Protein 8ZB3 (pdb70)

Nearest PDB structures (foldseek):
  8zb3-assembly3_D  TM=1.004E+00  e=3.438E-65  Mycobacteroides abscessus
  8zb3-assembly1_B  TM=9.832E-01  e=1.118E-58  Mycobacteroides abscessus
  8zb3-assembly1_A  TM=9.813E-01  e=1.342E-58  Mycobacteroides abscessus
  8zb3-assembly2_F  TM=9.831E-01  e=5.129E-58  Mycobacteroides abscessus
  8zb5-assembly1_B  TM=9.844E-01  e=5.271E-56  Mycobacteroides abscessus

Structure (mmCIF, N/CA/C/O backbone):
data_8ZB3
#
_entry.id   8ZB3
#
_cell.length_a   54.009
_cell.length_b   133.549
_cell.length_c   118.730
_cell.angle_alpha   90.00
_cell.angle_beta   95.22
_cell.angle_gamma   90.00
#
_symmetry.space_group_name_H-M   'P 1 21 1'
#
loop_
_entity.id
_entity.type
_entity.pdbx_description
1 polymer 'NAD(+) diphosphatase'
2 non-polymer 'CALCIUM ION'
3 non-polymer IMIDAZOLE
4 water water
#
loop_
_atom_site.group_PDB
_atom_site.id
_atom_site.type_symbol
_atom_site.label_atom_id
_atom_site.label_alt_id
_atom_site.label_comp_id
_atom_site.label_asym_id
_atom_site.label_entity_id
_atom_site.label_seq_id
_atom_site.pdbx_PDB_ins_code
_atom_site.Cartn_x
_atom_site.Cartn_y
_atom_site.Cartn_z
_atom_site.occupancy
_atom_site.B_iso_or_equiv
_atom_site.auth_seq_id
_atom_site.auth_comp_id
_atom_site.auth_asym_id
_atom_site.auth_atom_id
_atom_site.pdbx_PDB_model_num
ATOM 1 N N . THR A 1 2 ? -35.929 1.116 25.780 1.00 70.75 2 THR A N 1
ATOM 2 C CA . THR A 1 2 ? -34.650 0.408 26.054 1.00 71.34 2 THR A CA 1
ATOM 3 C C . THR A 1 2 ? -34.499 -0.752 25.074 1.00 65.60 2 THR A C 1
ATOM 4 O O . THR A 1 2 ? -35.361 -0.996 24.230 1.00 66.38 2 THR A O 1
ATOM 8 N N . PHE A 1 3 ? -33.369 -1.443 25.235 1.00 54.76 3 PHE A N 1
ATOM 9 C CA . PHE A 1 3 ? -32.777 -2.381 24.285 1.00 48.77 3 PHE A CA 1
ATOM 10 C C . PHE A 1 3 ? -31.492 -2.930 24.902 1.00 42.53 3 PHE A C 1
ATOM 11 O O . PHE A 1 3 ? -30.973 -2.335 25.838 1.00 41.42 3 PHE A O 1
ATOM 19 N N . ARG A 1 4 ? -31.024 -4.085 24.412 1.00 40.99 4 ARG A N 1
ATOM 20 C CA . ARG A 1 4 ? -29.763 -4.663 24.838 1.00 39.77 4 ARG A CA 1
ATOM 21 C C . ARG A 1 4 ? -28.860 -4.704 23.611 1.00 37.11 4 ARG A C 1
ATOM 22 O O . ARG A 1 4 ? -29.345 -4.518 22.501 1.00 35.43 4 ARG A O 1
ATOM 30 N N . LEU A 1 5 ? -27.555 -4.914 23.806 1.00 30.15 5 LEU A N 1
ATOM 31 C CA . LEU A 1 5 ? -26.672 -5.106 22.666 1.00 32.37 5 LEU A CA 1
ATOM 32 C C . LEU A 1 5 ? -27.016 -6.431 21.997 1.00 31.34 5 LEU A C 1
ATOM 33 O O . LEU A 1 5 ? -27.246 -7.413 22.674 1.00 30.41 5 LEU A O 1
ATOM 38 N N . ARG A 1 6 ? -26.984 -6.458 20.663 1.00 32.56 6 ARG A N 1
ATOM 39 C CA . ARG A 1 6 ? -27.212 -7.683 19.915 1.00 34.15 6 ARG A CA 1
ATOM 40 C C . ARG A 1 6 ? -25.963 -8.572 20.024 1.00 35.47 6 ARG A C 1
ATOM 41 O O . ARG A 1 6 ? -26.058 -9.783 20.236 1.00 31.67 6 ARG A O 1
ATOM 49 N N . ASN A 1 7 ? -24.786 -7.955 19.881 1.00 31.57 7 ASN A N 1
ATOM 50 C CA . ASN A 1 7 ? -23.533 -8.685 19.871 1.00 30.98 7 ASN A CA 1
ATOM 51 C C . ASN A 1 7 ? -22.664 -8.273 21.038 1.00 28.02 7 ASN A C 1
ATOM 52 O O . ASN A 1 7 ? -22.689 -7.141 21.474 1.00 29.60 7 ASN A O 1
ATOM 57 N N . ILE A 1 8 ? -21.885 -9.231 21.510 1.00 30.98 8 ILE A N 1
ATOM 58 C CA . ILE A 1 8 ? -20.776 -8.947 22.397 1.00 30.75 8 ILE A CA 1
ATOM 59 C C . ILE A 1 8 ? -19.789 -8.091 21.615 1.00 26.86 8 ILE A C 1
ATOM 60 O O . ILE A 1 8 ? -19.448 -8.423 20.484 1.00 32.59 8 ILE A O 1
ATOM 65 N N . PRO A 1 9 ? -19.310 -6.957 22.159 1.00 29.42 9 PRO A N 1
ATOM 66 C CA . PRO A 1 9 ? -18.386 -6.110 21.399 1.00 29.69 9 PRO A CA 1
ATOM 67 C C . PRO A 1 9 ? -17.115 -6.861 21.011 1.00 28.80 9 PRO A C 1
ATOM 68 O O . PRO A 1 9 ? -16.699 -7.815 21.669 1.00 31.28 9 PRO A O 1
ATOM 72 N N . LEU A 1 10 ? -16.528 -6.467 19.889 1.00 28.86 10 LEU A N 1
ATOM 73 C CA . LEU A 1 10 ? -15.220 -6.992 19.530 1.00 37.72 10 LEU A CA 1
ATOM 74 C C . LEU A 1 10 ? -14.234 -6.621 20.640 1.00 35.36 10 LEU A C 1
ATOM 75 O O . LEU A 1 10 ? -14.341 -5.571 21.274 1.00 35.34 10 LEU A O 1
ATOM 80 N N . LEU A 1 11 ? -13.329 -7.553 20.919 1.00 31.69 11 LEU A N 1
ATOM 81 C CA . LEU A 1 11 ? -12.317 -7.462 21.972 1.00 33.04 11 LEU A CA 1
ATOM 82 C C . LEU A 1 11 ? -12.898 -7.879 23.324 1.00 31.87 11 LEU A C 1
ATOM 83 O O . LEU A 1 11 ? -12.145 -7.977 24.275 1.00 36.29 11 LEU A O 1
ATOM 88 N N . SER A 1 12 ? -14.210 -8.131 23.408 1.00 30.91 12 SER A N 1
ATOM 89 C CA . SER A 1 12 ? -14.849 -8.565 24.633 1.00 32.76 12 SER A CA 1
ATOM 90 C C . SER A 1 12 ? -15.233 -10.048 24.537 1.00 34.06 12 SER A C 1
ATOM 91 O O . SER A 1 12 ? -15.805 -10.605 25.470 1.00 39.07 12 SER A O 1
ATOM 94 N N . ARG A 1 13 ? -14.988 -10.690 23.392 1.00 39.68 13 ARG A N 1
ATOM 95 C CA . ARG A 1 13 ? -15.642 -11.958 23.091 1.00 40.72 13 ARG A CA 1
ATOM 96 C C . ARG A 1 13 ? -15.105 -13.107 23.935 1.00 41.98 13 ARG A C 1
ATOM 97 O O . ARG A 1 13 ? -15.917 -13.892 24.399 1.00 51.85 13 ARG A O 1
ATOM 105 N N . VAL A 1 14 ? -13.795 -13.271 24.023 1.00 47.73 14 VAL A N 1
ATOM 106 C CA . VAL A 1 14 ? -13.184 -14.372 24.768 1.00 51.30 14 VAL A CA 1
ATOM 107 C C . VAL A 1 14 ? -12.403 -13.750 25.920 1.00 50.92 14 VAL A C 1
ATOM 108 O O . VAL A 1 14 ? -11.909 -12.632 25.784 1.00 50.80 14 VAL A O 1
ATOM 112 N N . GLY A 1 15 ? -12.338 -14.488 27.042 1.00 50.56 15 GLY A N 1
ATOM 113 C CA . GLY A 1 15 ? -11.444 -14.206 28.149 1.00 48.05 15 GLY A CA 1
ATOM 114 C C . GLY A 1 15 ? -10.262 -15.184 28.198 1.00 48.20 15 GLY A C 1
ATOM 115 O O . GLY A 1 15 ? -10.441 -16.374 28.418 1.00 58.76 15 GLY A O 1
ATOM 116 N N . LEU A 1 16 ? -9.070 -14.656 27.928 1.00 43.00 16 LEU A N 1
ATOM 117 C CA . LEU A 1 16 ? -7.799 -15.364 27.999 1.00 41.46 16 LEU A CA 1
ATOM 118 C C . LEU A 1 16 ? -7.661 -16.224 29.255 1.00 40.18 16 LEU A C 1
ATOM 119 O O . LEU A 1 16 ? -8.081 -15.825 30.339 1.00 43.16 16 LEU A O 1
ATOM 124 N N . ASP A 1 17 ? -6.918 -17.328 29.150 1.00 39.02 17 ASP A N 1
ATOM 125 C CA . ASP A 1 17 ? -6.368 -17.984 30.324 1.00 38.96 17 ASP A CA 1
ATOM 126 C C . ASP A 1 17 ? -5.096 -17.247 30.754 1.00 36.75 17 ASP A C 1
ATOM 127 O O . ASP A 1 17 ? -3.991 -17.494 30.236 1.00 32.65 17 ASP A O 1
ATOM 132 N N . ARG A 1 18 ? -5.241 -16.342 31.735 1.00 33.16 18 ARG A N 1
ATOM 133 C CA . ARG A 1 18 ? -4.126 -15.467 32.060 1.00 33.70 18 ARG A CA 1
ATOM 134 C C . ARG A 1 18 ? -3.143 -16.164 32.993 1.00 32.73 18 ARG A C 1
ATOM 135 O O . ARG A 1 18 ? -2.034 -15.669 33.164 1.00 32.56 18 ARG A O 1
ATOM 143 N N . ALA A 1 19 ? -3.565 -17.267 33.617 1.00 35.66 19 ALA A N 1
ATOM 144 C CA . ALA A 1 19 ? -2.703 -18.035 34.512 1.00 31.40 19 ALA A CA 1
ATOM 145 C C . ALA A 1 19 ? -2.047 -17.124 35.555 1.00 35.17 19 ALA A C 1
ATOM 146 O O . ALA A 1 19 ? -0.820 -17.111 35.682 1.00 33.14 19 ALA A O 1
ATOM 148 N N . ASP A 1 20 ? -2.891 -16.399 36.293 1.00 32.57 20 ASP A N 1
ATOM 149 C CA . ASP A 1 20 ? -2.438 -15.333 37.176 1.00 38.42 20 ASP A CA 1
ATOM 150 C C . ASP A 1 20 ? -1.427 -15.881 38.178 1.00 40.55 20 ASP A C 1
ATOM 151 O O . ASP A 1 20 ? -0.425 -15.222 38.459 1.00 34.02 20 ASP A O 1
ATOM 156 N N . GLU A 1 21 ? -1.653 -17.092 38.694 1.00 41.65 21 GLU A N 1
ATOM 157 C CA . GLU A 1 21 ? -0.804 -17.618 39.764 1.00 35.48 21 GLU A CA 1
ATOM 158 C C . GLU A 1 21 ? 0.640 -17.794 39.284 1.00 34.65 21 GLU A C 1
ATOM 159 O O . GLU A 1 21 ? 1.548 -17.712 40.121 1.00 36.48 21 GLU A O 1
ATOM 165 N N . LEU A 1 22 ? 0.863 -17.958 37.966 1.00 32.68 22 LEU A N 1
ATOM 166 C CA . LEU A 1 22 ? 2.225 -18.115 37.477 1.00 31.84 22 LEU A CA 1
ATOM 167 C C . LEU A 1 22 ? 3.002 -16.804 37.436 1.00 36.72 22 LEU A C 1
ATOM 168 O O . LEU A 1 22 ? 4.248 -16.838 37.441 1.00 33.00 22 LEU A O 1
ATOM 173 N N . ARG A 1 23 ? 2.297 -15.661 37.454 1.00 34.49 23 ARG A N 1
ATOM 174 C CA . ARG A 1 23 ? 2.960 -14.371 37.420 1.00 34.41 23 ARG A CA 1
ATOM 175 C C . ARG A 1 23 ? 3.879 -14.190 38.625 1.00 37.23 23 ARG A C 1
ATOM 176 O O . ARG A 1 23 ? 4.950 -13.579 38.493 1.00 32.29 23 ARG A O 1
ATOM 184 N N . SER A 1 24 ? 3.438 -14.691 39.793 1.00 42.96 24 SER A N 1
ATOM 185 C CA . SER A 1 24 ? 4.179 -14.587 41.034 1.00 49.61 24 SER A CA 1
ATOM 186 C C . SER A 1 24 ? 5.049 -15.818 41.288 1.00 49.77 24 SER A C 1
ATOM 187 O O . SER A 1 24 ? 5.526 -15.988 42.398 1.00 54.09 24 SER A O 1
ATOM 190 N N . ASN A 1 25 ? 5.263 -16.656 40.265 1.00 49.06 25 ASN A N 1
ATOM 191 C CA . ASN A 1 25 ? 6.082 -17.847 40.412 1.00 47.06 25 ASN A CA 1
ATOM 192 C C . ASN A 1 25 ? 7.263 -17.776 39.451 1.00 46.57 25 ASN A C 1
ATOM 193 O O . ASN A 1 25 ? 7.224 -18.375 38.377 1.00 54.08 25 ASN A O 1
ATOM 198 N N . PRO A 1 26 ? 8.335 -17.027 39.798 1.00 46.60 26 PRO A N 1
ATOM 199 C CA . PRO A 1 26 ? 9.417 -16.763 38.845 1.00 45.61 26 PRO A CA 1
ATOM 200 C C . PRO A 1 26 ? 10.089 -18.032 38.331 1.00 51.47 26 PRO A C 1
ATOM 201 O O . PRO A 1 26 ? 10.611 -18.060 37.208 1.00 57.03 26 PRO A O 1
ATOM 205 N N . GLU A 1 27 ? 10.054 -19.086 39.162 1.00 58.95 27 GLU A N 1
ATOM 206 C CA . GLU A 1 27 ? 10.687 -20.355 38.846 1.00 59.94 27 GLU A CA 1
ATOM 207 C C . GLU A 1 27 ? 9.946 -21.014 37.687 1.00 50.79 27 GLU A C 1
ATOM 208 O O . GLU A 1 27 ? 10.580 -21.431 36.716 1.00 46.67 27 GLU A O 1
ATOM 214 N N . GLU A 1 28 ? 8.610 -21.118 37.801 1.00 45.29 28 GLU A N 1
ATOM 215 C CA . GLU A 1 28 ? 7.799 -21.735 36.762 1.00 47.21 28 GLU A CA 1
ATOM 216 C C . GLU A 1 28 ? 7.867 -20.923 35.471 1.00 46.96 28 GLU A C 1
ATOM 217 O O . GLU A 1 28 ? 7.863 -21.504 34.401 1.00 49.37 28 GLU A O 1
ATOM 223 N N . LEU A 1 29 ? 7.938 -19.590 35.564 1.00 47.97 29 LEU A N 1
ATOM 224 C CA . LEU A 1 29 ? 8.059 -18.761 34.373 1.00 49.51 29 LEU A CA 1
ATOM 225 C C . LEU A 1 29 ? 9.381 -19.052 33.671 1.00 47.49 29 LEU A C 1
ATOM 226 O O . LEU A 1 29 ? 9.413 -19.153 32.436 1.00 44.00 29 LEU A O 1
ATOM 231 N N . ALA A 1 30 ? 10.466 -19.174 34.454 1.00 51.18 30 ALA A N 1
ATOM 232 C CA . ALA A 1 30 ? 11.789 -19.407 33.879 1.00 53.01 30 ALA A CA 1
ATOM 233 C C . ALA A 1 30 ? 11.872 -20.807 33.262 1.00 47.30 30 ALA A C 1
ATOM 234 O O . ALA A 1 30 ? 12.480 -20.982 32.206 1.00 47.91 30 ALA A O 1
ATOM 236 N N . LYS A 1 31 ? 11.204 -21.782 33.892 1.00 53.38 31 LYS A N 1
ATOM 237 C CA . LYS A 1 31 ? 11.189 -23.146 33.379 1.00 57.68 31 LYS A CA 1
ATOM 238 C C . LYS A 1 31 ? 10.419 -23.234 32.060 1.00 57.41 31 LYS A C 1
ATOM 239 O O . LYS A 1 31 ? 10.864 -23.895 31.133 1.00 61.60 31 LYS A O 1
ATOM 245 N N . GLY A 1 32 ? 9.265 -22.554 31.975 1.00 53.88 32 GLY A N 1
ATOM 246 C CA . GLY A 1 32 ? 8.356 -22.637 30.839 1.00 47.19 32 GLY A CA 1
ATOM 247 C C . GLY A 1 32 ? 8.920 -21.957 29.594 1.00 41.50 32 GLY A C 1
ATOM 248 O O . GLY A 1 32 ? 8.404 -22.153 28.495 1.00 51.25 32 GLY A O 1
ATOM 249 N N . TRP A 1 33 ? 9.980 -21.157 29.783 1.00 40.65 33 TRP A N 1
ATOM 250 C CA . TRP A 1 33 ? 10.456 -20.262 28.744 1.00 42.38 33 TRP A CA 1
ATOM 251 C C . TRP A 1 33 ? 10.966 -21.004 27.504 1.00 50.28 33 TRP A C 1
ATOM 252 O O . TRP A 1 33 ? 10.747 -20.553 26.377 1.00 46.09 33 TRP A O 1
ATOM 263 N N . ALA A 1 34 ? 11.680 -22.115 27.717 1.00 52.41 34 ALA A N 1
ATOM 264 C CA . ALA A 1 34 ? 12.335 -22.816 26.618 1.00 54.28 34 ALA A CA 1
ATOM 265 C C . ALA A 1 34 ? 11.307 -23.290 25.584 1.00 53.22 34 ALA A C 1
ATOM 266 O O . ALA A 1 34 ? 11.572 -23.194 24.387 1.00 58.13 34 ALA A O 1
ATOM 268 N N . GLU A 1 35 ? 10.120 -23.724 26.030 1.00 56.22 35 GLU A N 1
ATOM 269 C CA . GLU A 1 35 ? 9.077 -24.153 25.102 1.00 56.89 35 GLU A CA 1
ATOM 270 C C . GLU A 1 35 ? 7.971 -23.099 24.959 1.00 51.59 35 GLU A C 1
ATOM 271 O O . GLU A 1 35 ? 6.893 -23.383 24.415 1.00 47.76 35 GLU A O 1
ATOM 277 N N . ALA A 1 36 ? 8.243 -21.856 25.373 1.00 48.41 36 ALA A N 1
ATOM 278 C CA . ALA A 1 36 ? 7.211 -20.825 25.426 1.00 45.50 36 ALA A CA 1
ATOM 279 C C . ALA A 1 36 ? 7.023 -20.181 24.052 1.00 40.79 36 ALA A C 1
ATOM 280 O O . ALA A 1 36 ? 7.949 -20.107 23.244 1.00 39.21 36 ALA A O 1
ATOM 282 N N . GLY A 1 37 ? 5.802 -19.684 23.815 1.00 36.56 37 GLY A N 1
ATOM 283 C CA . GLY A 1 37 ? 5.511 -18.880 22.635 1.00 35.63 37 GLY A CA 1
ATOM 284 C C . GLY A 1 37 ? 5.738 -17.387 22.888 1.00 32.48 37 GLY A C 1
ATOM 285 O O . GLY A 1 37 ? 5.654 -16.908 24.019 1.00 32.98 37 GLY A O 1
ATOM 286 N N . LEU A 1 38 ? 5.992 -16.655 21.799 1.00 35.90 38 LEU A N 1
ATOM 287 C CA . LEU A 1 38 ? 6.292 -15.241 21.858 1.00 32.75 38 LEU A CA 1
ATOM 288 C C . LEU A 1 38 ? 5.533 -14.507 20.764 1.00 30.25 38 LEU A C 1
ATOM 289 O O . LEU A 1 38 ? 5.633 -14.865 19.600 1.00 31.29 38 LEU A O 1
ATOM 294 N N . ILE A 1 39 ? 4.808 -13.458 21.165 1.00 27.49 39 ILE A N 1
ATOM 295 C CA . ILE A 1 39 ? 4.172 -12.523 20.262 1.00 29.10 39 ILE A CA 1
ATOM 296 C C . ILE A 1 39 ? 4.998 -11.244 20.292 1.00 28.71 39 ILE A C 1
ATOM 297 O O . ILE A 1 39 ? 5.350 -10.767 21.369 1.00 30.93 39 ILE A O 1
ATOM 302 N N . THR A 1 40 ? 5.196 -10.640 19.116 1.00 30.12 40 THR A N 1
ATOM 303 C CA . THR A 1 40 ? 5.986 -9.432 18.985 1.00 35.28 40 THR A CA 1
ATOM 304 C C . THR A 1 40 ? 5.126 -8.311 18.397 1.00 36.20 40 THR A C 1
ATOM 305 O O . THR A 1 40 ? 4.555 -8.473 17.324 1.00 34.01 40 THR A O 1
ATOM 309 N N . LEU A 1 41 ? 5.099 -7.179 19.108 1.00 36.72 41 LEU A N 1
ATOM 310 C CA . LEU A 1 41 ? 4.386 -5.984 18.684 1.00 36.27 41 LEU A CA 1
ATOM 311 C C . LEU A 1 41 ? 5.418 -4.903 18.381 1.00 33.41 41 LEU A C 1
ATOM 312 O O . LEU A 1 41 ? 6.415 -4.800 19.091 1.00 37.17 41 LEU A O 1
ATOM 317 N N . ASP A 1 42 ? 5.174 -4.098 17.349 1.00 34.42 42 ASP A N 1
ATOM 318 C CA . ASP A 1 42 ? 5.970 -2.901 17.130 1.00 38.38 42 ASP A CA 1
ATOM 319 C C . ASP A 1 42 ? 5.385 -1.756 17.949 1.00 43.32 42 ASP A C 1
ATOM 320 O O . ASP A 1 42 ? 4.390 -1.926 18.655 1.00 40.52 42 ASP A O 1
ATOM 325 N N . VAL A 1 43 ? 6.001 -0.569 17.813 1.00 49.90 43 VAL A N 1
ATOM 326 C CA . VAL A 1 43 ? 5.721 0.569 18.675 1.00 50.58 43 VAL A CA 1
ATOM 327 C C . VAL A 1 43 ? 4.286 1.054 18.462 1.00 49.50 43 VAL A C 1
ATOM 328 O O . VAL A 1 43 ? 3.687 1.646 19.359 1.00 44.49 43 VAL A O 1
ATOM 332 N N . ARG A 1 44 ? 3.710 0.786 17.285 1.00 46.64 44 ARG A N 1
ATOM 333 C CA . ARG A 1 44 ? 2.349 1.213 17.008 1.00 46.38 44 ARG A CA 1
ATOM 334 C C . ARG A 1 44 ? 1.354 0.111 17.355 1.00 43.77 44 ARG A C 1
ATOM 335 O O . ARG A 1 44 ? 0.163 0.240 17.056 1.00 47.42 44 ARG A O 1
ATOM 343 N N . GLY A 1 45 ? 1.838 -0.989 17.944 1.00 41.33 45 GLY A N 1
ATOM 344 C CA . GLY A 1 45 ? 0.966 -2.072 18.369 1.00 42.84 45 GLY A CA 1
ATOM 345 C C . GLY A 1 45 ? 0.553 -2.995 17.230 1.00 41.12 45 GLY A C 1
ATOM 346 O O . GLY A 1 45 ? -0.449 -3.703 17.345 1.00 42.02 45 GLY A O 1
ATOM 347 N N . ARG A 1 46 ? 1.341 -3.017 16.149 1.00 37.77 46 ARG A N 1
ATOM 348 C CA . ARG A 1 46 ? 1.031 -3.873 15.015 1.00 41.08 46 ARG A CA 1
ATOM 349 C C . ARG A 1 46 ? 1.744 -5.204 15.183 1.00 36.16 46 ARG A C 1
ATOM 350 O O . ARG A 1 46 ? 2.776 -5.264 15.842 1.00 33.77 46 ARG A O 1
ATOM 358 N N . VAL A 1 47 ? 1.179 -6.240 14.550 1.00 36.56 47 VAL A N 1
ATOM 359 C CA . VAL A 1 47 ? 1.659 -7.613 14.614 1.00 36.73 47 VAL A CA 1
ATOM 360 C C . VAL A 1 47 ? 1.559 -8.267 13.237 1.00 32.62 47 VAL A C 1
ATOM 361 O O . VAL A 1 47 ? 0.849 -7.782 12.354 1.00 39.34 47 VAL A O 1
ATOM 365 N N . ASN A 1 48 ? 2.187 -9.434 13.103 1.00 37.13 48 ASN A N 1
ATOM 366 C CA . ASN A 1 48 ? 1.962 -10.325 11.969 1.00 38.70 48 ASN A CA 1
ATOM 367 C C . ASN A 1 48 ? 0.853 -11.324 12.303 1.00 32.95 48 ASN A C 1
ATOM 368 O O . ASN A 1 48 ? 0.768 -11.813 13.419 1.00 32.67 48 ASN A O 1
ATOM 373 N N . ILE A 1 49 ? -0.077 -11.502 11.358 1.00 32.65 49 ILE A N 1
ATOM 374 C CA . ILE A 1 49 ? -1.113 -12.518 11.515 1.00 38.57 49 ILE A CA 1
ATOM 375 C C . ILE A 1 49 ? -1.113 -13.436 10.299 1.00 34.08 49 ILE A C 1
ATOM 376 O O . ILE A 1 49 ? -0.773 -13.025 9.202 1.00 30.85 49 ILE A O 1
ATOM 381 N N . VAL A 1 50 ? -1.520 -14.690 10.513 1.00 33.66 50 VAL A N 1
ATOM 382 C CA . VAL A 1 50 ? -1.712 -15.640 9.433 1.00 33.30 50 VAL A CA 1
ATOM 383 C C . VAL A 1 50 ? -3.032 -16.343 9.683 1.00 31.61 50 VAL A C 1
ATOM 384 O O . VAL A 1 50 ? -3.294 -16.772 10.796 1.00 32.02 50 VAL A O 1
ATOM 388 N N . ASP A 1 51 ? -3.913 -16.290 8.691 1.00 32.29 51 ASP A N 1
ATOM 389 C CA . ASP A 1 51 ? -5.240 -16.880 8.778 1.00 35.30 51 ASP A CA 1
ATOM 390 C C . ASP A 1 51 ? -5.981 -16.363 10.005 1.00 36.04 51 ASP A C 1
ATOM 391 O O . ASP A 1 51 ? -6.590 -17.145 10.735 1.00 39.55 51 ASP A O 1
ATOM 396 N N . GLY A 1 52 ? -5.899 -15.052 10.245 1.00 32.30 52 GLY A N 1
ATOM 397 C CA . GLY A 1 52 ? -6.643 -14.447 11.331 1.00 34.04 52 GLY A CA 1
ATOM 398 C C . GLY A 1 52 ? -5.989 -14.612 12.691 1.00 36.46 52 GLY A C 1
ATOM 399 O O . GLY A 1 52 ? -6.454 -14.071 13.662 1.00 37.70 52 GLY A O 1
ATOM 400 N N . GLN A 1 53 ? -4.832 -15.256 12.773 1.00 36.09 53 GLN A N 1
ATOM 401 C CA . GLN A 1 53 ? -4.279 -15.690 14.037 1.00 35.59 53 GLN A CA 1
ATOM 402 C C . GLN A 1 53 ? -2.862 -15.150 14.212 1.00 37.40 53 GLN A C 1
ATOM 403 O O . GLN A 1 53 ? -2.071 -15.200 13.280 1.00 36.79 53 GLN A O 1
ATOM 409 N N . VAL A 1 54 ? -2.623 -14.553 15.385 1.00 40.46 54 VAL A N 1
ATOM 410 C CA . VAL A 1 54 ? -1.376 -13.870 15.661 1.00 34.97 54 VAL A CA 1
ATOM 411 C C . VAL A 1 54 ? -0.244 -14.891 15.604 1.00 33.48 54 VAL A C 1
ATOM 412 O O . VAL A 1 54 ? -0.388 -16.029 16.056 1.00 35.03 54 VAL A O 1
ATOM 416 N N . VAL A 1 55 ? 0.879 -14.484 15.014 1.00 36.33 55 VAL A N 1
ATOM 417 C CA . VAL A 1 55 ? 2.020 -15.378 14.880 1.00 38.14 55 VAL A CA 1
ATOM 418 C C . VAL A 1 55 ? 2.649 -15.562 16.261 1.00 37.20 55 VAL A C 1
ATOM 419 O O . VAL A 1 55 ? 2.942 -14.583 16.963 1.00 35.67 55 VAL A O 1
ATOM 423 N N . ILE A 1 56 ? 2.804 -16.829 16.649 1.00 32.99 56 ILE A N 1
ATOM 424 C CA . ILE A 1 56 ? 3.481 -17.191 17.880 1.00 37.99 56 ILE A CA 1
ATOM 425 C C . ILE A 1 56 ? 4.827 -17.816 17.531 1.00 38.88 56 ILE A C 1
ATOM 426 O O . ILE A 1 56 ? 4.863 -18.876 16.940 1.00 42.42 56 ILE A O 1
ATOM 431 N N . GLU A 1 57 ? 5.920 -17.111 17.862 1.00 38.70 57 GLU A N 1
ATOM 432 C CA . GLU A 1 57 ? 7.269 -17.569 17.601 1.00 46.98 57 GLU A CA 1
ATOM 433 C C . GLU A 1 57 ? 7.800 -18.265 18.850 1.00 44.71 57 GLU A C 1
ATOM 434 O O . GLU A 1 57 ? 7.164 -18.248 19.902 1.00 45.34 57 GLU A O 1
ATOM 440 N N . ASP A 1 58 ? 8.998 -18.837 18.723 1.00 47.58 58 ASP A N 1
ATOM 441 C CA . ASP A 1 58 ? 9.641 -19.534 19.821 1.00 50.81 58 ASP A CA 1
ATOM 442 C C . ASP A 1 58 ? 10.298 -18.486 20.708 1.00 48.44 58 ASP A C 1
ATOM 443 O O . ASP A 1 58 ? 11.184 -17.760 20.259 1.00 56.17 58 ASP A O 1
ATOM 448 N N . ALA A 1 59 ? 9.872 -18.416 21.973 1.00 46.01 59 ALA A N 1
ATOM 449 C CA . ALA A 1 59 ? 10.445 -17.462 22.907 1.00 51.93 59 ALA A CA 1
ATOM 450 C C . ALA A 1 59 ? 11.966 -17.640 22.992 1.00 53.91 59 ALA A C 1
ATOM 451 O O . ALA A 1 59 ? 12.709 -16.665 23.076 1.00 49.37 59 ALA A O 1
ATOM 453 N N . ALA A 1 60 ? 12.411 -18.906 22.975 1.00 53.47 60 ALA A N 1
ATOM 454 C CA . ALA A 1 60 ? 13.807 -19.257 23.209 1.00 59.61 60 ALA A CA 1
ATOM 455 C C . ALA A 1 60 ? 14.730 -18.583 22.195 1.00 64.88 60 ALA A C 1
ATOM 456 O O . ALA A 1 60 ? 15.899 -18.359 22.502 1.00 71.98 60 ALA A O 1
ATOM 458 N N . ARG A 1 61 ? 14.209 -18.225 21.012 1.00 67.45 61 ARG A N 1
ATOM 459 C CA . ARG A 1 61 ? 15.011 -17.585 19.984 1.00 69.27 61 ARG A CA 1
ATOM 460 C C . ARG A 1 61 ? 15.595 -16.246 20.435 1.00 70.54 61 ARG A C 1
ATOM 461 O O . ARG A 1 61 ? 16.621 -15.848 19.904 1.00 79.59 61 ARG A O 1
ATOM 469 N N . ILE A 1 62 ? 14.955 -15.518 21.361 1.00 72.33 62 ILE A N 1
ATOM 470 C CA . ILE A 1 62 ? 15.431 -14.179 21.695 1.00 63.97 62 ILE A CA 1
ATOM 471 C C . ILE A 1 62 ? 16.334 -14.218 22.928 1.00 63.58 62 ILE A C 1
ATOM 472 O O . ILE A 1 62 ? 16.883 -13.187 23.294 1.00 71.81 62 ILE A O 1
ATOM 477 N N . GLY A 1 63 ? 16.475 -15.385 23.575 1.00 67.70 63 GLY A N 1
ATOM 478 C CA . GLY A 1 63 ? 17.222 -15.476 24.821 1.00 66.62 63 GLY A CA 1
ATOM 479 C C . GLY A 1 63 ? 16.857 -16.733 25.606 1.00 65.00 63 GLY A C 1
ATOM 480 O O . GLY A 1 63 ? 15.881 -17.408 25.277 1.00 67.92 63 GLY A O 1
ATOM 481 N N . ASP A 1 64 ? 17.640 -17.020 26.657 1.00 66.62 64 ASP A N 1
ATOM 482 C CA . ASP A 1 64 ? 17.460 -18.228 27.444 1.00 69.21 64 ASP A CA 1
ATOM 483 C C . ASP A 1 64 ? 16.552 -17.981 28.646 1.00 58.95 64 ASP A C 1
ATOM 484 O O . ASP A 1 64 ? 16.140 -18.948 29.292 1.00 59.49 64 ASP A O 1
ATOM 489 N N . GLN A 1 65 ? 16.263 -16.707 28.955 1.00 64.82 65 GLN A N 1
ATOM 490 C CA . GLN A 1 65 ? 15.361 -16.355 30.046 1.00 67.09 65 GLN A CA 1
ATOM 491 C C . GLN A 1 65 ? 14.370 -15.296 29.579 1.00 58.21 65 GLN A C 1
ATOM 492 O O . GLN A 1 65 ? 14.666 -14.556 28.634 1.00 47.58 65 GLN A O 1
ATOM 498 N N . PRO A 1 66 ? 13.187 -15.170 30.228 1.00 52.78 66 PRO A N 1
ATOM 499 C CA . PRO A 1 66 ? 12.256 -14.082 29.923 1.00 55.15 66 PRO A CA 1
ATOM 500 C C . PRO A 1 66 ? 12.937 -12.730 30.118 1.00 49.91 66 PRO A C 1
ATOM 501 O O . PRO A 1 66 ? 13.408 -12.430 31.211 1.00 55.69 66 PRO A O 1
ATOM 505 N N . PRO A 1 67 ? 13.042 -11.877 29.079 1.00 47.74 67 PRO A N 1
ATOM 506 C CA . PRO A 1 67 ? 13.624 -10.558 29.277 1.00 48.24 67 PRO A CA 1
ATOM 507 C C . PRO A 1 67 ? 12.742 -9.690 30.172 1.00 48.29 67 PRO A C 1
ATOM 508 O O . PRO A 1 67 ? 11.554 -9.940 30.317 1.00 53.64 67 PRO A O 1
ATOM 512 N N . GLU A 1 68 ? 13.356 -8.664 30.762 1.00 48.70 68 GLU A N 1
ATOM 513 C CA . GLU A 1 68 ? 12.745 -7.801 31.760 1.00 50.46 68 GLU A CA 1
ATOM 514 C C . GLU A 1 68 ? 11.491 -7.116 31.215 1.00 45.91 68 GLU A C 1
ATOM 515 O O . GLU A 1 68 ? 10.521 -6.896 31.944 1.00 44.71 68 GLU A O 1
ATOM 521 N N . HIS A 1 69 ? 11.520 -6.805 29.913 1.00 46.46 69 HIS A N 1
ATOM 522 C CA . HIS A 1 69 ? 10.517 -5.985 29.254 1.00 42.19 69 HIS A CA 1
ATOM 523 C C . HIS A 1 69 ? 9.397 -6.858 28.674 1.00 36.81 69 HIS A C 1
ATOM 524 O O . HIS A 1 69 ? 8.515 -6.359 27.983 1.00 32.11 69 HIS A O 1
ATOM 531 N N . ALA A 1 70 ? 9.435 -8.164 28.934 1.00 31.31 70 ALA A N 1
ATOM 532 C CA . ALA A 1 70 ? 8.423 -9.057 28.392 1.00 32.39 70 ALA A CA 1
ATOM 533 C C . ALA A 1 70 ? 7.223 -9.119 29.333 1.00 31.82 70 ALA A C 1
ATOM 534 O O . ALA A 1 70 ? 7.376 -8.952 30.543 1.00 33.96 70 ALA A O 1
ATOM 536 N N . VAL A 1 71 ? 6.042 -9.366 28.761 1.00 31.68 71 VAL A N 1
ATOM 537 C CA . VAL A 1 71 ? 4.829 -9.519 29.545 1.00 32.22 71 VAL A CA 1
ATOM 538 C C . VAL A 1 71 ? 4.256 -10.914 29.326 1.00 31.38 71 VAL A C 1
ATOM 539 O O . VAL A 1 71 ? 3.997 -11.344 28.196 1.00 34.04 71 VAL A O 1
ATOM 543 N N . PHE A 1 72 ? 4.021 -11.599 30.436 1.00 27.57 72 PHE A N 1
ATOM 544 C CA . PHE A 1 72 ? 3.487 -12.950 30.425 1.00 31.34 72 PHE A CA 1
ATOM 545 C C . PHE A 1 72 ? 1.963 -12.895 30.245 1.00 29.31 72 PHE A C 1
ATOM 546 O O . PHE A 1 72 ? 1.240 -12.383 31.099 1.00 29.15 72 PHE A O 1
ATOM 554 N N . LEU A 1 73 ? 1.475 -13.428 29.121 1.00 28.04 73 LEU A N 1
ATOM 555 C CA . LEU A 1 73 ? 0.072 -13.295 28.755 1.00 31.18 73 LEU A CA 1
ATOM 556 C C . LEU A 1 73 ? -0.759 -14.457 29.283 1.00 31.96 73 LEU A C 1
ATOM 557 O O . LEU A 1 73 ? -1.965 -14.349 29.341 1.00 37.32 73 LEU A O 1
ATOM 562 N N . GLY A 1 74 ? -0.126 -15.578 29.621 1.00 34.78 74 GLY A N 1
ATOM 563 C CA . GLY A 1 74 ? -0.842 -16.752 30.115 1.00 31.79 74 GLY A CA 1
ATOM 564 C C . GLY A 1 74 ? -0.497 -18.017 29.325 1.00 33.07 74 GLY A C 1
ATOM 565 O O . GLY A 1 74 ? 0.666 -18.172 28.903 1.00 33.46 74 GLY A O 1
ATOM 566 N N . ARG A 1 75 ? -1.489 -18.903 29.075 1.00 35.89 75 ARG A N 1
ATOM 567 C CA . ARG A 1 75 ? -1.211 -20.195 28.452 1.00 38.84 75 ARG A CA 1
ATOM 568 C C . ARG A 1 75 ? -1.957 -20.370 27.136 1.00 38.47 75 ARG A C 1
ATOM 569 O O . ARG A 1 75 ? -3.062 -19.915 27.028 1.00 39.98 75 ARG A O 1
ATOM 577 N N . ILE A 1 76 ? -1.267 -20.905 26.145 1.00 34.84 76 ILE A N 1
ATOM 578 C CA . ILE A 1 76 ? -1.831 -21.336 24.882 1.00 40.67 76 ILE A CA 1
ATOM 579 C C . ILE A 1 76 ? -1.926 -22.870 24.942 1.00 42.97 76 ILE A C 1
ATOM 580 O O . ILE A 1 76 ? -1.350 -23.512 25.837 1.00 33.64 76 ILE A O 1
ATOM 585 N N . PRO A 1 77 ? -2.664 -23.508 23.994 1.00 47.55 77 PRO A N 1
ATOM 586 C CA . PRO A 1 77 ? -2.730 -24.958 23.861 1.00 46.27 77 PRO A CA 1
ATOM 587 C C . PRO A 1 77 ? -1.374 -25.632 24.027 1.00 46.33 77 PRO A C 1
ATOM 588 O O . PRO A 1 77 ? -0.398 -25.232 23.404 1.00 42.81 77 PRO A O 1
ATOM 592 N N . GLY A 1 78 ? -1.373 -26.739 24.767 1.00 41.56 78 GLY A N 1
ATOM 593 C CA . GLY A 1 78 ? -0.219 -27.628 24.852 1.00 38.39 78 GLY A CA 1
ATOM 594 C C . GLY A 1 78 ? 0.526 -27.484 26.177 1.00 38.41 78 GLY A C 1
ATOM 595 O O . GLY A 1 78 ? 1.645 -27.978 26.337 1.00 35.29 78 GLY A O 1
ATOM 596 N N . GLY A 1 79 ? -0.047 -26.668 27.081 1.00 40.35 79 GLY A N 1
ATOM 597 C CA . GLY A 1 79 ? 0.600 -26.288 28.338 1.00 40.99 79 GLY A CA 1
ATOM 598 C C . GLY A 1 79 ? 1.600 -25.122 28.206 1.00 41.83 79 GLY A C 1
ATOM 599 O O . GLY A 1 79 ? 2.365 -24.827 29.122 1.00 52.51 79 GLY A O 1
ATOM 600 N N . ARG A 1 80 ? 1.679 -24.508 27.023 1.00 43.91 80 ARG A N 1
ATOM 601 C CA . ARG A 1 80 ? 2.778 -23.618 26.723 1.00 43.84 80 ARG A CA 1
ATOM 602 C C . ARG A 1 80 ? 2.433 -22.258 27.328 1.00 43.56 80 ARG A C 1
ATOM 603 O O . ARG A 1 80 ? 1.308 -21.747 27.339 1.00 34.28 80 ARG A O 1
ATOM 611 N N . HIS A 1 81 ? 3.477 -21.604 27.818 1.00 40.43 81 HIS A N 1
ATOM 612 C CA . HIS A 1 81 ? 3.385 -20.196 28.211 1.00 39.66 81 HIS A CA 1
ATOM 613 C C . HIS A 1 81 ? 3.421 -19.349 26.947 1.00 39.40 81 HIS A C 1
ATOM 614 O O . HIS A 1 81 ? 4.026 -19.714 25.945 1.00 42.56 81 HIS A O 1
ATOM 621 N N . VAL A 1 82 ? 2.781 -18.185 26.984 1.00 34.35 82 VAL A N 1
ATOM 622 C CA . VAL A 1 82 ? 2.920 -17.213 25.902 1.00 35.26 82 VAL A CA 1
ATOM 623 C C . VAL A 1 82 ? 3.248 -15.841 26.486 1.00 32.44 82 VAL A C 1
ATOM 624 O O . VAL A 1 82 ? 2.627 -15.407 27.452 1.00 30.85 82 VAL A O 1
ATOM 628 N N . TRP A 1 83 ? 4.217 -15.167 25.858 1.00 29.65 83 TRP A N 1
ATOM 629 C CA . TRP A 1 83 ? 4.670 -13.860 26.290 1.00 29.88 83 TRP A CA 1
ATOM 630 C C . TRP A 1 83 ? 4.551 -12.882 25.141 1.00 29.61 83 TRP A C 1
ATOM 631 O O . TRP A 1 83 ? 4.494 -13.303 23.989 1.00 31.38 83 TRP A O 1
ATOM 642 N N . ALA A 1 84 ? 4.575 -11.576 25.476 1.00 31.20 84 ALA A N 1
ATOM 643 C CA . ALA A 1 84 ? 4.668 -10.538 24.467 1.00 29.57 84 ALA A CA 1
ATOM 644 C C . ALA A 1 84 ? 5.866 -9.640 24.746 1.00 28.65 84 ALA A C 1
ATOM 645 O O . ALA A 1 84 ? 6.198 -9.349 25.889 1.00 29.87 84 ALA A O 1
ATOM 647 N N . VAL A 1 85 ? 6.481 -9.173 23.656 1.00 30.82 85 VAL A N 1
ATOM 648 C CA . VAL A 1 85 ? 7.529 -8.170 23.725 1.00 36.98 85 VAL A CA 1
ATOM 649 C C . VAL A 1 85 ? 7.279 -7.145 22.632 1.00 35.83 85 VAL A C 1
ATOM 650 O O . VAL A 1 85 ? 6.595 -7.421 21.655 1.00 34.52 85 VAL A O 1
ATOM 654 N N . ARG A 1 86 ? 7.869 -5.969 22.858 1.00 33.90 86 ARG A N 1
ATOM 655 C CA . ARG A 1 86 ? 8.024 -4.933 21.858 1.00 37.55 86 ARG A CA 1
ATOM 656 C C . ARG A 1 86 ? 9.253 -5.256 21.019 1.00 39.01 86 ARG A C 1
ATOM 657 O O . ARG A 1 86 ? 10.274 -5.642 21.560 1.00 46.13 86 ARG A O 1
ATOM 665 N N . ALA A 1 87 ? 9.173 -5.034 19.712 1.00 41.01 87 ALA A N 1
ATOM 666 C CA . ALA A 1 87 ? 10.344 -5.122 18.860 1.00 43.17 87 ALA A CA 1
ATOM 667 C C . ALA A 1 87 ? 10.080 -4.363 17.577 1.00 48.85 87 ALA A C 1
ATOM 668 O O . ALA A 1 87 ? 8.931 -4.120 17.234 1.00 55.84 87 ALA A O 1
ATOM 670 N N . ASP A 1 88 ? 11.161 -3.992 16.886 1.00 54.43 88 ASP A N 1
ATOM 671 C CA . ASP A 1 88 ? 11.075 -3.502 15.522 1.00 61.58 88 ASP A CA 1
ATOM 672 C C . ASP A 1 88 ? 10.723 -4.685 14.625 1.00 63.83 88 ASP A C 1
ATOM 673 O O . ASP A 1 88 ? 11.412 -5.703 14.650 1.00 69.16 88 ASP A O 1
ATOM 678 N N . LEU A 1 89 ? 9.640 -4.551 13.855 1.00 62.19 89 LEU A N 1
ATOM 679 C CA . LEU A 1 89 ? 9.239 -5.594 12.939 1.00 58.13 89 LEU A CA 1
ATOM 680 C C . LEU A 1 89 ? 9.537 -5.132 11.522 1.00 56.17 89 LEU A C 1
ATOM 681 O O . LEU A 1 89 ? 9.431 -3.941 11.214 1.00 44.06 89 LEU A O 1
ATOM 686 N N . ASP A 1 90 ? 9.917 -6.120 10.705 1.00 58.43 90 ASP A N 1
ATOM 687 C CA . ASP A 1 90 ? 10.347 -5.907 9.336 1.00 60.38 90 ASP A CA 1
ATOM 688 C C . ASP A 1 90 ? 9.119 -5.565 8.488 1.00 58.26 90 ASP A C 1
ATOM 689 O O . ASP A 1 90 ? 8.402 -6.448 8.028 1.00 58.41 90 ASP A O 1
ATOM 694 N N . GLU A 1 91 ? 8.861 -4.262 8.338 1.00 58.71 91 GLU A N 1
ATOM 695 C CA . GLU A 1 91 ? 7.624 -3.749 7.758 1.00 66.44 91 GLU A CA 1
ATOM 696 C C . GLU A 1 91 ? 7.448 -4.224 6.312 1.00 69.03 91 GLU A C 1
ATOM 697 O O . GLU A 1 91 ? 6.342 -4.172 5.774 1.00 63.62 91 GLU A O 1
ATOM 703 N N . ASP A 1 92 ? 8.548 -4.611 5.665 1.00 66.92 92 ASP A N 1
ATOM 704 C CA . ASP A 1 92 ? 8.546 -4.909 4.247 1.00 69.34 92 ASP A CA 1
ATOM 705 C C . ASP A 1 92 ? 8.403 -6.408 4.009 1.00 56.64 92 ASP A C 1
ATOM 706 O O . ASP A 1 92 ? 8.146 -6.810 2.879 1.00 55.23 92 ASP A O 1
ATOM 711 N N . SER A 1 93 ? 8.571 -7.255 5.024 1.00 49.32 93 SER A N 1
ATOM 712 C CA . SER A 1 93 ? 8.580 -8.686 4.741 1.00 54.15 93 SER A CA 1
ATOM 713 C C . SER A 1 93 ? 7.257 -9.375 5.109 1.00 50.04 93 SER A C 1
ATOM 714 O O . SER A 1 93 ? 7.123 -10.581 4.888 1.00 47.08 93 SER A O 1
ATOM 717 N N . ALA A 1 94 ? 6.307 -8.634 5.702 1.00 51.34 94 ALA A N 1
ATOM 718 C CA . ALA A 1 94 ? 4.966 -9.140 5.979 1.00 47.06 94 ALA A CA 1
ATOM 719 C C . ALA A 1 94 ? 4.031 -7.981 6.303 1.00 46.72 94 ALA A C 1
ATOM 720 O O . ALA A 1 94 ? 4.458 -6.954 6.840 1.00 47.89 94 ALA A O 1
ATOM 722 N N . PRO A 1 95 ? 2.706 -8.118 6.062 1.00 45.46 95 PRO A N 1
ATOM 723 C CA . PRO A 1 95 ? 1.766 -7.064 6.429 1.00 41.72 95 PRO A CA 1
ATOM 724 C C . PRO A 1 95 ? 1.708 -6.967 7.946 1.00 39.88 95 PRO A C 1
ATOM 725 O O . PRO A 1 95 ? 1.675 -7.987 8.627 1.00 47.74 95 PRO A O 1
ATOM 729 N N . LEU A 1 96 ? 1.752 -5.738 8.472 1.00 38.78 96 LEU A N 1
ATOM 730 C CA . LEU A 1 96 ? 1.601 -5.530 9.901 1.00 47.77 96 LEU A CA 1
ATOM 731 C C . LEU A 1 96 ? 0.200 -4.985 10.158 1.00 43.63 96 LEU A C 1
ATOM 732 O O . LEU A 1 96 ? -0.120 -3.929 9.653 1.00 49.25 96 LEU A O 1
ATOM 737 N N . LEU A 1 97 ? -0.616 -5.722 10.924 1.00 44.97 97 LEU A N 1
ATOM 738 C CA . LEU A 1 97 ? -1.999 -5.340 11.159 1.00 44.48 97 LEU A CA 1
ATOM 739 C C . LEU A 1 97 ? -2.132 -4.745 12.553 1.00 42.64 97 LEU A C 1
ATOM 740 O O . LEU A 1 97 ? -1.490 -5.219 13.480 1.00 45.98 97 LEU A O 1
ATOM 745 N N . ASP A 1 98 ? -2.964 -3.707 12.676 1.00 41.62 98 ASP A N 1
ATOM 746 C CA . ASP A 1 98 ? -3.255 -3.096 13.960 1.00 49.20 98 ASP A CA 1
ATOM 747 C C . ASP A 1 98 ? -4.714 -3.408 14.256 1.00 45.57 98 ASP A C 1
ATOM 748 O O . ASP A 1 98 ? -5.568 -3.415 13.380 1.00 40.93 98 ASP A O 1
ATOM 753 N N . LEU A 1 99 ? -4.997 -3.547 15.538 1.00 46.24 99 LEU A N 1
ATOM 754 C CA . LEU A 1 99 ? -6.316 -3.904 16.037 1.00 45.82 99 LEU A CA 1
ATOM 755 C C . LEU A 1 99 ? -7.362 -2.882 15.592 1.00 45.66 99 LEU A C 1
ATOM 756 O O . LEU A 1 99 ? -8.464 -3.260 15.196 1.00 39.89 99 LEU A O 1
ATOM 761 N N . ARG A 1 100 ? -6.991 -1.595 15.581 1.00 57.64 100 ARG A N 1
ATOM 762 C CA . ARG A 1 100 ? -7.984 -0.550 15.359 1.00 64.76 100 ARG A CA 1
ATOM 763 C C . ARG A 1 100 ? -8.515 -0.565 13.929 1.00 56.14 100 ARG A C 1
ATOM 764 O O . ARG A 1 100 ? -9.699 -0.282 13.733 1.00 52.00 100 ARG A O 1
ATOM 772 N N . ARG A 1 101 ? -7.655 -0.898 12.948 1.00 52.21 101 ARG A N 1
ATOM 773 C CA . ARG A 1 101 ? -8.061 -0.897 11.546 1.00 53.45 101 ARG A CA 1
ATOM 774 C C . ARG A 1 101 ? -8.487 -2.288 11.074 1.00 49.10 101 ARG A C 1
ATOM 775 O O . ARG A 1 101 ? -9.335 -2.396 10.204 1.00 48.82 101 ARG A O 1
ATOM 783 N N . SER A 1 102 ? -7.884 -3.348 11.613 1.00 41.27 102 SER A N 1
ATOM 784 C CA . SER A 1 102 ? -8.041 -4.689 11.069 1.00 40.32 102 SER A CA 1
ATOM 785 C C . SER A 1 102 ? -8.502 -5.664 12.152 1.00 36.06 102 SER A C 1
ATOM 786 O O . SER A 1 102 ? -8.425 -6.871 11.972 1.00 35.62 102 SER A O 1
ATOM 789 N N . GLY A 1 103 ? -9.017 -5.165 13.279 1.00 34.53 103 GLY A N 1
ATOM 790 C CA . GLY A 1 103 ? -9.443 -6.020 14.372 1.00 36.58 103 GLY A CA 1
ATOM 791 C C . GLY A 1 103 ? -10.459 -7.090 13.960 1.00 36.73 103 GLY A C 1
ATOM 792 O O . GLY A 1 103 ? -10.487 -8.163 14.555 1.00 38.48 103 GLY A O 1
ATOM 793 N N . GLN A 1 104 ? -11.271 -6.804 12.940 1.00 46.40 104 GLN A N 1
ATOM 794 C CA . GLN A 1 104 ? -12.306 -7.734 12.493 1.00 50.57 104 GLN A CA 1
ATOM 795 C C . GLN A 1 104 ? -11.684 -9.001 11.909 1.00 43.62 104 GLN A C 1
ATOM 796 O O . GLN A 1 104 ? -12.326 -10.041 11.845 1.00 53.33 104 GLN A O 1
ATOM 802 N N . LEU A 1 105 ? -10.457 -8.904 11.413 1.00 37.45 105 LEU A N 1
ATOM 803 C CA . LEU A 1 105 ? -9.787 -10.010 10.754 1.00 39.35 105 LEU A CA 1
ATOM 804 C C . LEU A 1 105 ? -9.199 -10.982 11.770 1.00 39.59 105 LEU A C 1
ATOM 805 O O . LEU A 1 105 ? -8.722 -12.049 11.367 1.00 34.72 105 LEU A O 1
ATOM 810 N N . PHE A 1 106 ? -9.137 -10.616 13.060 1.00 37.01 106 PHE A N 1
ATOM 811 C CA . PHE A 1 106 ? -8.465 -11.464 14.038 1.00 33.67 106 PHE A CA 1
ATOM 812 C C . PHE A 1 106 ? -9.461 -12.472 14.594 1.00 28.93 106 PHE A C 1
ATOM 813 O O . PHE A 1 106 ? -10.626 -12.156 14.772 1.00 31.32 106 PHE A O 1
ATOM 821 N N . ASP A 1 107 ? -8.988 -13.683 14.902 1.00 27.08 107 ASP A N 1
ATOM 822 C CA . ASP A 1 107 ? -9.698 -14.620 15.751 1.00 29.00 107 ASP A CA 1
ATOM 823 C C . ASP A 1 107 ? -9.887 -14.007 17.135 1.00 31.84 107 ASP A C 1
ATOM 824 O O . ASP A 1 107 ? -9.023 -13.239 17.532 1.00 29.74 107 ASP A O 1
ATOM 829 N N . ASP A 1 108 ? -10.919 -14.431 17.880 1.00 30.44 108 ASP A N 1
ATOM 830 C CA . ASP A 1 108 ? -11.273 -13.862 19.172 1.00 33.94 108 ASP A CA 1
ATOM 831 C C . ASP A 1 108 ? -10.074 -13.880 20.132 1.00 30.82 108 ASP A C 1
ATOM 832 O O . ASP A 1 108 ? -9.749 -12.885 20.757 1.00 30.20 108 ASP A O 1
ATOM 837 N N . THR A 1 109 ? -9.417 -15.028 20.220 1.00 24.88 109 THR A N 1
ATOM 838 C CA . THR A 1 109 ? -8.309 -15.248 21.125 1.00 28.86 109 THR A CA 1
ATOM 839 C C . THR A 1 109 ? -7.129 -14.350 20.754 1.00 25.81 109 THR A C 1
ATOM 840 O O . THR A 1 109 ? -6.515 -13.770 21.622 1.00 27.00 109 THR A O 1
ATOM 844 N N . SER A 1 110 ? -6.833 -14.241 19.464 1.00 26.87 110 SER A N 1
ATOM 845 C CA . SER A 1 110 ? -5.768 -13.383 18.979 1.00 27.57 110 SER A CA 1
ATOM 846 C C . SER A 1 110 ? -6.079 -11.930 19.311 1.00 29.35 110 SER A C 1
ATOM 847 O O . SER A 1 110 ? -5.176 -11.180 19.672 1.00 31.54 110 SER A O 1
ATOM 850 N N . ALA A 1 111 ? -7.340 -11.526 19.144 1.00 28.01 111 ALA A N 1
ATOM 851 C CA . ALA A 1 111 ? -7.728 -10.142 19.381 1.00 28.36 111 ALA A CA 1
ATOM 852 C C . ALA A 1 111 ? -7.501 -9.791 20.847 1.00 26.95 111 ALA A C 1
ATOM 853 O O . ALA A 1 111 ? -6.977 -8.733 21.148 1.00 28.37 111 ALA A O 1
ATOM 855 N N . ALA A 1 112 ? -7.870 -10.713 21.749 1.00 26.99 112 ALA A N 1
ATOM 856 C CA . ALA A 1 112 ? -7.707 -10.504 23.175 1.00 27.32 112 ALA A CA 1
ATOM 857 C C . ALA A 1 112 ? -6.228 -10.524 23.577 1.00 29.00 112 ALA A C 1
ATOM 858 O O . ALA A 1 112 ? -5.822 -9.722 24.401 1.00 29.39 112 ALA A O 1
ATOM 860 N N . LEU A 1 113 ? -5.435 -11.443 23.011 1.00 27.53 113 LEU A N 1
ATOM 861 C CA . LEU A 1 113 ? -3.996 -11.483 23.265 1.00 28.79 113 LEU A CA 1
ATOM 862 C C . LEU A 1 113 ? -3.381 -10.149 22.883 1.00 28.80 113 LEU A C 1
ATOM 863 O O . LEU A 1 113 ? -2.573 -9.617 23.649 1.00 28.74 113 LEU A O 1
ATOM 868 N N . LEU A 1 114 ? -3.781 -9.621 21.709 1.00 28.48 114 LEU A N 1
ATOM 869 C CA . LEU A 1 114 ? -3.206 -8.390 21.205 1.00 27.67 114 LEU A CA 1
ATOM 870 C C . LEU A 1 114 ? -3.656 -7.196 22.045 1.00 25.93 114 LEU A C 1
ATOM 871 O O . LEU A 1 114 ? -2.861 -6.322 22.324 1.00 23.78 114 LEU A O 1
ATOM 876 N N . ALA A 1 115 ? -4.942 -7.135 22.390 1.00 24.23 115 ALA A N 1
ATOM 877 C CA . ALA A 1 115 ? -5.461 -6.044 23.196 1.00 25.48 115 ALA A CA 1
ATOM 878 C C . ALA A 1 115 ? -4.698 -5.974 24.516 1.00 24.58 115 ALA A C 1
ATOM 879 O O . ALA A 1 115 ? -4.261 -4.906 24.935 1.00 28.74 115 ALA A O 1
ATOM 881 N N . THR A 1 116 ? -4.509 -7.136 25.151 1.00 24.64 116 THR A N 1
ATOM 882 C CA . THR A 1 116 ? -3.805 -7.225 26.421 1.00 28.13 116 THR A CA 1
ATOM 883 C C . THR A 1 116 ? -2.341 -6.799 26.245 1.00 27.52 116 THR A C 1
ATOM 884 O O . THR A 1 116 ? -1.832 -5.965 27.004 1.00 28.34 116 THR A O 1
ATOM 888 N N . ALA A 1 117 ? -1.675 -7.367 25.244 1.00 25.30 117 ALA A N 1
ATOM 889 C CA . ALA A 1 117 ? -0.255 -7.106 25.038 1.00 28.88 117 ALA A CA 1
ATOM 890 C C . ALA A 1 117 ? -0.031 -5.622 24.745 1.00 30.36 117 ALA A C 1
ATOM 891 O O . ALA A 1 117 ? 0.885 -5.001 25.248 1.00 31.42 117 ALA A O 1
ATOM 893 N N . MET A 1 118 ? -0.900 -5.062 23.918 1.00 32.12 118 MET A N 1
ATOM 894 C CA . MET A 1 118 ? -0.807 -3.669 23.497 1.00 35.34 118 MET A CA 1
ATOM 895 C C . MET A 1 118 ? -0.917 -2.757 24.720 1.00 30.33 118 MET A C 1
ATOM 896 O O . MET A 1 118 ? -0.061 -1.899 24.936 1.00 29.94 118 MET A O 1
ATOM 901 N N . ALA A 1 119 ? -1.956 -2.973 25.527 1.00 26.31 119 ALA A N 1
ATOM 902 C CA . ALA A 1 119 ? -2.202 -2.170 26.712 1.00 25.86 119 ALA A CA 1
ATOM 903 C C . ALA A 1 119 ? -1.035 -2.290 27.692 1.00 24.89 119 ALA A C 1
ATOM 904 O O . ALA A 1 119 ? -0.563 -1.296 28.234 1.00 23.45 119 ALA A O 1
ATOM 906 N N . MET A 1 120 ? -0.559 -3.521 27.901 1.00 23.07 120 MET A N 1
ATOM 907 C CA . MET A 1 120 ? 0.435 -3.781 28.923 1.00 24.97 120 MET A CA 1
ATOM 908 C C . MET A 1 120 ? 1.801 -3.217 28.517 1.00 25.47 120 MET A C 1
ATOM 909 O O . MET A 1 120 ? 2.478 -2.601 29.345 1.00 28.04 120 MET A O 1
ATOM 914 N N . LEU A 1 121 ? 2.205 -3.393 27.258 1.00 26.30 121 LEU A N 1
ATOM 915 C CA . LEU A 1 121 ? 3.491 -2.877 26.810 1.00 27.63 121 LEU A CA 1
ATOM 916 C C . LEU A 1 121 ? 3.462 -1.350 26.758 1.00 29.62 121 LEU A C 1
ATOM 917 O O . LEU A 1 121 ? 4.453 -0.700 27.089 1.00 34.44 121 LEU A O 1
ATOM 922 N N . ALA A 1 122 ? 2.331 -0.759 26.358 1.00 28.24 122 ALA A N 1
ATOM 923 C CA . ALA A 1 122 ? 2.204 0.693 26.379 1.00 29.24 122 ALA A CA 1
ATOM 924 C C . ALA A 1 122 ? 2.285 1.197 27.821 1.00 27.13 122 ALA A C 1
ATOM 925 O O . ALA A 1 122 ? 2.869 2.233 28.092 1.00 24.89 122 ALA A O 1
ATOM 927 N N . TRP A 1 123 ? 1.669 0.489 28.762 1.00 25.50 123 TRP A N 1
ATOM 928 C CA . TRP A 1 123 ? 1.769 0.870 30.153 1.00 26.35 123 TRP A CA 1
ATOM 929 C C . TRP A 1 123 ? 3.228 0.907 30.595 1.00 28.25 123 TRP A C 1
ATOM 930 O O . TRP A 1 123 ? 3.659 1.889 31.192 1.00 28.46 123 TRP A O 1
ATOM 941 N N . HIS A 1 124 ? 3.979 -0.162 30.322 1.00 28.24 124 HIS A N 1
ATOM 942 C CA . HIS A 1 124 ? 5.384 -0.233 30.696 1.00 30.68 124 HIS A CA 1
ATOM 943 C C . HIS A 1 124 ? 6.152 0.972 30.162 1.00 32.18 124 HIS A C 1
ATOM 944 O O . HIS A 1 124 ? 6.894 1.596 30.901 1.00 30.78 124 HIS A O 1
ATOM 951 N N . ASP A 1 125 ? 5.929 1.307 28.894 1.00 33.64 125 ASP A N 1
ATOM 952 C CA . ASP A 1 125 ? 6.566 2.451 28.261 1.00 36.36 125 ASP A CA 1
ATOM 953 C C . ASP A 1 125 ? 6.290 3.745 29.029 1.00 38.68 125 ASP A C 1
ATOM 954 O O . ASP A 1 125 ? 7.114 4.638 29.006 1.00 41.38 125 ASP A O 1
ATOM 959 N N . ASN A 1 126 ? 5.148 3.836 29.712 1.00 34.37 126 ASN A N 1
ATOM 960 C CA . ASN A 1 126 ? 4.697 5.061 30.358 1.00 34.01 126 ASN A CA 1
ATOM 961 C C . ASN A 1 126 ? 4.695 4.952 31.887 1.00 34.73 126 ASN A C 1
ATOM 962 O O . ASN A 1 126 ? 4.062 5.769 32.561 1.00 36.65 126 ASN A O 1
ATOM 967 N N . ALA A 1 127 ? 5.364 3.932 32.442 1.00 30.03 127 ALA A N 1
ATOM 968 C CA . ALA A 1 127 ? 5.321 3.692 33.872 1.00 34.65 127 ALA A CA 1
ATOM 969 C C . ALA A 1 127 ? 6.727 3.418 34.412 1.00 35.92 127 ALA A C 1
ATOM 970 O O . ALA A 1 127 ? 6.868 2.817 35.473 1.00 35.81 127 ALA A O 1
ATOM 972 N N . GLY A 1 128 ? 7.755 3.892 33.702 1.00 34.20 128 GLY A N 1
ATOM 973 C CA . GLY A 1 128 ? 9.134 3.692 34.105 1.00 34.78 128 GLY A CA 1
ATOM 974 C C . GLY A 1 128 ? 9.495 4.355 35.438 1.00 33.10 128 GLY A C 1
ATOM 975 O O . GLY A 1 128 ? 10.502 4.000 36.030 1.00 38.13 128 GLY A O 1
ATOM 976 N N . TYR A 1 129 ? 8.686 5.311 35.905 1.00 30.42 129 TYR A N 1
ATOM 977 C CA . TYR A 1 129 ? 8.967 6.011 37.145 1.00 32.14 129 TYR A CA 1
ATOM 978 C C . TYR A 1 129 ? 7.713 6.073 38.022 1.00 33.73 129 TYR A C 1
ATOM 979 O O . TYR A 1 129 ? 6.594 6.111 37.515 1.00 36.50 129 TYR A O 1
ATOM 988 N N . SER A 1 130 ? 7.928 6.148 39.338 1.00 35.20 130 SER A N 1
ATOM 989 C CA . SER A 1 130 ? 6.858 6.319 40.293 1.00 36.38 130 SER A CA 1
ATOM 990 C C . SER A 1 130 ? 6.238 7.698 40.123 1.00 35.87 130 SER A C 1
ATOM 991 O O . SER A 1 130 ? 6.953 8.693 40.125 1.00 36.99 130 SER A O 1
ATOM 994 N N . PRO A 1 131 ? 4.891 7.785 39.983 1.00 29.27 131 PRO A N 1
ATOM 995 C CA . PRO A 1 131 ? 4.217 9.072 40.016 1.00 31.97 131 PRO A CA 1
ATOM 996 C C . PRO A 1 131 ? 4.255 9.692 41.413 1.00 36.16 131 PRO A C 1
ATOM 997 O O . PRO A 1 131 ? 4.032 10.898 41.565 1.00 35.80 131 PRO A O 1
ATOM 1001 N N . VAL A 1 132 ? 4.528 8.863 42.431 1.00 36.81 132 VAL A N 1
ATOM 1002 C CA . VAL A 1 132 ? 4.458 9.296 43.815 1.00 39.45 132 VAL A CA 1
ATOM 1003 C C . VAL A 1 132 ? 5.715 10.088 44.159 1.00 40.60 132 VAL A C 1
ATOM 1004 O O . VAL A 1 132 ? 5.612 11.178 44.701 1.00 41.37 132 VAL A O 1
ATOM 1008 N N . ASP A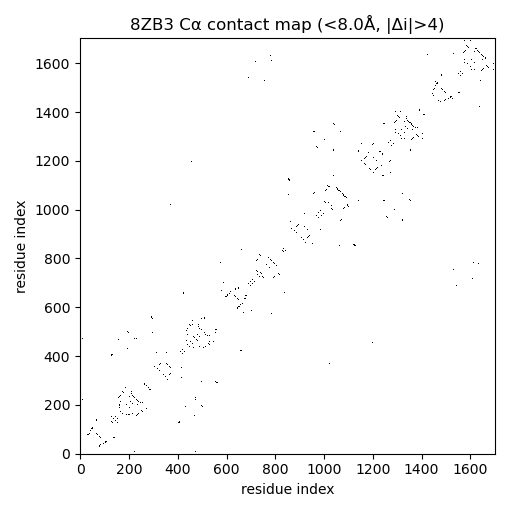 1 133 ? 6.896 9.548 43.831 1.00 43.44 133 ASP A N 1
ATOM 1009 C CA . ASP A 1 133 ? 8.135 10.128 44.309 1.00 43.25 133 ASP A CA 1
ATOM 1010 C C . ASP A 1 133 ? 9.194 10.231 43.213 1.00 45.17 133 ASP A C 1
ATOM 1011 O O . ASP A 1 133 ? 10.305 10.666 43.493 1.00 42.68 133 ASP A O 1
ATOM 1016 N N . GLY A 1 134 ? 8.890 9.795 41.986 1.00 47.59 134 GLY A N 1
ATOM 1017 C CA . GLY A 1 134 ? 9.804 9.980 40.871 1.00 37.83 134 GLY A CA 1
ATOM 1018 C C . GLY A 1 134 ? 10.877 8.900 40.740 1.00 34.56 134 GLY A C 1
ATOM 1019 O O . GLY A 1 134 ? 11.629 8.931 39.776 1.00 31.27 134 GLY A O 1
ATOM 1020 N N . SER A 1 135 ? 10.940 7.926 41.658 1.00 39.57 135 SER A N 1
ATOM 1021 C CA . SER A 1 135 ? 11.946 6.871 41.572 1.00 45.74 135 SER A CA 1
ATOM 1022 C C . SER A 1 135 ? 11.729 6.006 40.331 1.00 46.18 135 SER A C 1
ATOM 1023 O O . SER A 1 135 ? 10.596 5.729 39.969 1.00 41.84 135 SER A O 1
ATOM 1026 N N . PRO A 1 136 ? 12.799 5.501 39.678 1.00 47.47 136 PRO A N 1
ATOM 1027 C CA . PRO A 1 136 ? 12.643 4.472 38.649 1.00 49.09 136 PRO A CA 1
ATOM 1028 C C . PRO A 1 136 ? 11.897 3.258 39.201 1.00 42.65 136 PRO A C 1
ATOM 1029 O O . PRO A 1 136 ? 12.003 2.941 40.379 1.00 44.04 136 PRO A O 1
ATOM 1033 N N . THR A 1 137 ? 11.136 2.587 38.335 1.00 40.96 137 THR A N 1
ATOM 1034 C CA . THR A 1 137 ? 10.438 1.367 38.707 1.00 38.76 137 THR A CA 1
ATOM 1035 C C . THR A 1 137 ? 11.004 0.231 37.870 1.00 38.96 137 THR A C 1
ATOM 1036 O O . THR A 1 137 ? 11.476 0.465 36.767 1.00 34.43 137 THR A O 1
ATOM 1040 N N . ILE A 1 138 ? 10.928 -0.995 38.399 1.00 45.07 138 ILE A N 1
ATOM 1041 C CA . ILE A 1 138 ? 11.497 -2.168 37.756 1.00 42.24 138 ILE A CA 1
ATOM 1042 C C . ILE A 1 138 ? 10.354 -3.154 37.566 1.00 34.24 138 ILE A C 1
ATOM 1043 O O . ILE A 1 138 ? 9.620 -3.430 38.500 1.00 32.26 138 ILE A O 1
ATOM 1048 N N . PRO A 1 139 ? 10.165 -3.734 36.373 1.00 34.72 139 PRO A N 1
ATOM 1049 C CA . PRO A 1 139 ? 9.088 -4.693 36.167 1.00 37.56 139 PRO A CA 1
ATOM 1050 C C . PRO A 1 139 ? 9.303 -5.916 37.049 1.00 37.46 139 PRO A C 1
ATOM 1051 O O . PRO A 1 139 ? 10.437 -6.270 37.353 1.00 39.42 139 PRO A O 1
ATOM 1055 N N . ALA A 1 140 ? 8.199 -6.534 37.458 1.00 34.43 140 ALA A N 1
ATOM 1056 C CA . ALA A 1 140 ? 8.233 -7.789 38.176 1.00 40.62 140 ALA A CA 1
ATOM 1057 C C . ALA A 1 140 ? 6.938 -8.543 37.890 1.00 38.05 140 ALA A C 1
ATOM 1058 O O . ALA A 1 140 ? 6.074 -8.041 37.184 1.00 38.44 140 ALA A O 1
ATOM 1060 N N . LYS A 1 141 ? 6.842 -9.749 38.445 1.00 38.47 141 LYS A N 1
ATOM 1061 C CA . LYS A 1 141 ? 5.677 -10.605 38.338 1.00 36.45 141 LYS A CA 1
ATOM 1062 C C . LYS A 1 141 ? 5.249 -10.755 36.888 1.00 35.28 141 LYS A C 1
ATOM 1063 O O . LYS A 1 141 ? 4.093 -10.539 36.577 1.00 41.11 141 LYS A O 1
ATOM 1069 N N . GLY A 1 142 ? 6.181 -11.158 36.028 1.00 34.21 142 GLY A N 1
ATOM 1070 C CA . GLY A 1 142 ? 5.891 -11.456 34.640 1.00 33.91 142 GLY A CA 1
ATOM 1071 C C . GLY A 1 142 ? 5.426 -10.220 33.868 1.00 35.65 142 GLY A C 1
ATOM 1072 O O . GLY A 1 142 ? 4.758 -10.334 32.842 1.00 30.92 142 GLY A O 1
ATOM 1073 N N . GLY A 1 143 ? 5.796 -9.046 34.374 1.00 34.73 143 GLY A N 1
ATOM 1074 C CA . GLY A 1 143 ? 5.422 -7.785 33.762 1.00 31.36 143 GLY A CA 1
ATOM 1075 C C . GLY A 1 143 ? 4.090 -7.215 34.256 1.00 28.05 143 GLY A C 1
ATOM 1076 O O . GLY A 1 143 ? 3.615 -6.266 33.657 1.00 27.85 143 GLY A O 1
ATOM 1077 N N . TRP A 1 144 ? 3.520 -7.739 35.351 1.00 25.32 144 TRP A N 1
ATOM 1078 C CA . TRP A 1 144 ? 2.202 -7.328 35.804 1.00 27.23 144 TRP A CA 1
ATOM 1079 C C . TRP A 1 144 ? 2.264 -6.318 36.940 1.00 30.22 144 TRP A C 1
ATOM 1080 O O . TRP A 1 144 ? 1.222 -5.792 37.328 1.00 30.75 144 TRP A O 1
ATOM 1091 N N . VAL A 1 145 ? 3.464 -6.010 37.438 1.00 30.63 145 VAL A N 1
ATOM 1092 C CA . VAL A 1 145 ? 3.650 -4.850 38.294 1.00 32.60 145 VAL A CA 1
ATOM 1093 C C . VAL A 1 145 ? 4.980 -4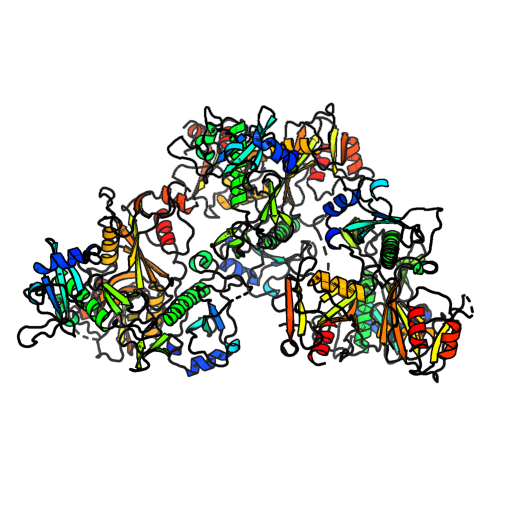.224 37.902 1.00 32.73 145 VAL A C 1
ATOM 1094 O O . VAL A 1 145 ? 5.764 -4.830 37.174 1.00 28.29 145 VAL A O 1
ATOM 1098 N N . ARG A 1 146 ? 5.212 -3.013 38.406 1.00 31.08 146 ARG A N 1
ATOM 1099 C CA . ARG A 1 146 ? 6.537 -2.415 38.445 1.00 34.56 146 ARG A CA 1
ATOM 1100 C C . ARG A 1 146 ? 6.796 -1.979 39.884 1.00 36.88 146 ARG A C 1
ATOM 1101 O O . ARG A 1 146 ? 5.894 -1.453 40.528 1.00 39.68 146 ARG A O 1
ATOM 1109 N N . VAL A 1 147 ? 8.020 -2.212 40.365 1.00 37.78 147 VAL A N 1
ATOM 1110 C CA . VAL A 1 147 ? 8.377 -1.990 41.758 1.00 37.82 147 VAL A CA 1
ATOM 1111 C C . VAL A 1 147 ? 9.221 -0.723 41.858 1.00 33.43 147 VAL A C 1
ATOM 1112 O O . VAL A 1 147 ? 10.200 -0.550 41.124 1.00 33.89 147 VAL A O 1
ATOM 1116 N N . ASN A 1 148 ? 8.813 0.164 42.765 1.00 39.55 148 ASN A N 1
ATOM 1117 C CA . ASN A 1 148 ? 9.580 1.356 43.106 1.00 43.81 148 ASN A CA 1
ATOM 1118 C C . ASN A 1 148 ? 10.956 0.918 43.624 1.00 39.62 148 ASN A C 1
ATOM 1119 O O . ASN A 1 148 ? 11.049 0.220 44.627 1.00 43.18 148 ASN A O 1
ATOM 1124 N N . SER A 1 149 ? 12.015 1.320 42.929 1.00 44.94 149 SER A N 1
ATOM 1125 C CA . SER A 1 149 ? 13.371 0.894 43.261 1.00 52.25 149 SER A CA 1
ATOM 1126 C C . SER A 1 149 ? 13.784 1.391 44.649 1.00 54.97 149 SER A C 1
ATOM 1127 O O . SER A 1 149 ? 14.527 0.713 45.343 1.00 59.80 149 SER A O 1
ATOM 1130 N N . ALA A 1 150 ? 13.257 2.551 45.070 1.00 58.72 150 ALA A N 1
ATOM 1131 C CA . ALA A 1 150 ? 13.601 3.139 46.352 1.00 54.32 150 ALA A CA 1
ATOM 1132 C C . ALA A 1 150 ? 12.756 2.551 47.479 1.00 53.15 150 ALA A C 1
ATOM 1133 O O . ALA A 1 150 ? 13.302 2.246 48.538 1.00 59.26 150 ALA A O 1
ATOM 1135 N N . THR A 1 151 ? 11.440 2.393 47.284 1.00 50.41 151 THR A N 1
ATOM 1136 C CA . THR A 1 151 ? 10.563 2.086 48.405 1.00 41.36 151 THR A CA 1
ATOM 1137 C C . THR A 1 151 ? 10.021 0.660 48.355 1.00 45.70 151 THR A C 1
ATOM 1138 O O . THR A 1 151 ? 9.444 0.200 49.333 1.00 41.61 151 THR A O 1
ATOM 1142 N N . GLY A 1 152 ? 10.132 -0.024 47.214 1.00 45.39 152 GLY A N 1
ATOM 1143 C CA . GLY A 1 152 ? 9.511 -1.336 47.079 1.00 46.85 152 GLY A CA 1
ATOM 1144 C C . GLY A 1 152 ? 8.001 -1.293 46.804 1.00 42.86 152 GLY A C 1
ATOM 1145 O O . GLY A 1 152 ? 7.383 -2.335 46.635 1.00 42.90 152 GLY A O 1
ATOM 1146 N N . GLN A 1 153 ? 7.408 -0.095 46.721 1.00 43.09 153 GLN A N 1
ATOM 1147 C CA . GLN A 1 153 ? 5.984 0.042 46.441 1.00 44.64 153 GLN A CA 1
ATOM 1148 C C . GLN A 1 153 ? 5.684 -0.430 45.015 1.00 38.23 153 GLN A C 1
ATOM 1149 O O . GLN A 1 153 ? 6.398 -0.087 44.070 1.00 35.12 153 GLN A O 1
ATOM 1155 N N . GLU A 1 154 ? 4.625 -1.238 44.873 1.00 36.51 154 GLU A N 1
ATOM 1156 C CA . GLU A 1 154 ? 4.180 -1.745 43.591 1.00 35.18 154 GLU A CA 1
ATOM 1157 C C . GLU A 1 154 ? 3.293 -0.716 42.895 1.00 34.37 154 GLU A C 1
ATOM 1158 O O . GLU A 1 154 ? 2.420 -0.135 43.522 1.00 32.17 154 GLU A O 1
ATOM 1164 N N . GLU A 1 155 ? 3.554 -0.509 41.594 1.00 35.23 155 GLU A N 1
ATOM 1165 C CA . GLU A 1 155 ? 2.689 0.224 40.684 1.00 32.61 155 GLU A CA 1
ATOM 1166 C C . GLU A 1 155 ? 1.988 -0.775 39.757 1.00 30.70 155 GLU A C 1
ATOM 1167 O O . GLU A 1 155 ? 2.591 -1.761 39.316 1.00 26.33 155 GLU A O 1
ATOM 1173 N N . PHE A 1 156 ? 0.706 -0.506 39.464 1.00 30.13 156 PHE A N 1
ATOM 1174 C CA . PHE A 1 156 ? -0.161 -1.437 38.746 1.00 30.80 156 PHE A CA 1
ATOM 1175 C C . PHE A 1 156 ? -0.599 -0.857 37.398 1.00 29.77 156 PHE A C 1
ATOM 1176 O O . PHE A 1 156 ? -0.695 0.356 37.227 1.00 30.28 156 PHE A O 1
ATOM 1184 N N . PRO A 1 157 ? -0.878 -1.706 36.389 1.00 27.63 157 PRO A N 1
ATOM 1185 C CA . PRO A 1 157 ? -1.322 -1.229 35.078 1.00 28.62 157 PRO A CA 1
ATOM 1186 C C . PRO A 1 157 ? -2.550 -0.341 35.170 1.00 27.68 157 PRO A C 1
ATOM 1187 O O . PRO A 1 157 ? -3.458 -0.602 35.944 1.00 24.57 157 PRO A O 1
ATOM 1191 N N . ARG A 1 158 ? -2.555 0.718 34.359 1.00 30.21 158 ARG A N 1
ATOM 1192 C CA . ARG A 1 158 ? -3.637 1.680 34.406 1.00 28.20 158 ARG A CA 1
ATOM 1193 C C . ARG A 1 158 ? -4.603 1.479 33.241 1.00 25.21 158 ARG A C 1
ATOM 1194 O O . ARG A 1 158 ? -4.185 1.411 32.087 1.00 24.92 158 ARG A O 1
ATOM 1202 N N . THR A 1 159 ? -5.893 1.445 33.568 1.00 24.19 159 THR A N 1
ATOM 1203 C CA . THR A 1 159 ? -6.965 1.413 32.592 1.00 26.40 159 THR A CA 1
ATOM 1204 C C . THR A 1 159 ? -7.962 2.505 32.970 1.00 26.61 159 THR A C 1
ATOM 1205 O O . THR A 1 159 ? -8.564 2.439 34.033 1.00 27.08 159 THR A O 1
ATOM 1209 N N . ASP A 1 160 ? -8.112 3.510 32.105 1.00 26.51 160 ASP A N 1
ATOM 1210 C CA . ASP A 1 160 ? -8.977 4.640 32.352 1.00 24.92 160 ASP A CA 1
ATOM 1211 C C . ASP A 1 160 ? -10.385 4.308 31.856 1.00 29.30 160 ASP A C 1
ATOM 1212 O O . ASP A 1 160 ? -10.595 4.039 30.673 1.00 28.58 160 ASP A O 1
ATOM 1217 N N . PRO A 1 161 ? -11.412 4.314 32.726 1.00 26.48 161 PRO A N 1
ATOM 1218 C CA . PRO A 1 161 ? -12.778 4.118 32.266 1.00 28.67 161 PRO A CA 1
ATOM 1219 C C . PRO A 1 161 ? -13.296 5.335 31.506 1.00 27.49 161 PRO A C 1
ATOM 1220 O O . PRO A 1 161 ? -13.080 6.467 31.912 1.00 29.44 161 PRO A O 1
ATOM 1224 N N . ALA A 1 162 ? -13.940 5.068 30.370 1.00 28.20 162 ALA A N 1
ATOM 1225 C CA . ALA A 1 162 ? -14.609 6.084 29.581 1.00 26.47 162 ALA A CA 1
ATOM 1226 C C . ALA A 1 162 ? -16.016 5.606 29.279 1.00 28.28 162 ALA A C 1
ATOM 1227 O O . ALA A 1 162 ? -16.235 4.403 29.095 1.00 29.01 162 ALA A O 1
ATOM 1229 N N . ILE A 1 163 ? -16.960 6.551 29.256 1.00 29.64 163 ILE A N 1
ATOM 1230 C CA . ILE A 1 163 ? -18.334 6.230 28.914 1.00 28.17 163 ILE A CA 1
ATOM 1231 C C . ILE A 1 163 ? -18.554 6.634 27.468 1.00 29.54 163 ILE A C 1
ATOM 1232 O O . ILE A 1 163 ? -17.865 7.498 26.945 1.00 27.20 163 ILE A O 1
ATOM 1237 N N . ILE A 1 164 ? -19.508 5.955 26.831 1.00 29.16 164 ILE A N 1
ATOM 1238 C CA . ILE A 1 164 ? -19.983 6.330 25.516 1.00 28.74 164 ILE A CA 1
ATOM 1239 C C . ILE A 1 164 ? -21.498 6.117 25.507 1.00 34.01 164 ILE A C 1
ATOM 1240 O O . ILE A 1 164 ? -21.985 5.050 25.929 1.00 32.62 164 ILE A O 1
ATOM 1245 N N . CYS A 1 165 ? -22.240 7.173 25.126 1.00 30.73 165 CYS A N 1
ATOM 1246 C CA . CYS A 1 165 ? -23.673 7.201 25.395 1.00 29.31 165 CYS A CA 1
ATOM 1247 C C . CYS A 1 165 ? -24.489 7.496 24.143 1.00 28.38 165 CYS A C 1
ATOM 1248 O O . CYS A 1 165 ? -24.184 8.424 23.377 1.00 31.32 165 CYS A O 1
ATOM 1251 N N . LEU A 1 166 ? -25.533 6.684 23.959 1.00 29.05 166 LEU A N 1
ATOM 1252 C CA . LEU A 1 166 ? -26.606 6.978 23.022 1.00 33.45 166 LEU A CA 1
ATOM 1253 C C . LEU A 1 166 ? -27.773 7.602 23.785 1.00 30.40 166 LEU A C 1
ATOM 1254 O O . LEU A 1 166 ? -28.475 6.922 24.533 1.00 25.78 166 LEU A O 1
ATOM 1259 N N . VAL A 1 167 ? -27.932 8.909 23.597 1.00 29.37 167 VAL A N 1
ATOM 1260 C CA . VAL A 1 167 ? -29.088 9.632 24.108 1.00 30.99 167 VAL A CA 1
ATOM 1261 C C . VAL A 1 167 ? -30.231 9.450 23.111 1.00 32.41 167 VAL A C 1
ATOM 1262 O O . VAL A 1 167 ? -30.059 9.734 21.927 1.00 31.32 167 VAL A O 1
ATOM 1266 N N . HIS A 1 168 ? -31.387 9.001 23.601 1.00 33.59 168 HIS A N 1
ATOM 1267 C CA . HIS A 1 168 ? -32.570 8.854 22.766 1.00 36.25 168 HIS A CA 1
ATOM 1268 C C . HIS A 1 168 ? -33.786 9.436 23.487 1.00 36.74 168 HIS A C 1
ATOM 1269 O O . HIS A 1 168 ? -33.694 9.832 24.650 1.00 32.76 168 HIS A O 1
ATOM 1276 N N . ASP A 1 169 ? -34.921 9.498 22.774 1.00 40.18 169 ASP A N 1
ATOM 1277 C CA . ASP A 1 169 ? -36.121 10.174 23.255 1.00 43.95 169 ASP A CA 1
ATOM 1278 C C . ASP A 1 169 ? -37.104 9.175 23.867 1.00 46.47 169 ASP A C 1
ATOM 1279 O O . ASP A 1 169 ? -38.218 9.548 24.226 1.00 43.17 169 ASP A O 1
ATOM 1284 N N . GLY A 1 170 ? -36.697 7.907 23.971 1.00 50.03 170 GLY A N 1
ATOM 1285 C CA . GLY A 1 170 ? -37.557 6.846 24.473 1.00 46.71 170 GLY A CA 1
ATOM 1286 C C . GLY A 1 170 ? -38.292 6.151 23.332 1.00 44.94 170 GLY A C 1
ATOM 1287 O O . GLY A 1 170 ? -38.917 5.118 23.550 1.00 44.71 170 GLY A O 1
ATOM 1288 N N . GLY A 1 171 ? -38.201 6.720 22.125 1.00 48.98 171 GLY A N 1
ATOM 1289 C CA . GLY A 1 171 ? -38.922 6.223 20.966 1.00 48.12 171 GLY A CA 1
ATOM 1290 C C . GLY A 1 171 ? -37.988 5.970 19.785 1.00 49.52 171 GLY A C 1
ATOM 1291 O O . GLY A 1 171 ? -37.238 5.001 19.784 1.00 61.11 171 GLY A O 1
ATOM 1292 N N . ASP A 1 172 ? -38.029 6.847 18.781 1.00 44.38 172 ASP A N 1
ATOM 1293 C CA . ASP A 1 172 ? -37.480 6.527 17.478 1.00 44.03 172 ASP A CA 1
ATOM 1294 C C . ASP A 1 172 ? -36.401 7.531 17.068 1.00 38.75 172 ASP A C 1
ATOM 1295 O O . ASP A 1 172 ? -35.975 7.533 15.911 1.00 39.27 172 ASP A O 1
ATOM 1300 N N . ARG A 1 173 ? -35.943 8.365 18.019 1.00 40.95 173 ARG A N 1
ATOM 1301 C CA . ARG A 1 173 ? -34.937 9.362 17.696 1.00 47.15 173 ARG A CA 1
ATOM 1302 C C . ARG A 1 173 ? -33.782 9.336 18.695 1.00 39.52 173 ARG A C 1
ATOM 1303 O O . ARG A 1 173 ? -33.982 9.160 19.892 1.00 39.59 173 ARG A O 1
ATOM 1311 N N . ALA A 1 174 ? -32.575 9.582 18.179 1.00 36.26 174 ALA A N 1
ATOM 1312 C CA . ALA A 1 174 ? -31.361 9.490 18.965 1.00 34.40 174 ALA A CA 1
ATOM 1313 C C . ALA A 1 174 ? -30.398 10.585 18.549 1.00 33.34 174 ALA A C 1
ATOM 1314 O O . ALA A 1 174 ? -30.305 10.906 17.376 1.00 34.23 174 ALA A O 1
ATOM 1316 N N . VAL A 1 175 ? -29.647 11.097 19.520 1.00 34.79 175 VAL A N 1
ATOM 1317 C CA . VAL A 1 175 ? -28.653 12.127 19.293 1.00 34.80 175 VAL A CA 1
ATOM 1318 C C . VAL A 1 175 ? -27.366 11.489 18.785 1.00 37.80 175 VAL A C 1
ATOM 1319 O O . VAL A 1 175 ? -26.877 10.526 19.374 1.00 36.24 175 VAL A O 1
ATOM 1323 N N . LEU A 1 176 ? -26.828 12.051 17.701 1.00 40.60 176 LEU A N 1
ATOM 1324 C CA . LEU A 1 176 ? -25.461 11.803 17.282 1.00 37.78 176 LEU A CA 1
ATOM 1325 C C . LEU A 1 176 ? -24.776 13.150 17.112 1.00 40.60 176 LEU A C 1
ATOM 1326 O O . LEU A 1 176 ? -25.424 14.158 16.826 1.00 42.63 176 LEU A O 1
ATOM 1331 N N . GLY A 1 177 ? -23.460 13.149 17.332 1.00 40.77 177 GLY A N 1
ATOM 1332 C CA . GLY A 1 177 ? -22.699 14.381 17.389 1.00 41.93 177 GLY A CA 1
ATOM 1333 C C . GLY A 1 177 ? -21.409 14.245 16.598 1.00 44.45 177 GLY A C 1
ATOM 1334 O O . GLY A 1 177 ? -20.891 13.139 16.441 1.00 43.64 177 GLY A O 1
ATOM 1335 N N . ARG A 1 178 ? -20.935 15.383 16.075 1.00 49.82 178 ARG A N 1
ATOM 1336 C CA . ARG A 1 178 ? -19.755 15.427 15.227 1.00 50.20 178 ARG A CA 1
ATOM 1337 C C . ARG A 1 178 ? -18.747 16.342 15.906 1.00 49.24 178 ARG A C 1
ATOM 1338 O O . ARG A 1 178 ? -19.082 17.481 16.206 1.00 45.88 178 ARG A O 1
ATOM 1346 N N . GLN A 1 179 ? -17.537 15.837 16.144 1.00 53.18 179 GLN A N 1
ATOM 1347 C CA . GLN A 1 179 ? -16.500 16.647 16.758 1.00 57.58 179 GLN A CA 1
ATOM 1348 C C . GLN A 1 179 ? -15.996 17.669 15.754 1.00 62.43 179 GLN A C 1
ATOM 1349 O O . GLN A 1 179 ? -16.055 17.428 14.554 1.00 66.41 179 GLN A O 1
ATOM 1355 N N . LYS A 1 180 ? -15.489 18.790 16.273 1.00 64.75 180 LYS A N 1
ATOM 1356 C CA . LYS A 1 180 ? -14.927 19.847 15.449 1.00 74.80 180 LYS A CA 1
ATOM 1357 C C . LYS A 1 180 ? -13.859 19.325 14.486 1.00 71.95 180 LYS A C 1
ATOM 1358 O O . LYS A 1 180 ? -13.856 19.762 13.338 1.00 54.79 180 LYS A O 1
ATOM 1364 N N . PHE A 1 181 ? -12.990 18.397 14.919 1.00 74.48 181 PHE A N 1
ATOM 1365 C CA . PHE A 1 181 ? -11.864 17.973 14.100 1.00 78.17 181 PHE A CA 1
ATOM 1366 C C . PHE A 1 181 ? -12.272 16.924 13.068 1.00 81.30 181 PHE A C 1
ATOM 1367 O O . PHE A 1 181 ? -11.401 16.371 12.394 1.00 77.29 181 PHE A O 1
ATOM 1375 N N . TRP A 1 182 ? -13.576 16.630 12.944 1.00 78.91 182 TRP A N 1
ATOM 1376 C CA . TRP A 1 182 ? -14.029 15.471 12.194 1.00 80.31 182 TRP A CA 1
ATOM 1377 C C . TRP A 1 182 ? -14.501 15.890 10.803 1.00 79.63 182 TRP A C 1
ATOM 1378 O O . TRP A 1 182 ? -15.120 16.940 10.632 1.00 66.23 182 TRP A O 1
ATOM 1389 N N . PRO A 1 183 ? -14.260 15.040 9.773 1.00 77.63 183 PRO A N 1
ATOM 1390 C CA . PRO A 1 183 ? -14.884 15.215 8.460 1.00 70.80 183 PRO A CA 1
ATOM 1391 C C . PRO A 1 183 ? -16.393 15.389 8.542 1.00 64.90 183 PRO A C 1
ATOM 1392 O O . PRO A 1 183 ? -17.067 14.741 9.331 1.00 70.31 183 PRO A O 1
ATOM 1396 N N . GLU A 1 184 ? -16.911 16.253 7.667 1.00 72.31 184 GLU A N 1
ATOM 1397 C CA . GLU A 1 184 ? -18.338 16.396 7.437 1.00 78.28 184 GLU A CA 1
ATOM 1398 C C . GLU A 1 184 ? -18.966 15.007 7.352 1.00 68.58 184 GLU A C 1
ATOM 1399 O O . GLU A 1 184 ? -18.387 14.077 6.785 1.00 65.32 184 GLU A O 1
ATOM 1405 N N . ARG A 1 185 ? -20.138 14.890 7.970 1.00 61.52 185 ARG A N 1
ATOM 1406 C CA . ARG A 1 185 ? -20.995 13.717 7.886 1.00 65.63 185 ARG A CA 1
ATOM 1407 C C . ARG A 1 185 ? -20.521 12.596 8.814 1.00 58.16 185 ARG A C 1
ATOM 1408 O O . ARG A 1 185 ? -21.256 11.622 8.946 1.00 55.09 185 ARG A O 1
ATOM 1416 N N . MET A 1 186 ? -19.356 12.728 9.474 1.00 50.16 186 MET A N 1
ATOM 1417 C CA . MET A 1 186 ? -18.931 11.735 10.443 1.00 57.52 186 MET A CA 1
ATOM 1418 C C . MET A 1 186 ? -19.540 12.079 11.810 1.00 55.86 186 MET A C 1
ATOM 1419 O O . MET A 1 186 ? -19.093 13.005 12.457 1.00 60.46 186 MET A O 1
ATOM 1424 N N . PHE A 1 187 ? -20.586 11.355 12.216 1.00 51.83 187 PHE A N 1
ATOM 1425 C CA . PHE A 1 187 ? -21.244 11.528 13.502 1.00 46.61 187 PHE A CA 1
ATOM 1426 C C . PHE A 1 187 ? -21.115 10.248 14.318 1.00 44.34 187 PHE A C 1
ATOM 1427 O O . PHE A 1 187 ? -20.948 9.162 13.762 1.00 44.88 187 PHE A O 1
ATOM 1435 N N . SER A 1 188 ? -21.195 10.388 15.652 1.00 45.57 188 SER A N 1
ATOM 1436 C CA . SER A 1 188 ? -21.126 9.238 16.542 1.00 40.20 188 SER A CA 1
ATOM 1437 C C . SER A 1 188 ? -21.795 9.552 17.872 1.00 33.33 188 SER A C 1
ATOM 1438 O O . SER A 1 188 ? -22.439 10.588 18.035 1.00 37.89 188 SER A O 1
ATOM 1441 N N . LEU A 1 189 ? -21.599 8.649 18.834 1.00 32.05 189 LEU A N 1
ATOM 1442 C CA . LEU A 1 189 ? -22.134 8.791 20.174 1.00 30.15 189 LEU A CA 1
ATOM 1443 C C . LEU A 1 189 ? -21.302 9.808 20.939 1.00 30.94 189 LEU A C 1
ATOM 1444 O O . LEU A 1 189 ? -20.261 10.227 20.469 1.00 32.99 189 LEU A O 1
ATOM 1449 N N . LEU A 1 190 ? -21.785 10.194 22.123 1.00 31.30 190 LEU A N 1
ATOM 1450 C CA . LEU A 1 190 ? -21.082 11.122 22.988 1.00 32.82 190 LEU A CA 1
ATOM 1451 C C . LEU A 1 190 ? -20.257 10.334 24.012 1.00 30.67 190 LEU A C 1
ATOM 1452 O O . LEU A 1 190 ? -20.747 9.371 24.605 1.00 30.34 190 LEU A O 1
ATOM 1457 N N . ALA A 1 191 ? -19.003 10.748 24.198 1.00 32.51 191 ALA A N 1
ATOM 1458 C CA . ALA A 1 191 ? -18.014 9.958 24.919 1.00 35.91 191 ALA A CA 1
ATOM 1459 C C . ALA A 1 191 ? -17.228 10.861 25.852 1.00 31.23 191 ALA A C 1
ATOM 1460 O O . ALA A 1 191 ? -16.984 12.018 25.538 1.00 33.46 191 ALA A O 1
ATOM 1462 N N . GLY A 1 192 ? -16.833 10.331 27.010 1.00 31.08 192 GLY A N 1
ATOM 1463 C CA . GLY A 1 192 ? -15.853 11.021 27.825 1.00 31.45 192 GLY A CA 1
ATOM 1464 C C . GLY A 1 192 ? -15.274 10.144 28.919 1.00 32.59 192 GLY A C 1
ATOM 1465 O O . GLY A 1 192 ? -15.799 9.091 29.228 1.00 39.83 192 GLY A O 1
ATOM 1466 N N . PHE A 1 193 ? -14.191 10.613 29.519 1.00 33.62 193 PHE A N 1
ATOM 1467 C CA . PHE A 1 193 ? -13.522 9.919 30.601 1.00 33.18 193 PHE A CA 1
ATOM 1468 C C . PHE A 1 193 ? -14.295 10.131 31.901 1.00 34.63 193 PHE A C 1
ATOM 1469 O O . PHE A 1 193 ? -14.837 11.200 32.171 1.00 35.89 193 PHE A O 1
ATOM 1477 N N . VAL A 1 194 ? -14.352 9.072 32.715 1.00 35.14 194 VAL A N 1
ATOM 1478 C CA . VAL A 1 194 ? -14.887 9.169 34.058 1.00 33.16 194 VAL A CA 1
ATOM 1479 C C . VAL A 1 194 ? -13.916 9.978 34.895 1.00 31.08 194 VAL A C 1
ATOM 1480 O O . VAL A 1 194 ? -12.729 9.664 34.931 1.00 30.18 194 VAL A O 1
ATOM 1484 N N . GLU A 1 195 ? -14.442 10.974 35.624 1.00 33.58 195 GLU A N 1
ATOM 1485 C CA . GLU A 1 195 ? -13.607 11.786 36.505 1.00 33.18 195 GLU A CA 1
ATOM 1486 C C . GLU A 1 195 ? -13.677 11.231 37.924 1.00 30.04 195 GLU A C 1
ATOM 1487 O O . GLU A 1 195 ? -14.580 10.460 38.277 1.00 30.47 195 GLU A O 1
ATOM 1493 N N . ALA A 1 196 ? -12.687 11.623 38.724 1.00 30.12 196 ALA A N 1
ATOM 1494 C CA . ALA A 1 196 ? -12.645 11.327 40.143 1.00 31.89 196 ALA A CA 1
ATOM 1495 C C . ALA A 1 196 ? -13.920 11.814 40.820 1.00 34.61 196 ALA A C 1
ATOM 1496 O O . ALA A 1 196 ? -14.374 12.938 40.570 1.00 34.76 196 ALA A O 1
ATOM 1498 N N . GLY A 1 197 ? -14.481 10.972 41.691 1.00 33.52 197 GLY A N 1
ATOM 1499 C CA . GLY A 1 197 ? -15.534 11.424 42.582 1.00 34.14 197 GLY A CA 1
ATOM 1500 C C . GLY A 1 197 ? -16.933 11.321 41.975 1.00 38.57 197 GLY A C 1
ATOM 1501 O O . GLY A 1 197 ? -17.898 11.783 42.587 1.00 41.74 197 GLY A O 1
ATOM 1502 N N . GLU A 1 198 ? -17.068 10.713 40.784 1.00 34.36 198 GLU A N 1
ATOM 1503 C CA . GLU A 1 198 ? -18.397 10.568 40.210 1.00 34.55 198 GLU A CA 1
ATOM 1504 C C . GLU A 1 198 ? -18.691 9.105 39.877 1.00 32.49 198 GLU A C 1
ATOM 1505 O O . GLU A 1 198 ? -17.789 8.307 39.600 1.00 28.55 198 GLU A O 1
ATOM 1511 N N . SER A 1 199 ? -19.988 8.778 39.897 1.00 28.63 199 SER A N 1
ATOM 1512 C CA . SER A 1 199 ? -20.498 7.501 39.429 1.00 28.61 199 SER A CA 1
ATOM 1513 C C . SER A 1 199 ? -20.475 7.472 37.906 1.00 28.92 199 SER A C 1
ATOM 1514 O O . SER A 1 199 ? -20.363 8.515 37.271 1.00 30.22 199 SER A O 1
ATOM 1517 N N . LEU A 1 200 ? -20.653 6.289 37.314 1.00 27.08 200 LEU A N 1
ATOM 1518 C CA . LEU A 1 200 ? -20.771 6.211 35.860 1.00 26.71 200 LEU A CA 1
ATOM 1519 C C . LEU A 1 200 ? -22.010 6.978 35.389 1.00 26.11 200 LEU A C 1
ATOM 1520 O O . LEU A 1 200 ? -21.983 7.639 34.354 1.00 25.20 200 LEU A O 1
ATOM 1525 N N . GLU A 1 201 ? -23.110 6.856 36.139 1.00 26.94 201 GLU A N 1
ATOM 1526 C CA . GLU A 1 201 ? -24.365 7.492 35.754 1.00 28.93 201 GLU A CA 1
ATOM 1527 C C . GLU A 1 201 ? -24.202 9.012 35.794 1.00 28.54 201 GLU A C 1
ATOM 1528 O O . GLU A 1 201 ? -24.607 9.706 34.866 1.00 30.34 201 GLU A O 1
ATOM 1534 N N . ALA A 1 202 ? -23.531 9.524 36.833 1.00 26.71 202 ALA A N 1
ATOM 1535 C CA . ALA A 1 202 ? -23.273 10.953 36.929 1.00 32.44 202 ALA A CA 1
ATOM 1536 C C . ALA A 1 202 ? -22.327 11.405 35.819 1.00 31.84 202 ALA A C 1
ATOM 1537 O O . ALA A 1 202 ? -22.484 12.490 35.263 1.00 36.13 202 ALA A O 1
ATOM 1539 N N . CYS A 1 203 ? -21.353 10.564 35.485 1.00 35.10 203 CYS A N 1
ATOM 1540 C CA . CYS A 1 203 ? -20.412 10.875 34.428 1.00 34.11 203 CYS A CA 1
ATOM 1541 C C . CYS A 1 203 ? -21.135 11.008 33.097 1.00 31.82 203 CYS A C 1
ATOM 1542 O O . CYS A 1 203 ? -20.858 11.931 32.331 1.00 33.20 203 CYS A O 1
ATOM 1545 N N . VAL A 1 204 ? -22.055 10.080 32.809 1.00 33.78 204 VAL A N 1
ATOM 1546 C CA . VAL A 1 204 ? -22.788 10.126 31.558 1.00 31.56 204 VAL A CA 1
ATOM 1547 C C . VAL A 1 204 ? -23.576 11.438 31.475 1.00 34.83 204 VAL A C 1
ATOM 1548 O O . VAL A 1 204 ? -23.522 12.135 30.468 1.00 29.66 204 VAL A O 1
ATOM 1552 N N . ALA A 1 205 ? -24.347 11.756 32.517 1.00 36.61 205 ALA A N 1
ATOM 1553 C CA . ALA A 1 205 ? -25.151 12.970 32.525 1.00 37.90 205 ALA A CA 1
ATOM 1554 C C . ALA A 1 205 ? -24.261 14.201 32.359 1.00 34.09 205 ALA A C 1
ATOM 1555 O O . ALA A 1 205 ? -24.574 15.086 31.576 1.00 38.73 205 ALA A O 1
ATOM 1557 N N . ARG A 1 206 ? -23.155 14.243 33.093 1.00 30.73 206 ARG A N 1
ATOM 1558 C CA . ARG A 1 206 ? -22.262 15.386 33.030 1.00 31.49 206 ARG A CA 1
ATOM 1559 C C . ARG A 1 206 ? -21.708 15.555 31.612 1.00 32.47 206 ARG A C 1
ATOM 1560 O O . ARG A 1 206 ? -21.737 16.651 31.070 1.00 32.68 206 ARG A O 1
ATOM 1568 N N . GLU A 1 207 ? -21.213 14.475 31.006 1.00 34.15 207 GLU A N 1
ATOM 1569 C CA . GLU A 1 207 ? -20.571 14.545 29.695 1.00 34.47 207 GLU A CA 1
ATOM 1570 C C . GLU A 1 207 ? -21.575 14.939 28.613 1.00 30.91 207 GLU A C 1
ATOM 1571 O O . GLU A 1 207 ? -21.257 15.722 27.733 1.00 32.68 207 GLU A O 1
ATOM 1577 N N . VAL A 1 208 ? -22.777 14.387 28.651 1.00 30.04 208 VAL A N 1
ATOM 1578 C CA . VAL A 1 208 ? -23.790 14.767 27.684 1.00 33.90 208 VAL A CA 1
ATOM 1579 C C . VAL A 1 208 ? -24.090 16.268 27.809 1.00 37.77 208 VAL A C 1
ATOM 1580 O O . VAL A 1 208 ? -24.132 16.965 26.798 1.00 35.24 208 VAL A O 1
ATOM 1584 N N . ALA A 1 209 ? -24.245 16.765 29.048 1.00 33.52 209 ALA A N 1
ATOM 1585 C CA . ALA A 1 209 ? -24.497 18.178 29.297 1.00 37.60 209 ALA A CA 1
ATOM 1586 C C . ALA A 1 209 ? -23.363 19.039 28.749 1.00 40.13 209 ALA A C 1
ATOM 1587 O O . ALA A 1 209 ? -23.622 20.012 28.050 1.00 45.11 209 ALA A O 1
ATOM 1589 N N . GLU A 1 210 ? -22.112 18.656 29.041 1.00 43.26 210 GLU A N 1
ATOM 1590 C CA . GLU A 1 210 ? -20.949 19.400 28.584 1.00 46.61 210 GLU A CA 1
ATOM 1591 C C . GLU A 1 210 ? -20.881 19.460 27.064 1.00 43.15 210 GLU A C 1
ATOM 1592 O O . GLU A 1 210 ? -20.475 20.474 26.513 1.00 44.36 210 GLU A O 1
ATOM 1598 N N . GLU A 1 211 ? -21.243 18.374 26.379 1.00 43.07 211 GLU A N 1
ATOM 1599 C CA . GLU A 1 211 ? -20.970 18.282 24.950 1.00 42.40 211 GLU A CA 1
ATOM 1600 C C . GLU A 1 211 ? -22.106 18.887 24.131 1.00 39.58 211 GLU A C 1
ATOM 1601 O O . GLU A 1 211 ? -21.856 19.566 23.143 1.00 41.64 211 GLU A O 1
ATOM 1607 N N . VAL A 1 212 ? -23.352 18.588 24.493 1.00 39.28 212 VAL A N 1
ATOM 1608 C CA . VAL A 1 212 ? -24.474 19.006 23.672 1.00 41.75 212 VAL A CA 1
ATOM 1609 C C . VAL A 1 212 ? -25.571 19.670 24.507 1.00 38.55 212 VAL A C 1
ATOM 1610 O O . VAL A 1 212 ? -26.640 19.948 23.963 1.00 38.14 212 VAL A O 1
ATOM 1614 N N . GLY A 1 213 ? -25.309 19.920 25.801 1.00 43.92 213 GLY A N 1
ATOM 1615 C CA . GLY A 1 213 ? -26.167 20.780 26.604 1.00 47.46 213 GLY A CA 1
ATOM 1616 C C . GLY A 1 213 ? -27.477 20.131 27.037 1.00 50.90 213 GLY A C 1
ATOM 1617 O O . GLY A 1 213 ? -28.287 20.795 27.659 1.00 53.53 213 GLY A O 1
ATOM 1618 N N . LEU A 1 214 ? -27.670 18.835 26.767 1.00 57.87 214 LEU A N 1
ATOM 1619 C CA . LEU A 1 214 ? -28.896 18.163 27.174 1.00 44.87 214 LEU A CA 1
ATOM 1620 C C . LEU A 1 214 ? -28.788 17.623 28.602 1.00 46.50 214 LEU A C 1
ATOM 1621 O O . LEU A 1 214 ? -27.732 17.182 29.054 1.00 40.79 214 LEU A O 1
ATOM 1626 N N . THR A 1 215 ? -29.929 17.672 29.294 1.00 45.75 215 THR A N 1
ATOM 1627 C CA . THR A 1 215 ? -30.149 17.015 30.573 1.00 43.81 215 THR A CA 1
ATOM 1628 C C . THR A 1 215 ? -30.747 15.643 30.319 1.00 41.77 215 THR A C 1
ATOM 1629 O O . THR A 1 215 ? -31.786 15.570 29.674 1.00 37.22 215 THR A O 1
ATOM 1633 N N . VAL A 1 216 ? -30.090 14.574 30.795 1.00 38.32 216 VAL A N 1
ATOM 1634 C CA . VAL A 1 216 ? -30.564 13.238 30.468 1.00 40.87 216 VAL A CA 1
ATOM 1635 C C . VAL A 1 216 ? -30.845 12.475 31.751 1.00 39.75 216 VAL A C 1
ATOM 1636 O O . VAL A 1 216 ? -30.240 12.745 32.774 1.00 42.90 216 VAL A O 1
ATOM 1640 N N . THR A 1 217 ? -31.749 11.498 31.658 1.00 42.11 217 THR A N 1
ATOM 1641 C CA . THR A 1 217 ? -32.155 10.670 32.788 1.00 41.68 217 THR A CA 1
ATOM 1642 C C . THR A 1 217 ? -32.107 9.205 32.365 1.00 36.83 217 THR A C 1
ATOM 1643 O O . THR A 1 217 ? -31.868 8.929 31.197 1.00 37.29 217 THR A O 1
ATOM 1647 N N . ASP A 1 218 ? -32.390 8.297 33.302 1.00 37.93 218 ASP A N 1
ATOM 1648 C CA . ASP A 1 218 ? -32.494 6.868 33.037 1.00 36.51 218 ASP A CA 1
ATOM 1649 C C . ASP A 1 218 ? -31.238 6.362 32.329 1.00 33.86 218 ASP A C 1
ATOM 1650 O O . ASP A 1 218 ? -31.327 5.664 31.319 1.00 31.61 218 ASP A O 1
ATOM 1655 N N . VAL A 1 219 ? -30.072 6.730 32.866 1.00 30.38 219 VAL A N 1
ATOM 1656 C CA . VAL A 1 219 ? -28.804 6.258 32.342 1.00 29.56 219 VAL A CA 1
ATOM 1657 C C . VAL A 1 219 ? -28.704 4.756 32.568 1.00 29.12 219 VAL A C 1
ATOM 1658 O O . VAL A 1 219 ? -28.757 4.306 33.699 1.00 37.70 219 VAL A O 1
ATOM 1662 N N . GLN A 1 220 ? -28.558 3.987 31.486 1.00 34.47 220 GLN A N 1
ATOM 1663 C CA . GLN A 1 220 ? -28.623 2.529 31.543 1.00 35.80 220 GLN A CA 1
ATOM 1664 C C . GLN A 1 220 ? -27.419 1.937 30.815 1.00 30.30 220 GLN A C 1
ATOM 1665 O O . GLN A 1 220 ? -27.130 2.307 29.677 1.00 30.49 220 GLN A O 1
ATOM 1671 N N . TYR A 1 221 ? -26.776 0.969 31.468 1.00 31.11 221 TYR A N 1
ATOM 1672 C CA . TYR A 1 221 ? -25.581 0.310 30.964 1.00 28.70 221 TYR A CA 1
ATOM 1673 C C . TYR A 1 221 ? -25.929 -0.714 29.899 1.00 27.00 221 TYR A C 1
ATOM 1674 O O . TYR A 1 221 ? -26.882 -1.457 30.049 1.00 28.31 221 TYR A O 1
ATOM 1683 N N . LEU A 1 222 ? -25.113 -0.771 28.844 1.00 28.15 222 LEU A N 1
ATOM 1684 C CA . LEU A 1 222 ? -25.319 -1.707 27.746 1.00 26.57 222 LEU A CA 1
ATOM 1685 C C . LEU A 1 222 ? -24.205 -2.749 27.672 1.00 24.48 222 LEU A C 1
ATOM 1686 O O . LEU A 1 222 ? -24.454 -3.895 27.310 1.00 28.31 222 LEU A O 1
ATOM 1691 N N . GLY A 1 223 ? -22.961 -2.361 27.956 1.00 23.57 223 GLY A N 1
ATOM 1692 C CA . GLY A 1 223 ? -21.834 -3.260 27.730 1.00 23.85 223 GLY A CA 1
ATOM 1693 C C . GLY A 1 223 ? -20.494 -2.550 27.842 1.00 23.35 223 GLY A C 1
ATOM 1694 O O . GLY A 1 223 ? -20.431 -1.372 28.194 1.00 23.29 223 GLY A O 1
ATOM 1695 N N . SER A 1 224 ? -19.420 -3.289 27.574 1.00 28.18 224 SER A N 1
ATOM 1696 C CA . SER A 1 224 ? -18.083 -2.757 27.761 1.00 26.15 224 SER A CA 1
ATOM 1697 C C . SER A 1 224 ? -17.138 -3.387 26.749 1.00 25.28 224 SER A C 1
ATOM 1698 O O . SER A 1 224 ? -17.368 -4.481 26.255 1.00 22.49 224 SER A O 1
ATOM 1701 N N . GLN A 1 225 ? -16.034 -2.686 26.509 1.00 26.80 225 GLN A N 1
ATOM 1702 C CA . GLN A 1 225 ? -15.021 -3.142 25.583 1.00 25.74 225 GLN A CA 1
ATOM 1703 C C . GLN A 1 225 ? -13.665 -2.561 25.979 1.00 26.98 225 GLN A C 1
ATOM 1704 O O . GLN A 1 225 ? -13.518 -1.355 26.164 1.00 25.24 225 GLN A O 1
ATOM 1710 N N . PRO A 1 226 ? -12.621 -3.395 26.091 1.00 26.85 226 PRO A N 1
ATOM 1711 C CA . PRO A 1 226 ? -11.255 -2.886 26.231 1.00 25.70 226 PRO A CA 1
ATOM 1712 C C . PRO A 1 226 ? -10.920 -2.019 25.029 1.00 26.03 226 PRO A C 1
ATOM 1713 O O . PRO A 1 226 ? -11.350 -2.303 23.923 1.00 24.39 226 PRO A O 1
ATOM 1717 N N . TRP A 1 227 ? -10.168 -0.947 25.267 1.00 30.46 227 TRP A N 1
ATOM 1718 C CA . TRP A 1 227 ? -9.920 0.042 24.232 1.00 27.33 227 TRP A CA 1
ATOM 1719 C C . TRP A 1 227 ? -8.502 0.575 24.403 1.00 25.49 227 TRP A C 1
ATOM 1720 O O . TRP A 1 227 ? -8.285 1.709 24.821 1.00 25.61 227 TRP A O 1
ATOM 1731 N N . PRO A 1 228 ? -7.494 -0.261 24.096 1.00 23.97 228 PRO A N 1
ATOM 1732 C CA . PRO A 1 228 ? -6.102 0.046 24.430 1.00 26.65 228 PRO A CA 1
ATOM 1733 C C . PRO A 1 228 ? -5.457 1.047 23.477 1.00 26.01 228 PRO A C 1
ATOM 1734 O O . PRO A 1 228 ? -4.473 0.741 22.822 1.00 25.50 228 PRO A O 1
ATOM 1738 N N . PHE A 1 229 ? -6.045 2.237 23.395 1.00 26.82 229 PHE A N 1
ATOM 1739 C CA . PHE A 1 229 ? -5.561 3.227 22.454 1.00 28.32 229 PHE A CA 1
ATOM 1740 C C . PHE A 1 229 ? -5.349 4.557 23.162 1.00 28.96 229 PHE A C 1
ATOM 1741 O O . PHE A 1 229 ? -5.935 5.546 22.763 1.00 31.35 229 PHE A O 1
ATOM 1749 N N . PRO A 1 230 ? -4.451 4.670 24.161 1.00 27.10 230 PRO A N 1
ATOM 1750 C CA . PRO A 1 230 ? -3.629 3.553 24.617 1.00 28.20 230 PRO A CA 1
ATOM 1751 C C . PRO A 1 230 ? -4.092 2.765 25.844 1.00 26.25 230 PRO A C 1
ATOM 1752 O O . PRO A 1 230 ? -3.570 1.682 26.088 1.00 28.24 230 PRO A O 1
ATOM 1756 N N . ARG A 1 231 ? -5.078 3.246 26.602 1.00 27.10 231 ARG A N 1
ATOM 1757 C CA . ARG A 1 231 ? -5.323 2.633 27.902 1.00 25.30 231 ARG A CA 1
ATOM 1758 C C . ARG A 1 231 ? -6.743 2.818 28.431 1.00 24.87 231 ARG A C 1
ATOM 1759 O O . ARG A 1 231 ? -6.926 2.941 29.628 1.00 27.78 231 ARG A O 1
ATOM 1767 N N . SER A 1 232 ? -7.764 2.725 27.586 1.00 25.71 232 SER A N 1
ATOM 1768 C CA . SER A 1 232 ? -9.128 2.901 28.050 1.00 26.33 232 SER A CA 1
ATOM 1769 C C . SER A 1 232 ? -9.841 1.566 28.205 1.00 27.70 232 SER A C 1
ATOM 1770 O O . SER A 1 232 ? -9.431 0.551 27.644 1.00 23.58 232 SER A O 1
ATOM 1773 N N . ILE A 1 233 ? -10.963 1.616 28.929 1.00 26.20 233 ILE A N 1
ATOM 1774 C CA . ILE A 1 233 ? -12.041 0.659 28.762 1.00 26.52 233 ILE A CA 1
ATOM 1775 C C . ILE A 1 233 ? -13.297 1.481 28.478 1.00 27.97 233 ILE A C 1
ATOM 1776 O O . ILE A 1 233 ? -13.612 2.411 29.207 1.00 25.45 233 ILE A O 1
ATOM 1781 N N . MET A 1 234 ? -14.007 1.140 27.405 1.00 28.32 234 MET A N 1
ATOM 1782 C CA . MET A 1 234 ? -15.183 1.888 27.012 1.00 27.85 234 MET A CA 1
ATOM 1783 C C . MET A 1 234 ? -16.407 1.215 27.622 1.00 26.35 234 MET A C 1
ATOM 1784 O O . MET A 1 234 ? -16.614 0.008 27.453 1.00 25.91 234 MET A O 1
ATOM 1789 N N . LEU A 1 235 ? -17.220 2.025 28.296 1.00 26.33 235 LEU A N 1
ATOM 1790 C CA . LEU A 1 235 ? -18.422 1.557 28.963 1.00 28.96 235 LEU A CA 1
ATOM 1791 C C . LEU A 1 235 ? -19.631 2.184 28.263 1.00 31.23 235 LEU A C 1
ATOM 1792 O O . LEU A 1 235 ? -19.800 3.404 28.240 1.00 30.34 235 LEU A O 1
ATOM 1797 N N . GLY A 1 236 ? -20.426 1.322 27.634 1.00 31.24 236 GLY A N 1
ATOM 1798 C CA . GLY A 1 236 ? -21.521 1.781 26.794 1.00 34.24 236 GLY A CA 1
ATOM 1799 C C . GLY A 1 236 ? -22.817 1.979 27.577 1.00 31.02 236 GLY A C 1
ATOM 1800 O O . GLY A 1 236 ? -23.153 1.170 28.440 1.00 33.82 236 GLY A O 1
ATOM 1801 N N . PHE A 1 237 ? -23.508 3.071 27.282 1.00 29.87 237 PHE A N 1
ATOM 1802 C CA . PHE A 1 237 ? -24.747 3.426 27.955 1.00 29.60 237 PHE A CA 1
ATOM 1803 C C . PHE A 1 237 ? -25.765 4.006 26.977 1.00 29.37 237 PHE A C 1
ATOM 1804 O O . PHE A 1 237 ? -25.397 4.471 25.908 1.00 30.10 237 PHE A O 1
ATOM 1812 N N . HIS A 1 238 ? -27.038 4.002 27.378 1.00 31.17 238 HIS A N 1
ATOM 1813 C CA . HIS A 1 238 ? -28.051 4.833 26.751 1.00 31.99 238 HIS A CA 1
ATOM 1814 C C . HIS A 1 238 ? -28.758 5.660 27.819 1.00 31.42 238 HIS A C 1
ATOM 1815 O O . HIS A 1 238 ? -28.702 5.341 28.999 1.00 34.87 238 HIS A O 1
ATOM 1822 N N . ALA A 1 239 ? -29.356 6.775 27.401 1.00 34.01 239 ALA A N 1
ATOM 1823 C CA . ALA A 1 239 ? -30.001 7.701 28.322 1.00 31.49 239 ALA A CA 1
ATOM 1824 C C . ALA A 1 239 ? -31.160 8.392 27.609 1.00 34.95 239 ALA A C 1
ATOM 1825 O O . ALA A 1 239 ? -31.178 8.450 26.376 1.00 34.65 239 ALA A O 1
ATOM 1827 N N . ILE A 1 240 ? -32.116 8.909 28.392 1.00 35.91 240 ILE A N 1
ATOM 1828 C CA . ILE A 1 240 ? -33.287 9.576 27.837 1.00 37.94 240 ILE A CA 1
ATOM 1829 C C . ILE A 1 240 ? -33.037 11.078 27.854 1.00 33.52 240 ILE A C 1
ATOM 1830 O O . ILE A 1 240 ? -32.753 11.654 28.905 1.00 30.20 240 ILE A O 1
ATOM 1835 N N . GLY A 1 241 ? -33.104 11.693 26.673 1.00 31.45 241 GLY A N 1
ATOM 1836 C CA . GLY A 1 241 ? -33.061 13.138 26.552 1.00 36.13 241 GLY A CA 1
ATOM 1837 C C . GLY A 1 241 ? -34.388 13.699 26.047 1.00 40.10 241 GLY A C 1
ATOM 1838 O O . GLY A 1 241 ? -35.260 12.935 25.615 1.00 37.75 241 GLY A O 1
ATOM 1839 N N . ASP A 1 242 ? -34.489 15.034 26.073 1.00 43.99 242 ASP A N 1
ATOM 1840 C CA . ASP A 1 242 ? -35.711 15.730 25.694 1.00 49.28 242 ASP A CA 1
ATOM 1841 C C . ASP A 1 242 ? -35.445 16.548 24.433 1.00 44.62 242 ASP A C 1
ATOM 1842 O O . ASP A 1 242 ? -34.726 17.556 24.485 1.00 40.50 242 ASP A O 1
ATOM 1847 N N . PRO A 1 243 ? -36.008 16.160 23.259 1.00 44.18 243 PRO A N 1
ATOM 1848 C CA . PRO A 1 243 ? -35.729 16.882 22.020 1.00 45.88 243 PRO A CA 1
ATOM 1849 C C . PRO A 1 243 ? -36.262 18.322 21.994 1.00 50.72 243 PRO A C 1
ATOM 1850 O O . PRO A 1 243 ? -35.837 19.118 21.159 1.00 43.07 243 PRO A O 1
ATOM 1854 N N . SER A 1 244 ? -37.167 18.678 22.924 1.00 55.11 244 SER A N 1
ATOM 1855 C CA . SER A 1 244 ? -37.676 20.040 22.990 1.00 53.06 244 SER A CA 1
ATOM 1856 C C . SER A 1 244 ? -36.657 20.965 23.654 1.00 56.35 244 SER A C 1
ATOM 1857 O O . SER A 1 244 ? -36.740 22.183 23.510 1.00 65.09 244 SER A O 1
ATOM 1860 N N . GLN A 1 245 ? -35.688 20.393 24.379 1.00 52.42 245 GLN A N 1
ATOM 1861 C CA . GLN A 1 245 ? -34.579 21.172 24.908 1.00 48.29 245 GLN A CA 1
ATOM 1862 C C . GLN A 1 245 ? -33.580 21.407 23.781 1.00 46.74 245 GLN A C 1
ATOM 1863 O O . GLN A 1 245 ? -33.266 20.492 23.032 1.00 56.26 245 GLN A O 1
ATOM 1869 N N . PRO A 1 246 ? -33.068 22.642 23.595 1.00 48.00 246 PRO A N 1
ATOM 1870 C CA . PRO A 1 246 ? -32.147 22.932 22.496 1.00 47.75 246 PRO A CA 1
ATOM 1871 C C . PRO A 1 246 ? -30.719 22.503 22.815 1.00 47.10 246 PRO A C 1
ATOM 1872 O O . PRO A 1 246 ? -30.317 22.498 23.986 1.00 48.47 246 PRO A O 1
ATOM 1876 N N . PHE A 1 247 ? -29.954 22.177 21.764 1.00 41.64 247 PHE A N 1
ATOM 1877 C CA . PHE A 1 247 ? -28.550 21.856 21.918 1.00 40.08 247 PHE A CA 1
ATOM 1878 C C . PHE A 1 247 ? -27.816 23.100 22.397 1.00 46.16 247 PHE A C 1
ATOM 1879 O O . PHE A 1 247 ? -28.341 24.205 22.308 1.00 62.76 247 PHE A O 1
ATOM 1887 N N . ALA A 1 248 ? -26.619 22.892 22.948 1.00 46.78 248 ALA A N 1
ATOM 1888 C CA . ALA A 1 248 ? -25.708 23.956 23.310 1.00 45.14 248 ALA A CA 1
ATOM 1889 C C . ALA A 1 248 ? -24.310 23.360 23.372 1.00 46.13 248 ALA A C 1
ATOM 1890 O O . ALA A 1 248 ? -24.062 22.457 24.175 1.00 49.29 248 ALA A O 1
ATOM 1892 N N . PHE A 1 249 ? -23.399 23.876 22.542 1.00 49.06 249 PHE A N 1
ATOM 1893 C CA . PHE A 1 249 ? -22.120 23.225 22.313 1.00 53.07 249 PHE A CA 1
ATOM 1894 C C . PHE A 1 249 ? -21.060 23.817 23.242 1.00 56.36 249 PHE A C 1
ATOM 1895 O O . PHE A 1 249 ? -20.072 24.389 22.810 1.00 56.81 249 PHE A O 1
ATOM 1903 N N . ASN A 1 250 ? -21.255 23.516 24.538 1.00 72.25 250 ASN A N 1
ATOM 1904 C CA . ASN A 1 250 ? -20.657 24.254 25.648 1.00 74.64 250 ASN A CA 1
ATOM 1905 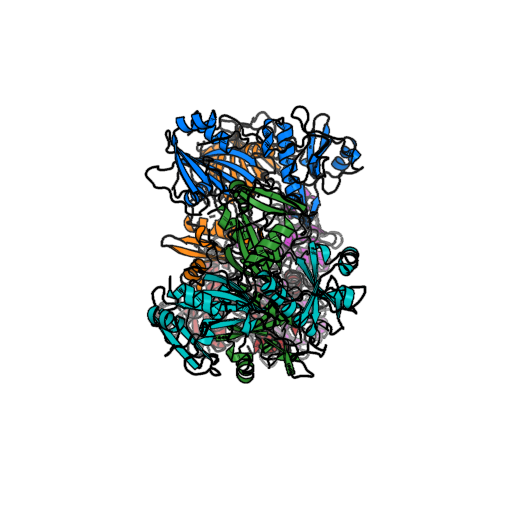C C . ASN A 1 250 ? -19.140 24.117 25.658 1.00 71.65 250 ASN A C 1
ATOM 1906 O O . ASN A 1 250 ? -18.424 25.102 25.472 1.00 78.46 250 ASN A O 1
ATOM 1911 N N . ASP A 1 251 ? -18.662 22.893 25.919 1.00 69.66 251 ASP A N 1
ATOM 1912 C CA . ASP A 1 251 ? -17.238 22.643 26.119 1.00 74.15 251 ASP A CA 1
ATOM 1913 C C . ASP A 1 251 ? -16.437 22.779 24.818 1.00 80.02 251 ASP A C 1
ATOM 1914 O O . ASP A 1 251 ? -15.213 22.714 24.864 1.00 84.96 251 ASP A O 1
ATOM 1919 N N . GLY A 1 252 ? -17.113 22.976 23.667 1.00 77.09 252 GLY A N 1
ATOM 1920 C CA . GLY A 1 252 ? -16.454 23.358 22.420 1.00 74.46 252 GLY A CA 1
ATOM 1921 C C . GLY A 1 252 ? -15.967 22.184 21.566 1.00 74.63 252 GLY A C 1
ATOM 1922 O O . GLY A 1 252 ? -15.293 22.377 20.558 1.00 71.68 252 GLY A O 1
ATOM 1923 N N . GLU A 1 253 ? -16.294 20.960 21.982 1.00 70.83 253 GLU A N 1
ATOM 1924 C CA . GLU A 1 253 ? -15.731 19.754 21.402 1.00 68.01 253 GLU A CA 1
ATOM 1925 C C . GLU A 1 253 ? -16.637 19.279 20.257 1.00 58.91 253 GLU A C 1
ATOM 1926 O O . GLU A 1 253 ? -16.159 18.719 19.277 1.00 54.42 253 GLU A O 1
ATOM 1932 N N . ILE A 1 254 ? -17.944 19.555 20.367 1.00 56.30 254 ILE A N 1
ATOM 1933 C CA . ILE A 1 254 ? -18.914 19.194 19.349 1.00 53.32 254 ILE A CA 1
ATOM 1934 C C . ILE A 1 254 ? -19.176 20.409 18.459 1.00 57.33 254 ILE A C 1
ATOM 1935 O O . ILE A 1 254 ? -19.475 21.498 18.949 1.00 54.28 254 ILE A O 1
ATOM 1940 N N . ALA A 1 255 ? -19.085 20.191 17.139 1.00 53.45 255 ALA A N 1
ATOM 1941 C CA . ALA A 1 255 ? -19.361 21.207 16.139 1.00 57.46 255 ALA A CA 1
ATOM 1942 C C . ALA A 1 255 ? -20.847 21.224 15.803 1.00 53.52 255 ALA A C 1
ATOM 1943 O O . ALA A 1 255 ? -21.446 22.292 15.657 1.00 61.82 255 ALA A O 1
ATOM 1945 N N . GLU A 1 256 ? -21.447 20.041 15.663 1.00 49.81 256 GLU A N 1
ATOM 1946 C CA . GLU A 1 256 ? -22.883 19.965 15.434 1.00 53.75 256 GLU A CA 1
ATOM 1947 C C . GLU A 1 256 ? -23.413 18.623 15.931 1.00 50.85 256 GLU A C 1
ATOM 1948 O O . GLU A 1 256 ? -22.658 17.656 16.092 1.00 50.32 256 GLU A O 1
ATOM 1954 N N . ALA A 1 257 ? -24.725 18.594 16.164 1.00 42.86 257 ALA A N 1
ATOM 1955 C CA . ALA A 1 257 ? -25.411 17.386 16.579 1.00 45.77 257 ALA A CA 1
ATOM 1956 C C . ALA A 1 257 ? -26.863 17.516 16.156 1.00 45.23 257 ALA A C 1
ATOM 1957 O O . ALA A 1 257 ? -27.345 18.618 15.950 1.00 43.60 257 ALA A O 1
ATOM 1959 N N . ASP A 1 258 ? -27.569 16.400 16.082 1.00 44.61 258 ASP A N 1
ATOM 1960 C CA . ASP A 1 258 ? -28.973 16.439 15.730 1.00 42.26 258 ASP A CA 1
ATOM 1961 C C . ASP A 1 258 ? -29.616 15.157 16.245 1.00 42.23 258 ASP A C 1
ATOM 1962 O O . ASP A 1 258 ? -28.921 14.241 16.671 1.00 43.90 258 ASP A O 1
ATOM 1967 N N . TRP A 1 259 ? -30.946 15.135 16.248 1.00 42.43 259 TRP A N 1
ATOM 1968 C CA . TRP A 1 259 ? -31.740 13.945 16.460 1.00 42.90 259 TRP A CA 1
ATOM 1969 C C . TRP A 1 259 ? -31.933 13.244 15.124 1.00 47.25 259 TRP A C 1
ATOM 1970 O O . TRP A 1 259 ? -32.238 13.893 14.130 1.00 58.17 259 TRP A O 1
ATOM 1981 N N . PHE A 1 260 ? -31.690 11.929 15.100 1.00 45.28 260 PHE A N 1
ATOM 1982 C CA . PHE A 1 260 ? -31.838 11.111 13.909 1.00 39.91 260 PHE A CA 1
ATOM 1983 C C . PHE A 1 260 ? -32.845 10.009 14.213 1.00 40.75 260 PHE A C 1
ATOM 1984 O O . PHE A 1 260 ? -32.904 9.535 15.344 1.00 41.50 260 PHE A O 1
ATOM 1992 N N . THR A 1 261 ? -33.627 9.612 13.204 1.00 38.43 261 THR A N 1
ATOM 1993 C CA . THR A 1 261 ? -34.602 8.542 13.341 1.00 43.08 261 THR A CA 1
ATOM 1994 C C . THR A 1 261 ? -33.894 7.196 13.204 1.00 40.82 261 THR A C 1
ATOM 1995 O O . THR A 1 261 ? -32.771 7.133 12.694 1.00 33.27 261 THR A O 1
ATOM 1999 N N . ARG A 1 262 ? -34.583 6.123 13.622 1.00 39.49 262 ARG A N 1
ATOM 2000 C CA . ARG A 1 262 ? -34.046 4.783 13.435 1.00 44.58 262 ARG A CA 1
ATOM 2001 C C . ARG A 1 262 ? -33.795 4.509 11.952 1.00 48.50 262 ARG A C 1
ATOM 2002 O O . ARG A 1 262 ? -32.837 3.825 11.594 1.00 47.23 262 ARG A O 1
ATOM 2010 N N . ALA A 1 263 ? -34.690 5.031 11.102 1.00 52.04 263 ALA A N 1
ATOM 2011 C CA . ALA A 1 263 ? -34.630 4.789 9.669 1.00 54.76 263 ALA A CA 1
ATOM 2012 C C . ALA A 1 263 ? -33.357 5.397 9.083 1.00 45.00 263 ALA A C 1
ATOM 2013 O O . ALA A 1 263 ? -32.626 4.723 8.361 1.00 45.65 263 ALA A O 1
ATOM 2015 N N . GLU A 1 264 ? -33.096 6.666 9.399 1.00 49.34 264 GLU A N 1
ATOM 2016 C CA . GLU A 1 264 ? -31.867 7.326 8.979 1.00 51.73 264 GLU A CA 1
ATOM 2017 C C . GLU A 1 264 ? -30.644 6.517 9.404 1.00 50.96 264 GLU A C 1
ATOM 2018 O O . GLU A 1 264 ? -29.710 6.328 8.625 1.00 53.01 264 GLU A O 1
ATOM 2024 N N . VAL A 1 265 ? -30.642 6.075 10.664 1.00 52.72 265 VAL A N 1
ATOM 2025 C CA . VAL A 1 265 ? -29.481 5.408 11.224 1.00 47.32 265 VAL A CA 1
ATOM 2026 C C . VAL A 1 265 ? -29.285 4.070 10.507 1.00 39.17 265 VAL A C 1
ATOM 2027 O O . VAL A 1 265 ? -28.182 3.773 10.056 1.00 39.81 265 VAL A O 1
ATOM 2031 N N . ARG A 1 266 ? -30.359 3.280 10.377 1.00 39.27 266 ARG A N 1
ATOM 2032 C CA . ARG A 1 266 ? -30.265 2.013 9.675 1.00 41.88 266 ARG A CA 1
ATOM 2033 C C . ARG A 1 266 ? -29.687 2.229 8.285 1.00 45.44 266 ARG A C 1
ATOM 2034 O O . ARG A 1 266 ? -28.809 1.495 7.848 1.00 46.73 266 ARG A O 1
ATOM 2042 N N . SER A 1 267 ? -30.221 3.241 7.592 1.00 49.93 267 SER A N 1
ATOM 2043 C CA . SER A 1 267 ? -29.776 3.587 6.256 1.00 52.66 267 SER A CA 1
ATOM 2044 C C . SER A 1 267 ? -28.274 3.872 6.250 1.00 51.62 267 SER A C 1
ATOM 2045 O O . SER A 1 267 ? -27.539 3.299 5.445 1.00 48.37 267 SER A O 1
ATOM 2048 N N . ALA A 1 268 ? -27.817 4.734 7.168 1.00 53.91 268 ALA A N 1
ATOM 2049 C CA . ALA A 1 268 ? -26.406 5.103 7.226 1.00 46.81 268 ALA A CA 1
ATOM 2050 C C . ALA A 1 268 ? -25.543 3.883 7.557 1.00 48.04 268 ALA A C 1
ATOM 2051 O O . ALA A 1 268 ? -24.416 3.795 7.072 1.00 49.26 268 ALA A O 1
ATOM 2053 N N . LEU A 1 269 ? -26.077 2.950 8.369 1.00 43.49 269 LEU A N 1
ATOM 2054 C CA . LEU A 1 269 ? -25.339 1.754 8.752 1.00 45.96 269 LEU A CA 1
ATOM 2055 C C . LEU A 1 269 ? -25.139 0.847 7.542 1.00 44.48 269 LEU A C 1
ATOM 2056 O O . LEU A 1 269 ? -24.036 0.343 7.360 1.00 49.63 269 LEU A O 1
ATOM 2061 N N . GLU A 1 270 ? -26.200 0.655 6.745 1.00 51.78 270 GLU A N 1
ATOM 2062 C CA . GLU A 1 270 ? -26.164 -0.211 5.574 1.00 53.17 270 GLU A CA 1
ATOM 2063 C C . GLU A 1 270 ? -25.157 0.304 4.547 1.00 57.37 270 GLU A C 1
ATOM 2064 O O . GLU A 1 270 ? -24.558 -0.499 3.845 1.00 60.90 270 GLU A O 1
ATOM 2070 N N . ALA A 1 271 ? -24.933 1.622 4.477 1.00 67.02 271 ALA A N 1
ATOM 2071 C CA . ALA A 1 271 ? -23.749 2.144 3.807 1.00 68.39 271 ALA A CA 1
ATOM 2072 C C . ALA A 1 271 ? -22.525 1.901 4.703 1.00 69.03 271 ALA A C 1
ATOM 2073 O O . ALA A 1 271 ? -21.432 2.350 4.307 1.00 76.54 271 ALA A O 1
ATOM 2075 N N . LEU A 1 282 ? -25.374 11.783 7.046 1.00 65.94 282 LEU A N 1
ATOM 2076 C CA . LEU A 1 282 ? -24.863 10.929 8.151 1.00 66.21 282 LEU A CA 1
ATOM 2077 C C . LEU A 1 282 ? -24.101 9.737 7.576 1.00 62.64 282 LEU A C 1
ATOM 2078 O O . LEU A 1 282 ? -24.672 8.886 6.882 1.00 52.02 282 LEU A O 1
ATOM 2083 N N . MET A 1 283 ? -22.812 9.671 7.934 1.00 62.26 283 MET A N 1
ATOM 2084 C CA . MET A 1 283 ? -21.970 8.548 7.562 1.00 73.39 283 MET A CA 1
ATOM 2085 C C . MET A 1 283 ? -21.612 7.768 8.827 1.00 70.07 283 MET A C 1
ATOM 2086 O O . MET A 1 283 ? -21.021 8.311 9.750 1.00 61.26 283 MET A O 1
ATOM 2091 N N . LEU A 1 284 ? -21.940 6.475 8.837 1.00 78.42 284 LEU A N 1
ATOM 2092 C CA . LEU A 1 284 ? -21.442 5.534 9.827 1.00 74.94 284 LEU A CA 1
ATOM 2093 C C . LEU A 1 284 ? -20.566 4.493 9.125 1.00 79.33 284 LEU A C 1
ATOM 2094 O O . LEU A 1 284 ? -21.076 3.487 8.607 1.00 65.89 284 LEU A O 1
ATOM 2099 N N . PRO A 1 285 ? -19.212 4.627 9.149 1.00 73.24 285 PRO A N 1
ATOM 2100 C CA . PRO A 1 285 ? -18.329 3.612 8.557 1.00 70.53 285 PRO A CA 1
ATOM 2101 C C . PRO A 1 285 ? -18.353 2.309 9.359 1.00 62.09 285 PRO A C 1
ATOM 2102 O O . PRO A 1 285 ? -18.868 2.268 10.478 1.00 68.25 285 PRO A O 1
ATOM 2106 N N . GLY A 1 286 ? -17.781 1.240 8.802 1.00 62.06 286 GLY A N 1
ATOM 2107 C CA . GLY A 1 286 ? -17.526 0.006 9.537 1.00 60.06 286 GLY A CA 1
ATOM 2108 C C . GLY A 1 286 ? -16.538 0.231 10.687 1.00 59.63 286 GLY A C 1
ATOM 2109 O O . GLY A 1 286 ? -15.666 1.097 10.583 1.00 67.47 286 GLY A O 1
ATOM 2110 N N . SER A 1 287 ? -16.682 -0.525 11.783 1.00 50.38 287 SER A N 1
ATOM 2111 C CA . SER A 1 287 ? -15.992 -0.166 13.006 1.00 50.26 287 SER A CA 1
ATOM 2112 C C . SER A 1 287 ? -16.035 -1.306 14.014 1.00 49.57 287 SER A C 1
ATOM 2113 O O . SER A 1 287 ? -17.050 -1.973 14.129 1.00 49.13 287 SER A O 1
ATOM 2116 N N . ILE A 1 288 ? -14.910 -1.508 14.724 1.00 45.29 288 ILE A N 1
ATOM 2117 C CA . ILE A 1 288 ? -14.838 -2.438 15.832 1.00 41.08 288 ILE A CA 1
ATOM 2118 C C . ILE A 1 288 ? -15.333 -1.786 17.123 1.00 34.50 288 ILE A C 1
ATOM 2119 O O . ILE A 1 288 ? -15.363 -2.464 18.132 1.00 37.07 288 ILE A O 1
ATOM 2124 N N . SER A 1 289 ? -15.703 -0.497 17.111 1.00 33.07 289 SER A N 1
ATOM 2125 C CA . SER A 1 289 ? -16.037 0.212 18.338 1.00 31.45 289 SER A CA 1
ATOM 2126 C C . SER A 1 289 ? -17.374 -0.268 18.890 1.00 27.77 289 SER A C 1
ATOM 2127 O O . SER A 1 289 ? -18.309 -0.561 18.145 1.00 28.24 289 SER A O 1
ATOM 2130 N N . ILE A 1 290 ? -17.488 -0.274 20.216 1.00 27.43 290 ILE A N 1
ATOM 2131 C CA . ILE A 1 290 ? -18.757 -0.537 20.865 1.00 25.41 290 ILE A CA 1
ATOM 2132 C C . ILE A 1 290 ? -19.795 0.514 20.432 1.00 26.76 290 ILE A C 1
ATOM 2133 O O . ILE A 1 290 ? -20.984 0.231 20.412 1.00 23.51 290 ILE A O 1
ATOM 2138 N N . ALA A 1 291 ? -19.347 1.718 20.071 1.00 26.17 291 ALA A N 1
ATOM 2139 C CA . ALA A 1 291 ? -20.228 2.770 19.576 1.00 27.67 291 ALA A CA 1
ATOM 2140 C C . ALA A 1 291 ? -21.117 2.277 18.430 1.00 31.44 291 ALA A C 1
ATOM 2141 O O . ALA A 1 291 ? -22.335 2.530 18.405 1.00 29.84 291 ALA A O 1
ATOM 2143 N N . ARG A 1 292 ? -20.509 1.553 17.485 1.00 28.79 292 ARG A N 1
ATOM 2144 C CA . ARG A 1 292 ? -21.249 1.073 16.337 1.00 33.14 292 ARG A CA 1
ATOM 2145 C C . ARG A 1 292 ? -22.264 0.016 16.786 1.00 33.24 292 ARG A C 1
ATOM 2146 O O . ARG A 1 292 ? -23.408 0.005 16.330 1.00 29.51 292 ARG A O 1
ATOM 2154 N N . GLU A 1 293 ? -21.830 -0.855 17.698 1.00 28.81 293 GLU A N 1
ATOM 2155 C CA . GLU A 1 293 ? -22.682 -1.896 18.235 1.00 34.01 293 GLU A CA 1
ATOM 2156 C C . GLU A 1 293 ? -23.881 -1.307 18.976 1.00 29.77 293 GLU A C 1
ATOM 2157 O O . GLU A 1 293 ? -24.981 -1.851 18.905 1.00 28.84 293 GLU A O 1
ATOM 2163 N N . ILE A 1 294 ? -23.672 -0.208 19.706 1.00 26.97 294 ILE A N 1
ATOM 2164 C CA . ILE A 1 294 ? -24.761 0.428 20.424 1.00 27.54 294 ILE A CA 1
ATOM 2165 C C . ILE A 1 294 ? -25.770 0.990 19.428 1.00 30.70 294 ILE A C 1
ATOM 2166 O O . ILE A 1 294 ? -26.963 0.740 19.561 1.00 31.62 294 ILE A O 1
ATOM 2171 N N . VAL A 1 295 ? -25.279 1.735 18.437 1.00 35.58 295 VAL A N 1
ATOM 2172 C CA . VAL A 1 295 ? -26.139 2.375 17.455 1.00 41.08 295 VAL A CA 1
ATOM 2173 C C . VAL A 1 295 ? -26.919 1.305 16.680 1.00 42.34 295 VAL A C 1
ATOM 2174 O O . VAL A 1 295 ? -28.127 1.412 16.529 1.00 39.47 295 VAL A O 1
ATOM 2178 N N . GLU A 1 296 ? -26.215 0.277 16.193 1.00 35.50 296 GLU A N 1
ATOM 2179 C CA . GLU A 1 296 ? -26.836 -0.827 15.484 1.00 35.54 296 GLU A CA 1
ATOM 2180 C C . GLU A 1 296 ? -27.923 -1.461 16.347 1.00 35.95 296 GLU A C 1
ATOM 2181 O O . GLU A 1 296 ? -29.032 -1.704 15.888 1.00 40.71 296 GLU A O 1
ATOM 2187 N N . SER A 1 297 ? -27.596 -1.760 17.605 1.00 31.16 297 SER A N 1
ATOM 2188 C CA . SER A 1 297 ? -28.537 -2.451 18.474 1.00 33.50 297 SER A CA 1
ATOM 2189 C C . SER A 1 297 ? -29.779 -1.584 18.695 1.00 37.38 297 SER A C 1
ATOM 2190 O O . SER A 1 297 ? -30.892 -2.088 18.794 1.00 37.00 297 SER A O 1
ATOM 2193 N N . TRP A 1 298 ? -29.582 -0.267 18.776 1.00 37.87 298 TRP A N 1
ATOM 2194 C CA . TRP A 1 298 ? -30.702 0.639 18.948 1.00 38.56 298 TRP A CA 1
ATOM 2195 C C . TRP A 1 298 ? -31.543 0.695 17.681 1.00 42.02 298 TRP A C 1
ATOM 2196 O O . TRP A 1 298 ? -32.756 0.523 17.745 1.00 38.43 298 TRP A O 1
ATOM 2207 N N . ALA A 1 299 ? -30.873 0.890 16.543 1.00 41.76 299 ALA A N 1
ATOM 2208 C CA . ALA A 1 299 ? -31.524 1.120 15.263 1.00 42.44 299 ALA A CA 1
ATOM 2209 C C . ALA A 1 299 ? -32.427 -0.050 14.863 1.00 43.81 299 ALA A C 1
ATOM 2210 O O . ALA A 1 299 ? -33.454 0.181 14.247 1.00 42.94 299 ALA A O 1
ATOM 2212 N N . TYR A 1 300 ? -32.057 -1.289 15.221 1.00 42.46 300 TYR A N 1
ATOM 2213 C CA . TYR A 1 300 ? -32.806 -2.468 14.819 1.00 41.56 300 TYR A CA 1
ATOM 2214 C C . TYR A 1 300 ? -33.539 -3.092 16.013 1.00 43.95 300 TYR A C 1
ATOM 2215 O O . TYR A 1 300 ? -34.003 -4.228 15.920 1.00 64.60 300 TYR A O 1
ATOM 2224 N N . ALA A 1 301 ? -33.661 -2.388 17.139 1.00 63.90 301 ALA A N 1
ATOM 2225 C CA . ALA A 1 301 ? -34.415 -2.913 18.269 1.00 75.84 301 ALA A CA 1
ATOM 2226 C C . ALA A 1 301 ? -35.907 -2.979 17.918 1.00 74.33 301 ALA A C 1
ATOM 2227 O O . ALA A 1 301 ? -36.385 -4.129 17.852 1.00 68.33 301 ALA A O 1
ATOM 2229 N N . PHE B 1 3 ? -33.063 -8.538 39.438 1.00 57.54 3 PHE B N 1
ATOM 2230 C CA . PHE B 1 3 ? -33.392 -7.441 40.385 1.00 55.20 3 PHE B CA 1
ATOM 2231 C C . PHE B 1 3 ? -32.610 -6.192 39.979 1.00 55.59 3 PHE B C 1
ATOM 2232 O O . PHE B 1 3 ? -31.612 -6.275 39.274 1.00 56.08 3 PHE B O 1
ATOM 2240 N N . ARG B 1 4 ? -33.091 -5.036 40.428 1.00 52.66 4 ARG B N 1
ATOM 2241 C CA . ARG B 1 4 ? -32.402 -3.772 40.257 1.00 50.39 4 ARG B CA 1
ATOM 2242 C C . ARG B 1 4 ? -32.069 -3.261 41.652 1.00 45.52 4 ARG B C 1
ATOM 2243 O O . ARG B 1 4 ? -32.587 -3.785 42.625 1.00 46.59 4 ARG B O 1
ATOM 2251 N N . LEU B 1 5 ? -31.186 -2.270 41.758 1.00 47.07 5 LEU B N 1
ATOM 2252 C CA . LEU B 1 5 ? -30.930 -1.646 43.052 1.00 47.60 5 LEU B CA 1
ATOM 2253 C C . LEU B 1 5 ? -32.176 -0.877 43.454 1.00 45.96 5 LEU B C 1
ATOM 2254 O O . LEU B 1 5 ? -32.768 -0.195 42.631 1.00 49.37 5 LEU B O 1
ATOM 2259 N N . ARG B 1 6 ? -32.512 -0.914 44.739 1.00 49.72 6 ARG B N 1
ATOM 2260 C CA . ARG B 1 6 ? -33.640 -0.160 45.260 1.00 53.84 6 ARG B CA 1
ATOM 2261 C C . ARG B 1 6 ? -33.261 1.318 45.341 1.00 47.60 6 ARG B C 1
ATOM 2262 O O . ARG B 1 6 ? -34.060 2.174 44.979 1.00 50.63 6 ARG B O 1
ATOM 2270 N N . ASN B 1 7 ? -32.049 1.608 45.827 1.00 50.31 7 ASN B N 1
ATOM 2271 C CA . ASN B 1 7 ? -31.604 2.975 46.075 1.00 45.42 7 ASN B CA 1
ATOM 2272 C C . ASN B 1 7 ? -30.372 3.297 45.245 1.00 47.90 7 ASN B C 1
ATOM 2273 O O . ASN B 1 7 ? -29.575 2.420 44.920 1.00 46.83 7 ASN B O 1
ATOM 2278 N N . ILE B 1 8 ? -30.215 4.580 44.936 1.00 45.57 8 ILE B N 1
ATOM 2279 C CA . ILE B 1 8 ? -28.978 5.085 44.388 1.00 49.70 8 ILE B CA 1
ATOM 2280 C C . ILE B 1 8 ? -27.919 4.933 45.477 1.00 49.97 8 ILE B C 1
ATOM 2281 O O . ILE B 1 8 ? -28.155 5.282 46.623 1.00 45.61 8 ILE B O 1
ATOM 2286 N N . PRO B 1 9 ? -26.719 4.390 45.183 1.00 47.77 9 PRO B N 1
ATOM 2287 C CA . PRO B 1 9 ? -25.655 4.344 46.193 1.00 43.59 9 PRO B CA 1
ATOM 2288 C C . PRO B 1 9 ? -25.326 5.734 46.734 1.00 49.17 9 PRO B C 1
ATOM 2289 O O . PRO B 1 9 ? -25.455 6.736 46.034 1.00 46.49 9 PRO B O 1
ATOM 2293 N N . LEU B 1 10 ? -24.860 5.795 47.973 1.00 54.93 10 LEU B N 1
ATOM 2294 C CA . LEU B 1 10 ? -24.723 7.053 48.690 1.00 60.27 10 LEU B CA 1
ATOM 2295 C C . LEU B 1 10 ? -23.845 8.109 48.008 1.00 65.10 10 LEU B C 1
ATOM 2296 O O . LEU B 1 10 ? -24.304 9.245 47.997 1.00 82.10 10 LEU B O 1
ATOM 2301 N N . LEU B 1 11 ? -22.639 7.791 47.506 1.00 61.46 11 LEU B N 1
ATOM 2302 C CA . LEU B 1 11 ? -21.771 8.786 46.897 1.00 59.32 11 LEU B CA 1
ATOM 2303 C C . LEU B 1 11 ? -22.089 9.045 45.425 1.00 50.71 11 LEU B C 1
ATOM 2304 O O . LEU B 1 11 ? -21.346 9.716 44.732 1.00 45.50 11 LEU B O 1
ATOM 2309 N N . SER B 1 12 ? -23.186 8.472 44.940 1.00 49.29 12 SER B N 1
ATOM 2310 C CA . SER B 1 12 ? -23.579 8.520 43.541 1.00 48.07 12 SER B CA 1
ATOM 2311 C C . SER B 1 12 ? -24.746 9.490 43.320 1.00 56.99 12 SER B C 1
ATOM 2312 O O . SER B 1 12 ? -25.216 9.602 42.193 1.00 49.79 12 SER B O 1
ATOM 2315 N N . ARG B 1 13 ? -25.238 10.129 44.395 1.00 68.83 13 ARG B N 1
ATOM 2316 C CA . ARG B 1 13 ? -26.616 10.602 44.456 1.00 79.31 13 ARG B CA 1
ATOM 2317 C C . ARG B 1 13 ? -26.872 11.762 43.511 1.00 87.00 13 ARG B C 1
ATOM 2318 O O . ARG B 1 13 ? -27.857 11.746 42.771 1.00 78.99 13 ARG B O 1
ATOM 2326 N N . VAL B 1 14 ? -26.029 12.800 43.628 1.00 95.32 14 VAL B N 1
ATOM 2327 C CA . VAL B 1 14 ? -26.158 14.002 42.828 1.00 100.61 14 VAL B CA 1
ATOM 2328 C C . VAL B 1 14 ? -24.997 14.040 41.839 1.00 99.17 14 VAL B C 1
ATOM 2329 O O . VAL B 1 14 ? -23.989 13.355 42.013 1.00 104.19 14 VAL B O 1
ATOM 2333 N N . GLY B 1 15 ? -25.183 14.805 40.760 1.00 99.01 15 GLY B N 1
ATOM 2334 C CA . GLY B 1 15 ? -24.077 15.350 39.988 1.00 100.65 15 GLY B CA 1
ATOM 2335 C C . GLY B 1 15 ? -23.936 16.845 40.269 1.00 105.83 15 GLY B C 1
ATOM 2336 O O . GLY B 1 15 ? -24.718 17.637 39.753 1.00 113.06 15 GLY B O 1
ATOM 2337 N N . LEU B 1 16 ? -22.957 17.222 41.106 1.00 99.80 16 LEU B N 1
ATOM 2338 C CA . LEU B 1 16 ? -22.594 18.619 41.318 1.00 89.68 16 LEU B CA 1
ATOM 2339 C C . LEU B 1 16 ? -22.322 19.313 39.988 1.00 75.17 16 LEU B C 1
ATOM 2340 O O . LEU B 1 16 ? -21.873 18.685 39.051 1.00 70.31 16 LEU B O 1
ATOM 2345 N N . ASP B 1 17 ? -22.492 20.635 39.958 1.00 65.19 17 ASP B N 1
ATOM 2346 C CA . ASP B 1 17 ? -22.128 21.417 38.788 1.00 56.05 17 ASP B CA 1
ATOM 2347 C C . ASP B 1 17 ? -20.620 21.686 38.803 1.00 53.64 17 ASP B C 1
ATOM 2348 O O . ASP B 1 17 ? -20.151 22.588 39.490 1.00 55.18 17 ASP B O 1
ATOM 2353 N N . ARG B 1 18 ? -19.863 20.910 38.022 1.00 44.93 18 ARG B N 1
ATOM 2354 C CA . ARG B 1 18 ? -18.413 20.954 38.105 1.00 38.52 18 ARG B CA 1
ATOM 2355 C C . ARG B 1 18 ? -17.842 22.156 37.365 1.00 40.47 18 ARG B C 1
ATOM 2356 O O . ARG B 1 18 ? -16.669 22.479 37.559 1.00 43.45 18 ARG B O 1
ATOM 2364 N N . ALA B 1 19 ? -18.653 22.794 36.507 1.00 42.19 19 ALA B N 1
ATOM 2365 C CA . ALA B 1 19 ? -18.238 23.983 35.776 1.00 37.51 19 ALA B CA 1
ATOM 2366 C C . ALA B 1 19 ? -16.899 23.743 35.081 1.00 37.32 19 ALA B C 1
ATOM 2367 O O . ALA B 1 19 ? -15.922 24.475 35.275 1.00 41.87 19 ALA B O 1
ATOM 2369 N N . ASP B 1 20 ? -16.877 22.702 34.249 1.00 41.81 20 ASP B N 1
ATOM 2370 C CA . ASP B 1 20 ? -15.687 22.259 33.542 1.00 44.68 20 ASP B CA 1
ATOM 2371 C C . ASP B 1 20 ? -15.087 23.419 32.751 1.00 43.82 20 ASP B C 1
ATOM 2372 O O . ASP B 1 20 ? -13.868 23.606 32.735 1.00 46.85 20 ASP B O 1
ATOM 2377 N N . GLU B 1 21 ? -15.953 24.237 32.144 1.00 50.50 21 GLU B N 1
ATOM 2378 C CA . GLU B 1 21 ? -15.524 25.318 31.269 1.00 53.76 21 GLU B CA 1
ATOM 2379 C C . GLU B 1 21 ? -14.659 26.328 32.021 1.00 46.50 21 GLU B C 1
ATOM 2380 O O . GLU B 1 21 ? -13.845 27.010 31.414 1.00 50.98 21 GLU B O 1
ATOM 2386 N N . LEU B 1 22 ? -14.806 26.429 33.345 1.00 45.48 22 LEU B N 1
ATOM 2387 C CA . LEU B 1 22 ? -14.029 27.406 34.099 1.00 46.02 22 LEU B CA 1
ATOM 2388 C C . LEU B 1 22 ? -12.602 26.925 34.366 1.00 45.69 22 LEU B C 1
ATOM 2389 O O . LEU B 1 22 ? -11.750 27.735 34.732 1.00 44.96 22 LEU B O 1
ATOM 2394 N N . ARG B 1 23 ? -12.340 25.618 34.208 1.00 40.33 23 ARG B N 1
ATOM 2395 C CA . ARG B 1 23 ? -11.062 25.059 34.630 1.00 38.27 23 ARG B CA 1
ATOM 2396 C C . ARG B 1 23 ? -9.893 25.650 33.838 1.00 49.55 23 ARG B C 1
ATOM 2397 O O . ARG B 1 23 ? -8.812 25.847 34.389 1.00 42.76 23 ARG B O 1
ATOM 2405 N N . SER B 1 24 ? -10.137 25.895 32.536 1.00 57.23 24 SER B N 1
ATOM 2406 C CA . SER B 1 24 ? -9.141 26.448 31.634 1.00 53.50 24 SER B CA 1
ATOM 2407 C C . SER B 1 24 ? -9.272 27.966 31.515 1.00 52.94 24 SER B C 1
ATOM 2408 O O . SER B 1 24 ? -8.707 28.555 30.595 1.00 45.97 24 SER B O 1
ATOM 2411 N N . ASN B 1 25 ? -10.023 28.603 32.425 1.00 51.18 25 ASN B N 1
ATOM 2412 C CA . ASN B 1 25 ? -10.235 30.041 32.368 1.00 49.21 25 ASN B CA 1
ATOM 2413 C C . ASN B 1 25 ? -9.699 30.677 33.650 1.00 41.98 25 ASN B C 1
ATOM 2414 O O . ASN B 1 25 ? -10.458 30.951 34.586 1.00 37.87 25 ASN B O 1
ATOM 2419 N N . PRO B 1 26 ? -8.371 30.895 33.751 1.00 41.40 26 PRO B N 1
ATOM 2420 C CA . PRO B 1 26 ? -7.759 31.324 35.006 1.00 48.40 26 PRO B CA 1
ATOM 2421 C C . PRO B 1 26 ? -8.314 32.650 35.513 1.00 56.92 26 PRO B C 1
ATOM 2422 O O . PRO B 1 26 ? -8.317 32.893 36.715 1.00 57.11 26 PRO B O 1
ATOM 2426 N N . GLU B 1 27 ? -8.801 33.479 34.589 1.00 66.18 27 GLU B N 1
ATOM 2427 C CA . GLU B 1 27 ? -9.352 34.787 34.915 1.00 68.77 27 GLU B CA 1
ATOM 2428 C C . GLU B 1 27 ? -10.639 34.621 35.715 1.00 67.19 27 GLU B C 1
ATOM 2429 O O . GLU B 1 27 ? -10.768 35.244 36.764 1.00 63.34 27 GLU B O 1
ATOM 2435 N N . GLU B 1 28 ? -11.581 33.802 35.214 1.00 65.31 28 GLU B N 1
ATOM 2436 C CA . GLU B 1 28 ? -12.848 33.566 35.901 1.00 69.94 28 GLU B CA 1
ATOM 2437 C C . GLU B 1 28 ? -12.618 32.897 37.261 1.00 64.75 28 GLU B C 1
ATOM 2438 O O . GLU B 1 28 ? -13.327 33.191 38.231 1.00 55.65 28 GLU B O 1
ATOM 2444 N N . LEU B 1 29 ? -11.629 31.996 37.337 1.00 63.12 29 LEU B N 1
ATOM 2445 C CA . LEU B 1 29 ? -11.326 31.329 38.595 1.00 62.50 29 LEU B CA 1
ATOM 2446 C C . LEU B 1 29 ? -10.820 32.359 39.604 1.00 62.89 29 LEU B C 1
ATOM 2447 O O . LEU B 1 29 ? -11.220 32.324 40.765 1.00 63.53 29 LEU B O 1
ATOM 2452 N N . ALA B 1 30 ? -9.942 33.269 39.150 1.00 66.00 30 ALA B N 1
ATOM 2453 C CA . ALA B 1 30 ? -9.351 34.274 40.027 1.00 58.60 30 ALA B CA 1
ATOM 2454 C C . ALA B 1 30 ? -10.400 35.296 40.451 1.00 51.31 30 ALA B C 1
ATOM 2455 O O . ALA B 1 30 ? -10.371 35.763 41.574 1.00 58.51 30 ALA B O 1
ATOM 2457 N N . LYS B 1 31 ? -11.359 35.601 39.581 1.00 58.09 31 LYS B N 1
ATOM 2458 C CA . LYS B 1 31 ? -12.433 36.534 39.904 1.00 63.43 31 LYS B CA 1
ATOM 2459 C C . LYS B 1 31 ? -13.354 35.951 40.968 1.00 55.92 31 LYS B C 1
ATOM 2460 O O . LYS B 1 31 ? -13.726 36.663 41.897 1.00 65.38 31 LYS B O 1
ATOM 2466 N N . GLY B 1 32 ? -13.711 34.667 40.837 1.00 60.01 32 GLY B N 1
ATOM 2467 C CA . GLY B 1 32 ? -14.674 34.037 41.734 1.00 49.30 32 GLY B CA 1
ATOM 2468 C C . GLY B 1 32 ? -14.110 33.806 43.141 1.00 47.42 32 GLY B C 1
ATOM 2469 O O . GLY B 1 32 ? -14.859 33.532 44.081 1.00 52.43 32 GLY B O 1
ATOM 2470 N N . TRP B 1 33 ? -12.786 33.927 43.269 1.00 44.11 33 TRP B N 1
ATOM 2471 C CA . TRP B 1 33 ? -12.064 33.500 44.458 1.00 50.62 33 TRP B CA 1
ATOM 2472 C C . TRP B 1 33 ? -12.451 34.301 45.695 1.00 54.47 33 TRP B C 1
ATOM 2473 O O . TRP B 1 33 ? -12.555 33.730 46.778 1.00 48.41 33 TRP B O 1
ATOM 2484 N N . ALA B 1 34 ? -12.638 35.619 45.532 1.00 56.30 34 ALA B N 1
ATOM 2485 C CA . ALA B 1 34 ? -12.880 36.504 46.659 1.00 56.22 34 ALA B CA 1
ATOM 2486 C C . ALA B 1 34 ? -14.140 36.079 47.418 1.00 57.36 34 ALA B C 1
ATOM 2487 O O . ALA B 1 34 ? -14.144 36.099 48.644 1.00 64.63 34 ALA B O 1
ATOM 2489 N N . GLU B 1 35 ? -15.185 35.643 46.699 1.00 63.35 35 GLU B N 1
ATOM 2490 C CA . GLU B 1 35 ? -16.415 35.201 47.339 1.00 68.73 35 GLU B CA 1
ATOM 2491 C C . GLU B 1 35 ? -16.530 33.674 47.364 1.00 71.77 35 GLU B C 1
ATOM 2492 O O . GLU B 1 35 ? -17.599 33.142 47.656 1.00 64.24 35 GLU B O 1
ATOM 2498 N N . ALA B 1 36 ? -15.424 32.950 47.118 1.00 77.98 36 ALA B N 1
ATOM 2499 C CA . ALA B 1 36 ? -15.493 31.504 46.920 1.00 72.22 36 ALA B CA 1
ATOM 2500 C C . ALA B 1 36 ? -15.514 30.765 48.259 1.00 64.62 36 ALA B C 1
ATOM 2501 O O . ALA B 1 36 ? -14.987 31.241 49.254 1.00 55.49 36 ALA B O 1
ATOM 2503 N N . GLY B 1 37 ? -16.111 29.567 48.251 1.00 61.09 37 GLY B N 1
ATOM 2504 C CA . GLY B 1 37 ? -16.057 28.642 49.380 1.00 58.87 37 GLY B CA 1
ATOM 2505 C C . GLY B 1 37 ? -14.840 27.716 49.313 1.00 58.20 37 GLY B C 1
ATOM 2506 O O . GLY B 1 37 ? -14.328 27.438 48.233 1.00 52.46 37 GLY B O 1
ATOM 2507 N N . LEU B 1 38 ? -14.399 27.222 50.475 1.00 54.25 38 LEU B N 1
ATOM 2508 C CA . LEU B 1 38 ? -13.229 26.379 50.591 1.00 47.29 38 LEU B CA 1
ATOM 2509 C C . LEU B 1 38 ? -13.526 25.232 51.548 1.00 52.43 38 LEU B C 1
ATOM 2510 O O . LEU B 1 38 ? -13.928 25.458 52.680 1.00 54.93 38 LEU B O 1
ATOM 2515 N N . ILE B 1 39 ? -13.303 24.004 51.071 1.00 50.47 39 ILE B N 1
ATOM 2516 C CA . ILE B 1 39 ? -13.361 22.795 51.879 1.00 46.14 39 ILE B CA 1
ATOM 2517 C C . ILE B 1 39 ? -11.931 22.341 52.139 1.00 49.15 39 ILE B C 1
ATOM 2518 O O . ILE B 1 39 ? -11.110 22.342 51.226 1.00 52.90 39 ILE B O 1
ATOM 2523 N N . THR B 1 40 ? -11.667 21.915 53.377 1.00 50.54 40 THR B N 1
ATOM 2524 C CA . THR B 1 40 ? -10.327 21.559 53.810 1.00 49.97 40 THR B CA 1
ATOM 2525 C C . THR B 1 40 ? -10.307 20.114 54.298 1.00 48.31 40 THR B C 1
ATOM 2526 O O . THR B 1 40 ? -11.068 19.747 55.189 1.00 46.87 40 THR B O 1
ATOM 2530 N N . LEU B 1 41 ? -9.413 19.310 53.694 1.00 46.85 41 LEU B N 1
ATOM 2531 C CA . LEU B 1 41 ? -9.227 17.907 54.029 1.00 43.42 41 LEU B CA 1
ATOM 2532 C C . LEU B 1 41 ? -7.856 17.736 54.670 1.00 46.00 41 LEU B C 1
ATOM 2533 O O . LEU B 1 41 ? -6.919 18.398 54.269 1.00 46.47 41 LEU B O 1
ATOM 2538 N N . ASP B 1 42 ? -7.740 16.840 55.650 1.00 52.84 42 ASP B N 1
ATOM 2539 C CA . ASP B 1 42 ? -6.446 16.428 56.172 1.00 57.17 42 ASP B CA 1
ATOM 2540 C C . ASP B 1 42 ? -5.910 15.293 55.297 1.00 56.13 42 ASP B C 1
ATOM 2541 O O . ASP B 1 42 ? -6.563 14.878 54.348 1.00 53.57 42 ASP B O 1
ATOM 2546 N N . VAL B 1 43 ? -4.734 14.772 55.654 1.00 62.30 43 VAL B N 1
ATOM 2547 C CA . VAL B 1 43 ? -3.971 13.834 54.850 1.00 63.24 43 VAL B CA 1
ATOM 2548 C C . VAL B 1 43 ? -4.739 12.523 54.653 1.00 62.48 43 VAL B C 1
ATOM 2549 O O . VAL B 1 43 ? -4.533 11.834 53.659 1.00 64.40 43 VAL B O 1
ATOM 2553 N N . ARG B 1 44 ? -5.648 12.190 55.570 1.00 64.10 44 ARG B N 1
ATOM 2554 C CA . ARG B 1 44 ? -6.408 10.963 55.435 1.00 63.46 44 ARG B CA 1
ATOM 2555 C C . ARG B 1 44 ? -7.727 11.222 54.720 1.00 55.86 44 ARG B C 1
ATOM 2556 O O . ARG B 1 44 ? -8.527 10.301 54.573 1.00 58.19 44 ARG B O 1
ATOM 2564 N N . GLY B 1 45 ? -7.956 12.462 54.276 1.00 45.93 45 GLY B N 1
ATOM 2565 C CA . GLY B 1 45 ? -9.188 12.789 53.576 1.00 49.67 45 GLY B CA 1
ATOM 2566 C C . GLY B 1 45 ? -10.377 12.995 54.520 1.00 54.32 45 GLY B C 1
ATOM 2567 O O . GLY B 1 45 ? -11.527 12.902 54.094 1.00 57.65 45 GLY B O 1
ATOM 2568 N N . ARG B 1 46 ? -10.095 13.337 55.780 1.00 58.18 46 ARG B N 1
ATOM 2569 C CA . ARG B 1 46 ? -11.150 13.634 56.732 1.00 66.52 46 ARG B CA 1
ATOM 2570 C C . ARG B 1 46 ? -11.451 15.130 56.694 1.00 62.02 46 ARG B C 1
ATOM 2571 O O . ARG B 1 46 ? -10.588 15.930 56.348 1.00 49.99 46 ARG B O 1
ATOM 2579 N N . VAL B 1 47 ? -12.676 15.486 57.104 1.00 62.01 47 VAL B N 1
ATOM 2580 C CA . VAL B 1 47 ? -13.163 16.856 57.041 1.00 61.92 47 VAL B CA 1
ATOM 2581 C C . VAL B 1 47 ? -13.879 17.243 58.337 1.00 67.34 47 VAL B C 1
ATOM 2582 O O . VAL B 1 47 ? -14.217 16.373 59.142 1.00 73.75 47 VAL B O 1
ATOM 2586 N N . ASN B 1 48 ? -14.127 18.552 58.494 1.00 61.88 48 ASN B N 1
ATOM 2587 C CA . ASN B 1 48 ? -15.016 19.054 59.524 1.00 62.20 48 ASN B CA 1
ATOM 2588 C C . ASN B 1 48 ? -16.464 19.078 59.029 1.00 71.11 48 ASN B C 1
ATOM 2589 O O . ASN B 1 48 ? -16.729 19.396 57.865 1.00 66.31 48 ASN B O 1
ATOM 2594 N N . ILE B 1 49 ? -17.378 18.700 59.929 1.00 72.58 49 ILE B N 1
ATOM 2595 C CA . ILE B 1 49 ? -18.801 18.647 59.619 1.00 82.68 49 ILE B CA 1
ATOM 2596 C C . ILE B 1 49 ? -19.592 19.548 60.580 1.00 75.64 49 ILE B C 1
ATOM 2597 O O . ILE B 1 49 ? -19.193 19.649 61.755 1.00 66.80 49 ILE B O 1
ATOM 2602 N N . GLN B 1 53 ? -23.166 18.251 57.279 1.00 80.16 53 GLN B N 1
ATOM 2603 C CA . GLN B 1 53 ? -22.839 19.098 56.102 1.00 76.48 53 GLN B CA 1
ATOM 2604 C C . GLN B 1 53 ? -21.382 19.541 56.212 1.00 71.17 53 GLN B C 1
ATOM 2605 O O . GLN B 1 53 ? -20.914 19.886 57.290 1.00 72.73 53 GLN B O 1
ATOM 2611 N N . VAL B 1 54 ? -20.659 19.472 55.093 1.00 69.58 54 VAL B N 1
ATOM 2612 C CA . VAL B 1 54 ? -19.244 19.792 55.100 1.00 65.83 54 VAL B CA 1
ATOM 2613 C C . VAL B 1 54 ? -19.093 21.279 55.419 1.00 65.29 54 VAL B C 1
ATOM 2614 O O . VAL B 1 54 ? -19.879 22.091 54.955 1.00 69.05 54 VAL B O 1
ATOM 2618 N N . VAL B 1 55 ? -18.097 21.639 56.225 1.00 55.08 55 VAL B N 1
ATOM 2619 C CA . VAL B 1 55 ? -17.842 23.041 56.514 1.00 59.18 55 VAL B CA 1
ATOM 2620 C C . VAL B 1 55 ? -17.251 23.696 55.267 1.00 62.44 55 VAL B C 1
ATOM 2621 O O . VAL B 1 55 ? -16.257 23.219 54.718 1.00 69.73 55 VAL B O 1
ATOM 2625 N N . ILE B 1 56 ? -17.893 24.773 54.808 1.00 60.11 56 ILE B N 1
ATOM 2626 C CA . ILE B 1 56 ? -17.393 25.574 53.705 1.00 60.19 56 ILE B CA 1
ATOM 2627 C C . ILE B 1 56 ? -16.922 26.916 54.264 1.00 57.31 56 ILE B C 1
ATOM 2628 O O . ILE B 1 56 ? -17.730 27.685 54.750 1.00 56.49 56 ILE B O 1
ATOM 2633 N N . GLU B 1 57 ? -15.604 27.152 54.245 1.00 59.47 57 GLU B N 1
ATOM 2634 C CA . GLU B 1 57 ? -15.002 28.371 54.750 1.00 63.93 57 GLU B CA 1
ATOM 2635 C C . GLU B 1 57 ? -14.804 29.347 53.595 1.00 63.79 57 GLU B C 1
ATOM 2636 O O . GLU B 1 57 ? -15.035 29.012 52.438 1.00 59.79 57 GLU B O 1
ATOM 2642 N N . ASP B 1 58 ? -14.393 30.574 53.930 1.00 63.49 58 ASP B N 1
ATOM 2643 C CA . ASP B 1 58 ? -14.165 31.604 52.934 1.00 66.70 58 ASP B CA 1
ATOM 2644 C C . ASP B 1 58 ? -12.784 31.379 52.324 1.00 68.92 58 ASP B C 1
ATOM 2645 O O . ASP B 1 58 ? -11.786 31.421 53.022 1.00 68.35 58 ASP B O 1
ATOM 2650 N N . ALA B 1 59 ? -12.746 31.138 51.014 1.00 66.88 59 ALA B N 1
ATOM 2651 C CA . ALA B 1 59 ? -11.499 30.897 50.305 1.00 64.87 59 ALA B CA 1
ATOM 2652 C C . ALA B 1 59 ? -10.511 32.040 50.536 1.00 62.85 59 ALA B C 1
ATOM 2653 O O . ALA B 1 59 ? -9.313 31.810 50.705 1.00 64.00 59 ALA B O 1
ATOM 2655 N N . ALA B 1 60 ? -11.031 33.275 50.558 1.00 70.54 60 ALA B N 1
ATOM 2656 C CA . ALA B 1 60 ? -10.210 34.481 50.610 1.00 73.56 60 ALA B CA 1
ATOM 2657 C C . ALA B 1 60 ? -9.316 34.493 51.849 1.00 75.08 60 ALA B C 1
ATOM 2658 O O . ALA B 1 60 ? -8.268 35.127 51.836 1.00 79.09 60 ALA B O 1
ATOM 2660 N N . ARG B 1 61 ? -9.707 33.768 52.907 1.00 75.90 61 ARG B N 1
ATOM 2661 C CA . ARG B 1 61 ? -8.933 33.741 54.137 1.00 77.62 61 ARG B CA 1
ATOM 2662 C C . ARG B 1 61 ? -7.536 33.155 53.938 1.00 77.21 61 ARG B C 1
ATOM 2663 O O . ARG B 1 61 ? -6.649 33.500 54.709 1.00 83.62 61 ARG B O 1
ATOM 2671 N N . ILE B 1 62 ? -7.316 32.271 52.953 1.00 67.91 62 ILE B N 1
ATOM 2672 C CA . ILE B 1 62 ? -6.014 31.620 52.839 1.00 65.94 62 ILE B CA 1
ATOM 2673 C C . ILE B 1 62 ? -5.123 32.351 51.832 1.00 64.02 62 ILE B C 1
ATOM 2674 O O . ILE B 1 62 ? -3.966 31.974 51.675 1.00 58.27 62 ILE B O 1
ATOM 2679 N N . GLY B 1 63 ? -5.651 33.373 51.143 1.00 65.61 63 GLY B N 1
ATOM 2680 C CA . GLY B 1 63 ? -4.886 34.080 50.126 1.00 63.38 63 GLY B CA 1
ATOM 2681 C C . GLY B 1 63 ? -5.795 34.880 49.197 1.00 63.29 63 GLY B C 1
ATOM 2682 O O . GLY B 1 63 ? -7.018 34.711 49.247 1.00 61.72 63 GLY B O 1
ATOM 2683 N N . ASP B 1 64 ? -5.194 35.736 48.351 1.00 67.62 64 ASP B N 1
ATOM 2684 C CA . ASP B 1 64 ? -5.968 36.620 47.487 1.00 75.01 64 ASP B CA 1
ATOM 2685 C C . ASP B 1 64 ? -6.211 35.984 46.116 1.00 72.15 64 ASP B C 1
ATOM 2686 O O . ASP B 1 64 ? -7.031 36.491 45.360 1.00 81.83 64 ASP B O 1
ATOM 2691 N N . GLN B 1 65 ? -5.496 34.892 45.809 1.00 68.74 65 GLN B N 1
ATOM 2692 C CA . GLN B 1 65 ? -5.675 34.135 44.575 1.00 67.02 65 GLN B CA 1
ATOM 2693 C C . GLN B 1 65 ? -5.729 32.641 44.900 1.00 70.13 65 GLN B C 1
ATOM 2694 O O . GLN B 1 65 ? -5.213 32.211 45.932 1.00 60.95 65 GLN B O 1
ATOM 2700 N N . PRO B 1 66 ? -6.329 31.801 44.020 1.00 73.26 66 PRO B N 1
ATOM 2701 C CA . PRO B 1 66 ? -6.313 30.346 44.202 1.00 56.46 66 PRO B CA 1
ATOM 2702 C C . PRO B 1 66 ? -4.884 29.830 44.277 1.00 46.50 66 PRO B C 1
ATOM 2703 O O . PRO B 1 66 ? -4.105 30.027 43.353 1.00 54.26 66 PRO B O 1
ATOM 2707 N N . PRO B 1 67 ? -4.460 29.175 45.371 1.00 43.42 67 PRO B N 1
ATOM 2708 C CA . PRO B 1 67 ? -3.137 28.556 45.386 1.00 40.56 67 PRO B CA 1
ATOM 2709 C C . PRO B 1 67 ? -3.083 27.388 44.391 1.00 44.75 67 PRO B C 1
ATOM 2710 O O . PRO B 1 67 ? -4.105 26.806 44.018 1.00 41.87 67 PRO B O 1
ATOM 2714 N N . GLU B 1 68 ? -1.853 27.046 43.995 1.00 40.78 68 GLU B N 1
ATOM 2715 C CA . GLU B 1 68 ? -1.506 26.021 43.025 1.00 41.92 68 GLU B CA 1
ATOM 2716 C C . GLU B 1 68 ? -2.162 24.682 43.375 1.00 40.38 68 GLU B C 1
ATOM 2717 O O . GLU B 1 68 ? -2.565 23.920 42.508 1.00 37.04 68 GLU B O 1
ATOM 2723 N N . HIS B 1 69 ? -2.168 24.378 44.670 1.00 40.61 69 HIS B N 1
ATOM 2724 C CA . HIS B 1 69 ? -2.470 23.057 45.196 1.00 41.60 69 HIS B CA 1
ATOM 2725 C C . HIS B 1 69 ? -3.958 22.975 45.541 1.00 37.28 69 HIS B C 1
ATOM 2726 O O . HIS B 1 69 ? -4.420 21.961 46.060 1.00 41.48 69 HIS B O 1
ATOM 2733 N N . ALA B 1 70 ? -4.732 24.012 45.215 1.00 37.03 70 ALA B N 1
ATOM 2734 C CA . ALA B 1 70 ? -6.171 23.952 45.406 1.00 37.11 70 ALA B CA 1
ATOM 2735 C C . ALA B 1 70 ? -6.832 23.291 44.200 1.00 38.89 70 ALA B C 1
ATOM 2736 O O . ALA B 1 70 ? -6.325 23.391 43.111 1.00 42.62 70 ALA B O 1
ATOM 2738 N N . VAL B 1 71 ? -7.973 22.639 44.421 1.00 33.49 71 VAL B N 1
ATOM 2739 C CA . VAL B 1 71 ? -8.732 22.011 43.358 1.00 32.54 71 VAL B CA 1
ATOM 2740 C C . VAL B 1 71 ? -10.109 22.648 43.292 1.00 30.43 71 VAL B C 1
ATOM 2741 O O . VAL B 1 71 ? -10.851 22.685 44.265 1.00 31.11 71 VAL B O 1
ATOM 2745 N N . PHE B 1 72 ? -10.458 23.103 42.098 1.00 32.13 72 PHE B N 1
ATOM 2746 C CA . PHE B 1 72 ? -11.734 23.743 41.853 1.00 34.14 72 PHE B CA 1
ATOM 2747 C C . PHE B 1 72 ? -12.818 22.682 41.671 1.00 38.37 72 PHE B C 1
ATOM 2748 O O . PHE B 1 72 ? -12.791 21.921 40.702 1.00 39.45 72 PHE B O 1
ATOM 2756 N N . LEU B 1 73 ? -13.783 22.637 42.594 1.00 37.55 73 LEU B N 1
ATOM 2757 C CA . LEU B 1 73 ? -14.782 21.580 42.604 1.00 37.40 73 LEU B CA 1
ATOM 2758 C C . LEU B 1 73 ? -15.984 21.948 41.740 1.00 38.26 73 LEU B C 1
ATOM 2759 O O . LEU B 1 73 ? -16.741 21.072 41.341 1.00 48.16 73 LEU B O 1
ATOM 2764 N N . GLY B 1 74 ? -16.202 23.241 41.501 1.00 47.19 74 GLY B N 1
ATOM 2765 C CA . GLY B 1 74 ? -17.343 23.693 40.722 1.00 52.12 74 GLY B CA 1
ATOM 2766 C C . GLY B 1 74 ? -18.148 24.766 41.452 1.00 53.78 74 GLY B C 1
ATOM 2767 O O . GLY B 1 74 ? -17.592 25.564 42.197 1.00 49.64 74 GLY B O 1
ATOM 2768 N N . ARG B 1 75 ? -19.461 24.760 41.207 1.00 51.19 75 ARG B N 1
ATOM 2769 C CA . ARG B 1 75 ? -20.373 25.748 41.742 1.00 62.10 75 ARG B CA 1
ATOM 2770 C C . ARG B 1 75 ? -21.456 25.045 42.535 1.00 63.43 75 ARG B C 1
ATOM 2771 O O . ARG B 1 75 ? -21.983 24.040 42.073 1.00 52.72 75 ARG B O 1
ATOM 2779 N N . ILE B 1 76 ? -21.864 25.655 43.649 1.00 67.17 76 ILE B N 1
ATOM 2780 C CA . ILE B 1 76 ? -23.027 25.183 44.380 1.00 77.04 76 ILE B CA 1
ATOM 2781 C C . ILE B 1 76 ? -24.241 25.988 43.929 1.00 76.41 76 ILE B C 1
ATOM 2782 O O . ILE B 1 76 ? -24.085 27.027 43.287 1.00 59.42 76 ILE B O 1
ATOM 2787 N N . PRO B 1 77 ? -25.480 25.515 44.208 1.00 79.73 77 PRO B N 1
ATOM 2788 C CA . PRO B 1 77 ? -26.690 26.261 43.838 1.00 76.51 77 PRO B CA 1
ATOM 2789 C C . PRO B 1 77 ? -26.584 27.738 44.217 1.00 68.35 77 PRO B C 1
ATOM 2790 O O . PRO B 1 77 ? -26.246 28.065 45.353 1.00 63.76 77 PRO B O 1
ATOM 2794 N N . GLY B 1 78 ? -26.786 28.617 43.230 1.00 67.56 78 GLY B N 1
ATOM 2795 C CA . GLY B 1 78 ? -26.598 30.045 43.426 1.00 64.09 78 GLY B CA 1
ATOM 2796 C C . GLY B 1 78 ? -25.324 30.558 42.765 1.00 64.35 78 GLY B C 1
ATOM 2797 O O . GLY B 1 78 ? -25.123 31.768 42.683 1.00 66.34 78 GLY B O 1
ATOM 2798 N N . GLY B 1 79 ? -24.458 29.645 42.302 1.00 62.46 79 GLY B N 1
ATOM 2799 C CA . GLY B 1 79 ? -23.333 30.018 41.457 1.00 60.38 79 GLY B CA 1
ATOM 2800 C C . GLY B 1 79 ? -22.052 30.357 42.222 1.00 59.33 79 GLY B C 1
ATOM 2801 O O . GLY B 1 79 ? -21.079 30.794 41.613 1.00 60.99 79 GLY B O 1
ATOM 2802 N N . ARG B 1 80 ? -22.008 30.109 43.535 1.00 61.01 80 ARG B N 1
ATOM 2803 C CA . ARG B 1 80 ? -20.773 30.296 44.293 1.00 61.39 80 ARG B CA 1
ATOM 2804 C C . ARG B 1 80 ? -19.752 29.206 43.945 1.00 55.94 80 ARG B C 1
ATOM 2805 O O . ARG B 1 80 ? -20.096 28.027 43.908 1.00 52.52 80 ARG B O 1
ATOM 2813 N N . HIS B 1 81 ? -18.501 29.615 43.709 1.00 50.45 81 HIS B N 1
ATOM 2814 C CA . HIS B 1 81 ? -17.413 28.700 43.440 1.00 48.36 81 HIS B CA 1
ATOM 2815 C C . HIS B 1 81 ? -17.007 28.000 44.735 1.00 52.70 81 HIS B C 1
ATOM 2816 O O . HIS B 1 81 ? -17.001 28.617 45.799 1.00 48.62 81 HIS B O 1
ATOM 2823 N N . VAL B 1 82 ? -16.622 26.718 44.635 1.00 50.31 82 VAL B N 1
ATOM 2824 C CA . VAL B 1 82 ? -16.080 26.009 45.786 1.00 46.50 82 VAL B CA 1
ATOM 2825 C C . VAL B 1 82 ? -14.783 25.311 45.385 1.00 43.50 82 VAL B C 1
ATOM 2826 O O . VAL B 1 82 ? -14.715 24.671 44.341 1.00 41.86 82 VAL B O 1
ATOM 2830 N N . TRP B 1 83 ? -13.775 25.400 46.253 1.00 42.28 83 TRP B N 1
ATOM 2831 C CA . TRP B 1 83 ? -12.486 24.763 46.058 1.00 40.65 83 TRP B CA 1
ATOM 2832 C C . TRP B 1 83 ? -12.198 23.819 47.216 1.00 42.73 83 TRP B C 1
ATOM 2833 O O . TRP B 1 83 ? -12.815 23.940 48.273 1.00 42.67 83 TRP B O 1
ATOM 2844 N N . ALA B 1 84 ? -11.205 22.936 47.028 1.00 39.91 84 ALA B N 1
ATOM 2845 C CA . ALA B 1 84 ? -10.713 22.077 48.094 1.00 39.12 84 ALA B CA 1
ATOM 2846 C C . ALA B 1 84 ? -9.196 22.211 48.218 1.00 39.04 84 ALA B C 1
ATOM 2847 O O . ALA B 1 84 ? -8.499 22.386 47.229 1.00 39.20 84 ALA B O 1
ATOM 2849 N N . VAL B 1 85 ? -8.689 22.120 49.446 1.00 38.08 85 VAL B N 1
ATOM 2850 C CA . VAL B 1 85 ? -7.260 22.072 49.719 1.00 37.22 85 VAL B CA 1
ATOM 2851 C C . VAL B 1 85 ? -7.009 21.031 50.800 1.00 37.72 85 VAL B C 1
ATOM 2852 O O . VAL B 1 85 ? -7.908 20.709 51.575 1.00 43.16 85 VAL B O 1
ATOM 2856 N N . ARG B 1 86 ? -5.780 20.534 50.816 1.00 37.92 86 ARG B N 1
ATOM 2857 C CA . ARG B 1 86 ? -5.212 19.786 51.929 1.00 45.84 86 ARG B CA 1
ATOM 2858 C C . ARG B 1 86 ? -4.732 20.755 53.005 1.00 48.62 86 ARG B C 1
ATOM 2859 O O . ARG B 1 86 ? -4.129 21.768 52.685 1.00 46.03 86 ARG B O 1
ATOM 2867 N N . ALA B 1 87 ? -4.972 20.433 54.275 1.00 49.80 87 ALA B N 1
ATOM 2868 C CA . ALA B 1 87 ? -4.392 21.196 55.363 1.00 46.42 87 ALA B CA 1
ATOM 2869 C C . ALA B 1 87 ? -4.335 20.333 56.615 1.00 46.88 87 ALA B C 1
ATOM 2870 O O . ALA B 1 87 ? -5.034 19.313 56.729 1.00 54.12 87 ALA B O 1
ATOM 2872 N N . ASP B 1 88 ? -3.461 20.764 57.536 1.00 47.83 88 ASP B N 1
ATOM 2873 C CA . ASP B 1 88 ? -3.441 20.285 58.902 1.00 50.46 88 ASP B CA 1
ATOM 2874 C C . ASP B 1 88 ? -4.690 20.814 59.599 1.00 49.14 88 ASP B C 1
ATOM 2875 O O . ASP B 1 88 ? -4.912 22.017 59.630 1.00 49.12 88 ASP B O 1
ATOM 2880 N N . LEU B 1 89 ? -5.513 19.919 60.142 1.00 50.33 89 LEU B N 1
ATOM 2881 C CA . LEU B 1 89 ? -6.728 20.308 60.844 1.00 55.88 89 LEU B CA 1
ATOM 2882 C C . LEU B 1 89 ? -6.552 20.075 62.346 1.00 65.60 89 LEU B C 1
ATOM 2883 O O . LEU B 1 89 ? -5.774 19.211 62.746 1.00 68.86 89 LEU B O 1
ATOM 2888 N N . ASP B 1 90 ? -7.344 20.775 63.178 1.00 78.76 90 ASP B N 1
ATOM 2889 C CA . ASP B 1 90 ? -7.428 20.479 64.607 1.00 69.51 90 ASP B CA 1
ATOM 2890 C C . ASP B 1 90 ? -8.547 19.453 64.834 1.00 65.93 90 ASP B C 1
ATOM 2891 O O . ASP B 1 90 ? -9.687 19.756 64.407 1.00 60.93 90 ASP B O 1
ATOM 2896 N N . ASP B 1 98 ? -14.206 10.955 58.266 1.00 81.99 98 ASP B N 1
ATOM 2897 C CA . ASP B 1 98 ? -14.006 9.824 57.312 1.00 86.52 98 ASP B CA 1
ATOM 2898 C C . ASP B 1 98 ? -15.334 9.367 56.742 1.00 85.17 98 ASP B C 1
ATOM 2899 O O . ASP B 1 98 ? -16.122 8.783 57.474 1.00 84.02 98 ASP B O 1
ATOM 2904 N N . LEU B 1 99 ? -15.523 9.509 55.425 1.00 85.49 99 LEU B N 1
ATOM 2905 C CA . LEU B 1 99 ? -16.717 9.013 54.754 1.00 81.74 99 LEU B CA 1
ATOM 2906 C C . LEU B 1 99 ? -16.867 7.510 54.967 1.00 75.71 99 LEU B C 1
ATOM 2907 O O . LEU B 1 99 ? -17.964 6.996 55.210 1.00 75.69 99 LEU B O 1
ATOM 2912 N N . ARG B 1 100 ? -15.727 6.824 54.858 1.00 74.00 100 ARG B N 1
ATOM 2913 C CA . ARG B 1 100 ? -15.622 5.439 55.281 1.00 76.95 100 ARG B CA 1
ATOM 2914 C C . ARG B 1 100 ? -16.714 5.132 56.308 1.00 70.72 100 ARG B C 1
ATOM 2915 O O . ARG B 1 100 ? -17.188 3.980 56.317 1.00 79.52 100 ARG B O 1
ATOM 2923 N N . LEU B 1 105 ? -23.336 10.392 58.322 1.00 86.78 105 LEU B N 1
ATOM 2924 C CA . LEU B 1 105 ? -23.926 10.570 56.966 1.00 90.82 105 LEU B CA 1
ATOM 2925 C C . LEU B 1 105 ? -24.027 12.068 56.662 1.00 95.27 105 LEU B C 1
ATOM 2926 O O . LEU B 1 105 ? -23.956 12.896 57.560 1.00 96.14 105 LEU B O 1
ATOM 2931 N N . PHE B 1 106 ? -24.040 12.416 55.369 1.00 97.19 106 PHE B N 1
ATOM 2932 C CA . PHE B 1 106 ? -23.915 13.773 54.857 1.00 93.42 106 PHE B CA 1
ATOM 2933 C C . PHE B 1 106 ? -25.134 14.069 53.981 1.00 83.90 106 PHE B C 1
ATOM 2934 O O . PHE B 1 106 ? -25.739 13.122 53.482 1.00 80.90 106 PHE B O 1
ATOM 2942 N N . ASP B 1 107 ? -25.462 15.347 53.730 1.00 86.47 107 ASP B N 1
ATOM 2943 C CA . ASP B 1 107 ? -26.389 15.650 52.648 1.00 102.51 107 ASP B CA 1
ATOM 2944 C C . ASP B 1 107 ? -25.716 15.342 51.304 1.00 108.46 107 ASP B C 1
ATOM 2945 O O . ASP B 1 107 ? -24.488 15.270 51.203 1.00 122.37 107 ASP B O 1
ATOM 2950 N N . ASP B 1 108 ? -26.561 15.169 50.274 1.00 106.86 108 ASP B N 1
ATOM 2951 C CA . ASP B 1 108 ? -26.147 14.707 48.958 1.00 108.79 108 ASP B CA 1
ATOM 2952 C C . ASP B 1 108 ? -25.032 15.587 48.388 1.00 104.94 108 ASP B C 1
ATOM 2953 O O . ASP B 1 108 ? -24.036 15.071 47.888 1.00 104.60 108 ASP B O 1
ATOM 2958 N N . THR B 1 109 ? -25.207 16.912 48.464 1.00 98.57 109 THR B N 1
ATOM 2959 C CA . THR B 1 109 ? -24.248 17.846 47.898 1.00 83.05 109 THR B CA 1
ATOM 2960 C C . THR B 1 109 ? -22.909 17.749 48.623 1.00 81.67 109 THR B C 1
ATOM 2961 O O . THR B 1 109 ? -21.868 17.760 47.965 1.00 79.35 109 THR B O 1
ATOM 2965 N N . SER B 1 110 ? -22.946 17.645 49.961 1.00 82.94 110 SER B N 1
ATOM 2966 C CA . SER B 1 110 ? -21.729 17.473 50.740 1.00 81.44 110 SER B CA 1
ATOM 2967 C C . SER B 1 110 ? -21.023 16.186 50.342 1.00 80.72 110 SER B C 1
ATOM 2968 O O . SER B 1 110 ? -19.806 16.170 50.273 1.00 85.96 110 SER B O 1
ATOM 2971 N N . ALA B 1 111 ? -21.788 15.107 50.144 1.00 90.01 111 ALA B N 1
ATOM 2972 C CA . ALA B 1 111 ? -21.208 13.810 49.833 1.00 91.06 111 ALA B CA 1
ATOM 2973 C C . ALA B 1 111 ? -20.453 13.888 48.508 1.00 79.32 111 ALA B C 1
ATOM 2974 O O . ALA B 1 111 ? -19.349 13.374 48.404 1.00 74.77 111 ALA B O 1
ATOM 2976 N N . ALA B 1 112 ? -21.041 14.568 47.518 1.00 66.93 112 ALA B N 1
ATOM 2977 C CA . ALA B 1 112 ? -20.439 14.714 46.206 1.00 66.15 112 ALA B CA 1
ATOM 2978 C C . ALA B 1 112 ? -19.194 15.609 46.260 1.00 65.87 112 ALA B C 1
ATOM 2979 O O . ALA B 1 112 ? -18.168 15.295 45.646 1.00 53.04 112 ALA B O 1
ATOM 2981 N N . LEU B 1 113 ? -19.293 16.727 46.999 1.00 69.61 113 LEU B N 1
ATOM 2982 C CA . LEU B 1 113 ? -18.155 17.620 47.173 1.00 60.92 113 LEU B CA 1
ATOM 2983 C C . LEU B 1 113 ? -16.997 16.848 47.796 1.00 52.46 113 LEU B C 1
ATOM 2984 O O . LEU B 1 113 ? -15.858 16.988 47.361 1.00 52.69 113 LEU B O 1
ATOM 2989 N N . LEU B 1 114 ? -17.301 16.035 48.815 1.00 45.70 114 LEU B N 1
ATOM 2990 C CA . LEU B 1 114 ? -16.281 15.309 49.553 1.00 48.87 114 LEU B CA 1
ATOM 2991 C C . LEU B 1 114 ? -15.674 14.212 48.692 1.00 46.70 114 LEU B C 1
ATOM 2992 O O . LEU B 1 114 ? -14.463 14.025 48.736 1.00 46.76 114 LEU B O 1
ATOM 2997 N N . ALA B 1 115 ? -16.515 13.460 47.969 1.00 48.24 115 ALA B N 1
ATOM 2998 C CA . ALA B 1 115 ? -16.021 12.383 47.128 1.00 48.18 115 ALA B CA 1
ATOM 2999 C C . ALA B 1 115 ? -15.034 12.955 46.110 1.00 43.25 115 ALA B C 1
ATOM 3000 O O . ALA B 1 115 ? -13.943 12.410 45.946 1.00 39.80 115 ALA B O 1
ATOM 3002 N N . THR B 1 116 ? -15.416 14.078 45.486 1.00 42.82 116 THR B N 1
ATOM 3003 C CA . THR B 1 116 ? -14.582 14.731 44.494 1.00 45.92 116 THR B CA 1
ATOM 3004 C C . THR B 1 116 ? -13.276 15.210 45.127 1.00 42.31 116 THR B C 1
ATOM 3005 O O . THR B 1 116 ? -12.180 14.928 44.614 1.00 35.74 116 THR B O 1
ATOM 3009 N N . ALA B 1 117 ? -13.396 15.933 46.247 1.00 44.35 117 ALA B N 1
ATOM 3010 C CA . ALA B 1 117 ? -12.231 16.541 46.876 1.00 40.94 117 ALA B CA 1
ATOM 3011 C C . ALA B 1 117 ? -11.254 15.457 47.309 1.00 38.23 117 ALA B C 1
ATOM 3012 O O . ALA B 1 117 ? -10.043 15.569 47.097 1.00 40.39 117 ALA B O 1
ATOM 3014 N N . MET B 1 118 ? -11.805 14.398 47.909 1.00 42.28 118 MET B N 1
ATOM 3015 C CA . MET B 1 118 ? -11.002 13.306 48.433 1.00 45.14 118 MET B CA 1
ATOM 3016 C C . MET B 1 118 ? -10.212 12.655 47.299 1.00 38.58 118 MET B C 1
ATOM 3017 O O . MET B 1 118 ? -9.002 12.516 47.376 1.00 39.33 118 MET B O 1
ATOM 3022 N N . ALA B 1 119 ? -10.908 12.291 46.232 1.00 38.02 119 ALA B N 1
ATOM 3023 C CA . ALA B 1 119 ? -10.295 11.619 45.089 1.00 40.12 119 ALA B CA 1
ATOM 3024 C C . ALA B 1 119 ? -9.230 12.505 44.445 1.00 35.69 119 ALA B C 1
ATOM 3025 O O . ALA B 1 119 ? -8.120 12.050 44.153 1.00 34.80 119 ALA B O 1
ATOM 3027 N N . MET B 1 120 ? -9.563 13.790 44.269 1.00 31.65 120 MET B N 1
ATOM 3028 C CA . MET B 1 120 ? -8.693 14.676 43.514 1.00 31.72 120 MET B CA 1
ATOM 3029 C C . MET B 1 120 ? -7.441 15.015 44.320 1.00 32.95 120 MET B C 1
ATOM 3030 O O . MET B 1 120 ? -6.333 15.007 43.775 1.00 35.45 120 MET B O 1
ATOM 3035 N N . LEU B 1 121 ? -7.590 15.296 45.618 1.00 33.92 121 LEU B N 1
ATOM 3036 C CA . LEU B 1 121 ? -6.425 15.613 46.424 1.00 34.08 121 LEU B CA 1
ATOM 3037 C C . LEU B 1 121 ? -5.563 14.389 46.648 1.00 33.89 121 LEU B C 1
ATOM 3038 O O . LEU B 1 121 ? -4.359 14.515 46.691 1.00 32.38 121 LEU B O 1
ATOM 3043 N N . ALA B 1 122 ? -6.159 13.201 46.780 1.00 40.84 122 ALA B N 1
ATOM 3044 C CA . ALA B 1 122 ? -5.375 11.969 46.873 1.00 37.35 122 ALA B CA 1
ATOM 3045 C C . ALA B 1 122 ? -4.587 11.750 45.584 1.00 38.07 122 ALA B C 1
ATOM 3046 O O . ALA B 1 122 ? -3.424 11.341 45.618 1.00 36.77 122 ALA B O 1
ATOM 3048 N N . TRP B 1 123 ? -5.222 12.017 44.443 1.00 32.34 123 TRP B N 1
ATOM 3049 C CA . TRP B 1 123 ? -4.494 11.931 43.188 1.00 33.06 123 TRP B CA 1
ATOM 3050 C C . TRP B 1 123 ? -3.261 12.846 43.191 1.00 35.12 123 TRP B C 1
ATOM 3051 O O . TRP B 1 123 ? -2.154 12.410 42.860 1.00 35.54 123 TRP B O 1
ATOM 3062 N N . HIS B 1 124 ? -3.453 14.118 43.555 1.00 32.74 124 HIS B N 1
ATOM 3063 C CA . HIS B 1 124 ? -2.351 15.083 43.578 1.00 31.30 124 HIS B CA 1
ATOM 3064 C C . HIS B 1 124 ? -1.206 14.573 44.444 1.00 31.18 124 HIS B C 1
ATOM 3065 O O . HIS B 1 124 ? -0.053 14.631 44.034 1.00 29.45 124 HIS B O 1
ATOM 3072 N N . ASP B 1 125 ? -1.531 14.043 45.627 1.00 34.48 125 ASP B N 1
ATOM 3073 C CA . ASP B 1 125 ? -0.540 13.502 46.541 1.00 36.28 125 ASP B CA 1
ATOM 3074 C C . ASP B 1 125 ? 0.281 12.396 45.884 1.00 39.90 125 ASP B C 1
ATOM 3075 O O . ASP B 1 125 ? 1.446 12.219 46.232 1.00 35.98 125 ASP B O 1
ATOM 3080 N N . ASN B 1 126 ? -0.312 11.678 44.918 1.00 39.37 126 ASN B N 1
ATOM 3081 C CA . ASN B 1 126 ? 0.316 10.513 44.309 1.00 41.79 126 ASN B CA 1
ATOM 3082 C C . ASN B 1 126 ? 0.691 10.734 42.844 1.00 38.69 126 ASN B C 1
ATOM 3083 O O . ASN B 1 126 ? 0.969 9.770 42.137 1.00 35.19 126 ASN B O 1
ATOM 3088 N N . ALA B 1 127 ? 0.711 11.993 42.392 1.00 37.36 127 ALA B N 1
ATOM 3089 C CA . ALA B 1 127 ? 0.962 12.290 40.991 1.00 36.65 127 ALA B CA 1
ATOM 3090 C C . ALA B 1 127 ? 1.973 13.432 40.857 1.00 36.03 127 ALA B C 1
ATOM 3091 O O . ALA B 1 127 ? 2.008 14.100 39.834 1.00 36.27 127 ALA B O 1
ATOM 3093 N N . GLY B 1 128 ? 2.832 13.604 41.869 1.00 37.02 128 GLY B N 1
ATOM 3094 C CA . GLY B 1 128 ? 3.795 14.695 41.882 1.00 33.73 128 GLY B CA 1
ATOM 3095 C C . GLY B 1 128 ? 4.856 14.572 40.792 1.00 34.54 128 GLY B C 1
ATOM 3096 O O . GLY B 1 128 ? 5.527 15.552 40.473 1.00 34.79 128 GLY B O 1
ATOM 3097 N N . TYR B 1 129 ? 5.012 13.373 40.216 1.00 33.53 129 TYR B N 1
ATOM 3098 C CA . TYR B 1 129 ? 6.016 13.145 39.189 1.00 38.26 129 TYR B CA 1
ATOM 3099 C C . TYR B 1 129 ? 5.421 12.400 37.994 1.00 36.56 129 TYR B C 1
ATOM 3100 O O . TYR B 1 129 ? 4.468 11.641 38.136 1.00 33.22 129 TYR B O 1
ATOM 3109 N N . SER B 1 130 ? 6.019 12.609 36.818 1.00 33.02 130 SER B N 1
ATOM 3110 C CA . SER B 1 130 ? 5.643 11.904 35.609 1.00 37.89 130 SER B CA 1
ATOM 3111 C C . SER B 1 130 ? 6.000 10.433 35.749 1.00 35.34 130 SER B C 1
ATOM 3112 O O . SER B 1 130 ? 7.135 10.100 36.089 1.00 36.92 130 SER B O 1
ATOM 3115 N N . PRO B 1 131 ? 5.042 9.509 35.501 1.00 31.73 131 PRO B N 1
ATOM 3116 C CA . PRO B 1 131 ? 5.377 8.088 35.413 1.00 31.33 131 PRO B CA 1
ATOM 3117 C C . PRO B 1 131 ? 6.204 7.779 34.169 1.00 28.67 131 PRO B C 1
ATOM 3118 O O . PRO B 1 131 ? 6.839 6.736 34.088 1.00 32.71 131 PRO B O 1
ATOM 3122 N N . VAL B 1 132 ? 6.180 8.689 33.193 1.00 32.74 132 VAL B N 1
ATOM 3123 C CA . VAL B 1 132 ? 6.825 8.464 31.906 1.00 34.32 132 VAL B CA 1
ATOM 3124 C C . VAL B 1 132 ? 8.336 8.679 32.041 1.00 34.96 132 VAL B C 1
ATOM 3125 O O . VAL B 1 132 ? 9.127 7.818 31.645 1.00 29.31 132 VAL B O 1
ATOM 3129 N N . ASP B 1 133 ? 8.742 9.804 32.634 1.00 37.81 133 ASP B N 1
ATOM 3130 C CA . ASP B 1 133 ? 10.154 10.166 32.630 1.00 38.22 133 ASP B CA 1
ATOM 3131 C C . ASP B 1 133 ? 10.643 10.638 34.000 1.00 37.61 133 ASP B C 1
ATOM 3132 O O . ASP B 1 133 ? 11.807 10.994 34.122 1.00 45.24 133 ASP B O 1
ATOM 3137 N N . GLY B 1 134 ? 9.771 10.674 35.013 1.00 33.61 134 GLY B N 1
ATOM 3138 C CA . GLY B 1 134 ? 10.193 10.989 36.363 1.00 34.73 134 GLY B CA 1
ATOM 3139 C C . GLY B 1 134 ? 10.276 12.495 36.666 1.00 39.29 134 GLY B C 1
ATOM 3140 O O . GLY B 1 134 ? 10.554 12.846 37.807 1.00 35.60 134 GLY B O 1
ATOM 3141 N N . SER B 1 135 ? 10.004 13.380 35.697 1.00 38.91 135 SER B N 1
ATOM 3142 C CA . SER B 1 135 ? 10.027 14.815 35.952 1.00 39.44 135 SER B CA 1
ATOM 3143 C C . SER B 1 135 ? 8.947 15.219 36.951 1.00 45.08 135 SER B C 1
ATOM 3144 O O . SER B 1 135 ? 7.852 14.682 36.938 1.00 47.11 135 SER B O 1
ATOM 3147 N N . PRO B 1 136 ? 9.197 16.219 37.828 1.00 45.13 136 PRO B N 1
ATOM 3148 C CA . PRO B 1 136 ? 8.133 16.797 38.641 1.00 38.56 136 PRO B CA 1
ATOM 3149 C C . PRO B 1 136 ? 6.997 17.315 37.762 1.00 36.50 136 PRO B C 1
ATOM 3150 O O . PRO B 1 136 ? 7.225 17.753 36.633 1.00 33.30 136 PRO B O 1
ATOM 3154 N N . THR B 1 137 ? 5.769 17.251 38.288 1.00 29.46 137 THR B N 1
ATOM 3155 C CA . THR B 1 137 ? 4.617 17.778 37.579 1.00 31.79 137 THR B CA 1
ATOM 3156 C C . THR B 1 137 ? 4.053 18.946 38.383 1.00 30.52 137 THR B C 1
ATOM 3157 O O . THR B 1 137 ? 4.219 18.990 39.596 1.00 30.76 137 THR B O 1
ATOM 3161 N N . ILE B 1 138 ? 3.419 19.880 37.678 1.00 29.82 138 ILE B N 1
ATOM 3162 C CA . ILE B 1 138 ? 2.921 21.109 38.267 1.00 35.47 138 ILE B CA 1
ATOM 3163 C C . ILE B 1 138 ? 1.417 21.128 38.054 1.00 34.49 138 ILE B C 1
ATOM 3164 O O . ILE B 1 138 ? 0.950 20.947 36.938 1.00 29.18 138 ILE B O 1
ATOM 3169 N N . PRO B 1 139 ? 0.612 21.354 39.110 1.00 34.15 139 PRO B N 1
ATOM 3170 C CA . PRO B 1 139 ? -0.831 21.375 38.925 1.00 34.62 139 PRO B CA 1
ATOM 3171 C C . PRO B 1 139 ? -1.221 22.551 38.049 1.00 35.10 139 PRO B C 1
ATOM 3172 O O . PRO B 1 139 ? -0.533 23.554 38.044 1.00 38.76 139 PRO B O 1
ATOM 3176 N N . ALA B 1 140 ? -2.315 22.390 37.301 1.00 37.00 140 ALA B N 1
ATOM 3177 C CA . ALA B 1 140 ? -2.797 23.424 36.394 1.00 34.84 140 ALA B CA 1
ATOM 3178 C C . ALA B 1 140 ? -4.282 23.201 36.176 1.00 34.69 140 ALA B C 1
ATOM 3179 O O . ALA B 1 140 ? -4.827 22.210 36.652 1.00 29.42 140 ALA B O 1
ATOM 3181 N N . LYS B 1 141 ? -4.913 24.157 35.481 1.00 37.50 141 LYS B N 1
ATOM 3182 C CA . LYS B 1 141 ? -6.328 24.127 35.123 1.00 38.46 141 LYS B CA 1
ATOM 3183 C C . LYS B 1 141 ? -7.185 23.784 36.335 1.00 36.10 141 LYS B C 1
ATOM 3184 O O . LYS B 1 141 ? -7.982 22.839 36.326 1.00 37.44 141 LYS B O 1
ATOM 3190 N N . GLY B 1 142 ? -7.015 24.610 37.370 1.00 34.65 142 GLY B N 1
ATOM 3191 C CA . GLY B 1 142 ? -7.839 24.540 38.561 1.00 37.76 142 GLY B CA 1
ATOM 3192 C C . GLY B 1 142 ? -7.625 23.244 39.326 1.00 33.81 142 GLY B C 1
ATOM 3193 O O . GLY B 1 142 ? -8.478 22.867 40.100 1.00 38.89 142 GLY B O 1
ATOM 3194 N N . GLY B 1 143 ? -6.470 22.604 39.118 1.00 36.32 143 GLY B N 1
ATOM 3195 C CA . GLY B 1 143 ? -6.119 21.349 39.764 1.00 35.93 143 GLY B CA 1
ATOM 3196 C C . GLY B 1 143 ? -6.617 20.104 39.034 1.00 36.94 143 GLY B C 1
ATOM 3197 O O . GLY B 1 143 ? -6.554 19.013 39.603 1.00 36.76 143 GLY B O 1
ATOM 3198 N N . TRP B 1 144 ? -7.040 20.238 37.762 1.00 35.59 144 TRP B N 1
ATOM 3199 C CA . TRP B 1 144 ? -7.602 19.113 37.029 1.00 35.64 144 TRP B CA 1
ATOM 3200 C C . TRP B 1 144 ? -6.587 18.431 36.125 1.00 32.67 144 TRP B C 1
ATOM 3201 O O . TRP B 1 144 ? -6.891 17.383 35.579 1.00 35.15 144 TRP B O 1
ATOM 3212 N N . VAL B 1 145 ? -5.386 18.995 36.010 1.00 33.91 145 VAL B N 1
ATOM 3213 C CA . VAL B 1 145 ? -4.283 18.293 35.376 1.00 34.43 145 VAL B CA 1
ATOM 3214 C C . VAL B 1 145 ? -3.034 18.614 36.173 1.00 32.41 145 VAL B C 1
ATOM 3215 O O . VAL B 1 145 ? -3.055 19.512 37.008 1.00 35.60 145 VAL B O 1
ATOM 3219 N N . ARG B 1 146 ? -1.979 17.853 35.903 1.00 33.66 146 ARG B N 1
ATOM 3220 C CA . ARG B 1 146 ? -0.629 18.201 36.298 1.00 32.23 146 ARG B CA 1
ATOM 3221 C C . ARG B 1 146 ? 0.244 18.124 35.056 1.00 34.89 146 ARG B C 1
ATOM 3222 O O . ARG B 1 146 ? 0.104 17.208 34.258 1.00 35.86 146 ARG B O 1
ATOM 3230 N N . VAL B 1 147 ? 1.116 19.119 34.883 1.00 35.86 147 VAL B N 1
ATOM 3231 C CA . VAL B 1 147 ? 1.903 19.287 33.676 1.00 33.27 147 VAL B CA 1
ATOM 3232 C C . VAL B 1 147 ? 3.341 18.871 33.961 1.00 34.61 147 VAL B C 1
ATOM 3233 O O . VAL B 1 147 ? 3.937 19.297 34.944 1.00 35.79 147 VAL B O 1
ATOM 3237 N N . ASN B 1 148 ? 3.879 18.018 33.086 1.00 31.89 148 ASN B N 1
ATOM 3238 C CA . ASN B 1 148 ? 5.279 17.629 33.124 1.00 36.55 148 ASN B CA 1
ATOM 3239 C C . ASN B 1 148 ? 6.142 18.890 32.967 1.00 36.18 148 ASN B C 1
ATOM 3240 O O . ASN B 1 148 ? 6.051 19.580 31.957 1.00 36.44 148 ASN B O 1
ATOM 3245 N N . SER B 1 149 ? 6.956 19.192 33.981 1.00 42.03 149 SER B N 1
ATOM 3246 C CA . SER B 1 149 ? 7.751 20.415 33.994 1.00 44.60 149 SER B CA 1
ATOM 3247 C C . SER B 1 149 ? 8.772 20.427 32.853 1.00 46.05 149 SER B C 1
ATOM 3248 O O . SER B 1 149 ? 9.070 21.488 32.317 1.00 55.06 149 SER B O 1
ATOM 3251 N N . ALA B 1 150 ? 9.253 19.250 32.441 1.00 42.76 150 ALA B N 1
ATOM 3252 C CA . ALA B 1 150 ? 10.226 19.141 31.365 1.00 42.76 150 ALA B CA 1
ATOM 3253 C C . ALA B 1 150 ? 9.560 19.161 29.987 1.00 46.61 150 ALA B C 1
ATOM 3254 O O . ALA B 1 150 ? 10.055 19.834 29.090 1.00 43.41 150 ALA B O 1
ATOM 3256 N N . THR B 1 151 ? 8.460 18.415 29.792 1.00 43.04 151 THR B N 1
ATOM 3257 C CA . THR B 1 151 ? 7.969 18.177 28.442 1.00 39.10 151 THR B CA 1
ATOM 3258 C C . THR B 1 151 ? 6.654 18.895 28.164 1.00 36.78 151 THR B C 1
ATOM 3259 O O . THR B 1 151 ? 6.229 18.945 27.008 1.00 33.75 151 THR B O 1
ATOM 3263 N N . GLY B 1 152 ? 5.972 19.394 29.201 1.00 32.94 152 GLY B N 1
ATOM 3264 C CA . GLY B 1 152 ? 4.663 19.991 28.990 1.00 33.54 152 GLY B CA 1
ATOM 3265 C C . GLY B 1 152 ? 3.529 18.970 28.840 1.00 36.41 152 GLY B C 1
ATOM 3266 O O . GLY B 1 152 ? 2.377 19.361 28.679 1.00 35.56 152 GLY B O 1
ATOM 3267 N N . GLN B 1 153 ? 3.833 17.669 28.917 1.00 40.50 153 GLN B N 1
ATOM 3268 C CA . GLN B 1 153 ? 2.815 16.633 28.797 1.00 40.03 153 GLN B CA 1
ATOM 3269 C C . GLN B 1 153 ? 1.884 16.682 30.013 1.00 36.91 153 GLN B C 1
ATOM 3270 O O . GLN B 1 153 ? 2.335 16.794 31.152 1.00 34.90 153 GLN B O 1
ATOM 3276 N N . GLU B 1 154 ? 0.568 16.614 29.755 1.00 34.97 154 GLU B N 1
ATOM 3277 C CA . GLU B 1 154 ? -0.434 16.606 30.802 1.00 33.94 154 GLU B CA 1
ATOM 3278 C C . GLU B 1 154 ? -0.632 15.198 31.358 1.00 32.36 154 GLU B C 1
ATOM 3279 O O . GLU B 1 154 ? -0.720 14.258 30.593 1.00 34.01 154 GLU B O 1
ATOM 3285 N N . GLU B 1 155 ? -0.695 15.099 32.691 1.00 29.99 155 GLU B N 1
ATOM 3286 C CA . GLU B 1 155 ? -1.148 13.920 33.418 1.00 30.58 155 GLU B CA 1
ATOM 3287 C C . GLU B 1 155 ? -2.552 14.199 33.975 1.00 33.39 155 GLU B C 1
ATOM 3288 O O . GLU B 1 155 ? -2.858 15.320 34.427 1.00 31.23 155 GLU B O 1
ATOM 3294 N N . PHE B 1 156 ? -3.403 13.160 33.949 1.00 31.31 156 PHE B N 1
ATOM 3295 C CA . PHE B 1 156 ? -4.820 13.273 34.272 1.00 31.60 156 PHE B CA 1
ATOM 3296 C C . PHE B 1 156 ? -5.173 12.437 35.497 1.00 31.12 156 PHE B C 1
ATOM 3297 O O . PHE B 1 156 ? -4.538 11.424 35.776 1.00 30.90 156 PHE B O 1
ATOM 3305 N N . PRO B 1 157 ? -6.207 12.829 36.276 1.00 32.42 157 PRO B N 1
ATOM 3306 C CA . PRO B 1 157 ? -6.617 12.074 37.449 1.00 32.82 157 PRO B CA 1
ATOM 3307 C C . PRO B 1 157 ? -6.912 10.608 37.154 1.00 32.05 157 PRO B C 1
ATOM 3308 O O . PRO B 1 157 ? -7.510 10.286 36.155 1.00 28.38 157 PRO B O 1
ATOM 3312 N N . ARG B 1 158 ? -6.503 9.742 38.064 1.00 30.96 158 ARG B N 1
ATOM 3313 C CA . ARG B 1 158 ? -6.621 8.311 37.876 1.00 34.09 158 ARG B CA 1
ATOM 3314 C C . ARG B 1 158 ? -7.749 7.752 38.730 1.00 29.84 158 ARG B C 1
ATOM 3315 O O . ARG B 1 158 ? -7.775 7.974 39.941 1.00 32.50 158 ARG B O 1
ATOM 3323 N N . THR B 1 159 ? -8.636 6.989 38.086 1.00 30.27 159 THR B N 1
ATOM 3324 C CA . THR B 1 159 ? -9.687 6.256 38.771 1.00 29.91 159 THR B CA 1
ATOM 3325 C C . THR B 1 159 ? -9.663 4.814 38.277 1.00 30.41 159 THR B C 1
ATOM 3326 O O . THR B 1 159 ? -9.877 4.559 37.102 1.00 28.62 159 THR B O 1
ATOM 3330 N N . ASP B 1 160 ? -9.361 3.875 39.178 1.00 30.79 160 ASP B N 1
ATOM 3331 C CA . ASP B 1 160 ? -9.222 2.471 38.841 1.00 29.60 160 ASP B CA 1
ATOM 3332 C C . ASP B 1 160 ? -10.586 1.794 38.938 1.00 29.96 160 ASP B C 1
ATOM 3333 O O . ASP B 1 160 ? -11.226 1.821 39.979 1.00 32.99 160 ASP B O 1
ATOM 3338 N N . PRO B 1 161 ? -11.110 1.203 37.852 1.00 27.26 161 PRO B N 1
ATOM 3339 C CA . PRO B 1 161 ? -12.387 0.497 37.926 1.00 28.81 161 PRO B CA 1
ATOM 3340 C C . PRO B 1 161 ? -12.221 -0.840 38.650 1.00 29.07 161 PRO B C 1
ATOM 3341 O O . PRO B 1 161 ? -11.277 -1.575 38.395 1.00 30.72 161 PRO B O 1
ATOM 3345 N N . ALA B 1 162 ? -13.136 -1.084 39.596 1.00 29.68 162 ALA B N 1
ATOM 3346 C CA . ALA B 1 162 ? -13.188 -2.343 40.316 1.00 32.49 162 ALA B CA 1
ATOM 3347 C C . ALA B 1 162 ? -14.612 -2.858 40.258 1.00 32.27 162 ALA B C 1
ATOM 3348 O O . ALA B 1 162 ? -15.560 -2.069 40.271 1.00 34.16 162 ALA B O 1
ATOM 3350 N N . ILE B 1 163 ? -14.745 -4.185 40.146 1.00 36.73 163 ILE B N 1
ATOM 3351 C CA . ILE B 1 163 ? -16.046 -4.810 40.114 1.00 34.32 163 ILE B CA 1
ATOM 3352 C C . ILE B 1 163 ? -16.310 -5.370 41.500 1.00 33.95 163 ILE B C 1
ATOM 3353 O O . ILE B 1 163 ? -15.380 -5.659 42.255 1.00 29.45 163 ILE B O 1
ATOM 3358 N N . ILE B 1 164 ? -17.601 -5.469 41.828 1.00 35.30 164 ILE B N 1
ATOM 3359 C CA . ILE B 1 164 ? -18.059 -6.134 43.032 1.00 32.89 164 ILE B CA 1
ATOM 3360 C C . ILE B 1 164 ? -19.326 -6.906 42.660 1.00 34.20 164 ILE B C 1
ATOM 3361 O O . ILE B 1 164 ? -20.236 -6.363 42.029 1.00 31.28 164 ILE B O 1
ATOM 3366 N N . CYS B 1 165 ? -19.350 -8.207 42.983 1.00 32.05 165 CYS B N 1
ATOM 3367 C CA . CYS B 1 165 ? -20.325 -9.111 42.396 1.00 34.89 165 CYS B CA 1
ATOM 3368 C C . CYS B 1 165 ? -21.064 -9.922 43.463 1.00 34.99 165 CYS B C 1
ATOM 3369 O O . CYS B 1 165 ? -20.465 -10.475 44.371 1.00 29.97 165 CYS B O 1
ATOM 3372 N N . LEU B 1 166 ? -22.393 -9.961 43.324 1.00 34.59 166 LEU B N 1
ATOM 3373 C CA . LEU B 1 166 ? -23.251 -10.901 44.023 1.00 32.67 166 LEU B CA 1
ATOM 3374 C C . LEU B 1 166 ? -23.543 -12.062 43.075 1.00 32.85 166 LEU B C 1
ATOM 3375 O O . LEU B 1 166 ? -24.300 -11.931 42.111 1.00 31.97 166 LEU B O 1
ATOM 3380 N N . VAL B 1 167 ? -22.903 -13.199 43.358 1.00 32.73 167 VAL B N 1
ATOM 3381 C CA . VAL B 1 167 ? -23.195 -14.446 42.678 1.00 36.76 167 VAL B CA 1
ATOM 3382 C C . VAL B 1 167 ? -24.403 -15.079 43.366 1.00 37.76 167 VAL B C 1
ATOM 3383 O O . VAL B 1 167 ? -24.392 -15.258 44.577 1.00 41.73 167 VAL B O 1
ATOM 3387 N N . HIS B 1 168 ? -25.432 -15.415 42.586 1.00 38.92 168 HIS B N 1
ATOM 3388 C CA . HIS B 1 168 ? -26.599 -16.103 43.108 1.00 41.76 168 HIS B CA 1
ATOM 3389 C C . HIS B 1 168 ? -26.965 -17.272 42.190 1.00 44.60 168 HIS B C 1
ATOM 3390 O O . HIS B 1 168 ? -26.370 -17.440 41.117 1.00 41.46 168 HIS B O 1
ATOM 3397 N N . ASP B 1 169 ? -27.947 -18.077 42.630 1.00 45.20 169 ASP B N 1
ATOM 3398 C CA . ASP B 1 169 ? -28.293 -19.318 41.945 1.00 50.51 169 ASP B CA 1
ATOM 3399 C C . ASP B 1 169 ? -29.495 -19.132 41.017 1.00 53.45 169 ASP B C 1
ATOM 3400 O O . ASP B 1 169 ? -29.974 -20.103 40.430 1.00 44.89 169 ASP B O 1
ATOM 3405 N N . GLY B 1 170 ? -29.975 -17.889 40.893 1.00 52.29 170 GLY B N 1
ATOM 3406 C CA . GLY B 1 170 ? -31.161 -17.586 40.109 1.00 47.95 170 GLY B CA 1
ATOM 3407 C C . GLY B 1 170 ? -32.434 -17.670 40.953 1.00 46.51 170 GLY B C 1
ATOM 3408 O O . GLY B 1 170 ? -33.511 -17.329 40.490 1.00 46.35 170 GLY B O 1
ATOM 3409 N N . GLY B 1 171 ? -32.291 -18.116 42.199 1.00 52.46 171 GLY B N 1
ATOM 3410 C CA . GLY B 1 171 ? -33.410 -18.262 43.115 1.00 53.26 171 GLY B CA 1
ATOM 3411 C C . GLY B 1 171 ? -33.152 -17.553 44.441 1.00 50.54 171 GLY B C 1
ATOM 3412 O O . GLY B 1 171 ? -33.197 -16.335 44.514 1.00 55.16 171 GLY B O 1
ATOM 3413 N N . ASP B 1 172 ? -32.868 -18.327 45.486 1.00 52.13 172 ASP B N 1
ATOM 3414 C CA . ASP B 1 172 ? -32.972 -17.831 46.843 1.00 55.73 172 ASP B CA 1
ATOM 3415 C C . ASP B 1 172 ? -31.642 -17.957 47.579 1.00 51.22 172 ASP B C 1
ATOM 3416 O O . ASP B 1 172 ? -31.604 -17.780 48.787 1.00 57.64 172 ASP B O 1
ATOM 3421 N N . ARG B 1 173 ? -30.547 -18.232 46.861 1.00 54.63 173 ARG B N 1
ATOM 3422 C CA . ARG B 1 173 ? -29.254 -18.397 47.509 1.00 48.69 173 ARG B CA 1
ATOM 3423 C C . ARG B 1 173 ? -28.179 -17.559 46.814 1.00 42.83 173 ARG B C 1
ATOM 3424 O O . ARG B 1 173 ? -28.149 -17.457 45.593 1.00 36.60 173 ARG B O 1
ATOM 3432 N N . ALA B 1 174 ? -27.259 -17.015 47.620 1.00 40.71 174 ALA B N 1
ATOM 3433 C CA . ALA B 1 174 ? -26.241 -16.106 47.131 1.00 41.30 174 ALA B CA 1
ATOM 3434 C C . ALA B 1 174 ? -24.940 -16.356 47.873 1.00 39.82 174 ALA B C 1
ATOM 3435 O O . ALA B 1 174 ? -24.956 -16.653 49.066 1.00 45.64 174 ALA B O 1
ATOM 3437 N N . VAL B 1 175 ? -23.820 -16.193 47.154 1.00 34.27 175 VAL B N 1
ATOM 3438 C CA . VAL B 1 175 ? -22.500 -16.378 47.719 1.00 33.07 175 VAL B CA 1
ATOM 3439 C C . VAL B 1 175 ? -22.084 -15.109 48.452 1.00 37.76 175 VAL B C 1
ATOM 3440 O O . VAL B 1 175 ? -22.190 -14.016 47.899 1.00 44.38 175 VAL B O 1
ATOM 3444 N N . LEU B 1 176 ? -21.605 -15.264 49.687 1.00 38.31 176 LEU B N 1
ATOM 3445 C CA . LEU B 1 176 ? -20.863 -14.222 50.378 1.00 40.46 176 LEU B CA 1
ATOM 3446 C C . LEU B 1 176 ? -19.542 -14.816 50.845 1.00 36.79 176 LEU B C 1
ATOM 3447 O O . LEU B 1 176 ? -19.453 -16.010 51.097 1.00 42.05 176 LEU B O 1
ATOM 3452 N N . GLY B 1 177 ? -18.522 -13.972 50.907 1.00 38.58 177 GLY B N 1
ATOM 3453 C CA . GLY B 1 177 ? -17.164 -14.424 51.114 1.00 37.13 177 GLY B CA 1
ATOM 3454 C C . GLY B 1 177 ? -16.452 -13.541 52.123 1.00 40.95 177 GLY B C 1
ATOM 3455 O O . GLY B 1 177 ? -16.788 -12.366 52.262 1.00 43.13 177 GLY B O 1
ATOM 3456 N N . ARG B 1 178 ? -15.488 -14.139 52.831 1.00 37.36 178 ARG B N 1
ATOM 3457 C CA . ARG B 1 178 ? -14.749 -13.446 53.864 1.00 39.06 178 ARG B CA 1
ATOM 3458 C C . ARG B 1 178 ? -13.280 -13.513 53.487 1.00 37.61 178 ARG B C 1
ATOM 3459 O O . ARG B 1 178 ? -12.757 -14.600 53.269 1.00 40.49 178 ARG B O 1
ATOM 3467 N N . GLN B 1 179 ? -12.640 -12.349 53.375 1.00 38.21 179 GLN B N 1
ATOM 3468 C CA . GLN B 1 179 ? -11.240 -12.311 53.001 1.00 49.16 179 GLN B CA 1
ATOM 3469 C C . GLN B 1 179 ? -10.402 -12.766 54.183 1.00 51.65 179 GLN B C 1
ATOM 3470 O O . GLN B 1 179 ? -10.818 -12.629 55.330 1.00 54.43 179 GLN B O 1
ATOM 3476 N N . LYS B 1 180 ? -9.224 -13.313 53.863 1.00 54.94 180 LYS B N 1
ATOM 3477 C CA . LYS B 1 180 ? -8.248 -13.686 54.863 1.00 59.20 180 LYS B CA 1
ATOM 3478 C C . LYS B 1 180 ? -7.925 -12.409 55.634 1.00 60.99 180 LYS B C 1
ATOM 3479 O O . LYS B 1 180 ? -7.743 -11.332 55.048 1.00 67.99 180 LYS B O 1
ATOM 3485 N N . PHE B 1 181 ? -7.973 -12.518 56.959 1.00 64.56 181 PHE B N 1
ATOM 3486 C CA . PHE B 1 181 ? -7.549 -11.425 57.833 1.00 72.32 181 PHE B CA 1
ATOM 3487 C C . PHE B 1 181 ? -8.623 -10.333 57.917 1.00 72.52 181 PHE B C 1
ATOM 3488 O O . PHE B 1 181 ? -8.375 -9.275 58.482 1.00 85.85 181 PHE B O 1
ATOM 3496 N N . TRP B 1 182 ? -9.815 -10.587 57.363 1.00 63.32 182 TRP B N 1
ATOM 3497 C CA . TRP B 1 182 ? -11.013 -9.922 57.849 1.00 65.37 182 TRP B CA 1
ATOM 3498 C C . TRP B 1 182 ? -11.430 -10.555 59.173 1.00 65.72 182 TRP B C 1
ATOM 3499 O O . TRP B 1 182 ? -11.250 -11.755 59.365 1.00 65.64 182 TRP B O 1
ATOM 3510 N N . PRO B 1 183 ? -11.999 -9.771 60.117 1.00 71.58 183 PRO B N 1
ATOM 3511 C CA . PRO B 1 183 ? -12.616 -10.325 61.324 1.00 67.03 183 PRO B CA 1
ATOM 3512 C C . PRO B 1 183 ? -13.591 -11.456 61.014 1.00 63.88 183 PRO B C 1
ATOM 3513 O O . PRO B 1 183 ? -14.326 -11.389 60.031 1.00 57.08 183 PRO B O 1
ATOM 3517 N N . GLU B 1 184 ? -13.617 -12.429 61.915 1.00 59.03 184 GLU B N 1
ATOM 3518 C CA . GLU B 1 184 ? -14.354 -13.671 61.777 1.00 65.40 184 GLU B CA 1
ATOM 3519 C C . GLU B 1 184 ? -15.689 -13.538 61.037 1.00 64.53 184 GLU B C 1
ATOM 3520 O O . GLU B 1 184 ? -15.874 -14.261 60.072 1.00 83.36 184 GLU B O 1
ATOM 3526 N N . ARG B 1 185 ? -16.648 -12.740 61.503 1.00 58.55 185 ARG B N 1
ATOM 3527 C CA . ARG B 1 185 ? -18.016 -12.822 61.013 1.00 58.31 185 ARG B CA 1
ATOM 3528 C C . ARG B 1 185 ? -18.269 -11.940 59.780 1.00 48.59 185 ARG B C 1
ATOM 3529 O O . ARG B 1 185 ? -19.420 -11.713 59.420 1.00 43.19 185 ARG B O 1
ATOM 3537 N N . MET B 1 186 ? -17.230 -11.258 59.302 1.00 39.94 186 MET B N 1
ATOM 3538 C CA . MET B 1 186 ? -17.369 -10.198 58.309 1.00 48.49 186 MET B CA 1
ATOM 3539 C C . MET B 1 186 ? -17.338 -10.828 56.912 1.00 46.11 186 MET B C 1
ATOM 3540 O O . MET B 1 186 ? -16.289 -11.217 56.432 1.00 44.61 186 MET B O 1
ATOM 3545 N N . PHE B 1 187 ? -18.509 -10.948 56.281 1.00 40.62 187 PHE B N 1
ATOM 3546 C CA . PHE B 1 187 ? -18.643 -11.450 54.924 1.00 45.40 187 PHE B CA 1
ATOM 3547 C C . PHE B 1 187 ? -19.190 -10.354 54.008 1.00 48.44 187 PHE B C 1
ATOM 3548 O O . PHE B 1 187 ? -19.829 -9.409 54.482 1.00 44.11 187 PHE B O 1
ATOM 3556 N N . SER B 1 188 ? -18.894 -10.471 52.702 1.00 39.88 188 SER B N 1
ATOM 3557 C CA . SER B 1 188 ? -19.351 -9.489 51.734 1.00 37.74 188 SER B CA 1
ATOM 3558 C C . SER B 1 188 ? -19.362 -10.103 50.332 1.00 39.35 188 SER B C 1
ATOM 3559 O O . SER B 1 188 ? -19.203 -11.309 50.149 1.00 36.34 188 SER B O 1
ATOM 3562 N N . LEU B 1 189 ? -19.514 -9.232 49.327 1.00 35.69 189 LEU B N 1
ATOM 3563 C CA . LEU B 1 189 ? -19.504 -9.629 47.937 1.00 32.91 189 LEU B CA 1
ATOM 3564 C C . LEU B 1 189 ? -18.064 -9.858 47.500 1.00 32.26 189 LEU B C 1
ATOM 3565 O O . LEU B 1 189 ? -17.153 -9.570 48.224 1.00 29.79 189 LEU B O 1
ATOM 3570 N N . LEU B 1 190 ? -17.885 -10.398 46.301 1.00 35.35 190 LEU B N 1
ATOM 3571 C CA . LEU B 1 190 ? -16.571 -10.679 45.742 1.00 34.44 190 LEU B CA 1
ATOM 3572 C C . LEU B 1 190 ? -16.172 -9.516 44.825 1.00 32.89 190 LEU B C 1
ATOM 3573 O O . LEU B 1 190 ? -16.978 -9.022 44.034 1.00 30.62 190 LEU B O 1
ATOM 3578 N N . ALA B 1 191 ? -14.909 -9.098 44.937 1.00 33.35 191 ALA B N 1
ATOM 3579 C CA . ALA B 1 191 ? -14.424 -7.873 44.328 1.00 37.44 191 ALA B CA 1
ATOM 3580 C C . ALA B 1 191 ? -13.122 -8.101 43.561 1.00 36.96 191 ALA B C 1
ATOM 3581 O O . ALA B 1 191 ? -12.389 -9.014 43.891 1.00 40.55 191 ALA B O 1
ATOM 3583 N N . GLY B 1 192 ? -12.837 -7.252 42.576 1.00 39.63 192 GLY B N 1
ATOM 3584 C CA . GLY B 1 192 ? -11.503 -7.161 42.024 1.00 38.43 192 GLY B CA 1
ATOM 3585 C C . GLY B 1 192 ? -11.335 -6.022 41.019 1.00 37.61 192 GLY B C 1
ATOM 3586 O O . GLY B 1 192 ? -12.293 -5.461 40.542 1.00 45.35 192 GLY B O 1
ATOM 3587 N N . PHE B 1 193 ? -10.079 -5.682 40.744 1.00 43.34 193 PHE B N 1
ATOM 3588 C CA . PHE B 1 193 ? -9.726 -4.631 39.812 1.00 42.09 193 PHE B CA 1
ATOM 3589 C C . PHE B 1 193 ? -9.819 -5.146 38.382 1.00 34.06 193 PHE B C 1
ATOM 3590 O O . PHE B 1 193 ? -9.491 -6.286 38.096 1.00 32.74 193 PHE B O 1
ATOM 3598 N N . VAL B 1 194 ? -10.293 -4.284 37.481 1.00 32.10 194 VAL B N 1
ATOM 3599 C CA . VAL B 1 194 ? -10.274 -4.581 36.056 1.00 27.77 194 VAL B CA 1
ATOM 3600 C C . VAL B 1 194 ? -8.834 -4.589 35.537 1.00 29.04 194 VAL B C 1
ATOM 3601 O O . VAL B 1 194 ? -8.089 -3.662 35.773 1.00 25.39 194 VAL B O 1
ATOM 3605 N N . GLU B 1 195 ? -8.466 -5.612 34.767 1.00 28.84 195 GLU B N 1
ATOM 3606 C CA . GLU B 1 195 ? -7.153 -5.676 34.141 1.00 30.54 195 GLU B CA 1
ATOM 3607 C C . GLU B 1 195 ? -7.228 -5.166 32.701 1.00 32.79 195 GLU B C 1
ATOM 3608 O O . GLU B 1 195 ? -8.293 -5.093 32.097 1.00 25.59 195 GLU B O 1
ATOM 3614 N N . ALA B 1 196 ? -6.052 -4.827 32.169 1.00 29.17 196 ALA B N 1
ATOM 3615 C CA . ALA B 1 196 ? -5.888 -4.446 30.787 1.00 28.19 196 ALA B CA 1
ATOM 3616 C C . ALA B 1 196 ? -6.353 -5.583 29.884 1.00 29.61 196 ALA B C 1
ATOM 3617 O O . ALA B 1 196 ? -6.047 -6.745 30.109 1.00 31.50 196 ALA B O 1
ATOM 3619 N N . GLY B 1 197 ? -7.081 -5.240 28.834 1.00 27.20 197 GLY B N 1
ATOM 3620 C CA . GLY B 1 197 ? -7.421 -6.187 27.795 1.00 25.44 197 GLY B CA 1
ATOM 3621 C C . GLY B 1 197 ? -8.701 -6.959 28.068 1.00 27.44 197 GLY B C 1
ATOM 3622 O O . GLY B 1 197 ? -9.021 -7.864 27.291 1.00 26.21 197 GLY B O 1
ATOM 3623 N N . GLU B 1 198 ? -9.438 -6.629 29.136 1.00 27.84 198 GLU B N 1
ATOM 3624 C CA . GLU B 1 198 ? -10.649 -7.402 29.421 1.00 30.82 198 GLU B CA 1
ATOM 3625 C C . GLU B 1 198 ? -11.868 -6.486 29.549 1.00 26.56 198 GLU B C 1
ATOM 3626 O O . GLU B 1 198 ? -11.741 -5.320 29.940 1.00 26.20 198 GLU B O 1
ATOM 3632 N N . SER B 1 199 ? -13.036 -7.040 29.199 1.00 23.66 199 SER B N 1
ATOM 3633 C CA . SER B 1 199 ? -14.315 -6.382 29.446 1.00 25.36 199 SER B CA 1
ATOM 3634 C C . SER B 1 199 ? -14.667 -6.452 30.926 1.00 25.90 199 SER B C 1
ATOM 3635 O O . SER B 1 199 ? -14.081 -7.235 31.666 1.00 27.23 199 SER B O 1
ATOM 3638 N N . LEU B 1 200 ? -15.655 -5.664 31.365 1.00 28.37 200 LEU B N 1
ATOM 3639 C CA . LEU B 1 200 ? -16.148 -5.774 32.729 1.00 24.02 200 LEU B CA 1
ATOM 3640 C C . LEU B 1 200 ? -16.712 -7.171 32.973 1.00 26.70 200 LEU B C 1
ATOM 3641 O O . LEU B 1 200 ? -16.512 -7.733 34.046 1.00 28.84 200 LEU B O 1
ATOM 3646 N N . GLU B 1 201 ? -17.445 -7.708 31.989 1.00 27.25 201 GLU B N 1
ATOM 3647 C CA . GLU B 1 201 ? -18.093 -9.002 32.146 1.00 27.24 201 GLU B CA 1
ATOM 3648 C C . GLU B 1 201 ? -17.023 -10.083 32.296 1.00 30.42 201 GLU B C 1
ATOM 3649 O O . GLU B 1 201 ? -17.117 -10.942 33.157 1.00 27.87 201 GLU B O 1
ATOM 3655 N N . ALA B 1 202 ? -15.965 -10.017 31.475 1.00 29.54 202 ALA B N 1
ATOM 3656 C CA . ALA B 1 202 ? -14.879 -10.975 31.577 1.00 30.43 202 ALA B CA 1
ATOM 3657 C C . ALA B 1 202 ? -14.138 -10.819 32.916 1.00 29.76 202 ALA B C 1
ATOM 3658 O O . ALA B 1 202 ? -13.720 -11.802 33.539 1.00 29.70 202 ALA B O 1
ATOM 3660 N N . CYS B 1 203 ? -13.993 -9.574 33.369 1.00 29.98 203 CYS B N 1
ATOM 3661 C CA . CYS B 1 203 ? -13.345 -9.312 34.642 1.00 30.10 203 CYS B CA 1
ATOM 3662 C C . CYS B 1 203 ? -14.137 -9.941 35.788 1.00 30.79 203 CYS B C 1
ATOM 3663 O O . CYS B 1 203 ? -13.546 -10.549 36.683 1.00 28.76 203 CYS B O 1
ATOM 3666 N N . VAL B 1 204 ? -15.468 -9.801 35.763 1.00 25.94 204 VAL B N 1
ATOM 3667 C CA . VAL B 1 204 ? -16.295 -10.364 36.811 1.00 25.99 204 VAL B CA 1
ATOM 3668 C C . VAL B 1 204 ? -16.118 -11.882 36.849 1.00 27.81 204 VAL B C 1
ATOM 3669 O O . VAL B 1 204 ? -15.913 -12.449 37.918 1.00 26.63 204 VAL B O 1
ATOM 3673 N N . ALA B 1 205 ? -16.248 -12.549 35.694 1.00 27.30 205 ALA B N 1
ATOM 3674 C CA . ALA B 1 205 ? -16.122 -13.995 35.644 1.00 27.48 205 ALA B CA 1
ATOM 3675 C C . ALA B 1 205 ? -14.741 -14.422 36.148 1.00 29.13 205 ALA B C 1
ATOM 3676 O O . ALA B 1 205 ? -14.631 -15.374 36.941 1.00 27.49 205 ALA B O 1
ATOM 3678 N N . ARG B 1 206 ? -13.689 -13.713 35.691 1.00 26.90 206 ARG B N 1
ATOM 3679 C CA . ARG B 1 206 ? -12.333 -14.079 36.071 1.00 29.01 206 ARG B CA 1
ATOM 3680 C C . ARG B 1 206 ? -12.178 -13.975 37.596 1.00 31.37 206 ARG B C 1
ATOM 3681 O O . ARG B 1 206 ? -11.666 -14.890 38.233 1.00 27.44 206 ARG B O 1
ATOM 3689 N N . GLU B 1 207 ? -12.624 -12.854 38.173 1.00 29.84 207 GLU B N 1
ATOM 3690 C CA . GLU B 1 207 ? -12.425 -12.585 39.583 1.00 30.14 207 GLU B CA 1
ATOM 3691 C C . GLU B 1 207 ? -13.218 -13.549 40.458 1.00 27.75 207 GLU B C 1
ATOM 3692 O O . GLU B 1 207 ? -12.748 -13.990 41.481 1.00 31.41 207 GLU B O 1
ATOM 3698 N N . VAL B 1 208 ? -14.446 -13.861 40.089 1.00 28.98 208 VAL B N 1
ATOM 3699 C CA . VAL B 1 208 ? -15.218 -14.836 40.845 1.00 31.38 208 VAL B CA 1
ATOM 3700 C C . VAL B 1 208 ? -14.501 -16.192 40.834 1.00 29.75 208 VAL B C 1
ATOM 3701 O O . VAL B 1 208 ? -14.372 -16.830 41.878 1.00 35.42 208 VAL B O 1
ATOM 3705 N N . ALA B 1 209 ? -14.004 -16.613 39.664 1.00 33.38 209 ALA B N 1
ATOM 3706 C CA . ALA B 1 209 ? -13.257 -17.865 39.544 1.00 35.29 209 ALA B CA 1
ATOM 3707 C C . ALA B 1 209 ? -12.014 -17.840 40.437 1.00 36.75 209 ALA B C 1
ATOM 3708 O O . ALA B 1 209 ? -11.779 -18.804 41.165 1.00 33.37 209 ALA B O 1
ATOM 3710 N N . GLU B 1 210 ? -11.251 -16.743 40.401 1.00 33.97 210 GLU B N 1
ATOM 3711 C CA . GLU B 1 210 ? -10.042 -16.601 41.205 1.00 40.10 210 GLU B CA 1
ATOM 3712 C C . GLU B 1 210 ? -10.352 -16.702 42.702 1.00 38.26 210 GLU B C 1
ATOM 3713 O O . GLU B 1 210 ? -9.573 -17.260 43.449 1.00 33.00 210 GLU B O 1
ATOM 3719 N N . GLU B 1 211 ? -11.473 -16.133 43.146 1.00 38.55 211 GLU B N 1
ATOM 3720 C CA . GLU B 1 211 ? -11.705 -15.964 44.565 1.00 40.96 211 GLU B CA 1
ATOM 3721 C C . GLU B 1 211 ? -12.369 -17.194 45.173 1.00 41.13 211 GLU B C 1
ATOM 3722 O O . GLU B 1 211 ? -12.015 -17.617 46.269 1.00 40.20 211 GLU B O 1
ATOM 3728 N N . VAL B 1 212 ? -13.374 -17.738 44.488 1.00 36.67 212 VAL B N 1
ATOM 3729 C CA . VAL B 1 212 ? -14.148 -18.817 45.068 1.00 36.40 212 VAL B CA 1
ATOM 3730 C C . VAL B 1 212 ? -14.311 -19.976 44.092 1.00 38.58 212 VAL B C 1
ATOM 3731 O O . VAL B 1 212 ? -15.067 -20.892 44.403 1.00 38.81 212 VAL B O 1
ATOM 3735 N N . GLY B 1 213 ? -13.632 -19.932 42.931 1.00 36.31 213 GLY B N 1
ATOM 3736 C CA . GLY B 1 213 ? -13.530 -21.101 42.067 1.00 36.03 213 GLY B CA 1
ATOM 3737 C C . GLY B 1 213 ? -14.810 -21.418 41.286 1.00 39.08 213 GLY B C 1
ATOM 3738 O O . GLY B 1 213 ? -14.840 -22.400 40.563 1.00 39.40 213 GLY B O 1
ATOM 3739 N N . LEU B 1 214 ? -15.835 -20.552 41.351 1.00 39.73 214 LEU B N 1
ATOM 3740 C CA . LEU B 1 214 ? -17.050 -20.782 40.596 1.00 34.82 214 LEU B CA 1
ATOM 3741 C C . LEU B 1 214 ? -16.934 -20.213 39.178 1.00 38.75 214 LEU B C 1
ATOM 3742 O O . LEU B 1 214 ? -16.338 -19.146 38.962 1.00 38.55 214 LEU B O 1
ATOM 3747 N N . THR B 1 215 ? -17.577 -20.916 38.241 1.00 32.17 215 THR B N 1
ATOM 3748 C CA . THR B 1 215 ? -17.842 -20.432 36.900 1.00 36.52 215 THR B CA 1
ATOM 3749 C C . THR B 1 215 ? -19.207 -19.762 36.883 1.00 39.37 215 THR B C 1
ATOM 3750 O O . THR B 1 215 ? -20.188 -20.393 37.246 1.00 47.65 215 THR B O 1
ATOM 3754 N N . VAL B 1 216 ? -19.275 -18.492 36.465 1.00 39.04 216 VAL B N 1
ATOM 3755 C CA . VAL B 1 216 ? -20.540 -17.776 36.510 1.00 37.53 216 VAL B CA 1
ATOM 3756 C C . VAL B 1 216 ? -20.911 -17.311 35.112 1.00 36.84 216 VAL B C 1
ATOM 3757 O O . VAL B 1 216 ? -20.045 -17.142 34.266 1.00 40.60 216 VAL B O 1
ATOM 3761 N N . THR B 1 217 ? -22.217 -17.110 34.908 1.00 37.77 217 THR B N 1
ATOM 3762 C CA . THR B 1 217 ? -22.762 -16.649 33.647 1.00 38.37 217 THR B CA 1
ATOM 3763 C C . THR B 1 217 ? -23.715 -15.499 33.935 1.00 32.63 217 THR B C 1
ATOM 3764 O O . THR B 1 217 ? -23.972 -15.208 35.098 1.00 37.58 217 THR B O 1
ATOM 3768 N N . ASP B 1 218 ? -24.257 -14.897 32.866 1.00 34.13 218 ASP B N 1
ATOM 3769 C CA . ASP B 1 218 ? -25.270 -13.852 32.974 1.00 36.09 218 ASP B CA 1
ATOM 3770 C C . ASP B 1 218 ? -24.791 -12.727 33.891 1.00 30.07 218 ASP B C 1
ATOM 3771 O O . ASP B 1 218 ? -25.524 -12.290 34.760 1.00 30.34 218 ASP B O 1
ATOM 3776 N N . VAL B 1 219 ? -23.557 -12.265 33.678 1.00 32.09 219 VAL B N 1
ATOM 3777 C CA . VAL B 1 219 ? -23.019 -11.129 34.417 1.00 33.14 219 VAL B CA 1
ATOM 3778 C C . VAL B 1 219 ? -23.821 -9.875 34.051 1.00 30.89 219 VAL B C 1
ATOM 3779 O O . VAL B 1 219 ? -23.873 -9.490 32.890 1.00 31.53 219 VAL B O 1
ATOM 3783 N N . GLN B 1 220 ? -24.443 -9.253 35.050 1.00 33.35 220 GLN B N 1
ATOM 3784 C CA . GLN B 1 220 ? -25.372 -8.153 34.829 1.00 36.89 220 GLN B CA 1
ATOM 3785 C C . GLN B 1 220 ? -25.026 -6.990 35.743 1.00 31.87 220 GLN B C 1
ATOM 3786 O O . GLN B 1 220 ? -24.883 -7.175 36.949 1.00 31.87 220 GLN B O 1
ATOM 3792 N N . TYR B 1 221 ? -24.969 -5.797 35.157 1.00 31.34 221 TYR B N 1
ATOM 3793 C CA . TYR B 1 221 ? -24.601 -4.574 35.858 1.00 31.37 221 TYR B CA 1
ATOM 3794 C C . TYR B 1 221 ? -25.755 -4.048 36.693 1.00 29.91 221 TYR B C 1
ATOM 3795 O O . TYR B 1 221 ? -26.889 -4.033 36.238 1.00 32.63 221 TYR B O 1
ATOM 3804 N N . LEU B 1 222 ? -25.442 -3.570 37.903 1.00 30.49 222 LEU B N 1
ATOM 3805 C CA . LEU B 1 222 ? -26.449 -3.051 38.813 1.00 30.47 222 LEU B CA 1
ATOM 3806 C C . LEU B 1 222 ? -26.279 -1.548 39.029 1.00 28.17 222 LEU B C 1
ATOM 3807 O O . LEU B 1 222 ? -27.258 -0.853 39.212 1.00 28.02 222 LEU B O 1
ATOM 3812 N N . GLY B 1 223 ? -25.033 -1.060 39.099 1.00 27.02 223 GLY B N 1
ATOM 3813 C CA . GLY B 1 223 ? -24.813 0.323 39.489 1.00 26.64 223 GLY B CA 1
ATOM 3814 C C . GLY B 1 223 ? -23.346 0.604 39.783 1.00 31.17 223 GLY B C 1
ATOM 3815 O O . GLY B 1 223 ? -22.487 -0.269 39.602 1.00 29.44 223 GLY B O 1
ATOM 3816 N N . SER B 1 224 ? -23.068 1.842 40.210 1.00 29.87 224 SER B N 1
ATOM 3817 C CA . SER B 1 224 ? -21.696 2.263 40.406 1.00 29.40 224 SER B CA 1
ATOM 3818 C C . SER B 1 224 ? -21.618 3.271 41.532 1.00 26.98 224 SER B C 1
ATOM 3819 O O . SER B 1 224 ? -22.603 3.896 41.888 1.00 25.11 224 SER B O 1
ATOM 3822 N N . GLN B 1 225 ? -20.400 3.434 42.059 1.00 27.30 225 GLN B N 1
ATOM 3823 C CA . GLN B 1 225 ? -20.172 4.336 43.165 1.00 27.69 225 GLN B CA 1
ATOM 3824 C C . GLN B 1 225 ? -18.711 4.756 43.162 1.00 27.89 225 GLN B C 1
ATOM 3825 O O . GLN B 1 225 ? -17.820 3.920 43.126 1.00 27.61 225 GLN B O 1
ATOM 3831 N N . PRO B 1 226 ? -18.411 6.064 43.255 1.00 26.90 226 PRO B N 1
ATOM 3832 C CA . PRO B 1 226 ? -17.052 6.512 43.488 1.00 30.68 226 PRO B CA 1
ATOM 3833 C C . PRO B 1 226 ? -16.574 5.934 44.810 1.00 32.42 226 PRO B C 1
ATOM 3834 O O . PRO B 1 226 ? -17.341 5.821 45.755 1.00 31.36 226 PRO B O 1
ATOM 3838 N N . TRP B 1 227 ? -15.296 5.569 44.863 1.00 31.79 227 TRP B N 1
ATOM 3839 C CA . TRP B 1 227 ? -14.763 4.880 46.017 1.00 30.90 227 TRP B CA 1
ATOM 3840 C C . TRP B 1 227 ? -13.337 5.352 46.243 1.00 29.24 227 TRP B C 1
ATOM 3841 O O . TRP B 1 227 ? -12.378 4.626 46.000 1.00 30.31 227 TRP B O 1
ATOM 3852 N N . PRO B 1 228 ? -13.174 6.602 46.701 1.00 32.61 228 PRO B N 1
ATOM 3853 C CA . PRO B 1 228 ? -11.860 7.262 46.737 1.00 33.30 228 PRO B CA 1
ATOM 3854 C C . PRO B 1 228 ? -11.001 6.803 47.898 1.00 34.42 228 PRO B C 1
ATOM 3855 O O . PRO B 1 228 ? -10.613 7.608 48.739 1.00 34.44 228 PRO B O 1
ATOM 3859 N N . PHE B 1 229 ? -10.729 5.495 47.945 1.00 33.21 229 PHE B N 1
ATOM 3860 C CA . PHE B 1 229 ? -10.011 4.948 49.076 1.00 38.71 229 PHE B CA 1
ATOM 3861 C C . PHE B 1 229 ? -8.840 4.100 48.596 1.00 37.55 229 PHE B C 1
ATOM 3862 O O . PHE B 1 229 ? -8.774 2.924 48.924 1.00 43.05 229 PHE B O 1
ATOM 3870 N N . PRO B 1 230 ? -7.841 4.645 47.877 1.00 34.43 230 PRO B N 1
ATOM 3871 C CA . PRO B 1 230 ? -7.802 6.050 47.495 1.00 32.18 230 PRO B CA 1
ATOM 3872 C C . PRO B 1 230 ? -8.334 6.463 46.120 1.00 33.83 230 PRO B C 1
ATOM 3873 O O . PRO B 1 230 ? -8.543 7.655 45.911 1.00 31.19 230 PRO B O 1
ATOM 3877 N N . ARG B 1 231 ? -8.593 5.516 45.194 1.00 32.62 231 ARG B N 1
ATOM 3878 C CA . ARG B 1 231 ? -8.838 5.955 43.831 1.00 30.89 231 ARG B CA 1
ATOM 3879 C C . ARG B 1 231 ? -9.653 4.968 42.992 1.00 29.79 231 ARG B C 1
ATOM 3880 O O . ARG B 1 231 ? -9.419 4.848 41.798 1.00 26.54 231 ARG B O 1
ATOM 3888 N N . SER B 1 232 ? -10.683 4.347 43.556 1.00 28.41 232 SER B N 1
ATOM 3889 C CA . SER B 1 232 ? -11.481 3.400 42.794 1.00 28.57 232 SER B CA 1
ATOM 3890 C C . SER B 1 232 ? -12.801 4.018 42.344 1.00 28.37 232 SER B C 1
ATOM 3891 O O . SER B 1 232 ? -13.264 5.014 42.891 1.00 28.44 232 SER B O 1
ATOM 3894 N N . ILE B 1 233 ? -13.416 3.365 41.362 1.00 31.36 233 ILE B N 1
ATOM 3895 C CA . ILE B 1 233 ? -14.855 3.428 41.161 1.00 29.29 233 ILE B CA 1
ATOM 3896 C C . ILE B 1 233 ? -15.357 1.991 41.212 1.00 28.43 233 ILE B C 1
ATOM 3897 O O . ILE B 1 233 ? -14.814 1.119 40.544 1.00 30.67 233 ILE B O 1
ATOM 3902 N N . MET B 1 234 ? -16.368 1.751 42.050 1.00 31.57 234 MET B N 1
ATOM 3903 C CA . MET B 1 234 ? -16.881 0.414 42.254 1.00 32.40 234 MET B CA 1
ATOM 3904 C C . MET B 1 234 ? -18.044 0.200 41.297 1.00 28.82 234 MET B C 1
ATOM 3905 O O . MET B 1 234 ? -18.975 0.997 41.291 1.00 30.79 234 MET B O 1
ATOM 3910 N N . LEU B 1 235 ? -17.972 -0.897 40.539 1.00 27.97 235 LEU B N 1
ATOM 3911 C CA . LEU B 1 235 ? -18.986 -1.243 39.562 1.00 32.06 235 LEU B CA 1
ATOM 3912 C C . LEU B 1 235 ? -19.677 -2.531 40.022 1.00 33.90 235 LEU B C 1
ATOM 3913 O O . LEU B 1 235 ? -19.063 -3.589 40.130 1.00 34.27 235 LEU B O 1
ATOM 3918 N N . GLY B 1 236 ? -20.956 -2.403 40.362 1.00 31.54 236 GLY B N 1
ATOM 3919 C CA . GLY B 1 236 ? -21.711 -3.490 40.971 1.00 31.29 236 GLY B CA 1
ATOM 3920 C C . GLY B 1 236 ? -22.349 -4.400 39.930 1.00 27.33 236 GLY B C 1
ATOM 3921 O O . GLY B 1 236 ? -22.888 -3.922 38.947 1.00 29.96 236 GLY B O 1
ATOM 3922 N N . PHE B 1 237 ? -22.262 -5.709 40.164 1.00 27.42 237 PHE B N 1
ATOM 3923 C CA . PHE B 1 237 ? -22.809 -6.708 39.264 1.00 30.23 237 PHE B CA 1
ATOM 3924 C C . PHE B 1 237 ? -23.475 -7.835 40.051 1.00 34.41 237 PHE B C 1
ATOM 3925 O O . PHE B 1 237 ? -23.181 -8.026 41.230 1.00 33.64 237 PHE B O 1
ATOM 3933 N N . HIS B 1 238 ? -24.337 -8.603 39.367 1.00 32.77 238 HIS B N 1
ATOM 3934 C CA . HIS B 1 238 ? -24.742 -9.912 39.838 1.00 31.97 238 HIS B CA 1
ATOM 3935 C C . HIS B 1 238 ? -24.485 -10.924 38.732 1.00 34.17 238 HIS B C 1
ATOM 3936 O O . HIS B 1 238 ? -24.364 -10.566 37.568 1.00 37.52 238 HIS B O 1
ATOM 3943 N N . ALA B 1 239 ? -24.337 -12.195 39.121 1.00 38.49 239 ALA B N 1
ATOM 3944 C CA . ALA B 1 239 ? -24.035 -13.262 38.180 1.00 36.40 239 ALA B CA 1
ATOM 3945 C C . ALA B 1 239 ? -24.648 -14.569 38.681 1.00 39.48 239 ALA B C 1
ATOM 3946 O O . ALA B 1 239 ? -24.945 -14.696 39.873 1.00 39.83 239 ALA B O 1
ATOM 3948 N N . ILE B 1 240 ? -24.839 -15.524 37.760 1.00 36.01 240 ILE B N 1
ATOM 3949 C CA . ILE B 1 240 ? -25.453 -16.800 38.089 1.00 35.52 240 ILE B CA 1
ATOM 3950 C C . ILE B 1 240 ? -24.338 -17.814 38.282 1.00 33.20 240 ILE B C 1
ATOM 3951 O O . ILE B 1 240 ? -23.549 -18.037 37.372 1.00 32.00 240 ILE B O 1
ATOM 3956 N N . GLY B 1 241 ? -24.293 -18.409 39.474 1.00 34.75 241 GLY B N 1
ATOM 3957 C CA . GLY B 1 241 ? -23.409 -19.526 39.755 1.00 41.55 241 GLY B CA 1
ATOM 3958 C C . GLY B 1 241 ? -24.190 -20.811 40.027 1.00 39.94 241 GLY B C 1
ATOM 3959 O O . GLY B 1 241 ? -25.406 -20.768 40.173 1.00 44.95 241 GLY B O 1
ATOM 3960 N N . ASP B 1 242 ? -23.468 -21.936 40.110 1.00 43.48 242 ASP B N 1
ATOM 3961 C CA . ASP B 1 242 ? -24.065 -23.254 40.286 1.00 41.93 242 ASP B CA 1
ATOM 3962 C C . ASP B 1 242 ? -23.663 -23.804 41.654 1.00 40.55 242 ASP B C 1
ATOM 3963 O O . ASP B 1 242 ? -22.514 -24.167 41.856 1.00 41.77 242 ASP B O 1
ATOM 3968 N N . PRO B 1 243 ? -24.589 -23.904 42.634 1.00 42.00 243 PRO B N 1
ATOM 3969 C CA . PRO B 1 243 ? -24.233 -24.370 43.970 1.00 43.15 243 PRO B CA 1
ATOM 3970 C C . PRO B 1 243 ? -23.806 -25.843 44.029 1.00 41.83 243 PRO B C 1
ATOM 3971 O O . PRO B 1 243 ? -23.233 -26.262 45.020 1.00 46.88 243 PRO B O 1
ATOM 3975 N N . SER B 1 244 ? -24.047 -26.625 42.973 1.00 45.22 244 SER B N 1
ATOM 3976 C CA . SER B 1 244 ? -23.581 -28.008 42.941 1.00 48.89 244 SER B CA 1
ATOM 3977 C C . SER B 1 244 ? -22.082 -28.070 42.630 1.00 53.70 244 SER B C 1
ATOM 3978 O O . SER B 1 244 ? -21.428 -29.076 42.896 1.00 62.34 244 SER B O 1
ATOM 3981 N N . GLN B 1 245 ? -21.529 -26.987 42.074 1.00 56.85 245 GLN B N 1
ATOM 3982 C CA . GLN B 1 245 ? -20.091 -26.868 41.905 1.00 50.72 245 GLN B CA 1
ATOM 3983 C C . GLN B 1 245 ? -19.487 -26.478 43.252 1.00 49.18 245 GLN B C 1
ATOM 3984 O O . GLN B 1 245 ? -20.000 -25.591 43.929 1.00 52.10 245 GLN B O 1
ATOM 3990 N N . PRO B 1 246 ? -18.370 -27.100 43.677 1.00 44.64 246 PRO B N 1
ATOM 3991 C CA . PRO B 1 246 ? -17.738 -26.752 44.948 1.00 40.49 246 PRO B CA 1
ATOM 3992 C C . PRO B 1 246 ? -16.895 -25.480 44.864 1.00 42.85 246 PRO B C 1
ATOM 3993 O O . PRO B 1 246 ? -16.354 -25.151 43.814 1.00 46.30 246 PRO B O 1
ATOM 3997 N N . PHE B 1 247 ? -16.757 -24.795 45.998 1.00 42.55 247 PHE B N 1
ATOM 3998 C CA . PHE B 1 247 ? -15.835 -23.683 46.117 1.00 42.03 247 PHE B CA 1
ATOM 3999 C C . PHE B 1 247 ? -14.403 -24.186 45.926 1.00 43.27 247 PHE B C 1
ATOM 4000 O O . PHE B 1 247 ? -14.145 -25.369 46.023 1.00 48.17 247 PHE B O 1
ATOM 4008 N N . ALA B 1 248 ? -13.491 -23.258 45.660 1.00 39.39 248 ALA B N 1
ATOM 4009 C CA . ALA B 1 248 ? -12.060 -23.465 45.755 1.00 36.60 248 ALA B CA 1
ATOM 4010 C C . ALA B 1 248 ? -11.385 -22.102 45.954 1.00 38.08 248 ALA B C 1
ATOM 4011 O O . ALA B 1 248 ? -11.562 -21.194 45.138 1.00 42.69 248 ALA B O 1
ATOM 4013 N N . PHE B 1 249 ? -10.624 -21.977 47.033 1.00 38.19 249 PHE B N 1
ATOM 4014 C CA . PHE B 1 249 ? -10.160 -20.691 47.497 1.00 38.53 249 PHE B CA 1
ATOM 4015 C C . PHE B 1 249 ? -8.692 -20.461 47.241 1.00 37.20 249 PHE B C 1
ATOM 4016 O O . PHE B 1 249 ? -8.229 -19.399 47.638 1.00 44.43 249 PHE B O 1
ATOM 4024 N N . ASN B 1 250 ? -7.973 -21.418 46.650 1.00 37.37 250 ASN B N 1
ATOM 4025 C CA . ASN B 1 250 ? -6.514 -21.342 46.642 1.00 46.88 250 ASN B CA 1
ATOM 4026 C C . ASN B 1 250 ? -6.023 -20.142 45.820 1.00 48.68 250 ASN B C 1
ATOM 4027 O O . ASN B 1 250 ? -5.237 -19.391 46.368 1.00 67.13 250 ASN B O 1
ATOM 4032 N N . ASP B 1 251 ? -6.575 -19.897 44.621 1.00 48.81 251 ASP B N 1
ATOM 4033 C CA . ASP B 1 251 ? -6.066 -18.879 43.725 1.00 47.31 251 ASP B CA 1
ATOM 4034 C C . ASP B 1 251 ? -6.382 -17.455 44.216 1.00 42.22 251 ASP B C 1
ATOM 4035 O O . ASP B 1 251 ? -5.924 -16.512 43.610 1.00 33.84 251 ASP B O 1
ATOM 4040 N N . GLY B 1 252 ? -7.144 -17.280 45.297 1.00 48.44 252 GLY B N 1
ATOM 4041 C CA . GLY B 1 252 ? -7.681 -15.975 45.666 1.00 46.73 252 GLY B CA 1
ATOM 4042 C C . GLY B 1 252 ? -7.296 -15.534 47.073 1.00 46.55 252 GLY B C 1
ATOM 4043 O O . GLY B 1 252 ? -6.414 -16.116 47.685 1.00 46.74 252 GLY B O 1
ATOM 4044 N N . GLU B 1 253 ? -8.025 -14.537 47.591 1.00 46.90 253 GLU B N 1
ATOM 4045 C CA . GLU B 1 253 ? -7.783 -13.984 48.908 1.00 53.32 253 GLU B CA 1
ATOM 4046 C C . GLU B 1 253 ? -8.954 -14.305 49.833 1.00 49.92 253 GLU B C 1
ATOM 4047 O O . GLU B 1 253 ? -9.133 -13.594 50.809 1.00 54.54 253 GLU B O 1
ATOM 4053 N N . ILE B 1 254 ? -9.768 -15.317 49.522 1.00 44.82 254 ILE B N 1
ATOM 4054 C CA . ILE B 1 254 ? -10.918 -15.665 50.347 1.00 45.72 254 ILE B CA 1
ATOM 4055 C C . ILE B 1 254 ? -10.536 -16.809 51.291 1.00 51.17 254 ILE B C 1
ATOM 4056 O O . ILE B 1 254 ? -9.974 -17.813 50.866 1.00 50.57 254 ILE B O 1
ATOM 4061 N N . ALA B 1 255 ? -10.857 -16.639 52.579 1.00 58.00 255 ALA B N 1
ATOM 4062 C CA . ALA B 1 255 ? -10.614 -17.645 53.607 1.00 57.12 255 ALA B CA 1
ATOM 4063 C C . ALA B 1 255 ? -11.793 -18.617 53.676 1.00 52.09 255 ALA B C 1
ATOM 4064 O O . ALA B 1 255 ? -11.610 -19.821 53.804 1.00 64.88 255 ALA B O 1
ATOM 4066 N N . GLU B 1 256 ? -13.017 -18.094 53.589 1.00 49.59 256 GLU B N 1
ATOM 4067 C CA . GLU B 1 256 ? -14.196 -18.947 53.538 1.00 50.49 256 GLU B CA 1
ATOM 4068 C C . GLU B 1 256 ? -15.331 -18.221 52.820 1.00 43.54 256 GLU B C 1
ATOM 4069 O O . GLU B 1 256 ? -15.342 -16.990 52.715 1.00 45.35 256 GLU B O 1
ATOM 4075 N N . ALA B 1 257 ? -16.290 -19.005 52.350 1.00 44.30 257 ALA B N 1
ATOM 4076 C CA . ALA B 1 257 ? -17.451 -18.501 51.645 1.00 44.71 257 ALA B CA 1
ATOM 4077 C C . ALA B 1 257 ? -18.530 -19.563 51.722 1.00 43.14 257 ALA B C 1
ATOM 4078 O O . ALA B 1 257 ? -18.229 -20.731 51.923 1.00 48.30 257 ALA B O 1
ATOM 4080 N N . ASP B 1 258 ? -19.782 -19.162 51.523 1.00 42.08 258 ASP B N 1
ATOM 4081 C CA . ASP B 1 258 ? -20.866 -20.119 51.559 1.00 40.79 258 ASP B CA 1
ATOM 4082 C C . ASP B 1 258 ? -22.031 -19.532 50.777 1.00 39.40 258 ASP B C 1
ATOM 4083 O O . ASP B 1 258 ? -21.997 -18.353 50.429 1.00 42.13 258 ASP B O 1
ATOM 4088 N N . TRP B 1 259 ? -22.998 -20.395 50.452 1.00 40.72 259 TRP B N 1
ATOM 4089 C CA . TRP B 1 259 ? -24.284 -19.962 49.941 1.00 46.43 259 TRP B CA 1
ATOM 4090 C C . TRP B 1 259 ? -25.194 -19.647 51.125 1.00 51.10 259 TRP B C 1
ATOM 4091 O O . TRP B 1 259 ? -25.251 -20.414 52.083 1.00 60.74 259 TRP B O 1
ATOM 4102 N N . PHE B 1 260 ? -25.869 -18.495 51.055 1.00 47.06 260 PHE B N 1
ATOM 4103 C CA . PHE B 1 260 ? -26.796 -18.071 52.082 1.00 47.16 260 PHE B CA 1
ATOM 4104 C C . PHE B 1 260 ? -28.150 -17.869 51.420 1.00 52.24 260 PHE B C 1
ATOM 4105 O O . PHE B 1 260 ? -28.209 -17.440 50.272 1.00 56.50 260 PHE B O 1
ATOM 4113 N N . THR B 1 261 ? -29.228 -18.166 52.154 1.00 55.85 261 THR B N 1
ATOM 4114 C CA . THR B 1 261 ? -30.586 -17.940 51.682 1.00 53.63 261 THR B CA 1
ATOM 4115 C C . THR B 1 261 ? -30.949 -16.468 51.850 1.00 47.15 261 THR B C 1
ATOM 4116 O O . THR B 1 261 ? -30.282 -15.748 52.587 1.00 46.08 261 THR B O 1
ATOM 4120 N N . ARG B 1 262 ? -32.026 -16.027 51.186 1.00 53.39 262 ARG B N 1
ATOM 4121 C CA . ARG B 1 262 ? -32.532 -14.674 51.375 1.00 54.75 262 ARG B CA 1
ATOM 4122 C C . ARG B 1 262 ? -32.873 -14.439 52.842 1.00 60.23 262 ARG B C 1
ATOM 4123 O O . ARG B 1 262 ? -32.649 -13.343 53.345 1.00 64.39 262 ARG B O 1
ATOM 4131 N N . ALA B 1 263 ? -33.397 -15.476 53.513 1.00 62.71 263 ALA B N 1
ATOM 4132 C CA . ALA B 1 263 ? -33.821 -15.370 54.900 1.00 64.56 263 ALA B CA 1
ATOM 4133 C C . ALA B 1 263 ? -32.625 -15.079 55.801 1.00 59.65 263 ALA B C 1
ATOM 4134 O O . ALA B 1 263 ? -32.665 -14.155 56.599 1.00 61.86 263 ALA B O 1
ATOM 4136 N N . GLU B 1 264 ? -31.558 -15.868 55.664 1.00 61.13 264 GLU B N 1
ATOM 4137 C CA . GLU B 1 264 ? -30.324 -15.637 56.407 1.00 58.76 264 GLU B CA 1
ATOM 4138 C C . GLU B 1 264 ? -29.823 -14.213 56.185 1.00 54.58 264 GLU B C 1
ATOM 4139 O O . GLU B 1 264 ? -29.427 -13.537 57.128 1.00 49.91 264 GLU B O 1
ATOM 4145 N N . VAL B 1 265 ? -29.816 -13.772 54.922 1.00 53.57 265 VAL B N 1
ATOM 4146 C CA . VAL B 1 265 ? -29.239 -12.476 54.591 1.00 56.63 265 VAL B CA 1
ATOM 4147 C C . VAL B 1 265 ? -30.105 -11.378 55.201 1.00 53.72 265 VAL B C 1
ATOM 4148 O O . VAL B 1 265 ? -29.571 -10.479 55.852 1.00 49.56 265 VAL B O 1
ATOM 4152 N N . ARG B 1 266 ? -31.431 -11.462 55.009 1.00 54.51 266 ARG B N 1
ATOM 4153 C CA . ARG B 1 266 ? -32.329 -10.478 55.600 1.00 60.51 266 ARG B CA 1
ATOM 4154 C C . ARG B 1 266 ? -32.085 -10.392 57.098 1.00 64.28 266 ARG B C 1
ATOM 4155 O O . ARG B 1 266 ? -32.000 -9.305 57.650 1.00 67.71 266 ARG B O 1
ATOM 4163 N N . SER B 1 267 ? -31.991 -11.555 57.743 1.00 65.37 267 SER B N 1
ATOM 4164 C CA . SER B 1 267 ? -31.748 -11.638 59.171 1.00 65.65 267 SER B CA 1
ATOM 4165 C C . SER B 1 267 ? -30.450 -10.915 59.532 1.00 64.59 267 SER B C 1
ATOM 4166 O O . SER B 1 267 ? -30.445 -10.075 60.431 1.00 73.98 267 SER B O 1
ATOM 4169 N N . ALA B 1 268 ? -29.360 -11.213 58.814 1.00 54.46 268 ALA B N 1
ATOM 4170 C CA . ALA B 1 268 ? -28.076 -10.593 59.102 1.00 58.29 268 ALA B CA 1
ATOM 4171 C C . ALA B 1 268 ? -28.132 -9.081 58.862 1.00 54.54 268 ALA B C 1
ATOM 4172 O O . ALA B 1 268 ? -27.460 -8.326 59.554 1.00 53.83 268 ALA B O 1
ATOM 4174 N N . LEU B 1 269 ? -28.937 -8.647 57.884 1.00 55.72 269 LEU B N 1
ATOM 4175 C CA . LEU B 1 269 ? -29.079 -7.230 57.571 1.00 56.86 269 LEU B CA 1
ATOM 4176 C C . LEU B 1 269 ? -29.779 -6.496 58.707 1.00 63.36 269 LEU B C 1
ATOM 4177 O O . LEU B 1 269 ? -29.337 -5.419 59.092 1.00 62.88 269 LEU B O 1
ATOM 4182 N N . GLU B 1 270 ? -30.858 -7.099 59.237 1.00 62.89 270 GLU B N 1
ATOM 4183 C CA . GLU B 1 270 ? -31.646 -6.511 60.309 1.00 62.30 270 GLU B CA 1
ATOM 4184 C C . GLU B 1 270 ? -30.799 -6.340 61.572 1.00 66.54 270 GLU B C 1
ATOM 4185 O O . GLU B 1 270 ? -31.027 -5.407 62.326 1.00 74.70 270 GLU B O 1
ATOM 4191 N N . ALA B 1 271 ? -29.801 -7.200 61.794 1.00 71.45 271 ALA B N 1
ATOM 4192 C CA . ALA B 1 271 ? -28.735 -6.894 62.742 1.00 71.52 271 ALA B CA 1
ATOM 4193 C C . ALA B 1 271 ? -27.801 -5.849 62.108 1.00 70.28 271 ALA B C 1
ATOM 4194 O O . ALA B 1 271 ? -26.680 -5.650 62.621 1.00 70.22 271 ALA B O 1
ATOM 4196 N N . ARG B 1 281 ? -22.465 -13.339 65.042 1.00 89.01 281 ARG B N 1
ATOM 4197 C CA . ARG B 1 281 ? -23.519 -13.245 63.992 1.00 85.42 281 ARG B CA 1
ATOM 4198 C C . ARG B 1 281 ? -22.899 -12.693 62.713 1.00 84.34 281 ARG B C 1
ATOM 4199 O O . ARG B 1 281 ? -22.001 -11.863 62.784 1.00 81.84 281 ARG B O 1
ATOM 4207 N N . LEU B 1 282 ? -23.377 -13.194 61.563 1.00 78.75 282 LEU B N 1
ATOM 4208 C CA . LEU B 1 282 ? -22.893 -12.855 60.227 1.00 70.44 282 LEU B CA 1
ATOM 4209 C C . LEU B 1 282 ? -23.033 -11.353 59.965 1.00 68.83 282 LEU B C 1
ATOM 4210 O O . LEU B 1 282 ? -24.138 -10.811 60.026 1.00 65.97 282 LEU B O 1
ATOM 4215 N N . MET B 1 283 ? -21.911 -10.703 59.634 1.00 64.29 283 MET B N 1
ATOM 4216 C CA . MET B 1 283 ? -21.839 -9.245 59.593 1.00 76.56 283 MET B CA 1
ATOM 4217 C C . MET B 1 283 ? -21.640 -8.776 58.148 1.00 75.49 283 MET B C 1
ATOM 4218 O O . MET B 1 283 ? -20.781 -9.271 57.421 1.00 76.82 283 MET B O 1
ATOM 4223 N N . LEU B 1 284 ? -22.491 -7.837 57.709 1.00 66.98 284 LEU B N 1
ATOM 4224 C CA . LEU B 1 284 ? -22.495 -7.346 56.338 1.00 60.31 284 LEU B CA 1
ATOM 4225 C C . LEU B 1 284 ? -22.084 -5.869 56.317 1.00 66.31 284 LEU B C 1
ATOM 4226 O O . LEU B 1 284 ? -22.212 -5.190 57.332 1.00 61.93 284 LEU B O 1
ATOM 4231 N N . PRO B 1 285 ? -21.457 -5.377 55.220 1.00 70.55 285 PRO B N 1
ATOM 4232 C CA . PRO B 1 285 ? -20.812 -4.058 55.219 1.00 65.83 285 PRO B CA 1
ATOM 4233 C C . PRO B 1 285 ? -21.817 -2.909 55.327 1.00 56.26 285 PRO B C 1
ATOM 4234 O O . PRO B 1 285 ? -23.004 -3.112 55.101 1.00 55.03 285 PRO B O 1
ATOM 4238 N N . GLY B 1 286 ? -21.312 -1.737 55.723 1.00 59.06 286 GLY B N 1
ATOM 4239 C CA . GLY B 1 286 ? -22.164 -0.610 56.046 1.00 56.13 286 GLY B CA 1
ATOM 4240 C C . GLY B 1 286 ? -22.796 -0.037 54.789 1.00 55.25 286 GLY B C 1
ATOM 4241 O O . GLY B 1 286 ? -22.251 -0.136 53.703 1.00 54.74 286 GLY B O 1
ATOM 4242 N N . SER B 1 287 ? -23.948 0.601 54.965 1.00 56.47 287 SER B N 1
ATOM 4243 C CA . SER B 1 287 ? -24.743 1.165 53.882 1.00 61.60 287 SER B CA 1
ATOM 4244 C C . SER B 1 287 ? -23.937 2.074 52.945 1.00 62.40 287 SER B C 1
ATOM 4245 O O . SER B 1 287 ? -24.342 2.316 51.800 1.00 58.45 287 SER B O 1
ATOM 4248 N N . ILE B 1 288 ? -22.829 2.619 53.443 1.00 57.96 288 ILE B N 1
ATOM 4249 C CA . ILE B 1 288 ? -21.888 3.358 52.611 1.00 55.10 288 ILE B CA 1
ATOM 4250 C C . ILE B 1 288 ? -21.523 2.579 51.337 1.00 52.57 288 ILE B C 1
ATOM 4251 O O . ILE B 1 288 ? -21.459 3.139 50.250 1.00 54.31 288 ILE B O 1
ATOM 4256 N N . SER B 1 289 ? -21.199 1.294 51.465 1.00 49.67 289 SER B N 1
ATOM 4257 C CA . SER B 1 289 ? -20.734 0.537 50.306 1.00 48.09 289 SER B CA 1
ATOM 4258 C C . SER B 1 289 ? -21.907 0.187 49.392 1.00 43.49 289 SER B C 1
ATOM 4259 O O . SER B 1 289 ? -22.977 -0.177 49.856 1.00 41.74 289 SER B O 1
ATOM 4262 N N . ILE B 1 290 ? -21.662 0.211 48.084 1.00 36.13 290 ILE B N 1
ATOM 4263 C CA . ILE B 1 290 ? -22.627 -0.315 47.136 1.00 36.18 290 ILE B CA 1
ATOM 4264 C C . ILE B 1 290 ? -22.898 -1.805 47.413 1.00 37.34 290 ILE B C 1
ATOM 4265 O O . ILE B 1 290 ? -23.984 -2.313 47.129 1.00 34.53 290 ILE B O 1
ATOM 4270 N N . ALA B 1 291 ? -21.913 -2.507 47.983 1.00 32.24 291 ALA B N 1
ATOM 4271 C CA . ALA B 1 291 ? -22.077 -3.893 48.395 1.00 34.14 291 ALA B CA 1
ATOM 4272 C C . ALA B 1 291 ? -23.329 -4.105 49.240 1.00 34.27 291 ALA B C 1
ATOM 4273 O O . ALA B 1 291 ? -24.074 -5.057 49.011 1.00 32.75 291 ALA B O 1
ATOM 4275 N N . ARG B 1 292 ? -23.561 -3.220 50.213 1.00 39.01 292 ARG B N 1
ATOM 4276 C CA . ARG B 1 292 ? -24.705 -3.360 51.100 1.00 40.61 292 ARG B CA 1
ATOM 4277 C C . ARG B 1 292 ? -25.993 -3.146 50.310 1.00 41.18 292 ARG B C 1
ATOM 4278 O O . ARG B 1 292 ? -26.968 -3.888 50.490 1.00 42.34 292 ARG B O 1
ATOM 4286 N N . GLU B 1 293 ? -25.976 -2.150 49.419 1.00 34.90 293 GLU B N 1
ATOM 4287 C CA . GLU B 1 293 ? -27.134 -1.851 48.600 1.00 35.81 293 GLU B CA 1
ATOM 4288 C C . GLU B 1 293 ? -27.469 -3.028 47.675 1.00 36.73 293 GLU B C 1
ATOM 4289 O O . GLU B 1 293 ? -28.647 -3.315 47.423 1.00 38.48 293 GLU B O 1
ATOM 4295 N N . ILE B 1 294 ? -26.443 -3.697 47.136 1.00 35.31 294 ILE B N 1
ATOM 4296 C CA . ILE B 1 294 ? -26.682 -4.833 46.261 1.00 34.46 294 ILE B CA 1
ATOM 4297 C C . ILE B 1 294 ? -27.322 -5.966 47.064 1.00 38.51 294 ILE B C 1
ATOM 4298 O O . ILE B 1 294 ? -28.325 -6.527 46.639 1.00 40.56 294 ILE B O 1
ATOM 4303 N N . VAL B 1 295 ? -26.733 -6.295 48.221 1.00 43.69 295 VAL B N 1
ATOM 4304 C CA . VAL B 1 295 ? -27.200 -7.400 49.048 1.00 45.65 295 VAL B CA 1
ATOM 4305 C C . VAL B 1 295 ? -28.631 -7.128 49.508 1.00 49.05 295 VAL B C 1
ATOM 4306 O O . VAL B 1 295 ? -29.491 -8.000 49.366 1.00 48.66 295 VAL B O 1
ATOM 4310 N N . GLU B 1 296 ? -28.876 -5.915 50.030 1.00 46.98 296 GLU B N 1
ATOM 4311 C CA . GLU B 1 296 ? -30.208 -5.500 50.447 1.00 48.87 296 GLU B CA 1
ATOM 4312 C C . GLU B 1 296 ? -31.196 -5.668 49.297 1.00 46.46 296 GLU B C 1
ATOM 4313 O O . GLU B 1 296 ? -32.261 -6.255 49.478 1.00 51.72 296 GLU B O 1
ATOM 4319 N N . SER B 1 297 ? -30.850 -5.136 48.126 1.00 44.18 297 SER B N 1
ATOM 4320 C CA . SER B 1 297 ? -31.780 -5.149 47.008 1.00 40.98 297 SER B CA 1
ATOM 4321 C C . SER B 1 297 ? -32.077 -6.593 46.590 1.00 45.54 297 SER B C 1
ATOM 4322 O O . SER B 1 297 ? -33.190 -6.913 46.190 1.00 49.31 297 SER B O 1
ATOM 4325 N N . TRP B 1 298 ? -31.076 -7.472 46.683 1.00 47.73 298 TRP B N 1
ATOM 4326 C CA . TRP B 1 298 ? -31.287 -8.867 46.342 1.00 49.09 298 TRP B CA 1
ATOM 4327 C C . TRP B 1 298 ? -32.177 -9.538 47.389 1.00 59.22 298 TRP B C 1
ATOM 4328 O O . TRP B 1 298 ? -33.162 -10.181 47.036 1.00 52.47 298 TRP B O 1
ATOM 4339 N N . ALA B 1 299 ? -31.829 -9.351 48.667 1.00 60.66 299 ALA B N 1
ATOM 4340 C CA . ALA B 1 299 ? -32.472 -10.051 49.769 1.00 61.83 299 ALA B CA 1
ATOM 4341 C C . ALA B 1 299 ? -33.973 -9.754 49.842 1.00 67.53 299 ALA B C 1
ATOM 4342 O O . ALA B 1 299 ? -34.741 -10.628 50.234 1.00 68.32 299 ALA B O 1
ATOM 4344 N N . TYR B 1 300 ? -34.391 -8.537 49.461 1.00 64.76 300 TYR B N 1
ATOM 4345 C CA . TYR B 1 300 ? -35.788 -8.131 49.560 1.00 59.27 300 TYR B CA 1
ATOM 4346 C C . TYR B 1 300 ? -36.447 -8.058 48.182 1.00 59.78 300 TYR B C 1
ATOM 4347 O O . TYR B 1 300 ? -37.586 -7.642 48.088 1.00 67.14 300 TYR B O 1
ATOM 4356 N N . ALA B 1 301 ? -35.791 -8.535 47.121 1.00 65.74 301 ALA B N 1
ATOM 4357 C CA . ALA B 1 301 ? -36.453 -8.707 45.837 1.00 68.04 301 ALA B CA 1
ATOM 4358 C C . ALA B 1 301 ? -37.382 -9.919 45.982 1.00 70.61 301 ALA B C 1
ATOM 4359 O O . ALA B 1 301 ? -38.610 -9.731 45.923 1.00 79.45 301 ALA B O 1
ATOM 4361 N N . PHE C 1 3 ? -6.943 33.903 6.012 1.00 52.46 3 PHE C N 1
ATOM 4362 C CA . PHE C 1 3 ? -7.245 33.639 7.443 1.00 47.70 3 PHE C CA 1
ATOM 4363 C C . PHE C 1 3 ? -6.368 34.522 8.319 1.00 50.41 3 PHE C C 1
ATOM 4364 O O . PHE C 1 3 ? -5.352 35.025 7.879 1.00 62.18 3 PHE C O 1
ATOM 4372 N N . ARG C 1 4 ? -6.801 34.732 9.560 1.00 54.21 4 ARG C N 1
ATOM 4373 C CA . ARG C 1 4 ? -6.029 35.420 10.575 1.00 48.05 4 ARG C CA 1
ATOM 4374 C C . ARG C 1 4 ? -5.719 34.402 11.667 1.00 44.55 4 ARG C C 1
ATOM 4375 O O . ARG C 1 4 ? -6.324 33.343 11.704 1.00 45.85 4 ARG C O 1
ATOM 4383 N N . LEU C 1 5 ? -4.757 34.704 12.537 1.00 42.09 5 LEU C N 1
ATOM 4384 C CA . LEU C 1 5 ? -4.518 33.877 13.703 1.00 38.87 5 LEU C CA 1
ATOM 4385 C C . LEU C 1 5 ? -5.729 33.979 14.620 1.00 46.00 5 LEU C C 1
ATOM 4386 O O . LEU C 1 5 ? -6.243 35.070 14.849 1.00 40.85 5 LEU C O 1
ATOM 4391 N N . ARG C 1 6 ? -6.118 32.846 15.211 1.00 49.67 6 ARG C N 1
ATOM 4392 C CA . ARG C 1 6 ? -7.231 32.821 16.144 1.00 50.70 6 ARG C CA 1
ATOM 4393 C C . ARG C 1 6 ? -6.777 33.403 17.479 1.00 47.05 6 ARG C C 1
ATOM 4394 O O . ARG C 1 6 ? -7.495 34.188 18.091 1.00 46.30 6 ARG C O 1
ATOM 4402 N N . ASN C 1 7 ? -5.568 33.033 17.912 1.00 40.98 7 ASN C N 1
ATOM 4403 C CA . ASN C 1 7 ? -5.034 33.470 19.195 1.00 45.86 7 ASN C CA 1
ATOM 4404 C C . ASN C 1 7 ? -3.774 34.293 18.985 1.00 40.83 7 ASN C C 1
ATOM 4405 O O . ASN C 1 7 ? -3.024 34.056 18.052 1.00 41.58 7 ASN C O 1
ATOM 4410 N N . ILE C 1 8 ? -3.541 35.229 19.895 1.00 37.59 8 ILE C N 1
ATOM 4411 C CA . ILE C 1 8 ? -2.255 35.870 20.004 1.00 39.59 8 ILE C CA 1
ATOM 4412 C C . ILE C 1 8 ? -1.261 34.795 20.435 1.00 39.19 8 ILE C C 1
ATOM 4413 O O . ILE C 1 8 ? -1.535 34.039 21.358 1.00 34.85 8 ILE C O 1
ATOM 4418 N N . PRO C 1 9 ? -0.089 34.667 19.780 1.00 40.61 9 PRO C N 1
ATOM 4419 C CA . PRO C 1 9 ? 0.891 33.671 20.206 1.00 36.99 9 PRO C CA 1
ATOM 4420 C C . PRO C 1 9 ? 1.304 33.872 21.665 1.00 34.68 9 PRO C C 1
ATOM 4421 O O . PRO C 1 9 ? 1.314 34.991 22.191 1.00 34.02 9 PRO C O 1
ATOM 4425 N N . LEU C 1 10 ? 1.665 32.774 22.327 1.00 39.26 10 LEU C N 1
ATOM 4426 C CA . LEU C 1 10 ? 2.286 32.880 23.632 1.00 38.18 10 LEU C CA 1
ATOM 4427 C C . LEU C 1 10 ? 3.587 33.667 23.492 1.00 32.12 10 LEU C C 1
ATOM 4428 O O . LEU C 1 10 ? 4.292 33.590 22.490 1.00 33.03 10 LEU C O 1
ATOM 4433 N N . LEU C 1 11 ? 3.844 34.478 24.509 1.00 32.73 11 LEU C N 1
ATOM 4434 C CA . LEU C 1 11 ? 4.972 35.383 24.634 1.00 34.89 11 LEU C CA 1
ATOM 4435 C C . LEU C 1 11 ? 4.701 36.697 23.894 1.00 36.78 11 LEU C C 1
ATOM 4436 O O . LEU C 1 11 ? 5.548 37.600 24.006 1.00 39.92 11 LEU C O 1
ATOM 4441 N N . SER C 1 12 ? 3.564 36.817 23.170 1.00 34.22 12 SER C N 1
ATOM 4442 C CA . SER C 1 12 ? 3.354 37.971 22.314 1.00 40.29 12 SER C CA 1
ATOM 4443 C C . SER C 1 12 ? 2.348 38.982 22.831 1.00 46.44 12 SER C C 1
ATOM 4444 O O . SER C 1 12 ? 1.969 39.857 22.052 1.00 55.88 12 SER C O 1
ATOM 4447 N N . ARG C 1 13 ? 2.015 38.939 24.118 1.00 55.83 13 ARG C N 1
ATOM 4448 C CA . ARG C 1 13 ? 1.083 39.910 24.680 1.00 66.56 13 ARG C CA 1
ATOM 4449 C C . ARG C 1 13 ? 1.672 41.323 24.686 1.00 67.89 13 ARG C C 1
ATOM 4450 O O . ARG C 1 13 ? 2.872 41.538 24.881 1.00 58.49 13 ARG C O 1
ATOM 4458 N N . VAL C 1 14 ? 0.772 42.292 24.510 1.00 66.47 14 VAL C N 1
ATOM 4459 C CA . VAL C 1 14 ? 1.113 43.703 24.394 1.00 64.35 14 VAL C CA 1
ATOM 4460 C C . VAL C 1 14 ? 0.904 44.391 25.744 1.00 62.90 14 VAL C C 1
ATOM 4461 O O . VAL C 1 14 ? -0.004 44.002 26.476 1.00 49.22 14 VAL C O 1
ATOM 4465 N N . GLY C 1 15 ? 1.823 45.309 26.096 1.00 71.26 15 GLY C N 1
ATOM 4466 C CA . GLY C 1 15 ? 1.593 46.255 27.176 1.00 70.59 15 GLY C CA 1
ATOM 4467 C C . GLY C 1 15 ? 2.544 46.189 28.374 1.00 70.48 15 GLY C C 1
ATOM 4468 O O . GLY C 1 15 ? 2.417 47.066 29.231 1.00 75.96 15 GLY C O 1
ATOM 4469 N N . LEU C 1 16 ? 3.429 45.177 28.468 1.00 58.34 16 LEU C N 1
ATOM 4470 C CA . LEU C 1 16 ? 4.351 45.058 29.604 1.00 59.88 16 LEU C CA 1
ATOM 4471 C C . LEU C 1 16 ? 5.130 46.363 29.839 1.00 48.86 16 LEU C C 1
ATOM 4472 O O . LEU C 1 16 ? 5.547 46.960 28.854 1.00 46.79 16 LEU C O 1
ATOM 4477 N N . ASP C 1 17 ? 5.203 46.851 31.088 1.00 45.05 17 ASP C N 1
ATOM 4478 C CA . ASP C 1 17 ? 5.689 48.200 31.286 1.00 42.08 17 ASP C CA 1
ATOM 4479 C C . ASP C 1 17 ? 7.203 48.152 31.457 1.00 38.02 17 ASP C C 1
ATOM 4480 O O . ASP C 1 17 ? 7.689 47.917 32.561 1.00 32.65 17 ASP C O 1
ATOM 4485 N N . ARG C 1 18 ? 7.950 48.421 30.377 1.00 33.80 18 ARG C N 1
ATOM 4486 C CA . ARG C 1 18 ? 9.395 48.246 30.431 1.00 36.30 18 ARG C CA 1
ATOM 4487 C C . ARG C 1 18 ? 10.080 49.425 31.120 1.00 34.39 18 ARG C C 1
ATOM 4488 O O . ARG C 1 18 ? 11.257 49.324 31.472 1.00 35.82 18 ARG C O 1
ATOM 4496 N N . ALA C 1 19 ? 9.366 50.538 31.279 1.00 32.38 19 ALA C N 1
ATOM 4497 C CA . ALA C 1 19 ? 9.898 51.732 31.925 1.00 35.68 19 ALA C CA 1
ATOM 4498 C C . ALA C 1 19 ? 11.251 52.114 31.339 1.00 34.05 19 ALA C C 1
ATOM 4499 O O . ALA C 1 19 ? 12.241 52.232 32.061 1.00 32.89 19 ALA C O 1
ATOM 4501 N N . ASP C 1 20 ? 11.275 52.311 30.022 1.00 38.63 20 ASP C N 1
ATOM 4502 C CA . ASP C 1 20 ? 12.474 52.635 29.263 1.00 45.03 20 ASP C CA 1
ATOM 4503 C C . ASP C 1 20 ? 13.183 53.836 29.900 1.00 40.81 20 ASP C C 1
ATOM 4504 O O . ASP C 1 20 ? 14.401 53.843 30.030 1.00 41.84 20 ASP C O 1
ATOM 4509 N N . GLU C 1 21 ? 12.404 54.830 30.332 1.00 37.15 21 GLU C N 1
ATOM 4510 C CA . GLU C 1 21 ? 12.929 56.080 30.845 1.00 43.84 21 GLU C CA 1
ATOM 4511 C C . GLU C 1 21 ? 13.795 55.852 32.080 1.00 43.48 21 GLU C C 1
ATOM 4512 O O . GLU C 1 21 ? 14.692 56.640 32.348 1.00 51.13 21 GLU C O 1
ATOM 4518 N N . LEU C 1 22 ? 13.577 54.761 32.822 1.00 42.41 22 LEU C N 1
ATOM 4519 C CA . LEU C 1 22 ? 14.362 54.516 34.022 1.00 36.48 22 LEU C CA 1
ATOM 4520 C C . LEU C 1 22 ? 15.734 53.924 33.701 1.00 36.11 22 LEU C C 1
ATOM 4521 O O . LEU C 1 22 ? 16.608 53.912 34.571 1.00 35.39 22 LEU C O 1
ATOM 4526 N N . ARG C 1 23 ? 15.926 53.411 32.473 1.00 32.56 23 ARG C N 1
ATOM 4527 C CA . ARG C 1 23 ? 17.141 52.656 32.169 1.00 32.34 23 ARG C CA 1
ATOM 4528 C C . ARG C 1 23 ? 18.386 53.530 32.288 1.00 34.28 23 ARG C C 1
ATOM 4529 O O . ARG C 1 23 ? 19.439 53.058 32.697 1.00 33.62 23 ARG C O 1
ATOM 4537 N N . SER C 1 24 ? 18.262 54.787 31.852 1.00 38.12 24 SER C N 1
ATOM 4538 C CA . SER C 1 24 ? 19.351 55.746 31.864 1.00 42.92 24 SER C CA 1
ATOM 4539 C C . SER C 1 24 ? 19.268 56.635 33.102 1.00 46.16 24 SER C C 1
ATOM 4540 O O . SER C 1 24 ? 19.893 57.690 33.135 1.00 54.48 24 SER C O 1
ATOM 4543 N N . ASN C 1 25 ? 18.520 56.214 34.132 1.00 50.48 25 ASN C N 1
ATOM 4544 C CA . ASN C 1 25 ? 18.394 56.984 35.362 1.00 39.81 25 ASN C CA 1
ATOM 4545 C C . ASN C 1 25 ? 18.897 56.133 36.521 1.00 39.74 25 ASN C C 1
ATOM 4546 O O . ASN C 1 25 ? 18.106 55.526 37.246 1.00 39.88 25 ASN C O 1
ATOM 4551 N N . PRO C 1 26 ? 20.237 56.049 36.721 1.00 35.95 26 PRO C N 1
ATOM 4552 C CA . PRO C 1 26 ? 20.800 55.139 37.700 1.00 35.80 26 PRO C CA 1
ATOM 4553 C C . PRO C 1 26 ? 20.309 55.408 39.119 1.00 43.19 26 PRO C C 1
ATOM 4554 O O . PRO C 1 26 ? 20.276 54.483 39.929 1.00 46.92 26 PRO C O 1
ATOM 4558 N N . GLU C 1 27 ? 19.925 56.660 39.400 1.00 41.93 27 GLU C N 1
ATOM 4559 C CA . GLU C 1 27 ? 19.438 57.044 40.713 1.00 46.30 27 GLU C CA 1
ATOM 4560 C C . GLU C 1 27 ? 18.106 56.358 41.002 1.00 37.31 27 GLU C C 1
ATOM 4561 O O . GLU C 1 27 ? 17.972 55.761 42.064 1.00 33.19 27 GLU C O 1
ATOM 4567 N N . GLU C 1 28 ? 17.141 56.464 40.073 1.00 38.07 28 GLU C N 1
ATOM 4568 C CA . GLU C 1 28 ? 15.834 55.841 40.246 1.00 47.14 28 GLU C CA 1
ATOM 4569 C C . GLU C 1 28 ? 15.955 54.314 40.318 1.00 51.81 28 GLU C C 1
ATOM 4570 O O . GLU C 1 28 ? 15.221 53.667 41.069 1.00 47.85 28 GLU C O 1
ATOM 4576 N N . LEU C 1 29 ? 16.882 53.735 39.539 1.00 48.35 29 LEU C N 1
ATOM 4577 C CA . LEU C 1 29 ? 17.091 52.296 39.581 1.00 48.27 29 LEU C CA 1
ATOM 4578 C C . LEU C 1 29 ? 17.607 51.890 40.959 1.00 48.18 29 LEU C C 1
ATOM 4579 O O . LEU C 1 29 ? 17.155 50.888 41.510 1.00 49.17 29 LEU C O 1
ATOM 4584 N N . ALA C 1 30 ? 18.551 52.668 41.506 1.00 47.22 30 ALA C N 1
ATOM 4585 C CA . ALA C 1 30 ? 19.157 52.357 42.801 1.00 45.99 30 ALA C CA 1
ATOM 4586 C C . ALA C 1 30 ? 18.147 52.548 43.927 1.00 40.54 30 ALA C C 1
ATOM 4587 O O . ALA C 1 30 ? 18.138 51.773 44.872 1.00 43.37 30 ALA C O 1
ATOM 4589 N N . LYS C 1 31 ? 17.257 53.528 43.790 1.00 46.30 31 LYS C N 1
ATOM 4590 C CA . LYS C 1 31 ? 16.224 53.782 44.788 1.00 50.13 31 LYS C CA 1
ATOM 4591 C C . LYS C 1 31 ? 15.213 52.634 44.821 1.00 48.66 31 LYS C C 1
ATOM 4592 O O . LYS C 1 31 ? 14.829 52.194 45.905 1.00 49.66 31 LYS C O 1
ATOM 4598 N N . GLY C 1 32 ? 14.789 52.152 43.644 1.00 43.04 32 GLY C N 1
ATOM 4599 C CA . GLY C 1 32 ? 13.740 51.144 43.553 1.00 37.69 32 GLY C CA 1
ATOM 4600 C C . GLY C 1 32 ? 14.218 49.761 44.001 1.00 36.71 32 GLY C C 1
ATOM 4601 O O . GLY C 1 32 ? 13.405 48.870 44.221 1.00 36.73 32 GLY C O 1
ATOM 4602 N N . TRP C 1 33 ? 15.536 49.603 44.155 1.00 32.04 33 TRP C N 1
ATOM 4603 C CA . TRP C 1 33 ? 16.150 48.296 44.344 1.00 37.48 33 TRP C CA 1
ATOM 4604 C C . TRP C 1 33 ? 15.727 47.634 45.647 1.00 40.11 33 TRP C C 1
ATOM 4605 O O . TRP C 1 33 ? 15.520 46.423 45.686 1.00 39.79 33 TRP C O 1
ATOM 4616 N N . ALA C 1 34 ? 15.637 48.428 46.722 1.00 46.12 34 ALA C N 1
ATOM 4617 C CA . ALA C 1 34 ? 15.379 47.899 48.052 1.00 40.76 34 ALA C CA 1
ATOM 4618 C C . ALA C 1 34 ? 14.040 47.159 48.083 1.00 39.03 34 ALA C C 1
ATOM 4619 O O . ALA C 1 34 ? 13.942 46.102 48.692 1.00 44.63 34 ALA C O 1
ATOM 4621 N N . GLU C 1 35 ? 13.033 47.669 47.367 1.00 37.68 35 GLU C N 1
ATOM 4622 C CA . GLU C 1 35 ? 11.717 47.063 47.296 1.00 40.99 35 GLU C CA 1
ATOM 4623 C C . GLU C 1 35 ? 11.527 46.247 46.009 1.00 42.55 35 GLU C C 1
ATOM 4624 O O . GLU C 1 35 ? 10.417 45.810 45.739 1.00 33.77 35 GLU C O 1
ATOM 4630 N N . ALA C 1 36 ? 12.601 46.005 45.230 1.00 45.28 36 ALA C N 1
ATOM 4631 C CA . ALA C 1 36 ? 12.455 45.486 43.877 1.00 46.57 36 ALA C CA 1
ATOM 4632 C C . ALA C 1 36 ? 12.311 43.962 43.901 1.00 41.44 36 ALA C C 1
ATOM 4633 O O . ALA C 1 36 ? 12.822 43.289 44.796 1.00 38.28 36 ALA C O 1
ATOM 4635 N N . GLY C 1 37 ? 11.644 43.431 42.872 1.00 37.23 37 GLY C N 1
ATOM 4636 C CA . GLY C 1 37 ? 11.595 41.999 42.636 1.00 36.72 37 GLY C CA 1
ATOM 4637 C C . GLY C 1 37 ? 12.746 41.498 41.763 1.00 33.01 37 GLY C C 1
ATOM 4638 O O . GLY C 1 37 ? 13.286 42.238 40.959 1.00 34.34 37 GLY C O 1
ATOM 4639 N N . LEU C 1 38 ? 13.063 40.208 41.907 1.00 31.20 38 LEU C N 1
ATOM 4640 C CA . LEU C 1 38 ? 14.153 39.575 41.192 1.00 32.56 38 LEU C CA 1
ATOM 4641 C C . LEU C 1 38 ? 13.701 38.220 40.666 1.00 34.24 38 LEU C C 1
ATOM 4642 O O . LEU C 1 38 ? 13.221 37.389 41.421 1.00 40.16 38 LEU C O 1
ATOM 4647 N N . ILE C 1 39 ? 13.868 38.026 39.359 1.00 32.92 39 ILE C N 1
ATOM 4648 C CA . ILE C 1 39 ? 13.651 36.746 38.690 1.00 31.88 39 ILE C CA 1
ATOM 4649 C C . ILE C 1 39 ? 15.013 36.150 38.395 1.00 30.48 39 ILE C C 1
ATOM 4650 O O . ILE C 1 39 ? 15.906 36.863 37.931 1.00 32.92 39 ILE C O 1
ATOM 4655 N N . THR C 1 40 ? 15.133 34.839 38.610 1.00 30.48 40 THR C N 1
ATOM 4656 C CA . THR C 1 40 ? 16.393 34.133 38.452 1.00 37.11 40 THR C CA 1
ATOM 4657 C C . THR C 1 40 ? 16.243 33.019 37.413 1.00 37.09 40 THR C C 1
ATOM 4658 O O . THR C 1 40 ? 15.359 32.158 37.521 1.00 40.12 40 THR C O 1
ATOM 4662 N N . LEU C 1 41 ? 17.133 33.049 36.417 1.00 32.78 41 LEU C N 1
ATOM 4663 C CA . LEU C 1 41 ? 17.190 32.055 35.353 1.00 32.79 41 LEU C CA 1
ATOM 4664 C C . LEU C 1 41 ? 18.487 31.282 35.502 1.00 32.66 41 LEU C C 1
ATOM 4665 O O . LEU C 1 41 ? 19.507 31.875 35.837 1.00 34.05 41 LEU C O 1
ATOM 4670 N N . ASP C 1 42 ? 18.450 29.972 35.233 1.00 32.47 42 ASP C N 1
ATOM 4671 C CA . ASP C 1 42 ? 19.676 29.187 35.206 1.00 33.70 42 ASP C CA 1
ATOM 4672 C C . ASP C 1 42 ? 20.287 29.289 33.809 1.00 33.77 42 ASP C C 1
ATOM 4673 O O . ASP C 1 42 ? 19.720 29.924 32.929 1.00 30.50 42 ASP C O 1
ATOM 4678 N N . VAL C 1 43 ? 21.420 28.613 33.628 1.00 40.70 43 VAL C N 1
ATOM 4679 C CA . VAL C 1 43 ? 22.232 28.718 32.424 1.00 45.60 43 VAL C CA 1
ATOM 4680 C C . VAL C 1 43 ? 21.479 28.180 31.208 1.00 41.64 43 VAL C C 1
ATOM 4681 O O . VAL C 1 43 ? 21.750 28.592 30.086 1.00 48.57 43 VAL C O 1
ATOM 4685 N N . ARG C 1 44 ? 20.507 27.303 31.414 1.00 43.92 44 ARG C N 1
ATOM 4686 C CA . ARG C 1 44 ? 19.715 26.795 30.301 1.00 47.11 44 ARG C CA 1
ATOM 4687 C C . ARG C 1 44 ? 18.454 27.622 30.086 1.00 48.91 44 ARG C C 1
ATOM 4688 O O . ARG C 1 44 ? 17.620 27.258 29.264 1.00 54.93 44 ARG C O 1
ATOM 4696 N N . GLY C 1 45 ? 18.305 28.718 30.836 1.00 47.77 45 GLY C N 1
ATOM 4697 C CA . GLY C 1 45 ? 17.162 29.602 30.677 1.00 46.99 45 GLY C CA 1
ATOM 4698 C C . GLY C 1 45 ? 15.897 29.092 31.362 1.00 43.74 45 GLY C C 1
ATOM 4699 O O . GLY C 1 45 ? 14.811 29.545 31.033 1.00 49.51 45 GLY C O 1
ATOM 4700 N N . ARG C 1 46 ? 16.040 28.204 32.345 1.00 42.44 46 ARG C N 1
ATOM 4701 C CA . ARG C 1 46 ? 14.904 27.668 33.069 1.00 41.43 46 ARG C CA 1
ATOM 4702 C C . ARG C 1 46 ? 14.619 28.514 34.302 1.00 40.26 46 ARG C C 1
ATOM 4703 O O . ARG C 1 46 ? 15.529 29.187 34.804 1.00 33.68 46 ARG C O 1
ATOM 4711 N N . VAL C 1 47 ? 13.360 28.456 34.777 1.00 38.50 47 VAL C N 1
ATOM 4712 C CA . VAL C 1 47 ? 12.911 29.296 35.888 1.00 41.52 47 VAL C CA 1
ATOM 4713 C C . VAL C 1 47 ? 11.956 28.525 36.799 1.00 38.81 47 VAL C C 1
ATOM 4714 O O . VAL C 1 47 ? 11.456 27.462 36.447 1.00 37.54 47 VAL C O 1
ATOM 4718 N N . ASN C 1 48 ? 11.712 29.086 37.987 1.00 40.64 48 ASN C N 1
ATOM 4719 C CA . ASN C 1 48 ? 10.755 28.573 38.936 1.00 40.02 48 ASN C CA 1
ATOM 4720 C C . ASN C 1 48 ? 9.389 29.214 38.701 1.00 39.88 48 ASN C C 1
ATOM 4721 O O . ASN C 1 48 ? 9.288 30.414 38.432 1.00 44.97 48 ASN C O 1
ATOM 4726 N N . ILE C 1 49 ? 8.342 28.388 38.855 1.00 39.18 49 ILE C N 1
ATOM 4727 C CA . ILE C 1 49 ? 6.961 28.859 38.805 1.00 35.93 49 ILE C CA 1
ATOM 4728 C C . ILE C 1 49 ? 6.234 28.572 40.126 1.00 36.38 49 ILE C C 1
ATOM 4729 O O . ILE C 1 49 ? 6.503 27.564 40.748 1.00 32.66 49 ILE C O 1
ATOM 4734 N N . VAL C 1 50 ? 5.310 29.453 40.521 1.00 37.32 50 VAL C N 1
ATOM 4735 C CA . VAL C 1 50 ? 4.433 29.253 41.664 1.00 39.09 50 VAL C CA 1
ATOM 4736 C C . VAL C 1 50 ? 3.072 29.825 41.286 1.00 36.51 50 VAL C C 1
ATOM 4737 O O . VAL C 1 50 ? 3.018 30.940 40.806 1.00 35.61 50 VAL C O 1
ATOM 4741 N N . ASP C 1 51 ? 1.985 29.061 41.450 1.00 38.66 51 ASP C N 1
ATOM 4742 C CA . ASP C 1 51 ? 0.638 29.559 41.206 1.00 38.81 51 ASP C CA 1
ATOM 4743 C C . ASP C 1 51 ? 0.503 30.189 39.826 1.00 36.98 51 ASP C C 1
ATOM 4744 O O . ASP C 1 51 ? -0.115 31.240 39.714 1.00 33.94 51 ASP C O 1
ATOM 4749 N N . GLY C 1 52 ? 1.072 29.557 38.783 1.00 39.43 52 GLY C N 1
ATOM 4750 C CA . GLY C 1 52 ? 0.901 30.042 37.413 1.00 40.27 52 GLY C CA 1
ATOM 4751 C C . GLY C 1 52 ? 1.701 31.316 37.093 1.00 36.68 52 GLY C C 1
ATOM 4752 O O . GLY C 1 52 ? 1.460 31.967 36.077 1.00 37.58 52 GLY C O 1
ATOM 4753 N N . GLN C 1 53 ? 2.652 31.661 37.975 1.00 36.75 53 GLN C N 1
ATOM 4754 C CA . GLN C 1 53 ? 3.394 32.903 37.861 1.00 33.32 53 GLN C CA 1
ATOM 4755 C C . GLN C 1 53 ? 4.873 32.653 38.096 1.00 30.96 53 GLN C C 1
ATOM 4756 O O . GLN C 1 53 ? 5.262 31.769 38.852 1.00 27.83 53 GLN C O 1
ATOM 4762 N N . VAL C 1 54 ? 5.709 33.501 37.499 1.00 30.76 54 VAL C N 1
ATOM 4763 C CA . VAL C 1 54 ? 7.147 33.422 37.710 1.00 34.08 54 VAL C CA 1
ATOM 4764 C C . VAL C 1 54 ? 7.417 33.769 39.170 1.00 32.54 54 VAL C C 1
ATOM 4765 O O . VAL C 1 54 ? 6.770 34.627 39.734 1.00 32.48 54 VAL C O 1
ATOM 4769 N N . VAL C 1 55 ? 8.365 33.084 39.794 1.00 37.37 55 VAL C N 1
ATOM 4770 C CA . VAL C 1 55 ? 8.779 33.422 41.146 1.00 40.06 55 VAL C CA 1
ATOM 4771 C C . VAL C 1 55 ? 9.516 34.757 41.132 1.00 37.15 55 VAL C C 1
ATOM 4772 O O . VAL C 1 55 ? 10.481 34.919 40.409 1.00 40.20 55 VAL C O 1
ATOM 4776 N N . ILE C 1 56 ? 9.026 35.704 41.927 1.00 43.28 56 ILE C N 1
ATOM 4777 C CA . ILE C 1 56 ? 9.673 36.996 42.109 1.00 44.86 56 ILE C CA 1
ATOM 4778 C C . ILE C 1 56 ? 10.210 37.051 43.536 1.00 42.10 56 ILE C C 1
ATOM 4779 O O . ILE C 1 56 ? 9.436 37.057 44.474 1.00 37.89 56 ILE C O 1
ATOM 4784 N N . GLU C 1 57 ? 11.535 37.031 43.691 1.00 42.66 57 GLU C N 1
ATOM 4785 C CA . GLU C 1 57 ? 12.184 37.098 44.995 1.00 44.25 57 GLU C CA 1
ATOM 4786 C C . GLU C 1 57 ? 12.543 38.550 45.293 1.00 43.70 57 GLU C C 1
ATOM 4787 O O . GLU C 1 57 ? 12.400 39.420 44.418 1.00 36.61 57 GLU C O 1
ATOM 4793 N N . ASP C 1 58 ? 12.991 38.823 46.528 1.00 41.80 58 ASP C N 1
ATOM 4794 C CA . ASP C 1 58 ? 13.355 40.189 46.897 1.00 41.51 58 ASP C CA 1
ATOM 4795 C C . ASP C 1 58 ? 14.764 40.464 46.377 1.00 36.78 58 ASP C C 1
ATOM 4796 O O . ASP C 1 58 ? 15.703 39.780 46.738 1.00 34.94 58 ASP C O 1
ATOM 4801 N N . ALA C 1 59 ? 14.884 41.470 45.506 1.00 37.45 59 ALA C N 1
ATOM 4802 C CA . ALA C 1 59 ? 16.165 41.842 44.917 1.00 38.81 59 ALA C CA 1
ATOM 4803 C C . ALA C 1 59 ? 17.210 42.099 45.998 1.00 38.81 59 ALA C C 1
ATOM 4804 O O . ALA C 1 59 ? 18.367 41.741 45.840 1.00 35.72 59 ALA C O 1
ATOM 4806 N N . ALA C 1 60 ? 16.780 42.745 47.093 1.00 41.23 60 ALA C N 1
ATOM 4807 C CA . ALA C 1 60 ? 17.672 43.193 48.152 1.00 48.06 60 ALA C CA 1
ATOM 4808 C C . ALA C 1 60 ? 18.467 42.026 48.750 1.00 50.05 60 ALA C C 1
ATOM 4809 O O . ALA C 1 60 ? 19.551 42.242 49.270 1.00 50.74 60 ALA C O 1
ATOM 4811 N N . ARG C 1 61 ? 17.955 40.796 48.642 1.00 49.59 61 ARG C N 1
ATOM 4812 C CA . ARG C 1 61 ? 18.656 39.629 49.169 1.00 51.89 61 ARG C CA 1
ATOM 4813 C C . ARG C 1 61 ? 20.015 39.397 48.504 1.00 49.67 61 ARG C C 1
ATOM 4814 O O . ARG C 1 61 ? 20.856 38.789 49.134 1.00 56.63 61 ARG C O 1
ATOM 4822 N N . ILE C 1 62 ? 20.241 39.820 47.256 1.00 51.18 62 ILE C N 1
ATOM 4823 C CA . ILE C 1 62 ? 21.511 39.506 46.599 1.00 48.94 62 ILE C CA 1
ATOM 4824 C C . ILE C 1 62 ? 22.503 40.666 46.746 1.00 49.70 62 ILE C C 1
ATOM 4825 O O . ILE C 1 62 ? 23.636 40.560 46.293 1.00 50.46 62 ILE C O 1
ATOM 4830 N N . GLY C 1 63 ? 22.081 41.789 47.336 1.00 49.16 63 GLY C N 1
ATOM 4831 C CA . GLY C 1 63 ? 22.947 42.955 47.453 1.00 46.97 63 GLY C CA 1
ATOM 4832 C C . GLY C 1 63 ? 22.148 44.230 47.694 1.00 43.47 63 GLY C C 1
ATOM 4833 O O . GLY C 1 63 ? 20.919 44.217 47.587 1.00 40.18 63 GLY C O 1
ATOM 4834 N N . ASP C 1 64 ? 22.858 45.329 47.991 1.00 42.85 64 ASP C N 1
ATOM 4835 C CA . ASP C 1 64 ? 22.204 46.583 48.353 1.00 48.50 64 ASP C CA 1
ATOM 4836 C C . ASP C 1 64 ? 22.026 47.483 47.132 1.00 50.30 64 ASP C C 1
ATOM 4837 O O . ASP C 1 64 ? 21.319 48.486 47.222 1.00 50.06 64 ASP C O 1
ATOM 4842 N N . GLN C 1 65 ? 22.673 47.127 46.007 1.00 45.89 65 GLN C N 1
ATOM 4843 C CA . GLN C 1 65 ? 22.549 47.863 44.751 1.00 46.29 65 GLN C CA 1
ATOM 4844 C C . GLN C 1 65 ? 22.350 46.875 43.606 1.00 44.64 65 GLN C C 1
ATOM 4845 O O . GLN C 1 65 ? 22.756 45.720 43.710 1.00 45.75 65 GLN C O 1
ATOM 4851 N N . PRO C 1 66 ? 21.746 47.296 42.472 1.00 47.68 66 PRO C N 1
ATOM 4852 C CA . PRO C 1 66 ? 21.642 46.439 41.285 1.00 47.33 66 PRO C CA 1
ATOM 4853 C C . PRO C 1 66 ? 23.014 45.991 40.794 1.00 39.88 66 PRO C C 1
ATOM 4854 O O . PRO C 1 66 ? 23.851 46.818 40.475 1.00 41.68 66 PRO C O 1
ATOM 4858 N N . PRO C 1 67 ? 23.327 44.686 40.763 1.00 35.99 67 PRO C N 1
ATOM 4859 C CA . PRO C 1 67 ? 24.599 44.249 40.202 1.00 36.80 67 PRO C CA 1
ATOM 4860 C C . PRO C 1 67 ? 24.653 44.498 38.690 1.00 45.16 67 PRO C C 1
ATOM 4861 O O . PRO C 1 67 ? 23.645 44.622 38.019 1.00 37.08 67 PRO C O 1
ATOM 4865 N N . GLU C 1 68 ? 25.879 44.561 38.178 1.00 52.88 68 GLU C N 1
ATOM 4866 C CA . GLU C 1 68 ? 26.228 44.904 36.804 1.00 51.04 68 GLU C CA 1
ATOM 4867 C C . GLU C 1 68 ? 25.548 43.958 35.813 1.00 47.81 68 GLU C C 1
ATOM 4868 O O . GLU C 1 68 ? 25.173 44.365 34.714 1.00 36.06 68 GLU C O 1
ATOM 4874 N N . HIS C 1 69 ? 25.417 42.685 36.217 1.00 40.20 69 HIS C N 1
ATOM 4875 C CA . HIS C 1 69 ? 24.982 41.619 35.329 1.00 36.56 69 HIS C CA 1
ATOM 4876 C C . HIS C 1 69 ? 23.462 41.451 35.397 1.00 34.53 69 HIS C C 1
ATOM 4877 O O . HIS C 1 69 ? 22.907 40.569 34.755 1.00 35.74 69 HIS C O 1
ATOM 4884 N N . ALA C 1 70 ? 22.778 42.319 36.143 1.00 33.56 70 ALA C N 1
ATOM 4885 C CA . ALA C 1 70 ? 21.331 42.229 36.254 1.00 31.59 70 ALA C CA 1
ATOM 4886 C C . ALA C 1 70 ? 20.708 43.030 35.122 1.00 30.11 70 ALA C C 1
ATOM 4887 O O . ALA C 1 70 ? 21.291 43.992 34.644 1.00 33.93 70 ALA C O 1
ATOM 4889 N N . VAL C 1 71 ? 19.511 42.617 34.699 1.00 31.25 71 VAL C N 1
ATOM 4890 C CA . VAL C 1 71 ? 18.785 43.313 33.659 1.00 30.47 71 VAL C CA 1
ATOM 4891 C C . VAL C 1 71 ? 17.467 43.814 34.223 1.00 29.67 71 VAL C C 1
ATOM 4892 O O . VAL C 1 71 ? 16.675 43.046 34.759 1.00 28.68 71 VAL C O 1
ATOM 4896 N N . PHE C 1 72 ? 17.241 45.118 34.045 1.00 32.49 72 PHE C N 1
ATOM 4897 C CA . PHE C 1 72 ? 16.029 45.757 34.518 1.00 32.25 72 PHE C CA 1
ATOM 4898 C C . PHE C 1 72 ? 14.891 45.502 33.535 1.00 29.60 72 PHE C C 1
ATOM 4899 O O . PHE C 1 72 ? 14.934 45.980 32.407 1.00 32.23 72 PHE C O 1
ATOM 4907 N N . LEU C 1 73 ? 13.868 44.767 33.965 1.00 27.76 73 LEU C N 1
ATOM 4908 C CA . LEU C 1 73 ? 12.803 44.340 33.061 1.00 27.96 73 LEU C CA 1
ATOM 4909 C C . LEU C 1 73 ? 11.676 45.355 33.011 1.00 25.58 73 LEU C C 1
ATOM 4910 O O . LEU C 1 73 ? 10.904 45.359 32.077 1.00 30.96 73 LEU C O 1
ATOM 4915 N N . GLY C 1 74 ? 11.564 46.206 34.026 1.00 29.93 74 GLY C N 1
ATOM 4916 C CA . GLY C 1 74 ? 10.501 47.201 34.070 1.00 32.07 74 GLY C CA 1
ATOM 4917 C C . GLY C 1 74 ? 9.740 47.161 35.390 1.00 32.70 74 GLY C C 1
ATOM 4918 O O . GLY C 1 74 ? 10.302 46.862 36.435 1.00 34.56 74 GLY C O 1
ATOM 4919 N N . ARG C 1 75 ? 8.443 47.457 35.298 1.00 40.76 75 ARG C N 1
ATOM 4920 C CA . ARG C 1 75 ? 7.568 47.541 36.451 1.00 39.12 75 ARG C CA 1
ATOM 4921 C C . ARG C 1 75 ? 6.422 46.571 36.251 1.00 38.55 75 ARG C C 1
ATOM 4922 O O . ARG C 1 75 ? 5.869 46.511 35.154 1.00 40.72 75 ARG C O 1
ATOM 4930 N N . ILE C 1 76 ? 6.003 45.926 37.337 1.00 40.95 76 ILE C N 1
ATOM 4931 C CA . ILE C 1 76 ? 4.768 45.162 37.309 1.00 45.71 76 ILE C CA 1
ATOM 4932 C C . ILE C 1 76 ? 3.632 46.048 37.808 1.00 45.35 76 ILE C C 1
ATOM 4933 O O . ILE C 1 76 ? 3.880 47.096 38.410 1.00 38.96 76 ILE C O 1
ATOM 4938 N N . PRO C 1 77 ? 2.358 45.677 37.543 1.00 52.08 77 PRO C N 1
ATOM 4939 C CA . PRO C 1 77 ? 1.215 46.448 38.042 1.00 47.58 77 PRO C CA 1
ATOM 4940 C C . PRO C 1 77 ? 1.373 46.798 39.517 1.00 54.10 77 PRO C C 1
ATOM 4941 O O . PRO C 1 77 ? 1.664 45.920 40.341 1.00 54.22 77 PRO C O 1
ATOM 4945 N N . GLY C 1 78 ? 1.271 48.103 39.823 1.00 50.92 78 GLY C N 1
ATOM 4946 C CA . GLY C 1 78 ? 1.511 48.590 41.169 1.00 45.61 78 GLY C CA 1
ATOM 4947 C C . GLY C 1 78 ? 2.851 49.306 41.294 1.00 48.24 78 GLY C C 1
ATOM 4948 O O . GLY C 1 78 ? 3.117 49.923 42.318 1.00 57.40 78 GLY C O 1
ATOM 4949 N N . GLY C 1 79 ? 3.699 49.215 40.269 1.00 45.53 79 GLY C N 1
ATOM 4950 C CA . GLY C 1 79 ? 4.882 50.061 40.191 1.00 45.86 79 GLY C CA 1
ATOM 4951 C C . GLY C 1 79 ? 6.141 49.455 40.812 1.00 40.68 79 GLY C C 1
ATOM 4952 O O . GLY C 1 79 ? 7.165 50.121 40.868 1.00 47.28 79 GLY C O 1
ATOM 4953 N N . ARG C 1 80 ? 6.108 48.181 41.211 1.00 42.37 80 ARG C N 1
ATOM 4954 C CA . ARG C 1 80 ? 7.318 47.517 41.695 1.00 39.08 80 ARG C CA 1
ATOM 4955 C C . ARG C 1 80 ? 8.285 47.232 40.539 1.00 33.70 80 ARG C C 1
ATOM 4956 O O . ARG C 1 80 ? 7.872 46.735 39.497 1.00 39.44 80 ARG C O 1
ATOM 4964 N N . HIS C 1 81 ? 9.569 47.557 40.741 1.00 34.11 81 HIS C N 1
ATOM 4965 C CA . HIS C 1 81 ? 10.607 47.278 39.772 1.00 34.01 81 HIS C CA 1
ATOM 4966 C C . HIS C 1 81 ? 10.916 45.779 39.774 1.00 34.96 81 HIS C C 1
ATOM 4967 O O . HIS C 1 81 ? 10.907 45.155 40.829 1.00 32.99 81 HIS C O 1
ATOM 4974 N N . VAL C 1 82 ? 11.205 45.209 38.599 1.00 32.50 82 VAL C N 1
ATOM 4975 C CA . VAL C 1 82 ? 11.620 43.814 38.535 1.00 32.41 82 VAL C CA 1
ATOM 4976 C C . VAL C 1 82 ? 12.887 43.697 37.693 1.00 28.98 82 VAL C C 1
ATOM 4977 O O . VAL C 1 82 ? 12.965 44.272 36.607 1.00 27.41 82 VAL C O 1
ATOM 4981 N N . TRP C 1 83 ? 13.839 42.904 38.194 1.00 28.96 83 TRP C N 1
ATOM 4982 C CA . TRP C 1 83 ? 15.097 42.647 37.515 1.00 28.94 83 TRP C CA 1
ATOM 4983 C C . TRP C 1 83 ? 15.258 41.155 37.271 1.00 31.23 83 TRP C C 1
ATOM 4984 O O . TRP C 1 83 ? 14.593 40.366 37.928 1.00 31.17 83 TRP C O 1
ATOM 4995 N N . ALA C 1 84 ? 16.164 40.787 36.347 1.00 32.13 84 ALA C N 1
ATOM 4996 C CA . ALA C 1 84 ? 16.533 39.405 36.133 1.00 30.76 84 ALA C CA 1
ATOM 4997 C C . ALA C 1 84 ? 18.038 39.201 36.263 1.00 29.94 84 ALA C C 1
ATOM 4998 O O . ALA C 1 84 ? 18.816 40.070 35.873 1.00 29.54 84 ALA C O 1
ATOM 5000 N N . VAL C 1 85 ? 18.424 38.034 36.802 1.00 28.72 85 VAL C N 1
ATOM 5001 C CA . VAL C 1 85 ? 19.814 37.612 36.843 1.00 33.03 85 VAL C CA 1
ATOM 5002 C C . VAL C 1 85 ? 19.905 36.140 36.465 1.00 32.10 85 VAL C C 1
ATOM 5003 O O . VAL C 1 85 ? 18.922 35.408 36.576 1.00 33.25 85 VAL C O 1
ATOM 5007 N N . ARG C 1 86 ? 21.113 35.752 36.042 1.00 34.33 86 ARG C N 1
ATOM 5008 C CA . ARG C 1 86 ? 21.525 34.362 35.924 1.00 37.80 86 ARG C CA 1
ATOM 5009 C C . ARG C 1 86 ? 21.942 33.834 37.289 1.00 36.74 86 ARG C C 1
ATOM 5010 O O . ARG C 1 86 ? 22.652 34.533 37.987 1.00 41.03 86 ARG C O 1
ATOM 5018 N N . ALA C 1 87 ? 21.570 32.606 37.630 1.00 39.03 87 ALA C N 1
ATOM 5019 C CA . ALA C 1 87 ? 22.082 31.969 38.835 1.00 48.16 87 ALA C CA 1
ATOM 5020 C C . ALA C 1 87 ? 21.845 30.467 38.757 1.00 51.66 87 ALA C C 1
ATOM 5021 O O . ALA C 1 87 ? 21.013 30.020 37.993 1.00 55.93 87 ALA C O 1
ATOM 5023 N N . ASP C 1 88 ? 22.575 29.713 39.580 1.00 69.66 88 ASP C N 1
ATOM 5024 C CA . ASP C 1 88 ? 22.287 28.314 39.846 1.00 67.33 88 ASP C CA 1
ATOM 5025 C C . ASP C 1 88 ? 20.993 28.230 40.649 1.00 72.20 88 ASP C C 1
ATOM 5026 O O . ASP C 1 88 ? 20.859 28.879 41.687 1.00 77.18 88 ASP C O 1
ATOM 5031 N N . LEU C 1 89 ? 20.047 27.424 40.163 1.00 73.85 89 LEU C N 1
ATOM 5032 C CA . LEU C 1 89 ? 18.801 27.216 40.886 1.00 79.76 89 LEU C CA 1
ATOM 5033 C C . LEU C 1 89 ? 18.758 25.855 41.596 1.00 75.24 89 LEU C C 1
ATOM 5034 O O . LEU C 1 89 ? 19.375 24.918 41.077 1.00 76.62 89 LEU C O 1
ATOM 5039 N N . SER C 1 93 ? 16.066 22.700 44.208 1.00 103.44 93 SER C N 1
ATOM 5040 C CA . SER C 1 93 ? 15.087 21.846 44.930 1.00 98.56 93 SER C CA 1
ATOM 5041 C C . SER C 1 93 ? 13.637 22.202 44.599 1.00 93.97 93 SER C C 1
ATOM 5042 O O . SER C 1 93 ? 12.735 21.584 45.151 1.00 97.62 93 SER C O 1
ATOM 5045 N N . ALA C 1 94 ? 13.412 23.191 43.720 1.00 92.71 94 ALA C N 1
ATOM 5046 C CA . ALA C 1 94 ? 12.093 23.499 43.171 1.00 84.51 94 ALA C CA 1
ATOM 5047 C C . ALA C 1 94 ? 12.020 23.084 41.699 1.00 77.71 94 ALA C C 1
ATOM 5048 O O . ALA C 1 94 ? 13.046 22.980 41.033 1.00 86.41 94 ALA C O 1
ATOM 5050 N N . PRO C 1 95 ? 10.820 22.823 41.137 1.00 72.18 95 PRO C N 1
ATOM 5051 C CA . PRO C 1 95 ? 10.728 22.363 39.752 1.00 64.26 95 PRO C CA 1
ATOM 5052 C C . PRO C 1 95 ? 11.157 23.491 38.818 1.00 59.47 95 PRO C C 1
ATOM 5053 O O . PRO C 1 95 ? 10.787 24.637 39.016 1.00 58.62 95 PRO C O 1
ATOM 5057 N N . LEU C 1 96 ? 11.956 23.172 37.808 1.00 58.44 96 LEU C N 1
ATOM 5058 C CA . LEU C 1 96 ? 12.365 24.158 36.821 1.00 61.37 96 LEU C CA 1
ATOM 5059 C C . LEU C 1 96 ? 11.565 23.942 35.539 1.00 61.99 96 LEU C C 1
ATOM 5060 O O . LEU C 1 96 ? 11.538 22.827 35.027 1.00 73.37 96 LEU C O 1
ATOM 5065 N N . LEU C 1 97 ? 10.999 25.025 34.994 1.00 60.05 97 LEU C N 1
ATOM 5066 C CA . LEU C 1 97 ? 10.332 24.960 33.700 1.00 60.01 97 LEU C CA 1
ATOM 5067 C C . LEU C 1 97 ? 11.251 25.459 32.586 1.00 62.38 97 LEU C C 1
ATOM 5068 O O . LEU C 1 97 ? 11.987 26.418 32.789 1.00 61.62 97 LEU C O 1
ATOM 5073 N N . ASP C 1 98 ? 11.158 24.808 31.419 1.00 72.13 98 ASP C N 1
ATOM 5074 C CA . ASP C 1 98 ? 11.657 25.335 30.152 1.00 70.13 98 ASP C CA 1
ATOM 5075 C C . ASP C 1 98 ? 10.478 25.961 29.397 1.00 57.71 98 ASP C C 1
ATOM 5076 O O . ASP C 1 98 ? 9.439 25.328 29.216 1.00 56.37 98 ASP C O 1
ATOM 5081 N N . LEU C 1 99 ? 10.661 27.214 28.974 1.00 49.24 99 LEU C N 1
ATOM 5082 C CA . LEU C 1 99 ? 9.572 28.032 28.489 1.00 43.07 99 LEU C CA 1
ATOM 5083 C C . LEU C 1 99 ? 8.955 27.405 27.237 1.00 37.42 99 LEU C C 1
ATOM 5084 O O . LEU C 1 99 ? 7.752 27.414 27.043 1.00 36.93 99 LEU C O 1
ATOM 5089 N N . ARG C 1 100 ? 9.788 26.819 26.392 1.00 42.12 100 ARG C N 1
ATOM 5090 C CA . ARG C 1 100 ? 9.394 26.272 25.103 1.00 42.84 100 ARG C CA 1
ATOM 5091 C C . ARG C 1 100 ? 8.388 25.134 25.250 1.00 44.66 100 ARG C C 1
ATOM 5092 O O . ARG C 1 100 ? 7.504 25.016 24.419 1.00 45.05 100 ARG C O 1
ATOM 5100 N N . ARG C 1 101 ? 8.555 24.276 26.268 1.00 48.68 101 ARG C N 1
ATOM 5101 C CA . ARG C 1 101 ? 7.713 23.099 26.446 1.00 55.37 101 ARG C CA 1
ATOM 5102 C C . ARG C 1 101 ? 6.587 23.381 27.445 1.00 53.03 101 ARG C C 1
ATOM 5103 O O . ARG C 1 101 ? 5.513 22.806 27.309 1.00 47.53 101 ARG C O 1
ATOM 5111 N N . SER C 1 102 ? 6.816 24.228 28.466 1.00 46.47 102 SER C N 1
ATOM 5112 C CA . SER C 1 102 ? 5.873 24.378 29.564 1.00 40.92 102 SER C CA 1
ATOM 5113 C C . SER C 1 102 ? 5.396 25.827 29.734 1.00 37.06 102 SER C C 1
ATOM 5114 O O . SER C 1 102 ? 4.673 26.145 30.668 1.00 35.66 102 SER C O 1
ATOM 5117 N N . GLY C 1 103 ? 5.761 26.708 28.811 1.00 37.24 103 GLY C N 1
ATOM 5118 C CA . GLY C 1 103 ? 5.437 28.119 28.916 1.00 32.89 103 GLY C CA 1
ATOM 5119 C C . GLY C 1 103 ? 3.944 28.411 29.045 1.00 34.67 103 GLY C C 1
ATOM 5120 O O . GLY C 1 103 ? 3.568 29.432 29.582 1.00 37.34 103 GLY C O 1
ATOM 5121 N N . GLN C 1 104 ? 3.090 27.521 28.561 1.00 39.58 104 GLN C N 1
ATOM 5122 C CA . GLN C 1 104 ? 1.640 27.637 28.651 1.00 39.83 104 GLN C CA 1
ATOM 5123 C C . GLN C 1 104 ? 1.169 27.750 30.103 1.00 35.19 104 GLN C C 1
ATOM 5124 O O . GLN C 1 104 ? 0.035 28.157 30.313 1.00 36.33 104 GLN C O 1
ATOM 5130 N N . LEU C 1 105 ? 1.980 27.315 31.082 1.00 36.02 105 LEU C N 1
ATOM 5131 C CA . LEU C 1 105 ? 1.574 27.338 32.481 1.00 34.19 10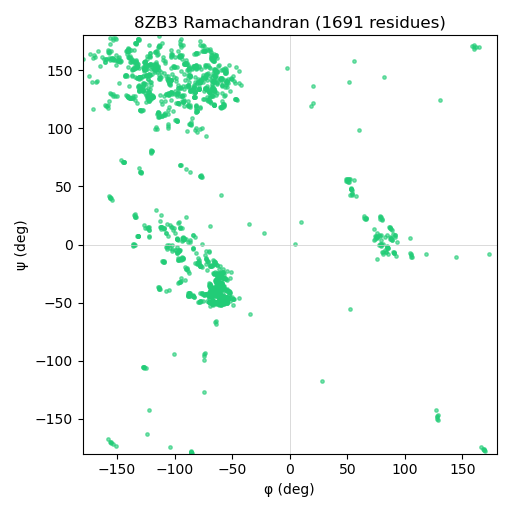5 LEU C CA 1
ATOM 5132 C C . LEU C 1 105 ? 1.534 28.764 33.061 1.00 34.72 105 LEU C C 1
ATOM 5133 O O . LEU C 1 105 ? 0.861 28.999 34.053 1.00 36.46 105 LEU C O 1
ATOM 5138 N N . PHE C 1 106 ? 2.270 29.687 32.438 1.00 35.48 106 PHE C N 1
ATOM 5139 C CA . PHE C 1 106 ? 2.471 31.009 32.988 1.00 36.19 106 PHE C CA 1
ATOM 5140 C C . PHE C 1 106 ? 1.343 31.921 32.532 1.00 34.69 106 PHE C C 1
ATOM 5141 O O . PHE C 1 106 ? 0.877 31.811 31.400 1.00 37.07 106 PHE C O 1
ATOM 5149 N N . ASP C 1 107 ? 1.009 32.893 33.390 1.00 38.54 107 ASP C N 1
ATOM 5150 C CA . ASP C 1 107 ? 0.217 34.029 32.951 1.00 41.43 107 ASP C CA 1
ATOM 5151 C C . ASP C 1 107 ? 1.042 34.871 31.965 1.00 38.98 107 ASP C C 1
ATOM 5152 O O . ASP C 1 107 ? 2.270 34.812 31.914 1.00 34.37 107 ASP C O 1
ATOM 5157 N N . ASP C 1 108 ? 0.315 35.683 31.198 1.00 40.15 108 ASP C N 1
ATOM 5158 C CA . ASP C 1 108 ? 0.846 36.503 30.119 1.00 41.36 108 ASP C CA 1
ATOM 5159 C C . ASP C 1 108 ? 2.020 37.357 30.575 1.00 33.82 108 ASP C C 1
ATOM 5160 O O . ASP C 1 108 ? 3.040 37.367 29.912 1.00 37.86 108 ASP C O 1
ATOM 5165 N N . THR C 1 109 ? 1.871 38.048 31.695 1.00 32.60 109 THR C N 1
ATOM 5166 C CA . THR C 1 109 ? 2.896 38.947 32.206 1.00 36.26 109 THR C CA 1
ATOM 5167 C C . THR C 1 109 ? 4.159 38.171 32.564 1.00 37.34 109 THR C C 1
ATOM 5168 O O . THR C 1 109 ? 5.262 38.620 32.256 1.00 35.43 109 THR C O 1
ATOM 5172 N N . SER C 1 110 ? 3.984 37.008 33.217 1.00 36.48 110 SER C N 1
ATOM 5173 C CA . SER C 1 110 ? 5.109 36.172 33.575 1.00 34.29 110 SER C CA 1
ATOM 5174 C C . SER C 1 110 ? 5.848 35.711 32.324 1.00 30.25 110 SER C C 1
ATOM 5175 O O . SER C 1 110 ? 7.087 35.664 32.309 1.00 29.24 110 SER C O 1
ATOM 5178 N N . ALA C 1 111 ? 5.068 35.324 31.299 1.00 31.09 111 ALA C N 1
ATOM 5179 C CA . ALA C 1 111 ? 5.650 34.792 30.081 1.00 32.79 111 ALA C CA 1
ATOM 5180 C C . ALA C 1 111 ? 6.517 35.860 29.409 1.00 32.95 111 ALA C C 1
ATOM 5181 O O . ALA C 1 111 ? 7.606 35.572 28.938 1.00 33.23 111 ALA C O 1
ATOM 5183 N N . ALA C 1 112 ? 6.028 37.099 29.390 1.00 32.49 112 ALA C N 1
ATOM 5184 C CA . ALA C 1 112 ? 6.731 38.215 28.776 1.00 32.63 112 ALA C CA 1
ATOM 5185 C C . ALA C 1 112 ? 7.982 38.587 29.573 1.00 34.32 112 ALA C C 1
ATOM 5186 O O . ALA C 1 112 ? 9.029 38.863 28.988 1.00 36.34 112 ALA C O 1
ATOM 5188 N N . LEU C 1 113 ? 7.880 38.596 30.904 1.00 33.20 113 LEU C N 1
ATOM 5189 C CA . LEU C 1 113 ? 9.037 38.859 31.748 1.00 33.75 113 LEU C CA 1
ATOM 5190 C C . LEU C 1 113 ? 10.120 37.825 31.451 1.00 33.57 113 LEU C C 1
ATOM 5191 O O . LEU C 1 113 ? 11.297 38.146 31.344 1.00 28.29 113 LEU C O 1
ATOM 5196 N N . LEU C 1 114 ? 9.717 36.560 31.350 1.00 35.77 114 LEU C N 1
ATOM 5197 C CA . LEU C 1 114 ? 10.672 35.478 31.138 1.00 36.79 114 LEU C CA 1
ATOM 5198 C C . LEU C 1 114 ? 11.294 35.538 29.741 1.00 31.15 114 LEU C C 1
ATOM 5199 O O . LEU C 1 114 ? 12.481 35.301 29.578 1.00 29.44 114 LEU C O 1
ATOM 5204 N N . ALA C 1 115 ? 10.471 35.791 28.726 1.00 30.35 115 ALA C N 1
ATOM 5205 C CA . ALA C 1 115 ? 10.969 35.907 27.366 1.00 31.94 115 ALA C CA 1
ATOM 5206 C C . ALA C 1 115 ? 12.034 37.010 27.293 1.00 27.50 115 ALA C C 1
ATOM 5207 O O . ALA C 1 115 ? 13.092 36.811 26.722 1.00 29.57 115 ALA C O 1
ATOM 5209 N N . THR C 1 116 ? 11.744 38.160 27.895 1.00 26.96 116 THR C N 1
ATOM 5210 C CA . THR C 1 116 ? 12.667 39.285 27.937 1.00 28.66 116 THR C CA 1
ATOM 5211 C C . THR C 1 116 ? 13.949 38.898 28.680 1.00 31.06 116 THR C C 1
ATOM 5212 O O . THR C 1 116 ? 15.060 39.118 28.190 1.00 27.85 116 THR C O 1
ATOM 5216 N N . ALA C 1 117 ? 13.804 38.322 29.875 1.00 28.42 117 ALA C N 1
ATOM 5217 C CA . ALA C 1 117 ? 14.953 37.995 30.702 1.00 26.39 117 ALA C CA 1
ATOM 5218 C C . ALA C 1 117 ? 15.853 36.998 29.971 1.00 29.23 117 ALA C C 1
ATOM 5219 O O . ALA C 1 117 ? 17.075 37.138 29.949 1.00 27.37 117 ALA C O 1
ATOM 5221 N N . MET C 1 118 ? 15.221 35.989 29.363 1.00 28.32 118 MET C N 1
ATOM 5222 C CA . MET C 1 118 ? 15.947 34.947 28.661 1.00 32.53 118 MET C CA 1
ATOM 5223 C C . MET C 1 118 ? 16.777 35.551 27.519 1.00 25.07 118 MET C C 1
ATOM 5224 O O . MET C 1 118 ? 17.969 35.327 27.404 1.00 25.85 118 MET C O 1
ATOM 5229 N N . ALA C 1 119 ? 16.124 36.353 26.688 1.00 24.30 119 ALA C N 1
ATOM 5230 C CA . ALA C 1 119 ? 16.754 36.970 25.525 1.00 25.01 119 ALA C CA 1
ATOM 5231 C C . ALA C 1 119 ? 17.900 37.879 25.961 1.00 24.51 119 ALA C C 1
ATOM 5232 O O . ALA C 1 119 ? 18.985 37.856 25.395 1.00 26.26 119 ALA C O 1
ATOM 5234 N N . MET C 1 120 ? 17.649 38.679 27.002 1.00 25.08 120 MET C N 1
ATOM 5235 C CA . MET C 1 120 ? 18.598 39.707 27.394 1.00 24.76 120 MET C CA 1
ATOM 5236 C C . MET C 1 120 ? 19.813 39.080 28.069 1.00 24.24 120 MET C C 1
ATOM 5237 O O . MET C 1 120 ? 20.946 39.485 27.792 1.00 25.34 120 MET C O 1
ATOM 5242 N N . LEU C 1 121 ? 19.605 38.086 28.950 1.00 25.10 121 LEU C N 1
ATOM 5243 C CA . LEU C 1 121 ? 20.743 37.455 29.606 1.00 26.96 121 LEU C CA 1
ATOM 5244 C C . LEU C 1 121 ? 21.565 36.635 28.603 1.00 26.08 121 LEU C C 1
ATOM 5245 O O . LEU C 1 121 ? 22.790 36.614 28.690 1.00 29.05 121 LEU C O 1
ATOM 5250 N N . ALA C 1 122 ? 20.895 35.989 27.638 1.00 24.17 122 ALA C N 1
ATOM 5251 C CA . ALA C 1 122 ? 21.611 35.282 26.586 1.00 26.78 122 ALA C CA 1
ATOM 5252 C C . ALA C 1 122 ? 22.442 36.269 25.756 1.00 27.85 122 ALA C C 1
ATOM 5253 O O . ALA C 1 122 ? 23.564 35.977 25.360 1.00 28.22 122 ALA C O 1
ATOM 5255 N N . TRP C 1 123 ? 21.870 37.430 25.449 1.00 26.15 123 TRP C N 1
ATOM 5256 C CA . TRP C 1 123 ? 22.620 38.440 24.731 1.00 27.29 123 TRP C CA 1
ATOM 5257 C C . TRP C 1 123 ? 23.908 38.815 25.480 1.00 28.85 123 TRP C C 1
ATOM 5258 O O . TRP C 1 123 ? 24.995 38.832 24.886 1.00 27.21 123 TRP C O 1
ATOM 5269 N N . HIS C 1 124 ? 23.778 39.128 26.776 1.00 26.48 124 HIS C N 1
ATOM 5270 C CA . HIS C 1 124 ? 24.933 39.506 27.580 1.00 28.73 124 HIS C CA 1
ATOM 5271 C C . HIS C 1 124 ? 26.024 38.437 27.505 1.00 29.16 124 HIS C C 1
ATOM 5272 O O . HIS C 1 124 ? 27.187 38.761 27.296 1.00 32.22 124 HIS C O 1
ATOM 5279 N N . ASP C 1 125 ? 25.633 37.171 27.643 1.00 31.86 125 ASP C N 1
ATOM 5280 C CA . ASP C 1 125 ? 26.551 36.049 27.557 1.00 33.29 125 ASP C CA 1
ATOM 5281 C C . ASP C 1 125 ? 27.307 36.035 26.232 1.00 32.75 125 ASP C C 1
ATOM 5282 O O . ASP C 1 125 ? 28.422 35.540 26.191 1.00 33.56 125 ASP C O 1
ATOM 5287 N N . ASN C 1 126 ? 26.715 36.572 25.163 1.00 34.66 126 ASN C N 1
ATOM 5288 C CA . ASN C 1 126 ? 27.287 36.505 23.821 1.00 36.47 126 ASN C CA 1
ATOM 5289 C C . ASN C 1 126 ? 27.751 37.870 23.303 1.00 34.19 126 ASN C C 1
ATOM 5290 O O . ASN C 1 126 ? 27.987 38.010 22.106 1.00 38.06 126 ASN C O 1
ATOM 5295 N N . ALA C 1 127 ? 27.846 38.876 24.175 1.00 28.73 127 ALA C N 1
ATOM 5296 C CA . ALA C 1 127 ? 28.155 40.227 23.741 1.00 26.76 127 ALA C CA 1
ATOM 5297 C C . ALA C 1 127 ? 29.236 40.860 24.614 1.00 28.07 127 ALA C C 1
ATOM 5298 O O . ALA C 1 127 ? 29.336 42.074 24.686 1.00 28.87 127 ALA C O 1
ATOM 5300 N N . GLY C 1 128 ? 30.053 40.031 25.269 1.00 31.82 128 GLY C N 1
ATOM 5301 C CA . GLY C 1 128 ? 31.131 40.495 26.121 1.00 31.74 128 GLY C CA 1
ATOM 5302 C C . GLY C 1 128 ? 32.192 41.331 25.398 1.00 29.41 128 GLY C C 1
ATOM 5303 O O . GLY C 1 128 ? 32.937 42.050 26.058 1.00 37.27 128 GLY C O 1
ATOM 5304 N N . TYR C 1 129 ? 32.269 41.247 24.065 1.00 30.27 129 TYR C N 1
ATOM 5305 C CA . TYR C 1 129 ? 33.282 41.988 23.315 1.00 31.02 129 TYR C CA 1
ATOM 5306 C C . TYR C 1 129 ? 32.665 42.711 22.118 1.00 33.06 129 TYR C C 1
ATOM 5307 O O . TYR C 1 129 ? 31.660 42.264 21.567 1.00 29.75 129 TYR C O 1
ATOM 5316 N N . SER C 1 130 ? 33.316 43.804 21.700 1.00 29.85 130 SER C N 1
ATOM 5317 C CA . SER C 1 130 ? 32.907 44.539 20.524 1.00 30.94 130 SER C CA 1
ATOM 5318 C C . SER C 1 130 ? 33.177 43.695 19.287 1.00 31.14 130 SER C C 1
ATOM 5319 O O . SER C 1 130 ? 34.281 43.186 19.119 1.00 31.09 130 SER C O 1
ATOM 5322 N N . PRO C 1 131 ? 32.181 43.499 18.395 1.00 27.92 131 PRO C N 1
ATOM 5323 C CA . PRO C 1 131 ? 32.443 42.879 17.096 1.00 28.24 131 PRO C CA 1
ATOM 5324 C C . PRO C 1 131 ? 33.269 43.794 16.189 1.00 26.38 131 PRO C C 1
ATOM 5325 O O . PRO C 1 131 ? 33.872 43.308 15.233 1.00 27.69 131 PRO C O 1
ATOM 5329 N N . VAL C 1 132 ? 33.310 45.092 16.519 1.00 27.73 132 VAL C N 1
ATOM 5330 C CA . VAL C 1 132 ? 33.955 46.087 15.683 1.00 30.68 132 VAL C CA 1
ATOM 5331 C C . VAL C 1 132 ? 35.466 46.021 15.868 1.00 32.25 132 VAL C C 1
ATOM 5332 O O . VAL C 1 132 ? 36.191 45.974 14.884 1.00 30.69 132 VAL C O 1
ATOM 5336 N N . ASP C 1 133 ? 35.938 45.993 17.117 1.00 35.61 133 ASP C N 1
ATOM 5337 C CA . ASP C 1 133 ? 37.373 46.096 17.368 1.00 35.78 133 ASP C CA 1
ATOM 5338 C C . ASP C 1 133 ? 37.843 45.088 18.410 1.00 32.57 133 ASP C C 1
ATOM 5339 O O . ASP C 1 133 ? 39.009 45.076 18.733 1.00 35.63 133 ASP C O 1
ATOM 5344 N N . GLY C 1 134 ? 36.958 44.271 18.975 1.00 30.69 134 GLY C N 1
ATOM 5345 C CA . GLY C 1 134 ? 37.377 43.231 19.906 1.00 29.19 134 GLY C CA 1
ATOM 5346 C C . GLY C 1 134 ? 37.527 43.695 21.358 1.00 29.51 134 GLY C C 1
ATOM 5347 O O . GLY C 1 134 ? 37.839 42.886 22.208 1.00 29.25 134 GLY C O 1
ATOM 5348 N N . SER C 1 135 ? 37.327 44.976 21.663 1.00 34.15 135 SER C N 1
ATOM 5349 C CA . SER C 1 135 ? 37.450 45.459 23.044 1.00 37.57 135 SER C CA 1
ATOM 5350 C C . SER C 1 135 ? 36.381 44.826 23.939 1.00 38.80 135 SER C C 1
ATOM 5351 O O . SER C 1 135 ? 35.248 44.627 23.512 1.00 38.96 135 SER C O 1
ATOM 5354 N N . PRO C 1 136 ? 36.685 44.526 25.222 1.00 37.97 136 PRO C N 1
ATOM 5355 C CA . PRO C 1 136 ? 35.651 44.137 26.176 1.00 33.61 136 PRO C CA 1
ATOM 5356 C C . PRO C 1 136 ? 34.564 45.200 26.261 1.00 32.71 136 PRO C C 1
ATOM 5357 O O . PRO C 1 136 ? 34.832 46.383 26.080 1.00 31.71 136 PRO C O 1
ATOM 5361 N N . THR C 1 137 ? 33.322 44.760 26.510 1.00 32.38 137 THR C N 1
ATOM 5362 C CA . THR C 1 137 ? 32.215 45.675 26.693 1.00 30.08 137 THR C CA 1
ATOM 5363 C C . THR C 1 137 ? 31.727 45.538 28.132 1.00 30.01 137 THR C C 1
ATOM 5364 O O . THR C 1 137 ? 31.880 44.481 28.739 1.00 33.21 137 THR C O 1
ATOM 5368 N N . ILE C 1 138 ? 31.143 46.613 28.650 1.00 31.89 138 ILE C N 1
ATOM 5369 C CA . ILE C 1 138 ? 30.702 46.687 30.030 1.00 34.77 138 ILE C CA 1
ATOM 5370 C C . ILE C 1 138 ? 29.211 46.980 29.999 1.00 30.95 138 ILE C C 1
ATOM 5371 O O . ILE C 1 138 ? 28.787 47.913 29.325 1.00 29.27 138 ILE C O 1
ATOM 5376 N N . PRO C 1 139 ? 28.370 46.225 30.728 1.00 28.02 139 PRO C N 1
ATOM 5377 C CA . PRO C 1 139 ? 26.936 46.504 30.714 1.00 28.46 139 PRO C CA 1
ATOM 5378 C C . PRO C 1 139 ? 26.661 47.865 31.329 1.00 27.92 139 PRO C C 1
ATOM 5379 O O . PRO C 1 139 ? 27.428 48.316 32.161 1.00 31.43 139 PRO C O 1
ATOM 5383 N N . ALA C 1 140 ? 25.593 48.518 30.867 1.00 26.38 140 ALA C N 1
ATOM 5384 C CA . ALA C 1 140 ? 25.166 49.804 31.391 1.00 25.81 140 ALA C CA 1
ATOM 5385 C C . ALA C 1 140 ? 23.674 49.961 31.103 1.00 29.68 140 ALA C C 1
ATOM 5386 O O . ALA C 1 140 ? 23.077 49.094 30.487 1.00 29.27 140 ALA C O 1
ATOM 5388 N N . LYS C 1 141 ? 23.099 51.064 31.563 1.00 28.42 141 LYS C N 1
ATOM 5389 C CA . LYS C 1 141 ? 21.701 51.409 31.395 1.00 32.11 141 LYS C CA 1
ATOM 5390 C C . LYS C 1 141 ? 20.803 50.244 31.787 1.00 31.79 141 LYS C C 1
ATOM 5391 O O . LYS C 1 141 ? 19.955 49.847 31.012 1.00 33.54 141 LYS C O 1
ATOM 5397 N N . GLY C 1 142 ? 20.985 49.737 33.004 1.00 27.03 142 GLY C N 1
ATOM 5398 C CA . GLY C 1 142 ? 20.134 48.706 33.555 1.00 29.70 142 GLY C CA 1
ATOM 5399 C C . GLY C 1 142 ? 20.237 47.396 32.767 1.00 28.40 142 GLY C C 1
ATOM 5400 O O . GLY C 1 142 ? 19.322 46.574 32.816 1.00 30.31 142 GLY C O 1
ATOM 5401 N N . GLY C 1 143 ? 21.369 47.211 32.081 1.00 26.87 143 GLY C N 1
ATOM 5402 C CA . GLY C 1 143 ? 21.612 46.034 31.273 1.00 28.42 143 GLY C CA 1
ATOM 5403 C C . GLY C 1 143 ? 21.106 46.132 29.834 1.00 30.77 143 GLY C C 1
ATOM 5404 O O . GLY C 1 143 ? 21.103 45.121 29.148 1.00 33.86 143 GLY C O 1
ATOM 5405 N N . TRP C 1 144 ? 20.739 47.328 29.349 1.00 30.44 144 TRP C N 1
ATOM 5406 C CA . TRP C 1 144 ? 20.152 47.470 28.025 1.00 29.37 144 TRP C CA 1
ATOM 5407 C C . TRP C 1 144 ? 21.160 47.880 26.959 1.00 28.74 144 TRP C C 1
ATOM 5408 O O . TRP C 1 144 ? 20.838 47.858 25.780 1.00 30.59 144 TRP C O 1
ATOM 5419 N N . VAL C 1 145 ? 22.383 48.205 27.365 1.00 28.07 145 VAL C N 1
ATOM 5420 C CA . VAL C 1 145 ? 23.469 48.353 26.415 1.00 27.99 145 VAL C CA 1
ATOM 5421 C C . VAL C 1 145 ? 24.696 47.730 27.046 1.00 25.85 145 VAL C C 1
ATOM 5422 O O . VAL C 1 145 ? 24.690 47.424 28.232 1.00 30.15 145 VAL C O 1
ATOM 5426 N N . ARG C 1 146 ? 25.710 47.531 26.214 1.00 27.08 146 ARG C N 1
ATOM 5427 C CA . ARG C 1 146 ? 27.060 47.272 26.662 1.00 28.54 146 ARG C CA 1
ATOM 5428 C C . ARG C 1 146 ? 27.973 48.287 25.970 1.00 32.00 146 ARG C C 1
ATOM 5429 O O . ARG C 1 146 ? 27.790 48.598 24.795 1.00 32.09 146 ARG C O 1
ATOM 5437 N N . VAL C 1 147 ? 28.932 48.824 26.726 1.00 31.06 147 VAL C N 1
ATOM 5438 C CA . VAL C 1 147 ? 29.743 49.948 26.283 1.00 32.38 147 VAL C CA 1
ATOM 5439 C C . VAL C 1 147 ? 31.139 49.425 25.973 1.00 32.88 147 VAL C C 1
ATOM 5440 O O . VAL C 1 147 ? 31.741 48.737 26.808 1.00 25.27 147 VAL C O 1
ATOM 5444 N N . ASN C 1 148 ? 31.627 49.776 24.772 1.00 33.39 148 ASN C N 1
ATOM 5445 C CA . ASN C 1 148 ? 32.998 49.493 24.378 1.00 34.40 148 ASN C CA 1
ATOM 5446 C C . ASN C 1 148 ? 33.939 50.192 25.366 1.00 32.42 148 ASN C C 1
ATOM 5447 O O . ASN C 1 148 ? 33.920 51.413 25.491 1.00 35.29 148 ASN C O 1
ATOM 5452 N N . SER C 1 149 ? 34.748 49.406 26.078 1.00 31.80 149 SER C N 1
ATOM 5453 C CA . SER C 1 149 ? 35.608 49.937 27.128 1.00 37.03 149 SER C CA 1
ATOM 5454 C C . SER C 1 149 ? 36.650 50.898 26.552 1.00 41.99 149 SER C C 1
ATOM 5455 O O . SER C 1 149 ? 37.025 51.854 27.217 1.00 47.85 149 SER C O 1
ATOM 5458 N N . ALA C 1 150 ? 37.066 50.679 25.301 1.00 43.41 150 ALA C N 1
ATOM 5459 C CA . ALA C 1 150 ? 38.073 51.511 24.661 1.00 40.73 150 ALA C CA 1
ATOM 5460 C C . ALA C 1 150 ? 37.460 52.768 24.045 1.00 46.47 150 ALA C C 1
ATOM 5461 O O . ALA C 1 150 ? 38.024 53.844 24.196 1.00 46.42 150 ALA C O 1
ATOM 5463 N N . THR C 1 151 ? 36.323 52.653 23.343 1.00 44.01 151 THR C N 1
ATOM 5464 C CA . THR C 1 151 ? 35.844 53.766 22.539 1.00 40.63 151 THR C CA 1
ATOM 5465 C C . THR C 1 151 ? 34.599 54.426 23.117 1.00 39.72 151 THR C C 1
ATOM 5466 O O . THR C 1 151 ? 34.219 55.495 22.664 1.00 38.72 151 THR C O 1
ATOM 5470 N N . GLY C 1 152 ? 33.912 53.775 24.057 1.00 42.63 152 GLY C N 1
ATOM 5471 C CA . GLY C 1 152 ? 32.638 54.300 24.537 1.00 36.33 152 GLY C CA 1
ATOM 5472 C C . GLY C 1 152 ? 31.460 54.025 23.606 1.00 33.93 152 GLY C C 1
ATOM 5473 O O . GLY C 1 152 ? 30.342 54.399 23.919 1.00 38.68 152 GLY C O 1
ATOM 5474 N N . GLN C 1 153 ? 31.681 53.339 22.477 1.00 40.61 153 GLN C N 1
ATOM 5475 C CA . GLN C 1 153 ? 30.599 52.979 21.556 1.00 39.59 153 GLN C CA 1
ATOM 5476 C C . GLN C 1 153 ? 29.643 51.988 22.239 1.00 35.36 153 GLN C C 1
ATOM 5477 O O . GLN C 1 153 ? 30.074 51.029 22.875 1.00 32.89 153 GLN C O 1
ATOM 5483 N N . GLU C 1 154 ? 28.335 52.241 22.115 1.00 35.21 154 GLU C N 1
ATOM 5484 C CA . GLU C 1 154 ? 27.306 51.363 22.636 1.00 36.23 154 GLU C CA 1
ATOM 5485 C C . GLU C 1 154 ? 27.026 50.211 21.666 1.00 31.79 154 GLU C C 1
ATOM 5486 O O . GLU C 1 154 ? 26.897 50.428 20.467 1.00 34.93 154 GLU C O 1
ATOM 5492 N N . GLU C 1 155 ? 26.941 48.995 22.218 1.00 30.03 155 GLU C N 1
ATOM 5493 C CA . GLU C 1 155 ? 26.389 47.818 21.563 1.00 29.30 155 GLU C CA 1
ATOM 5494 C C . GLU C 1 155 ? 24.984 47.533 22.109 1.00 28.25 155 GLU C C 1
ATOM 5495 O O . GLU C 1 155 ? 24.749 47.660 23.311 1.00 29.44 155 GLU C O 1
ATOM 5501 N N . PHE C 1 156 ? 24.075 47.109 21.225 1.00 28.36 156 PHE C N 1
ATOM 5502 C CA . PHE C 1 156 ? 22.662 46.940 21.531 1.00 24.96 156 PHE C CA 1
ATOM 5503 C C . PHE C 1 156 ? 22.225 45.479 21.402 1.00 27.38 156 PHE C C 1
ATOM 5504 O O . PHE C 1 156 ? 22.790 44.718 20.630 1.00 24.47 156 PHE C O 1
ATOM 5512 N N . PRO C 1 157 ? 21.197 45.029 22.163 1.00 28.67 157 PRO C N 1
ATOM 5513 C CA . PRO C 1 157 ? 20.721 43.649 22.091 1.00 27.96 157 PRO C CA 1
ATOM 5514 C C . PRO C 1 157 ? 20.343 43.223 20.675 1.00 26.19 157 PRO C C 1
ATOM 5515 O O . PRO C 1 157 ? 19.768 43.983 19.916 1.00 22.93 157 PRO C O 1
ATOM 5519 N N . ARG C 1 158 ? 20.683 41.994 20.346 1.00 25.63 158 ARG C N 1
ATOM 5520 C CA . ARG C 1 158 ? 20.484 41.467 19.016 1.00 25.74 158 ARG C CA 1
ATOM 5521 C C . ARG C 1 158 ? 19.292 40.510 19.002 1.00 25.95 158 ARG C C 1
ATOM 5522 O O . ARG C 1 158 ? 19.209 39.560 19.800 1.00 24.49 158 ARG C O 1
ATOM 5530 N N . THR C 1 159 ? 18.405 40.752 18.031 1.00 26.17 159 THR C N 1
ATOM 5531 C CA . THR C 1 159 ? 17.280 39.880 17.755 1.00 27.81 159 THR C CA 1
ATOM 5532 C C . THR C 1 159 ? 17.275 39.596 16.264 1.00 23.94 159 THR C C 1
ATOM 5533 O O . THR C 1 159 ? 17.091 40.513 15.482 1.00 27.12 159 THR C O 1
ATOM 5537 N N . ASP C 1 160 ? 17.483 38.332 15.879 1.00 23.14 160 ASP C N 1
ATOM 5538 C CA . ASP C 1 160 ? 17.528 37.936 14.483 1.00 22.79 160 ASP C CA 1
ATOM 5539 C C . ASP C 1 160 ? 16.119 37.637 13.979 1.00 22.79 160 ASP C C 1
ATOM 5540 O O . ASP C 1 160 ? 15.452 36.758 14.504 1.00 20.54 160 ASP C O 1
ATOM 5545 N N . PRO C 1 161 ? 15.608 38.369 12.970 1.00 22.93 161 PRO C N 1
ATOM 5546 C CA . PRO C 1 161 ? 14.293 38.079 12.429 1.00 26.55 161 PRO C CA 1
ATOM 5547 C C . PRO C 1 161 ? 14.332 36.803 11.581 1.00 27.92 161 PRO C C 1
ATOM 5548 O O . PRO C 1 161 ? 15.258 36.602 10.795 1.00 26.11 161 PRO C O 1
ATOM 5552 N N . ALA C 1 162 ? 13.336 35.939 11.799 1.00 22.79 162 ALA C N 1
ATOM 5553 C CA . ALA C 1 162 ? 13.176 34.737 11.016 1.00 25.76 162 ALA C CA 1
ATOM 5554 C C . ALA C 1 162 ? 11.719 34.649 10.592 1.00 27.77 162 ALA C C 1
ATOM 5555 O O . ALA C 1 162 ? 10.832 35.046 11.342 1.00 26.80 162 ALA C O 1
ATOM 5557 N N . ILE C 1 163 ? 11.504 34.151 9.368 1.00 29.37 163 ILE C N 1
ATOM 5558 C CA . ILE C 1 163 ? 10.173 33.931 8.865 1.00 28.59 163 ILE C CA 1
ATOM 5559 C C . ILE C 1 163 ? 9.828 32.462 9.060 1.00 30.17 163 ILE C C 1
ATOM 5560 O O . ILE C 1 163 ? 10.710 31.613 9.121 1.00 28.09 163 ILE C O 1
ATOM 5565 N N . ILE C 1 164 ? 8.526 32.207 9.185 1.00 29.48 164 ILE C N 1
ATOM 5566 C CA . ILE C 1 164 ? 7.999 30.863 9.213 1.00 30.66 164 ILE C CA 1
ATOM 5567 C C . ILE C 1 164 ? 6.679 30.901 8.419 1.00 31.94 164 ILE C C 1
ATOM 5568 O O . ILE C 1 164 ? 5.830 31.774 8.646 1.00 29.41 164 ILE C O 1
ATOM 5573 N N . CYS C 1 165 ? 6.546 29.990 7.435 1.00 25.97 165 CYS C N 1
ATOM 5574 C CA . CYS C 1 165 ? 5.522 30.120 6.428 1.00 27.64 165 CYS C CA 1
ATOM 5575 C C . CYS C 1 165 ? 4.697 28.841 6.265 1.00 28.01 165 CYS C C 1
ATOM 5576 O O . CYS C 1 165 ? 5.240 27.744 6.173 1.00 27.27 165 CYS C O 1
ATOM 5579 N N . LEU C 1 166 ? 3.370 29.028 6.230 1.00 28.04 166 LEU C N 1
ATOM 5580 C CA . LEU C 1 166 ? 2.439 28.019 5.756 1.00 29.92 166 LEU C CA 1
ATOM 5581 C C . LEU C 1 166 ? 2.075 28.321 4.303 1.00 28.96 166 LEU C C 1
ATOM 5582 O O . LEU C 1 166 ? 1.351 29.271 4.016 1.00 35.19 166 LEU C O 1
ATOM 5587 N N . VAL C 1 167 ? 2.613 27.515 3.390 1.00 26.75 167 VAL C N 1
ATOM 5588 C CA . VAL C 1 167 ? 2.222 27.537 1.995 1.00 26.64 167 VAL C CA 1
ATOM 5589 C C . VAL C 1 167 ? 0.943 26.707 1.829 1.00 30.54 167 VAL C C 1
ATOM 5590 O O . VAL C 1 167 ? 0.900 25.561 2.238 1.00 32.32 167 VAL C O 1
ATOM 5594 N N . HIS C 1 168 ? -0.090 27.294 1.230 1.00 32.34 168 HIS C N 1
ATOM 5595 C CA . HIS C 1 168 ? -1.330 26.583 0.945 1.00 34.04 168 HIS C CA 1
ATOM 5596 C C . HIS C 1 168 ? -1.784 26.860 -0.486 1.00 37.57 168 HIS C C 1
ATOM 5597 O O . HIS C 1 168 ? -1.188 27.691 -1.174 1.00 37.23 168 HIS C O 1
ATOM 5604 N N . ASP C 1 169 ? -2.839 26.141 -0.916 1.00 41.13 169 ASP C N 1
ATOM 5605 C CA . ASP C 1 169 ? -3.286 26.182 -2.301 1.00 44.73 169 ASP C CA 1
ATOM 5606 C C . ASP C 1 169 ? -4.442 27.153 -2.489 1.00 42.17 169 ASP C C 1
ATOM 5607 O O . ASP C 1 169 ? -4.959 27.259 -3.587 1.00 47.50 169 ASP C O 1
ATOM 5612 N N . GLY C 1 170 ? -4.821 27.863 -1.426 1.00 45.65 170 GLY C N 1
ATOM 5613 C CA . GLY C 1 170 ? -5.951 28.776 -1.461 1.00 43.52 170 GLY C CA 1
ATOM 5614 C C . GLY C 1 170 ? -7.249 28.072 -1.070 1.00 44.54 170 GLY C C 1
ATOM 5615 O O . GLY C 1 170 ? -8.270 28.723 -0.894 1.00 44.52 170 GLY C O 1
ATOM 5616 N N . GLY C 1 171 ? -7.183 26.742 -0.902 1.00 40.99 171 GLY C N 1
ATOM 5617 C CA . GLY C 1 171 ? -8.324 25.936 -0.529 1.00 43.22 171 GLY C CA 1
ATOM 5618 C C . GLY C 1 171 ? -8.035 25.082 0.699 1.00 45.78 171 GLY C C 1
ATOM 5619 O O . GLY C 1 171 ? -7.977 25.612 1.796 1.00 49.29 171 GLY C O 1
ATOM 5620 N N . ASP C 1 172 ? -7.852 23.768 0.519 1.00 54.66 172 ASP C N 1
ATOM 5621 C CA . ASP C 1 172 ? -7.919 22.854 1.650 1.00 57.72 172 ASP C CA 1
ATOM 5622 C C . ASP C 1 172 ? -6.616 22.066 1.785 1.00 52.29 172 ASP C C 1
ATOM 5623 O O . ASP C 1 172 ? -6.575 21.086 2.520 1.00 48.10 172 ASP C O 1
ATOM 5628 N N . ARG C 1 173 ? -5.544 22.501 1.118 1.00 48.27 173 ARG C N 1
ATOM 5629 C CA . ARG C 1 173 ? -4.278 21.791 1.212 1.00 50.05 173 ARG C CA 1
ATOM 5630 C C . ARG C 1 173 ? -3.127 22.741 1.537 1.00 48.04 173 ARG C C 1
ATOM 5631 O O . ARG C 1 173 ? -3.068 23.862 1.048 1.00 48.07 173 ARG C O 1
ATOM 5639 N N . ALA C 1 174 ? -2.185 22.239 2.344 1.00 47.39 174 ALA C N 1
ATOM 5640 C CA . ALA C 1 174 ? -1.069 23.031 2.830 1.00 42.29 174 ALA C CA 1
ATOM 5641 C C . ALA C 1 174 ? 0.192 22.185 2.843 1.00 40.06 174 ALA C C 1
ATOM 5642 O O . ALA C 1 174 ? 0.131 21.005 3.125 1.00 40.15 174 ALA C O 1
ATOM 5644 N N . VAL C 1 175 ? 1.325 22.818 2.551 1.00 41.77 175 VAL C N 1
ATOM 5645 C CA . VAL C 1 175 ? 2.624 22.164 2.534 1.00 37.83 175 VAL C CA 1
ATOM 5646 C C . VAL C 1 175 ? 3.155 22.094 3.958 1.00 39.82 175 VAL C C 1
ATOM 5647 O O . VAL C 1 175 ? 3.167 23.098 4.674 1.00 37.55 175 VAL C O 1
ATOM 5651 N N . LEU C 1 176 ? 3.619 20.902 4.347 1.00 46.93 176 LEU C N 1
ATOM 5652 C CA . LEU C 1 176 ? 4.484 20.742 5.509 1.00 47.07 176 LEU C CA 1
ATOM 5653 C C . LEU C 1 176 ? 5.721 19.985 5.054 1.00 48.41 176 LEU C C 1
ATOM 5654 O O . LEU C 1 176 ? 5.679 19.216 4.097 1.00 46.62 176 LEU C O 1
ATOM 5659 N N . GLY C 1 177 ? 6.835 20.224 5.751 1.00 49.46 177 GLY C N 1
ATOM 5660 C CA . GLY C 1 177 ? 8.133 19.697 5.365 1.00 55.94 177 GLY C CA 1
ATOM 5661 C C . GLY C 1 177 ? 8.835 19.074 6.576 1.00 53.90 177 GLY C C 1
ATOM 5662 O O . GLY C 1 177 ? 8.553 19.432 7.720 1.00 48.28 177 GLY C O 1
ATOM 5663 N N . ARG C 1 178 ? 9.703 18.101 6.296 1.00 67.68 178 ARG C N 1
ATOM 5664 C CA . ARG C 1 178 ? 10.392 17.328 7.317 1.00 74.22 178 ARG C CA 1
ATOM 5665 C C . ARG C 1 178 ? 11.897 17.497 7.089 1.00 59.46 178 ARG C C 1
ATOM 5666 O O . ARG C 1 178 ? 12.344 17.246 5.955 1.00 59.28 178 ARG C O 1
ATOM 5674 N N . PHE C 1 181 ? 15.767 12.386 8.108 1.00 82.29 181 PHE C N 1
ATOM 5675 C CA . PHE C 1 181 ? 16.309 11.934 9.415 1.00 94.12 181 PHE C CA 1
ATOM 5676 C C . PHE C 1 181 ? 15.664 12.679 10.587 1.00 101.20 181 PHE C C 1
ATOM 5677 O O . PHE C 1 181 ? 16.170 12.681 11.707 1.00 114.52 181 PHE C O 1
ATOM 5685 N N . TRP C 1 182 ? 14.506 13.280 10.334 1.00 98.52 182 TRP C N 1
ATOM 5686 C CA . TRP C 1 182 ? 13.585 13.657 11.394 1.00 97.43 182 TRP C CA 1
ATOM 5687 C C . TRP C 1 182 ? 12.786 12.419 11.782 1.00 84.94 182 TRP C C 1
ATOM 5688 O O . TRP C 1 182 ? 12.606 11.531 10.951 1.00 76.04 182 TRP C O 1
ATOM 5699 N N . PRO C 1 183 ? 12.261 12.329 13.026 1.00 77.73 183 PRO C N 1
ATOM 5700 C CA . PRO C 1 183 ? 11.289 11.298 13.399 1.00 77.53 183 PRO C CA 1
ATOM 5701 C C . PRO C 1 183 ? 10.149 11.135 12.397 1.00 76.20 183 PRO C C 1
ATOM 5702 O O . PRO C 1 183 ? 9.654 12.127 11.870 1.00 83.13 183 PRO C O 1
ATOM 5706 N N . GLU C 1 184 ? 9.772 9.884 12.122 1.00 75.93 184 GLU C N 1
ATOM 5707 C CA . GLU C 1 184 ? 8.818 9.610 11.056 1.00 86.76 184 GLU C CA 1
ATOM 5708 C C . GLU C 1 184 ? 7.568 10.426 11.339 1.00 79.87 184 GLU C C 1
ATOM 5709 O O . GLU C 1 184 ? 7.182 10.562 12.498 1.00 85.06 184 GLU C O 1
ATOM 5715 N N . ARG C 1 185 ? 6.983 11.013 10.282 1.00 76.06 185 ARG C N 1
ATOM 5716 C CA . ARG C 1 185 ? 5.690 11.681 10.339 1.00 74.90 185 ARG C CA 1
ATOM 5717 C C . ARG C 1 185 ? 5.762 13.046 11.042 1.00 66.64 185 ARG C C 1
ATOM 5718 O O . ARG C 1 185 ? 4.722 13.687 11.240 1.00 64.98 185 ARG C O 1
ATOM 5726 N N . MET C 1 186 ? 6.974 13.493 11.415 1.00 61.16 186 MET C N 1
ATOM 5727 C CA . MET C 1 186 ? 7.147 14.817 11.990 1.00 70.04 186 MET C CA 1
ATOM 5728 C C . MET C 1 186 ? 7.341 15.812 10.845 1.00 69.80 186 MET C C 1
ATOM 5729 O O . MET C 1 186 ? 8.417 15.864 10.228 1.00 65.27 186 MET C O 1
ATOM 5734 N N . PHE C 1 187 ? 6.279 16.583 10.545 1.00 66.18 187 PHE C N 1
ATOM 5735 C CA . PHE C 1 187 ? 6.343 17.657 9.561 1.00 57.89 187 PHE C CA 1
ATOM 5736 C C . PHE C 1 187 ? 6.066 18.989 10.251 1.00 52.47 187 PHE C C 1
ATOM 5737 O O . PHE C 1 187 ? 5.376 19.030 11.264 1.00 48.01 187 PHE C O 1
ATOM 5745 N N . SER C 1 188 ? 6.579 20.089 9.675 1.00 56.06 188 SER C N 1
ATOM 5746 C CA . SER C 1 188 ? 6.235 21.425 10.146 1.00 59.83 188 SER C CA 1
ATOM 5747 C C . SER C 1 188 ? 6.311 22.460 9.026 1.00 48.25 188 SER C C 1
ATOM 5748 O O . SER C 1 188 ? 6.462 22.103 7.858 1.00 39.25 188 SER C O 1
ATOM 5751 N N . LEU C 1 189 ? 6.139 23.741 9.411 1.00 42.18 189 LEU C N 1
ATOM 5752 C CA . LEU C 1 189 ? 6.177 24.859 8.482 1.00 34.83 189 LEU C CA 1
ATOM 5753 C C . LEU C 1 189 ? 7.613 25.077 8.006 1.00 34.69 189 LEU C C 1
ATOM 5754 O O . LEU C 1 189 ? 8.538 24.503 8.563 1.00 32.04 189 LEU C O 1
ATOM 5759 N N . LEU C 1 190 ? 7.775 25.890 6.962 1.00 32.58 190 LEU C N 1
ATOM 5760 C CA . LEU C 1 190 ? 9.075 26.217 6.417 1.00 31.82 190 LEU C CA 1
ATOM 5761 C C . LEU C 1 190 ? 9.563 27.532 7.034 1.00 34.34 190 LEU C C 1
ATOM 5762 O O . LEU C 1 190 ? 8.809 28.503 7.128 1.00 36.00 190 LEU C O 1
ATOM 5767 N N . ALA C 1 191 ? 10.846 27.553 7.424 1.00 34.24 191 ALA C N 1
ATOM 5768 C CA . ALA C 1 191 ? 11.395 28.625 8.242 1.00 34.29 191 ALA C CA 1
ATOM 5769 C C . ALA C 1 191 ? 12.760 29.037 7.712 1.00 34.08 191 ALA C C 1
ATOM 5770 O O . ALA C 1 191 ? 13.469 28.238 7.131 1.00 44.94 191 ALA C O 1
ATOM 5772 N N . GLY C 1 192 ? 13.125 30.305 7.897 1.00 36.40 192 GLY C N 1
ATOM 5773 C CA . GLY C 1 192 ? 14.486 30.734 7.634 1.00 33.98 192 GLY C CA 1
ATOM 5774 C C . GLY C 1 192 ? 14.751 32.148 8.140 1.00 34.03 192 GLY C C 1
ATOM 5775 O O . GLY C 1 192 ? 13.834 32.923 8.382 1.00 34.95 192 GLY C O 1
ATOM 5776 N N . PHE C 1 193 ? 16.038 32.475 8.265 1.00 32.39 193 PHE C N 1
ATOM 5777 C CA . PHE C 1 193 ? 16.472 33.780 8.723 1.00 30.48 193 PHE C CA 1
ATOM 5778 C C . PHE C 1 193 ? 16.354 34.784 7.576 1.00 31.53 193 PHE C C 1
ATOM 5779 O O . PHE C 1 193 ? 16.640 34.475 6.423 1.00 32.83 193 PHE C O 1
ATOM 5787 N N . VAL C 1 194 ? 15.924 36.005 7.912 1.00 32.12 194 VAL C N 1
ATOM 5788 C CA . VAL C 1 194 ? 15.930 37.113 6.979 1.00 26.63 194 VAL C CA 1
ATOM 5789 C C . VAL C 1 194 ? 17.383 37.511 6.735 1.00 26.19 194 VAL C C 1
ATOM 5790 O O . VAL C 1 194 ? 18.147 37.725 7.678 1.00 24.89 194 VAL C O 1
ATOM 5794 N N . GLU C 1 195 ? 17.743 37.656 5.455 1.00 29.10 195 GLU C N 1
ATOM 5795 C CA . GLU C 1 195 ? 19.084 38.077 5.093 1.00 28.03 195 GLU C CA 1
ATOM 5796 C C . GLU C 1 195 ? 19.113 39.585 4.849 1.00 28.87 195 GLU C C 1
ATOM 5797 O O . GLU C 1 195 ? 18.083 40.222 4.633 1.00 26.75 195 GLU C O 1
ATOM 5803 N N . ALA C 1 196 ? 20.327 40.135 4.877 1.00 27.12 196 ALA C N 1
ATOM 5804 C CA . ALA C 1 196 ? 20.592 41.502 4.494 1.00 26.44 196 ALA C CA 1
ATOM 5805 C C . ALA C 1 196 ? 20.088 41.757 3.081 1.00 31.80 196 ALA C C 1
ATOM 5806 O O . ALA C 1 196 ? 20.292 40.955 2.170 1.00 33.97 196 ALA C O 1
ATOM 5808 N N . GLY C 1 197 ? 19.455 42.908 2.890 1.00 31.19 197 GLY C N 1
ATOM 5809 C CA . GLY C 1 197 ? 19.127 43.383 1.557 1.00 28.39 197 GLY C CA 1
ATOM 5810 C C . GLY C 1 197 ? 17.790 42.870 1.033 1.00 28.77 197 GLY C C 1
ATOM 5811 O O . GLY C 1 197 ? 17.490 43.108 -0.134 1.00 34.59 197 GLY C O 1
ATOM 5812 N N . GLU C 1 198 ? 17.013 42.137 1.839 1.00 26.90 198 GLU C N 1
ATOM 5813 C CA . GLU C 1 198 ? 15.749 41.608 1.342 1.00 25.62 198 GLU C CA 1
ATOM 5814 C C . GLU C 1 198 ? 14.600 42.005 2.266 1.00 25.61 198 GLU C C 1
ATOM 5815 O O . GLU C 1 198 ? 14.771 42.188 3.483 1.00 30.92 198 GLU C O 1
ATOM 5821 N N . SER C 1 199 ? 13.416 42.128 1.664 1.00 25.68 199 SER C N 1
ATOM 5822 C CA . SER C 1 199 ? 12.167 42.321 2.392 1.00 26.92 199 SER C CA 1
ATOM 5823 C C . SER C 1 199 ? 11.738 41.006 3.034 1.00 24.90 199 SER C C 1
ATOM 5824 O O . SER C 1 199 ? 12.235 39.942 2.676 1.00 26.29 199 SER C O 1
ATOM 5827 N N . LEU C 1 200 ? 10.773 41.071 3.947 1.00 25.51 200 LEU C N 1
ATOM 5828 C CA . LEU C 1 200 ? 10.230 39.846 4.527 1.00 28.69 200 LEU C CA 1
ATOM 5829 C C . LEU C 1 200 ? 9.555 39.016 3.435 1.00 29.84 200 LEU C C 1
ATOM 5830 O O . LEU C 1 200 ? 9.652 37.791 3.437 1.00 27.91 200 LEU C O 1
ATOM 5835 N N . GLU C 1 201 ? 8.836 39.684 2.524 1.00 28.21 201 GLU C N 1
ATOM 5836 C CA . GLU C 1 201 ? 8.109 39.002 1.464 1.00 29.46 201 GLU C CA 1
ATOM 5837 C C . GLU C 1 201 ? 9.092 38.265 0.557 1.00 28.74 201 GLU C C 1
ATOM 5838 O O . GLU C 1 201 ? 8.884 37.098 0.237 1.00 23.52 201 GLU C O 1
ATOM 5844 N N . ALA C 1 202 ? 10.200 38.930 0.199 1.00 31.08 202 ALA C N 1
ATOM 5845 C CA . ALA C 1 202 ? 11.223 38.303 -0.632 1.00 31.48 202 ALA C CA 1
ATOM 5846 C C . ALA C 1 202 ? 11.881 37.150 0.126 1.00 30.62 202 ALA C C 1
ATOM 5847 O O . ALA C 1 202 ? 12.192 36.112 -0.449 1.00 31.42 202 ALA C O 1
ATOM 5849 N N . CYS C 1 203 ? 12.090 37.330 1.430 1.00 29.02 203 CYS C N 1
ATOM 5850 C CA . CYS C 1 203 ? 12.690 36.283 2.244 1.00 29.01 203 CYS C CA 1
ATOM 5851 C C . CYS C 1 203 ? 11.792 35.039 2.262 1.00 26.44 203 CYS C C 1
ATOM 5852 O O . CYS C 1 203 ? 12.269 33.921 2.127 1.00 24.49 203 CYS C O 1
ATOM 5855 N N . VAL C 1 204 ? 10.484 35.225 2.426 1.00 26.85 204 VAL C N 1
ATOM 5856 C CA . VAL C 1 204 ? 9.558 34.096 2.449 1.00 27.55 204 VAL C CA 1
ATOM 5857 C C . VAL C 1 204 ? 9.625 33.341 1.117 1.00 30.39 204 VAL C C 1
ATOM 5858 O O . VAL C 1 204 ? 9.750 32.123 1.094 1.00 30.46 204 VAL C O 1
ATOM 5862 N N . ALA C 1 205 ? 9.504 34.058 0.000 1.00 32.12 205 ALA C N 1
ATOM 5863 C CA . ALA C 1 205 ? 9.529 33.429 -1.315 1.00 30.81 205 ALA C CA 1
ATOM 5864 C C . ALA C 1 205 ? 10.854 32.704 -1.522 1.00 30.96 205 ALA C C 1
ATOM 5865 O O . ALA C 1 205 ? 10.856 31.572 -2.000 1.00 33.57 205 ALA C O 1
ATOM 5867 N N . ARG C 1 206 ? 11.969 33.350 -1.157 1.00 29.99 206 ARG C N 1
ATOM 5868 C CA . ARG C 1 206 ? 13.292 32.768 -1.350 1.00 30.96 206 ARG C CA 1
ATOM 5869 C C . ARG C 1 206 ? 13.377 31.470 -0.562 1.00 33.23 206 ARG C C 1
ATOM 5870 O O . ARG C 1 206 ? 13.790 30.464 -1.116 1.00 36.58 206 ARG C O 1
ATOM 5878 N N . GLU C 1 207 ? 12.982 31.491 0.724 1.00 35.93 207 GLU C N 1
ATOM 5879 C CA . GLU C 1 207 ? 13.161 30.355 1.607 1.00 37.20 207 GLU C CA 1
ATOM 5880 C C . GLU C 1 207 ? 12.282 29.190 1.170 1.00 33.45 207 GLU C C 1
ATOM 5881 O O . GLU C 1 207 ? 12.713 28.053 1.204 1.00 36.43 207 GLU C O 1
ATOM 5887 N N . VAL C 1 208 ? 11.045 29.449 0.780 1.00 33.71 208 VAL C N 1
ATOM 5888 C CA . VAL C 1 208 ? 10.178 28.382 0.304 1.00 34.75 208 VAL C CA 1
ATOM 5889 C C . VAL C 1 208 ? 10.801 27.735 -0.938 1.00 40.69 208 VAL C C 1
ATOM 5890 O O . VAL C 1 208 ? 10.868 26.507 -1.015 1.00 39.87 208 VAL C O 1
ATOM 5894 N N . ALA C 1 209 ? 11.293 28.557 -1.883 1.00 37.13 209 ALA C N 1
ATOM 5895 C CA . ALA C 1 209 ? 11.931 28.060 -3.091 1.00 39.26 209 ALA C CA 1
ATOM 5896 C C . ALA C 1 209 ? 13.151 27.208 -2.743 1.00 42.23 209 ALA C C 1
ATOM 5897 O O . ALA C 1 209 ? 13.284 26.115 -3.284 1.00 39.73 209 ALA C O 1
ATOM 5899 N N . GLU C 1 210 ? 14.012 27.701 -1.836 1.00 39.50 210 GLU C N 1
ATOM 5900 C CA . GLU C 1 210 ? 15.230 27.004 -1.443 1.00 47.00 210 GLU C CA 1
ATOM 5901 C C . GLU C 1 210 ? 14.895 25.650 -0.833 1.00 46.10 210 GLU C C 1
ATOM 5902 O O . GLU C 1 210 ? 15.620 24.694 -1.051 1.00 47.39 210 GLU C O 1
ATOM 5908 N N . GLU C 1 211 ? 13.825 25.567 -0.036 1.00 49.35 211 GLU C N 1
ATOM 5909 C CA . GLU C 1 211 ? 13.602 24.383 0.774 1.00 49.12 211 GLU C CA 1
ATOM 5910 C C . GLU C 1 211 ? 12.813 23.331 -0.001 1.00 48.59 211 GLU C C 1
ATOM 5911 O O . GLU C 1 211 ? 13.116 22.152 0.086 1.00 56.50 211 GLU C O 1
ATOM 5917 N N . VAL C 1 212 ? 11.757 23.743 -0.701 1.00 46.13 212 VAL C N 1
ATOM 5918 C CA . VAL C 1 212 ? 10.871 22.777 -1.330 1.00 43.29 212 VAL C CA 1
ATOM 5919 C C . VAL C 1 212 ? 10.586 23.141 -2.784 1.00 42.94 212 VAL C C 1
ATOM 5920 O O . VAL C 1 212 ? 9.740 22.507 -3.390 1.00 42.64 212 VAL C O 1
ATOM 5924 N N . GLY C 1 213 ? 11.268 24.155 -3.336 1.00 42.76 213 GLY C N 1
ATOM 5925 C CA . GLY C 1 213 ? 11.284 24.398 -4.770 1.00 38.55 213 GLY C CA 1
ATOM 5926 C C . GLY C 1 213 ? 10.005 25.008 -5.317 1.00 44.70 213 GLY C C 1
ATOM 5927 O O . GLY C 1 213 ? 9.890 25.176 -6.527 1.00 45.38 213 GLY C O 1
ATOM 5928 N N . LEU C 1 214 ? 9.060 25.402 -4.441 1.00 45.27 214 LEU C N 1
ATOM 5929 C CA . LEU C 1 214 ? 7.837 26.029 -4.917 1.00 37.98 214 LEU C CA 1
ATOM 5930 C C . LEU C 1 214 ? 8.025 27.535 -5.083 1.00 42.64 214 LEU C C 1
ATOM 5931 O O . LEU C 1 214 ? 8.757 28.203 -4.324 1.00 42.73 214 LEU C O 1
ATOM 5936 N N . THR C 1 215 ? 7.339 28.047 -6.112 1.00 43.47 215 THR C N 1
ATOM 5937 C CA . THR C 1 215 ? 7.153 29.465 -6.345 1.00 48.06 215 THR C CA 1
ATOM 5938 C C . THR C 1 215 ? 5.849 29.876 -5.680 1.00 44.40 215 THR C C 1
ATOM 5939 O O . THR C 1 215 ? 4.807 29.318 -5.989 1.00 42.36 215 THR C O 1
ATOM 5943 N N . VAL C 1 216 ? 5.907 30.855 -4.770 1.00 43.85 216 VAL C N 1
ATOM 5944 C CA . VAL C 1 216 ? 4.720 31.224 -4.021 1.00 39.32 216 VAL C CA 1
ATOM 5945 C C . VAL C 1 216 ? 4.438 32.700 -4.252 1.00 40.45 216 VAL C C 1
ATOM 5946 O O . VAL C 1 216 ? 5.335 33.475 -4.571 1.00 40.36 216 VAL C O 1
ATOM 5950 N N . THR C 1 217 ? 3.158 33.048 -4.097 1.00 39.09 217 THR C N 1
ATOM 5951 C CA . THR C 1 217 ? 2.683 34.403 -4.271 1.00 40.51 217 THR C CA 1
ATOM 5952 C C . THR C 1 217 ? 1.813 34.743 -3.072 1.00 37.04 217 THR C C 1
ATOM 5953 O O . THR C 1 217 ? 1.549 33.875 -2.229 1.00 32.52 217 THR C O 1
ATOM 5957 N N . ASP C 1 218 ? 1.336 35.998 -3.037 1.00 37.15 218 ASP C N 1
ATOM 5958 C CA . ASP C 1 218 ? 0.415 36.462 -2.007 1.00 40.41 218 ASP C CA 1
ATOM 5959 C C . ASP C 1 218 ? 0.984 36.173 -0.615 1.00 35.34 218 ASP C C 1
ATOM 5960 O O . ASP C 1 218 ? 0.274 35.633 0.234 1.00 35.57 218 ASP C O 1
ATOM 5965 N N . VAL C 1 219 ? 2.258 36.525 -0.393 1.00 34.17 219 VAL C N 1
ATOM 5966 C CA . VAL C 1 219 ? 2.874 36.378 0.915 1.00 37.39 219 VAL C CA 1
ATOM 5967 C C . VAL C 1 219 ? 2.183 37.330 1.889 1.00 29.07 219 VAL C C 1
ATOM 5968 O O . VAL C 1 219 ? 2.210 38.527 1.687 1.00 30.95 219 VAL C O 1
ATOM 5972 N N . GLN C 1 220 ? 1.590 36.780 2.944 1.00 28.09 220 GLN C N 1
ATOM 5973 C CA . GLN C 1 220 ? 0.754 37.548 3.856 1.00 34.58 220 GLN C CA 1
ATOM 5974 C C . GLN C 1 220 ? 1.170 37.270 5.289 1.00 29.49 220 GLN C C 1
ATOM 5975 O O . GLN C 1 220 ? 1.281 36.111 5.695 1.00 28.78 220 GLN C O 1
ATOM 5981 N N . TYR C 1 221 ? 1.338 38.365 6.046 1.00 25.41 221 TYR C N 1
ATOM 5982 C CA . TYR C 1 221 ? 1.770 38.303 7.433 1.00 27.12 221 TYR C CA 1
ATOM 5983 C C . TYR C 1 221 ? 0.623 37.888 8.348 1.00 28.14 221 TYR C C 1
ATOM 5984 O O . TYR C 1 221 ? -0.496 38.360 8.184 1.00 29.01 221 TYR C O 1
ATOM 5993 N N . LEU C 1 222 ? 0.931 37.055 9.342 1.00 25.26 222 LEU C N 1
ATOM 5994 C CA . LEU C 1 222 ? -0.053 36.574 10.290 1.00 25.05 222 LEU C CA 1
ATOM 5995 C C . LEU C 1 222 ? 0.223 37.083 11.699 1.00 25.30 222 LEU C C 1
ATOM 5996 O O . LEU C 1 222 ? -0.718 37.337 12.454 1.00 24.70 222 LEU C O 1
ATOM 6001 N N . GLY C 1 223 ? 1.507 37.196 12.085 1.00 23.83 223 GLY C N 1
ATOM 6002 C CA . GLY C 1 223 ? 1.829 37.513 13.457 1.00 22.10 223 GLY C CA 1
ATOM 6003 C C . GLY C 1 223 ? 3.306 37.320 13.766 1.00 22.39 223 GLY C C 1
ATOM 6004 O O . GLY C 1 223 ? 4.108 37.042 12.891 1.00 23.64 223 GLY C O 1
ATOM 6005 N N . SER C 1 224 ? 3.654 37.529 15.038 1.00 23.69 224 SER C N 1
ATOM 6006 C CA . SER C 1 224 ? 5.041 37.473 15.453 1.00 25.21 224 SER C CA 1
ATOM 6007 C C . SER C 1 224 ? 5.122 36.957 16.873 1.00 27.28 224 SER C C 1
ATOM 6008 O O . SER C 1 224 ? 4.151 37.012 17.634 1.00 26.93 224 SER C O 1
ATOM 6011 N N . GLN C 1 225 ? 6.295 36.414 17.195 1.00 24.82 225 GLN C N 1
ATOM 6012 C CA . GLN C 1 225 ? 6.520 35.861 18.513 1.00 27.64 225 GLN C CA 1
ATOM 6013 C C . GLN C 1 225 ? 7.999 35.971 18.844 1.00 25.63 225 GLN C C 1
ATOM 6014 O O . GLN C 1 225 ? 8.841 35.533 18.082 1.00 29.25 225 GLN C O 1
ATOM 6020 N N . PRO C 1 226 ? 8.353 36.546 20.014 1.00 30.12 226 PRO C N 1
ATOM 6021 C CA . PRO C 1 226 ? 9.738 36.489 20.477 1.00 29.34 226 PRO C CA 1
ATOM 6022 C C . PRO C 1 226 ? 10.115 35.023 20.653 1.00 30.07 226 PRO C C 1
ATOM 6023 O O . PRO C 1 226 ? 9.285 34.208 21.058 1.00 24.44 226 PRO C O 1
ATOM 6027 N N . TRP C 1 227 ? 11.367 34.697 20.322 1.00 26.70 227 TRP C N 1
ATOM 6028 C CA . TRP C 1 227 ? 11.787 33.317 20.294 1.00 27.30 227 TRP C CA 1
ATOM 6029 C C . TRP C 1 227 ? 13.229 33.246 20.761 1.00 26.77 227 TRP C C 1
ATOM 6030 O O . TRP C 1 227 ? 14.143 32.999 19.977 1.00 26.06 227 TRP C O 1
ATOM 6041 N N . PRO C 1 228 ? 13.454 33.473 22.074 1.00 26.73 228 PRO C N 1
ATOM 6042 C CA . PRO C 1 228 ? 14.799 33.621 22.615 1.00 28.60 228 PRO C CA 1
ATOM 6043 C C . PRO C 1 228 ? 15.544 32.300 22.770 1.00 28.30 228 PRO C C 1
ATOM 6044 O O . PRO C 1 228 ? 15.948 31.933 23.872 1.00 25.10 228 PRO C O 1
ATOM 6048 N N . PHE C 1 229 ? 15.693 31.577 21.669 1.00 26.19 229 PHE C N 1
ATOM 6049 C CA . PHE C 1 229 ? 16.318 30.272 21.721 1.00 31.98 229 PHE C CA 1
ATOM 6050 C C . PHE C 1 229 ? 17.416 30.182 20.663 1.00 32.79 229 PHE C C 1
ATOM 6051 O O . PHE C 1 229 ? 17.347 29.353 19.784 1.00 30.88 229 PHE C O 1
ATOM 6059 N N . PRO C 1 230 ? 18.490 30.996 20.716 1.00 32.56 230 PRO C N 1
ATOM 6060 C CA . PRO C 1 230 ? 18.669 32.001 21.761 1.00 32.30 230 PRO C CA 1
ATOM 6061 C C . PRO C 1 230 ? 18.252 33.441 21.461 1.00 31.33 230 PRO C C 1
ATOM 6062 O O . PRO C 1 230 ? 18.140 34.245 22.395 1.00 30.20 230 PRO C O 1
ATOM 6066 N N . ARG C 1 231 ? 18.004 33.794 20.194 1.00 29.18 231 ARG C N 1
ATOM 6067 C CA . ARG C 1 231 ? 17.889 35.216 19.894 1.00 30.79 231 ARG C CA 1
ATOM 6068 C C . ARG C 1 231 ? 17.059 35.523 18.649 1.00 27.30 231 ARG C C 1
ATOM 6069 O O . ARG C 1 231 ? 17.336 36.509 17.993 1.00 30.54 231 ARG C O 1
ATOM 6077 N N . SER C 1 232 ? 15.951 34.819 18.432 1.00 24.83 232 SER C N 1
ATOM 6078 C CA . SER C 1 232 ? 15.135 35.077 17.259 1.00 27.92 232 SER C CA 1
ATOM 6079 C C . SER C 1 232 ? 13.885 35.880 17.616 1.00 27.31 232 SER C C 1
ATOM 6080 O O . SER C 1 232 ? 13.468 35.940 18.771 1.00 23.49 232 SER C O 1
ATOM 6083 N N . ILE C 1 233 ? 13.289 36.478 16.580 1.00 27.98 233 ILE C N 1
ATOM 6084 C CA . ILE C 1 233 ? 11.878 36.803 16.586 1.00 27.08 233 ILE C CA 1
ATOM 6085 C C . ILE C 1 233 ? 11.280 36.109 15.367 1.00 26.71 233 ILE C C 1
ATOM 6086 O O . ILE C 1 233 ? 11.776 36.258 14.259 1.00 24.26 233 ILE C O 1
ATOM 6091 N N . MET C 1 234 ? 10.208 35.336 15.598 1.00 26.85 234 MET C N 1
ATOM 6092 C CA . MET C 1 234 ? 9.601 34.561 14.539 1.00 26.46 234 MET C CA 1
ATOM 6093 C C . MET C 1 234 ? 8.477 35.381 13.938 1.00 24.86 234 MET C C 1
ATOM 6094 O O . MET C 1 234 ? 7.612 35.846 14.666 1.00 26.35 234 MET C O 1
ATOM 6099 N N . LEU C 1 235 ? 8.503 35.533 12.606 1.00 26.71 235 LEU C N 1
ATOM 6100 C CA . LEU C 1 235 ? 7.510 36.309 11.878 1.00 25.09 235 LEU C CA 1
ATOM 6101 C C . LEU C 1 235 ? 6.715 35.340 10.993 1.00 26.76 235 LEU C C 1
ATOM 6102 O O . LEU C 1 235 ? 7.259 34.699 10.087 1.00 21.17 235 LEU C O 1
ATOM 6107 N N . GLY C 1 236 ? 5.429 35.181 11.337 1.00 26.29 236 GLY C N 1
ATOM 6108 C CA . GLY C 1 236 ? 4.585 34.166 10.741 1.00 27.23 236 GLY C CA 1
ATOM 6109 C C . GLY C 1 236 ? 3.907 34.680 9.470 1.00 27.30 236 GLY C C 1
ATOM 6110 O O . GLY C 1 236 ? 3.430 35.813 9.433 1.00 24.60 236 GLY C O 1
ATOM 6111 N N . PHE C 1 237 ? 3.905 33.838 8.425 1.00 28.99 237 PHE C N 1
ATOM 6112 C CA . PHE C 1 237 ? 3.305 34.177 7.150 1.00 25.79 237 PHE C CA 1
ATOM 6113 C C . PHE C 1 237 ? 2.539 32.984 6.587 1.00 27.31 237 PHE C C 1
ATOM 6114 O O . PHE C 1 237 ? 2.791 31.836 6.962 1.00 25.45 237 PHE C O 1
ATOM 6122 N N . HIS C 1 238 ? 1.646 33.279 5.627 1.00 26.42 238 HIS C N 1
ATOM 6123 C CA . HIS C 1 238 ? 1.153 32.262 4.718 1.00 28.96 238 HIS C CA 1
ATOM 6124 C C . HIS C 1 238 ? 1.379 32.741 3.286 1.00 27.31 238 HIS C C 1
ATOM 6125 O O . HIS C 1 238 ? 1.565 33.935 3.030 1.00 25.24 238 HIS C O 1
ATOM 6132 N N . ALA C 1 239 ? 1.420 31.770 2.359 1.00 26.05 239 ALA C N 1
ATOM 6133 C CA . ALA C 1 239 ? 1.629 32.075 0.955 1.00 28.67 239 ALA C CA 1
ATOM 6134 C C . ALA C 1 239 ? 0.857 31.072 0.100 1.00 32.26 239 ALA C C 1
ATOM 6135 O O . ALA C 1 239 ? 0.515 29.993 0.583 1.00 30.01 239 ALA C O 1
ATOM 6137 N N . ILE C 1 240 ? 0.571 31.456 -1.151 1.00 35.81 240 ILE C N 1
ATOM 6138 C CA . ILE C 1 240 ? -0.148 30.596 -2.080 1.00 39.20 240 ILE C CA 1
ATOM 6139 C C . ILE C 1 240 ? 0.880 29.886 -2.957 1.00 40.07 240 ILE C C 1
ATOM 6140 O O . ILE C 1 240 ? 1.687 30.532 -3.622 1.00 34.88 240 ILE C O 1
ATOM 6145 N N . GLY C 1 241 ? 0.845 28.551 -2.921 1.00 38.54 241 GLY C N 1
ATOM 6146 C CA . GLY C 1 241 ? 1.623 27.727 -3.832 1.00 38.21 241 GLY C CA 1
ATOM 6147 C C . GLY C 1 241 ? 0.705 26.947 -4.779 1.00 43.09 241 GLY C C 1
ATOM 6148 O O . GLY C 1 241 ? -0.505 26.908 -4.585 1.00 44.63 241 GLY C O 1
ATOM 6149 N N . ASP C 1 242 ? 1.296 26.316 -5.795 1.00 45.16 242 ASP C N 1
ATOM 6150 C CA . ASP C 1 242 ? 0.573 25.576 -6.820 1.00 45.83 242 ASP C CA 1
ATOM 6151 C C . ASP C 1 242 ? 0.902 24.091 -6.677 1.00 46.36 242 ASP C C 1
ATOM 6152 O O . ASP C 1 242 ? 2.020 23.688 -6.957 1.00 45.66 242 ASP C O 1
ATOM 6157 N N . PRO C 1 243 ? -0.039 23.227 -6.245 1.00 42.08 243 PRO C N 1
ATOM 6158 C CA . PRO C 1 243 ? 0.262 21.804 -6.055 1.00 47.43 243 PRO C CA 1
ATOM 6159 C C . PRO C 1 243 ? 0.587 21.048 -7.351 1.00 53.61 243 PRO C C 1
ATOM 6160 O O . PRO C 1 243 ? 1.135 19.957 -7.291 1.00 59.76 243 PRO C O 1
ATOM 6164 N N . SER C 1 244 ? 0.302 21.634 -8.520 1.00 58.32 244 SER C N 1
ATOM 6165 C CA . SER C 1 244 ? 0.673 21.004 -9.782 1.00 62.37 244 SER C CA 1
ATOM 6166 C C . SER C 1 244 ? 2.162 21.198 -10.070 1.00 64.48 244 SER C C 1
ATOM 6167 O O . SER C 1 244 ? 2.736 20.480 -10.882 1.00 73.67 244 SER C O 1
ATOM 6170 N N . GLN C 1 245 ? 2.794 22.170 -9.404 1.00 62.40 245 GLN C N 1
ATOM 6171 C CA . GLN C 1 245 ? 4.242 22.326 -9.467 1.00 55.34 245 GLN C CA 1
ATOM 6172 C C . GLN C 1 245 ? 4.867 21.288 -8.539 1.00 53.51 245 GLN C C 1
ATOM 6173 O O . GLN C 1 245 ? 4.416 21.114 -7.413 1.00 49.81 245 GLN C O 1
ATOM 6179 N N . PRO C 1 246 ? 5.908 20.548 -8.974 1.00 57.23 246 PRO C N 1
ATOM 6180 C CA . PRO C 1 246 ? 6.513 19.521 -8.131 1.00 53.57 246 PRO C CA 1
ATOM 6181 C C . PRO C 1 246 ? 7.498 20.121 -7.133 1.00 52.58 246 PRO C C 1
ATOM 6182 O O . PRO C 1 246 ? 8.113 21.152 -7.393 1.00 50.10 246 PRO C O 1
ATOM 6186 N N . PHE C 1 247 ? 7.682 19.421 -6.019 1.00 45.17 247 PHE C N 1
ATOM 6187 C CA . PHE C 1 247 ? 8.695 19.769 -5.049 1.00 52.32 247 PHE C CA 1
ATOM 6188 C C . PHE C 1 247 ? 10.076 19.627 -5.680 1.00 54.83 247 PHE C C 1
ATOM 6189 O O . PHE C 1 247 ? 10.227 19.014 -6.721 1.00 66.12 247 PHE C O 1
ATOM 6197 N N . ALA C 1 248 ? 11.071 20.238 -5.043 1.00 61.96 248 ALA C N 1
ATOM 6198 C CA . ALA C 1 248 ? 12.475 20.114 -5.400 1.00 63.79 248 ALA C CA 1
ATOM 6199 C C . ALA C 1 248 ? 13.308 20.476 -4.174 1.00 71.83 248 ALA C C 1
ATOM 6200 O O . ALA C 1 248 ? 13.239 21.608 -3.678 1.00 66.48 248 ALA C O 1
ATOM 6202 N N . PHE C 1 249 ? 14.082 19.509 -3.675 1.00 71.12 249 PHE C N 1
ATOM 6203 C CA . PHE C 1 249 ? 14.759 19.652 -2.392 1.00 70.07 249 PHE C CA 1
ATOM 6204 C C . PHE C 1 249 ? 16.220 19.973 -2.717 1.00 68.89 249 PHE C C 1
ATOM 6205 O O . PHE C 1 249 ? 16.694 19.578 -3.773 1.00 51.86 249 PHE C O 1
ATOM 6213 N N . ASN C 1 250 ? 16.874 20.787 -1.868 1.00 84.59 250 ASN C N 1
ATOM 6214 C CA . ASN C 1 250 ? 18.303 21.029 -1.858 1.00 85.43 250 ASN C CA 1
ATOM 6215 C C . ASN C 1 250 ? 18.633 22.153 -0.865 1.00 79.41 250 ASN C C 1
ATOM 6216 O O . ASN C 1 250 ? 19.512 21.921 -0.008 1.00 76.75 250 ASN C O 1
ATOM 6221 N N . GLY C 1 252 ? 18.339 24.482 1.147 1.00 104.11 252 GLY C N 1
ATOM 6222 C CA . GLY C 1 252 ? 17.286 23.982 2.058 1.00 106.00 252 GLY C CA 1
ATOM 6223 C C . GLY C 1 252 ? 17.646 22.631 2.679 1.00 105.29 252 GLY C C 1
ATOM 6224 O O . GLY C 1 252 ? 18.516 21.927 2.168 1.00 112.67 252 GLY C O 1
ATOM 6225 N N . GLU C 1 253 ? 17.020 22.316 3.822 1.00 108.20 253 GLU C N 1
ATOM 6226 C CA . GLU C 1 253 ? 17.414 21.179 4.643 1.00 102.01 253 GLU C CA 1
ATOM 6227 C C . GLU C 1 253 ? 16.282 20.156 4.690 1.00 95.38 253 GLU C C 1
ATOM 6228 O O . GLU C 1 253 ? 16.099 19.517 5.728 1.00 87.67 253 GLU C O 1
ATOM 6234 N N . ILE C 1 254 ? 15.464 20.072 3.631 1.00 100.24 254 ILE C N 1
ATOM 6235 C CA . ILE C 1 254 ? 14.235 19.287 3.671 1.00 96.93 254 ILE C CA 1
ATOM 6236 C C . ILE C 1 254 ? 14.473 17.935 3.001 1.00 99.39 254 ILE C C 1
ATOM 6237 O O . ILE C 1 254 ? 14.964 17.870 1.874 1.00 89.05 254 ILE C O 1
ATOM 6242 N N . ALA C 1 255 ? 14.087 16.864 3.712 1.00 109.91 255 ALA C N 1
ATOM 6243 C CA . ALA C 1 255 ? 14.202 15.501 3.220 1.00 109.61 255 ALA C CA 1
ATOM 6244 C C . ALA C 1 255 ? 12.947 15.126 2.434 1.00 102.73 255 ALA C C 1
ATOM 6245 O O . ALA C 1 255 ? 13.035 14.480 1.396 1.00 110.66 255 ALA C O 1
ATOM 6247 N N . GLU C 1 256 ? 11.775 15.518 2.940 1.00 91.51 256 GLU C N 1
ATOM 6248 C CA . GLU C 1 256 ? 10.542 15.304 2.203 1.00 87.33 256 GLU C CA 1
ATOM 6249 C C . GLU C 1 256 ? 9.513 16.357 2.608 1.00 77.25 256 GLU C C 1
ATOM 6250 O O . GLU C 1 256 ? 9.614 16.984 3.657 1.00 76.76 256 GLU C O 1
ATOM 6256 N N . ALA C 1 257 ? 8.517 16.533 1.740 1.00 68.23 257 ALA C N 1
ATOM 6257 C CA . ALA C 1 257 ? 7.419 17.447 1.976 1.00 65.36 257 ALA C CA 1
ATOM 6258 C C . ALA C 1 257 ? 6.204 16.918 1.233 1.00 62.79 257 ALA C C 1
ATOM 6259 O O . ALA C 1 257 ? 6.357 16.142 0.300 1.00 67.84 257 ALA C O 1
ATOM 6261 N N . ASP C 1 258 ? 5.010 17.332 1.651 1.00 59.24 258 ASP C N 1
ATOM 6262 C CA . ASP C 1 258 ? 3.822 16.913 0.947 1.00 54.83 258 ASP C CA 1
ATOM 6263 C C . ASP C 1 258 ? 2.733 17.945 1.205 1.00 54.48 258 ASP C C 1
ATOM 6264 O O . ASP C 1 258 ? 2.887 18.823 2.051 1.00 52.51 258 ASP C O 1
ATOM 6269 N N . TRP C 1 259 ? 1.665 17.861 0.406 1.00 52.87 259 TRP C N 1
ATOM 6270 C CA . TRP C 1 259 ? 0.436 18.588 0.636 1.00 46.87 259 TRP C CA 1
ATOM 6271 C C . TRP C 1 259 ? -0.445 17.770 1.573 1.00 51.35 259 TRP C C 1
ATOM 6272 O O . TRP C 1 259 ? -0.568 16.562 1.399 1.00 55.03 259 TRP C O 1
ATOM 6283 N N . PHE C 1 260 ? -0.993 18.435 2.597 1.00 53.13 260 PHE C N 1
ATOM 6284 C CA . PHE C 1 260 ? -1.880 17.817 3.564 1.00 48.39 260 PHE C CA 1
ATOM 6285 C C . PHE C 1 260 ? -3.207 18.565 3.540 1.00 56.77 260 PHE C C 1
ATOM 6286 O O . PHE C 1 260 ? -3.216 19.776 3.335 1.00 58.34 260 PHE C O 1
ATOM 6294 N N . THR C 1 261 ? -4.313 17.837 3.754 1.00 48.73 261 THR C N 1
ATOM 6295 C CA . THR C 1 261 ? -5.642 18.429 3.758 1.00 54.21 261 THR C CA 1
ATOM 6296 C C . THR C 1 261 ? -5.918 19.032 5.131 1.00 52.73 261 THR C C 1
ATOM 6297 O O . THR C 1 261 ? -5.236 18.697 6.086 1.00 49.58 261 THR C O 1
ATOM 6301 N N . ARG C 1 262 ? -6.941 19.894 5.228 1.00 54.71 262 ARG C N 1
ATOM 6302 C CA . ARG C 1 262 ? -7.379 20.434 6.506 1.00 56.54 262 ARG C CA 1
ATOM 6303 C C . ARG C 1 262 ? -7.768 19.295 7.432 1.00 54.77 262 ARG C C 1
ATOM 6304 O O . ARG C 1 262 ? -7.532 19.395 8.631 1.00 61.05 262 ARG C O 1
ATOM 6312 N N . ALA C 1 263 ? -8.373 18.235 6.882 1.00 57.45 263 ALA C N 1
ATOM 6313 C CA . ALA C 1 263 ? -8.859 17.116 7.677 1.00 59.76 263 ALA C CA 1
ATOM 6314 C C . ALA C 1 263 ? -7.690 16.411 8.358 1.00 50.68 263 ALA C C 1
ATOM 6315 O O . ALA C 1 263 ? -7.718 16.199 9.574 1.00 49.80 263 ALA C O 1
ATOM 6317 N N . GLU C 1 264 ? -6.664 16.063 7.569 1.00 53.02 264 GLU C N 1
ATOM 6318 C CA . GLU C 1 264 ? -5.451 15.461 8.113 1.00 55.62 264 GLU C CA 1
ATOM 6319 C C . GLU C 1 264 ? -4.871 16.332 9.225 1.00 53.20 264 GLU C C 1
ATOM 6320 O O . GLU C 1 264 ? -4.487 15.834 10.272 1.00 52.71 264 GLU C O 1
ATOM 6326 N N . VAL C 1 265 ? -4.777 17.640 8.963 1.00 55.98 265 VAL C N 1
ATOM 6327 C CA . VAL C 1 265 ? -4.123 18.545 9.893 1.00 51.80 265 VAL C CA 1
ATOM 6328 C C . VAL C 1 265 ? -4.950 18.630 11.174 1.00 48.68 265 VAL C C 1
ATOM 6329 O O . VAL C 1 265 ? -4.399 18.478 12.255 1.00 44.04 265 VAL C O 1
ATOM 6333 N N . ARG C 1 266 ? -6.269 18.841 11.061 1.00 51.12 266 ARG C N 1
ATOM 6334 C CA . ARG C 1 266 ? -7.128 18.887 12.240 1.00 55.05 266 ARG C CA 1
ATOM 6335 C C . ARG C 1 266 ? -6.937 17.622 13.068 1.00 62.57 266 ARG C C 1
ATOM 6336 O O . ARG C 1 266 ? -6.799 17.688 14.290 1.00 73.61 266 ARG C O 1
ATOM 6344 N N . SER C 1 267 ? -6.944 16.476 12.380 1.00 60.82 267 SER C N 1
ATOM 6345 C CA . SER C 1 267 ? -6.756 15.188 13.025 1.00 66.01 267 SER C CA 1
ATOM 6346 C C . SER C 1 267 ? -5.426 15.153 13.784 1.00 52.78 267 SER C C 1
ATOM 6347 O O . SER C 1 267 ? -5.374 14.797 14.949 1.00 54.65 267 SER C O 1
ATOM 6350 N N . ALA C 1 268 ? -4.340 15.543 13.123 1.00 55.30 268 ALA C N 1
ATOM 6351 C CA . ALA C 1 268 ? -3.022 15.523 13.745 1.00 58.87 268 ALA C CA 1
ATOM 6352 C C . ALA C 1 268 ? -2.949 16.508 14.913 1.00 60.42 268 ALA C C 1
ATOM 6353 O O . ALA C 1 268 ? -2.225 16.274 15.872 1.00 61.41 268 ALA C O 1
ATOM 6355 N N . LEU C 1 269 ? -3.705 17.608 14.838 1.00 61.05 269 LEU C N 1
ATOM 6356 C CA . LEU C 1 269 ? -3.731 18.596 15.908 1.00 65.11 269 LEU C CA 1
ATOM 6357 C C . LEU C 1 269 ? -4.410 18.022 17.145 1.00 66.89 269 LEU C C 1
ATOM 6358 O O . LEU C 1 269 ? -3.898 18.210 18.244 1.00 65.20 269 LEU C O 1
ATOM 6363 N N . GLU C 1 270 ? -5.539 17.328 16.947 1.00 66.19 270 GLU C N 1
ATOM 6364 C CA . GLU C 1 270 ? -6.296 16.699 18.019 1.00 70.69 270 GLU C CA 1
ATOM 6365 C C . GLU C 1 270 ? -5.436 15.682 18.776 1.00 67.16 270 GLU C C 1
ATOM 6366 O O . GLU C 1 270 ? -5.601 15.526 19.984 1.00 68.68 270 GLU C O 1
ATOM 6372 N N . ALA C 1 271 ? -4.514 15.001 18.085 1.00 74.27 271 ALA C N 1
ATOM 6373 C CA . ALA C 1 271 ? -3.445 14.287 18.768 1.00 76.50 271 ALA C CA 1
ATOM 6374 C C . ALA C 1 271 ? -2.424 15.301 19.304 1.00 75.76 271 ALA C C 1
ATOM 6375 O O . ALA C 1 271 ? -1.475 14.836 19.957 1.00 79.62 271 ALA C O 1
ATOM 6377 N N . SER C 1 280 ? -2.656 10.358 10.883 1.00 74.21 280 SER C N 1
ATOM 6378 C CA . SER C 1 280 ? -1.861 9.134 11.169 1.00 76.30 280 SER C CA 1
ATOM 6379 C C . SER C 1 280 ? -0.511 9.192 10.453 1.00 73.56 280 SER C C 1
ATOM 6380 O O . SER C 1 280 ? 0.503 8.822 11.044 1.00 72.97 280 SER C O 1
ATOM 6383 N N . ARG C 1 281 ? -0.485 9.681 9.199 1.00 65.06 281 ARG C N 1
ATOM 6384 C CA . ARG C 1 281 ? 0.783 9.902 8.515 1.00 61.39 281 ARG C CA 1
ATOM 6385 C C . ARG C 1 281 ? 1.410 11.239 8.941 1.00 60.48 281 ARG C C 1
ATOM 6386 O O . ARG C 1 281 ? 2.589 11.469 8.647 1.00 62.30 281 ARG C O 1
ATOM 6394 N N . LEU C 1 282 ? 0.672 12.056 9.718 1.00 57.27 282 LEU C N 1
ATOM 6395 C CA . LEU C 1 282 ? 1.150 13.349 10.177 1.00 61.23 282 LEU C CA 1
ATOM 6396 C C . LEU C 1 282 ? 1.079 13.465 11.700 1.00 62.91 282 LEU C C 1
ATOM 6397 O O . LEU C 1 282 ? 0.001 13.362 12.275 1.00 58.58 282 LEU C O 1
ATOM 6402 N N . MET C 1 283 ? 2.231 13.742 12.332 1.00 58.07 283 MET C N 1
ATOM 6403 C CA . MET C 1 283 ? 2.305 14.053 13.746 1.00 64.26 283 MET C CA 1
ATOM 6404 C C . MET C 1 283 ? 2.615 15.547 13.933 1.00 60.86 283 MET C C 1
ATOM 6405 O O . MET C 1 283 ? 3.622 16.048 13.440 1.00 59.62 283 MET C O 1
ATOM 6410 N N . LEU C 1 284 ? 1.749 16.237 14.669 1.00 55.77 284 LEU C N 1
ATOM 6411 C CA . LEU C 1 284 ? 1.992 17.601 15.106 1.00 53.95 284 LEU C CA 1
ATOM 6412 C C . LEU C 1 284 ? 2.082 17.642 16.633 1.00 60.91 284 LEU C C 1
ATOM 6413 O O . LEU C 1 284 ? 1.044 17.683 17.304 1.00 60.42 284 LEU C O 1
ATOM 6418 N N . PRO C 1 285 ? 3.305 17.707 17.216 1.00 67.74 285 PRO C N 1
ATOM 6419 C CA . PRO C 1 285 ? 3.465 17.732 18.671 1.00 74.31 285 PRO C CA 1
ATOM 6420 C C . PRO C 1 285 ? 2.931 19.024 19.294 1.00 74.88 285 PRO C C 1
ATOM 6421 O O . PRO C 1 285 ? 2.730 20.025 18.606 1.00 71.22 285 PRO C O 1
ATOM 6425 N N . GLY C 1 286 ? 2.704 18.993 20.617 1.00 75.31 286 GLY C N 1
ATOM 6426 C CA . GLY C 1 286 ? 2.393 20.192 21.380 1.00 70.29 286 GLY C CA 1
ATOM 6427 C C . GLY C 1 286 ? 3.585 21.148 21.393 1.00 62.58 286 GLY C C 1
ATOM 6428 O O . GLY C 1 286 ? 4.734 20.721 21.305 1.00 55.65 286 GLY C O 1
ATOM 6429 N N . SER C 1 287 ? 3.296 22.450 21.496 1.00 60.91 287 SER C N 1
ATOM 6430 C CA . SER C 1 287 ? 4.304 23.481 21.291 1.00 51.84 287 SER C CA 1
ATOM 6431 C C . SER C 1 287 ? 3.719 24.858 21.610 1.00 41.32 287 SER C C 1
ATOM 6432 O O . SER C 1 287 ? 2.547 25.099 21.319 1.00 41.51 287 SER C O 1
ATOM 6435 N N . ILE C 1 288 ? 4.521 25.776 22.173 1.00 40.43 288 ILE C N 1
ATOM 6436 C CA . ILE C 1 288 ? 4.094 27.166 22.310 1.00 41.90 288 ILE C CA 1
ATOM 6437 C C . ILE C 1 288 ? 4.408 27.976 21.050 1.00 37.78 288 ILE C C 1
ATOM 6438 O O . ILE C 1 288 ? 4.134 29.170 21.024 1.00 36.27 288 ILE C O 1
ATOM 6443 N N . SER C 1 289 ? 4.935 27.339 20.008 1.00 38.38 289 SER C N 1
ATOM 6444 C CA . SER C 1 289 ? 5.400 28.010 18.809 1.00 37.02 289 SER C CA 1
ATOM 6445 C C . SER C 1 289 ? 4.240 28.615 18.030 1.00 32.07 289 SER C C 1
ATOM 6446 O O . SER C 1 289 ? 3.167 28.047 17.938 1.00 32.34 289 SER C O 1
ATOM 6449 N N . ILE C 1 290 ? 4.508 29.767 17.430 1.00 28.75 290 ILE C N 1
ATOM 6450 C CA . ILE C 1 290 ? 3.586 30.386 16.509 1.00 32.50 290 ILE C CA 1
ATOM 6451 C C . ILE C 1 290 ? 3.266 29.424 15.351 1.00 32.46 290 ILE C C 1
ATOM 6452 O O . ILE C 1 290 ? 2.166 29.485 14.804 1.00 33.62 290 ILE C O 1
ATOM 6457 N N . ALA C 1 291 ? 4.199 28.532 14.997 1.00 29.44 291 ALA C N 1
ATOM 6458 C CA . ALA C 1 291 ? 3.966 27.506 13.991 1.00 30.17 291 ALA C CA 1
ATOM 6459 C C . ALA C 1 291 ? 2.656 26.753 14.215 1.00 28.89 291 ALA C C 1
ATOM 6460 O O . ALA C 1 291 ? 1.865 26.534 13.299 1.00 37.83 291 ALA C O 1
ATOM 6462 N N . ARG C 1 292 ? 2.429 26.336 15.453 1.00 34.97 292 ARG C N 1
ATOM 6463 C CA . ARG C 1 292 ? 1.255 25.538 15.775 1.00 36.43 292 ARG C CA 1
ATOM 6464 C C . ARG C 1 292 ? 0.008 26.404 15.652 1.00 39.20 292 ARG C C 1
ATOM 6465 O O . ARG C 1 292 ? -1.011 25.966 15.124 1.00 36.41 292 ARG C O 1
ATOM 6473 N N . GLU C 1 293 ? 0.109 27.659 16.109 1.00 38.09 293 GLU C N 1
ATOM 6474 C CA . GLU C 1 293 ? -0.997 28.593 16.033 1.00 33.61 293 GLU C CA 1
ATOM 6475 C C . GLU C 1 293 ? -1.349 28.897 14.576 1.00 32.31 293 GLU C C 1
ATOM 6476 O O . GLU C 1 293 ? -2.521 29.070 14.255 1.00 34.02 293 GLU C O 1
ATOM 6482 N N . ILE C 1 294 ? -0.350 28.977 13.689 1.00 34.40 294 ILE C N 1
ATOM 6483 C CA . ILE C 1 294 ? -0.605 29.215 12.274 1.00 35.63 294 ILE C CA 1
ATOM 6484 C C . ILE C 1 294 ? -1.376 28.025 11.697 1.00 33.79 294 ILE C C 1
ATOM 6485 O O . ILE C 1 294 ? -2.395 28.209 11.037 1.00 31.32 294 ILE C O 1
ATOM 6490 N N . VAL C 1 295 ? -0.871 26.817 11.946 1.00 33.31 295 VAL C N 1
ATOM 6491 C CA . VAL C 1 295 ? -1.452 25.608 11.383 1.00 37.96 295 VAL C CA 1
ATOM 6492 C C . VAL C 1 295 ? -2.886 25.447 11.898 1.00 39.40 295 VAL C C 1
ATOM 6493 O O . VAL C 1 295 ? -3.813 25.222 11.118 1.00 43.73 295 VAL C O 1
ATOM 6497 N N . GLU C 1 296 ? -3.061 25.583 13.215 1.00 41.21 296 GLU C N 1
ATOM 6498 C CA . GLU C 1 296 ? -4.374 25.513 13.838 1.00 44.28 296 GLU C CA 1
ATOM 6499 C C . GLU C 1 296 ? -5.323 26.527 13.213 1.00 44.04 296 GLU C C 1
ATOM 6500 O O . GLU C 1 296 ? -6.449 26.199 12.865 1.00 44.66 296 GLU C O 1
ATOM 6506 N N . SER C 1 297 ? -4.875 27.775 13.094 1.00 41.33 297 SER C N 1
ATOM 6507 C CA . SER C 1 297 ? -5.738 28.833 12.593 1.00 41.45 297 SER C CA 1
ATOM 6508 C C . SER C 1 297 ? -6.139 28.541 11.149 1.00 39.18 297 SER C C 1
ATOM 6509 O O . SER C 1 297 ? -7.261 28.843 10.740 1.00 35.55 297 SER C O 1
ATOM 6512 N N . TRP C 1 298 ? -5.224 27.949 10.382 1.00 41.65 298 TRP C N 1
ATOM 6513 C CA . TRP C 1 298 ? -5.530 27.595 9.004 1.00 44.06 298 TRP C CA 1
ATOM 6514 C C . TRP C 1 298 ? -6.526 26.443 8.976 1.00 44.76 298 TRP C C 1
ATOM 6515 O O . TRP C 1 298 ? -7.532 26.533 8.294 1.00 46.49 298 TRP C O 1
ATOM 6526 N N . ALA C 1 299 ? -6.244 25.389 9.743 1.00 46.53 299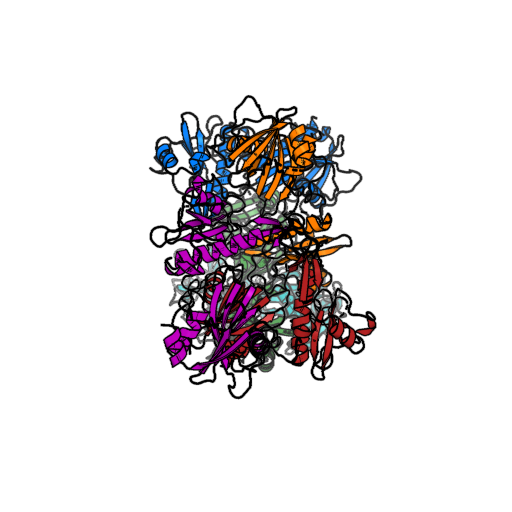 ALA C N 1
ATOM 6527 C CA . ALA C 1 299 ? -7.009 24.158 9.707 1.00 45.15 299 ALA C CA 1
ATOM 6528 C C . ALA C 1 299 ? -8.479 24.380 10.076 1.00 50.32 299 ALA C C 1
ATOM 6529 O O . ALA C 1 299 ? -9.332 23.686 9.536 1.00 56.65 299 ALA C O 1
ATOM 6531 N N . TYR C 1 300 ? -8.781 25.343 10.955 1.00 56.47 300 TYR C N 1
ATOM 6532 C CA . TYR C 1 300 ? -10.138 25.591 11.417 1.00 59.19 300 TYR C CA 1
ATOM 6533 C C . TYR C 1 300 ? -10.714 26.879 10.823 1.00 68.36 300 TYR C C 1
ATOM 6534 O O . TYR C 1 300 ? -11.775 27.321 11.243 1.00 78.29 300 TYR C O 1
ATOM 6543 N N . ALA C 1 301 ? -10.041 27.493 9.845 1.00 74.44 301 ALA C N 1
ATOM 6544 C CA . ALA C 1 301 ? -10.602 28.647 9.158 1.00 71.78 301 ALA C CA 1
ATOM 6545 C C . ALA C 1 301 ? -11.784 28.189 8.298 1.00 80.29 301 ALA C C 1
ATOM 6546 O O . ALA C 1 301 ? -11.537 27.368 7.391 1.00 72.67 301 ALA C O 1
ATOM 6548 N N . PHE D 1 3 ? 21.330 24.167 77.577 1.00 62.81 3 PHE D N 1
ATOM 6549 C CA . PHE D 1 3 ? 20.554 25.398 77.874 1.00 61.40 3 PHE D CA 1
ATOM 6550 C C . PHE D 1 3 ? 19.323 25.051 78.708 1.00 58.09 3 PHE D C 1
ATOM 6551 O O . PHE D 1 3 ? 18.911 23.902 78.743 1.00 55.81 3 PHE D O 1
ATOM 6559 N N . ARG D 1 4 ? 18.783 26.052 79.409 1.00 56.48 4 ARG D N 1
ATOM 6560 C CA . ARG D 1 4 ? 17.524 25.937 80.119 1.00 56.52 4 ARG D CA 1
ATOM 6561 C C . ARG D 1 4 ? 16.542 26.896 79.460 1.00 51.05 4 ARG D C 1
ATOM 6562 O O . ARG D 1 4 ? 16.957 27.735 78.677 1.00 52.99 4 ARG D O 1
ATOM 6570 N N . LEU D 1 5 ? 15.250 26.766 79.757 1.00 47.47 5 LEU D N 1
ATOM 6571 C CA . LEU D 1 5 ? 14.286 27.753 79.301 1.00 50.14 5 LEU D CA 1
ATOM 6572 C C . LEU D 1 5 ? 14.564 29.085 79.993 1.00 52.11 5 LEU D C 1
ATOM 6573 O O . LEU D 1 5 ? 14.812 29.109 81.188 1.00 51.66 5 LEU D O 1
ATOM 6578 N N . ARG D 1 6 ? 14.446 30.181 79.247 1.00 58.34 6 ARG D N 1
ATOM 6579 C CA . ARG D 1 6 ? 14.656 31.509 79.797 1.00 64.76 6 ARG D CA 1
ATOM 6580 C C . ARG D 1 6 ? 13.435 31.911 80.624 1.00 60.25 6 ARG D C 1
ATOM 6581 O O . ARG D 1 6 ? 13.568 32.437 81.727 1.00 58.41 6 ARG D O 1
ATOM 6589 N N . ASN D 1 7 ? 12.236 31.624 80.097 1.00 60.76 7 ASN D N 1
ATOM 6590 C CA . ASN D 1 7 ? 10.991 32.007 80.743 1.00 59.35 7 ASN D CA 1
ATOM 6591 C C . ASN D 1 7 ? 10.173 30.771 81.093 1.00 46.23 7 ASN D C 1
ATOM 6592 O O . ASN D 1 7 ? 10.276 29.735 80.426 1.00 56.80 7 ASN D O 1
ATOM 6597 N N . ILE D 1 8 ? 9.322 30.921 82.105 1.00 38.63 8 ILE D N 1
ATOM 6598 C CA . ILE D 1 8 ? 8.277 29.956 82.358 1.00 41.19 8 ILE D CA 1
ATOM 6599 C C . ILE D 1 8 ? 7.330 30.025 81.174 1.00 35.57 8 ILE D C 1
ATOM 6600 O O . ILE D 1 8 ? 6.938 31.109 80.757 1.00 35.23 8 ILE D O 1
ATOM 6605 N N . PRO D 1 9 ? 6.924 28.891 80.561 1.00 32.15 9 PRO D N 1
ATOM 6606 C CA . PRO D 1 9 ? 5.908 28.948 79.505 1.00 35.76 9 PRO D CA 1
ATOM 6607 C C . PRO D 1 9 ? 4.632 29.634 79.979 1.00 28.92 9 PRO D C 1
ATOM 6608 O O . PRO D 1 9 ? 4.305 29.605 81.156 1.00 31.32 9 PRO D O 1
ATOM 6612 N N . LEU D 1 10 ? 3.914 30.265 79.064 1.00 35.15 10 LEU D N 1
ATOM 6613 C CA . LEU D 1 10 ? 2.895 31.235 79.448 1.00 34.87 10 LEU D CA 1
ATOM 6614 C C . LEU D 1 10 ? 1.730 30.576 80.188 1.00 35.88 10 LEU D C 1
ATOM 6615 O O . LEU D 1 10 ? 1.289 31.185 81.159 1.00 33.94 10 LEU D O 1
ATOM 6620 N N . LEU D 1 11 ? 1.274 29.373 79.781 1.00 31.33 11 LEU D N 1
ATOM 6621 C CA . LEU D 1 11 ? 0.195 28.684 80.453 1.00 31.50 11 LEU D CA 1
ATOM 6622 C C . LEU D 1 11 ? 0.644 27.866 81.655 1.00 32.45 11 LEU D C 1
ATOM 6623 O O . LEU D 1 11 ? -0.167 27.181 82.253 1.00 34.52 11 LEU D O 1
ATOM 6628 N N . SER D 1 12 ? 1.908 28.010 82.046 1.00 30.43 12 SER D N 1
ATOM 6629 C CA . SER D 1 12 ? 2.487 27.262 83.155 1.00 32.27 12 SER D CA 1
ATOM 6630 C C . SER D 1 12 ? 2.636 28.115 84.411 1.00 33.29 12 SER D C 1
ATOM 6631 O O . SER D 1 12 ? 2.940 27.601 85.477 1.00 36.02 12 SER D O 1
ATOM 6634 N N . ARG D 1 13 ? 2.286 29.401 84.306 1.00 33.85 13 ARG D N 1
ATOM 6635 C CA . ARG D 1 13 ? 2.373 30.306 85.429 1.00 37.90 13 ARG D CA 1
ATOM 6636 C C . ARG D 1 13 ? 1.266 29.983 86.416 1.00 38.75 13 ARG D C 1
ATOM 6637 O O . ARG D 1 13 ? 0.180 29.547 86.060 1.00 40.41 13 ARG D O 1
ATOM 6645 N N . VAL D 1 14 ? 1.590 30.189 87.685 1.00 40.91 14 VAL D N 1
ATOM 6646 C CA . VAL D 1 14 ? 0.758 29.818 88.818 1.00 48.99 14 VAL D CA 1
ATOM 6647 C C . VAL D 1 14 ? 0.234 31.079 89.490 1.00 46.42 14 VAL D C 1
ATOM 6648 O O . VAL D 1 14 ? 0.649 32.187 89.188 1.00 51.52 14 VAL D O 1
ATOM 6652 N N . GLY D 1 15 ? -0.646 30.869 90.456 1.00 49.47 15 GLY D N 1
ATOM 6653 C CA . GLY D 1 15 ? -1.391 31.927 91.118 1.00 49.85 15 GLY D CA 1
ATOM 6654 C C . GLY D 1 15 ? -2.804 31.467 91.464 1.00 45.86 15 GLY D C 1
ATOM 6655 O O . GLY D 1 15 ? -3.530 32.160 92.177 1.00 56.25 15 GLY D O 1
ATOM 6656 N N . LEU D 1 16 ? -3.218 30.298 90.942 1.00 42.63 16 LEU D N 1
ATOM 6657 C CA . LEU D 1 16 ? -4.432 29.620 91.360 1.00 41.57 16 LEU D CA 1
ATOM 6658 C C . LEU D 1 16 ? -4.058 28.645 92.473 1.00 43.02 16 LEU D C 1
ATOM 6659 O O . LEU D 1 16 ? -3.263 27.731 92.319 1.00 46.82 16 LEU D O 1
ATOM 6664 N N . ASP D 1 17 ? -4.641 28.859 93.647 1.00 38.09 17 ASP D N 1
ATOM 6665 C CA . ASP D 1 17 ? -4.663 27.871 94.711 1.00 38.12 17 ASP D CA 1
ATOM 6666 C C . ASP D 1 17 ? -5.850 26.973 94.402 1.00 40.25 17 ASP D C 1
ATOM 6667 O O . ASP D 1 17 ? -6.978 27.424 94.566 1.00 33.51 17 ASP D O 1
ATOM 6672 N N . ARG D 1 18 ? -5.639 25.730 93.976 1.00 38.87 18 ARG D N 1
ATOM 6673 C CA . ARG D 1 18 ? -6.730 24.897 93.490 1.00 36.26 18 ARG D CA 1
ATOM 6674 C C . ARG D 1 18 ? -7.656 24.400 94.610 1.00 37.81 18 ARG D C 1
ATOM 6675 O O . ARG D 1 18 ? -8.783 23.961 94.334 1.00 37.82 18 ARG D O 1
ATOM 6683 N N . ALA D 1 19 ? -7.177 24.488 95.864 1.00 39.34 19 ALA D N 1
ATOM 6684 C CA . ALA D 1 19 ? -8.019 24.264 97.034 1.00 45.13 19 ALA D CA 1
ATOM 6685 C C . ALA D 1 19 ? -8.675 22.895 96.926 1.00 43.46 19 ALA D C 1
ATOM 6686 O O . ALA D 1 19 ? -9.900 22.761 96.999 1.00 43.80 19 ALA D O 1
ATOM 6688 N N . ASP D 1 20 ? -7.823 21.880 96.765 1.00 45.60 20 ASP D N 1
ATOM 6689 C CA . ASP D 1 20 ? -8.227 20.497 96.575 1.00 48.39 20 ASP D CA 1
ATOM 6690 C C . ASP D 1 20 ? -9.190 20.084 97.692 1.00 42.70 20 ASP D C 1
ATOM 6691 O O . ASP D 1 20 ? -10.194 19.434 97.443 1.00 44.00 20 ASP D O 1
ATOM 6696 N N . GLU D 1 21 ? -8.879 20.499 98.923 1.00 45.43 21 GLU D N 1
ATOM 6697 C CA . GLU D 1 21 ? -9.619 20.085 100.102 1.00 50.55 21 GLU D CA 1
ATOM 6698 C C . GLU D 1 21 ? -11.084 20.520 100.018 1.00 47.48 21 GLU D C 1
ATOM 6699 O O . GLU D 1 21 ? -11.939 19.886 100.617 1.00 45.17 21 GLU D O 1
ATOM 6705 N N . LEU D 1 22 ? -11.396 21.568 99.255 1.00 40.76 22 LEU D N 1
ATOM 6706 C CA . LEU D 1 22 ? -12.778 22.029 99.166 1.00 39.37 22 LEU D CA 1
ATOM 6707 C C . LEU D 1 22 ? -13.602 21.184 98.194 1.00 40.98 22 LEU D C 1
ATOM 6708 O O . LEU D 1 22 ? -14.826 21.256 98.213 1.00 45.46 22 LEU D O 1
ATOM 6713 N N . ARG D 1 23 ? -12.950 20.388 97.337 1.00 41.41 23 ARG D N 1
ATOM 6714 C CA . ARG D 1 23 ? -13.661 19.693 96.268 1.00 40.96 23 ARG D CA 1
ATOM 6715 C C . ARG D 1 23 ? -14.663 18.682 96.819 1.00 41.43 23 ARG D C 1
ATOM 6716 O O . ARG D 1 23 ? -15.728 18.501 96.240 1.00 40.96 23 ARG D O 1
ATOM 6724 N N . SER D 1 24 ? -14.280 18.021 97.917 1.00 40.63 24 SER D N 1
ATOM 6725 C CA . SER D 1 24 ? -15.102 17.024 98.577 1.00 47.85 24 SER D CA 1
ATOM 6726 C C . SER D 1 24 ? -15.907 17.631 99.723 1.00 52.74 24 SER D C 1
ATOM 6727 O O . SER D 1 24 ? -16.420 16.890 100.553 1.00 55.93 24 SER D O 1
ATOM 6730 N N . ASN D 1 25 ? -15.999 18.967 99.789 1.00 54.22 25 ASN D N 1
ATOM 6731 C CA . ASN D 1 25 ? -16.691 19.633 100.885 1.00 47.60 25 ASN D CA 1
ATOM 6732 C C . ASN D 1 25 ? -17.833 20.465 100.313 1.00 42.97 25 ASN D C 1
ATOM 6733 O O . ASN D 1 25 ? -17.696 21.674 100.130 1.00 42.37 25 ASN D O 1
ATOM 6738 N N . PRO D 1 26 ? -18.983 19.839 99.974 1.00 45.41 26 PRO D N 1
ATOM 6739 C CA . PRO D 1 26 ? -20.056 20.530 99.264 1.00 50.65 26 PRO D CA 1
ATOM 6740 C C . PRO D 1 26 ? -20.578 21.746 100.027 1.00 56.86 26 PRO D C 1
ATOM 6741 O O . PRO D 1 26 ? -21.076 22.687 99.418 1.00 53.35 26 PRO D O 1
ATOM 6745 N N . GLU D 1 27 ? -20.461 21.709 101.369 1.00 59.58 27 GLU D N 1
ATOM 6746 C CA . GLU D 1 27 ? -20.922 22.798 102.213 1.00 63.82 27 GLU D CA 1
ATOM 6747 C C . GLU D 1 27 ? -20.083 24.048 101.976 1.00 61.48 27 GLU D C 1
ATOM 6748 O O . GLU D 1 27 ? -20.653 25.107 101.776 1.00 59.98 27 GLU D O 1
ATOM 6754 N N . GLU D 1 28 ? -18.752 23.919 102.029 1.00 57.69 28 GLU D N 1
ATOM 6755 C CA . GLU D 1 28 ? -17.854 25.049 101.803 1.00 58.70 28 GLU D CA 1
ATOM 6756 C C . GLU D 1 28 ? -18.009 25.605 100.380 1.00 54.00 28 GLU D C 1
ATOM 6757 O O . GLU D 1 28 ? -17.922 26.818 100.164 1.00 55.55 28 GLU D O 1
ATOM 6763 N N . LEU D 1 29 ? -18.236 24.715 99.407 1.00 49.31 29 LEU D N 1
ATOM 6764 C CA . LEU D 1 29 ? -18.427 25.147 98.031 1.00 49.00 29 LEU D CA 1
ATOM 6765 C C . LEU D 1 29 ? -19.712 25.976 97.934 1.00 58.57 29 LEU D C 1
ATOM 6766 O O . LEU D 1 29 ? -19.730 27.016 97.270 1.00 51.00 29 LEU D O 1
ATOM 6771 N N . ALA D 1 30 ? -20.781 25.510 98.598 1.00 55.57 30 ALA D N 1
ATOM 6772 C CA . ALA D 1 30 ? -22.072 26.187 98.555 1.00 57.50 30 ALA D CA 1
ATOM 6773 C C . ALA D 1 30 ? -22.011 27.514 99.308 1.00 49.99 30 ALA D C 1
ATOM 6774 O O . ALA D 1 30 ? -22.637 28.477 98.898 1.00 52.89 30 ALA D O 1
ATOM 6776 N N . LYS D 1 31 ? -21.223 27.586 100.374 1.00 48.97 31 LYS D N 1
ATOM 6777 C CA . LYS D 1 31 ? -21.060 28.818 101.137 1.00 59.13 31 LYS D CA 1
ATOM 6778 C C . LYS D 1 31 ? -20.329 29.878 100.314 1.00 52.73 31 LYS D C 1
ATOM 6779 O O . LYS D 1 31 ? -20.741 31.033 100.331 1.00 49.11 31 LYS D O 1
ATOM 6785 N N . GLY D 1 32 ? -19.270 29.481 99.589 1.00 46.97 32 GLY D N 1
ATOM 6786 C CA . GLY D 1 32 ? -18.456 30.428 98.844 1.00 41.92 32 GLY D CA 1
ATOM 6787 C C . GLY D 1 32 ? -19.173 30.990 97.618 1.00 42.24 32 GLY D C 1
ATOM 6788 O O . GLY D 1 32 ? -18.741 31.987 97.042 1.00 46.07 32 GLY D O 1
ATOM 6789 N N . TRP D 1 33 ? -20.272 30.341 97.226 1.00 43.97 33 TRP D N 1
ATOM 6790 C CA . TRP D 1 33 ? -20.909 30.566 95.937 1.00 45.88 33 TRP D CA 1
ATOM 6791 C C . TRP D 1 33 ? -21.470 31.977 95.809 1.00 48.05 33 TRP D C 1
ATOM 6792 O O . TRP D 1 33 ? -21.374 32.573 94.733 1.00 53.99 33 TRP D O 1
ATOM 6803 N N . ALA D 1 34 ? -22.069 32.488 96.894 1.00 51.30 34 ALA D N 1
ATOM 6804 C CA . ALA D 1 34 ? -22.772 33.766 96.837 1.00 57.13 34 ALA D CA 1
ATOM 6805 C C . ALA D 1 34 ? -21.810 34.887 96.433 1.00 53.12 34 ALA D C 1
ATOM 6806 O O . ALA D 1 34 ? -22.192 35.758 95.657 1.00 59.68 34 ALA D O 1
ATOM 6808 N N . GLU D 1 35 ? -20.555 34.842 96.916 1.00 47.07 35 GLU D N 1
ATOM 6809 C CA . GLU D 1 35 ? -19.568 35.854 96.559 1.00 54.00 35 GLU D CA 1
ATOM 6810 C C . GLU D 1 35 ? -18.574 35.344 95.507 1.00 54.42 35 GLU D C 1
ATOM 6811 O O . GLU D 1 35 ? -17.518 35.956 95.297 1.00 48.77 35 GLU D O 1
ATOM 6817 N N . ALA D 1 36 ? -18.893 34.226 94.831 1.00 48.15 36 ALA D N 1
ATOM 6818 C CA . ALA D 1 36 ? -17.907 33.548 93.994 1.00 42.32 36 ALA D CA 1
ATOM 6819 C C . ALA D 1 36 ? -17.822 34.200 92.617 1.00 42.17 36 ALA D C 1
ATOM 6820 O O . ALA D 1 36 ? -18.797 34.774 92.108 1.00 45.52 36 ALA D O 1
ATOM 6822 N N . GLY D 1 37 ? -16.637 34.061 92.010 1.00 40.99 37 GLY D N 1
ATOM 6823 C CA . GLY D 1 37 ? -16.431 34.454 90.628 1.00 40.68 37 GLY D CA 1
ATOM 6824 C C . GLY D 1 37 ? -16.714 33.313 89.659 1.00 40.08 37 GLY D C 1
ATOM 6825 O O . GLY D 1 37 ? -16.642 32.129 90.007 1.00 38.26 37 GLY D O 1
ATOM 6826 N N . LEU D 1 38 ? -16.981 33.694 88.411 1.00 42.00 38 LEU D N 1
ATOM 6827 C CA . LEU D 1 38 ? -17.340 32.758 87.366 1.00 42.23 38 LEU D CA 1
ATOM 6828 C C . LEU D 1 38 ? -16.626 33.159 86.087 1.00 44.04 38 LEU D C 1
ATOM 6829 O O . LEU D 1 38 ? -16.698 34.306 85.656 1.00 39.58 38 LEU D O 1
ATOM 6834 N N . ILE D 1 39 ? -15.899 32.191 85.514 1.00 42.05 39 ILE D N 1
ATOM 6835 C CA . ILE D 1 39 ? -15.301 32.325 84.202 1.00 43.67 39 ILE D CA 1
ATOM 6836 C C . ILE D 1 39 ? -16.138 31.512 83.232 1.00 38.08 39 ILE D C 1
ATOM 6837 O O . ILE D 1 39 ? -16.472 30.374 83.526 1.00 38.66 39 ILE D O 1
ATOM 6842 N N . THR D 1 40 ? -16.395 32.086 82.056 1.00 40.25 40 THR D N 1
ATOM 6843 C CA . THR D 1 40 ? -17.246 31.474 81.056 1.00 45.18 40 THR D CA 1
ATOM 6844 C C . THR D 1 40 ? -16.463 31.261 79.764 1.00 46.89 40 THR D C 1
ATOM 6845 O O . THR D 1 40 ? -15.863 32.195 79.216 1.00 48.53 40 THR D O 1
ATOM 6849 N N . LEU D 1 41 ? -16.480 29.996 79.303 1.00 42.11 41 LEU D N 1
ATOM 6850 C CA . LEU D 1 41 ? -15.790 29.596 78.074 1.00 51.61 41 LEU D CA 1
ATOM 6851 C C . LEU D 1 41 ? -16.841 29.218 77.048 1.00 47.64 41 LEU D C 1
ATOM 6852 O O . LEU D 1 41 ? -17.856 28.626 77.430 1.00 54.75 41 LEU D O 1
ATOM 6857 N N . ASP D 1 42 ? -16.593 29.528 75.773 1.00 52.36 42 ASP D N 1
ATOM 6858 C CA . ASP D 1 42 ? -17.481 29.050 74.716 1.00 53.97 42 ASP D CA 1
ATOM 6859 C C . ASP D 1 42 ? -17.037 27.648 74.295 1.00 55.55 42 ASP D C 1
ATOM 6860 O O . ASP D 1 42 ? -16.062 27.127 74.836 1.00 53.78 42 ASP D O 1
ATOM 6865 N N . VAL D 1 43 ? -17.732 27.073 73.312 1.00 56.71 43 VAL D N 1
ATOM 6866 C CA . VAL D 1 43 ? -17.579 25.678 72.932 1.00 61.08 43 VAL D CA 1
ATOM 6867 C C . VAL D 1 43 ? -16.174 25.406 72.388 1.00 56.94 43 VAL D C 1
ATOM 6868 O O . VAL D 1 43 ? -15.684 24.279 72.491 1.00 56.42 43 VAL D O 1
ATOM 6872 N N . ARG D 1 44 ? -15.508 26.438 71.850 1.00 61.57 44 ARG D N 1
ATOM 6873 C CA . ARG D 1 44 ? -14.155 26.254 71.355 1.00 63.51 44 ARG D CA 1
ATOM 6874 C C . ARG D 1 44 ? -13.113 26.556 72.424 1.00 57.26 44 ARG D C 1
ATOM 6875 O O . ARG D 1 44 ? -11.931 26.560 72.111 1.00 63.13 44 ARG D O 1
ATOM 6883 N N . GLY D 1 45 ? -13.560 26.829 73.651 1.00 50.41 45 GLY D N 1
ATOM 6884 C CA . GLY D 1 45 ? -12.651 27.107 74.749 1.00 54.85 45 GLY D CA 1
ATOM 6885 C C . GLY D 1 45 ? -12.093 28.533 74.727 1.00 53.02 45 GLY D C 1
ATOM 6886 O O . GLY D 1 45 ? -11.050 28.793 75.311 1.00 51.52 45 GLY D O 1
ATOM 6887 N N . ARG D 1 46 ? -12.791 29.454 74.059 1.00 54.69 46 ARG D N 1
ATOM 6888 C CA . ARG D 1 46 ? -12.352 30.832 73.980 1.00 55.68 46 ARG D CA 1
ATOM 6889 C C . ARG D 1 46 ? -12.977 31.621 75.130 1.00 53.08 46 ARG D C 1
ATOM 6890 O O . ARG D 1 46 ? -14.022 31.249 75.691 1.00 55.78 46 ARG D O 1
ATOM 6898 N N . VAL D 1 47 ? -12.286 32.715 75.481 1.00 62.28 47 VAL D N 1
ATOM 6899 C CA . VAL D 1 47 ? -12.445 33.394 76.759 1.00 62.16 47 VAL D CA 1
ATOM 6900 C C . VAL D 1 47 ? -12.363 34.903 76.577 1.00 48.78 47 VAL D C 1
ATOM 6901 O O . VAL D 1 47 ? -11.977 35.393 75.528 1.00 45.31 47 VAL D O 1
ATOM 6905 N N . ASN D 1 48 ? -12.828 35.617 77.598 1.00 42.60 48 ASN D N 1
ATOM 6906 C CA . ASN D 1 48 ? -12.881 37.066 77.596 1.00 44.28 48 ASN D CA 1
ATOM 6907 C C . ASN D 1 48 ? -11.700 37.527 78.417 1.00 40.73 48 ASN D C 1
ATOM 6908 O O . ASN D 1 48 ? -11.757 37.261 79.576 1.00 34.99 48 ASN D O 1
ATOM 6913 N N . ILE D 1 49 ? -10.701 38.215 77.857 1.00 35.25 49 ILE D N 1
ATOM 6914 C CA . ILE D 1 49 ? -9.613 38.795 78.621 1.00 36.11 49 ILE D CA 1
ATOM 6915 C C . ILE D 1 49 ? -9.620 40.297 78.357 1.00 36.01 49 ILE D C 1
ATOM 6916 O O . ILE D 1 49 ? -9.833 40.732 77.222 1.00 38.30 49 ILE D O 1
ATOM 6921 N N . VAL D 1 50 ? -9.505 41.071 79.434 1.00 40.71 50 VAL D N 1
ATOM 6922 C CA . VAL D 1 50 ? -9.616 42.520 79.359 1.00 38.83 50 VAL D CA 1
ATOM 6923 C C . VAL D 1 50 ? -8.548 43.100 80.269 1.00 34.53 50 VAL D C 1
ATOM 6924 O O . VAL D 1 50 ? -8.427 42.652 81.400 1.00 30.05 50 VAL D O 1
ATOM 6928 N N . ASP D 1 51 ? -7.702 43.989 79.722 1.00 35.10 51 ASP D N 1
ATOM 6929 C CA . ASP D 1 51 ? -6.683 44.663 80.509 1.00 38.29 51 ASP D CA 1
ATOM 6930 C C . ASP D 1 51 ? -5.813 43.646 81.252 1.00 38.37 51 ASP D C 1
ATOM 6931 O O . ASP D 1 51 ? -5.545 43.827 82.434 1.00 31.67 51 ASP D O 1
ATOM 6936 N N . GLY D 1 52 ? -5.418 42.569 80.563 1.00 42.19 52 GLY D N 1
ATOM 6937 C CA . GLY D 1 52 ? -4.454 41.636 81.129 1.00 41.99 52 GLY D CA 1
ATOM 6938 C C . GLY D 1 52 ? -5.052 40.656 82.135 1.00 36.28 52 GLY D C 1
ATOM 6939 O O . GLY D 1 52 ? -4.264 39.923 82.741 1.00 34.16 52 GLY D O 1
ATOM 6940 N N . GLN D 1 53 ? -6.394 40.629 82.270 1.00 41.14 53 GLN D N 1
ATOM 6941 C CA . GLN D 1 53 ? -6.995 39.689 83.202 1.00 41.60 53 GLN D CA 1
ATOM 6942 C C . GLN D 1 53 ? -8.181 38.989 82.557 1.00 39.71 53 GLN D C 1
ATOM 6943 O O . GLN D 1 53 ? -8.947 39.600 81.827 1.00 32.98 53 GLN D O 1
ATOM 6949 N N . VAL D 1 54 ? -8.370 37.705 82.895 1.00 39.97 54 VAL D N 1
ATOM 6950 C CA . VAL D 1 54 ? -9.595 37.012 82.544 1.00 41.19 54 VAL D CA 1
ATOM 6951 C C . VAL D 1 54 ? -10.756 37.700 83.267 1.00 43.34 54 VAL D C 1
ATOM 6952 O O . VAL D 1 54 ? -10.643 38.082 84.413 1.00 39.68 54 VAL D O 1
ATOM 6956 N N . VAL D 1 55 ? -11.877 37.878 82.567 1.00 42.70 55 VAL D N 1
ATOM 6957 C CA . VAL D 1 55 ? -13.030 38.528 83.170 1.00 41.01 55 VAL D CA 1
ATOM 6958 C C . VAL D 1 55 ? -13.686 37.527 84.115 1.00 43.29 55 VAL D C 1
ATOM 6959 O O . VAL D 1 55 ? -13.982 36.396 83.738 1.00 48.21 55 VAL D O 1
ATOM 6963 N N . ILE D 1 56 ? -13.860 37.936 85.371 1.00 39.71 56 ILE D N 1
ATOM 6964 C CA . ILE D 1 56 ? -14.534 37.146 86.385 1.00 40.81 56 ILE D CA 1
ATOM 6965 C C . ILE D 1 56 ? -15.895 37.765 86.690 1.00 40.89 56 ILE D C 1
ATOM 6966 O O . ILE D 1 56 ? -15.960 38.873 87.175 1.00 40.95 56 ILE D O 1
ATOM 6971 N N . GLU D 1 57 ? -16.972 37.058 86.345 1.00 43.55 57 GLU D N 1
ATOM 6972 C CA . GLU D 1 57 ? -18.341 37.510 86.555 1.00 47.02 57 GLU D CA 1
ATOM 6973 C C . GLU D 1 57 ? -18.871 36.948 87.873 1.00 54.77 57 GLU D C 1
ATOM 6974 O O . GLU D 1 57 ? -18.195 36.158 88.528 1.00 50.92 57 GLU D O 1
ATOM 6980 N N . ASP D 1 58 ? -20.103 37.338 88.213 1.00 56.21 58 ASP D N 1
ATOM 6981 C CA . ASP D 1 58 ? -20.769 36.941 89.436 1.00 59.46 58 ASP D CA 1
ATOM 6982 C C . ASP D 1 58 ? -21.295 35.523 89.265 1.00 49.57 58 ASP D C 1
ATOM 6983 O O . ASP D 1 58 ? -22.165 35.302 88.418 1.00 55.70 58 ASP D O 1
ATOM 6988 N N . ALA D 1 59 ? -20.816 34.582 90.080 1.00 53.24 59 ALA D N 1
ATOM 6989 C CA . ALA D 1 59 ? -21.330 33.212 90.014 1.00 46.86 59 ALA D CA 1
ATOM 6990 C C . ALA D 1 59 ? -22.851 33.196 90.223 1.00 53.53 59 ALA D C 1
ATOM 6991 O O . ALA D 1 59 ? -23.566 32.423 89.578 1.00 49.77 59 ALA D O 1
ATOM 6993 N N . ALA D 1 60 ? -23.327 34.070 91.124 1.00 57.74 60 ALA D N 1
ATOM 6994 C CA . ALA D 1 60 ? -24.718 34.089 91.545 1.00 66.97 60 ALA D CA 1
ATOM 6995 C C . ALA D 1 60 ? -25.662 34.296 90.361 1.00 64.94 60 ALA D C 1
ATOM 6996 O O . ALA D 1 60 ? -26.813 33.877 90.442 1.00 63.85 60 ALA D O 1
ATOM 6998 N N . ARG D 1 61 ? -25.179 34.892 89.261 1.00 75.84 61 ARG D N 1
ATOM 6999 C CA . ARG D 1 61 ? -26.009 35.132 88.089 1.00 85.86 61 ARG D CA 1
ATOM 7000 C C . ARG D 1 61 ? -26.585 33.839 87.500 1.00 83.17 61 ARG D C 1
ATOM 7001 O O . ARG D 1 61 ? -27.650 33.875 86.891 1.00 101.77 61 ARG D O 1
ATOM 7009 N N . ILE D 1 62 ? -25.870 32.704 87.604 1.00 76.66 62 ILE D N 1
ATOM 7010 C CA . ILE D 1 62 ? -26.310 31.502 86.904 1.00 69.33 62 ILE D CA 1
ATOM 7011 C C . ILE D 1 62 ? -27.082 30.578 87.844 1.00 66.81 62 ILE D C 1
ATOM 7012 O O . ILE D 1 62 ? -27.540 29.519 87.420 1.00 62.49 62 ILE D O 1
ATOM 7017 N N . GLY D 1 63 ? -27.209 30.940 89.122 1.00 69.05 63 GLY D N 1
ATOM 7018 C CA . GLY D 1 63 ? -27.957 30.132 90.079 1.00 65.46 63 GLY D CA 1
ATOM 7019 C C . GLY D 1 63 ? -27.641 30.529 91.515 1.00 67.86 63 GLY D C 1
ATOM 7020 O O . GLY D 1 63 ? -26.687 31.271 91.749 1.00 77.10 63 GLY D O 1
ATOM 7021 N N . ASP D 1 64 ? -28.414 30.010 92.476 1.00 62.64 64 ASP D N 1
ATOM 7022 C CA . ASP D 1 64 ? -28.209 30.319 93.891 1.00 66.07 64 ASP D CA 1
ATOM 7023 C C . ASP D 1 64 ? -27.289 29.287 94.552 1.00 60.58 64 ASP D C 1
ATOM 7024 O O . ASP D 1 64 ? -26.844 29.486 95.668 1.00 63.06 64 ASP D O 1
ATOM 7029 N N . GLN D 1 65 ? -27.020 28.177 93.858 1.00 61.41 65 GLN D N 1
ATOM 7030 C CA . GLN D 1 65 ? -26.070 27.144 94.257 1.00 64.55 65 GLN D CA 1
ATOM 7031 C C . GLN D 1 65 ? -25.201 26.774 93.051 1.00 57.07 65 GLN D C 1
ATOM 7032 O O . GLN D 1 65 ? -25.598 27.004 91.904 1.00 56.29 65 GLN D O 1
ATOM 7038 N N . PRO D 1 66 ? -24.003 26.180 93.258 1.00 46.91 66 PRO D N 1
ATOM 7039 C CA . PRO D 1 66 ? -23.171 25.709 92.150 1.00 50.25 66 PRO D CA 1
ATOM 7040 C C . PRO D 1 66 ? -23.913 24.702 91.276 1.00 44.25 66 PRO D C 1
ATOM 7041 O O . PRO D 1 66 ? -24.333 23.667 91.760 1.00 50.24 66 PRO D O 1
A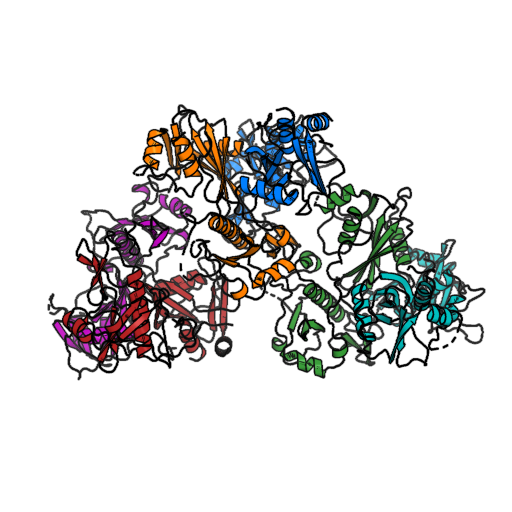TOM 7045 N N . PRO D 1 67 ? -24.128 24.963 89.976 1.00 38.32 67 PRO D N 1
ATOM 7046 C CA . PRO D 1 67 ? -24.765 23.965 89.123 1.00 41.78 67 PRO D CA 1
ATOM 7047 C C . PRO D 1 67 ? -23.826 22.764 88.921 1.00 45.44 67 PRO D C 1
ATOM 7048 O O . PRO D 1 67 ? -22.601 22.875 89.070 1.00 48.40 67 PRO D O 1
ATOM 7052 N N . GLU D 1 68 ? -24.432 21.648 88.516 1.00 43.02 68 GLU D N 1
ATOM 7053 C CA . GLU D 1 68 ? -23.771 20.363 88.350 1.00 54.28 68 GLU D CA 1
ATOM 7054 C C . GLU D 1 68 ? -22.609 20.468 87.360 1.00 48.00 68 GLU D C 1
ATOM 7055 O O . GLU D 1 68 ? -21.592 19.793 87.516 1.00 53.63 68 GLU D O 1
ATOM 7061 N N . HIS D 1 69 ? -22.801 21.301 86.332 1.00 47.91 69 HIS D N 1
ATOM 7062 C CA . HIS D 1 69 ? -21.921 21.362 85.180 1.00 48.21 69 HIS D CA 1
ATOM 7063 C C . HIS D 1 69 ? -20.819 22.407 85.392 1.00 43.43 69 HIS D C 1
ATOM 7064 O O . HIS D 1 69 ? -20.015 22.656 84.498 1.00 42.50 69 HIS D O 1
ATOM 7071 N N . ALA D 1 70 ? -20.760 23.003 86.581 1.00 42.25 70 ALA D N 1
ATOM 7072 C CA . ALA D 1 70 ? -19.710 23.968 86.858 1.00 40.11 70 ALA D CA 1
ATOM 7073 C C . ALA D 1 70 ? -18.482 23.230 87.393 1.00 37.22 70 ALA D C 1
ATOM 7074 O O . ALA D 1 70 ? -18.608 22.190 88.023 1.00 37.45 70 ALA D O 1
ATOM 7076 N N . VAL D 1 71 ? -17.301 23.810 87.170 1.00 32.90 71 VAL D N 1
ATOM 7077 C CA . VAL D 1 71 ? -16.064 23.261 87.701 1.00 28.60 71 VAL D CA 1
ATOM 7078 C C . VAL D 1 71 ? -15.426 24.273 88.639 1.00 26.49 71 VAL D C 1
ATOM 7079 O O . VAL D 1 71 ? -15.171 25.409 88.260 1.00 28.36 71 VAL D O 1
ATOM 7083 N N . PHE D 1 72 ? -15.110 23.811 89.847 1.00 28.63 72 PHE D N 1
ATOM 7084 C CA . PHE D 1 72 ? -14.486 24.650 90.847 1.00 31.23 72 PHE D CA 1
ATOM 7085 C C . PHE D 1 72 ? -12.976 24.755 90.572 1.00 33.42 72 PHE D C 1
ATOM 7086 O O . PHE D 1 72 ? -12.262 23.767 90.677 1.00 34.47 72 PHE D O 1
ATOM 7094 N N . LEU D 1 73 ? -12.492 25.959 90.252 1.00 31.13 73 LEU D N 1
ATOM 7095 C CA . LEU D 1 73 ? -11.110 26.146 89.839 1.00 29.05 73 LEU D CA 1
ATOM 7096 C C . LEU D 1 73 ? -10.186 26.364 91.027 1.00 32.69 73 LEU D C 1
ATOM 7097 O O . LEU D 1 73 ? -8.992 26.135 90.922 1.00 40.43 73 LEU D O 1
ATOM 7102 N N . GLY D 1 74 ? -10.729 26.839 92.142 1.00 34.70 74 GLY D N 1
ATOM 7103 C CA . GLY D 1 74 ? -9.938 27.155 93.318 1.00 36.08 74 GLY D CA 1
ATOM 7104 C C . GLY D 1 74 ? -10.234 28.584 93.808 1.00 34.97 74 GLY D C 1
ATOM 7105 O O . GLY D 1 74 ? -11.340 29.108 93.674 1.00 36.99 74 GLY D O 1
ATOM 7106 N N . ARG D 1 75 ? -9.219 29.182 94.419 1.00 31.59 75 ARG D N 1
ATOM 7107 C CA . ARG D 1 75 ? -9.297 30.489 95.037 1.00 37.38 75 ARG D CA 1
ATOM 7108 C C . ARG D 1 75 ? -8.214 31.350 94.422 1.00 40.70 75 ARG D C 1
ATOM 7109 O O . ARG D 1 75 ? -7.073 30.892 94.268 1.00 39.82 75 ARG D O 1
ATOM 7117 N N . ILE D 1 76 ? -8.561 32.609 94.125 1.00 38.06 76 ILE D N 1
ATOM 7118 C CA . ILE D 1 76 ? -7.601 33.531 93.559 1.00 39.49 76 ILE D CA 1
ATOM 7119 C C . ILE D 1 76 ? -7.028 34.375 94.691 1.00 40.62 76 ILE D C 1
ATOM 7120 O O . ILE D 1 76 ? -7.571 34.347 95.797 1.00 43.83 76 ILE D O 1
ATOM 7125 N N . PRO D 1 77 ? -5.918 35.121 94.479 1.00 46.76 77 PRO D N 1
ATOM 7126 C CA . PRO D 1 77 ? -5.382 36.019 95.510 1.00 48.98 77 PRO D CA 1
ATOM 7127 C C . PRO D 1 77 ? -6.481 36.857 96.168 1.00 48.55 77 PRO D C 1
ATOM 7128 O O . PRO D 1 77 ? -7.283 37.493 95.475 1.00 48.48 77 PRO D O 1
ATOM 7132 N N . GLY D 1 78 ? -6.575 36.768 97.503 1.00 49.37 78 GLY D N 1
ATOM 7133 C CA . GLY D 1 78 ? -7.642 37.422 98.240 1.00 46.67 78 GLY D CA 1
ATOM 7134 C C . GLY D 1 78 ? -8.714 36.448 98.722 1.00 47.37 78 GLY D C 1
ATOM 7135 O O . GLY D 1 78 ? -9.608 36.838 99.464 1.00 47.64 78 GLY D O 1
ATOM 7136 N N . GLY D 1 79 ? -8.648 35.197 98.266 1.00 48.90 79 GLY D N 1
ATOM 7137 C CA . GLY D 1 79 ? -9.448 34.131 98.850 1.00 49.14 79 GLY D CA 1
ATOM 7138 C C . GLY D 1 79 ? -10.789 33.885 98.162 1.00 44.70 79 GLY D C 1
ATOM 7139 O O . GLY D 1 79 ? -11.478 32.952 98.569 1.00 51.74 79 GLY D O 1
ATOM 7140 N N . ARG D 1 80 ? -11.100 34.611 97.080 1.00 46.28 80 ARG D N 1
ATOM 7141 C CA . ARG D 1 80 ? -12.377 34.441 96.399 1.00 40.99 80 ARG D CA 1
ATOM 7142 C C . ARG D 1 80 ? -12.398 33.122 95.615 1.00 45.11 80 ARG D C 1
ATOM 7143 O O . ARG D 1 80 ? -11.434 32.812 94.900 1.00 39.59 80 ARG D O 1
ATOM 7151 N N . HIS D 1 81 ? -13.501 32.365 95.739 1.00 42.51 81 HIS D N 1
ATOM 7152 C CA . HIS D 1 81 ? -13.706 31.154 94.972 1.00 38.81 81 HIS D CA 1
ATOM 7153 C C . HIS D 1 81 ? -14.002 31.508 93.517 1.00 38.74 81 HIS D C 1
ATOM 7154 O O . HIS D 1 81 ? -14.715 32.475 93.253 1.00 40.04 81 HIS D O 1
ATOM 7161 N N . VAL D 1 82 ? -13.467 30.703 92.578 1.00 34.89 82 VAL D N 1
ATOM 7162 C CA . VAL D 1 82 ? -13.780 30.898 91.177 1.00 31.66 82 VAL D CA 1
ATOM 7163 C C . VAL D 1 82 ? -14.187 29.560 90.562 1.00 31.23 82 VAL D C 1
ATOM 7164 O O . VAL D 1 82 ? -13.554 28.535 90.790 1.00 33.13 82 VAL D O 1
ATOM 7168 N N . TRP D 1 83 ? -15.235 29.600 89.739 1.00 34.26 83 TRP D N 1
ATOM 7169 C CA . TRP D 1 83 ? -15.749 28.444 89.020 1.00 32.29 83 TRP D CA 1
ATOM 7170 C C . TRP D 1 83 ? -15.707 28.715 87.526 1.00 32.37 83 TRP D C 1
ATOM 7171 O O . TRP D 1 83 ? -15.593 29.873 87.120 1.00 37.11 83 TRP D O 1
ATOM 7182 N N . ALA D 1 84 ? -15.837 27.651 86.719 1.00 31.65 84 ALA D N 1
ATOM 7183 C CA . ALA D 1 84 ? -15.918 27.780 85.272 1.00 31.73 84 ALA D CA 1
ATOM 7184 C C . ALA D 1 84 ? -17.147 27.048 84.747 1.00 32.69 84 ALA D C 1
ATOM 7185 O O . ALA D 1 84 ? -17.523 25.996 85.288 1.00 35.81 84 ALA D O 1
ATOM 7187 N N . VAL D 1 85 ? -17.767 27.614 83.701 1.00 33.44 85 VAL D N 1
ATOM 7188 C CA . VAL D 1 85 ? -18.835 26.942 82.971 1.00 37.39 85 VAL D CA 1
ATOM 7189 C C . VAL D 1 85 ? -18.629 27.206 81.483 1.00 37.47 85 VAL D C 1
ATOM 7190 O O . VAL D 1 85 ? -17.975 28.172 81.089 1.00 33.25 85 VAL D O 1
ATOM 7194 N N . ARG D 1 86 ? -19.197 26.315 80.675 1.00 44.70 86 ARG D N 1
ATOM 7195 C CA . ARG D 1 86 ? -19.430 26.511 79.257 1.00 55.14 86 ARG D CA 1
ATOM 7196 C C . ARG D 1 86 ? -20.651 27.399 79.032 1.00 57.46 86 ARG D C 1
ATOM 7197 O O . ARG D 1 86 ? -21.661 27.193 79.683 1.00 55.93 86 ARG D O 1
ATOM 7205 N N . ALA D 1 87 ? -20.572 28.318 78.058 1.00 68.51 87 ALA D N 1
ATOM 7206 C CA . ALA D 1 87 ? -21.724 29.093 77.606 1.00 70.23 87 ALA D CA 1
ATOM 7207 C C . ALA D 1 87 ? -22.293 28.511 76.303 1.00 66.16 87 ALA D C 1
ATOM 7208 O O . ALA D 1 87 ? -21.502 27.923 75.514 1.00 71.61 87 ALA D O 1
ATOM 7210 N N . LEU D 1 96 ? -14.856 36.905 72.131 1.00 65.86 96 LEU D N 1
ATOM 7211 C CA . LEU D 1 96 ? -14.026 35.901 72.847 1.00 66.77 96 LEU D CA 1
ATOM 7212 C C . LEU D 1 96 ? -12.879 35.508 71.923 1.00 71.15 96 LEU D C 1
ATOM 7213 O O . LEU D 1 96 ? -13.119 35.106 70.787 1.00 70.20 96 LEU D O 1
ATOM 7218 N N . LEU D 1 97 ? -11.630 35.646 72.387 1.00 73.59 97 LEU D N 1
ATOM 7219 C CA . LEU D 1 97 ? -10.459 35.475 71.541 1.00 73.35 97 LEU D CA 1
ATOM 7220 C C . LEU D 1 97 ? -9.818 34.117 71.802 1.00 63.77 97 LEU D C 1
ATOM 7221 O O . LEU D 1 97 ? -9.881 33.601 72.916 1.00 54.89 97 LEU D O 1
ATOM 7226 N N . ASP D 1 98 ? -9.147 33.570 70.777 1.00 58.75 98 ASP D N 1
ATOM 7227 C CA . ASP D 1 98 ? -8.455 32.294 70.891 1.00 59.75 98 ASP D CA 1
ATOM 7228 C C . ASP D 1 98 ? -7.031 32.522 71.379 1.00 58.02 98 ASP D C 1
ATOM 7229 O O . ASP D 1 98 ? -6.283 33.286 70.793 1.00 56.89 98 ASP D O 1
ATOM 7234 N N . LEU D 1 99 ? -6.700 31.859 72.487 1.00 53.98 99 LEU D N 1
ATOM 7235 C CA . LEU D 1 99 ? -5.491 32.123 73.237 1.00 60.33 99 LEU D CA 1
ATOM 7236 C C . LEU D 1 99 ? -4.257 31.897 72.360 1.00 53.96 99 LEU D C 1
ATOM 7237 O O . LEU D 1 99 ? -3.301 32.648 72.429 1.00 56.92 99 LEU D O 1
ATOM 7242 N N . ARG D 1 100 ? -4.298 30.877 71.501 1.00 54.21 100 ARG D N 1
ATOM 7243 C CA . ARG D 1 100 ? -3.147 30.478 70.715 1.00 55.46 100 ARG D CA 1
ATOM 7244 C C . ARG D 1 100 ? -2.733 31.557 69.717 1.00 58.35 100 ARG D C 1
ATOM 7245 O O . ARG D 1 100 ? -1.545 31.722 69.478 1.00 68.70 100 ARG D O 1
ATOM 7253 N N . ARG D 1 101 ? -3.704 32.255 69.117 1.00 60.26 101 ARG D N 1
ATOM 7254 C CA . ARG D 1 101 ? -3.436 33.241 68.079 1.00 64.20 101 ARG D CA 1
ATOM 7255 C C . ARG D 1 101 ? -3.364 34.657 68.647 1.00 65.94 101 ARG D C 1
ATOM 7256 O O . ARG D 1 101 ? -2.606 35.456 68.087 1.00 65.42 101 ARG D O 1
ATOM 7264 N N . SER D 1 102 ? -4.132 34.975 69.711 1.00 58.93 102 SER D N 1
ATOM 7265 C CA . SER D 1 102 ? -4.227 36.395 70.079 1.00 61.80 102 SER D CA 1
ATOM 7266 C C . SER D 1 102 ? -2.886 36.874 70.661 1.00 63.11 102 SER D C 1
ATOM 7267 O O . SER D 1 102 ? -2.074 36.078 71.131 1.00 69.08 102 SER D O 1
ATOM 7270 N N . GLY D 1 103 ? -2.605 38.170 70.529 1.00 65.55 103 GLY D N 1
ATOM 7271 C CA . GLY D 1 103 ? -1.469 38.750 71.222 1.00 65.20 103 GLY D CA 1
ATOM 7272 C C . GLY D 1 103 ? -1.748 38.974 72.705 1.00 61.38 103 GLY D C 1
ATOM 7273 O O . GLY D 1 103 ? -0.870 39.473 73.398 1.00 57.53 103 GLY D O 1
ATOM 7274 N N . GLN D 1 104 ? -2.949 38.630 73.215 1.00 56.25 104 GLN D N 1
ATOM 7275 C CA . GLN D 1 104 ? -3.431 39.134 74.491 1.00 57.81 104 GLN D CA 1
ATOM 7276 C C . GLN D 1 104 ? -2.465 38.826 75.633 1.00 52.12 104 GLN D C 1
ATOM 7277 O O . GLN D 1 104 ? -2.020 37.696 75.814 1.00 46.13 104 GLN D O 1
ATOM 7283 N N . LEU D 1 105 ? -2.118 39.862 76.392 1.00 44.97 105 LEU D N 1
ATOM 7284 C CA . LEU D 1 105 ? -1.384 39.689 77.635 1.00 46.06 105 LEU D CA 1
ATOM 7285 C C . LEU D 1 105 ? -2.329 39.189 78.720 1.00 46.77 105 LEU D C 1
ATOM 7286 O O . LEU D 1 105 ? -3.491 39.596 78.737 1.00 50.95 105 LEU D O 1
ATOM 7291 N N . PHE D 1 106 ? -1.843 38.293 79.592 1.00 38.48 106 PHE D N 1
ATOM 7292 C CA . PHE D 1 106 ? -2.643 37.856 80.738 1.00 35.33 106 PHE D CA 1
ATOM 7293 C C . PHE D 1 106 ? -1.720 37.526 81.903 1.00 33.09 106 PHE D C 1
ATOM 7294 O O . PHE D 1 106 ? -0.637 37.030 81.681 1.00 35.31 106 PHE D O 1
ATOM 7302 N N . ASP D 1 107 ? -2.112 37.912 83.110 1.00 35.23 107 ASP D N 1
ATOM 7303 C CA . ASP D 1 107 ? -1.296 37.726 84.291 1.00 35.16 107 ASP D CA 1
ATOM 7304 C C . ASP D 1 107 ? -1.256 36.244 84.688 1.00 34.76 107 ASP D C 1
ATOM 7305 O O . ASP D 1 107 ? -2.040 35.437 84.235 1.00 37.06 107 ASP D O 1
ATOM 7310 N N . ASP D 1 108 ? -0.340 35.913 85.604 1.00 35.83 108 ASP D N 1
ATOM 7311 C CA . ASP D 1 108 ? -0.054 34.587 86.117 1.00 41.44 108 ASP D CA 1
ATOM 7312 C C . ASP D 1 108 ? -1.329 33.860 86.557 1.00 40.45 108 ASP D C 1
ATOM 7313 O O . ASP D 1 108 ? -1.582 32.713 86.180 1.00 42.71 108 ASP D O 1
ATOM 7318 N N . THR D 1 109 ? -2.126 34.521 87.389 1.00 39.57 109 THR D N 1
ATOM 7319 C CA . THR D 1 109 ? -3.334 33.941 87.955 1.00 41.51 109 THR D CA 1
ATOM 7320 C C . THR D 1 109 ? -4.347 33.648 86.850 1.00 36.76 109 THR D C 1
ATOM 7321 O O . THR D 1 109 ? -4.963 32.590 86.860 1.00 36.97 109 THR D O 1
ATOM 7325 N N . SER D 1 110 ? -4.496 34.581 85.906 1.00 34.10 110 SER D N 1
ATOM 7326 C CA . SER D 1 110 ? -5.383 34.386 84.765 1.00 35.87 110 SER D CA 1
ATOM 7327 C C . SER D 1 110 ? -4.923 33.190 83.943 1.00 37.91 110 SER D C 1
ATOM 7328 O O . SER D 1 110 ? -5.753 32.457 83.452 1.00 37.48 110 SER D O 1
ATOM 7331 N N . ALA D 1 111 ? -3.610 33.034 83.753 1.00 34.33 111 ALA D N 1
ATOM 7332 C CA . ALA D 1 111 ? -3.078 31.956 82.941 1.00 37.62 111 ALA D CA 1
ATOM 7333 C C . ALA D 1 111 ? -3.477 30.600 83.541 1.00 35.93 111 ALA D C 1
ATOM 7334 O O . ALA D 1 111 ? -3.933 29.700 82.825 1.00 30.77 111 ALA D O 1
ATOM 7336 N N . ALA D 1 112 ? -3.353 30.498 84.872 1.00 32.88 112 ALA D N 1
ATOM 7337 C CA . ALA D 1 112 ? -3.675 29.279 85.581 1.00 33.31 112 ALA D CA 1
ATOM 7338 C C . ALA D 1 112 ? -5.187 29.001 85.554 1.00 34.93 112 ALA D C 1
ATOM 7339 O O . ALA D 1 112 ? -5.598 27.857 85.316 1.00 34.32 112 ALA D O 1
ATOM 7341 N N . LEU D 1 113 ? -5.996 30.057 85.781 1.00 32.27 113 LEU D N 1
ATOM 7342 C CA . LEU D 1 113 ? -7.437 29.937 85.718 1.00 32.68 113 LEU D CA 1
ATOM 7343 C C . LEU D 1 113 ? -7.856 29.397 84.354 1.00 33.31 113 LEU D C 1
ATOM 7344 O O . LEU D 1 113 ? -8.697 28.488 84.273 1.00 34.42 113 LEU D O 1
ATOM 7349 N N . LEU D 1 114 ? -7.263 29.968 83.294 1.00 33.48 114 LEU D N 1
ATOM 7350 C CA . LEU D 1 114 ? -7.662 29.642 81.939 1.00 35.31 114 LEU D CA 1
ATOM 7351 C C . LEU D 1 114 ? -7.242 28.222 81.578 1.00 32.05 114 LEU D C 1
ATOM 7352 O O . LEU D 1 114 ? -8.041 27.480 80.961 1.00 31.66 114 LEU D O 1
ATOM 7357 N N . ALA D 1 115 ? -5.986 27.876 81.934 1.00 28.49 115 ALA D N 1
ATOM 7358 C CA . ALA D 1 115 ? -5.480 26.560 81.593 1.00 30.89 115 ALA D CA 1
ATOM 7359 C C . ALA D 1 115 ? -6.387 25.499 82.219 1.00 28.68 115 ALA D C 1
ATOM 7360 O O . ALA D 1 115 ? -6.802 24.553 81.534 1.00 26.77 115 ALA D O 1
ATOM 7362 N N . THR D 1 116 ? -6.710 25.710 83.509 1.00 31.44 116 THR D N 1
ATOM 7363 C CA . THR D 1 116 ? -7.527 24.770 84.259 1.00 29.98 116 THR D CA 1
ATOM 7364 C C . THR D 1 116 ? -8.923 24.679 83.644 1.00 29.53 116 THR D C 1
ATOM 7365 O O . THR D 1 116 ? -9.421 23.573 83.387 1.00 29.15 116 THR D O 1
ATOM 7369 N N . ALA D 1 117 ? -9.546 25.847 83.406 1.00 32.27 117 ALA D N 1
ATOM 7370 C CA . ALA D 1 117 ? -10.931 25.862 82.954 1.00 30.61 117 ALA D CA 1
ATOM 7371 C C . ALA D 1 117 ? -11.036 25.164 81.614 1.00 28.87 117 ALA D C 1
ATOM 7372 O O . ALA D 1 117 ? -11.951 24.346 81.398 1.00 29.19 117 ALA D O 1
ATOM 7374 N N . MET D 1 118 ? -10.079 25.512 80.729 1.00 30.29 118 MET D N 1
ATOM 7375 C CA . MET D 1 118 ? -10.092 24.988 79.373 1.00 30.83 118 MET D CA 1
ATOM 7376 C C . MET D 1 118 ? -10.007 23.454 79.393 1.00 29.25 118 MET D C 1
ATOM 7377 O O . MET D 1 118 ? -10.844 22.760 78.816 1.00 30.60 118 MET D O 1
ATOM 7382 N N . ALA D 1 119 ? -9.004 22.953 80.116 1.00 31.38 119 ALA D N 1
ATOM 7383 C CA . ALA D 1 119 ? -8.750 21.519 80.190 1.00 32.66 119 ALA D CA 1
ATOM 7384 C C . ALA D 1 119 ? -9.954 20.784 80.782 1.00 27.91 119 ALA D C 1
ATOM 7385 O O . ALA D 1 119 ? -10.407 19.751 80.255 1.00 26.29 119 ALA D O 1
ATOM 7387 N N . MET D 1 120 ? -10.484 21.350 81.877 1.00 29.55 120 MET D N 1
ATOM 7388 C CA . MET D 1 120 ? -11.495 20.647 82.649 1.00 27.25 120 MET D CA 1
ATOM 7389 C C . MET D 1 120 ? -12.828 20.627 81.912 1.00 28.09 120 MET D C 1
ATOM 7390 O O . MET D 1 120 ? -13.483 19.582 81.870 1.00 31.63 120 MET D O 1
ATOM 7395 N N . LEU D 1 121 ? -13.215 21.761 81.310 1.00 27.43 121 LEU D N 1
ATOM 7396 C CA . LEU D 1 121 ? -14.477 21.780 80.587 1.00 31.40 121 LEU D CA 1
ATOM 7397 C C . LEU D 1 121 ? -14.396 20.936 79.321 1.00 28.18 121 LEU D C 1
ATOM 7398 O O . LEU D 1 121 ? -15.385 20.290 78.967 1.00 27.95 121 LEU D O 1
ATOM 7403 N N . ALA D 1 122 ? -13.240 20.923 78.652 1.00 28.69 122 ALA D N 1
ATOM 7404 C CA . ALA D 1 122 ? -13.077 20.050 77.489 1.00 32.36 122 ALA D CA 1
ATOM 7405 C C . ALA D 1 122 ? -13.201 18.575 77.894 1.00 32.60 122 ALA D C 1
ATOM 7406 O O . ALA D 1 122 ? -13.836 17.763 77.194 1.00 38.79 122 ALA D O 1
ATOM 7408 N N . TRP D 1 123 ? -12.605 18.242 79.045 1.00 33.97 123 TRP D N 1
ATOM 7409 C CA . TRP D 1 123 ? -12.754 16.884 79.545 1.00 31.72 123 TRP D CA 1
ATOM 7410 C C . TRP D 1 123 ? -14.238 16.513 79.741 1.00 29.66 123 TRP D C 1
ATOM 7411 O O . TRP D 1 123 ? -14.687 15.460 79.277 1.00 31.24 123 TRP D O 1
ATOM 7422 N N . HIS D 1 124 ? -14.975 17.369 80.445 1.00 28.04 124 HIS D N 1
ATOM 7423 C CA . HIS D 1 124 ? -16.390 17.115 80.728 1.00 35.65 124 HIS D CA 1
ATOM 7424 C C . HIS D 1 124 ? -17.162 16.859 79.439 1.00 34.14 124 HIS D C 1
ATOM 7425 O O . HIS D 1 124 ? -17.921 15.893 79.370 1.00 43.03 124 HIS D O 1
ATOM 7432 N N . ASP D 1 125 ? -16.915 17.683 78.422 1.00 36.27 125 ASP D N 1
ATOM 7433 C CA . ASP D 1 125 ? -17.570 17.540 77.138 1.00 37.18 125 ASP D CA 1
ATOM 7434 C C . ASP D 1 125 ? -17.315 16.161 76.532 1.00 43.17 125 ASP D C 1
ATOM 7435 O O . ASP D 1 125 ? -18.152 15.679 75.783 1.00 45.16 125 ASP D O 1
ATOM 7440 N N . ASN D 1 126 ? -16.170 15.541 76.850 1.00 39.13 126 ASN D N 1
ATOM 7441 C CA . ASN D 1 126 ? -15.753 14.294 76.232 1.00 37.19 126 ASN D CA 1
ATOM 7442 C C . ASN D 1 126 ? -15.786 13.112 77.209 1.00 33.10 126 ASN D C 1
ATOM 7443 O O . ASN D 1 126 ? -15.177 12.082 76.928 1.00 44.96 126 ASN D O 1
ATOM 7448 N N . ALA D 1 127 ? -16.444 13.262 78.357 1.00 31.87 127 ALA D N 1
ATOM 7449 C CA . ALA D 1 127 ? -16.401 12.236 79.390 1.00 37.52 127 ALA D CA 1
ATOM 7450 C C . ALA D 1 127 ? -17.795 11.942 79.951 1.00 33.13 127 ALA D C 1
ATOM 7451 O O . ALA D 1 127 ? -17.913 11.414 81.062 1.00 30.62 127 ALA D O 1
ATOM 7453 N N . GLY D 1 128 ? -18.833 12.234 79.157 1.00 36.37 128 GLY D N 1
ATOM 7454 C CA . GLY D 1 128 ? -20.205 12.023 79.585 1.00 38.42 128 GLY D CA 1
ATOM 7455 C C . GLY D 1 128 ? -20.562 10.562 79.848 1.00 40.25 128 GLY D C 1
ATOM 7456 O O . GLY D 1 128 ? -21.560 10.294 80.513 1.00 46.44 128 GLY D O 1
ATOM 7457 N N . TYR D 1 129 ? -19.757 9.618 79.328 1.00 40.06 129 TYR D N 1
ATOM 7458 C CA . TYR D 1 129 ? -20.038 8.198 79.511 1.00 41.13 129 TYR D CA 1
ATOM 7459 C C . TYR D 1 129 ? -18.784 7.447 79.958 1.00 38.05 129 TYR D C 1
ATOM 7460 O O . TYR D 1 129 ? -17.675 7.833 79.621 1.00 36.61 129 TYR D O 1
ATOM 7469 N N . SER D 1 130 ? -18.987 6.326 80.654 1.00 39.82 130 SER D N 1
ATOM 7470 C CA . SER D 1 130 ? -17.908 5.454 81.054 1.00 36.38 130 SER D CA 1
ATOM 7471 C C . SER D 1 130 ? -17.302 4.791 79.825 1.00 36.69 130 SER D C 1
ATOM 7472 O O . SER D 1 130 ? -18.020 4.204 79.033 1.00 36.52 130 SER D O 1
ATOM 7475 N N . PRO D 1 131 ? -15.957 4.862 79.646 1.00 33.61 131 PRO D N 1
ATOM 7476 C CA . PRO D 1 131 ? -15.272 4.074 78.640 1.00 30.49 131 PRO D CA 1
ATOM 7477 C C . PRO D 1 131 ? -15.304 2.579 78.950 1.00 33.15 131 PRO D C 1
ATOM 7478 O O . PRO D 1 131 ? -15.102 1.765 78.048 1.00 32.53 131 PRO D O 1
ATOM 7482 N N . VAL D 1 132 ? -15.578 2.232 80.215 1.00 33.12 132 VAL D N 1
ATOM 7483 C CA . VAL D 1 132 ? -15.512 0.845 80.654 1.00 36.09 132 VAL D CA 1
ATOM 7484 C C . VAL D 1 132 ? -16.786 0.115 80.221 1.00 36.78 132 VAL D C 1
ATOM 7485 O O . VAL D 1 132 ? -16.699 -0.947 79.612 1.00 33.71 132 VAL D O 1
ATOM 7489 N N . ASP D 1 133 ? -17.956 0.695 80.492 1.00 36.25 133 ASP D N 1
ATOM 7490 C CA . ASP D 1 133 ? -19.204 -0.027 80.294 1.00 42.13 133 ASP D CA 1
ATOM 7491 C C . ASP D 1 133 ? -20.278 0.814 79.598 1.00 44.93 133 ASP D C 1
ATOM 7492 O O . ASP D 1 133 ? -21.396 0.339 79.417 1.00 50.46 133 ASP D O 1
ATOM 7497 N N . GLY D 1 134 ? -19.976 2.069 79.248 1.00 43.32 134 GLY D N 1
ATOM 7498 C CA . GLY D 1 134 ? -20.902 2.878 78.471 1.00 38.15 134 GLY D CA 1
ATOM 7499 C C . GLY D 1 134 ? -21.967 3.605 79.298 1.00 34.10 134 GLY D C 1
ATOM 7500 O O . GLY D 1 134 ? -22.758 4.344 78.737 1.00 36.52 134 GLY D O 1
ATOM 7501 N N . SER D 1 135 ? -22.011 3.415 80.625 1.00 37.07 135 SER D N 1
ATOM 7502 C CA . SER D 1 135 ? -22.999 4.098 81.455 1.00 44.93 135 SER D CA 1
ATOM 7503 C C . SER D 1 135 ? -22.781 5.612 81.445 1.00 44.93 135 SER D C 1
ATOM 7504 O O . SER D 1 135 ? -21.648 6.074 81.434 1.00 42.42 135 SER D O 1
ATOM 7507 N N . PRO D 1 136 ? -23.848 6.435 81.488 1.00 54.29 136 PRO D N 1
ATOM 7508 C CA . PRO D 1 136 ? -23.692 7.873 81.707 1.00 49.47 136 PRO D CA 1
ATOM 7509 C C . PRO D 1 136 ? -22.934 8.147 83.001 1.00 47.37 136 PRO D C 1
ATOM 7510 O O . PRO D 1 136 ? -23.035 7.368 83.958 1.00 40.75 136 PRO D O 1
ATOM 7514 N N . THR D 1 137 ? -22.156 9.244 83.008 1.00 38.75 137 THR D N 1
ATOM 7515 C CA . THR D 1 137 ? -21.437 9.633 84.213 1.00 40.87 137 THR D CA 1
ATOM 7516 C C . THR D 1 137 ? -21.976 10.984 84.662 1.00 38.30 137 THR D C 1
ATOM 7517 O O . THR D 1 137 ? -22.452 11.750 83.829 1.00 43.87 137 THR D O 1
ATOM 7521 N N . ILE D 1 138 ? -21.918 11.245 85.972 1.00 42.86 138 ILE D N 1
ATOM 7522 C CA . ILE D 1 138 ? -22.489 12.465 86.533 1.00 47.92 138 ILE D CA 1
ATOM 7523 C C . ILE D 1 138 ? -21.359 13.177 87.259 1.00 41.71 138 ILE D C 1
ATOM 7524 O O . ILE D 1 138 ? -20.608 12.561 88.003 1.00 37.28 138 ILE D O 1
ATOM 7529 N N . PRO D 1 139 ? -21.157 14.490 87.041 1.00 43.60 139 PRO D N 1
ATOM 7530 C CA . PRO D 1 139 ? -20.073 15.201 87.706 1.00 42.81 139 PRO D CA 1
ATOM 7531 C C . PRO D 1 139 ? -20.289 15.184 89.212 1.00 36.59 139 PRO D C 1
ATOM 7532 O O . PRO D 1 139 ? -21.418 15.150 89.663 1.00 42.95 139 PRO D O 1
ATOM 7536 N N . ALA D 1 140 ? -19.186 15.180 89.961 1.00 32.91 140 ALA D N 1
ATOM 7537 C CA . ALA D 1 140 ? -19.194 15.313 91.400 1.00 34.76 140 ALA D CA 1
ATOM 7538 C C . ALA D 1 140 ? -17.884 15.969 91.838 1.00 35.87 140 ALA D C 1
ATOM 7539 O O . ALA D 1 140 ? -17.025 16.253 91.007 1.00 37.88 140 ALA D O 1
ATOM 7541 N N . LYS D 1 141 ? -17.765 16.216 93.147 1.00 37.40 141 LYS D N 1
ATOM 7542 C CA . LYS D 1 141 ? -16.607 16.818 93.786 1.00 39.84 141 LYS D CA 1
ATOM 7543 C C . LYS D 1 141 ? -16.185 18.080 93.036 1.00 41.62 141 LYS D C 1
ATOM 7544 O O . LYS D 1 141 ? -15.035 18.222 92.638 1.00 36.38 141 LYS D O 1
ATOM 7550 N N . GLY D 1 142 ? -17.143 19.002 92.872 1.00 41.56 142 GLY D N 1
ATOM 7551 C CA . GLY D 1 142 ? -16.880 20.311 92.305 1.00 37.38 142 GLY D CA 1
ATOM 7552 C C . GLY D 1 142 ? -16.472 20.226 90.846 1.00 34.94 142 GLY D C 1
ATOM 7553 O O . GLY D 1 142 ? -15.837 21.144 90.349 1.00 38.44 142 GLY D O 1
ATOM 7554 N N . GLY D 1 143 ? -16.854 19.130 90.179 1.00 32.89 143 GLY D N 1
ATOM 7555 C CA . GLY D 1 143 ? -16.509 18.902 88.784 1.00 35.30 143 GLY D CA 1
ATOM 7556 C C . GLY D 1 143 ? -15.154 18.215 88.570 1.00 31.29 143 GLY D C 1
ATOM 7557 O O . GLY D 1 143 ? -14.699 18.170 87.435 1.00 31.69 143 GLY D O 1
ATOM 7558 N N . TRP D 1 144 ? -14.553 17.625 89.619 1.00 32.43 144 TRP D N 1
ATOM 7559 C CA . TRP D 1 144 ? -13.231 17.015 89.492 1.00 35.27 144 TRP D CA 1
ATOM 7560 C C . TRP D 1 144 ? -13.267 15.502 89.273 1.00 32.83 144 TRP D C 1
ATOM 7561 O O . TRP D 1 144 ? -12.236 14.887 89.008 1.00 30.32 144 TRP D O 1
ATOM 7572 N N . VAL D 1 145 ? -14.450 14.914 89.364 1.00 29.59 145 VAL D N 1
ATOM 7573 C CA . VAL D 1 145 ? -14.644 13.543 88.929 1.00 34.53 145 VAL D CA 1
ATOM 7574 C C . VAL D 1 145 ? -15.992 13.496 88.237 1.00 35.01 145 VAL D C 1
ATOM 7575 O O . VAL D 1 145 ? -16.780 14.437 88.352 1.00 31.32 145 VAL D O 1
ATOM 7579 N N . ARG D 1 146 ? -16.219 12.395 87.527 1.00 32.61 146 ARG D N 1
ATOM 7580 C CA . ARG D 1 146 ? -17.544 12.030 87.062 1.00 36.04 146 ARG D CA 1
ATOM 7581 C C . ARG D 1 146 ? -17.795 10.594 87.512 1.00 40.35 146 ARG D C 1
ATOM 7582 O O . ARG D 1 146 ? -16.900 9.760 87.417 1.00 35.40 146 ARG D O 1
ATOM 7590 N N . VAL D 1 147 ? -18.999 10.337 88.028 1.00 39.13 147 VAL D N 1
ATOM 7591 C CA . VAL D 1 147 ? -19.325 9.076 88.673 1.00 40.75 147 VAL D CA 1
ATOM 7592 C C . VAL D 1 147 ? -20.194 8.250 87.731 1.00 37.19 147 VAL D C 1
ATOM 7593 O O . VAL D 1 147 ? -21.182 8.752 87.192 1.00 44.30 147 VAL D O 1
ATOM 7597 N N . ASN D 1 148 ? -19.784 6.991 87.541 1.00 38.83 148 ASN D N 1
ATOM 7598 C CA . ASN D 1 148 ? -20.552 6.027 86.777 1.00 44.07 148 ASN D CA 1
ATOM 7599 C C . ASN D 1 148 ? -21.909 5.853 87.464 1.00 43.45 148 ASN D C 1
ATOM 7600 O O . ASN D 1 148 ? -21.974 5.431 88.619 1.00 38.89 148 ASN D O 1
ATOM 7605 N N . SER D 1 149 ? -22.987 6.189 86.746 1.00 46.95 149 SER D N 1
ATOM 7606 C CA . SER D 1 149 ? -24.330 6.161 87.318 1.00 55.00 149 SER D CA 1
ATOM 7607 C C . SER D 1 149 ? -24.730 4.736 87.716 1.00 51.31 149 SER D C 1
ATOM 7608 O O . SER D 1 149 ? -25.443 4.556 88.696 1.00 54.24 149 SER D O 1
ATOM 7611 N N . ALA D 1 150 ? -24.221 3.727 86.997 1.00 45.77 150 ALA D N 1
ATOM 7612 C CA . ALA D 1 150 ? -24.558 2.339 87.268 1.00 45.53 150 ALA D CA 1
ATOM 7613 C C . ALA D 1 150 ? -23.682 1.754 88.379 1.00 55.70 150 ALA D C 1
ATOM 7614 O O . ALA D 1 150 ? -24.207 1.056 89.243 1.00 58.79 150 ALA D O 1
ATOM 7616 N N . THR D 1 151 ? -22.361 2.007 88.370 1.00 48.00 151 THR D N 1
ATOM 7617 C CA . THR D 1 151 ? -21.467 1.257 89.247 1.00 44.03 151 THR D CA 1
ATOM 7618 C C . THR D 1 151 ? -20.891 2.115 90.363 1.00 41.17 151 THR D C 1
ATOM 7619 O O . THR D 1 151 ? -20.270 1.571 91.272 1.00 41.46 151 THR D O 1
ATOM 7623 N N . GLY D 1 152 ? -21.003 3.443 90.269 1.00 39.58 152 GLY D N 1
ATOM 7624 C CA . GLY D 1 152 ? -20.352 4.307 91.250 1.00 42.15 152 GLY D CA 1
ATOM 7625 C C . GLY D 1 152 ? -18.850 4.501 91.029 1.00 42.85 152 GLY D C 1
ATOM 7626 O O . GLY D 1 152 ? -18.207 5.231 91.778 1.00 39.39 152 GLY D O 1
ATOM 7627 N N . GLN D 1 153 ? -18.284 3.887 89.980 1.00 44.74 153 GLN D N 1
ATOM 7628 C CA . GLN D 1 153 ? -16.869 4.050 89.669 1.00 44.73 153 GLN D CA 1
ATOM 7629 C C . GLN D 1 153 ? -16.597 5.499 89.227 1.00 39.62 153 GLN D C 1
ATOM 7630 O O . GLN D 1 153 ? -17.339 6.083 88.440 1.00 38.13 153 GLN D O 1
ATOM 7636 N N . GLU D 1 154 ? -15.525 6.082 89.763 1.00 35.39 154 GLU D N 1
ATOM 7637 C CA . GLU D 1 154 ? -15.100 7.430 89.422 1.00 38.81 154 GLU D CA 1
ATOM 7638 C C . GLU D 1 154 ? -14.259 7.416 88.150 1.00 35.52 154 GLU D C 1
ATOM 7639 O O . GLU D 1 154 ? -13.374 6.571 88.007 1.00 36.83 154 GLU D O 1
ATOM 7645 N N . GLU D 1 155 ? -14.565 8.360 87.245 1.00 33.10 155 GLU D N 1
ATOM 7646 C CA . GLU D 1 155 ? -13.717 8.719 86.119 1.00 34.30 155 GLU D CA 1
ATOM 7647 C C . GLU D 1 155 ? -12.998 10.031 86.418 1.00 32.67 155 GLU D C 1
ATOM 7648 O O . GLU D 1 155 ? -13.590 10.944 86.989 1.00 31.35 155 GLU D O 1
ATOM 7654 N N . PHE D 1 156 ? -11.730 10.115 85.995 1.00 30.96 156 PHE D N 1
ATOM 7655 C CA . PHE D 1 156 ? -10.845 11.230 86.317 1.00 30.32 156 PHE D CA 1
ATOM 7656 C C . PHE D 1 156 ? -10.425 11.979 85.053 1.00 29.05 156 PHE D C 1
ATOM 7657 O O . PHE D 1 156 ? -10.359 11.406 83.973 1.00 26.41 156 PHE D O 1
ATOM 7665 N N . PRO D 1 157 ? -10.130 13.294 85.143 1.00 29.03 157 PRO D N 1
ATOM 7666 C CA . PRO D 1 157 ? -9.698 14.064 83.970 1.00 28.59 157 PRO D CA 1
ATOM 7667 C C . PRO D 1 157 ? -8.507 13.455 83.240 1.00 26.12 157 PRO D C 1
ATOM 7668 O O . PRO D 1 157 ? -7.587 12.986 83.856 1.00 21.48 157 PRO D O 1
ATOM 7672 N N . ARG D 1 158 ? -8.549 13.471 81.913 1.00 27.58 158 ARG D N 1
ATOM 7673 C CA . ARG D 1 158 ? -7.508 12.907 81.091 1.00 26.76 158 ARG D CA 1
ATOM 7674 C C . ARG D 1 158 ? -6.595 13.995 80.518 1.00 26.85 158 ARG D C 1
ATOM 7675 O O . ARG D 1 158 ? -7.060 14.945 79.910 1.00 24.07 158 ARG D O 1
ATOM 7683 N N . THR D 1 159 ? -5.290 13.796 80.674 1.00 27.57 159 THR D N 1
ATOM 7684 C CA . THR D 1 159 ? -4.277 14.644 80.077 1.00 32.46 159 THR D CA 1
ATOM 7685 C C . THR D 1 159 ? -3.274 13.772 79.324 1.00 33.50 159 THR D C 1
ATOM 7686 O O . THR D 1 159 ? -2.624 12.941 79.945 1.00 36.63 159 THR D O 1
ATOM 7690 N N . ASP D 1 160 ? -3.201 13.928 77.995 1.00 28.98 160 ASP D N 1
ATOM 7691 C CA . ASP D 1 160 ? -2.333 13.109 77.159 1.00 26.89 160 ASP D CA 1
ATOM 7692 C C . ASP D 1 160 ? -0.954 13.767 77.086 1.00 28.47 160 ASP D C 1
ATOM 7693 O O . ASP D 1 160 ? -0.818 14.906 76.632 1.00 31.94 160 ASP D O 1
ATOM 7698 N N . PRO D 1 161 ? 0.117 13.102 77.549 1.00 26.50 161 PRO D N 1
ATOM 7699 C CA . PRO D 1 161 ? 1.456 13.682 77.462 1.00 25.83 161 PRO D CA 1
ATOM 7700 C C . PRO D 1 161 ? 1.964 13.637 76.023 1.00 29.84 161 PRO D C 1
ATOM 7701 O O . PRO D 1 161 ? 1.774 12.649 75.308 1.00 29.63 161 PRO D O 1
ATOM 7705 N N . ALA D 1 162 ? 2.524 14.762 75.581 1.00 31.71 162 ALA D N 1
ATOM 7706 C CA . ALA D 1 162 ? 3.124 14.872 74.266 1.00 32.09 162 ALA D CA 1
ATOM 7707 C C . ALA D 1 162 ? 4.496 15.505 74.444 1.00 32.75 162 ALA D C 1
ATOM 7708 O O . ALA D 1 162 ? 4.680 16.355 75.313 1.00 32.22 162 ALA D O 1
ATOM 7710 N N . ILE D 1 163 ? 5.454 15.037 73.654 1.00 31.73 163 ILE D N 1
ATOM 7711 C CA . ILE D 1 163 ? 6.791 15.582 73.687 1.00 33.32 163 ILE D CA 1
ATOM 7712 C C . ILE D 1 163 ? 6.922 16.554 72.521 1.00 31.25 163 ILE D C 1
ATOM 7713 O O . ILE D 1 163 ? 6.214 16.442 71.528 1.00 28.39 163 ILE D O 1
ATOM 7718 N N . ILE D 1 164 ? 7.800 17.536 72.702 1.00 32.21 164 ILE D N 1
ATOM 7719 C CA . ILE D 1 164 ? 8.176 18.452 71.647 1.00 32.65 164 ILE D CA 1
ATOM 7720 C C . ILE D 1 164 ? 9.683 18.697 71.776 1.00 34.07 164 ILE D C 1
ATOM 7721 O O . ILE D 1 164 ? 10.171 18.982 72.870 1.00 26.68 164 ILE D O 1
ATOM 7726 N N . CYS D 1 165 ? 10.417 18.487 70.663 1.00 31.49 165 CYS D N 1
ATOM 7727 C CA . CYS D 1 165 ? 11.861 18.352 70.748 1.00 32.30 165 CYS D CA 1
ATOM 7728 C C . CYS D 1 165 ? 12.578 19.299 69.781 1.00 31.44 165 CYS D C 1
ATOM 7729 O O . CYS D 1 165 ? 12.238 19.394 68.601 1.00 29.18 165 CYS D O 1
ATOM 7732 N N . LEU D 1 166 ? 13.583 19.990 70.333 1.00 38.08 166 LEU D N 1
ATOM 7733 C CA . LEU D 1 166 ? 14.588 20.693 69.544 1.00 41.32 166 LEU D CA 1
ATOM 7734 C C . LEU D 1 166 ? 15.827 19.803 69.453 1.00 37.76 166 LEU D C 1
ATOM 7735 O O . LEU D 1 166 ? 16.565 19.623 70.423 1.00 33.21 166 LEU D O 1
ATOM 7740 N N . VAL D 1 167 ? 16.018 19.240 68.262 1.00 37.82 167 VAL D N 1
ATOM 7741 C CA . VAL D 1 167 ? 17.220 18.510 67.926 1.00 42.63 167 VAL D CA 1
ATOM 7742 C C . VAL D 1 167 ? 18.281 19.518 67.497 1.00 44.05 167 VAL D C 1
ATOM 7743 O O . VAL D 1 167 ? 18.033 20.341 66.613 1.00 44.01 167 VAL D O 1
ATOM 7747 N N . HIS D 1 168 ? 19.458 19.455 68.126 1.00 50.98 168 HIS D N 1
ATOM 7748 C CA . HIS D 1 168 ? 20.572 20.321 67.756 1.00 53.41 168 HIS D CA 1
ATOM 7749 C C . HIS D 1 168 ? 21.856 19.495 67.660 1.00 57.16 168 HIS D C 1
ATOM 7750 O O . HIS D 1 168 ? 21.860 18.310 68.002 1.00 61.69 168 HIS D O 1
ATOM 7757 N N . ASP D 1 169 ? 22.938 20.141 67.191 1.00 61.55 169 ASP D N 1
ATOM 7758 C CA . ASP D 1 169 ? 24.187 19.449 66.890 1.00 63.55 169 ASP D CA 1
ATOM 7759 C C . ASP D 1 169 ? 25.184 19.580 68.039 1.00 65.53 169 ASP D C 1
ATOM 7760 O O . ASP D 1 169 ? 26.322 19.130 67.913 1.00 78.73 169 ASP D O 1
ATOM 7765 N N . GLY D 1 170 ? 24.762 20.198 69.146 1.00 63.28 170 GLY D N 1
ATOM 7766 C CA . GLY D 1 170 ? 25.636 20.444 70.283 1.00 56.68 170 GLY D CA 1
ATOM 7767 C C . GLY D 1 170 ? 26.334 21.799 70.171 1.00 61.50 170 GLY D C 1
ATOM 7768 O O . GLY D 1 170 ? 26.994 22.232 71.110 1.00 60.64 170 GLY D O 1
ATOM 7769 N N . GLY D 1 171 ? 26.161 22.466 69.022 1.00 61.28 171 GLY D N 1
ATOM 7770 C CA . GLY D 1 171 ? 26.769 23.759 68.768 1.00 61.06 171 GLY D CA 1
ATOM 7771 C C . GLY D 1 171 ? 25.742 24.803 68.339 1.00 66.24 171 GLY D C 1
ATOM 7772 O O . GLY D 1 171 ? 24.975 25.290 69.162 1.00 72.91 171 GLY D O 1
ATOM 7773 N N . ASP D 1 172 ? 25.730 25.142 67.044 1.00 63.40 172 ASP D N 1
ATOM 7774 C CA . ASP D 1 172 ? 25.058 26.353 66.603 1.00 70.22 172 ASP D CA 1
ATOM 7775 C C . ASP D 1 172 ? 23.998 26.028 65.552 1.00 66.55 172 ASP D C 1
ATOM 7776 O O . ASP D 1 172 ? 23.503 26.942 64.888 1.00 54.03 172 ASP D O 1
ATOM 7781 N N . ARG D 1 173 ? 23.625 24.749 65.414 1.00 61.16 173 ARG D N 1
ATOM 7782 C CA . ARG D 1 173 ? 22.629 24.375 64.418 1.00 65.16 173 ARG D CA 1
ATOM 7783 C C . ARG D 1 173 ? 21.540 23.497 65.034 1.00 60.07 173 ARG D C 1
ATOM 7784 O O . ARG D 1 173 ? 21.810 22.630 65.869 1.00 61.23 173 ARG D O 1
ATOM 7792 N N . ALA D 1 174 ? 20.307 23.702 64.557 1.00 51.24 174 ALA D N 1
ATOM 7793 C CA . ALA D 1 174 ? 19.144 23.032 65.108 1.00 49.95 174 ALA D CA 1
ATOM 7794 C C . ALA D 1 174 ? 18.177 22.689 63.991 1.00 48.16 174 ALA D C 1
ATOM 7795 O O . ALA D 1 174 ? 18.038 23.448 63.034 1.00 57.60 174 ALA D O 1
ATOM 7797 N N . VAL D 1 175 ? 17.497 21.548 64.151 1.00 46.90 175 VAL D N 1
ATOM 7798 C CA . VAL D 1 175 ? 16.520 21.078 63.186 1.00 46.18 175 VAL D CA 1
ATOM 7799 C C . VAL D 1 175 ? 15.192 21.781 63.430 1.00 45.19 175 VAL D C 1
ATOM 7800 O O . VAL D 1 175 ? 14.723 21.834 64.564 1.00 43.15 175 VAL D O 1
ATOM 7804 N N . LEU D 1 176 ? 14.606 22.314 62.347 1.00 42.82 176 LEU D N 1
ATOM 7805 C CA . LEU D 1 176 ? 13.209 22.709 62.345 1.00 47.58 176 LEU D CA 1
ATOM 7806 C C . LEU D 1 176 ? 12.544 22.018 61.167 1.00 47.40 176 LEU D C 1
ATOM 7807 O O . LEU D 1 176 ? 13.206 21.722 60.172 1.00 47.94 176 LEU D O 1
ATOM 7812 N N . GLY D 1 177 ? 11.242 21.771 61.300 1.00 40.68 177 GLY D N 1
ATOM 7813 C CA . GLY D 1 177 ? 10.521 20.962 60.341 1.00 41.75 177 GLY D CA 1
ATOM 7814 C C . GLY D 1 177 ? 9.189 21.607 60.000 1.00 41.07 177 GLY D C 1
ATOM 7815 O O . GLY D 1 177 ? 8.622 22.327 60.810 1.00 38.41 177 GLY D O 1
ATOM 7816 N N . ARG D 1 178 ? 8.718 21.343 58.779 1.00 40.33 178 ARG D N 1
ATOM 7817 C CA . ARG D 1 178 ? 7.503 21.929 58.254 1.00 42.44 178 ARG D CA 1
ATOM 7818 C C . ARG D 1 178 ? 6.585 20.772 57.893 1.00 42.74 178 ARG D C 1
ATOM 7819 O O . ARG D 1 178 ? 6.980 19.900 57.137 1.00 42.87 178 ARG D O 1
ATOM 7827 N N . GLN D 1 179 ? 5.378 20.758 58.454 1.00 50.82 179 GLN D N 1
ATOM 7828 C CA . GLN D 1 179 ? 4.432 19.700 58.164 1.00 54.15 179 GLN D CA 1
ATOM 7829 C C . GLN D 1 179 ? 3.886 19.897 56.760 1.00 49.90 179 GLN D C 1
ATOM 7830 O O . GLN D 1 179 ? 3.866 21.016 56.236 1.00 50.13 179 GLN D O 1
ATOM 7836 N N . LYS D 1 180 ? 3.449 18.771 56.182 1.00 59.35 180 LYS D N 1
ATOM 7837 C CA . LYS D 1 180 ? 2.798 18.765 54.888 1.00 64.58 180 LYS D CA 1
ATOM 7838 C C . LYS D 1 180 ? 1.591 19.696 54.979 1.00 60.57 180 LYS D C 1
ATOM 7839 O O . LYS D 1 180 ? 0.815 19.642 55.939 1.00 54.67 180 LYS D O 1
ATOM 7845 N N . PHE D 1 181 ? 1.520 20.624 54.022 1.00 52.10 181 PHE D N 1
ATOM 7846 C CA . PHE D 1 181 ? 0.349 21.480 53.867 1.00 51.64 181 PHE D CA 1
ATOM 7847 C C . PHE D 1 181 ? 0.341 22.615 54.896 1.00 51.29 181 PHE D C 1
ATOM 7848 O O . PHE D 1 181 ? -0.662 23.318 55.009 1.00 54.55 181 PHE D O 1
ATOM 7856 N N . TRP D 1 182 ? 1.433 22.775 55.663 1.00 57.04 182 TRP D N 1
ATOM 7857 C CA . TRP D 1 182 ? 1.722 24.055 56.288 1.00 63.85 182 TRP D CA 1
ATOM 7858 C C . TRP D 1 182 ? 2.157 25.077 55.240 1.00 72.36 182 TRP D C 1
ATOM 7859 O O . TRP D 1 182 ? 2.786 24.711 54.247 1.00 74.00 182 TRP D O 1
ATOM 7870 N N . PRO D 1 183 ? 1.838 26.380 55.432 1.00 76.60 183 PRO D N 1
ATOM 7871 C CA . PRO D 1 183 ? 2.392 27.454 54.608 1.00 75.22 183 PRO D CA 1
ATOM 7872 C C . PRO D 1 183 ? 3.903 27.359 54.460 1.00 74.39 183 PRO D C 1
ATOM 7873 O O . PRO D 1 183 ? 4.599 27.058 55.435 1.00 71.16 183 PRO D O 1
ATOM 7877 N N . GLU D 1 184 ? 4.407 27.655 53.254 1.00 75.17 184 GLU D N 1
ATOM 7878 C CA . GLU D 1 184 ? 5.847 27.687 53.054 1.00 79.83 184 GLU D CA 1
ATOM 7879 C C . GLU D 1 184 ? 6.438 28.631 54.102 1.00 82.57 184 GLU D C 1
ATOM 7880 O O . GLU D 1 184 ? 5.814 29.617 54.510 1.00 84.34 184 GLU D O 1
ATOM 7886 N N . ARG D 1 185 ? 7.611 28.241 54.600 1.00 78.34 185 ARG D N 1
ATOM 7887 C CA . ARG D 1 185 ? 8.397 29.047 55.524 1.00 78.01 185 ARG D CA 1
ATOM 7888 C C . ARG D 1 185 ? 7.893 28.925 56.963 1.00 68.69 185 ARG D C 1
ATOM 7889 O O . ARG D 1 185 ? 8.562 29.430 57.852 1.00 57.65 185 ARG D O 1
ATOM 7897 N N . MET D 1 186 ? 6.767 28.238 57.205 1.00 62.81 186 MET D N 1
ATOM 7898 C CA . MET D 1 186 ? 6.342 27.946 58.569 1.00 69.01 186 MET D CA 1
ATOM 7899 C C . MET D 1 186 ? 7.031 26.667 59.059 1.00 54.84 186 MET D C 1
ATOM 7900 O O . MET D 1 186 ? 6.664 25.580 58.632 1.00 54.89 186 MET D O 1
ATOM 7905 N N . PHE D 1 187 ? 8.056 26.814 59.912 1.00 48.87 187 PHE D N 1
ATOM 7906 C CA . PHE D 1 187 ? 8.765 25.689 60.507 1.00 53.37 187 PHE D CA 1
ATOM 7907 C C . PHE D 1 187 ? 8.575 25.688 62.028 1.00 53.45 187 PHE D C 1
ATOM 7908 O O . PHE D 1 187 ? 8.303 26.734 62.625 1.00 44.41 187 PHE D O 1
ATOM 7916 N N . SER D 1 188 ? 8.750 24.509 62.654 1.00 52.44 188 SER D N 1
ATOM 7917 C CA . SER D 1 188 ? 8.688 24.377 64.104 1.00 49.30 188 SER D CA 1
ATOM 7918 C C . SER D 1 188 ? 9.475 23.158 64.593 1.00 45.53 188 SER D C 1
ATOM 7919 O O . SER D 1 188 ? 10.181 22.528 63.818 1.00 43.10 188 SER D O 1
ATOM 7922 N N . LEU D 1 189 ? 9.305 22.824 65.887 1.00 40.19 189 LEU D N 1
ATOM 7923 C CA . LEU D 1 189 ? 9.966 21.685 66.501 1.00 39.74 189 LEU D CA 1
ATOM 7924 C C . LEU D 1 189 ? 9.249 20.402 66.105 1.00 36.41 189 LEU D C 1
ATOM 7925 O O . LEU D 1 189 ? 8.217 20.469 65.474 1.00 39.97 189 LEU D O 1
ATOM 7930 N N . LEU D 1 190 ? 9.788 19.251 66.505 1.00 40.68 190 LEU D N 1
ATOM 7931 C CA . LEU D 1 190 ? 9.159 17.960 66.262 1.00 41.93 190 LEU D CA 1
ATOM 7932 C C . LEU D 1 190 ? 8.378 17.527 67.499 1.00 36.98 190 LEU D C 1
ATOM 7933 O O . LEU D 1 190 ? 8.913 17.573 68.605 1.00 34.06 190 LEU D O 1
ATOM 7938 N N . ALA D 1 191 ? 7.150 17.051 67.291 1.00 34.21 191 ALA D N 1
ATOM 7939 C CA . ALA D 1 191 ? 6.233 16.749 68.374 1.00 38.47 191 ALA D CA 1
ATOM 7940 C C . ALA D 1 191 ? 5.577 15.383 68.182 1.00 37.05 191 ALA D C 1
ATOM 7941 O O . ALA D 1 191 ? 5.399 14.931 67.064 1.00 39.43 191 ALA D O 1
ATOM 7943 N N . GLY D 1 192 ? 5.205 14.735 69.280 1.00 35.83 192 GLY D N 1
ATOM 7944 C CA . GLY D 1 192 ? 4.377 13.545 69.205 1.00 36.25 192 GLY D CA 1
ATOM 7945 C C . GLY D 1 192 ? 3.845 13.100 70.562 1.00 31.81 192 GLY D C 1
ATOM 7946 O O . GLY D 1 192 ? 4.348 13.486 71.593 1.00 43.71 192 GLY D O 1
ATOM 7947 N N . PHE D 1 193 ? 2.803 12.277 70.533 1.00 35.88 193 PHE D N 1
ATOM 7948 C CA . PHE D 1 193 ? 2.163 11.756 71.725 1.00 35.50 193 PHE D CA 1
ATOM 7949 C C . PHE D 1 193 ? 2.984 10.603 72.288 1.00 34.36 193 PHE D C 1
ATOM 7950 O O . PHE D 1 193 ? 3.530 9.794 71.556 1.00 33.67 193 PHE D O 1
ATOM 7958 N N . VAL D 1 194 ? 3.091 10.552 73.614 1.00 34.90 194 VAL D N 1
ATOM 7959 C CA . VAL D 1 194 ? 3.695 9.422 74.300 1.00 31.45 194 VAL D CA 1
ATOM 7960 C C . VAL D 1 194 ? 2.766 8.216 74.161 1.00 30.10 194 VAL D C 1
ATOM 7961 O O . VAL D 1 194 ? 1.577 8.309 74.443 1.00 29.82 194 VAL D O 1
ATOM 7965 N N . GLU D 1 195 ? 3.326 7.075 73.762 1.00 30.69 195 GLU D N 1
ATOM 7966 C CA . GLU D 1 195 ? 2.569 5.836 73.672 1.00 31.76 195 GLU D CA 1
ATOM 7967 C C . GLU D 1 195 ? 2.700 5.027 74.959 1.00 27.70 195 GLU D C 1
ATOM 7968 O O . GLU D 1 195 ? 3.624 5.217 75.725 1.00 28.70 195 GLU D O 1
ATOM 7974 N N . ALA D 1 196 ? 1.752 4.123 75.164 1.00 31.11 196 ALA D N 1
ATOM 7975 C CA . ALA D 1 196 ? 1.797 3.157 76.248 1.00 33.55 196 ALA D CA 1
ATOM 7976 C C . ALA D 1 196 ? 3.084 2.339 76.186 1.00 31.62 196 ALA D C 1
ATOM 7977 O O . ALA D 1 196 ? 3.484 1.880 75.120 1.00 30.22 196 ALA D O 1
ATOM 7979 N N . GLY D 1 197 ? 3.724 2.154 77.336 1.00 30.69 197 GLY D N 1
ATOM 7980 C CA . GLY D 1 197 ? 4.867 1.254 77.420 1.00 32.64 197 GLY D CA 1
ATOM 7981 C C . GLY D 1 197 ? 6.211 1.901 77.096 1.00 34.11 197 GLY D C 1
ATOM 7982 O O . GLY D 1 197 ? 7.234 1.232 77.138 1.00 35.70 197 GLY D O 1
ATOM 7983 N N . GLU D 1 198 ? 6.258 3.213 76.867 1.00 39.72 198 GLU D N 1
ATOM 7984 C CA . GLU D 1 198 ? 7.544 3.855 76.590 1.00 32.24 198 GLU D CA 1
ATOM 7985 C C . GLU D 1 198 ? 7.806 5.012 77.548 1.00 30.38 198 GLU D C 1
ATOM 7986 O O . GLU D 1 198 ? 6.890 5.630 78.079 1.00 32.63 198 GLU D O 1
ATOM 7992 N N . SER D 1 199 ? 9.101 5.254 77.794 1.00 28.55 199 SER D N 1
ATOM 7993 C CA . SER D 1 199 ? 9.563 6.407 78.540 1.00 28.35 199 SER D CA 1
ATOM 7994 C C . SER D 1 199 ? 9.439 7.664 77.678 1.00 27.99 199 SER D C 1
ATOM 7995 O O . SER D 1 199 ? 9.292 7.579 76.461 1.00 33.07 199 SER D O 1
ATOM 7998 N N . LEU D 1 200 ? 9.561 8.831 78.304 1.00 28.84 200 LEU D N 1
ATOM 7999 C CA . LEU D 1 200 ? 9.589 10.081 77.553 1.00 29.24 200 LEU D CA 1
ATOM 8000 C C . LEU D 1 200 ? 10.808 10.089 76.623 1.00 28.50 200 LEU D C 1
ATOM 8001 O O . LEU D 1 200 ? 10.730 10.556 75.499 1.00 27.03 200 LEU D O 1
ATOM 8006 N N . GLU D 1 201 ? 11.951 9.620 77.121 1.00 29.95 201 GLU D N 1
ATOM 8007 C CA . GLU D 1 201 ? 13.194 9.647 76.364 1.00 31.73 201 GLU D CA 1
ATOM 8008 C C . GLU D 1 201 ? 13.056 8.746 75.133 1.00 32.57 201 GLU D C 1
ATOM 8009 O O . GLU D 1 201 ? 13.431 9.149 74.038 1.00 32.56 201 GLU D O 1
ATOM 8015 N N . ALA D 1 202 ? 12.451 7.564 75.300 1.00 32.70 202 ALA D N 1
ATOM 8016 C CA . ALA D 1 202 ? 12.225 6.667 74.177 1.00 33.41 202 ALA D CA 1
ATOM 8017 C C . ALA D 1 202 ? 11.226 7.275 73.199 1.00 33.21 202 ALA D C 1
ATOM 8018 O O . ALA D 1 202 ? 11.360 7.146 71.982 1.00 32.92 202 ALA D O 1
ATOM 8020 N N . CYS D 1 203 ? 10.217 7.960 73.730 1.00 33.00 203 CYS D N 1
ATOM 8021 C CA . CYS D 1 203 ? 9.220 8.598 72.887 1.00 31.54 203 CYS D CA 1
ATOM 8022 C C . CYS D 1 203 ? 9.886 9.688 72.030 1.00 31.34 203 CYS D C 1
ATOM 8023 O O . CYS D 1 203 ? 9.606 9.801 70.840 1.00 30.41 203 CYS D O 1
ATOM 8026 N N . VAL D 1 204 ? 10.770 10.495 72.622 1.00 32.36 204 VAL D N 1
ATOM 8027 C CA . VAL D 1 204 ? 11.457 11.543 71.876 1.00 32.69 204 VAL D CA 1
ATOM 8028 C C . VAL D 1 204 ? 12.263 10.931 70.734 1.00 32.83 204 VAL D C 1
ATOM 8029 O O . VAL D 1 204 ? 12.145 11.374 69.594 1.00 33.81 204 VAL D O 1
ATOM 8033 N N . ALA D 1 205 ? 13.089 9.934 71.043 1.00 32.88 205 ALA D N 1
ATOM 8034 C CA . ALA D 1 205 ? 13.921 9.295 70.026 1.00 41.79 205 ALA D CA 1
ATOM 8035 C C . ALA D 1 205 ? 13.048 8.706 68.922 1.00 33.32 205 ALA D C 1
ATOM 8036 O O . ALA D 1 205 ? 13.340 8.894 67.739 1.00 39.05 205 ALA D O 1
ATOM 8038 N N . ARG D 1 206 ? 11.981 8.005 69.316 1.00 28.59 206 ARG D N 1
ATOM 8039 C CA . ARG D 1 206 ? 11.110 7.363 68.348 1.00 32.45 206 ARG D CA 1
ATOM 8040 C C . ARG D 1 206 ? 10.501 8.408 67.417 1.00 36.90 206 ARG D C 1
ATOM 8041 O O . ARG D 1 206 ? 10.545 8.251 66.211 1.00 43.13 206 ARG D O 1
ATOM 8049 N N . GLU D 1 207 ? 9.947 9.483 67.984 1.00 39.06 207 GLU D N 1
ATOM 8050 C CA . GLU D 1 207 ? 9.213 10.476 67.207 1.00 36.32 207 GLU D CA 1
ATOM 8051 C C . GLU D 1 207 ? 10.152 11.239 66.276 1.00 33.42 207 GLU D C 1
ATOM 8052 O O . GLU D 1 207 ? 9.805 11.531 65.148 1.00 34.94 207 GLU D O 1
ATOM 8058 N N . VAL D 1 208 ? 11.343 11.591 66.737 1.00 33.93 208 VAL D N 1
ATOM 8059 C CA . VAL D 1 208 ? 12.298 12.259 65.870 1.00 36.04 208 VAL D CA 1
ATOM 8060 C C . VAL D 1 208 ? 12.646 11.351 64.684 1.00 40.11 208 VAL D C 1
ATOM 8061 O O . VAL D 1 208 ? 12.646 11.803 63.543 1.00 41.73 208 VAL D O 1
ATOM 8065 N N . ALA D 1 209 ? 12.905 10.065 64.951 1.00 39.51 209 ALA D N 1
ATOM 8066 C CA . ALA D 1 209 ? 13.207 9.097 63.904 1.00 41.91 209 ALA D CA 1
ATOM 8067 C C . ALA D 1 209 ? 12.051 8.997 62.907 1.00 46.07 209 ALA D C 1
ATOM 8068 O O . ALA D 1 209 ? 12.295 9.046 61.704 1.00 49.93 209 ALA D O 1
ATOM 8070 N N . GLU D 1 210 ? 10.809 8.881 63.410 1.00 44.95 210 GLU D N 1
ATOM 8071 C CA . GLU D 1 210 ? 9.618 8.764 62.574 1.00 48.07 210 GLU D CA 1
ATOM 8072 C C . GLU D 1 210 ? 9.466 9.991 61.675 1.00 49.33 210 GLU D C 1
ATOM 8073 O O . GLU D 1 210 ? 9.057 9.850 60.531 1.00 56.32 210 GLU D O 1
ATOM 8079 N N . GLU D 1 211 ? 9.756 11.188 62.190 1.00 49.64 211 GLU D N 1
ATOM 8080 C CA . GLU D 1 211 ? 9.407 12.404 61.475 1.00 50.93 211 GLU D CA 1
ATOM 8081 C C . GLU D 1 211 ? 10.506 12.807 60.488 1.00 45.47 211 GLU D C 1
ATOM 8082 O O . GLU D 1 211 ? 10.209 13.230 59.374 1.00 46.74 211 GLU D O 1
ATOM 8088 N N . VAL D 1 212 ? 11.765 12.751 60.917 1.00 40.30 212 VAL D N 1
ATOM 8089 C CA . VAL D 1 212 ? 12.840 13.276 60.100 1.00 41.31 212 VAL D CA 1
ATOM 8090 C C . VAL D 1 212 ? 14.000 12.290 59.990 1.00 49.51 212 VAL D C 1
ATOM 8091 O O . VAL D 1 212 ? 15.037 12.667 59.443 1.00 58.32 212 VAL D O 1
ATOM 8095 N N . GLY D 1 213 ? 13.838 11.057 60.503 1.00 46.06 213 GLY D N 1
ATOM 8096 C CA . GLY D 1 213 ? 14.782 9.985 60.230 1.00 45.03 213 GLY D CA 1
ATOM 8097 C C . GLY D 1 213 ? 16.115 10.114 60.977 1.00 44.59 213 GLY D C 1
ATOM 8098 O O . GLY D 1 213 ? 17.031 9.324 60.745 1.00 45.85 213 GLY D O 1
ATOM 8099 N N . LEU D 1 214 ? 16.240 11.072 61.906 1.00 38.62 214 LEU D N 1
ATOM 8100 C CA . LEU D 1 214 ? 17.460 11.190 62.686 1.00 40.69 214 LEU D CA 1
ATOM 8101 C C . LEU D 1 214 ? 17.418 10.286 63.922 1.00 47.68 214 LEU D C 1
ATOM 8102 O O . LEU D 1 214 ? 16.386 10.101 64.555 1.00 49.08 214 LEU D O 1
ATOM 8107 N N . THR D 1 215 ? 18.589 9.737 64.255 1.00 50.11 215 THR D N 1
ATOM 8108 C CA . THR D 1 215 ? 18.881 9.093 65.519 1.00 51.58 215 THR D CA 1
ATOM 8109 C C . THR D 1 215 ? 19.458 10.147 66.456 1.00 50.99 215 THR D C 1
ATOM 8110 O O . THR D 1 215 ? 20.442 10.805 66.120 1.00 48.72 215 THR D O 1
ATOM 8114 N N . VAL D 1 216 ? 18.837 10.308 67.628 1.00 46.40 216 VAL D N 1
ATOM 8115 C CA . VAL D 1 216 ? 19.260 11.354 68.539 1.00 42.54 216 VAL D CA 1
ATOM 8116 C C . VAL D 1 216 ? 19.644 10.721 69.868 1.00 40.70 216 VAL D C 1
ATOM 8117 O O . VAL D 1 216 ? 19.162 9.651 70.215 1.00 41.07 216 VAL D O 1
ATOM 8121 N N . THR D 1 217 ? 20.514 11.421 70.599 1.00 40.31 217 THR D N 1
ATOM 8122 C CA . THR D 1 217 ? 20.986 10.991 71.903 1.00 41.22 217 THR D CA 1
ATOM 8123 C C . THR D 1 217 ? 20.868 12.167 72.862 1.00 40.37 217 THR D C 1
ATOM 8124 O O . THR D 1 217 ? 20.518 13.261 72.440 1.00 47.15 217 THR D O 1
ATOM 8128 N N . ASP D 1 218 ? 21.191 11.934 74.138 1.00 43.49 218 ASP D N 1
ATOM 8129 C CA . ASP D 1 218 ? 21.226 12.969 75.156 1.00 47.16 218 ASP D CA 1
ATOM 8130 C C . ASP D 1 218 ? 19.899 13.736 75.195 1.00 47.28 218 ASP D C 1
ATOM 8131 O O . ASP D 1 218 ? 19.891 14.962 75.212 1.00 47.60 218 ASP D O 1
ATOM 8136 N N . VAL D 1 219 ? 18.786 13.000 75.212 1.00 43.67 219 VAL D N 1
ATOM 8137 C CA . VAL D 1 219 ? 17.465 13.585 75.339 1.00 42.65 219 VAL D CA 1
ATOM 8138 C C . VAL D 1 219 ? 17.347 14.225 76.719 1.00 43.91 219 VAL D C 1
ATOM 8139 O O . VAL D 1 219 ? 17.481 13.552 77.729 1.00 42.35 219 VAL D O 1
ATOM 8143 N N . GLN D 1 220 ? 17.101 15.539 76.752 1.00 49.04 220 GLN D N 1
ATOM 8144 C CA . GLN D 1 220 ? 17.122 16.314 77.981 1.00 44.54 220 GLN D CA 1
ATOM 8145 C C . GLN D 1 220 ? 15.858 17.154 78.097 1.00 38.11 220 GLN D C 1
ATOM 8146 O O . GLN D 1 220 ? 15.495 17.864 77.158 1.00 32.76 220 GLN D O 1
ATOM 8152 N N . TYR D 1 221 ? 15.245 17.103 79.282 1.00 39.18 221 TYR D N 1
ATOM 8153 C CA . TYR D 1 221 ? 13.996 17.788 79.567 1.00 36.78 221 TYR D CA 1
ATOM 8154 C C . TYR D 1 221 ? 14.237 19.275 79.816 1.00 38.89 221 TYR D C 1
ATOM 8155 O O . TYR D 1 221 ? 15.172 19.635 80.502 1.00 39.55 221 TYR D O 1
ATOM 8164 N N . LEU D 1 222 ? 13.345 20.119 79.289 1.00 37.06 222 LEU D N 1
ATOM 8165 C CA . LEU D 1 222 ? 13.447 21.561 79.435 1.00 37.10 222 LEU D CA 1
ATOM 8166 C C . LEU D 1 222 ? 12.321 22.122 80.299 1.00 34.86 222 LEU D C 1
ATOM 8167 O O . LEU D 1 222 ? 12.509 23.084 81.030 1.00 37.92 222 LEU D O 1
ATOM 8172 N N . GLY D 1 223 ? 11.113 21.579 80.155 1.00 33.78 223 GLY D N 1
ATOM 8173 C CA . GLY D 1 223 ? 9.957 22.175 80.791 1.00 28.43 223 GLY D CA 1
ATOM 8174 C C . GLY D 1 223 ? 8.657 21.608 80.239 1.00 28.59 223 GLY D C 1
ATOM 8175 O O . GLY D 1 223 ? 8.648 20.652 79.461 1.00 24.78 223 GLY D O 1
ATOM 8176 N N . SER D 1 224 ? 7.553 22.193 80.698 1.00 25.49 224 SER D N 1
ATOM 8177 C CA . SER D 1 224 ? 6.243 21.649 80.412 1.00 25.34 224 SER D CA 1
ATOM 8178 C C . SER D 1 224 ? 5.230 22.784 80.381 1.00 28.04 224 SER D C 1
ATOM 8179 O O . SER D 1 224 ? 5.438 23.868 80.971 1.00 25.97 224 SER D O 1
ATOM 8182 N N . GLN D 1 225 ? 4.166 22.511 79.632 1.00 24.83 225 GLN D N 1
ATOM 8183 C CA . GLN D 1 225 ? 3.088 23.469 79.514 1.00 27.77 225 GLN D CA 1
ATOM 8184 C C . GLN D 1 225 ? 1.778 22.730 79.298 1.00 23.30 225 GLN D C 1
ATOM 8185 O O . GLN D 1 225 ? 1.672 21.921 78.384 1.00 25.43 225 GLN D O 1
ATOM 8191 N N . PRO D 1 226 ? 0.738 23.000 80.102 1.00 26.53 226 PRO D N 1
ATOM 8192 C CA . PRO D 1 226 ? -0.610 22.553 79.782 1.00 27.02 226 PRO D CA 1
ATOM 8193 C C . PRO D 1 226 ? -0.999 23.044 78.401 1.00 25.95 226 PRO D C 1
ATOM 8194 O O . PRO D 1 226 ? -0.671 24.168 78.017 1.00 29.33 226 PRO D O 1
ATOM 8198 N N . TRP D 1 227 ? -1.697 22.191 77.661 1.00 26.30 227 TRP D N 1
ATOM 8199 C CA . TRP D 1 227 ? -2.026 22.478 76.282 1.00 24.72 227 TRP D CA 1
ATOM 8200 C C . TRP D 1 227 ? -3.418 21.925 75.999 1.00 24.31 227 TRP D C 1
ATOM 8201 O O . TRP D 1 227 ? -3.590 20.920 75.292 1.00 24.27 227 TRP D O 1
ATOM 8212 N N . PRO D 1 228 ? -4.456 22.568 76.576 1.00 26.50 228 PRO D N 1
ATOM 8213 C CA . PRO D 1 228 ? -5.811 22.035 76.560 1.00 25.23 228 PRO D CA 1
ATOM 8214 C C . PRO D 1 228 ? -6.522 22.217 75.235 1.00 26.54 228 PRO D C 1
ATOM 8215 O O . PRO D 1 228 ? -7.554 22.878 75.154 1.00 28.81 228 PRO D O 1
ATOM 8219 N N . PHE D 1 229 ? -5.936 21.639 74.181 1.00 28.23 229 PHE D N 1
ATOM 8220 C CA . PHE D 1 229 ? -6.489 21.825 72.849 1.00 30.81 229 PHE D CA 1
ATOM 8221 C C . PHE D 1 229 ? -6.637 20.474 72.164 1.00 30.55 229 PHE D C 1
ATOM 8222 O O . PHE D 1 229 ? -6.086 20.282 71.088 1.00 31.62 229 PHE D O 1
ATOM 8230 N N . PRO D 1 230 ? -7.461 19.533 72.674 1.00 28.44 230 PRO D N 1
ATOM 8231 C CA . PRO D 1 230 ? -8.241 19.731 73.892 1.00 28.13 230 PRO D CA 1
ATOM 8232 C C . PRO D 1 230 ? -7.666 19.210 75.212 1.00 30.68 230 PRO D C 1
ATOM 8233 O O . PRO D 1 230 ? -8.178 19.578 76.265 1.00 33.29 230 PRO D O 1
ATOM 8237 N N . ARG D 1 231 ? -6.611 18.364 75.189 1.00 29.13 231 ARG D N 1
ATOM 8238 C CA . ARG D 1 231 ? -6.258 17.688 76.424 1.00 28.48 231 ARG D CA 1
ATOM 8239 C C . ARG D 1 231 ? -4.807 17.231 76.495 1.00 27.14 231 ARG D C 1
ATOM 8240 O O . ARG D 1 231 ? -4.532 16.207 77.098 1.00 28.21 231 ARG D O 1
ATOM 8248 N N . SER D 1 232 ? -3.856 18.031 76.006 1.00 28.55 232 SER D N 1
ATOM 8249 C CA . SER D 1 232 ? -2.455 17.643 76.091 1.00 25.56 232 SER D CA 1
ATOM 8250 C C . SER D 1 232 ? -1.746 18.332 77.257 1.00 27.91 232 SER D C 1
ATOM 8251 O O . SER D 1 232 ? -2.211 19.351 77.782 1.00 25.61 232 SER D O 1
ATOM 8254 N N . ILE D 1 233 ? -0.604 17.745 77.639 1.00 24.95 233 ILE D N 1
ATOM 8255 C CA . ILE D 1 233 ? 0.440 18.498 78.313 1.00 24.56 233 ILE D CA 1
ATOM 8256 C C . ILE D 1 233 ? 1.683 18.338 77.448 1.00 28.30 233 ILE D C 1
ATOM 8257 O O . ILE D 1 233 ? 2.055 17.221 77.093 1.00 28.64 233 ILE D O 1
ATOM 8262 N N . MET D 1 234 ? 2.285 19.465 77.072 1.00 29.33 234 MET D N 1
ATOM 8263 C CA . MET D 1 234 ? 3.447 19.439 76.205 1.00 33.31 234 MET D CA 1
ATOM 8264 C C . MET D 1 234 ? 4.693 19.397 77.087 1.00 25.47 234 MET D C 1
ATOM 8265 O O . MET D 1 234 ? 4.848 20.218 77.985 1.00 28.59 234 MET D O 1
ATOM 8270 N N . LEU D 1 235 ? 5.563 18.437 76.803 1.00 28.02 235 LEU D N 1
ATOM 8271 C CA . LEU D 1 235 ? 6.790 18.211 77.543 1.00 30.55 235 LEU D CA 1
ATOM 8272 C C . LEU D 1 235 ? 7.960 18.509 76.606 1.00 29.80 235 LEU D C 1
ATOM 8273 O O . LEU D 1 235 ? 8.149 17.851 75.582 1.00 33.64 235 LEU D O 1
ATOM 8278 N N . GLY D 1 236 ? 8.696 19.559 76.940 1.00 28.12 236 GLY D N 1
ATOM 8279 C CA . GLY D 1 236 ? 9.716 20.093 76.057 1.00 31.28 236 GLY D CA 1
ATOM 8280 C C . GLY D 1 236 ? 11.068 19.425 76.316 1.00 31.38 236 GLY D C 1
ATOM 8281 O O . GLY D 1 236 ? 11.454 19.205 77.461 1.00 30.36 236 GLY D O 1
ATOM 8282 N N . PHE D 1 237 ? 11.752 19.089 75.219 1.00 35.53 237 PHE D N 1
ATOM 8283 C CA . PHE D 1 237 ? 13.042 18.431 75.284 1.00 39.05 237 PHE D CA 1
ATOM 8284 C C . PHE D 1 237 ? 13.982 19.022 74.245 1.00 39.18 237 PHE D C 1
ATOM 8285 O O . PHE D 1 237 ? 13.534 19.614 73.257 1.00 34.17 237 PHE D O 1
ATOM 8293 N N . HIS D 1 238 ? 15.284 18.804 74.473 1.00 36.71 238 HIS D N 1
ATOM 8294 C CA . HIS D 1 238 ? 16.259 18.933 73.403 1.00 40.47 238 HIS D CA 1
ATOM 8295 C C . HIS D 1 238 ? 17.062 17.642 73.308 1.00 40.23 238 HIS D C 1
ATOM 8296 O O . HIS D 1 238 ? 17.099 16.852 74.241 1.00 40.53 238 HIS D O 1
ATOM 8303 N N . ALA D 1 239 ? 17.636 17.402 72.134 1.00 41.31 239 ALA D N 1
ATOM 8304 C CA . ALA D 1 239 ? 18.376 16.172 71.877 1.00 45.39 239 ALA D CA 1
ATOM 8305 C C . ALA D 1 239 ? 19.499 16.468 70.884 1.00 46.72 239 ALA D C 1
ATOM 8306 O O . ALA D 1 239 ? 19.429 17.450 70.142 1.00 42.96 239 ALA D O 1
ATOM 8308 N N . ILE D 1 240 ? 20.526 15.610 70.885 1.00 50.34 240 ILE D N 1
ATOM 8309 C CA . ILE D 1 240 ? 21.676 15.785 70.009 1.00 50.04 240 ILE D CA 1
ATOM 8310 C C . ILE D 1 240 ? 21.458 14.907 68.783 1.00 45.65 240 ILE D C 1
ATOM 8311 O O . ILE D 1 240 ? 21.283 13.696 68.909 1.00 39.78 240 ILE D O 1
ATOM 8316 N N . GLY D 1 241 ? 21.447 15.545 67.608 1.00 38.28 241 GLY D N 1
ATOM 8317 C CA . GLY D 1 241 ? 21.445 14.832 66.347 1.00 47.74 241 GLY D CA 1
ATOM 8318 C C . GLY D 1 241 ? 22.763 15.054 65.598 1.00 47.51 241 GLY D C 1
ATOM 8319 O O . GLY D 1 241 ? 23.568 15.912 65.973 1.00 45.77 241 GLY D O 1
ATOM 8320 N N . ASP D 1 242 ? 22.940 14.290 64.520 1.00 49.06 242 ASP D N 1
ATOM 8321 C CA . ASP D 1 242 ? 24.152 14.333 63.714 1.00 56.96 242 ASP D CA 1
ATOM 8322 C C . ASP D 1 242 ? 23.807 14.886 62.335 1.00 50.99 242 ASP D C 1
ATOM 8323 O O . ASP D 1 242 ? 23.130 14.211 61.557 1.00 55.95 242 ASP D O 1
ATOM 8328 N N . PRO D 1 243 ? 24.257 16.111 61.977 1.00 52.86 243 PRO D N 1
ATOM 8329 C CA . PRO D 1 243 ? 23.912 16.702 60.682 1.00 56.97 243 PRO D CA 1
ATOM 8330 C C . PRO D 1 243 ? 24.467 15.952 59.473 1.00 62.22 243 PRO D C 1
ATOM 8331 O O . PRO D 1 243 ? 23.997 16.155 58.361 1.00 65.02 243 PRO D O 1
ATOM 8335 N N . SER D 1 244 ? 25.447 15.064 59.684 1.00 67.80 244 SER D N 1
ATOM 8336 C CA . SER D 1 244 ? 25.993 14.275 58.591 1.00 76.06 244 SER D CA 1
ATOM 8337 C C . SER D 1 244 ? 25.054 13.126 58.227 1.00 70.12 244 SER D C 1
ATOM 8338 O O . SER D 1 244 ? 25.157 12.562 57.140 1.00 74.84 244 SER D O 1
ATOM 8341 N N . GLN D 1 245 ? 24.138 12.777 59.135 1.00 65.32 245 GLN D N 1
ATOM 8342 C CA . GLN D 1 245 ? 23.092 11.815 58.830 1.00 65.25 245 GLN D CA 1
ATOM 8343 C C . GLN D 1 245 ? 22.009 12.523 58.025 1.00 61.10 245 GLN D C 1
ATOM 8344 O O . GLN D 1 245 ? 21.608 13.631 58.368 1.00 66.97 245 GLN D O 1
ATOM 8350 N N . PRO D 1 246 ? 21.519 11.929 56.914 1.00 61.77 246 PRO D N 1
ATOM 8351 C CA . PRO D 1 246 ? 20.528 12.592 56.071 1.00 62.80 246 PRO D CA 1
ATOM 8352 C C . PRO D 1 246 ? 19.114 12.454 56.634 1.00 62.19 246 PRO D C 1
ATOM 8353 O O . PRO D 1 246 ? 18.799 11.473 57.307 1.00 64.16 246 PRO D O 1
ATOM 8357 N N . PHE D 1 247 ? 18.265 13.437 56.324 1.00 52.97 247 PHE D N 1
ATOM 8358 C CA . PHE D 1 247 ? 16.872 13.384 56.706 1.00 55.35 247 PHE D CA 1
ATOM 8359 C C . PHE D 1 247 ? 16.206 12.236 55.954 1.00 55.73 247 PHE D C 1
ATOM 8360 O O . PHE D 1 247 ? 16.761 11.718 54.989 1.00 69.45 247 PHE D O 1
ATOM 8368 N N . ALA D 1 248 ? 15.029 11.839 56.438 1.00 56.90 248 ALA D N 1
ATOM 8369 C CA . ALA D 1 248 ? 14.168 10.877 55.775 1.00 61.41 248 ALA D CA 1
ATOM 8370 C C . ALA D 1 248 ? 12.755 11.061 56.321 1.00 64.02 248 ALA D C 1
ATOM 8371 O O . ALA D 1 248 ? 12.534 10.905 57.517 1.00 68.35 248 ALA D O 1
ATOM 8373 N N . PHE D 1 249 ? 11.820 11.403 55.435 1.00 65.32 249 PHE D N 1
ATOM 8374 C CA . PHE D 1 249 ? 10.527 11.905 55.844 1.00 67.36 249 PHE D CA 1
ATOM 8375 C C . PHE D 1 249 ? 9.436 10.854 55.752 1.00 75.67 249 PHE D C 1
ATOM 8376 O O . PHE D 1 249 ? 8.292 11.177 56.036 1.00 82.41 249 PHE D O 1
ATOM 8384 N N . ASN D 1 250 ? 9.765 9.634 55.310 1.00 94.63 250 ASN D N 1
ATOM 8385 C CA . ASN D 1 250 ? 8.834 8.521 55.405 1.00 99.52 250 ASN D CA 1
ATOM 8386 C C . ASN D 1 250 ? 8.537 8.270 56.880 1.00 92.07 250 ASN D C 1
ATOM 8387 O O . ASN D 1 250 ? 9.290 8.656 57.772 1.00 80.11 250 ASN D O 1
ATOM 8392 N N . ASP D 1 251 ? 7.360 7.701 57.108 1.00 92.01 251 ASP D N 1
ATOM 8393 C CA . ASP D 1 251 ? 6.844 7.414 58.436 1.00 88.35 251 ASP D CA 1
ATOM 8394 C C . ASP D 1 251 ? 6.342 8.672 59.136 1.00 72.27 251 ASP D C 1
ATOM 8395 O O . ASP D 1 251 ? 5.623 8.512 60.118 1.00 76.58 251 ASP D O 1
ATOM 8400 N N . GLY D 1 252 ? 6.643 9.879 58.629 1.00 65.55 252 GLY D N 1
ATOM 8401 C CA . GLY D 1 252 ? 6.329 11.122 59.310 1.00 61.65 252 GLY D CA 1
ATOM 8402 C C . GLY D 1 252 ? 5.288 11.969 58.569 1.00 61.42 252 GLY D C 1
ATOM 8403 O O . GLY D 1 252 ? 4.852 11.608 57.472 1.00 62.69 252 GLY D O 1
ATOM 8404 N N . GLU D 1 253 ? 4.942 13.132 59.149 1.00 63.11 253 GLU D N 1
ATOM 8405 C CA . GLU D 1 253 ? 4.067 14.094 58.489 1.00 60.64 253 GLU D CA 1
ATOM 8406 C C . GLU D 1 253 ? 4.861 15.346 58.123 1.00 58.65 253 GLU D C 1
ATOM 8407 O O . GLU D 1 253 ? 4.286 16.416 58.000 1.00 59.06 253 GLU D O 1
ATOM 8413 N N . ILE D 1 254 ? 6.183 15.221 57.952 1.00 58.01 254 ILE D N 1
ATOM 8414 C CA . ILE D 1 254 ? 7.052 16.338 57.628 1.00 56.26 254 ILE D CA 1
ATOM 8415 C C . ILE D 1 254 ? 7.298 16.361 56.117 1.00 60.66 254 ILE D C 1
ATOM 8416 O O . ILE D 1 254 ? 7.657 15.354 55.520 1.00 52.55 254 ILE D O 1
ATOM 8421 N N . ALA D 1 255 ? 7.109 17.539 55.514 1.00 66.20 255 ALA D N 1
ATOM 8422 C CA . ALA D 1 255 ? 7.344 17.766 54.094 1.00 63.52 255 ALA D CA 1
ATOM 8423 C C . ALA D 1 255 ? 8.804 18.157 53.863 1.00 62.89 255 ALA D C 1
ATOM 8424 O O . ALA D 1 255 ? 9.427 17.696 52.913 1.00 69.92 255 ALA D O 1
ATOM 8426 N N . GLU D 1 256 ? 9.348 19.015 54.731 1.00 61.61 256 GLU D N 1
ATOM 8427 C CA . GLU D 1 256 ? 10.754 19.365 54.644 1.00 61.52 256 GLU D CA 1
ATOM 8428 C C . GLU D 1 256 ? 11.270 19.770 56.022 1.00 59.07 256 GLU D C 1
ATOM 8429 O O . GLU D 1 256 ? 10.517 20.134 56.911 1.00 52.30 256 GLU D O 1
ATOM 8435 N N . ALA D 1 257 ? 12.586 19.698 56.169 1.00 56.23 257 ALA D N 1
ATOM 8436 C CA . ALA D 1 257 ? 13.267 20.064 57.394 1.00 56.02 257 ALA D CA 1
ATOM 8437 C C . ALA D 1 257 ? 14.691 20.432 57.023 1.00 54.44 257 ALA D C 1
ATOM 8438 O O . ALA D 1 257 ? 15.180 20.013 55.986 1.00 66.20 257 ALA D O 1
ATOM 8440 N N . ASP D 1 258 ? 15.355 21.199 57.879 1.00 56.42 258 ASP D N 1
ATOM 8441 C CA . ASP D 1 258 ? 16.724 21.578 57.602 1.00 56.48 258 ASP D CA 1
ATOM 8442 C C . ASP D 1 258 ? 17.376 21.933 58.928 1.00 56.10 258 ASP D C 1
ATOM 8443 O O . ASP D 1 258 ? 16.688 22.053 59.940 1.00 46.85 258 ASP D O 1
ATOM 8448 N N . TRP D 1 259 ? 18.713 22.030 58.899 1.00 54.00 259 TRP D N 1
ATOM 8449 C CA . TRP D 1 259 ? 19.488 22.590 59.984 1.00 47.23 259 TRP D CA 1
ATOM 8450 C C . TRP D 1 259 ? 19.568 24.097 59.798 1.00 49.41 259 TRP D C 1
ATOM 8451 O O . TRP D 1 259 ? 19.810 24.562 58.691 1.00 53.68 259 TRP D O 1
ATOM 8462 N N . PHE D 1 260 ? 19.305 24.842 60.878 1.00 53.59 260 PHE D N 1
ATOM 8463 C CA . PHE D 1 260 ? 19.364 26.291 60.870 1.00 47.88 260 PHE D CA 1
ATOM 8464 C C . PHE D 1 260 ? 20.362 26.728 61.931 1.00 53.68 260 PHE D C 1
ATOM 8465 O O . PHE D 1 260 ? 20.456 26.078 62.975 1.00 52.85 260 PHE D O 1
ATOM 8473 N N . THR D 1 261 ? 21.079 27.832 61.661 1.00 56.72 261 THR D N 1
ATOM 8474 C CA . THR D 1 261 ? 22.042 28.382 62.608 1.00 60.10 261 THR D CA 1
ATOM 8475 C C . THR D 1 261 ? 21.305 29.220 63.652 1.00 61.58 261 THR D C 1
ATOM 8476 O O . THR D 1 261 ? 20.158 29.602 63.429 1.00 62.11 261 THR D O 1
ATOM 8480 N N . ARG D 1 262 ? 21.979 29.530 64.767 1.00 59.06 262 ARG D N 1
ATOM 8481 C CA . ARG D 1 262 ? 21.416 30.420 65.771 1.00 65.83 262 ARG D CA 1
ATOM 8482 C C . ARG D 1 262 ? 21.074 31.772 65.147 1.00 67.69 262 ARG D C 1
ATOM 8483 O O . ARG D 1 262 ? 20.070 32.384 65.514 1.00 73.04 262 ARG D O 1
ATOM 8491 N N . ALA D 1 263 ? 21.917 32.226 64.211 1.00 66.45 263 ALA D N 1
ATOM 8492 C CA . ALA D 1 263 ? 21.758 33.532 63.595 1.00 71.67 263 ALA D CA 1
ATOM 8493 C C . ALA D 1 263 ? 20.459 33.582 62.789 1.00 74.73 263 ALA D C 1
ATOM 8494 O O . ALA D 1 263 ? 19.659 34.504 62.959 1.00 79.26 263 ALA D O 1
ATOM 8496 N N . GLU D 1 264 ? 20.255 32.581 61.923 1.00 68.72 264 GLU D N 1
ATOM 8497 C CA . GLU D 1 264 ? 19.021 32.470 61.162 1.00 71.28 264 GLU D CA 1
ATOM 8498 C C . GLU D 1 264 ? 17.810 32.482 62.095 1.00 71.79 264 GLU D C 1
ATOM 8499 O O . GLU D 1 264 ? 16.825 33.159 61.823 1.00 67.47 264 GLU D O 1
ATOM 8505 N N . VAL D 1 265 ? 17.882 31.697 63.179 1.00 67.70 265 VAL D N 1
ATOM 8506 C CA . VAL D 1 265 ? 16.739 31.530 64.059 1.00 66.02 265 VAL D CA 1
ATOM 8507 C C . VAL D 1 265 ? 16.459 32.858 64.759 1.00 63.65 265 VAL D C 1
ATOM 8508 O O . VAL D 1 265 ? 15.314 33.313 64.770 1.00 63.16 265 VAL D O 1
ATOM 8512 N N . ARG D 1 266 ? 17.498 33.486 65.326 1.00 60.57 266 ARG D N 1
ATOM 8513 C CA . ARG D 1 266 ? 17.313 34.777 65.974 1.00 69.75 266 ARG D CA 1
ATOM 8514 C C . ARG D 1 266 ? 16.654 35.761 65.013 1.00 72.21 266 ARG D C 1
ATOM 8515 O O . ARG D 1 266 ? 15.719 36.468 65.380 1.00 85.29 266 ARG D O 1
ATOM 8523 N N . SER D 1 267 ? 17.162 35.789 63.780 1.00 67.20 267 SER D N 1
ATOM 8524 C CA . SER D 1 267 ? 16.637 36.663 62.748 1.00 68.58 267 SER D CA 1
ATOM 8525 C C . SER D 1 267 ? 15.149 36.386 62.523 1.00 72.49 267 SER D C 1
ATOM 8526 O O . SER D 1 267 ? 14.340 37.313 62.537 1.00 72.63 267 SER D O 1
ATOM 8529 N N . ALA D 1 268 ? 14.784 35.109 62.345 1.00 72.38 268 ALA D N 1
ATOM 8530 C CA . ALA D 1 268 ? 13.396 34.743 62.097 1.00 69.42 268 ALA D CA 1
ATOM 8531 C C . ALA D 1 268 ? 12.514 35.096 63.297 1.00 68.09 268 ALA D C 1
ATOM 8532 O O . ALA D 1 268 ? 11.348 35.446 63.116 1.00 68.51 268 ALA D O 1
ATOM 8534 N N . LEU D 1 269 ? 13.078 35.013 64.514 1.00 67.17 269 LEU D N 1
ATOM 8535 C CA . LEU D 1 269 ? 12.342 35.328 65.730 1.00 67.52 269 LEU D CA 1
ATOM 8536 C C . LEU D 1 269 ? 12.013 36.821 65.775 1.00 73.99 269 LEU D C 1
ATOM 8537 O O . LEU D 1 269 ? 10.891 37.189 66.095 1.00 73.63 269 LEU D O 1
ATOM 8542 N N . GLU D 1 270 ? 13.007 37.662 65.455 1.00 82.31 270 GLU D N 1
ATOM 8543 C CA . GLU D 1 270 ? 12.857 39.110 65.494 1.00 71.03 270 GLU D CA 1
ATOM 8544 C C . GLU D 1 270 ? 11.808 39.584 64.483 1.00 77.58 270 GLU D C 1
ATOM 8545 O O . GLU D 1 270 ? 11.132 40.577 64.731 1.00 76.10 270 GLU D O 1
ATOM 8551 N N . ALA D 1 271 ? 11.620 38.861 63.374 1.00 79.39 271 ALA D N 1
ATOM 8552 C CA . ALA D 1 271 ? 10.405 39.008 62.580 1.00 75.92 271 ALA D CA 1
ATOM 8553 C C . ALA D 1 271 ? 9.245 38.324 63.323 1.00 73.04 271 ALA D C 1
ATOM 8554 O O . ALA D 1 271 ? 8.168 38.147 62.726 1.00 73.32 271 ALA D O 1
ATOM 8556 N N . LEU D 1 282 ? 11.852 32.776 57.387 1.00 79.53 282 LEU D N 1
ATOM 8557 C CA . LEU D 1 282 ? 11.528 31.645 58.293 1.00 78.37 282 LEU D CA 1
ATOM 8558 C C . LEU D 1 282 ? 10.544 32.103 59.367 1.00 78.08 282 LEU D C 1
ATOM 8559 O O . LEU D 1 282 ? 10.856 33.010 60.121 1.00 80.12 282 LEU D O 1
ATOM 8564 N N . MET D 1 283 ? 9.381 31.446 59.442 1.00 69.60 283 MET D N 1
ATOM 8565 C CA . MET D 1 283 ? 8.318 31.812 60.362 1.00 65.87 283 MET D CA 1
ATOM 8566 C C . MET D 1 283 ? 8.183 30.774 61.485 1.00 63.41 283 MET D C 1
ATOM 8567 O O . MET D 1 283 ? 8.131 29.566 61.257 1.00 67.73 283 MET D O 1
ATOM 8572 N N . LEU D 1 284 ? 8.205 31.266 62.728 1.00 64.91 284 LEU D N 1
ATOM 8573 C CA . LEU D 1 284 ? 8.210 30.441 63.929 1.00 62.39 284 LEU D CA 1
ATOM 8574 C C . LEU D 1 284 ? 6.917 30.669 64.724 1.00 69.50 284 LEU D C 1
ATOM 8575 O O . LEU D 1 284 ? 6.273 31.706 64.573 1.00 68.71 284 LEU D O 1
ATOM 8580 N N . PRO D 1 285 ? 6.443 29.674 65.515 1.00 75.82 285 PRO D N 1
ATOM 8581 C CA . PRO D 1 285 ? 5.123 29.751 66.154 1.00 72.85 285 PRO D CA 1
ATOM 8582 C C . PRO D 1 285 ? 5.054 30.817 67.250 1.00 62.58 285 PRO D C 1
ATOM 8583 O O . PRO D 1 285 ? 6.081 31.284 67.696 1.00 53.59 285 PRO D O 1
ATOM 8587 N N . GLY D 1 286 ? 3.826 31.194 67.626 1.00 63.02 286 GLY D N 1
ATOM 8588 C CA . GLY D 1 286 ? 3.600 32.296 68.545 1.00 60.93 286 GLY D CA 1
ATOM 8589 C C . GLY D 1 286 ? 4.058 31.946 69.955 1.00 68.01 286 GLY D C 1
ATOM 8590 O O . GLY D 1 286 ? 4.032 30.793 70.364 1.00 63.10 286 GLY D O 1
ATOM 8591 N N . SER D 1 287 ? 4.451 32.980 70.705 1.00 75.84 287 SER D N 1
ATOM 8592 C CA . SER D 1 287 ? 5.053 32.850 72.029 1.00 66.71 287 SER D CA 1
ATOM 8593 C C . SER D 1 287 ? 4.243 31.979 72.995 1.00 65.81 287 SER D C 1
ATOM 8594 O O . SER D 1 287 ? 4.807 31.398 73.943 1.00 64.24 287 SER D O 1
ATOM 8597 N N . ILE D 1 288 ? 2.928 31.950 72.793 1.00 53.88 288 ILE D N 1
ATOM 8598 C CA . ILE D 1 288 ? 2.053 31.005 73.485 1.00 45.64 288 ILE D CA 1
ATOM 8599 C C . ILE D 1 288 ? 2.592 29.560 73.541 1.00 41.19 288 ILE D C 1
ATOM 8600 O O . ILE D 1 288 ? 2.532 28.915 74.588 1.00 37.42 288 ILE D O 1
ATOM 8605 N N . SER D 1 289 ? 3.085 29.023 72.426 1.00 40.30 289 SER D N 1
ATOM 8606 C CA . SER D 1 289 ? 3.536 27.628 72.403 1.00 45.66 289 SER D CA 1
ATOM 8607 C C . SER D 1 289 ? 4.851 27.482 73.159 1.00 39.64 289 SER D C 1
ATOM 8608 O O . SER D 1 289 ? 5.713 28.345 73.042 1.00 32.64 289 SER D O 1
ATOM 8611 N N . ILE D 1 290 ? 5.033 26.360 73.863 1.00 35.23 290 ILE D N 1
ATOM 8612 C CA . ILE D 1 290 ? 6.318 26.108 74.498 1.00 36.38 290 ILE D CA 1
ATOM 8613 C C . ILE D 1 290 ? 7.398 25.988 73.412 1.00 31.75 290 ILE D C 1
ATOM 8614 O O . ILE D 1 290 ? 8.570 26.262 73.645 1.00 29.71 290 ILE D O 1
ATOM 8619 N N . ALA D 1 291 ? 7.000 25.575 72.206 1.00 31.55 291 ALA D N 1
ATOM 8620 C CA . ALA D 1 291 ? 7.910 25.467 71.077 1.00 36.23 291 ALA D CA 1
ATOM 8621 C C . ALA D 1 291 ? 8.672 26.771 70.853 1.00 42.11 291 ALA D C 1
ATOM 8622 O O . ALA D 1 291 ? 9.881 26.741 70.632 1.00 38.81 291 ALA D O 1
ATOM 8624 N N . ARG D 1 292 ? 7.980 27.909 70.924 1.00 45.74 292 ARG D N 1
ATOM 8625 C CA . ARG D 1 292 ? 8.616 29.197 70.714 1.00 44.11 292 ARG D CA 1
ATOM 8626 C C . ARG D 1 292 ? 9.601 29.481 71.845 1.00 42.47 292 ARG D C 1
ATOM 8627 O O . ARG D 1 292 ? 10.715 29.943 71.597 1.00 54.28 292 ARG D O 1
ATOM 8635 N N . GLU D 1 293 ? 9.193 29.170 73.077 1.00 37.84 293 GLU D N 1
ATOM 8636 C CA . GLU D 1 293 ? 10.053 29.368 74.231 1.00 36.75 293 GLU D CA 1
ATOM 8637 C C . GLU D 1 293 ? 11.320 28.501 74.137 1.00 40.34 293 GLU D C 1
ATOM 8638 O O . GLU D 1 293 ? 12.404 28.918 74.541 1.00 43.63 293 GLU D O 1
ATOM 8644 N N . ILE D 1 294 ? 11.193 27.273 73.636 1.00 41.58 294 ILE D N 1
ATOM 8645 C CA . ILE D 1 294 ? 12.353 26.401 73.506 1.00 40.30 294 ILE D CA 1
ATOM 8646 C C . ILE D 1 294 ? 13.308 26.982 72.455 1.00 41.59 294 ILE D C 1
ATOM 8647 O O . ILE D 1 294 ? 14.501 27.077 72.698 1.00 39.56 294 ILE D O 1
ATOM 8652 N N . VAL D 1 295 ? 12.775 27.361 71.290 1.00 45.27 295 VAL D N 1
ATOM 8653 C CA . VAL D 1 295 ? 13.585 27.876 70.194 1.00 50.67 295 VAL D CA 1
ATOM 8654 C C . VAL D 1 295 ? 14.288 29.160 70.633 1.00 55.05 295 VAL D C 1
ATOM 8655 O O . VAL D 1 295 ? 15.503 29.289 70.451 1.00 47.62 295 VAL D O 1
ATOM 8659 N N . GLU D 1 296 ? 13.519 30.089 71.224 1.00 56.59 296 GLU D N 1
ATOM 8660 C CA . GLU D 1 296 ? 14.062 31.329 71.755 1.00 52.33 296 GLU D CA 1
ATOM 8661 C C . GLU D 1 296 ? 15.194 31.027 72.735 1.00 50.64 296 GLU D C 1
ATOM 8662 O O . GLU D 1 296 ? 16.267 31.609 72.650 1.00 58.93 296 GLU D O 1
ATOM 8668 N N . SER D 1 297 ? 14.945 30.129 73.687 1.00 41.18 297 SER D N 1
ATOM 8669 C CA . SER D 1 297 ? 15.917 29.863 74.728 1.00 47.17 297 SER D CA 1
ATOM 8670 C C . SER D 1 297 ? 17.196 29.282 74.125 1.00 50.08 297 SER D C 1
ATOM 8671 O O . SER D 1 297 ? 18.296 29.558 74.598 1.00 49.95 297 SER D O 1
ATOM 8674 N N . TRP D 1 298 ? 17.047 28.463 73.078 1.00 49.69 298 TRP D N 1
ATOM 8675 C CA . TRP D 1 298 ? 18.202 27.895 72.418 1.00 51.91 298 TRP D CA 1
ATOM 8676 C C . TRP D 1 298 ? 18.963 28.979 71.663 1.00 53.89 298 TRP D C 1
ATOM 8677 O O . TRP D 1 298 ? 20.174 29.109 71.827 1.00 51.77 298 TRP D O 1
ATOM 8688 N N . ALA D 1 299 ? 18.226 29.762 70.866 1.00 62.81 299 ALA D N 1
ATOM 8689 C CA . ALA D 1 299 ? 18.811 30.733 69.955 1.00 66.91 299 ALA D CA 1
ATOM 8690 C C . ALA D 1 299 ? 19.650 31.781 70.689 1.00 69.39 299 ALA D C 1
ATOM 8691 O O . ALA D 1 299 ? 20.653 32.235 70.142 1.00 83.86 299 ALA D O 1
ATOM 8693 N N . TYR D 1 300 ? 19.251 32.151 71.913 1.00 68.14 300 TYR D N 1
ATOM 8694 C CA . TYR D 1 300 ? 19.929 33.197 72.668 1.00 66.75 300 TYR D CA 1
ATOM 8695 C C . TYR D 1 300 ? 20.703 32.614 73.850 1.00 63.69 300 TYR D C 1
ATOM 8696 O O . TYR D 1 300 ? 21.142 33.352 74.727 1.00 60.94 300 TYR D O 1
ATOM 8705 N N . ALA D 1 301 ? 20.917 31.294 73.912 1.00 63.27 301 ALA D N 1
ATOM 8706 C CA . ALA D 1 301 ? 21.285 30.647 75.183 1.00 64.05 301 ALA D CA 1
ATOM 8707 C C . ALA D 1 301 ? 22.425 31.345 75.954 1.00 65.01 301 ALA D C 1
ATOM 8708 O O . ALA D 1 301 ? 23.566 31.328 75.462 1.00 60.32 301 ALA D O 1
ATOM 8710 N N . PHE E 1 3 ? 22.001 16.061 91.359 1.00 61.51 3 PHE E N 1
ATOM 8711 C CA . PHE E 1 3 ? 22.368 14.675 90.977 1.00 59.96 3 PHE E CA 1
ATOM 8712 C C . PHE E 1 3 ? 21.560 14.261 89.748 1.00 58.31 3 PHE E C 1
ATOM 8713 O O . PHE E 1 3 ? 20.527 14.839 89.440 1.00 56.17 3 PHE E O 1
ATOM 8721 N N . ARG E 1 4 ? 22.064 13.254 89.038 1.00 57.31 4 ARG E N 1
ATOM 8722 C CA . ARG E 1 4 ? 21.376 12.633 87.926 1.00 60.21 4 ARG E CA 1
ATOM 8723 C C . ARG E 1 4 ? 21.090 11.194 88.329 1.00 56.61 4 ARG E C 1
ATOM 8724 O O . ARG E 1 4 ? 21.660 10.710 89.295 1.00 58.26 4 ARG E O 1
ATOM 8732 N N . LEU E 1 5 ? 20.178 10.522 87.623 1.00 55.04 5 LEU E N 1
ATOM 8733 C CA . LEU E 1 5 ? 19.977 9.104 87.839 1.00 48.35 5 LEU E CA 1
ATOM 8734 C C . LEU E 1 5 ? 21.232 8.362 87.397 1.00 52.97 5 LEU E C 1
ATOM 8735 O O . LEU E 1 5 ? 21.800 8.660 86.348 1.00 40.61 5 LEU E O 1
ATOM 8740 N N . ARG E 1 6 ? 21.610 7.347 88.174 1.00 60.68 6 ARG E N 1
ATOM 8741 C CA . ARG E 1 6 ? 22.793 6.569 87.863 1.00 67.01 6 ARG E CA 1
ATOM 8742 C C . ARG E 1 6 ? 22.466 5.585 86.741 1.00 63.03 6 ARG E C 1
ATOM 8743 O O . ARG E 1 6 ? 23.241 5.412 85.802 1.00 53.54 6 ARG E O 1
ATOM 8751 N N . ASN E 1 7 ? 21.279 4.968 86.822 1.00 53.75 7 ASN E N 1
ATOM 8752 C CA . ASN E 1 7 ? 20.841 3.981 85.851 1.00 46.56 7 ASN E CA 1
ATOM 8753 C C . ASN E 1 7 ? 19.581 4.471 85.151 1.00 49.42 7 ASN E C 1
ATOM 8754 O O . ASN E 1 7 ? 18.774 5.207 85.722 1.00 50.04 7 ASN E O 1
ATOM 8759 N N . ILE E 1 8 ? 19.407 4.026 83.913 1.00 44.22 8 ILE E N 1
ATOM 8760 C CA . ILE E 1 8 ? 18.136 4.167 83.237 1.00 48.54 8 ILE E CA 1
ATOM 8761 C C . ILE E 1 8 ? 17.131 3.301 83.986 1.00 44.44 8 ILE E C 1
ATOM 8762 O O . ILE E 1 8 ? 17.432 2.166 84.311 1.00 43.33 8 ILE E O 1
ATOM 8767 N N . PRO E 1 9 ? 15.928 3.799 84.335 1.00 44.76 9 PRO E N 1
ATOM 8768 C CA . PRO E 1 9 ? 14.938 2.970 85.019 1.00 38.42 9 PRO E CA 1
ATOM 8769 C C . PRO E 1 9 ? 14.615 1.694 84.251 1.00 36.85 9 PRO E C 1
ATOM 8770 O O . PRO E 1 9 ? 14.666 1.649 83.029 1.00 39.66 9 PRO E O 1
ATOM 8774 N N . LEU E 1 10 ? 14.285 0.644 84.993 1.00 36.32 10 LEU E N 1
ATOM 8775 C CA . LEU E 1 10 ? 13.765 -0.563 84.381 1.00 42.34 10 LEU E CA 1
ATOM 8776 C C . LEU E 1 10 ? 12.469 -0.206 83.653 1.00 42.23 10 LEU E C 1
ATOM 8777 O O . LEU E 1 10 ? 11.693 0.657 84.086 1.00 37.79 10 LEU E O 1
ATOM 8782 N N . LEU E 1 11 ? 12.287 -0.836 82.496 1.00 38.92 11 LEU E N 1
ATOM 8783 C CA . LEU E 1 11 ? 11.159 -0.632 81.591 1.00 43.82 11 LEU E CA 1
ATOM 8784 C C . LEU E 1 11 ? 11.391 0.580 80.688 1.00 41.18 11 LEU E C 1
ATOM 8785 O O . LEU E 1 11 ? 10.599 0.796 79.779 1.00 48.96 11 LEU E O 1
ATOM 8790 N N . SER E 1 12 ? 12.459 1.349 80.914 1.00 44.02 12 SER E N 1
ATOM 8791 C CA . SER E 1 12 ? 12.805 2.483 80.073 1.00 51.36 12 SER E CA 1
ATOM 8792 C C . SER E 1 12 ? 14.018 2.142 79.200 1.00 59.13 12 SER E C 1
ATOM 8793 O O . SER E 1 12 ? 14.453 2.949 78.394 1.00 52.40 12 SER E O 1
ATOM 8796 N N . ARG E 1 13 ? 14.601 0.944 79.380 1.00 63.02 13 ARG E N 1
ATOM 8797 C CA . ARG E 1 13 ? 15.981 0.702 78.976 1.00 68.18 13 ARG E CA 1
ATOM 8798 C C . ARG E 1 13 ? 16.072 0.555 77.467 1.00 70.53 13 ARG E C 1
ATOM 8799 O O . ARG E 1 13 ? 16.998 1.087 76.889 1.00 78.78 13 ARG E O 1
ATOM 8807 N N . VAL E 1 14 ? 15.203 -0.268 76.876 1.00 75.81 14 VAL E N 1
ATOM 8808 C CA . VAL E 1 14 ? 15.137 -0.468 75.441 1.00 84.13 14 VAL E CA 1
ATOM 8809 C C . VAL E 1 14 ? 13.901 0.264 74.917 1.00 80.12 14 VAL E C 1
ATOM 8810 O O . VAL E 1 14 ? 12.918 0.400 75.641 1.00 87.58 14 VAL E O 1
ATOM 8814 N N . GLY E 1 15 ? 14.011 0.821 73.702 1.00 75.91 15 GLY E N 1
ATOM 8815 C CA . GLY E 1 15 ? 12.857 1.190 72.896 1.00 77.45 15 GLY E CA 1
ATOM 8816 C C . GLY E 1 15 ? 12.693 0.185 71.751 1.00 69.39 15 GLY E C 1
ATOM 8817 O O . GLY E 1 15 ? 13.448 0.237 70.781 1.00 63.08 15 GLY E O 1
ATOM 8818 N N . LEU E 1 16 ? 11.773 -0.775 71.910 1.00 66.54 16 LEU E N 1
ATOM 8819 C CA . LEU E 1 16 ? 11.598 -1.824 70.919 1.00 70.91 16 LEU E CA 1
ATOM 8820 C C . LEU E 1 16 ? 11.154 -1.189 69.602 1.00 63.44 16 LEU E C 1
ATOM 8821 O O . LEU E 1 16 ? 10.675 -0.056 69.524 1.00 63.10 16 LEU E O 1
ATOM 8826 N N . ASP E 1 17 ? 11.348 -1.938 68.519 1.00 56.40 17 ASP E N 1
ATOM 8827 C CA . ASP E 1 17 ? 10.878 -1.534 67.211 1.00 51.85 17 ASP E CA 1
ATOM 8828 C C . ASP E 1 17 ? 9.371 -1.786 67.089 1.00 50.69 17 ASP E C 1
ATOM 8829 O O . ASP E 1 17 ? 8.929 -2.890 66.801 1.00 55.18 17 ASP E O 1
ATOM 8834 N N . ARG E 1 18 ? 8.575 -0.731 67.274 1.00 42.34 18 ARG E N 1
ATOM 8835 C CA . ARG E 1 18 ? 7.135 -0.868 67.348 1.00 43.91 18 ARG E CA 1
ATOM 8836 C C . ARG E 1 18 ? 6.522 -1.020 65.961 1.00 49.13 18 ARG E C 1
ATOM 8837 O O . ARG E 1 18 ? 5.358 -1.406 65.850 1.00 48.75 18 ARG E O 1
ATOM 8845 N N . ALA E 1 19 ? 7.292 -0.681 64.906 1.00 48.86 19 ALA E N 1
ATOM 8846 C CA . ALA E 1 19 ? 6.848 -0.838 63.537 1.00 40.15 19 ALA E CA 1
ATOM 8847 C C . ALA E 1 19 ? 5.489 -0.176 63.349 1.00 46.04 19 ALA E C 1
ATOM 8848 O O . ALA E 1 19 ? 4.534 -0.808 62.894 1.00 47.09 19 ALA E O 1
ATOM 8850 N N . ASP E 1 20 ? 5.439 1.116 63.680 1.00 48.90 20 ASP E N 1
ATOM 8851 C CA . ASP E 1 20 ? 4.224 1.912 63.647 1.00 58.47 20 ASP E CA 1
ATOM 8852 C C . ASP E 1 20 ? 3.579 1.805 62.263 1.00 61.69 20 ASP E C 1
ATOM 8853 O O . ASP E 1 20 ? 2.358 1.664 62.149 1.00 57.75 20 ASP E O 1
ATOM 8858 N N . GLU E 1 21 ? 4.419 1.841 61.216 1.00 66.71 21 GLU E N 1
ATOM 8859 C CA . GLU E 1 21 ? 3.957 1.869 59.837 1.00 61.56 21 GLU E CA 1
ATOM 8860 C C . GLU E 1 21 ? 3.116 0.637 59.515 1.00 58.49 21 GLU E C 1
ATOM 8861 O O . GLU E 1 21 ? 2.269 0.700 58.641 1.00 69.92 21 GLU E O 1
ATOM 8867 N N . LEU E 1 22 ? 3.324 -0.482 60.215 1.00 58.31 22 LEU E N 1
ATOM 8868 C CA . LEU E 1 22 ? 2.593 -1.701 59.899 1.00 54.11 22 LEU E CA 1
ATOM 8869 C C . LEU E 1 22 ? 1.191 -1.681 60.513 1.00 51.17 22 LEU E C 1
ATOM 8870 O O . LEU E 1 22 ? 0.343 -2.469 60.113 1.00 49.08 22 LEU E O 1
ATOM 8875 N N . ARG E 1 23 ? 0.937 -0.802 61.489 1.00 51.03 23 ARG E N 1
ATOM 8876 C CA . ARG E 1 23 ? -0.314 -0.849 62.237 1.00 54.42 23 ARG E CA 1
ATOM 8877 C C . ARG E 1 23 ? -1.513 -0.565 61.330 1.00 60.59 23 ARG E C 1
ATOM 8878 O O . ARG E 1 23 ? -2.578 -1.141 61.518 1.00 49.46 23 ARG E O 1
ATOM 8886 N N . SER E 1 24 ? -1.323 0.354 60.376 1.00 67.32 24 SER E N 1
ATOM 8887 C CA . SER E 1 24 ? -2.352 0.753 59.433 1.00 78.85 24 SER E CA 1
ATOM 8888 C C . SER E 1 24 ? -2.242 -0.028 58.124 1.00 88.44 24 SER E C 1
ATOM 8889 O O . SER E 1 24 ? -2.840 0.375 57.133 1.00 95.56 24 SER E O 1
ATOM 8892 N N . ASN E 1 25 ? -1.477 -1.129 58.112 1.00 76.87 25 ASN E N 1
ATOM 8893 C CA . ASN E 1 25 ? -1.267 -1.905 56.900 1.00 69.16 25 ASN E CA 1
ATOM 8894 C C . ASN E 1 25 ? -1.766 -3.324 57.149 1.00 71.63 25 ASN E C 1
ATOM 8895 O O . ASN E 1 25 ? -0.980 -4.226 57.462 1.00 70.88 25 ASN E O 1
ATOM 8900 N N . PRO E 1 26 ? -3.096 -3.561 57.045 1.00 74.21 26 PRO E N 1
ATOM 8901 C CA . PRO E 1 26 ? -3.678 -4.842 57.433 1.00 75.51 26 PRO E CA 1
ATOM 8902 C C . PRO E 1 26 ? -3.088 -6.017 56.660 1.00 83.74 26 PRO E C 1
ATOM 8903 O O . PRO E 1 26 ? -3.053 -7.129 57.178 1.00 89.67 26 PRO E O 1
ATOM 8907 N N . GLU E 1 27 ? -2.623 -5.747 55.429 1.00 91.65 27 GLU E N 1
ATOM 8908 C CA . GLU E 1 27 ? -2.062 -6.770 54.565 1.00 93.86 27 GLU E CA 1
ATOM 8909 C C . GLU E 1 27 ? -0.754 -7.282 55.152 1.00 82.81 27 GLU E C 1
ATOM 8910 O O . GLU E 1 27 ? -0.587 -8.483 55.262 1.00 92.23 27 GLU E O 1
ATOM 8916 N N . GLU E 1 28 ? 0.167 -6.376 55.504 1.00 79.51 28 GLU E N 1
ATOM 8917 C CA . GLU E 1 28 ? 1.455 -6.757 56.075 1.00 79.96 28 GLU E CA 1
ATOM 8918 C C . GLU E 1 28 ? 1.273 -7.462 57.419 1.00 86.74 28 GLU E C 1
ATOM 8919 O O . GLU E 1 28 ? 2.017 -8.397 57.730 1.00 74.96 28 GLU E O 1
ATOM 8925 N N . LEU E 1 29 ? 0.283 -7.019 58.212 1.00 83.36 29 LEU E N 1
ATOM 8926 C CA . LEU E 1 29 ? 0.018 -7.663 59.490 1.00 76.37 29 LEU E CA 1
ATOM 8927 C C . LEU E 1 29 ? -0.454 -9.093 59.257 1.00 70.52 29 LEU E C 1
ATOM 8928 O O . LEU E 1 29 ? -0.026 -9.998 59.963 1.00 74.07 29 LEU E O 1
ATOM 8933 N N . ALA E 1 30 ? -1.338 -9.281 58.272 1.00 70.45 30 ALA E N 1
ATOM 8934 C CA . ALA E 1 30 ? -1.901 -10.594 57.981 1.00 76.83 30 ALA E CA 1
ATOM 8935 C C . ALA E 1 30 ? -0.837 -11.521 57.396 1.00 69.17 30 ALA E C 1
ATOM 8936 O O . ALA E 1 30 ? -0.828 -12.708 57.698 1.00 63.69 30 ALA E O 1
ATOM 8938 N N . LYS E 1 31 ? 0.091 -10.964 56.608 1.00 73.25 31 LYS E N 1
ATOM 8939 C CA . LYS E 1 31 ? 1.171 -11.745 56.022 1.00 89.84 31 LYS E CA 1
ATOM 8940 C C . LYS E 1 31 ? 2.133 -12.232 57.104 1.00 78.53 31 LYS E C 1
ATOM 8941 O O . LYS E 1 31 ? 2.546 -13.389 57.069 1.00 79.88 31 LYS E O 1
ATOM 8947 N N . GLY E 1 32 ? 2.478 -11.357 58.056 1.00 70.06 32 GLY E N 1
ATOM 8948 C CA . GLY E 1 32 ? 3.468 -11.677 59.072 1.00 63.18 32 GLY E CA 1
ATOM 8949 C C . GLY E 1 32 ? 2.947 -12.663 60.108 1.00 58.98 32 GLY E C 1
ATOM 8950 O O . GLY E 1 32 ? 3.745 -13.218 60.850 1.00 56.37 32 GLY E O 1
ATOM 8951 N N . TRP E 1 33 ? 1.628 -12.908 60.115 1.00 55.55 33 TRP E N 1
ATOM 8952 C CA . TRP E 1 33 ? 0.969 -13.638 61.189 1.00 59.37 33 TRP E CA 1
ATOM 8953 C C . TRP E 1 33 ? 1.433 -15.092 61.247 1.00 65.92 33 TRP E C 1
ATOM 8954 O O . TRP E 1 33 ? 1.612 -15.643 62.333 1.00 56.44 33 TRP E O 1
ATOM 8965 N N . ALA E 1 34 ? 1.594 -15.716 60.075 1.00 68.01 34 ALA E N 1
ATOM 8966 C CA . ALA E 1 34 ? 1.905 -17.133 59.990 1.00 69.63 34 ALA E CA 1
ATOM 8967 C C . ALA E 1 34 ? 3.218 -17.444 60.716 1.00 65.89 34 ALA E C 1
ATOM 8968 O O . ALA E 1 34 ? 3.309 -18.450 61.407 1.00 70.90 34 ALA E O 1
ATOM 8970 N N . GLU E 1 35 ? 4.212 -16.558 60.610 1.00 65.24 35 GLU E N 1
ATOM 8971 C CA . GLU E 1 35 ? 5.499 -16.744 61.269 1.00 70.53 35 GLU E CA 1
ATOM 8972 C C . GLU E 1 35 ? 5.616 -15.894 62.546 1.00 69.91 35 GLU E C 1
ATOM 8973 O O . GLU E 1 35 ? 6.705 -15.780 63.108 1.00 71.24 35 GLU E O 1
ATOM 8979 N N . ALA E 1 36 ? 4.502 -15.322 63.034 1.00 64.93 36 ALA E N 1
ATOM 8980 C CA . ALA E 1 36 ? 4.564 -14.324 64.096 1.00 67.11 36 ALA E CA 1
ATOM 8981 C C . ALA E 1 36 ? 4.660 -14.986 65.467 1.00 53.83 36 ALA E C 1
ATOM 8982 O O . ALA E 1 36 ? 4.182 -16.098 65.664 1.00 58.04 36 ALA E O 1
ATOM 8984 N N . GLY E 1 37 ? 5.246 -14.263 66.420 1.00 57.70 37 GLY E N 1
ATOM 8985 C CA . GLY E 1 37 ? 5.233 -14.654 67.820 1.00 60.42 37 GLY E CA 1
ATOM 8986 C C . GLY E 1 37 ? 4.030 -14.088 68.584 1.00 57.21 37 GLY E C 1
ATOM 8987 O O . GLY E 1 37 ? 3.484 -13.060 68.206 1.00 60.02 37 GLY E O 1
ATOM 8988 N N . LEU E 1 38 ? 3.655 -14.765 69.679 1.00 56.24 38 LEU E N 1
ATOM 8989 C CA . LEU E 1 38 ? 2.489 -14.415 70.473 1.00 55.04 38 LEU E CA 1
ATOM 8990 C C . LEU E 1 38 ? 2.831 -14.516 71.961 1.00 52.00 38 LEU E C 1
ATOM 8991 O O . LEU E 1 38 ? 3.247 -15.571 72.409 1.00 50.85 38 LEU E O 1
ATOM 8996 N N . ILE E 1 39 ? 2.584 -13.433 72.700 1.00 55.21 39 ILE E N 1
ATOM 8997 C CA . ILE E 1 39 ? 2.752 -13.341 74.143 1.00 52.21 39 ILE E CA 1
ATOM 8998 C C . ILE E 1 39 ? 1.363 -13.353 74.775 1.00 51.48 39 ILE E C 1
ATOM 8999 O O . ILE E 1 39 ? 0.474 -12.673 74.256 1.00 49.73 39 ILE E O 1
ATOM 9004 N N . THR E 1 40 ? 1.213 -14.050 75.912 1.00 50.04 40 THR E N 1
ATOM 9005 C CA . THR E 1 40 ? -0.071 -14.209 76.572 1.00 46.12 40 THR E CA 1
ATOM 9006 C C . THR E 1 40 ? -0.014 -13.700 78.014 1.00 37.10 40 THR E C 1
ATOM 9007 O O . THR E 1 40 ? 0.835 -14.096 78.801 1.00 39.58 40 THR E O 1
ATOM 9011 N N . LEU E 1 41 ? -0.942 -12.795 78.359 1.00 37.14 41 LEU E N 1
ATOM 9012 C CA . LEU E 1 41 ? -1.070 -12.204 79.690 1.00 36.38 41 LEU E CA 1
ATOM 9013 C C . LEU E 1 41 ? -2.386 -12.682 80.297 1.00 36.84 41 LEU E C 1
ATOM 9014 O O . LEU E 1 41 ? -3.364 -12.790 79.567 1.00 41.56 41 LEU E O 1
ATOM 9019 N N . ASP E 1 42 ? -2.423 -12.885 81.623 1.00 36.30 42 ASP E N 1
ATOM 9020 C CA . ASP E 1 42 ? -3.662 -13.130 82.333 1.00 37.68 42 ASP E CA 1
ATOM 9021 C C . ASP E 1 42 ? -4.324 -11.799 82.679 1.00 39.05 42 ASP E C 1
ATOM 9022 O O . ASP E 1 42 ? -3.767 -10.747 82.375 1.00 38.41 42 ASP E O 1
ATOM 9027 N N . VAL E 1 43 ? -5.481 -11.862 83.356 1.00 40.69 43 VAL E N 1
ATOM 9028 C CA . VAL E 1 43 ? -6.336 -10.707 83.589 1.00 45.34 43 VAL E CA 1
ATOM 9029 C C . VAL E 1 43 ? -5.626 -9.661 84.446 1.00 45.79 43 VAL E C 1
ATOM 9030 O O . VAL E 1 43 ? -5.919 -8.477 84.370 1.00 48.20 43 VAL E O 1
ATOM 9034 N N . ARG E 1 44 ? -4.676 -10.095 85.274 1.00 45.97 44 ARG E N 1
ATOM 9035 C CA . ARG E 1 44 ? -3.939 -9.179 86.127 1.00 47.52 44 ARG E CA 1
ATOM 9036 C C . ARG E 1 44 ? -2.658 -8.711 85.446 1.00 42.39 44 ARG E C 1
ATOM 9037 O O . ARG E 1 44 ? -1.887 -8.011 86.067 1.00 43.37 44 ARG E O 1
ATOM 9045 N N . GLY E 1 45 ? -2.442 -9.098 84.185 1.00 41.62 45 GLY E N 1
ATOM 9046 C CA . GLY E 1 45 ? -1.266 -8.676 83.438 1.00 47.44 45 GLY E CA 1
ATOM 9047 C C . GLY E 1 45 ? 0.004 -9.459 83.800 1.00 47.24 45 GLY E C 1
ATOM 9048 O O . GLY E 1 45 ? 1.118 -8.998 83.601 1.00 53.39 45 GLY E O 1
ATOM 9049 N N . ARG E 1 46 ? -0.153 -10.673 84.319 1.00 45.79 46 ARG E N 1
ATOM 9050 C CA . ARG E 1 46 ? 0.976 -11.537 84.649 1.00 41.63 46 ARG E CA 1
ATOM 9051 C C . ARG E 1 46 ? 1.313 -12.425 83.457 1.00 44.91 46 ARG E C 1
ATOM 9052 O O . ARG E 1 46 ? 0.441 -12.702 82.647 1.00 38.37 46 ARG E O 1
ATOM 9060 N N . VAL E 1 47 ? 2.567 -12.897 83.376 1.00 49.88 47 VAL E N 1
ATOM 9061 C CA . VAL E 1 47 ? 3.077 -13.632 82.212 1.00 51.59 47 VAL E CA 1
ATOM 9062 C C . VAL E 1 47 ? 3.932 -14.836 82.603 1.00 52.60 47 VAL E C 1
ATOM 9063 O O . VAL E 1 47 ? 4.296 -14.989 83.757 1.00 42.86 47 VAL E O 1
ATOM 9067 N N . ASN E 1 48 ? 4.209 -15.691 81.611 1.00 52.26 48 ASN E N 1
ATOM 9068 C CA . ASN E 1 48 ? 5.144 -16.789 81.718 1.00 49.25 48 ASN E CA 1
ATOM 9069 C C . ASN E 1 48 ? 6.507 -16.317 81.189 1.00 50.10 48 ASN E C 1
ATOM 9070 O O . ASN E 1 48 ? 6.612 -15.550 80.203 1.00 51.00 48 ASN E O 1
ATOM 9075 N N . ILE E 1 49 ? 7.578 -16.889 81.763 1.00 47.63 49 ILE E N 1
ATOM 9076 C CA . ILE E 1 49 ? 8.936 -16.692 81.279 1.00 49.91 49 ILE E CA 1
ATOM 9077 C C . ILE E 1 49 ? 9.573 -18.032 80.892 1.00 47.29 49 ILE E C 1
ATOM 9078 O O . ILE E 1 49 ? 9.276 -19.047 81.491 1.00 45.04 49 ILE E O 1
ATOM 9083 N N . VAL E 1 50 ? 10.492 -17.989 79.923 1.00 47.39 50 VAL E N 1
ATOM 9084 C CA . VAL E 1 50 ? 11.417 -19.073 79.634 1.00 52.29 50 VAL E CA 1
ATOM 9085 C C . VAL E 1 50 ? 12.760 -18.397 79.344 1.00 52.46 50 VAL E C 1
ATOM 9086 O O . VAL E 1 50 ? 12.803 -17.420 78.609 1.00 44.70 50 VAL E O 1
ATOM 9090 N N . ASP E 1 51 ? 13.859 -18.938 79.881 1.00 52.27 51 ASP E N 1
ATOM 9091 C CA . ASP E 1 51 ? 15.200 -18.606 79.420 1.00 45.98 51 ASP E CA 1
ATOM 9092 C C . ASP E 1 51 ? 15.443 -17.099 79.523 1.00 41.93 51 ASP E C 1
ATOM 9093 O O . ASP E 1 51 ? 16.031 -16.530 78.619 1.00 39.17 51 ASP E O 1
ATOM 9098 N N . GLY E 1 52 ? 15.009 -16.443 80.609 1.00 42.47 52 GLY E N 1
ATOM 9099 C CA . GLY E 1 52 ? 15.286 -15.021 80.823 1.00 47.53 52 GLY E CA 1
ATOM 9100 C C . GLY E 1 52 ? 14.439 -14.063 79.959 1.00 47.22 52 GLY E C 1
ATOM 9101 O O . GLY E 1 52 ? 14.671 -12.847 79.903 1.00 44.41 52 GLY E O 1
ATOM 9102 N N . GLN E 1 53 ? 13.435 -14.623 79.285 1.00 42.85 53 GLN E N 1
ATOM 9103 C CA . GLN E 1 53 ? 12.692 -13.937 78.247 1.00 45.65 53 GLN E CA 1
ATOM 9104 C C . GLN E 1 53 ? 11.221 -14.299 78.368 1.00 42.00 53 GLN E C 1
ATOM 9105 O O . GLN E 1 53 ? 10.835 -15.382 78.803 1.00 38.60 53 GLN E O 1
ATOM 9111 N N . VAL E 1 54 ? 10.377 -13.381 77.907 1.00 43.84 54 VAL E N 1
ATOM 9112 C CA . VAL E 1 54 ? 8.936 -13.602 77.896 1.00 45.36 54 VAL E CA 1
ATOM 9113 C C . VAL E 1 54 ? 8.661 -14.764 76.941 1.00 38.42 54 VAL E C 1
ATOM 9114 O O . VAL E 1 54 ? 9.327 -14.878 75.907 1.00 38.99 54 VAL E O 1
ATOM 9118 N N . VAL E 1 55 ? 7.711 -15.630 77.278 1.00 36.58 55 VAL E N 1
ATOM 9119 C CA . VAL E 1 55 ? 7.380 -16.739 76.399 1.00 47.38 55 VAL E CA 1
ATOM 9120 C C . VAL E 1 55 ? 6.712 -16.201 75.131 1.00 50.61 55 VAL E C 1
ATOM 9121 O O . VAL E 1 55 ? 5.714 -15.494 75.203 1.00 44.63 55 VAL E O 1
ATOM 9125 N N . ILE E 1 56 ? 7.334 -16.518 73.991 1.00 46.71 56 ILE E N 1
ATOM 9126 C CA . ILE E 1 56 ? 6.793 -16.183 72.692 1.00 50.11 56 ILE E CA 1
ATOM 9127 C C . ILE E 1 56 ? 6.379 -17.499 72.035 1.00 41.97 56 ILE E C 1
ATOM 9128 O O . ILE E 1 56 ? 7.229 -18.305 71.704 1.00 40.31 56 ILE E O 1
ATOM 9133 N N . GLU E 1 57 ? 5.070 -17.714 71.885 1.00 43.69 57 GL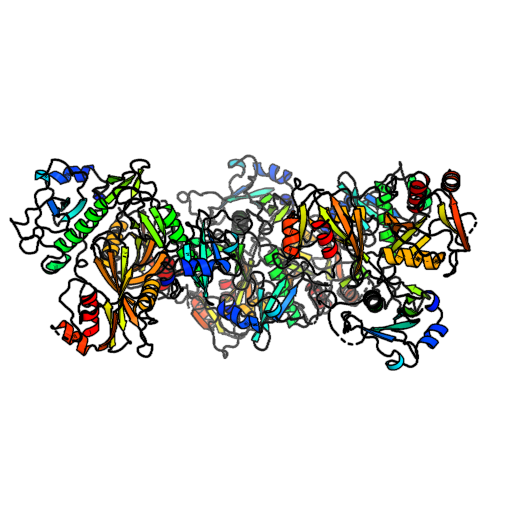U E N 1
ATOM 9134 C CA . GLU E 1 57 ? 4.535 -18.873 71.197 1.00 53.38 57 GLU E CA 1
ATOM 9135 C C . GLU E 1 57 ? 4.313 -18.530 69.731 1.00 53.73 57 GLU E C 1
ATOM 9136 O O . GLU E 1 57 ? 4.397 -17.367 69.343 1.00 48.21 57 GLU E O 1
ATOM 9142 N N . ASP E 1 58 ? 3.986 -19.558 68.945 1.00 61.64 58 ASP E N 1
ATOM 9143 C CA . ASP E 1 58 ? 3.674 -19.388 67.534 1.00 60.12 58 ASP E CA 1
ATOM 9144 C C . ASP E 1 58 ? 2.252 -18.854 67.418 1.00 56.23 58 ASP E C 1
ATOM 9145 O O . ASP E 1 58 ? 1.300 -19.495 67.857 1.00 46.66 58 ASP E O 1
ATOM 9150 N N . ALA E 1 59 ? 2.116 -17.647 66.853 1.00 53.58 59 ALA E N 1
ATOM 9151 C CA . ALA E 1 59 ? 0.824 -17.006 66.707 1.00 53.73 59 ALA E CA 1
ATOM 9152 C C . ALA E 1 59 ? -0.133 -17.925 65.951 1.00 56.57 59 ALA E C 1
ATOM 9153 O O . ALA E 1 59 ? -1.310 -18.000 66.304 1.00 52.54 59 ALA E O 1
ATOM 9155 N N . ALA E 1 60 ? 0.382 -18.619 64.924 1.00 62.91 60 ALA E N 1
ATOM 9156 C CA . ALA E 1 60 ? -0.436 -19.421 64.023 1.00 62.04 60 ALA E CA 1
ATOM 9157 C C . ALA E 1 60 ? -1.218 -20.498 64.777 1.00 63.43 60 ALA E C 1
ATOM 9158 O O . ALA E 1 60 ? -2.270 -20.920 64.319 1.00 67.97 60 ALA E O 1
ATOM 9160 N N . ARG E 1 61 ? -0.730 -20.918 65.947 1.00 61.65 61 ARG E N 1
ATOM 9161 C CA . ARG E 1 61 ? -1.386 -21.954 66.726 1.00 65.37 61 ARG E CA 1
ATOM 9162 C C . ARG E 1 61 ? -2.777 -21.539 67.196 1.00 68.98 61 ARG E C 1
ATOM 9163 O O . ARG E 1 61 ? -3.601 -22.421 67.417 1.00 81.97 61 ARG E O 1
ATOM 9171 N N . ILE E 1 62 ? -3.071 -20.243 67.369 1.00 68.78 62 ILE E N 1
ATOM 9172 C CA . ILE E 1 62 ? -4.375 -19.861 67.903 1.00 67.02 62 ILE E CA 1
ATOM 9173 C C . ILE E 1 62 ? -5.357 -19.524 66.776 1.00 59.91 62 ILE E C 1
ATOM 9174 O O . ILE E 1 62 ? -6.517 -19.254 67.058 1.00 65.94 62 ILE E O 1
ATOM 9179 N N . GLY E 1 63 ? -4.906 -19.525 65.520 1.00 56.17 63 GLY E N 1
ATOM 9180 C CA . GLY E 1 63 ? -5.743 -19.124 64.404 1.00 59.97 63 GLY E CA 1
ATOM 9181 C C . GLY E 1 63 ? -4.909 -18.702 63.190 1.00 58.71 63 GLY E C 1
ATOM 9182 O O . GLY E 1 63 ? -3.689 -18.563 63.269 1.00 44.80 63 GLY E O 1
ATOM 9183 N N . ASP E 1 64 ? -5.598 -18.506 62.059 1.00 63.99 64 ASP E N 1
ATOM 9184 C CA . ASP E 1 64 ? -4.942 -18.239 60.784 1.00 67.46 64 ASP E CA 1
ATOM 9185 C C . ASP E 1 64 ? -4.823 -16.730 60.546 1.00 61.14 64 ASP E C 1
ATOM 9186 O O . ASP E 1 64 ? -4.114 -16.323 59.627 1.00 58.98 64 ASP E O 1
ATOM 9191 N N . GLN E 1 65 ? -5.526 -15.912 61.352 1.00 62.73 65 GLN E N 1
ATOM 9192 C CA . GLN E 1 65 ? -5.456 -14.463 61.261 1.00 60.93 65 GLN E CA 1
ATOM 9193 C C . GLN E 1 65 ? -5.306 -13.870 62.659 1.00 62.73 65 GLN E C 1
ATOM 9194 O O . GLN E 1 65 ? -5.695 -14.496 63.648 1.00 50.64 65 GLN E O 1
ATOM 9200 N N . PRO E 1 66 ? -4.762 -12.631 62.785 1.00 64.63 66 PRO E N 1
ATOM 9201 C CA . PRO E 1 66 ? -4.722 -11.933 64.072 1.00 57.15 66 PRO E CA 1
ATOM 9202 C C . PRO E 1 66 ? -6.128 -11.786 64.641 1.00 54.18 66 PRO E C 1
ATOM 9203 O O . PRO E 1 66 ? -6.997 -11.204 63.997 1.00 59.84 66 PRO E O 1
ATOM 9207 N N . PRO E 1 67 ? -6.424 -12.312 65.845 1.00 48.67 67 PRO E N 1
ATOM 9208 C CA . PRO E 1 67 ? -7.740 -12.086 66.445 1.00 50.78 67 PRO E CA 1
ATOM 9209 C C . PRO E 1 67 ? -7.945 -10.611 66.797 1.00 47.88 67 PRO E C 1
ATOM 9210 O O . PRO E 1 67 ? -6.978 -9.866 66.934 1.00 44.53 67 PRO E O 1
ATOM 9214 N N . GLU E 1 68 ? -9.214 -10.206 66.918 1.00 53.01 68 GLU E N 1
ATOM 9215 C CA . GLU E 1 68 ? -9.607 -8.807 67.054 1.00 61.97 68 GLU E CA 1
ATOM 9216 C C . GLU E 1 68 ? -8.972 -8.157 68.287 1.00 56.46 68 GLU E C 1
ATOM 9217 O O . GLU E 1 68 ? -8.623 -6.977 68.297 1.00 62.65 68 GLU E O 1
ATOM 9223 N N . HIS E 1 69 ? -8.823 -8.967 69.332 1.00 52.63 69 HIS E N 1
ATOM 9224 C CA . HIS E 1 69 ? -8.432 -8.525 70.661 1.00 49.74 69 HIS E CA 1
ATOM 9225 C C . HIS E 1 69 ? -6.911 -8.617 70.827 1.00 43.08 69 HIS E C 1
ATOM 9226 O O . HIS E 1 69 ? -6.384 -8.420 71.910 1.00 44.37 69 HIS E O 1
ATOM 9233 N N . ALA E 1 70 ? -6.186 -8.936 69.758 1.00 42.53 70 ALA E N 1
ATOM 9234 C CA . ALA E 1 70 ? -4.734 -8.983 69.826 1.00 38.16 70 ALA E CA 1
ATOM 9235 C C . ALA E 1 70 ? -4.140 -7.596 69.601 1.00 36.65 70 ALA E C 1
ATOM 9236 O O . ALA E 1 70 ? -4.726 -6.780 68.906 1.00 39.99 70 ALA E O 1
ATOM 9238 N N . VAL E 1 71 ? -2.964 -7.361 70.187 1.00 36.79 71 VAL E N 1
ATOM 9239 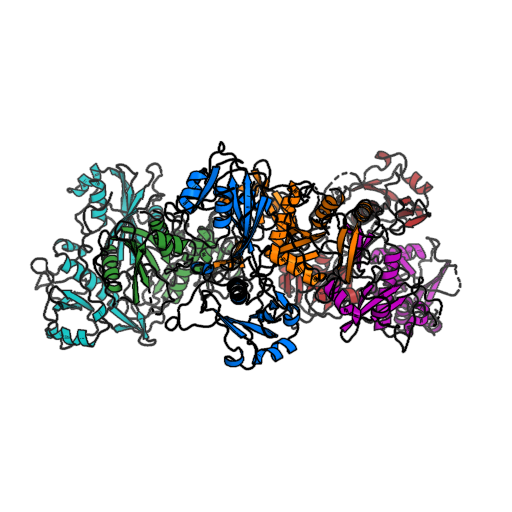C CA . VAL E 1 71 ? -2.256 -6.105 70.012 1.00 36.75 71 VAL E CA 1
ATOM 9240 C C . VAL E 1 71 ? -0.896 -6.388 69.384 1.00 35.72 71 VAL E C 1
ATOM 9241 O O . VAL E 1 71 ? -0.102 -7.166 69.914 1.00 34.48 71 VAL E O 1
ATOM 9245 N N . PHE E 1 72 ? -0.627 -5.681 68.285 1.00 34.02 72 PHE E N 1
ATOM 9246 C CA . PHE E 1 72 ? 0.617 -5.814 67.563 1.00 37.77 72 PHE E CA 1
ATOM 9247 C C . PHE E 1 72 ? 1.705 -4.990 68.253 1.00 36.42 72 PHE E C 1
ATOM 9248 O O . PHE E 1 72 ? 1.636 -3.770 68.275 1.00 33.57 72 PHE E O 1
ATOM 9256 N N . LEU E 1 73 ? 2.725 -5.649 68.807 1.00 34.04 73 LEU E N 1
ATOM 9257 C CA . LEU E 1 73 ? 3.716 -4.973 69.622 1.00 35.29 73 LEU E CA 1
ATOM 9258 C C . LEU E 1 73 ? 4.883 -4.467 68.786 1.00 42.24 73 LEU E C 1
ATOM 9259 O O . LEU E 1 73 ? 5.618 -3.584 69.228 1.00 46.12 73 LEU E O 1
ATOM 9264 N N . GLY E 1 74 ? 5.076 -5.039 67.596 1.00 52.86 74 GLY E N 1
ATOM 9265 C CA . GLY E 1 74 ? 6.176 -4.642 66.730 1.00 50.01 74 GLY E CA 1
ATOM 9266 C C . GLY E 1 74 ? 7.003 -5.844 66.279 1.00 47.90 74 GLY E C 1
ATOM 9267 O O . GLY E 1 74 ? 6.478 -6.942 66.108 1.00 45.45 74 GLY E O 1
ATOM 9268 N N . ARG E 1 75 ? 8.298 -5.591 66.079 1.00 49.28 75 ARG E N 1
ATOM 9269 C CA . ARG E 1 75 ? 9.240 -6.576 65.571 1.00 54.89 75 ARG E CA 1
ATOM 9270 C C . ARG E 1 75 ? 10.350 -6.747 66.592 1.00 51.02 75 ARG E C 1
ATOM 9271 O O . ARG E 1 75 ? 10.851 -5.759 67.112 1.00 43.61 75 ARG E O 1
ATOM 9279 N N . ILE E 1 76 ? 10.776 -7.994 66.796 1.00 60.99 76 ILE E N 1
ATOM 9280 C CA . ILE E 1 76 ? 11.934 -8.254 67.633 1.00 61.94 76 ILE E CA 1
ATOM 9281 C C . ILE E 1 76 ? 13.155 -8.377 66.729 1.00 58.35 76 ILE E C 1
ATOM 9282 O O . ILE E 1 76 ? 13.002 -8.525 65.520 1.00 55.76 76 ILE E O 1
ATOM 9287 N N . PRO E 1 77 ? 14.386 -8.241 67.271 1.00 61.65 77 PRO E N 1
ATOM 9288 C CA . PRO E 1 77 ? 15.600 -8.335 66.445 1.00 62.84 77 PRO E CA 1
ATOM 9289 C C . PRO E 1 77 ? 15.562 -9.552 65.519 1.00 64.89 77 PRO E C 1
ATOM 9290 O O . PRO E 1 77 ? 15.305 -10.661 65.975 1.00 73.22 77 PRO E O 1
ATOM 9294 N N . GLY E 1 78 ? 15.733 -9.324 64.210 1.00 58.95 78 GLY E N 1
ATOM 9295 C CA . GLY E 1 78 ? 15.579 -10.376 63.223 1.00 57.29 78 GLY E CA 1
ATOM 9296 C C . GLY E 1 78 ? 14.276 -10.263 62.437 1.00 63.32 78 GLY E C 1
ATOM 9297 O O . GLY E 1 78 ? 14.066 -11.005 61.483 1.00 76.25 78 GLY E O 1
ATOM 9298 N N . GLY E 1 79 ? 13.393 -9.350 62.852 1.00 63.81 79 GLY E N 1
ATOM 9299 C CA . GLY E 1 79 ? 12.271 -8.929 62.020 1.00 64.18 79 GLY E CA 1
ATOM 9300 C C . GLY E 1 79 ? 10.989 -9.730 62.239 1.00 56.53 79 GLY E C 1
ATOM 9301 O O . GLY E 1 79 ? 10.016 -9.519 61.530 1.00 62.80 79 GLY E O 1
ATOM 9302 N N . ARG E 1 80 ? 10.955 -10.620 63.234 1.00 54.51 80 ARG E N 1
ATOM 9303 C CA . ARG E 1 80 ? 9.737 -11.362 63.536 1.00 55.85 80 ARG E CA 1
ATOM 9304 C C . ARG E 1 80 ? 8.692 -10.454 64.198 1.00 52.00 80 ARG E C 1
ATOM 9305 O O . ARG E 1 80 ? 9.023 -9.707 65.119 1.00 56.81 80 ARG E O 1
ATOM 9313 N N . HIS E 1 81 ? 7.446 -10.535 63.720 1.00 44.69 81 HIS E N 1
ATOM 9314 C CA . HIS E 1 81 ? 6.338 -9.799 64.297 1.00 47.35 81 HIS E CA 1
ATOM 9315 C C . HIS E 1 81 ? 5.941 -10.437 65.627 1.00 43.65 81 HIS E C 1
ATOM 9316 O O . HIS E 1 81 ? 5.964 -11.660 65.750 1.00 50.26 81 HIS E O 1
ATOM 9323 N N . VAL E 1 82 ? 5.554 -9.614 66.609 1.00 41.71 82 VAL E N 1
ATOM 9324 C CA . VAL E 1 82 ? 5.093 -10.154 67.885 1.00 44.55 82 VAL E CA 1
ATOM 9325 C C . VAL E 1 82 ? 3.782 -9.467 68.274 1.00 44.01 82 VAL E C 1
ATOM 9326 O O . VAL E 1 82 ? 3.682 -8.244 68.200 1.00 48.69 82 VAL E O 1
ATOM 9330 N N . TRP E 1 83 ? 2.827 -10.281 68.744 1.00 37.90 83 TRP E N 1
ATOM 9331 C CA . TRP E 1 83 ? 1.542 -9.806 69.202 1.00 39.27 83 TRP E CA 1
ATOM 9332 C C . TRP E 1 83 ? 1.323 -10.216 70.647 1.00 40.79 83 TRP E C 1
ATOM 9333 O O . TRP E 1 83 ? 1.969 -11.142 71.111 1.00 41.71 83 TRP E O 1
ATOM 9344 N N . ALA E 1 84 ? 0.384 -9.534 71.332 1.00 39.74 84 ALA E N 1
ATOM 9345 C CA . ALA E 1 84 ? -0.038 -9.930 72.672 1.00 33.46 84 ALA E CA 1
ATOM 9346 C C . ALA E 1 84 ? -1.547 -10.141 72.747 1.00 33.29 84 ALA E C 1
ATOM 9347 O O . ALA E 1 84 ? -2.299 -9.461 72.052 1.00 34.07 84 ALA E O 1
ATOM 9349 N N . VAL E 1 85 ? -1.966 -11.114 73.573 1.00 31.58 85 VAL E N 1
ATOM 9350 C CA . VAL E 1 85 ? -3.372 -11.350 73.863 1.00 34.99 85 VAL E CA 1
ATOM 9351 C C . VAL E 1 85 ? -3.532 -11.606 75.357 1.00 33.63 85 VAL E C 1
ATOM 9352 O O . VAL E 1 85 ? -2.587 -11.986 76.036 1.00 32.01 85 VAL E O 1
ATOM 9356 N N . ARG E 1 86 ? -4.753 -11.382 75.835 1.00 38.06 86 ARG E N 1
ATOM 9357 C CA . ARG E 1 86 ? -5.228 -11.856 77.122 1.00 45.94 86 ARG E CA 1
ATOM 9358 C C . ARG E 1 86 ? -5.630 -13.326 77.017 1.00 44.26 86 ARG E C 1
ATOM 9359 O O . ARG E 1 86 ? -6.275 -13.710 76.060 1.00 51.89 86 ARG E O 1
ATOM 9367 N N . ALA E 1 87 ? -5.332 -14.121 78.043 1.00 48.10 87 ALA E N 1
ATOM 9368 C CA . ALA E 1 87 ? -6.063 -15.356 78.265 1.00 48.00 87 ALA E CA 1
ATOM 9369 C C . ALA E 1 87 ? -6.082 -15.696 79.748 1.00 55.10 87 ALA E C 1
ATOM 9370 O O . ALA E 1 87 ? -5.275 -15.171 80.510 1.00 56.54 87 ALA E O 1
ATOM 9372 N N . ASP E 1 88 ? -6.992 -16.595 80.147 1.00 67.65 88 ASP E N 1
ATOM 9373 C CA . ASP E 1 88 ? -6.869 -17.298 81.423 1.00 65.19 88 ASP E CA 1
ATOM 9374 C C . ASP E 1 88 ? -5.708 -18.282 81.305 1.00 71.18 88 ASP E C 1
ATOM 9375 O O . ASP E 1 88 ? -5.720 -19.105 80.392 1.00 78.49 88 ASP E O 1
ATOM 9380 N N . LEU E 1 89 ? -4.708 -18.189 82.194 1.00 88.06 89 LEU E N 1
ATOM 9381 C CA . LEU E 1 89 ? -3.543 -19.056 82.100 1.00 93.54 89 LEU E CA 1
ATOM 9382 C C . LEU E 1 89 ? -3.539 -20.166 83.152 1.00 101.10 89 LEU E C 1
ATOM 9383 O O . LEU E 1 89 ? -3.105 -21.262 82.824 1.00 107.32 89 LEU E O 1
ATOM 9388 N N . ASP E 1 90 ? -3.957 -19.875 84.391 1.00 106.85 90 ASP E N 1
ATOM 9389 C CA . ASP E 1 90 ? -4.425 -20.892 85.332 1.00 112.44 90 ASP E CA 1
ATOM 9390 C C . ASP E 1 90 ? -3.301 -21.770 85.911 1.00 114.74 90 ASP E C 1
ATOM 9391 O O . ASP E 1 90 ? -3.580 -22.712 86.661 1.00 117.70 90 ASP E O 1
ATOM 9396 N N . GLU E 1 91 ? -2.026 -21.483 85.588 1.00 109.07 91 GLU E N 1
ATOM 9397 C CA . GLU E 1 91 ? -0.916 -22.399 85.831 1.00 103.15 91 GLU E CA 1
ATOM 9398 C C . GLU E 1 91 ? -1.226 -23.793 85.252 1.00 95.56 91 GLU E C 1
ATOM 9399 O O . GLU E 1 91 ? -0.506 -24.762 85.598 1.00 88.76 91 GLU E O 1
ATOM 9405 N N . ALA E 1 94 ? 2.025 -23.344 84.498 1.00 83.64 94 ALA E N 1
ATOM 9406 C CA . ALA E 1 94 ? 3.316 -22.630 84.640 1.00 74.62 94 ALA E CA 1
ATOM 9407 C C . ALA E 1 94 ? 3.147 -21.444 85.595 1.00 76.11 94 ALA E C 1
ATOM 9408 O O . ALA E 1 94 ? 2.063 -20.872 85.724 1.00 80.64 94 ALA E O 1
ATOM 9410 N N . PRO E 1 95 ? 4.224 -21.034 86.299 1.00 72.17 95 PRO E N 1
ATOM 9411 C CA . PRO E 1 95 ? 4.125 -19.927 87.246 1.00 63.78 95 PRO E CA 1
ATOM 9412 C C . PRO E 1 95 ? 3.858 -18.630 86.484 1.00 56.30 95 PRO E C 1
ATOM 9413 O O . PRO E 1 95 ? 4.435 -18.393 85.425 1.00 55.11 95 PRO E O 1
ATOM 9417 N N . LEU E 1 96 ? 2.959 -17.807 87.019 1.00 54.86 96 LEU E N 1
ATOM 9418 C CA . LEU E 1 96 ? 2.674 -16.504 86.440 1.00 59.99 96 LEU E CA 1
ATOM 9419 C C . LEU E 1 96 ? 3.349 -15.412 87.267 1.00 64.43 96 LEU E C 1
ATOM 9420 O O . LEU E 1 96 ? 3.131 -15.316 88.462 1.00 58.80 96 LEU E O 1
ATOM 9425 N N . LEU E 1 97 ? 4.175 -14.597 86.616 1.00 60.24 97 LEU E N 1
ATOM 9426 C CA . LEU E 1 97 ? 5.028 -13.620 87.286 1.00 62.42 97 LEU E CA 1
ATOM 9427 C C . LEU E 1 97 ? 4.422 -12.226 87.123 1.00 53.79 97 LEU E C 1
ATOM 9428 O O . LEU E 1 97 ? 3.834 -11.922 86.076 1.00 44.02 97 LEU E O 1
ATOM 9433 N N . ASP E 1 98 ? 4.521 -11.419 88.190 1.00 50.43 98 ASP E N 1
ATOM 9434 C CA . ASP E 1 98 ? 4.130 -10.019 88.188 1.00 54.27 98 ASP E CA 1
ATOM 9435 C C . ASP E 1 98 ? 5.391 -9.169 88.010 1.00 54.20 98 ASP E C 1
ATOM 9436 O O . ASP E 1 98 ? 6.417 -9.429 88.628 1.00 50.51 98 ASP E O 1
ATOM 9441 N N . LEU E 1 99 ? 5.326 -8.209 87.087 1.00 47.42 99 LEU E N 1
ATOM 9442 C CA . LEU E 1 99 ? 6.482 -7.435 86.672 1.00 47.76 99 LEU E CA 1
ATOM 9443 C C . LEU E 1 99 ? 7.117 -6.711 87.861 1.00 42.20 99 LEU E C 1
ATOM 9444 O O . LEU E 1 99 ? 8.328 -6.617 87.935 1.00 51.74 99 LEU E O 1
ATOM 9449 N N . ARG E 1 100 ? 6.329 -6.233 88.819 1.00 41.44 100 ARG E N 1
ATOM 9450 C CA . ARG E 1 100 ? 6.855 -5.449 89.934 1.00 46.01 100 ARG E CA 1
ATOM 9451 C C . ARG E 1 100 ? 7.787 -6.257 90.839 1.00 53.98 100 ARG E C 1
ATOM 9452 O O . ARG E 1 100 ? 8.760 -5.720 91.348 1.00 58.50 100 ARG E O 1
ATOM 9460 N N . ARG E 1 101 ? 7.479 -7.542 91.044 1.00 52.56 101 ARG E N 1
ATOM 9461 C CA . ARG E 1 101 ? 8.217 -8.415 91.938 1.00 53.12 101 ARG E CA 1
ATOM 9462 C C . ARG E 1 101 ? 9.282 -9.219 91.196 1.00 59.29 101 ARG E C 1
ATOM 9463 O O . ARG E 1 101 ? 10.275 -9.559 91.815 1.00 57.54 101 ARG E O 1
ATOM 9471 N N . SER E 1 102 ? 9.069 -9.568 89.912 1.00 63.07 102 SER E N 1
ATOM 9472 C CA . SER E 1 102 ? 9.999 -10.431 89.203 1.00 63.88 102 SER E CA 1
ATOM 9473 C C . SER E 1 102 ? 10.559 -9.785 87.930 1.00 57.51 102 SER E C 1
ATOM 9474 O O . SER E 1 102 ? 11.281 -10.413 87.149 1.00 52.48 102 SER E O 1
ATOM 9477 N N . GLY E 1 103 ? 10.243 -8.515 87.700 1.00 53.83 103 GLY E N 1
ATOM 9478 C CA . GLY E 1 103 ? 10.590 -7.880 86.435 1.00 52.99 103 GLY E CA 1
ATOM 9479 C C . GLY E 1 103 ? 12.089 -7.856 86.153 1.00 55.66 103 GLY E C 1
ATOM 9480 O O . GLY E 1 103 ? 12.483 -7.847 84.986 1.00 59.23 103 GLY E O 1
ATOM 9481 N N . GLN E 1 104 ? 12.908 -7.871 87.216 1.00 60.18 104 GLN E N 1
ATOM 9482 C CA . GLN E 1 104 ? 14.355 -7.838 87.069 1.00 55.75 104 GLN E CA 1
ATOM 9483 C C . GLN E 1 104 ? 14.877 -9.071 86.338 1.00 63.05 104 GLN E C 1
ATOM 9484 O O . GLN E 1 104 ? 15.992 -9.011 85.823 1.00 77.10 104 GLN E O 1
ATOM 9490 N N . LEU E 1 105 ? 14.146 -10.200 86.372 1.00 65.04 105 LEU E N 1
ATOM 9491 C CA . LEU E 1 105 ? 14.685 -11.412 85.766 1.00 57.48 105 LEU E CA 1
ATOM 9492 C C . LEU E 1 105 ? 14.425 -11.453 84.251 1.00 57.31 105 LEU E C 1
ATOM 9493 O O . LEU E 1 105 ? 14.927 -12.350 83.571 1.00 58.68 105 LEU E O 1
ATOM 9498 N N . PHE E 1 106 ? 13.711 -10.472 83.682 1.00 53.49 106 PHE E N 1
ATOM 9499 C CA . PHE E 1 106 ? 13.512 -10.439 82.237 1.00 53.30 106 PHE E CA 1
ATOM 9500 C C . PHE E 1 106 ? 14.645 -9.656 81.596 1.00 47.22 106 PHE E C 1
ATOM 9501 O O . PHE E 1 106 ? 15.142 -8.710 82.200 1.00 46.66 106 PHE E O 1
ATOM 9509 N N . ASP E 1 107 ? 15.010 -9.997 80.360 1.00 46.88 107 ASP E N 1
ATOM 9510 C CA . ASP E 1 107 ? 15.854 -9.092 79.583 1.00 50.82 107 ASP E CA 1
ATOM 9511 C C . ASP E 1 107 ? 15.068 -7.816 79.230 1.00 51.80 107 ASP E C 1
ATOM 9512 O O . ASP E 1 107 ? 13.836 -7.789 79.260 1.00 47.29 107 ASP E O 1
ATOM 9517 N N . ASP E 1 108 ? 15.815 -6.766 78.890 1.00 53.63 108 ASP E N 1
ATOM 9518 C CA . ASP E 1 108 ? 15.288 -5.422 78.660 1.00 49.14 108 ASP E CA 1
ATOM 9519 C C . ASP E 1 108 ? 14.192 -5.433 77.608 1.00 50.44 108 ASP E C 1
ATOM 9520 O O . ASP E 1 108 ? 13.161 -4.813 77.812 1.00 49.87 108 ASP E O 1
ATOM 9525 N N . THR E 1 109 ? 14.417 -6.134 76.497 1.00 45.94 109 THR E N 1
ATOM 9526 C CA . THR E 1 109 ? 13.459 -6.180 75.408 1.00 46.79 109 THR E CA 1
ATOM 9527 C C . THR E 1 109 ? 12.162 -6.852 75.860 1.00 46.26 109 THR E C 1
ATOM 9528 O O . THR E 1 109 ? 11.078 -6.376 75.530 1.00 38.35 109 THR E O 1
ATOM 9532 N N . SER E 1 110 ? 12.275 -7.955 76.608 1.00 40.92 110 SER E N 1
ATOM 9533 C CA . SER E 1 110 ? 11.105 -8.627 77.155 1.00 37.48 110 SER E CA 1
ATOM 9534 C C . SER E 1 110 ? 10.349 -7.698 78.103 1.00 30.86 110 SER E C 1
ATOM 9535 O O . SER E 1 110 ? 9.140 -7.713 78.143 1.00 33.51 110 SER E O 1
ATOM 9538 N N . ALA E 1 111 ? 11.073 -6.946 78.926 1.00 34.63 111 ALA E N 1
ATOM 9539 C CA . ALA E 1 111 ? 10.453 -6.069 79.912 1.00 39.16 111 ALA E CA 1
ATOM 9540 C C . ALA E 1 111 ? 9.624 -4.998 79.197 1.00 37.74 111 ALA E C 1
ATOM 9541 O O . ALA E 1 111 ? 8.517 -4.696 79.606 1.00 37.50 111 ALA E O 1
ATOM 9543 N N . ALA E 1 112 ? 10.152 -4.461 78.098 1.00 40.47 112 ALA E N 1
ATOM 9544 C CA . ALA E 1 112 ? 9.472 -3.444 77.310 1.00 40.39 112 ALA E CA 1
ATOM 9545 C C . ALA E 1 112 ? 8.269 -4.027 76.578 1.00 43.24 112 ALA E C 1
ATOM 9546 O O . ALA E 1 112 ? 7.222 -3.399 76.522 1.00 44.32 112 ALA E O 1
ATOM 9548 N N . LEU E 1 113 ? 8.423 -5.226 76.005 1.00 46.80 113 LEU E N 1
ATOM 9549 C CA . LEU E 1 113 ? 7.312 -5.918 75.365 1.00 46.44 113 LEU E CA 1
ATOM 9550 C C . LEU E 1 113 ? 6.186 -6.108 76.377 1.00 41.67 113 LEU E C 1
ATOM 9551 O O . LEU E 1 113 ? 5.028 -5.901 76.057 1.00 40.14 113 LEU E O 1
ATOM 9556 N N . LEU E 1 114 ? 6.532 -6.521 77.595 1.00 38.85 114 LEU E N 1
ATOM 9557 C CA . LEU E 1 114 ? 5.542 -6.786 78.628 1.00 44.24 114 LEU E CA 1
ATOM 9558 C C . LEU E 1 114 ? 4.876 -5.498 79.103 1.00 37.71 114 LEU E C 1
ATOM 9559 O O . LEU E 1 114 ? 3.679 -5.480 79.320 1.00 36.68 114 LEU E O 1
ATOM 9564 N N . ALA E 1 115 ? 5.663 -4.445 79.339 1.00 33.82 115 ALA E N 1
ATOM 9565 C CA . ALA E 1 115 ? 5.111 -3.174 79.782 1.00 33.97 115 ALA E CA 1
ATOM 9566 C C . ALA E 1 115 ? 4.084 -2.679 78.756 1.00 36.85 115 ALA E C 1
ATOM 9567 O O . ALA E 1 115 ? 2.983 -2.284 79.120 1.00 31.95 115 ALA E O 1
ATOM 9569 N N . THR E 1 116 ? 4.439 -2.765 77.465 1.00 33.13 116 THR E N 1
ATOM 9570 C CA . THR E 1 116 ? 3.565 -2.363 76.383 1.00 27.66 116 THR E CA 1
ATOM 9571 C C . THR E 1 116 ? 2.306 -3.229 76.361 1.00 27.81 116 THR E C 1
ATOM 9572 O O . THR E 1 116 ? 1.188 -2.735 76.301 1.00 28.45 116 THR E O 1
ATOM 9576 N N . ALA E 1 117 ? 2.481 -4.541 76.390 1.00 29.65 117 ALA E N 1
ATOM 9577 C CA . ALA E 1 117 ? 1.358 -5.466 76.289 1.00 30.46 117 ALA E CA 1
ATOM 9578 C C . ALA E 1 117 ? 0.402 -5.265 77.467 1.00 31.05 117 ALA E C 1
ATOM 9579 O O . ALA E 1 117 ? -0.810 -5.236 77.304 1.00 37.88 117 ALA E O 1
ATOM 9581 N N . MET E 1 118 ? 0.966 -5.108 78.658 1.00 31.94 118 MET E N 1
ATOM 9582 C CA . MET E 1 118 ? 0.194 -4.923 79.877 1.00 35.79 118 MET E CA 1
ATOM 9583 C C . MET E 1 118 ? -0.684 -3.670 79.759 1.00 30.73 118 MET E C 1
ATOM 9584 O O . MET E 1 118 ? -1.896 -3.718 79.953 1.00 24.71 118 MET E O 1
ATOM 9589 N N . ALA E 1 119 ? -0.050 -2.553 79.393 1.00 27.46 119 ALA E N 1
ATOM 9590 C CA . ALA E 1 119 ? -0.724 -1.271 79.266 1.00 27.59 119 ALA E CA 1
ATOM 9591 C C . ALA E 1 119 ? -1.815 -1.342 78.207 1.00 29.78 119 ALA E C 1
ATOM 9592 O O . ALA E 1 119 ? -2.943 -0.901 78.434 1.00 26.84 119 ALA E O 1
ATOM 9594 N N . MET E 1 120 ? -1.486 -1.954 77.065 1.00 28.90 120 MET E N 1
ATOM 9595 C CA . MET E 1 120 ? -2.379 -1.928 75.922 1.00 28.98 120 MET E CA 1
ATOM 9596 C C . MET E 1 120 ? -3.579 -2.845 76.149 1.00 28.93 120 MET E C 1
ATOM 9597 O O . MET E 1 120 ? -4.712 -2.465 75.849 1.00 27.14 120 MET E O 1
ATOM 9602 N N . LEU E 1 121 ? -3.361 -4.040 76.703 1.00 29.79 121 LEU E N 1
ATOM 9603 C CA . LEU E 1 121 ? -4.480 -4.944 76.954 1.00 30.27 121 LEU E CA 1
ATOM 9604 C C . LEU E 1 121 ? -5.364 -4.418 78.085 1.00 28.59 121 LEU E C 1
ATOM 9605 O O . LEU E 1 121 ? -6.579 -4.547 78.019 1.00 31.92 121 LEU E O 1
ATOM 9610 N N . ALA E 1 122 ? -4.768 -3.787 79.098 1.00 26.94 122 ALA E N 1
ATOM 9611 C CA . ALA E 1 122 ? -5.560 -3.157 80.149 1.00 28.03 122 ALA E CA 1
ATOM 9612 C C . ALA E 1 122 ? -6.395 -2.024 79.565 1.00 32.27 122 ALA E C 1
ATOM 9613 O O . ALA E 1 122 ? -7.549 -1.842 79.944 1.00 32.31 122 ALA E O 1
ATOM 9615 N N . TRP E 1 123 ? -5.805 -1.244 78.658 1.00 30.01 123 TRP E N 1
ATOM 9616 C CA . TRP E 1 123 ? -6.566 -0.201 77.998 1.00 32.74 123 TRP E CA 1
ATOM 9617 C C . TRP E 1 123 ? -7.793 -0.764 77.293 1.00 33.22 123 TRP E C 1
ATOM 9618 O O . TRP E 1 123 ? -8.902 -0.250 77.476 1.00 29.40 123 TRP E O 1
ATOM 9629 N N . HIS E 1 124 ? -7.593 -1.804 76.475 1.00 34.61 124 HIS E N 1
ATOM 9630 C CA . HIS E 1 124 ? -8.697 -2.407 75.734 1.00 33.49 124 HIS E CA 1
ATOM 9631 C C . HIS E 1 124 ? -9.813 -2.832 76.682 1.00 34.99 124 HIS E C 1
ATOM 9632 O O . HIS E 1 124 ? -10.982 -2.541 76.415 1.00 35.16 124 HIS E O 1
ATOM 9639 N N . ASP E 1 125 ? -9.443 -3.477 77.798 1.00 33.87 125 ASP E N 1
ATOM 9640 C CA . ASP E 1 125 ? -10.408 -3.906 78.799 1.00 33.43 125 ASP E CA 1
ATOM 9641 C C . ASP E 1 125 ? -11.236 -2.733 79.318 1.00 31.54 125 ASP E C 1
ATOM 9642 O O . ASP E 1 125 ? -12.379 -2.930 79.699 1.00 39.03 125 ASP E O 1
ATOM 9647 N N . ASN E 1 126 ? -10.678 -1.518 79.319 1.00 28.75 126 ASN E N 1
ATOM 9648 C CA . ASN E 1 126 ? -11.310 -0.350 79.918 1.00 31.90 126 ASN E CA 1
ATOM 9649 C C . ASN E 1 126 ? -11.737 0.695 78.881 1.00 37.85 126 ASN E C 1
ATOM 9650 O O . ASN E 1 126 ? -12.001 1.849 79.245 1.00 34.60 126 ASN E O 1
ATOM 9655 N N . ALA E 1 127 ? -11.784 0.312 77.596 1.00 33.71 127 ALA E N 1
ATOM 9656 C CA . ALA E 1 127 ? -12.055 1.280 76.544 1.00 35.34 127 ALA E CA 1
ATOM 9657 C C . ALA E 1 127 ? -13.083 0.731 75.560 1.00 34.52 127 ALA E C 1
ATOM 9658 O O . ALA E 1 127 ? -13.154 1.185 74.426 1.00 34.38 127 ALA E O 1
ATOM 9660 N N . GLY E 1 128 ? -13.908 -0.215 76.017 1.00 39.27 128 GLY E N 1
ATOM 9661 C CA . GLY E 1 128 ? -14.912 -0.840 75.167 1.00 36.56 128 GLY E CA 1
ATOM 9662 C C . GLY E 1 128 ? -15.984 0.130 74.692 1.00 36.63 128 GLY E C 1
ATOM 9663 O O . GLY E 1 128 ? -16.688 -0.194 73.748 1.00 43.58 128 GLY E O 1
ATOM 9664 N N . TYR E 1 129 ? -16.122 1.308 75.325 1.00 37.47 129 TYR E N 1
ATOM 9665 C CA . TYR E 1 129 ? -17.147 2.268 74.940 1.00 37.30 129 TYR E CA 1
ATOM 9666 C C . TYR E 1 129 ? -16.556 3.674 74.815 1.00 37.27 129 TYR E C 1
ATOM 9667 O O . TYR E 1 129 ? -15.587 4.014 75.473 1.00 36.91 129 TYR E O 1
ATOM 9676 N N . SER E 1 130 ? -17.180 4.500 73.971 1.00 39.10 130 SER E N 1
ATOM 9677 C CA . SER E 1 130 ? -16.809 5.892 73.822 1.00 37.33 130 SER E CA 1
ATOM 9678 C C . SER E 1 130 ? -17.143 6.652 75.101 1.00 35.43 130 SER E C 1
ATOM 9679 O O . SER E 1 130 ? -18.265 6.573 75.590 1.00 40.74 130 SER E O 1
ATOM 9682 N N . PRO E 1 131 ? -16.189 7.403 75.680 1.00 32.42 131 PRO E N 1
ATOM 9683 C CA . PRO E 1 131 ? -16.499 8.332 76.767 1.00 34.39 131 PRO E CA 1
ATOM 9684 C C . PRO E 1 131 ? -17.345 9.511 76.284 1.00 33.49 131 PRO E C 1
ATOM 9685 O O . PRO E 1 131 ? -17.981 10.189 77.089 1.00 37.21 131 PRO E O 1
ATOM 9689 N N . VAL E 1 132 ? -17.350 9.746 74.968 1.00 34.70 132 VAL E N 1
ATOM 9690 C CA . VAL E 1 132 ? -18.012 10.908 74.390 1.00 40.35 132 VAL E CA 1
ATOM 9691 C C . VAL E 1 132 ? -19.520 10.667 74.336 1.00 40.88 132 VAL E C 1
ATOM 9692 O O . VAL E 1 132 ? -20.286 11.507 74.781 1.00 40.61 132 VAL E O 1
ATOM 9696 N N . ASP E 1 133 ? -19.942 9.506 73.829 1.00 44.38 133 ASP E N 1
ATOM 9697 C CA . ASP E 1 133 ? -21.360 9.282 73.583 1.00 49.08 133 ASP E CA 1
ATOM 9698 C C . ASP E 1 133 ? -21.826 7.905 74.044 1.00 46.11 133 ASP E C 1
ATOM 9699 O O . ASP E 1 133 ? -22.989 7.586 73.870 1.00 55.92 133 ASP E O 1
ATOM 9704 N N . GLY E 1 134 ? -20.938 7.073 74.593 1.00 44.98 134 GLY E N 1
ATOM 9705 C CA . GLY E 1 134 ? -21.349 5.795 75.154 1.00 39.88 134 GLY E CA 1
ATOM 9706 C C . GLY E 1 134 ? -21.456 4.655 74.132 1.00 36.43 134 GLY E C 1
ATOM 9707 O O . GLY E 1 134 ? -21.749 3.531 74.519 1.00 37.46 134 GLY E O 1
ATOM 9708 N N . SER E 1 135 ? -21.201 4.911 72.843 1.00 39.07 135 SER E N 1
ATOM 9709 C CA . SER E 1 135 ? -21.271 3.858 71.836 1.00 42.40 135 SER E CA 1
ATOM 9710 C C . SER E 1 135 ? -20.184 2.813 72.071 1.00 44.92 135 SER E C 1
ATOM 9711 O O . SER E 1 135 ? -19.072 3.159 72.449 1.00 42.47 135 SER E O 1
ATOM 9714 N N . PRO E 1 136 ? -20.440 1.519 71.776 1.00 44.52 136 PRO E N 1
ATOM 9715 C CA . PRO E 1 136 ? -19.365 0.528 71.756 1.00 46.08 136 PRO E CA 1
ATOM 9716 C C . PRO E 1 136 ? -18.257 0.941 70.793 1.00 41.41 136 PRO E C 1
ATOM 9717 O O . PRO E 1 136 ? -18.520 1.590 69.785 1.00 39.62 136 PRO E O 1
ATOM 9721 N N . THR E 1 137 ? -17.020 0.546 71.107 1.00 40.88 137 THR E N 1
ATOM 9722 C CA . THR E 1 137 ? -15.888 0.782 70.221 1.00 38.43 137 THR E CA 1
ATOM 9723 C C . THR E 1 137 ? -15.349 -0.565 69.769 1.00 36.04 137 THR E C 1
ATOM 9724 O O . THR E 1 137 ? -15.483 -1.541 70.498 1.00 34.15 137 THR E O 1
ATOM 9728 N N . ILE E 1 138 ? -14.716 -0.601 68.588 1.00 43.79 138 ILE E N 1
ATOM 9729 C CA . ILE E 1 138 ? -14.187 -1.832 68.022 1.00 45.56 138 ILE E CA 1
ATOM 9730 C C . ILE E 1 138 ? -12.696 -1.603 67.789 1.00 41.58 138 ILE E C 1
ATOM 9731 O O . ILE E 1 138 ? -12.301 -0.580 67.255 1.00 45.48 138 ILE E O 1
ATOM 9736 N N . PRO E 1 139 ? -11.809 -2.546 68.148 1.00 40.02 139 PRO E N 1
ATOM 9737 C CA . PRO E 1 139 ? -10.380 -2.352 67.936 1.00 37.46 139 PRO E CA 1
ATOM 9738 C C . PRO E 1 139 ? -10.079 -2.272 66.444 1.00 40.36 139 PRO E C 1
ATOM 9739 O O . PRO E 1 139 ? -10.811 -2.835 65.649 1.00 41.31 139 PRO E O 1
ATOM 9743 N N . ALA E 1 140 ? -9.023 -1.540 66.090 1.00 40.41 140 ALA E N 1
ATOM 9744 C CA . ALA E 1 140 ? -8.495 -1.492 64.740 1.00 40.79 140 ALA E CA 1
ATOM 9745 C C . ALA E 1 140 ? -7.004 -1.148 64.791 1.00 42.20 140 ALA E C 1
ATOM 9746 O O . ALA E 1 140 ? -6.451 -0.945 65.868 1.00 41.41 140 ALA E O 1
ATOM 9748 N N . LYS E 1 141 ? -6.375 -1.119 63.614 1.00 40.79 141 LYS E N 1
ATOM 9749 C CA . LYS E 1 141 ? -4.974 -0.776 63.431 1.00 44.77 141 LYS E CA 1
ATOM 9750 C C . LYS E 1 141 ? -4.092 -1.565 64.392 1.00 38.79 141 LYS E C 1
ATOM 9751 O O . LYS E 1 141 ? -3.286 -0.993 65.123 1.00 41.52 141 LYS E O 1
ATOM 9757 N N . GLY E 1 142 ? -4.224 -2.887 64.338 1.00 40.05 142 GLY E N 1
ATOM 9758 C CA . GLY E 1 142 ? -3.360 -3.783 65.100 1.00 36.99 142 GLY E CA 1
ATOM 9759 C C . GLY E 1 142 ? -3.569 -3.640 66.608 1.00 37.41 142 GLY E C 1
ATOM 9760 O O . GLY E 1 142 ? -2.699 -4.004 67.384 1.00 33.53 142 GLY E O 1
ATOM 9761 N N . GLY E 1 143 ? -4.737 -3.116 67.000 1.00 38.72 143 GLY E N 1
ATOM 9762 C CA . GLY E 1 143 ? -5.068 -2.890 68.392 1.00 36.96 143 GLY E CA 1
ATOM 9763 C C . GLY E 1 143 ? -4.591 -1.533 68.946 1.00 36.26 143 GLY E C 1
ATOM 9764 O O . GLY E 1 143 ? -4.612 -1.363 70.164 1.00 32.67 143 GLY E O 1
ATOM 9765 N N . TRP E 1 144 ? -4.211 -0.577 68.076 1.00 29.97 144 TRP E N 1
ATOM 9766 C CA . TRP E 1 144 ? -3.675 0.692 68.527 1.00 27.01 144 TRP E CA 1
ATOM 9767 C C . TRP E 1 144 ? -4.714 1.799 68.531 1.00 27.95 144 TRP E C 1
ATOM 9768 O O . TRP E 1 144 ? -4.444 2.889 69.022 1.00 33.52 144 TRP E O 1
ATOM 9779 N N . VAL E 1 145 ? -5.919 1.516 68.041 1.00 31.95 145 VAL E N 1
ATOM 9780 C CA . VAL E 1 145 ? -7.045 2.410 68.224 1.00 32.48 145 VAL E CA 1
ATOM 9781 C C . VAL E 1 145 ? -8.256 1.545 68.478 1.00 31.21 145 VAL E C 1
ATOM 9782 O O . VAL E 1 145 ? -8.210 0.345 68.260 1.00 35.74 145 VAL E O 1
ATOM 9786 N N . ARG E 1 146 ? -9.319 2.187 68.947 1.00 34.48 146 ARG E N 1
ATOM 9787 C CA . ARG E 1 146 ? -10.659 1.629 68.955 1.00 38.27 146 ARG E CA 1
ATOM 9788 C C . ARG E 1 146 ? -11.572 2.640 68.283 1.00 38.79 146 ARG E C 1
ATOM 9789 O O . ARG E 1 146 ? -11.422 3.835 68.506 1.00 41.75 146 ARG E O 1
ATOM 9797 N N . VAL E 1 147 ? -12.497 2.144 67.453 1.00 41.28 147 VAL E N 1
ATOM 9798 C CA . VAL E 1 147 ? -13.316 2.988 66.594 1.00 37.76 147 VAL E CA 1
ATOM 9799 C C . VAL E 1 147 ? -14.729 3.010 67.147 1.00 38.24 147 VAL E C 1
ATOM 9800 O O . VAL E 1 147 ? -15.311 1.957 67.418 1.00 41.20 147 VAL E O 1
ATOM 9804 N N . ASN E 1 148 ? -15.263 4.224 67.314 1.00 38.84 148 ASN E N 1
ATOM 9805 C CA . ASN E 1 148 ? -16.650 4.420 67.699 1.00 41.45 148 ASN E CA 1
ATOM 9806 C C . ASN E 1 148 ? -17.545 3.785 66.631 1.00 45.29 148 ASN E C 1
ATOM 9807 O O . ASN E 1 148 ? -17.509 4.184 65.481 1.00 45.52 148 ASN E O 1
ATOM 9812 N N . SER E 1 149 ? -18.337 2.780 67.011 1.00 53.21 149 SER E N 1
ATOM 9813 C CA . SER E 1 149 ? -19.153 2.033 66.065 1.00 56.03 149 SER E CA 1
ATOM 9814 C C . SER E 1 149 ? -20.203 2.937 65.412 1.00 57.93 149 SER E C 1
ATOM 9815 O O . SER E 1 149 ? -20.548 2.734 64.257 1.00 58.90 149 SER E O 1
ATOM 9818 N N . ALA E 1 150 ? -20.675 3.958 66.135 1.00 59.35 150 ALA E N 1
ATOM 9819 C CA . ALA E 1 150 ? -21.690 4.868 65.629 1.00 64.43 150 ALA E CA 1
ATOM 9820 C C . ALA E 1 150 ? -21.076 5.977 64.776 1.00 62.10 150 ALA E C 1
ATOM 9821 O O . ALA E 1 150 ? -21.629 6.293 63.727 1.00 66.75 150 ALA E O 1
ATOM 9823 N N . THR E 1 151 ? -19.963 6.589 65.213 1.00 52.29 151 THR E N 1
ATOM 9824 C CA . THR E 1 151 ? -19.494 7.806 64.567 1.00 46.81 151 THR E CA 1
ATOM 9825 C C . THR E 1 151 ? -18.217 7.600 63.766 1.00 44.33 151 THR E C 1
ATOM 9826 O O . THR E 1 151 ? -17.828 8.490 63.023 1.00 46.79 151 THR E O 1
ATOM 9830 N N . GLY E 1 152 ? -17.518 6.477 63.956 1.00 39.94 152 GLY E N 1
ATOM 9831 C CA . GLY E 1 152 ? -16.212 6.297 63.330 1.00 42.70 152 GLY E CA 1
ATOM 9832 C C . GLY E 1 152 ? -15.058 7.045 64.019 1.00 41.93 152 GLY E C 1
ATOM 9833 O O . GLY E 1 152 ? -13.913 6.940 63.585 1.00 38.69 152 GLY E O 1
ATOM 9834 N N . GLN E 1 153 ? -15.333 7.778 65.100 1.00 43.66 153 GLN E N 1
ATOM 9835 C CA . GLN E 1 153 ? -14.289 8.503 65.826 1.00 46.11 153 GLN E CA 1
ATOM 9836 C C . GLN E 1 153 ? -13.327 7.514 66.501 1.00 42.54 153 GLN E C 1
ATOM 9837 O O . GLN E 1 153 ? -13.753 6.528 67.104 1.00 41.46 153 GLN E O 1
ATOM 9843 N N . GLU E 1 154 ? -12.026 7.782 66.368 1.00 44.38 154 GLU E N 1
ATOM 9844 C CA . GLU E 1 154 ? -10.972 6.968 66.953 1.00 39.79 154 GLU E CA 1
ATOM 9845 C C . GLU E 1 154 ? -10.729 7.357 68.408 1.00 40.14 154 GLU E C 1
ATOM 9846 O O . GLU E 1 154 ? -10.657 8.543 68.730 1.00 40.44 154 GLU E O 1
ATOM 9852 N N . GLU E 1 155 ? -10.621 6.341 69.271 1.00 40.33 155 GLU E N 1
ATOM 9853 C CA . GLU E 1 155 ? -10.140 6.460 70.643 1.00 38.74 155 GLU E CA 1
ATOM 9854 C C . GLU E 1 155 ? -8.729 5.874 70.743 1.00 32.93 155 GLU E C 1
ATOM 9855 O O . GLU E 1 155 ? -8.441 4.858 70.129 1.00 32.63 155 GLU E O 1
ATOM 9861 N N . PHE E 1 156 ? -7.862 6.505 71.542 1.00 30.43 156 PHE E N 1
ATOM 9862 C CA . PHE E 1 156 ? -6.434 6.194 71.613 1.00 30.07 156 PHE E CA 1
ATOM 9863 C C . PHE E 1 156 ? -6.047 5.735 73.022 1.00 29.38 156 PHE E C 1
ATOM 9864 O O . PHE E 1 156 ? -6.669 6.116 74.006 1.00 28.73 156 PHE E O 1
ATOM 9872 N N . PRO E 1 157 ? -5.002 4.893 73.175 1.00 31.01 157 PRO E N 1
ATOM 9873 C CA . PRO E 1 157 ? -4.578 4.398 74.483 1.00 31.40 157 PRO E CA 1
ATOM 9874 C C . PRO E 1 157 ? -4.300 5.521 75.476 1.00 33.39 157 PRO E C 1
ATOM 9875 O O . PRO E 1 157 ? -3.710 6.532 75.121 1.00 32.53 157 PRO E O 1
ATOM 9879 N N . ARG E 1 158 ? -4.706 5.304 76.726 1.00 27.87 158 ARG E N 1
ATOM 9880 C CA . ARG E 1 158 ? -4.561 6.300 77.759 1.00 28.44 158 ARG E CA 1
ATOM 9881 C C . ARG E 1 158 ? -3.387 5.973 78.673 1.00 27.37 158 ARG E C 1
ATOM 9882 O O . ARG E 1 158 ? -3.287 4.870 79.204 1.00 28.84 158 ARG E O 1
ATOM 9890 N N . THR E 1 159 ? -2.535 6.978 78.871 1.00 27.01 159 THR E N 1
ATOM 9891 C CA . THR E 1 159 ? -1.437 6.923 79.816 1.00 30.80 159 THR E CA 1
ATOM 9892 C C . THR E 1 159 ? -1.514 8.175 80.682 1.00 28.85 159 THR E C 1
ATOM 9893 O O . THR E 1 159 ? -1.375 9.278 80.171 1.00 28.95 159 THR E O 1
ATOM 9897 N N . ASP E 1 160 ? -1.770 7.992 81.981 1.00 27.64 160 ASP E N 1
ATOM 9898 C CA . ASP E 1 160 ? -1.905 9.092 82.920 1.00 26.43 160 ASP E CA 1
ATOM 9899 C C . ASP E 1 160 ? -0.531 9.458 83.476 1.00 28.55 160 ASP E C 1
ATOM 9900 O O . ASP E 1 160 ? 0.150 8.629 84.093 1.00 25.60 160 ASP E O 1
ATOM 9905 N N . PRO E 1 161 ? -0.051 10.697 83.265 1.00 25.82 161 PRO E N 1
ATOM 9906 C CA . PRO E 1 161 ? 1.218 11.115 83.838 1.00 28.55 161 PRO E CA 1
ATOM 9907 C C . PRO E 1 161 ? 1.096 11.304 85.349 1.00 29.93 161 PRO E C 1
ATOM 9908 O O . PRO E 1 161 ? 0.099 11.845 85.845 1.00 26.17 161 PRO E O 1
ATOM 9912 N N . ALA E 1 162 ? 2.102 10.798 86.058 1.00 26.81 162 ALA E N 1
ATOM 9913 C CA . ALA E 1 162 ? 2.199 10.949 87.490 1.00 31.25 162 ALA E CA 1
ATOM 9914 C C . ALA E 1 162 ? 3.617 11.391 87.807 1.00 34.08 162 ALA E C 1
ATOM 9915 O O . ALA E 1 162 ? 4.564 10.952 87.144 1.00 30.06 162 ALA E O 1
ATOM 9917 N N . ILE E 1 163 ? 3.738 12.262 88.817 1.00 33.37 163 ILE E N 1
ATOM 9918 C CA . ILE E 1 163 ? 5.054 12.702 89.253 1.00 34.94 163 ILE E CA 1
ATOM 9919 C C . ILE E 1 163 ? 5.419 11.907 90.495 1.00 31.97 163 ILE E C 1
ATOM 9920 O O . ILE E 1 163 ? 4.547 11.432 91.203 1.00 33.40 163 ILE E O 1
ATOM 9925 N N . ILE E 1 164 ? 6.722 11.744 90.703 1.00 31.65 164 ILE E N 1
ATOM 9926 C CA . ILE E 1 164 ? 7.251 11.150 91.912 1.00 30.85 164 ILE E CA 1
ATOM 9927 C C . ILE E 1 164 ? 8.498 11.943 92.298 1.00 36.48 164 ILE E C 1
ATOM 9928 O O . ILE E 1 164 ? 9.359 12.185 91.456 1.00 36.65 164 ILE E O 1
ATOM 9933 N N . CYS E 1 165 ? 8.533 12.437 93.548 1.00 35.74 165 CYS E N 1
ATOM 9934 C CA . CYS E 1 165 ? 9.467 13.487 93.914 1.00 37.25 165 CYS E CA 1
ATOM 9935 C C . CYS E 1 165 ? 10.260 13.123 95.165 1.00 34.73 165 CYS E C 1
ATOM 9936 O O . CYS E 1 165 ? 9.701 12.682 96.178 1.00 32.12 165 CYS E O 1
ATOM 9939 N N . LEU E 1 166 ? 11.579 13.319 95.063 1.00 34.88 166 LEU E N 1
ATOM 9940 C CA . LEU E 1 166 ? 12.464 13.334 96.218 1.00 39.72 166 LEU E CA 1
ATOM 9941 C C . LEU E 1 166 ? 12.723 14.797 96.589 1.00 39.47 166 LEU E C 1
ATOM 9942 O O . LEU E 1 166 ? 13.439 15.522 95.887 1.00 37.44 166 LEU E O 1
ATOM 9947 N N . VAL E 1 167 ? 12.107 15.212 97.700 1.00 36.04 167 VAL E N 1
ATOM 9948 C CA . VAL E 1 167 ? 12.402 16.494 98.312 1.00 41.30 167 VAL E CA 1
ATOM 9949 C C . VAL E 1 167 ? 13.647 16.334 99.182 1.00 40.11 167 VAL E C 1
ATOM 9950 O O . VAL E 1 167 ? 13.696 15.455 100.041 1.00 40.14 167 VAL E O 1
ATOM 9954 N N . HIS E 1 168 ? 14.647 17.187 98.960 1.00 42.22 168 HIS E N 1
ATOM 9955 C CA . HIS E 1 168 ? 15.853 17.188 99.776 1.00 45.02 168 HIS E CA 1
ATOM 9956 C C . HIS E 1 168 ? 16.202 18.617 100.180 1.00 47.11 168 HIS E C 1
ATOM 9957 O O . HIS E 1 168 ? 15.569 19.576 99.712 1.00 41.89 168 HIS E O 1
ATOM 9964 N N . ASP E 1 169 ? 17.218 18.742 101.054 1.00 51.96 169 ASP E N 1
ATOM 9965 C CA . ASP E 1 169 ? 17.560 20.034 101.652 1.00 56.84 169 ASP E CA 1
ATOM 9966 C C . ASP E 1 169 ? 18.723 20.691 100.917 1.00 52.23 169 ASP E C 1
ATOM 9967 O O . ASP E 1 169 ? 19.190 21.742 101.338 1.00 58.28 169 ASP E O 1
ATOM 9972 N N . GLY E 1 170 ? 19.180 20.070 99.822 1.00 50.18 170 GLY E N 1
ATOM 9973 C CA . GLY E 1 170 ? 20.326 20.561 99.071 1.00 48.61 170 GLY E CA 1
ATOM 9974 C C . GLY E 1 170 ? 21.631 19.950 99.580 1.00 50.83 170 GLY E C 1
ATOM 9975 O O . GLY E 1 170 ? 22.677 20.131 98.969 1.00 55.30 170 GLY E O 1
ATOM 9976 N N . GLY E 1 171 ? 21.545 19.205 100.685 1.00 48.01 171 GLY E N 1
ATOM 9977 C CA . GLY E 1 171 ? 22.701 18.580 101.302 1.00 52.73 171 GLY E CA 1
ATOM 9978 C C . GLY E 1 171 ? 22.481 17.088 101.517 1.00 53.58 171 GLY E C 1
ATOM 9979 O O . GLY E 1 171 ? 22.522 16.324 100.567 1.00 65.52 171 GLY E O 1
ATOM 9980 N N . ASP E 1 172 ? 22.251 16.675 102.760 1.00 56.80 172 ASP E N 1
ATOM 9981 C CA . ASP E 1 172 ? 22.401 15.275 103.128 1.00 64.98 172 ASP E CA 1
ATOM 9982 C C . ASP E 1 172 ? 21.107 14.729 103.723 1.00 59.10 172 ASP E C 1
ATOM 9983 O O . ASP E 1 172 ? 21.112 13.642 104.292 1.00 58.24 172 ASP E O 1
ATOM 9988 N N . ARG E 1 173 ? 19.996 15.455 103.568 1.00 61.56 173 ARG E N 1
ATOM 9989 C CA . ARG E 1 173 ? 18.726 14.994 104.113 1.00 65.48 173 ARG E CA 1
ATOM 9990 C C . ARG E 1 173 ? 17.616 15.050 103.063 1.00 51.38 173 ARG E C 1
ATOM 9991 O O . ARG E 1 173 ? 17.542 15.979 102.257 1.00 47.71 173 ARG E O 1
ATOM 9999 N N . ALA E 1 174 ? 16.724 14.058 103.126 1.00 47.91 174 ALA E N 1
ATOM 10000 C CA . ALA E 1 174 ? 15.665 13.911 102.148 1.00 52.21 174 ALA E CA 1
ATOM 10001 C C . ALA E 1 174 ? 14.394 13.441 102.844 1.00 53.61 174 ALA E C 1
ATOM 10002 O O . ALA E 1 174 ? 14.455 12.641 103.780 1.00 56.72 174 ALA E O 1
ATOM 10004 N N . VAL E 1 175 ? 13.251 13.916 102.335 1.00 51.05 175 VAL E N 1
ATOM 10005 C CA . VAL E 1 175 ? 11.950 13.556 102.868 1.00 44.75 175 VAL E CA 1
ATOM 10006 C C . VAL E 1 175 ? 11.526 12.213 102.295 1.00 47.90 175 VAL E C 1
ATOM 10007 O O . VAL E 1 175 ? 11.591 12.016 101.084 1.00 46.56 175 VAL E O 1
ATOM 10011 N N . LEU E 1 176 ? 11.092 11.304 103.181 1.00 44.89 176 LEU E N 1
ATOM 10012 C CA . LEU E 1 176 ? 10.356 10.126 102.781 1.00 44.56 176 LEU E CA 1
ATOM 10013 C C . LEU E 1 176 ? 9.067 10.093 103.591 1.00 45.53 176 LEU E C 1
ATOM 10014 O O . LEU E 1 176 ? 9.009 10.609 104.696 1.00 47.12 176 LEU E O 1
ATOM 10019 N N . GLY E 1 177 ? 8.026 9.490 103.008 1.00 45.45 177 GLY E N 1
ATOM 10020 C CA . GLY E 1 177 ? 6.692 9.508 103.572 1.00 41.32 177 GLY E CA 1
ATOM 10021 C C . GLY E 1 177 ? 6.079 8.113 103.531 1.00 47.94 177 GLY E C 1
ATOM 10022 O O . GLY E 1 177 ? 6.446 7.296 102.686 1.00 54.06 177 GLY E O 1
ATOM 10023 N N . ARG E 1 178 ? 5.163 7.861 104.467 1.00 55.52 178 ARG E N 1
ATOM 10024 C CA . ARG E 1 178 ? 4.531 6.568 104.637 1.00 63.64 178 ARG E CA 1
ATOM 10025 C C . ARG E 1 178 ? 3.023 6.769 104.539 1.00 64.58 178 ARG E C 1
ATOM 10026 O O . ARG E 1 178 ? 2.472 7.624 105.237 1.00 59.74 178 ARG E O 1
ATOM 10034 N N . GLN E 1 179 ? 2.368 6.023 103.645 1.00 64.56 179 GLN E N 1
ATOM 10035 C CA . GLN E 1 179 ? 0.914 5.930 103.721 1.00 75.98 179 GLN E CA 1
ATOM 10036 C C . GLN E 1 179 ? 0.577 4.937 104.827 1.00 78.46 179 GLN E C 1
ATOM 10037 O O . GLN E 1 179 ? 1.370 4.046 105.107 1.00 79.56 179 GLN E O 1
ATOM 10043 N N . LYS E 1 180 ? -0.606 5.094 105.421 1.00 89.47 180 LYS E N 1
ATOM 10044 C CA . LYS E 1 180 ? -0.965 4.383 106.644 1.00 101.93 180 LYS E CA 1
ATOM 10045 C C . LYS E 1 180 ? -0.927 2.868 106.408 1.00 96.35 180 LYS E C 1
ATOM 10046 O O . LYS E 1 180 ? -0.435 2.140 107.258 1.00 76.60 180 LYS E O 1
ATOM 10052 N N . PHE E 1 181 ? -1.447 2.387 105.268 1.00 98.57 181 PHE E N 1
ATOM 10053 C CA . PHE E 1 181 ? -1.646 0.963 105.049 1.00 90.01 181 PHE E CA 1
ATOM 10054 C C . PHE E 1 181 ? -0.333 0.392 104.496 1.00 84.14 181 PHE E C 1
ATOM 10055 O O . PHE E 1 181 ? 0.631 0.209 105.278 1.00 62.95 181 PHE E O 1
ATOM 10063 N N . ARG E 1 185 ? 7.181 0.342 108.699 1.00 71.48 185 ARG E N 1
ATOM 10064 C CA . ARG E 1 185 ? 8.196 1.402 108.430 1.00 84.62 185 ARG E CA 1
ATOM 10065 C C . ARG E 1 185 ? 8.590 1.371 106.941 1.00 92.05 185 ARG E C 1
ATOM 10066 O O . ARG E 1 185 ? 9.749 1.530 106.517 1.00 82.40 185 ARG E O 1
ATOM 10074 N N . MET E 1 186 ? 7.558 1.208 106.114 1.00 95.08 186 MET E N 1
ATOM 10075 C CA . MET E 1 186 ? 7.688 1.338 104.669 1.00 90.46 186 MET E CA 1
ATOM 10076 C C . MET E 1 186 ? 7.522 2.819 104.312 1.00 82.38 186 MET E C 1
ATOM 10077 O O . MET E 1 186 ? 6.407 3.355 104.374 1.00 80.17 186 MET E O 1
ATOM 10082 N N . PHE E 1 187 ? 8.645 3.480 103.974 1.00 73.43 187 PHE E N 1
ATOM 10083 C CA . PHE E 1 187 ? 8.621 4.861 103.505 1.00 65.48 187 PHE E CA 1
ATOM 10084 C C . PHE E 1 187 ? 9.079 4.951 102.049 1.00 61.40 187 PHE E C 1
ATOM 10085 O O . PHE E 1 187 ? 9.814 4.093 101.581 1.00 61.54 187 PHE E O 1
ATOM 10093 N N . SER E 1 188 ? 8.619 5.990 101.339 1.00 60.13 188 SER E N 1
ATOM 10094 C CA . SER E 1 188 ? 8.994 6.198 99.947 1.00 52.41 188 SER E CA 1
ATOM 10095 C C . SER E 1 188 ? 8.866 7.667 99.554 1.00 49.52 188 SER E C 1
ATOM 10096 O O . SER E 1 188 ? 8.652 8.526 100.407 1.00 50.22 188 SER E O 1
ATOM 10099 N N . LEU E 1 189 ? 8.994 7.932 98.248 1.00 43.13 189 LEU E N 1
ATOM 10100 C CA . LEU E 1 189 ? 8.906 9.272 97.698 1.00 40.90 189 LEU E CA 1
ATOM 10101 C C . LEU E 1 189 ? 7.454 9.720 97.694 1.00 35.62 189 LEU E C 1
ATOM 10102 O O . LEU E 1 189 ? 6.570 8.924 97.937 1.00 32.62 189 LEU E O 1
ATOM 10107 N N . LEU E 1 190 ? 7.229 10.996 97.397 1.00 41.02 190 LEU E N 1
ATOM 10108 C CA . LEU E 1 190 ? 5.887 11.541 97.257 1.00 43.91 190 LEU E CA 1
ATOM 10109 C C . LEU E 1 190 ? 5.479 11.503 95.784 1.00 36.84 190 LEU E C 1
ATOM 10110 O O . LEU E 1 190 ? 6.253 11.901 94.921 1.00 39.03 190 LEU E O 1
ATOM 10115 N N . ALA E 1 191 ? 4.250 11.048 95.536 1.00 36.00 191 ALA E N 1
ATOM 10116 C CA . ALA E 1 191 ? 3.788 10.754 94.192 1.00 35.58 191 ALA E CA 1
ATOM 10117 C C . ALA E 1 191 ? 2.376 11.283 94.040 1.00 33.65 191 ALA E C 1
ATOM 10118 O O . ALA E 1 191 ? 1.587 11.230 94.977 1.00 37.19 191 ALA E O 1
ATOM 10120 N N . GLY E 1 192 ? 2.054 11.762 92.836 1.00 33.30 192 GLY E N 1
ATOM 10121 C CA . GLY E 1 192 ? 0.690 12.171 92.547 1.00 33.29 192 GLY E CA 1
ATOM 10122 C C . GLY E 1 192 ? 0.425 12.244 91.048 1.00 34.06 192 GLY E C 1
ATOM 10123 O O . GLY E 1 192 ? 1.360 12.407 90.273 1.00 35.10 192 GLY E O 1
ATOM 10124 N N . PHE E 1 193 ? -0.857 12.185 90.664 1.00 34.37 193 PHE E N 1
ATOM 10125 C CA . PHE E 1 193 ? -1.256 12.352 89.280 1.00 32.22 193 PHE E CA 1
ATOM 10126 C C . PHE E 1 193 ? -1.177 13.834 88.890 1.00 33.91 193 PHE E C 1
ATOM 10127 O O . PHE E 1 193 ? -1.528 14.733 89.664 1.00 34.24 193 PHE E O 1
ATOM 10135 N N . VAL E 1 194 ? -0.704 14.085 87.666 1.00 30.68 194 VAL E N 1
ATOM 10136 C CA . VAL E 1 194 ? -0.772 15.403 87.067 1.00 32.09 194 VAL E CA 1
ATOM 10137 C C . VAL E 1 194 ? -2.236 15.687 86.764 1.00 32.37 194 VAL E C 1
ATOM 10138 O O . VAL E 1 194 ? -2.907 14.861 86.132 1.00 34.15 194 VAL E O 1
ATOM 10142 N N . GLU E 1 195 ? -2.700 16.870 87.172 1.00 29.74 195 GLU E N 1
ATOM 10143 C CA . GLU E 1 195 ? -4.067 17.259 86.909 1.00 30.90 195 GLU E CA 1
ATOM 10144 C C . GLU E 1 195 ? -4.132 18.075 85.620 1.00 28.89 195 GLU E C 1
ATOM 10145 O O . GLU E 1 195 ? -3.125 18.604 85.144 1.00 28.53 195 GLU E O 1
ATOM 10151 N N . ALA E 1 196 ? -5.357 18.167 85.087 1.00 27.07 196 ALA E N 1
ATOM 10152 C CA . ALA E 1 196 ? -5.635 18.978 83.926 1.00 28.61 196 ALA E CA 1
ATOM 10153 C C . ALA E 1 196 ? -5.274 20.421 84.214 1.00 24.90 196 ALA E C 1
ATOM 10154 O O . ALA E 1 196 ? -5.576 20.929 85.276 1.00 30.89 196 ALA E O 1
ATOM 10156 N N . GLY E 1 197 ? -4.633 21.080 83.256 1.00 27.94 197 GLY E N 1
ATOM 10157 C CA . GLY E 1 197 ? -4.393 22.505 83.337 1.00 28.13 197 GLY E CA 1
ATOM 10158 C C . GLY E 1 197 ? -3.151 22.907 84.118 1.00 30.93 197 GLY E C 1
ATOM 10159 O O . GLY E 1 197 ? -2.937 24.102 84.303 1.00 36.28 197 GLY E O 1
ATOM 10160 N N . GLU E 1 198 ? -2.300 21.954 84.523 1.00 29.91 198 GLU E N 1
ATOM 10161 C CA . GLU E 1 198 ? -1.091 22.333 85.251 1.00 32.25 198 GLU E CA 1
ATOM 10162 C C . GLU E 1 198 ? 0.164 21.771 84.593 1.00 31.65 198 GLU E C 1
ATOM 10163 O O . GLU E 1 198 ? 0.113 20.740 83.905 1.00 28.87 198 GLU E O 1
ATOM 10169 N N . SER E 1 199 ? 1.288 22.472 84.825 1.00 27.93 199 SER E N 1
ATOM 10170 C CA . SER E 1 199 ? 2.600 21.999 84.398 1.00 29.49 199 SER E CA 1
ATOM 10171 C C . SER E 1 199 ? 3.073 20.896 85.324 1.00 28.52 199 SER E C 1
ATOM 10172 O O . SER E 1 199 ? 2.545 20.744 86.421 1.00 33.68 199 SER E O 1
ATOM 10175 N N . LEU E 1 200 ? 4.113 20.168 84.911 1.00 31.22 200 LEU E N 1
ATOM 10176 C CA . LEU E 1 200 ? 4.725 19.178 85.797 1.00 27.29 200 LEU E CA 1
ATOM 10177 C C . LEU E 1 200 ? 5.304 19.872 87.026 1.00 24.69 200 LEU E C 1
ATOM 10178 O O . LEU E 1 200 ? 5.204 19.348 88.122 1.00 29.01 200 LEU E O 1
ATOM 10183 N N . GLU E 1 201 ? 5.934 21.030 86.836 1.00 26.87 201 GLU E N 1
ATOM 10184 C CA . GLU E 1 201 ? 6.583 21.750 87.932 1.00 30.29 201 GLU E CA 1
ATOM 10185 C C . GLU E 1 201 ? 5.531 22.188 88.943 1.00 29.48 201 GLU E C 1
ATOM 10186 O O . GLU E 1 201 ? 5.728 21.986 90.151 1.00 35.06 201 GLU E O 1
ATOM 10192 N N . ALA E 1 202 ? 4.393 22.707 88.450 1.00 29.91 202 ALA E N 1
ATOM 10193 C CA . ALA E 1 202 ? 3.313 23.112 89.334 1.00 30.02 202 ALA E CA 1
ATOM 10194 C C . ALA E 1 202 ? 2.727 21.896 90.044 1.00 31.45 202 ALA E C 1
ATOM 10195 O O . ALA E 1 202 ? 2.377 21.949 91.218 1.00 31.54 202 ALA E O 1
ATOM 10197 N N . CYS E 1 203 ? 2.626 20.776 89.321 1.00 32.90 203 CYS E N 1
ATOM 10198 C CA . CYS E 1 203 ? 2.081 19.561 89.893 1.00 31.07 203 CYS E CA 1
ATOM 10199 C C . CYS E 1 203 ? 2.969 19.075 91.033 1.00 28.19 203 CYS E C 1
ATOM 10200 O O . CYS E 1 203 ? 2.459 18.687 92.075 1.00 26.99 203 CYS E O 1
ATOM 10203 N N . VAL E 1 204 ? 4.294 19.100 90.847 1.00 28.59 204 VAL E N 1
ATOM 10204 C CA . VAL E 1 204 ? 5.199 18.632 91.886 1.00 29.74 204 VAL E CA 1
ATOM 10205 C C . VAL E 1 204 ? 5.029 19.493 93.138 1.00 30.21 204 VAL E C 1
ATOM 10206 O O . VAL E 1 204 ? 4.873 18.964 94.231 1.00 31.63 204 VAL E O 1
ATOM 10210 N N . ALA E 1 205 ? 5.088 20.820 92.983 1.00 29.58 205 ALA E N 1
ATOM 10211 C CA . ALA E 1 205 ? 4.957 21.719 94.119 1.00 30.08 205 ALA E CA 1
ATOM 10212 C C . ALA E 1 205 ? 3.615 21.504 94.813 1.00 33.22 205 ALA E C 1
ATOM 10213 O O . ALA E 1 205 ? 3.552 21.434 96.041 1.00 35.88 205 ALA E O 1
ATOM 10215 N N . ARG E 1 206 ? 2.536 21.405 94.025 1.00 35.38 206 ARG E N 1
ATOM 10216 C CA . ARG E 1 206 ? 1.206 21.274 94.600 1.00 33.77 206 ARG E CA 1
ATOM 10217 C C . ARG E 1 206 ? 1.133 19.985 95.394 1.00 36.04 206 ARG E C 1
ATOM 10218 O O . ARG E 1 206 ? 0.674 20.014 96.535 1.00 43.70 206 ARG E O 1
ATOM 10226 N N . GLU E 1 207 ? 1.583 18.857 94.804 1.00 38.23 207 GLU E N 1
ATOM 10227 C CA . GLU E 1 207 ? 1.456 17.553 95.443 1.00 38.97 207 GLU E CA 1
ATOM 10228 C C . GLU E 1 207 ? 2.288 17.491 96.718 1.00 40.16 207 GLU E C 1
ATOM 10229 O O . GLU E 1 207 ? 1.840 16.929 97.704 1.00 42.84 207 GLU E O 1
ATOM 10235 N N . VAL E 1 208 ? 3.513 18.015 96.707 1.00 38.38 208 VAL E N 1
ATOM 10236 C CA . VAL E 1 208 ? 4.324 18.003 97.909 1.00 42.42 208 VAL E CA 1
ATOM 10237 C C . VAL E 1 208 ? 3.611 18.791 99.017 1.00 46.32 208 VAL E C 1
ATOM 10238 O O . VAL E 1 208 ? 3.516 18.309 100.141 1.00 54.29 208 VAL E O 1
ATOM 10242 N N . ALA E 1 209 ? 3.079 19.977 98.688 1.00 45.39 209 ALA E N 1
ATOM 10243 C CA . ALA E 1 209 ? 2.356 20.798 99.651 1.00 46.98 209 ALA E CA 1
ATOM 10244 C C . ALA E 1 209 ? 1.141 20.045 100.207 1.00 55.60 209 ALA E C 1
ATOM 10245 O O . ALA E 1 209 ? 0.953 20.006 101.421 1.00 52.08 209 ALA E O 1
ATOM 10247 N N . GLU E 1 210 ? 0.346 19.421 99.323 1.00 57.82 210 GLU E N 1
ATOM 10248 C CA . GLU E 1 210 ? -0.837 18.676 99.731 1.00 51.18 210 GLU E CA 1
ATOM 10249 C C . GLU E 1 210 ? -0.475 17.518 100.655 1.00 49.67 210 GLU E C 1
ATOM 10250 O O . GLU E 1 210 ? -1.222 17.224 101.568 1.00 54.84 210 GLU E O 1
ATOM 10256 N N . GLU E 1 211 ? 0.642 16.838 100.412 1.00 49.06 211 GLU E N 1
ATOM 10257 C CA . GLU E 1 211 ? 0.905 15.578 101.095 1.00 53.32 211 GLU E CA 1
ATOM 10258 C C . GLU E 1 211 ? 1.628 15.816 102.418 1.00 49.38 211 GLU E C 1
ATOM 10259 O O . GLU E 1 211 ? 1.318 15.153 103.400 1.00 52.69 211 GLU E O 1
ATOM 10265 N N . VAL E 1 212 ? 2.627 16.695 102.420 1.00 44.82 212 VAL E N 1
ATOM 10266 C CA . VAL E 1 212 ? 3.449 16.859 103.602 1.00 48.63 212 VAL E CA 1
ATOM 10267 C C . VAL E 1 212 ? 3.631 18.337 103.954 1.00 51.32 212 VAL E C 1
ATOM 10268 O O . VAL E 1 212 ? 4.415 18.632 104.847 1.00 53.09 212 VAL E O 1
ATOM 10272 N N . GLY E 1 213 ? 2.924 19.253 103.272 1.00 52.34 213 GLY E N 1
ATOM 10273 C CA . GLY E 1 213 ? 2.826 20.636 103.713 1.00 49.67 213 GLY E CA 1
ATOM 10274 C C . GLY E 1 213 ? 4.080 21.469 103.458 1.00 54.38 213 GLY E C 1
ATOM 10275 O O . GLY E 1 213 ? 4.135 22.621 103.863 1.00 51.98 213 GLY E O 1
ATOM 10276 N N . LEU E 1 214 ? 5.076 20.923 102.754 1.00 57.41 214 LEU E N 1
ATOM 10277 C CA . LEU E 1 214 ? 6.279 21.680 102.449 1.00 51.08 214 LEU E CA 1
ATOM 10278 C C . LEU E 1 214 ? 6.112 22.493 101.168 1.00 47.03 214 LEU E C 1
ATOM 10279 O O . LEU E 1 214 ? 5.460 22.077 100.215 1.00 46.37 214 LEU E O 1
ATOM 10284 N N . THR E 1 215 ? 6.741 23.672 101.177 1.00 49.72 215 THR E N 1
ATOM 10285 C CA . THR E 1 215 ? 6.937 24.516 100.012 1.00 47.35 215 THR E CA 1
ATOM 10286 C C . THR E 1 215 ? 8.290 24.174 99.407 1.00 55.13 215 THR E C 1
ATOM 10287 O O . THR E 1 215 ? 9.298 24.258 100.102 1.00 54.35 215 THR E O 1
ATOM 10291 N N . VAL E 1 216 ? 8.311 23.787 98.124 1.00 54.82 216 VAL E N 1
ATOM 10292 C CA . VAL E 1 216 ? 9.561 23.369 97.514 1.00 51.52 216 VAL E CA 1
ATOM 10293 C C . VAL E 1 216 ? 9.870 24.258 96.321 1.00 43.37 216 VAL E C 1
ATOM 10294 O O . VAL E 1 216 ? 8.971 24.824 95.720 1.00 47.54 216 VAL E O 1
ATOM 10298 N N . THR E 1 217 ? 11.161 24.343 95.995 1.00 49.13 217 THR E N 1
ATOM 10299 C CA . THR E 1 217 ? 11.649 25.114 94.863 1.00 52.25 217 THR E CA 1
ATOM 10300 C C . THR E 1 217 ? 12.598 24.235 94.060 1.00 48.32 217 THR E C 1
ATOM 10301 O O . THR E 1 217 ? 12.898 23.118 94.487 1.00 45.55 217 THR E O 1
ATOM 10305 N N . ASP E 1 218 ? 13.093 24.776 92.936 1.00 50.40 218 ASP E N 1
ATOM 10306 C CA . ASP E 1 218 ? 14.090 24.106 92.111 1.00 62.80 218 ASP E CA 1
ATOM 10307 C C . ASP E 1 218 ? 13.615 22.700 91.733 1.00 54.95 218 ASP E C 1
ATOM 10308 O O . ASP E 1 218 ? 14.391 21.749 91.855 1.00 50.33 218 ASP E O 1
ATOM 10313 N N . VAL E 1 219 ? 12.359 22.579 91.279 1.00 42.16 219 VAL E N 1
ATOM 10314 C CA . VAL E 1 219 ? 11.833 21.305 90.819 1.00 43.68 219 VAL E CA 1
ATOM 10315 C C . VAL E 1 219 ? 12.592 20.895 89.557 1.00 41.27 219 VAL E C 1
ATOM 10316 O O . VAL E 1 219 ? 12.572 21.619 88.566 1.00 43.39 219 VAL E O 1
ATOM 10320 N N . GLN E 1 220 ? 13.256 19.740 89.603 1.00 40.56 220 GLN E N 1
ATOM 10321 C CA . GLN E 1 220 ? 14.144 19.302 88.533 1.00 40.23 220 GLN E CA 1
ATOM 10322 C C . GLN E 1 220 ? 13.821 17.868 88.138 1.00 33.21 220 GLN E C 1
ATOM 10323 O O . GLN E 1 220 ? 13.729 16.979 88.997 1.00 30.10 220 GLN E O 1
ATOM 10329 N N . TYR E 1 221 ? 13.721 17.652 86.826 1.00 32.07 221 TYR E N 1
ATOM 10330 C CA . TYR E 1 221 ? 13.366 16.362 86.258 1.00 34.43 221 TYR E CA 1
ATOM 10331 C C . TYR E 1 221 ? 14.567 15.417 86.273 1.00 37.77 221 TYR E C 1
ATOM 10332 O O . TYR E 1 221 ? 15.677 15.821 85.944 1.00 40.50 221 TYR E O 1
ATOM 10341 N N . LEU E 1 222 ? 14.316 14.145 86.598 1.00 35.14 222 LEU E N 1
ATOM 10342 C CA . LEU E 1 222 ? 15.366 13.137 86.664 1.00 33.34 222 LEU E CA 1
ATOM 10343 C C . LEU E 1 222 ? 15.184 12.080 85.571 1.00 31.52 222 LEU E C 1
ATOM 10344 O O . LEU E 1 222 ? 16.168 11.583 85.046 1.00 30.84 222 LEU E O 1
ATOM 10349 N N . GLY E 1 223 ? 13.937 11.688 85.274 1.00 29.25 223 GLY E N 1
ATOM 10350 C CA . GLY E 1 223 ? 13.721 10.556 84.380 1.00 30.65 223 GLY E CA 1
ATOM 10351 C C . GLY E 1 223 ? 12.265 10.105 84.356 1.00 32.06 223 GLY E C 1
ATOM 10352 O O . GLY E 1 223 ? 11.410 10.736 84.985 1.00 32.03 223 GLY E O 1
ATOM 10353 N N . SER E 1 224 ? 11.988 9.043 83.593 1.00 32.82 224 SER E N 1
ATOM 10354 C CA . SER E 1 224 ? 10.623 8.580 83.427 1.00 31.84 224 SER E CA 1
ATOM 10355 C C . SER E 1 224 ? 10.594 7.072 83.259 1.00 29.02 224 SER E C 1
ATOM 10356 O O . SER E 1 224 ? 11.595 6.468 82.887 1.00 29.85 224 SER E O 1
ATOM 10359 N N . GLN E 1 225 ? 9.436 6.484 83.539 1.00 28.28 225 GLN E N 1
ATOM 10360 C CA . GLN E 1 225 ? 9.279 5.047 83.480 1.00 29.89 225 GLN E CA 1
ATOM 10361 C C . GLN E 1 225 ? 7.810 4.716 83.203 1.00 33.22 225 GLN E C 1
ATOM 10362 O O . GLN E 1 225 ? 6.917 5.189 83.910 1.00 30.26 225 GLN E O 1
ATOM 10368 N N . PRO E 1 226 ? 7.524 3.880 82.179 1.00 28.28 226 PRO E N 1
ATOM 10369 C CA . PRO E 1 226 ? 6.181 3.357 81.996 1.00 28.40 226 PRO E CA 1
ATOM 10370 C C . PRO E 1 226 ? 5.781 2.566 83.232 1.00 29.68 226 PRO E C 1
ATOM 10371 O O . PRO E 1 226 ? 6.620 1.924 83.841 1.00 29.78 226 PRO E O 1
ATOM 10375 N N . TRP E 1 227 ? 4.511 2.652 83.620 1.00 31.40 227 TRP E N 1
ATOM 10376 C CA . TRP E 1 227 ? 4.078 2.079 84.888 1.00 29.79 227 TRP E CA 1
ATOM 10377 C C . TRP E 1 227 ? 2.655 1.583 84.715 1.00 30.33 227 TRP E C 1
ATOM 10378 O O . TRP E 1 227 ? 1.700 2.170 85.230 1.00 28.34 227 TRP E O 1
ATOM 10389 N N . PRO E 1 228 ? 2.487 0.468 83.976 1.00 29.34 228 PRO E N 1
ATOM 10390 C CA . PRO E 1 228 ? 1.167 -0.017 83.586 1.00 28.38 228 PRO E CA 1
ATOM 10391 C C . PRO E 1 228 ? 0.403 -0.710 84.702 1.00 31.71 228 PRO E C 1
ATOM 10392 O O . PRO E 1 228 ? 0.026 -1.873 84.588 1.00 34.15 228 PRO E O 1
ATOM 10396 N N . PHE E 1 229 ? 0.190 0.012 85.788 1.00 30.98 229 PHE E N 1
ATOM 10397 C CA . PHE E 1 229 ? -0.454 -0.557 86.962 1.00 32.60 229 PHE E CA 1
ATOM 10398 C C . PHE E 1 229 ? -1.569 0.376 87.410 1.00 32.50 229 PHE E C 1
ATOM 10399 O O . PHE E 1 229 ? -1.480 0.949 88.478 1.00 33.29 229 PHE E O 1
ATOM 10407 N N . PRO E 1 230 ? -2.649 0.570 86.621 1.00 30.06 230 PRO E N 1
ATOM 10408 C CA . PRO E 1 230 ? -2.777 -0.003 85.281 1.00 34.71 230 PRO E CA 1
ATOM 10409 C C . PRO E 1 230 ? -2.352 0.846 84.081 1.00 31.72 230 PRO E C 1
ATOM 10410 O O . PRO E 1 230 ? -2.184 0.316 82.989 1.00 33.08 230 PRO E O 1
ATOM 10414 N N . ARG E 1 231 ? -2.133 2.157 84.254 1.00 29.40 231 ARG E N 1
ATOM 10415 C CA . ARG E 1 231 ? -1.984 3.010 83.093 1.00 26.81 231 ARG E CA 1
ATOM 10416 C C . ARG E 1 231 ? -1.221 4.301 83.364 1.00 26.95 231 ARG E C 1
ATOM 10417 O O . ARG E 1 231 ? -1.532 5.318 82.770 1.00 30.38 231 ARG E O 1
ATOM 10425 N N . SER E 1 232 ? -0.146 4.254 84.126 1.00 27.87 232 SER E N 1
ATOM 10426 C CA . SER E 1 232 ? 0.614 5.457 84.421 1.00 28.15 232 SER E CA 1
ATOM 10427 C C . SER E 1 232 ? 1.895 5.522 83.604 1.00 27.80 232 SER E C 1
ATOM 10428 O O . SER E 1 232 ? 2.373 4.516 83.100 1.00 25.89 232 SER E O 1
ATOM 10431 N N . ILE E 1 233 ? 2.436 6.742 83.514 1.00 28.56 233 ILE E N 1
ATOM 10432 C CA . ILE E 1 233 ? 3.849 6.947 83.265 1.00 28.78 233 ILE E CA 1
ATOM 10433 C C . ILE E 1 233 ? 4.376 7.789 84.425 1.00 28.60 233 ILE E C 1
ATOM 10434 O O . ILE E 1 233 ? 3.812 8.814 84.749 1.00 28.45 233 ILE E O 1
ATOM 10439 N N . MET E 1 234 ? 5.442 7.311 85.070 1.00 31.78 234 MET E N 1
ATOM 10440 C CA . MET E 1 234 ? 5.962 7.941 86.264 1.00 31.95 234 MET E CA 1
ATOM 10441 C C . MET E 1 234 ? 7.079 8.876 85.842 1.00 29.72 234 MET E C 1
ATOM 10442 O O . MET E 1 234 ? 7.990 8.459 85.148 1.00 29.81 234 MET E O 1
ATOM 10447 N N . LEU E 1 235 ? 6.986 10.133 86.287 1.00 30.22 235 LEU E N 1
ATOM 10448 C CA . LEU E 1 235 ? 7.927 11.177 85.924 1.00 29.50 235 LEU E CA 1
ATOM 10449 C C . LEU E 1 235 ? 8.664 11.617 87.187 1.00 31.12 235 LEU E C 1
ATOM 10450 O O . LEU E 1 235 ? 8.064 12.130 88.135 1.00 29.81 235 LEU E O 1
ATOM 10455 N N . GLY E 1 236 ? 9.965 11.316 87.231 1.00 27.37 236 GLY E N 1
ATOM 10456 C CA . GLY E 1 236 ? 10.748 11.460 88.444 1.00 30.20 236 GLY E CA 1
ATOM 10457 C C . GLY E 1 236 ? 11.342 12.861 88.571 1.00 27.86 236 GLY E C 1
ATOM 10458 O O . GLY E 1 236 ? 11.838 13.409 87.595 1.00 28.50 236 GLY E O 1
ATOM 10459 N N . PHE E 1 237 ? 11.259 13.427 89.776 1.00 28.24 237 PHE E N 1
ATOM 10460 C CA . PHE E 1 237 ? 11.765 14.759 90.049 1.00 32.23 237 PHE E CA 1
ATOM 10461 C C . PHE E 1 237 ? 12.480 14.788 91.397 1.00 34.32 237 PHE E C 1
ATOM 10462 O O . PHE E 1 237 ? 12.246 13.939 92.253 1.00 28.76 237 PHE E O 1
ATOM 10470 N N . HIS E 1 238 ? 13.320 15.819 91.579 1.00 37.47 238 HIS E N 1
ATOM 10471 C CA . HIS E 1 238 ? 13.748 16.212 92.908 1.00 36.57 238 HIS E CA 1
ATOM 10472 C C . HIS E 1 238 ? 13.453 17.692 93.091 1.00 39.02 238 HIS E C 1
ATOM 10473 O O . HIS E 1 238 ? 13.287 18.429 92.118 1.00 40.47 238 HIS E O 1
ATOM 10480 N N . ALA E 1 239 ? 13.334 18.103 94.357 1.00 38.65 239 ALA E N 1
ATOM 10481 C CA . ALA E 1 239 ? 13.031 19.483 94.684 1.00 41.10 239 ALA E CA 1
ATOM 10482 C C . ALA E 1 239 ? 13.688 19.835 96.017 1.00 47.32 239 ALA E C 1
ATOM 10483 O O . ALA E 1 239 ? 14.021 18.956 96.808 1.00 41.23 239 ALA E O 1
ATOM 10485 N N . ILE E 1 240 ? 13.885 21.142 96.242 1.00 53.66 240 ILE E N 1
ATOM 10486 C CA . ILE E 1 240 ? 14.526 21.634 97.456 1.00 51.39 240 ILE E CA 1
ATOM 10487 C C . ILE E 1 240 ? 13.434 22.044 98.434 1.00 48.86 240 ILE E C 1
ATOM 10488 O O . ILE E 1 240 ? 12.600 22.880 98.110 1.00 49.83 240 ILE E O 1
ATOM 10493 N N . GLY E 1 241 ? 13.448 21.426 99.614 1.00 52.56 241 GLY E N 1
ATOM 10494 C CA . GLY E 1 241 ? 12.593 21.829 100.719 1.00 59.51 241 GLY E CA 1
ATOM 10495 C C . GLY E 1 241 ? 13.417 22.390 101.884 1.00 59.03 241 GLY E C 1
ATOM 10496 O O . GLY E 1 241 ? 14.640 22.283 101.894 1.00 52.97 241 GLY E O 1
ATOM 10497 N N . ASP E 1 242 ? 12.723 22.960 102.870 1.00 63.69 242 ASP E N 1
ATOM 10498 C CA . ASP E 1 242 ? 13.334 23.591 104.034 1.00 60.71 242 ASP E CA 1
ATOM 10499 C C . ASP E 1 242 ? 12.975 22.774 105.277 1.00 65.29 242 ASP E C 1
ATOM 10500 O O . ASP E 1 242 ? 11.815 22.764 105.702 1.00 65.48 242 ASP E O 1
ATOM 10505 N N . PRO E 1 243 ? 13.942 22.066 105.906 1.00 59.03 243 PRO E N 1
ATOM 10506 C CA . PRO E 1 243 ? 13.640 21.229 107.070 1.00 66.49 243 PRO E CA 1
ATOM 10507 C C . PRO E 1 243 ? 13.162 21.990 108.304 1.00 68.25 243 PRO E C 1
ATOM 10508 O O . PRO E 1 243 ? 12.598 21.388 109.208 1.00 72.32 243 PRO E O 1
ATOM 10512 N N . SER E 1 244 ? 13.357 23.315 108.338 1.00 68.28 244 SER E N 1
ATOM 10513 C CA . SER E 1 244 ? 12.879 24.110 109.462 1.00 72.76 244 SER E CA 1
ATOM 10514 C C . SER E 1 244 ? 11.372 24.347 109.352 1.00 78.08 244 SER E C 1
ATOM 10515 O O . SER E 1 244 ? 10.726 24.694 110.336 1.00 85.48 244 SER E O 1
ATOM 10518 N N . GLN E 1 245 ? 10.810 24.162 108.150 1.00 73.46 245 GLN E N 1
ATOM 10519 C CA . GLN E 1 245 ? 9.369 24.207 107.968 1.00 64.30 245 GLN E CA 1
ATOM 10520 C C . GLN E 1 245 ? 8.796 22.871 108.434 1.00 66.92 245 GLN E C 1
ATOM 10521 O O . GLN E 1 245 ? 9.331 21.813 108.114 1.00 57.51 245 GLN E O 1
ATOM 10527 N N . PRO E 1 246 ? 7.701 22.869 109.230 1.00 68.05 246 PRO E N 1
ATOM 10528 C CA . PRO E 1 246 ? 7.155 21.626 109.771 1.00 63.75 246 PRO E CA 1
ATOM 10529 C C . PRO E 1 246 ? 6.274 20.901 108.756 1.00 59.28 246 PRO E C 1
ATOM 10530 O O . PRO E 1 246 ? 5.673 21.533 107.886 1.00 50.38 246 PRO E O 1
ATOM 10534 N N . PHE E 1 247 ? 6.170 19.580 108.910 1.00 53.11 247 PHE E N 1
ATOM 10535 C CA . PHE E 1 247 ? 5.244 18.795 108.108 1.00 56.62 247 PHE E CA 1
ATOM 10536 C C . PHE E 1 247 ? 3.818 19.198 108.453 1.00 59.13 247 PHE E C 1
ATOM 10537 O O . PHE E 1 247 ? 3.585 19.826 109.468 1.00 74.40 247 PHE E O 1
ATOM 10545 N N . ALA E 1 248 ? 2.890 18.865 107.555 1.00 58.27 248 ALA E N 1
ATOM 10546 C CA . ALA E 1 248 ? 1.464 19.014 107.765 1.00 58.40 248 ALA E CA 1
ATOM 10547 C C . ALA E 1 248 ? 0.759 18.063 106.803 1.00 59.61 248 ALA E C 1
ATOM 10548 O O . ALA E 1 248 ? 0.889 18.215 105.594 1.00 56.97 248 ALA E O 1
ATOM 10550 N N . PHE E 1 249 ? -0.009 17.115 107.341 1.00 58.39 249 PHE E N 1
ATOM 10551 C CA . PHE E 1 249 ? -0.517 15.999 106.558 1.00 64.72 249 PHE E CA 1
ATOM 10552 C C . PHE E 1 249 ? -1.932 16.317 106.067 1.00 62.23 249 PHE E C 1
ATOM 10553 O O . PHE E 1 249 ? -2.912 15.673 106.429 1.00 65.64 249 PHE E O 1
ATOM 10561 N N . ASN E 1 250 ? -1.970 17.293 105.147 1.00 65.37 250 ASN E N 1
ATOM 10562 C CA . ASN E 1 250 ? -3.171 18.040 104.787 1.00 68.88 250 ASN E CA 1
ATOM 10563 C C . ASN E 1 250 ? -4.222 17.137 104.152 1.00 75.41 250 ASN E C 1
ATOM 10564 O O . ASN E 1 250 ? -5.304 16.950 104.706 1.00 92.27 250 ASN E O 1
ATOM 10569 N N . ASP E 1 251 ? -3.898 16.614 102.962 1.00 66.18 251 ASP E N 1
ATOM 10570 C CA . ASP E 1 251 ? -4.846 15.844 102.171 1.00 69.85 251 ASP E CA 1
ATOM 10571 C C . ASP E 1 251 ? -5.161 14.476 102.796 1.00 76.56 251 ASP E C 1
ATOM 10572 O O . ASP E 1 251 ? -6.024 13.771 102.290 1.00 83.50 251 ASP E O 1
ATOM 10577 N N . GLY E 1 252 ? -4.480 14.098 103.891 1.00 75.28 252 GLY E N 1
ATOM 10578 C CA . GLY E 1 252 ? -4.832 12.926 104.688 1.00 75.96 252 GLY E CA 1
ATOM 10579 C C . GLY E 1 252 ? -4.182 11.611 104.235 1.00 68.50 252 GLY E C 1
ATOM 10580 O O . GLY E 1 252 ? -4.501 10.560 104.764 1.00 70.02 252 GLY E O 1
ATOM 10581 N N . GLU E 1 253 ? -3.311 11.663 103.230 1.00 63.23 253 GLU E N 1
ATOM 10582 C CA . GLU E 1 253 ? -2.877 10.478 102.507 1.00 70.04 253 GLU E CA 1
ATOM 10583 C C . GLU E 1 253 ? -1.572 9.948 103.116 1.00 69.16 253 GLU E C 1
ATOM 10584 O O . GLU E 1 253 ? -1.329 8.741 103.152 1.00 70.31 253 GLU E O 1
ATOM 10590 N N . ILE E 1 254 ? -0.781 10.856 103.699 1.00 65.38 254 ILE E N 1
ATOM 10591 C CA . ILE E 1 254 ? 0.440 10.497 104.408 1.00 72.98 254 ILE E CA 1
ATOM 10592 C C . ILE E 1 254 ? 0.139 10.424 105.904 1.00 76.41 254 ILE E C 1
ATOM 10593 O O . ILE E 1 254 ? -0.441 11.351 106.471 1.00 90.83 254 ILE E O 1
ATOM 10598 N N . ALA E 1 255 ? 0.553 9.313 106.531 1.00 73.42 255 ALA E N 1
ATOM 10599 C CA . ALA E 1 255 ? 0.390 9.106 107.965 1.00 67.61 255 ALA E CA 1
ATOM 10600 C C . ALA E 1 255 ? 1.578 9.704 108.719 1.00 68.22 255 ALA E C 1
ATOM 10601 O O . ALA E 1 255 ? 1.404 10.307 109.775 1.00 71.57 255 ALA E O 1
ATOM 10603 N N . GLU E 1 256 ? 2.791 9.518 108.188 1.00 70.56 256 GLU E N 1
ATOM 10604 C CA . GLU E 1 256 ? 3.961 10.147 108.776 1.00 70.54 256 GLU E CA 1
ATOM 10605 C C . GLU E 1 256 ? 5.037 10.337 107.713 1.00 64.39 256 GLU E C 1
ATOM 10606 O O . GLU E 1 256 ? 5.027 9.688 106.671 1.00 60.29 256 GLU E O 1
ATOM 10612 N N . ALA E 1 257 ? 5.953 11.262 108.000 1.00 55.74 257 ALA E N 1
ATOM 10613 C CA . ALA E 1 257 ? 7.067 11.560 107.128 1.00 58.94 257 ALA E CA 1
ATOM 10614 C C . ALA E 1 257 ? 8.198 12.098 107.987 1.00 61.79 257 ALA E C 1
ATOM 10615 O O . ALA E 1 257 ? 7.952 12.575 109.082 1.00 68.67 257 ALA E O 1
ATOM 10617 N N . ASP E 1 258 ? 9.428 12.027 107.487 1.00 65.52 258 ASP E N 1
ATOM 10618 C CA . ASP E 1 258 ? 10.547 12.559 108.238 1.00 67.62 258 ASP E CA 1
ATOM 10619 C C . ASP E 1 258 ? 11.665 12.872 107.253 1.00 65.34 258 ASP E C 1
ATOM 10620 O O . ASP E 1 258 ? 11.593 12.477 106.089 1.00 55.21 258 ASP E O 1
ATOM 10625 N N . TRP E 1 259 ? 12.646 13.651 107.728 1.00 66.68 259 TRP E N 1
ATOM 10626 C CA . TRP E 1 259 ? 13.902 13.837 107.022 1.00 58.26 259 TRP E CA 1
ATOM 10627 C C . TRP E 1 259 ? 14.857 12.709 107.399 1.00 59.85 259 TRP E C 1
ATOM 10628 O O . TRP E 1 259 ? 14.967 12.374 108.567 1.00 63.72 259 TRP E O 1
ATOM 10639 N N . PHE E 1 260 ? 15.495 12.104 106.393 1.00 63.45 260 PHE E N 1
ATOM 10640 C CA . PHE E 1 260 ? 16.452 11.032 106.596 1.00 63.85 260 PHE E CA 1
ATOM 10641 C C . PHE E 1 260 ? 17.779 11.452 105.979 1.00 61.60 260 PHE E C 1
ATOM 10642 O O . PHE E 1 260 ? 17.786 12.151 104.966 1.00 64.99 260 PHE E O 1
ATOM 10650 N N . THR E 1 261 ? 18.887 11.021 106.597 1.00 62.52 261 THR E N 1
ATOM 10651 C CA . THR E 1 261 ? 20.225 11.324 106.104 1.00 63.28 261 THR E CA 1
ATOM 10652 C C . THR E 1 261 ? 20.583 10.354 104.984 1.00 59.03 261 THR E C 1
ATOM 10653 O O . THR E 1 261 ? 19.953 9.317 104.855 1.00 54.63 261 THR E O 1
ATOM 10657 N N . ARG E 1 262 ? 21.623 10.679 104.210 1.00 67.86 262 ARG E N 1
ATOM 10658 C CA . ARG E 1 262 ? 22.130 9.769 103.192 1.00 66.12 262 ARG E CA 1
ATOM 10659 C C . ARG E 1 262 ? 22.537 8.441 103.829 1.00 68.20 262 ARG E C 1
ATOM 10660 O O . ARG E 1 262 ? 22.344 7.390 103.223 1.00 71.49 262 ARG E O 1
ATOM 10668 N N . ALA E 1 263 ? 23.097 8.504 105.044 1.00 76.86 263 ALA E N 1
ATOM 10669 C CA . ALA E 1 263 ? 23.597 7.320 105.729 1.00 69.61 263 ALA E CA 1
ATOM 10670 C C . ALA E 1 263 ? 22.448 6.367 106.044 1.00 62.41 263 ALA E C 1
ATOM 10671 O O . ALA E 1 263 ? 22.520 5.174 105.730 1.00 57.72 263 ALA E O 1
ATOM 10673 N N . GLU E 1 264 ? 21.382 6.904 106.657 1.00 65.50 264 GLU E N 1
ATOM 10674 C CA . GLU E 1 264 ? 20.186 6.118 106.936 1.00 69.88 264 GLU E CA 1
ATOM 10675 C C . GLU E 1 264 ? 19.667 5.470 105.657 1.00 71.69 264 GLU E C 1
ATOM 10676 O O . GLU E 1 264 ? 19.311 4.303 105.656 1.00 76.84 264 GLU E O 1
ATOM 10682 N N . VAL E 1 265 ? 19.590 6.252 104.575 1.00 72.77 265 VAL E N 1
ATOM 10683 C CA . VAL E 1 265 ? 18.985 5.776 103.343 1.00 68.50 265 VAL E CA 1
ATOM 10684 C C . VAL E 1 265 ? 19.859 4.672 102.758 1.00 65.78 265 VAL E C 1
ATOM 10685 O O . VAL E 1 265 ? 19.340 3.615 102.420 1.00 55.60 265 VAL E O 1
ATOM 10689 N N . ARG E 1 266 ? 21.175 4.899 102.665 1.00 65.26 266 ARG E N 1
ATOM 10690 C CA . ARG E 1 266 ? 22.070 3.872 102.154 1.00 71.07 266 ARG E CA 1
ATOM 10691 C C . ARG E 1 266 ? 21.884 2.574 102.937 1.00 72.88 266 ARG E C 1
ATOM 10692 O O . ARG E 1 266 ? 21.786 1.482 102.356 1.00 81.47 266 ARG E O 1
ATOM 10700 N N . SER E 1 267 ? 21.850 2.721 104.270 1.00 73.21 267 SER E N 1
ATOM 10701 C CA . SER E 1 267 ? 21.663 1.592 105.165 1.00 74.04 267 SER E CA 1
ATOM 10702 C C . SER E 1 267 ? 20.358 0.861 104.833 1.00 67.11 267 SER E C 1
ATOM 10703 O O . SER E 1 267 ? 20.348 -0.350 104.669 1.00 70.14 267 SER E O 1
ATOM 10706 N N . ALA E 1 268 ? 19.254 1.603 104.716 1.00 59.62 268 ALA E N 1
ATOM 10707 C CA . ALA E 1 268 ? 17.956 0.998 104.457 1.00 63.36 268 ALA E CA 1
ATOM 10708 C C . ALA E 1 268 ? 17.938 0.342 103.082 1.00 63.01 268 ALA E C 1
ATOM 10709 O O . ALA E 1 268 ? 17.251 -0.667 102.904 1.00 62.37 268 ALA E O 1
ATOM 10711 N N . LEU E 1 269 ? 18.692 0.902 102.120 1.00 65.33 269 LEU E N 1
ATOM 10712 C CA . LEU E 1 269 ? 18.756 0.352 100.772 1.00 71.50 269 LEU E CA 1
ATOM 10713 C C . LEU E 1 269 ? 19.460 -0.996 100.796 1.00 73.33 269 LEU E C 1
ATOM 10714 O O . LEU E 1 269 ? 18.971 -1.949 100.184 1.00 76.85 269 LEU E O 1
ATOM 10719 N N . GLU E 1 270 ? 20.584 -1.101 101.527 1.00 80.66 270 GLU E N 1
ATOM 10720 C CA . GLU E 1 270 ? 21.126 -2.420 101.848 1.00 79.91 270 GLU E CA 1
ATOM 10721 C C . GLU E 1 270 ? 20.156 -3.094 102.834 1.00 71.73 270 GLU E C 1
ATOM 10722 O O . GLU E 1 270 ? 19.998 -4.335 102.765 1.00 72.51 270 GLU E O 1
ATOM 10728 N N . LEU E 1 284 ? 13.248 0.353 103.038 1.00 78.66 284 LEU E N 1
ATOM 10729 C CA . LEU E 1 284 ? 13.182 0.522 101.562 1.00 74.34 284 LEU E CA 1
ATOM 10730 C C . LEU E 1 284 ? 13.247 -0.848 100.892 1.00 75.45 284 LEU E C 1
ATOM 10731 O O . LEU E 1 284 ? 14.341 -1.376 100.689 1.00 66.34 284 LEU E O 1
ATOM 10736 N N . PRO E 1 285 ? 12.096 -1.436 100.484 1.00 80.68 285 PRO E N 1
ATOM 10737 C CA . PRO E 1 285 ? 12.090 -2.769 99.870 1.00 87.12 285 PRO E CA 1
ATOM 10738 C C . PRO E 1 285 ? 12.748 -2.769 98.488 1.00 88.30 285 PRO E C 1
ATOM 10739 O O . PRO E 1 285 ? 12.949 -1.716 97.884 1.00 86.45 285 PRO E O 1
ATOM 10743 N N . GLY E 1 286 ? 13.066 -3.965 97.977 1.00 84.61 286 GLY E N 1
ATOM 10744 C CA . GLY E 1 286 ? 13.469 -4.136 96.585 1.00 80.89 286 GLY E CA 1
ATOM 10745 C C . GLY E 1 286 ? 12.318 -3.794 95.639 1.00 74.80 286 GLY E C 1
ATOM 10746 O O . GLY E 1 286 ? 11.157 -3.990 95.992 1.00 64.46 286 GLY E O 1
ATOM 10747 N N . SER E 1 287 ? 12.633 -3.280 94.443 1.00 72.81 287 SER E N 1
ATOM 10748 C CA . SER E 1 287 ? 11.621 -2.616 93.635 1.00 61.20 287 SER E CA 1
ATOM 10749 C C . SER E 1 287 ? 12.164 -2.300 92.249 1.00 44.06 287 SER E C 1
ATOM 10750 O O . SER E 1 287 ? 13.313 -1.904 92.122 1.00 46.15 287 SER E O 1
ATOM 10753 N N . ILE E 1 288 ? 11.338 -2.482 91.208 1.00 40.77 288 ILE E N 1
ATOM 10754 C CA . ILE E 1 288 ? 11.707 -2.044 89.866 1.00 43.42 288 ILE E CA 1
ATOM 10755 C C . ILE E 1 288 ? 11.313 -0.581 89.638 1.00 41.31 288 ILE E C 1
ATOM 10756 O O . ILE E 1 288 ? 11.540 -0.057 88.551 1.00 37.19 288 ILE E O 1
ATOM 10761 N N . SER E 1 289 ? 10.749 0.083 90.651 1.00 43.25 289 SER E N 1
ATOM 10762 C CA . SER E 1 289 ? 10.246 1.440 90.521 1.00 43.34 289 SER E CA 1
ATOM 10763 C C . SER E 1 289 ? 11.370 2.442 90.334 1.00 40.15 289 SER E C 1
ATOM 10764 O O . SER E 1 289 ? 12.424 2.331 90.920 1.00 41.70 289 SER E O 1
ATOM 10767 N N . ILE E 1 290 ? 11.094 3.470 89.540 1.00 42.73 290 ILE E N 1
ATOM 10768 C CA . ILE E 1 290 ? 11.979 4.614 89.407 1.00 39.86 290 ILE E CA 1
ATOM 10769 C C . ILE E 1 290 ? 12.208 5.257 90.786 1.00 35.43 290 ILE E C 1
ATOM 10770 O O . ILE E 1 290 ? 13.268 5.833 91.008 1.00 36.87 290 ILE E O 1
ATOM 10775 N N . ALA E 1 291 ? 11.241 5.144 91.713 1.00 34.79 291 ALA E N 1
ATOM 10776 C CA . ALA E 1 291 ? 11.397 5.633 93.080 1.00 38.69 291 ALA E CA 1
ATOM 10777 C C . ALA E 1 291 ? 12.705 5.153 93.714 1.00 40.76 291 ALA E C 1
ATOM 10778 O O . ALA E 1 291 ? 13.443 5.917 94.334 1.00 38.47 291 ALA E O 1
ATOM 10780 N N . ARG E 1 292 ? 12.992 3.858 93.568 1.00 41.70 292 ARG E N 1
ATOM 10781 C CA . ARG E 1 292 ? 14.170 3.279 94.183 1.00 41.47 292 ARG E CA 1
ATOM 10782 C C . ARG E 1 292 ? 15.417 3.811 93.492 1.00 43.74 292 ARG E C 1
ATOM 10783 O O . ARG E 1 292 ? 16.399 4.139 94.159 1.00 42.86 292 ARG E O 1
ATOM 10791 N N . GLU E 1 293 ? 15.360 3.941 92.160 1.00 40.00 293 GLU E N 1
ATOM 10792 C CA . GLU E 1 293 ? 16.476 4.475 91.400 1.00 38.13 293 GLU E CA 1
ATOM 10793 C C . GLU E 1 293 ? 16.756 5.926 91.792 1.00 35.32 293 GLU E C 1
ATOM 10794 O O . GLU E 1 293 ? 17.912 6.352 91.822 1.00 37.03 293 GLU E O 1
ATOM 10800 N N . ILE E 1 294 ? 15.710 6.717 92.059 1.00 36.01 294 ILE E N 1
ATOM 10801 C CA . ILE E 1 294 ? 15.901 8.108 92.461 1.00 38.44 294 ILE E CA 1
ATOM 10802 C C . ILE E 1 294 ? 16.608 8.139 93.819 1.00 40.77 294 ILE E C 1
ATOM 10803 O O . ILE E 1 294 ? 17.588 8.855 93.984 1.00 43.12 294 ILE E O 1
ATOM 10808 N N . VAL E 1 295 ? 16.088 7.368 94.781 1.00 41.62 295 VAL E N 1
ATOM 10809 C CA . VAL E 1 295 ? 16.618 7.363 96.136 1.00 48.43 295 VAL E CA 1
ATOM 10810 C C . VAL E 1 295 ? 18.071 6.880 96.115 1.00 49.21 295 VAL E C 1
ATOM 10811 O O . VAL E 1 295 ? 18.940 7.519 96.696 1.00 51.88 295 VAL E O 1
ATOM 10815 N N . GLU E 1 296 ? 18.327 5.762 95.436 1.00 55.14 296 GLU E N 1
ATOM 10816 C CA . GLU E 1 296 ? 19.672 5.220 95.273 1.00 56.82 296 GLU E CA 1
ATOM 10817 C C . GLU E 1 296 ? 20.595 6.284 94.686 1.00 54.72 296 GLU E C 1
ATOM 10818 O O . GLU E 1 296 ? 21.688 6.508 95.192 1.00 51.74 296 GLU E O 1
ATOM 10824 N N . SER E 1 297 ? 20.169 6.927 93.596 1.00 54.06 297 SER E N 1
ATOM 10825 C CA . SER E 1 297 ? 21.030 7.877 92.915 1.00 54.31 297 SER E CA 1
ATOM 10826 C C . SER E 1 297 ? 21.345 9.053 93.839 1.00 53.59 297 SER E C 1
ATOM 10827 O O . SER E 1 297 ? 22.448 9.601 93.810 1.00 61.94 297 SER E O 1
ATOM 10830 N N . TRP E 1 298 ? 20.367 9.452 94.653 1.00 53.02 298 TRP E N 1
ATOM 10831 C CA . TRP E 1 298 ? 20.585 10.540 95.589 1.00 57.48 298 TRP E CA 1
ATOM 10832 C C . TRP E 1 298 ? 21.547 10.099 96.691 1.00 56.56 298 TRP E C 1
ATOM 10833 O O . TRP E 1 298 ? 22.520 10.790 96.963 1.00 63.06 298 TRP E O 1
ATOM 10844 N N . ALA E 1 299 ? 21.271 8.938 97.288 1.00 54.34 299 ALA E N 1
ATOM 10845 C CA . ALA E 1 299 ? 21.983 8.458 98.458 1.00 57.32 299 ALA E CA 1
ATOM 10846 C C . ALA E 1 299 ? 23.480 8.283 98.187 1.00 64.27 299 ALA E C 1
ATOM 10847 O O . ALA E 1 299 ? 24.279 8.489 99.098 1.00 67.34 299 ALA E O 1
ATOM 10849 N N . TYR E 1 300 ? 23.859 7.917 96.954 1.00 63.25 300 TYR E N 1
ATOM 10850 C CA . TYR E 1 300 ? 25.246 7.642 96.612 1.00 68.07 300 TYR E CA 1
ATOM 10851 C C . TYR E 1 300 ? 25.816 8.738 95.709 1.00 68.53 300 TYR E C 1
ATOM 10852 O O . TYR E 1 300 ? 26.866 8.545 95.102 1.00 76.38 300 TYR E O 1
ATOM 10861 N N . ALA E 1 301 ? 25.147 9.889 95.587 1.00 74.90 301 ALA E N 1
ATOM 10862 C CA . ALA E 1 301 ? 25.700 10.995 94.812 1.00 75.08 301 ALA E CA 1
ATOM 10863 C C . ALA E 1 301 ? 26.942 11.560 95.524 1.00 70.17 301 ALA E C 1
ATOM 10864 O O . ALA E 1 301 ? 26.852 12.627 96.179 1.00 60.77 301 ALA E O 1
ATOM 10866 N N . PHE F 1 3 ? -6.451 49.569 5.133 1.00 45.08 3 PHE F N 1
ATOM 10867 C CA . PHE F 1 3 ? -5.791 49.831 3.834 1.00 43.02 3 PHE F CA 1
ATOM 10868 C C . PHE F 1 3 ? -4.581 48.917 3.672 1.00 42.24 3 PHE F C 1
ATOM 10869 O O . PHE F 1 3 ? -4.066 48.389 4.657 1.00 43.92 3 PHE F O 1
ATOM 10877 N N . ARG F 1 4 ? -4.163 48.719 2.411 1.00 37.45 4 ARG F N 1
ATOM 10878 C CA . ARG F 1 4 ? -2.921 48.032 2.119 1.00 40.41 4 ARG F CA 1
ATOM 10879 C C . ARG F 1 4 ? -1.995 49.027 1.442 1.00 34.50 4 ARG F C 1
ATOM 10880 O O . ARG F 1 4 ? -2.426 50.089 1.070 1.00 29.74 4 ARG F O 1
ATOM 10888 N N . LEU F 1 5 ? -0.709 48.701 1.323 1.00 37.62 5 LEU F N 1
ATOM 10889 C CA . LEU F 1 5 ? 0.195 49.534 0.552 1.00 32.19 5 LEU F CA 1
ATOM 10890 C C . LEU F 1 5 ? -0.200 49.466 -0.917 1.00 31.81 5 LEU F C 1
ATOM 10891 O O . LEU F 1 5 ? -0.490 48.393 -1.425 1.00 29.81 5 LEU F O 1
ATOM 10896 N N . ARG F 1 6 ? -0.117 50.604 -1.600 1.00 28.37 6 ARG F N 1
ATOM 10897 C CA . ARG F 1 6 ? -0.412 50.667 -3.019 1.00 29.45 6 ARG F CA 1
ATOM 10898 C C . ARG F 1 6 ? 0.760 50.081 -3.810 1.00 29.69 6 ARG F C 1
ATOM 10899 O O . ARG F 1 6 ? 0.571 49.308 -4.749 1.00 30.66 6 ARG F O 1
ATOM 10907 N N . ASN F 1 7 ? 1.979 50.417 -3.400 1.00 27.30 7 ASN F N 1
ATOM 10908 C CA . ASN F 1 7 ? 3.182 49.973 -4.083 1.00 29.64 7 ASN F CA 1
ATOM 10909 C C . ASN F 1 7 ? 4.031 49.100 -3.176 1.00 27.82 7 ASN F C 1
ATOM 10910 O O . ASN F 1 7 ? 4.047 49.280 -1.973 1.00 29.67 7 ASN F O 1
ATOM 10915 N N . ILE F 1 8 ? 4.755 48.190 -3.809 1.00 27.50 8 ILE F N 1
ATOM 10916 C CA . ILE F 1 8 ? 5.851 47.504 -3.170 1.00 28.51 8 ILE F CA 1
ATOM 10917 C C . ILE F 1 8 ? 6.912 48.558 -2.845 1.00 27.51 8 ILE F C 1
ATOM 10918 O O . ILE F 1 8 ? 7.275 49.355 -3.704 1.00 25.37 8 ILE F O 1
ATOM 10923 N N . PRO F 1 9 ? 7.421 48.636 -1.598 1.00 29.31 9 PRO F N 1
ATOM 10924 C CA . PRO F 1 9 ? 8.419 49.648 -1.269 1.00 30.44 9 PRO F CA 1
ATOM 10925 C C . PRO F 1 9 ? 9.663 49.539 -2.147 1.00 28.24 9 PRO F C 1
ATOM 10926 O O . PRO F 1 9 ? 10.019 48.467 -2.631 1.00 27.20 9 PRO F O 1
ATOM 10930 N N . LEU F 1 10 ? 10.318 50.674 -2.356 1.00 32.37 10 LEU F N 1
ATOM 10931 C CA . LEU F 1 10 ? 11.621 50.676 -2.985 1.00 37.81 10 LEU F CA 1
ATOM 10932 C C . LEU F 1 10 ? 12.567 49.833 -2.131 1.00 35.93 10 LEU F C 1
ATOM 10933 O O . LEU F 1 10 ? 12.497 49.815 -0.910 1.00 34.07 10 LEU F O 1
ATOM 10938 N N . LEU F 1 11 ? 13.406 49.083 -2.831 1.00 33.62 11 LEU F N 1
ATOM 10939 C CA . LEU F 1 11 ? 14.388 48.155 -2.260 1.00 34.30 11 LEU F CA 1
ATOM 10940 C C . LEU F 1 11 ? 13.752 46.807 -1.974 1.00 32.25 11 LEU F C 1
ATOM 10941 O O . LEU F 1 11 ? 14.478 45.890 -1.646 1.00 38.09 11 LEU F O 1
ATOM 10946 N N . SER F 1 12 ? 12.428 46.679 -2.102 1.00 34.30 12 SER F N 1
ATOM 10947 C CA . SER F 1 12 ? 11.737 45.427 -1.829 1.00 33.58 12 SER F CA 1
ATOM 10948 C C . SER F 1 12 ? 11.282 44.769 -3.135 1.00 35.54 12 SER F C 1
ATOM 10949 O O . SER F 1 12 ? 10.690 43.705 -3.086 1.00 43.00 12 SER F O 1
ATOM 10952 N N . ARG F 1 13 ? 11.520 45.418 -4.289 1.00 43.45 13 ARG F N 1
ATOM 10953 C CA . ARG F 1 13 ? 10.763 45.098 -5.494 1.00 50.21 13 ARG F CA 1
ATOM 10954 C C . ARG F 1 13 ? 11.094 43.728 -6.081 1.00 54.18 13 ARG F C 1
ATOM 10955 O O . ARG F 1 13 ? 10.136 43.052 -6.460 1.00 63.97 13 ARG F O 1
ATOM 10963 N N . VAL F 1 14 ? 12.376 43.361 -6.208 1.00 56.77 14 VAL F N 1
ATOM 10964 C CA . VAL F 1 14 ? 12.716 42.031 -6.693 1.00 62.72 14 VAL F CA 1
ATOM 10965 C C . VAL F 1 14 ? 13.305 41.211 -5.549 1.00 71.23 14 VAL F C 1
ATOM 10966 O O . VAL F 1 14 ? 13.752 41.767 -4.551 1.00 79.02 14 VAL F O 1
ATOM 10970 N N . GLY F 1 15 ? 13.302 39.886 -5.729 1.00 67.91 15 GLY F N 1
ATOM 10971 C CA . GLY F 1 15 ? 14.238 38.998 -5.054 1.00 65.81 15 GLY F CA 1
ATOM 10972 C C . GLY F 1 15 ? 15.302 38.501 -6.031 1.00 73.80 15 GLY F C 1
ATOM 10973 O O . GLY F 1 15 ? 15.017 37.649 -6.862 1.00 65.80 15 GLY F O 1
ATOM 10974 N N . LEU F 1 16 ? 16.516 39.062 -5.942 1.00 80.06 16 LEU F N 1
ATOM 10975 C CA . LEU F 1 16 ? 17.694 38.569 -6.653 1.00 75.95 16 LEU F CA 1
ATOM 10976 C C . LEU F 1 16 ? 17.852 37.057 -6.536 1.00 62.91 16 LEU F C 1
ATOM 10977 O O . LEU F 1 16 ? 17.512 36.481 -5.497 1.00 67.22 16 LEU F O 1
ATOM 10982 N N . ASP F 1 17 ? 18.495 36.444 -7.539 1.00 43.82 17 ASP F N 1
ATOM 10983 C CA . ASP F 1 17 ? 18.907 35.057 -7.397 1.00 41.92 17 ASP F CA 1
ATOM 10984 C C . ASP F 1 17 ? 20.236 35.000 -6.628 1.00 42.41 17 ASP F C 1
ATOM 10985 O O . ASP F 1 17 ? 21.311 35.164 -7.199 1.00 37.04 17 ASP F O 1
ATOM 10990 N N . ARG F 1 18 ? 20.154 34.725 -5.321 1.00 38.68 18 ARG F N 1
ATOM 10991 C CA . ARG F 1 18 ? 21.312 34.820 -4.459 1.00 36.32 18 ARG F CA 1
ATOM 10992 C C . ARG F 1 18 ? 22.198 33.586 -4.585 1.00 39.91 18 ARG F C 1
ATOM 10993 O O . ARG F 1 18 ? 23.332 33.620 -4.113 1.00 38.52 18 ARG F O 1
ATOM 11001 N N . ALA F 1 19 ? 21.672 32.504 -5.175 1.00 42.37 19 ALA F N 1
ATOM 11002 C CA . ALA F 1 19 ? 22.436 31.282 -5.387 1.00 42.74 19 ALA F CA 1
ATOM 11003 C C . ALA F 1 19 ? 23.101 30.833 -4.096 1.00 42.42 19 ALA F C 1
ATOM 11004 O O . ALA F 1 19 ? 24.316 30.638 -4.055 1.00 41.97 19 ALA F O 1
ATOM 11006 N N . ASP F 1 20 ? 22.274 30.648 -3.062 1.00 42.49 20 ASP F N 1
ATOM 11007 C CA . ASP F 1 20 ? 22.746 30.306 -1.735 1.00 42.03 20 ASP F CA 1
ATOM 11008 C C . ASP F 1 20 ? 23.600 29.045 -1.788 1.00 40.31 20 ASP F C 1
ATOM 11009 O O . ASP F 1 20 ? 24.623 28.964 -1.117 1.00 40.54 20 ASP F O 1
ATOM 11014 N N . GLU F 1 21 ? 23.200 28.082 -2.611 1.00 42.93 21 GLU F N 1
ATOM 11015 C CA . GLU F 1 21 ? 23.875 26.794 -2.698 1.00 48.58 21 GLU F CA 1
ATOM 11016 C C . GLU F 1 21 ? 25.344 26.957 -3.119 1.00 43.87 21 GLU F C 1
ATOM 11017 O O . GLU F 1 21 ? 26.171 26.118 -2.801 1.00 44.51 21 GLU F O 1
ATOM 11023 N N . LEU F 1 22 ? 25.693 28.034 -3.827 1.00 37.93 22 LEU F N 1
ATOM 11024 C CA . LEU F 1 22 ? 27.072 28.225 -4.245 1.00 37.11 22 LEU F CA 1
ATOM 11025 C C . LEU F 1 22 ? 27.959 28.774 -3.130 1.00 39.19 22 LEU F C 1
ATOM 11026 O O . LEU F 1 22 ? 29.194 28.710 -3.244 1.00 34.19 22 LEU F O 1
ATOM 11031 N N . ARG F 1 23 ? 27.350 29.308 -2.059 1.00 34.56 23 ARG F N 1
ATOM 11032 C CA . ARG F 1 23 ? 28.123 29.998 -1.035 1.00 35.35 23 ARG F CA 1
ATOM 11033 C C . ARG F 1 23 ? 29.079 29.039 -0.337 1.00 34.92 23 ARG F C 1
ATOM 11034 O O . ARG F 1 23 ? 30.198 29.436 0.007 1.00 36.23 23 ARG F O 1
ATOM 11042 N N . SER F 1 24 ? 28.628 27.802 -0.122 1.00 34.37 24 SER F N 1
ATOM 11043 C CA . SER F 1 24 ? 29.421 26.775 0.536 1.00 44.09 24 SER F CA 1
ATOM 11044 C C . SER F 1 24 ? 30.121 25.872 -0.485 1.00 45.54 24 SER F C 1
ATOM 11045 O O . SER F 1 24 ? 30.546 24.772 -0.144 1.00 44.42 24 SER F O 1
ATOM 11048 N N . ASN F 1 25 ? 30.256 26.331 -1.732 1.00 49.56 25 ASN F N 1
ATOM 11049 C CA . ASN F 1 25 ? 30.912 25.547 -2.770 1.00 47.24 25 ASN F CA 1
ATOM 11050 C C . ASN F 1 25 ? 32.114 26.324 -3.305 1.00 40.12 25 ASN F C 1
ATOM 11051 O O . ASN F 1 25 ? 32.029 26.946 -4.352 1.00 35.87 25 ASN F O 1
ATOM 11056 N N . PRO F 1 26 ? 33.258 26.326 -2.586 1.00 42.11 26 PRO F N 1
ATOM 11057 C CA . PRO F 1 26 ? 34.385 27.188 -2.944 1.00 44.42 26 PRO F CA 1
ATOM 11058 C C . PRO F 1 26 ? 34.923 26.913 -4.347 1.00 50.45 26 PRO F C 1
ATOM 11059 O O . PRO F 1 26 ? 35.455 27.831 -4.982 1.00 46.82 26 PRO F O 1
ATOM 11063 N N . GLU F 1 27 ? 34.736 25.673 -4.820 1.00 55.17 27 GLU F N 1
ATOM 11064 C CA . GLU F 1 27 ? 35.204 25.255 -6.130 1.00 62.62 27 GLU F CA 1
ATOM 11065 C C . GLU F 1 27 ? 34.425 26.004 -7.214 1.00 52.00 27 GLU F C 1
ATOM 11066 O O . GLU F 1 27 ? 35.040 26.587 -8.104 1.00 50.47 27 GLU F O 1
ATOM 11072 N N . GLU F 1 28 ? 33.083 25.972 -7.136 1.00 45.51 28 GLU F N 1
ATOM 11073 C CA . GLU F 1 28 ? 32.240 26.638 -8.114 1.00 49.56 28 GLU F CA 1
ATOM 11074 C C . GLU F 1 28 ? 32.446 28.148 -8.068 1.00 49.82 28 GLU F C 1
ATOM 11075 O O . GLU F 1 28 ? 32.400 28.794 -9.106 1.00 45.21 28 GLU F O 1
ATOM 11081 N N . LEU F 1 29 ? 32.670 28.717 -6.872 1.00 47.72 29 LEU F N 1
ATOM 11082 C CA . LEU F 1 29 ? 32.903 30.149 -6.769 1.00 45.28 29 LEU F CA 1
ATOM 11083 C C . LEU F 1 29 ? 34.209 30.500 -7.482 1.00 40.91 29 LEU F C 1
ATOM 11084 O O . LEU F 1 29 ? 34.263 31.503 -8.195 1.00 40.54 29 LEU F O 1
ATOM 11089 N N . ALA F 1 30 ? 35.249 29.673 -7.290 1.00 41.73 30 ALA F N 1
ATOM 11090 C CA . ALA F 1 30 ? 36.553 29.944 -7.888 1.00 41.70 30 ALA F CA 1
ATOM 11091 C C . ALA F 1 30 ? 36.502 29.763 -9.407 1.00 43.30 30 ALA F C 1
ATOM 11092 O O . ALA F 1 30 ? 37.130 30.526 -10.141 1.00 48.69 30 ALA F O 1
ATOM 11094 N N . LYS F 1 31 ? 35.710 28.791 -9.872 1.00 45.32 31 LYS F N 1
ATOM 11095 C CA . LYS F 1 31 ? 35.553 28.550 -11.301 1.00 52.41 31 LYS F CA 1
ATOM 11096 C C . LYS F 1 31 ? 34.829 29.718 -11.978 1.00 50.13 31 LYS F C 1
ATOM 11097 O O . LYS F 1 31 ? 35.221 30.142 -13.053 1.00 49.26 31 LYS F O 1
ATOM 11103 N N . GLY F 1 32 ? 33.765 30.235 -11.345 1.00 43.73 32 GLY F N 1
ATOM 11104 C CA . GLY F 1 32 ? 32.911 31.252 -11.942 1.00 37.76 32 GLY F CA 1
ATOM 11105 C C . GLY F 1 32 ? 33.581 32.612 -11.997 1.00 34.84 32 GLY F C 1
ATOM 11106 O O . GLY F 1 32 ? 33.099 33.508 -12.682 1.00 41.13 32 GLY F O 1
ATOM 11107 N N . TRP F 1 33 ? 34.712 32.750 -11.295 1.00 36.67 33 TRP F N 1
ATOM 11108 C CA . TRP F 1 33 ? 35.340 34.040 -11.083 1.00 39.62 33 TRP F CA 1
ATOM 11109 C C . TRP F 1 33 ? 35.843 34.661 -12.381 1.00 47.58 33 TRP F C 1
ATOM 11110 O O . TRP F 1 33 ? 35.741 35.866 -12.568 1.00 44.79 33 TRP F O 1
ATOM 11121 N N . ALA F 1 34 ? 36.415 33.839 -13.264 1.00 51.85 34 ALA F N 1
ATOM 11122 C CA . ALA F 1 34 ? 37.038 34.316 -14.484 1.00 47.76 34 ALA F CA 1
ATOM 11123 C C . ALA F 1 34 ? 36.024 35.063 -15.350 1.00 43.99 34 ALA F C 1
ATOM 11124 O O . ALA F 1 34 ? 36.367 36.096 -15.920 1.00 41.78 34 ALA F O 1
ATOM 11126 N N . GLU F 1 35 ? 34.770 34.588 -15.413 1.00 47.69 35 GLU F N 1
ATOM 11127 C CA . GLU F 1 35 ? 33.732 35.274 -16.171 1.00 51.09 35 GLU F CA 1
ATOM 11128 C C . GLU F 1 35 ? 32.798 36.105 -15.285 1.00 47.30 35 GLU F C 1
ATOM 11129 O O . GLU F 1 35 ? 31.798 36.598 -15.774 1.00 46.26 35 GLU F O 1
ATOM 11135 N N . ALA F 1 36 ? 33.173 36.347 -14.025 1.00 48.12 36 ALA F N 1
ATOM 11136 C CA . ALA F 1 36 ? 32.252 36.927 -13.052 1.00 42.76 36 ALA F CA 1
ATOM 11137 C C . ALA F 1 36 ? 32.189 38.449 -13.183 1.00 37.45 36 ALA F C 1
ATOM 11138 O O . ALA F 1 36 ? 33.147 39.086 -13.589 1.00 39.16 36 ALA F O 1
ATOM 11140 N N . GLY F 1 37 ? 31.054 39.024 -12.785 1.00 37.88 37 GLY F N 1
ATOM 11141 C CA . GLY F 1 37 ? 30.915 40.468 -12.641 1.00 36.37 37 GLY F CA 1
ATOM 11142 C C . GLY F 1 37 ? 31.285 40.958 -11.239 1.00 37.79 37 GLY F C 1
ATOM 11143 O O . GLY F 1 37 ? 31.198 40.209 -10.259 1.00 32.73 37 GLY F O 1
ATOM 11144 N N . LEU F 1 38 ? 31.663 42.239 -11.153 1.00 38.41 38 LEU F N 1
ATOM 11145 C CA . LEU F 1 38 ? 32.129 42.842 -9.916 1.00 36.20 38 LEU F CA 1
ATOM 11146 C C . LEU F 1 38 ? 31.522 44.236 -9.787 1.00 32.96 38 LEU F C 1
ATOM 11147 O O . LEU F 1 38 ? 31.672 45.061 -10.676 1.00 35.79 38 LEU F O 1
ATOM 11152 N N . ILE F 1 39 ? 30.871 44.485 -8.653 1.00 31.83 39 ILE F N 1
ATOM 11153 C CA . ILE F 1 39 ? 30.363 45.792 -8.272 1.00 33.70 39 ILE F CA 1
ATOM 11154 C C . ILE F 1 39 ? 31.291 46.346 -7.205 1.00 30.69 39 ILE F C 1
ATOM 11155 O O . ILE F 1 39 ? 31.658 45.616 -6.273 1.00 31.42 39 ILE F O 1
ATOM 11160 N N . THR F 1 40 ? 31.571 47.653 -7.296 1.00 27.45 40 THR F N 1
ATOM 11161 C CA . THR F 1 40 ? 32.461 48.310 -6.361 1.00 31.54 40 THR F CA 1
ATOM 11162 C C . THR F 1 40 ? 31.729 49.427 -5.623 1.00 31.00 40 THR F C 1
ATOM 11163 O O . THR F 1 40 ? 31.176 50.311 -6.256 1.00 32.86 40 THR F O 1
ATOM 11167 N N . LEU F 1 41 ? 31.798 49.389 -4.288 1.00 33.13 41 LEU F N 1
ATOM 11168 C CA . LEU F 1 41 ? 31.216 50.392 -3.417 1.00 32.52 41 LEU F CA 1
ATOM 11169 C C . LEU F 1 41 ? 32.353 51.125 -2.711 1.00 33.47 41 LEU F C 1
ATOM 11170 O O . LEU F 1 41 ? 33.328 50.500 -2.329 1.00 29.98 41 LEU F O 1
ATOM 11175 N N . ASP F 1 42 ? 32.208 52.437 -2.499 1.00 37.69 42 ASP F N 1
ATOM 11176 C CA . ASP F 1 42 ? 33.092 53.163 -1.597 1.00 34.75 42 ASP F CA 1
ATOM 11177 C C . ASP F 1 42 ? 32.548 53.031 -0.175 1.00 40.03 42 ASP F C 1
ATOM 11178 O O . ASP F 1 42 ? 31.514 52.400 0.053 1.00 39.42 42 ASP F O 1
ATOM 11183 N N . VAL F 1 43 ? 33.233 53.692 0.771 1.00 44.23 43 VAL F N 1
ATOM 11184 C CA . VAL F 1 43 ? 32.989 53.507 2.197 1.00 48.37 43 VAL F CA 1
ATOM 11185 C C . VAL F 1 43 ? 31.598 54.017 2.572 1.00 46.23 43 VAL F C 1
ATOM 11186 O O . VAL F 1 43 ? 31.005 53.570 3.549 1.00 44.92 43 VAL F O 1
ATOM 11190 N N . ARG F 1 44 ? 31.056 54.942 1.783 1.00 44.03 44 ARG F N 1
ATOM 11191 C CA . ARG F 1 44 ? 29.741 55.491 2.076 1.00 50.32 44 ARG F CA 1
ATOM 11192 C C . ARG F 1 44 ? 28.658 54.698 1.342 1.00 45.84 44 ARG F C 1
ATOM 11193 O O . ARG F 1 44 ? 27.494 55.088 1.393 1.00 43.78 44 ARG F O 1
ATOM 11201 N N . GLY F 1 45 ? 29.045 53.622 0.637 1.00 39.43 45 GLY F N 1
ATOM 11202 C CA . GLY F 1 45 ? 28.091 52.783 -0.068 1.00 41.97 45 GLY F CA 1
ATOM 11203 C C . GLY F 1 45 ? 27.616 53.394 -1.393 1.00 39.64 45 GLY F C 1
ATOM 11204 O O . GLY F 1 45 ? 26.559 53.032 -1.907 1.00 44.61 45 GLY F O 1
ATOM 11205 N N . ARG F 1 46 ? 28.430 54.273 -1.971 1.00 35.27 46 ARG F N 1
ATOM 11206 C CA . ARG F 1 46 ? 28.131 54.845 -3.268 1.00 40.09 46 ARG F CA 1
ATOM 11207 C C . ARG F 1 46 ? 28.754 53.987 -4.362 1.00 37.23 46 ARG F C 1
ATOM 11208 O O . ARG F 1 46 ? 29.732 53.296 -4.123 1.00 34.21 46 ARG F O 1
ATOM 11216 N N . VAL F 1 47 ? 28.161 54.075 -5.560 1.00 37.99 47 VAL F N 1
ATOM 11217 C CA . VAL F 1 47 ? 28.519 53.298 -6.730 1.00 36.14 47 VAL F CA 1
ATOM 11218 C C . VAL F 1 47 ? 28.452 54.177 -7.976 1.00 38.95 47 VAL F C 1
ATOM 11219 O O . VAL F 1 47 ? 27.839 55.247 -7.968 1.00 38.11 47 VAL F O 1
ATOM 11223 N N . ASN F 1 48 ? 28.985 53.642 -9.090 1.00 39.15 48 ASN F N 1
ATOM 11224 C CA . ASN F 1 48 ? 28.760 54.216 -10.414 1.00 34.71 48 ASN F CA 1
ATOM 11225 C C . ASN F 1 48 ? 27.558 53.523 -11.049 1.00 29.84 48 ASN F C 1
ATOM 11226 O O . ASN F 1 48 ? 27.352 52.317 -10.874 1.00 28.67 48 ASN F O 1
ATOM 11231 N N . ILE F 1 49 ? 26.684 54.305 -11.676 1.00 28.72 49 ILE F N 1
ATOM 11232 C CA . ILE F 1 49 ? 25.568 53.738 -12.424 1.00 36.61 49 ILE F CA 1
ATOM 11233 C C . ILE F 1 49 ? 25.566 54.294 -13.841 1.00 32.08 49 ILE F C 1
ATOM 11234 O O . ILE F 1 49 ? 25.951 55.429 -14.054 1.00 32.48 49 ILE F O 1
ATOM 11239 N N . VAL F 1 50 ? 25.051 53.500 -14.785 1.00 31.25 50 VAL F N 1
ATOM 11240 C CA . VAL F 1 50 ? 24.797 53.961 -16.139 1.00 30.59 50 VAL F CA 1
ATOM 11241 C C . VAL F 1 50 ? 23.412 53.493 -16.549 1.00 28.84 50 VAL F C 1
ATOM 11242 O O . VAL F 1 50 ? 23.067 52.354 -16.322 1.00 28.51 50 VAL F O 1
ATOM 11246 N N . ASP F 1 51 ? 22.584 54.430 -17.014 1.00 30.58 51 ASP F N 1
ATOM 11247 C CA . ASP F 1 51 ? 21.218 54.149 -17.433 1.00 30.67 51 ASP F CA 1
ATOM 11248 C C . ASP F 1 51 ? 20.439 53.438 -16.336 1.00 32.91 51 ASP F C 1
ATOM 11249 O O . ASP F 1 51 ? 19.731 52.484 -16.603 1.00 33.66 51 ASP F O 1
ATOM 11254 N N . GLY F 1 52 ? 20.587 53.885 -15.088 1.00 33.49 52 GLY F N 1
ATOM 11255 C CA . GLY F 1 52 ? 19.818 53.339 -13.980 1.00 35.08 52 GLY F CA 1
ATOM 11256 C C . GLY F 1 52 ? 20.354 52.009 -13.450 1.00 37.11 52 GLY F C 1
ATOM 11257 O O . GLY F 1 52 ? 19.803 51.426 -12.516 1.00 36.41 52 GLY F O 1
ATOM 11258 N N . GLN F 1 53 ? 21.486 51.541 -13.983 1.00 36.96 53 GLN F N 1
ATOM 11259 C CA . GLN F 1 53 ? 21.965 50.201 -13.721 1.00 41.83 53 GLN F CA 1
ATOM 11260 C C . GLN F 1 53 ? 23.391 50.255 -13.180 1.00 38.99 53 GLN F C 1
ATOM 11261 O O . GLN F 1 53 ? 24.217 50.978 -13.712 1.00 36.98 53 GLN F O 1
ATOM 11267 N N . VAL F 1 54 ? 23.630 49.506 -12.100 1.00 38.03 54 VAL F N 1
ATOM 11268 C CA . VAL F 1 54 ? 24.914 49.526 -11.429 1.00 38.61 54 VAL F CA 1
ATOM 11269 C C . VAL F 1 54 ? 25.967 48.999 -12.397 1.00 34.36 54 VAL F C 1
ATOM 11270 O O . VAL F 1 54 ? 25.707 48.069 -13.156 1.00 35.72 54 VAL F O 1
ATOM 11274 N N . VAL F 1 55 ? 27.144 49.623 -12.398 1.00 35.70 55 VAL F N 1
ATOM 11275 C CA . VAL F 1 55 ? 28.230 49.205 -13.270 1.00 36.96 55 VAL F CA 1
ATOM 11276 C C . VAL F 1 55 ? 28.755 47.866 -12.769 1.00 39.26 55 VAL F C 1
ATOM 11277 O O . VAL F 1 55 ? 29.107 47.725 -11.595 1.00 45.68 55 VAL F O 1
ATOM 11281 N N . ILE F 1 56 ? 28.763 46.877 -13.671 1.00 36.46 56 ILE F N 1
ATOM 11282 C CA . ILE F 1 56 ? 29.334 45.577 -13.396 1.00 38.97 56 ILE F CA 1
ATOM 11283 C C . ILE F 1 56 ? 30.622 45.446 -14.207 1.00 42.06 56 ILE F C 1
ATOM 11284 O O . ILE F 1 56 ? 30.577 45.426 -15.428 1.00 40.85 56 ILE F O 1
ATOM 11289 N N . GLU F 1 57 ? 31.766 45.412 -13.509 1.00 42.88 57 GLU F N 1
ATOM 11290 C CA . GLU F 1 57 ? 33.070 45.276 -14.137 1.00 43.08 57 GLU F CA 1
ATOM 11291 C C . GLU F 1 57 ? 33.450 43.800 -14.148 1.00 42.94 57 GLU F C 1
ATOM 11292 O O . GLU F 1 57 ? 32.777 42.968 -13.544 1.00 40.78 57 GLU F O 1
ATOM 11298 N N . ASP F 1 58 ? 34.518 43.479 -14.879 1.00 45.68 58 ASP F N 1
ATOM 11299 C CA . ASP F 1 58 ? 34.976 42.096 -14.993 1.00 47.22 58 ASP F CA 1
ATOM 11300 C C . ASP F 1 58 ? 35.797 41.767 -13.745 1.00 44.20 58 ASP F C 1
ATOM 11301 O O . ASP F 1 58 ? 36.792 42.407 -13.466 1.00 48.25 58 ASP F O 1
ATOM 11306 N N . ALA F 1 59 ? 35.324 40.796 -12.956 1.00 43.54 59 ALA F N 1
ATOM 11307 C CA . ALA F 1 59 ? 35.953 40.427 -11.704 1.00 43.96 59 ALA F CA 1
ATOM 11308 C C . ALA F 1 59 ? 37.432 40.089 -11.914 1.00 45.10 59 ALA F C 1
ATOM 11309 O O . ALA F 1 59 ? 38.274 40.448 -11.095 1.00 36.65 59 ALA F O 1
ATOM 11311 N N . ALA F 1 60 ? 37.738 39.418 -13.032 1.00 47.13 60 ALA F N 1
ATOM 11312 C CA . ALA F 1 60 ? 39.071 38.889 -13.294 1.00 47.73 60 ALA F CA 1
ATOM 11313 C C . ALA F 1 60 ? 40.117 40.004 -13.315 1.00 52.90 60 ALA F C 1
ATOM 11314 O O . ALA F 1 60 ? 41.281 39.743 -13.045 1.00 53.43 60 ALA F O 1
ATOM 11316 N N . ARG F 1 61 ? 39.700 41.250 -13.592 1.00 49.64 61 ARG F N 1
ATOM 11317 C CA . ARG F 1 61 ? 40.618 42.373 -13.628 1.00 54.19 61 ARG F CA 1
ATOM 11318 C C . ARG F 1 61 ? 41.306 42.623 -12.286 1.00 57.06 61 ARG F C 1
ATOM 11319 O O . ARG F 1 61 ? 42.396 43.174 -12.298 1.00 65.80 61 ARG F O 1
ATOM 11327 N N . ILE F 1 62 ? 40.709 42.261 -11.141 1.00 53.89 62 ILE F N 1
ATOM 11328 C CA . ILE F 1 62 ? 41.320 42.610 -9.863 1.00 52.41 62 ILE F CA 1
ATOM 11329 C C . ILE F 1 62 ? 42.161 41.447 -9.324 1.00 53.49 62 ILE F C 1
ATOM 11330 O O . ILE F 1 62 ? 42.800 41.588 -8.294 1.00 49.51 62 ILE F O 1
ATOM 11335 N N . GLY F 1 63 ? 42.137 40.285 -9.995 1.00 59.56 63 GLY F N 1
ATOM 11336 C CA . GLY F 1 63 ? 42.800 39.093 -9.479 1.00 55.97 63 GLY F CA 1
ATOM 11337 C C . GLY F 1 63 ? 42.250 37.825 -10.121 1.00 54.27 63 GLY F C 1
ATOM 11338 O O . GLY F 1 63 ? 41.214 37.876 -10.778 1.00 55.63 63 GLY F O 1
ATOM 11339 N N . ASP F 1 64 ? 42.939 36.695 -9.913 1.00 54.92 64 ASP F N 1
ATOM 11340 C CA . ASP F 1 64 ? 42.557 35.433 -10.539 1.00 54.55 64 ASP F CA 1
ATOM 11341 C C . ASP F 1 64 ? 41.644 34.618 -9.622 1.00 51.32 64 ASP F C 1
ATOM 11342 O O . ASP F 1 64 ? 41.084 33.611 -10.072 1.00 46.34 64 ASP F O 1
ATOM 11347 N N . GLN F 1 65 ? 41.503 35.031 -8.348 1.00 54.32 65 GLN F N 1
ATOM 11348 C CA . GLN F 1 65 ? 40.588 34.370 -7.420 1.00 53.33 65 GLN F CA 1
ATOM 11349 C C . GLN F 1 65 ? 39.745 35.401 -6.674 1.00 49.43 65 GLN F C 1
ATOM 11350 O O . GLN F 1 65 ? 40.162 36.553 -6.534 1.00 54.94 65 GLN F O 1
ATOM 11356 N N . PRO F 1 66 ? 38.554 35.024 -6.155 1.00 46.04 66 PRO F N 1
ATOM 11357 C CA . PRO F 1 66 ? 37.755 35.919 -5.314 1.00 49.50 66 PRO F CA 1
ATOM 11358 C C . PRO F 1 66 ? 38.560 36.360 -4.099 1.00 40.10 66 PRO F C 1
ATOM 11359 O O . PRO F 1 66 ? 39.010 35.523 -3.321 1.00 49.32 66 PRO F O 1
ATOM 11363 N N . PRO F 1 67 ? 38.799 37.671 -3.890 1.00 37.30 67 PRO F N 1
ATOM 11364 C CA . PRO F 1 67 ? 39.488 38.101 -2.681 1.00 37.70 67 PRO F CA 1
ATOM 11365 C C . PRO F 1 67 ? 38.646 37.820 -1.436 1.00 42.22 67 PRO F C 1
ATOM 11366 O O . PRO F 1 67 ? 37.425 37.693 -1.517 1.00 41.36 67 PRO F O 1
ATOM 11370 N N . GLU F 1 68 ? 39.325 37.738 -0.284 1.00 45.15 68 GLU F N 1
ATOM 11371 C CA . GLU F 1 68 ? 38.739 37.370 0.992 1.00 49.10 68 GLU F CA 1
ATOM 11372 C C . GLU F 1 68 ? 37.590 38.312 1.365 1.00 42.92 68 GLU F C 1
ATOM 11373 O O . GLU F 1 68 ? 36.619 37.900 1.978 1.00 39.43 68 GLU F O 1
ATOM 11379 N N . HIS F 1 69 ? 37.757 39.586 1.003 1.00 41.54 69 HIS F N 1
ATOM 11380 C CA . HIS F 1 69 ? 36.886 40.664 1.437 1.00 38.62 69 HIS F CA 1
ATOM 11381 C C . HIS F 1 69 ? 35.723 40.864 0.456 1.00 35.15 69 HIS F C 1
ATOM 11382 O O . HIS F 1 69 ? 34.932 41.784 0.614 1.00 29.75 69 HIS F O 1
ATOM 11389 N N . ALA F 1 70 ? 35.616 40.000 -0.558 1.00 30.99 70 ALA F N 1
ATOM 11390 C CA . ALA F 1 70 ? 34.550 40.124 -1.526 1.00 33.51 70 ALA F CA 1
ATOM 11391 C C . ALA F 1 70 ? 33.323 39.374 -1.020 1.00 32.21 70 ALA F C 1
ATOM 11392 O O . ALA F 1 70 ? 33.456 38.383 -0.287 1.00 34.26 70 ALA F O 1
ATOM 11394 N N . VAL F 1 71 ? 32.136 39.851 -1.445 1.00 27.51 71 VAL F N 1
ATOM 11395 C CA . VAL F 1 71 ? 30.894 39.196 -1.083 1.00 28.01 71 VAL F CA 1
ATOM 11396 C C . VAL F 1 71 ? 30.193 38.748 -2.356 1.00 28.54 71 VAL F C 1
ATOM 11397 O O . VAL F 1 71 ? 29.934 39.542 -3.263 1.00 29.71 71 VAL F O 1
ATOM 11401 N N . PHE F 1 72 ? 29.830 37.471 -2.376 1.00 26.36 72 PHE F N 1
ATOM 11402 C CA . PHE F 1 72 ? 29.145 36.878 -3.504 1.00 29.45 72 PHE F CA 1
ATOM 11403 C C . PHE F 1 72 ? 27.654 37.205 -3.437 1.00 28.04 72 PHE F C 1
ATOM 11404 O O . PHE F 1 72 ? 26.954 36.758 -2.540 1.00 27.99 72 PHE F O 1
ATOM 11412 N N . LEU F 1 73 ? 27.161 37.983 -4.398 1.00 28.11 73 LEU F N 1
ATOM 11413 C CA . LEU F 1 73 ? 25.794 38.486 -4.359 1.00 29.83 73 LEU F CA 1
ATOM 11414 C C . LEU F 1 73 ? 24.820 37.523 -5.034 1.00 33.32 73 LEU F C 1
ATOM 11415 O O . LEU F 1 73 ? 23.627 37.605 -4.788 1.00 37.64 73 LEU F O 1
ATOM 11420 N N . GLY F 1 74 ? 25.325 36.637 -5.903 1.00 33.53 74 GLY F N 1
ATOM 11421 C CA . GLY F 1 74 ? 24.477 35.698 -6.599 1.00 35.64 74 GLY F CA 1
ATOM 11422 C C . GLY F 1 74 ? 24.712 35.723 -8.101 1.00 39.22 74 GLY F C 1
ATOM 11423 O O . GLY F 1 74 ? 25.833 35.943 -8.563 1.00 35.87 74 GLY F O 1
ATOM 11424 N N . ARG F 1 75 ? 23.650 35.388 -8.840 1.00 41.95 75 ARG F N 1
ATOM 11425 C CA . ARG F 1 75 ? 23.708 35.233 -10.288 1.00 45.66 75 ARG F CA 1
ATOM 11426 C C . ARG F 1 75 ? 22.741 36.219 -10.924 1.00 47.62 75 ARG F C 1
ATOM 11427 O O . ARG F 1 75 ? 21.620 36.359 -10.454 1.00 47.33 75 ARG F O 1
ATOM 11435 N N . ILE F 1 76 ? 23.156 36.827 -12.033 1.00 57.19 76 ILE F N 1
ATOM 11436 C CA . ILE F 1 76 ? 22.255 37.645 -12.827 1.00 66.94 76 ILE F CA 1
ATOM 11437 C C . ILE F 1 76 ? 21.673 36.778 -13.944 1.00 62.85 76 ILE F C 1
ATOM 11438 O O . ILE F 1 76 ? 22.179 35.686 -14.197 1.00 60.11 76 ILE F O 1
ATOM 11443 N N . PRO F 1 77 ? 20.552 37.191 -14.576 1.00 63.85 77 PRO F N 1
ATOM 11444 C CA . PRO F 1 77 ? 19.918 36.371 -15.617 1.00 62.94 77 PRO F CA 1
ATOM 11445 C C . PRO F 1 77 ? 20.939 35.865 -16.640 1.00 60.44 77 PRO F C 1
ATOM 11446 O O . PRO F 1 77 ? 21.729 36.649 -17.173 1.00 57.07 77 PRO F O 1
ATOM 11450 N N . GLY F 1 78 ? 20.974 34.539 -16.836 1.00 53.56 78 GLY F N 1
ATOM 11451 C CA . GLY F 1 78 ? 21.969 33.917 -17.690 1.00 62.38 78 GLY F CA 1
ATOM 11452 C C . GLY F 1 78 ? 23.069 33.211 -16.897 1.00 74.80 78 GLY F C 1
ATOM 11453 O O . GLY F 1 78 ? 23.915 32.538 -17.484 1.00 82.85 78 GLY F O 1
ATOM 11454 N N . GLY F 1 79 ? 23.065 33.381 -15.568 1.00 74.44 79 GLY F N 1
ATOM 11455 C CA . GLY F 1 79 ? 23.876 32.546 -14.697 1.00 67.68 79 GLY F CA 1
ATOM 11456 C C . GLY F 1 79 ? 25.274 33.095 -14.406 1.00 59.40 79 GLY F C 1
ATOM 11457 O O . GLY F 1 79 ? 26.064 32.418 -13.770 1.00 52.67 79 GLY F O 1
ATOM 11458 N N . ARG F 1 80 ? 25.573 34.332 -14.814 1.00 51.49 80 ARG F N 1
ATOM 11459 C CA . ARG F 1 80 ? 26.845 34.960 -14.476 1.00 50.66 80 ARG F CA 1
ATOM 11460 C C . ARG F 1 80 ? 26.886 35.329 -12.986 1.00 52.54 80 ARG F C 1
ATOM 11461 O O . ARG F 1 80 ? 25.933 35.886 -12.449 1.00 48.22 80 ARG F O 1
ATOM 11469 N N . HIS F 1 81 ? 28.009 35.000 -12.335 1.00 46.92 81 HIS F N 1
ATOM 11470 C CA . HIS F 1 81 ? 28.211 35.300 -10.928 1.00 41.54 81 HIS F CA 1
ATOM 11471 C C . HIS F 1 81 ? 28.508 36.784 -10.766 1.00 39.95 81 HIS F C 1
ATOM 11472 O O . HIS F 1 81 ? 29.173 37.365 -11.613 1.00 38.92 81 HIS F O 1
ATOM 11479 N N . VAL F 1 82 ? 28.020 37.391 -9.679 1.00 37.55 82 VAL F N 1
ATOM 11480 C CA . VAL F 1 82 ? 28.333 38.784 -9.398 1.00 36.29 82 VAL F CA 1
ATOM 11481 C C . VAL F 1 82 ? 28.769 38.917 -7.941 1.00 32.63 82 VAL F C 1
ATOM 11482 O O . VAL F 1 82 ? 28.137 38.379 -7.035 1.00 29.55 82 VAL F O 1
ATOM 11486 N N . TRP F 1 83 ? 29.849 39.675 -7.731 1.00 29.62 83 TRP F N 1
ATOM 11487 C CA . TRP F 1 83 ? 30.413 39.898 -6.413 1.00 29.00 83 TRP F CA 1
ATOM 11488 C C . TRP F 1 83 ? 30.453 41.391 -6.124 1.00 30.33 83 TRP F C 1
ATOM 11489 O O . TRP F 1 83 ? 30.397 42.181 -7.072 1.00 29.01 83 TRP F O 1
ATOM 11500 N N . ALA F 1 84 ? 30.599 41.749 -4.838 1.00 26.53 84 ALA F N 1
ATOM 11501 C CA . ALA F 1 84 ? 30.840 43.130 -4.467 1.00 28.47 84 ALA F CA 1
ATOM 11502 C C . ALA F 1 84 ? 32.109 43.247 -3.614 1.00 26.38 84 ALA F C 1
ATOM 11503 O O . ALA F 1 84 ? 32.420 42.373 -2.811 1.00 27.53 84 ALA F O 1
ATOM 11505 N N . VAL F 1 85 ? 32.812 44.366 -3.794 1.00 25.05 85 VAL F N 1
ATOM 11506 C CA . VAL F 1 85 ? 33.937 44.730 -2.963 1.00 29.05 85 VAL F CA 1
ATOM 11507 C C . VAL F 1 85 ? 33.822 46.203 -2.609 1.00 29.19 85 VAL F C 1
ATOM 11508 O O . VAL F 1 85 ? 33.185 46.971 -3.305 1.00 29.19 85 VAL F O 1
ATOM 11512 N N . ARG F 1 86 ? 34.484 46.549 -1.511 1.00 29.93 86 ARG F N 1
ATOM 11513 C CA . ARG F 1 86 ? 34.767 47.910 -1.106 1.00 34.50 86 ARG F CA 1
ATOM 11514 C C . ARG F 1 86 ? 36.016 48.380 -1.837 1.00 34.59 86 ARG F C 1
ATOM 11515 O O . ARG F 1 86 ? 36.968 47.626 -1.928 1.00 39.36 86 ARG F O 1
ATOM 11523 N N . ALA F 1 87 ? 36.014 49.611 -2.342 1.00 30.97 87 ALA F N 1
ATOM 11524 C CA . ALA F 1 87 ? 37.199 50.169 -2.963 1.00 34.90 87 ALA F CA 1
ATOM 11525 C C . ALA F 1 87 ? 37.069 51.682 -2.997 1.00 40.37 87 ALA F C 1
ATOM 11526 O O . ALA F 1 87 ? 35.962 52.222 -2.873 1.00 42.63 87 ALA F O 1
ATOM 11528 N N . ASP F 1 88 ? 38.221 52.350 -3.091 1.00 49.21 88 ASP F N 1
ATOM 11529 C CA . ASP F 1 88 ? 38.240 53.795 -3.246 1.00 60.55 88 ASP F CA 1
ATOM 11530 C C . ASP F 1 88 ? 37.842 54.110 -4.679 1.00 50.15 88 ASP F C 1
ATOM 11531 O O . ASP F 1 88 ? 38.447 53.584 -5.597 1.00 58.88 88 ASP F O 1
ATOM 11536 N N . LEU F 1 89 ? 36.822 54.949 -4.870 1.00 46.59 89 LEU F N 1
ATOM 11537 C CA . LEU F 1 89 ? 36.393 55.331 -6.209 1.00 44.34 89 LEU F CA 1
ATOM 11538 C C . LEU F 1 89 ? 36.784 56.795 -6.412 1.00 40.41 89 LEU F C 1
ATOM 11539 O O . LEU F 1 89 ? 36.775 57.578 -5.471 1.00 42.14 89 LEU F O 1
ATOM 11544 N N . ASP F 1 90 ? 37.104 57.169 -7.648 1.00 46.02 90 ASP F N 1
ATOM 11545 C CA . ASP F 1 90 ? 37.407 58.548 -8.003 1.00 53.15 90 ASP F CA 1
ATOM 11546 C C . ASP F 1 90 ? 36.100 59.352 -8.085 1.00 46.48 90 ASP F C 1
ATOM 11547 O O . ASP F 1 90 ? 35.421 59.319 -9.095 1.00 55.93 90 ASP F O 1
ATOM 11552 N N . GLU F 1 91 ? 35.791 60.106 -7.034 1.00 48.48 91 GLU F N 1
ATOM 11553 C CA . GLU F 1 91 ? 34.641 61.004 -6.968 1.00 52.26 91 GLU F CA 1
ATOM 11554 C C . GLU F 1 91 ? 34.599 62.003 -8.123 1.00 51.63 91 GLU F C 1
ATOM 11555 O O . GLU F 1 91 ? 33.538 62.573 -8.409 1.00 40.38 91 GLU F O 1
ATOM 11561 N N . ASP F 1 92 ? 35.753 62.272 -8.735 1.00 51.73 92 ASP F N 1
ATOM 11562 C CA . ASP F 1 92 ? 35.834 63.310 -9.740 1.00 54.89 92 ASP F CA 1
ATOM 11563 C C . ASP F 1 92 ? 35.537 62.749 -11.126 1.00 46.40 92 ASP F C 1
ATOM 11564 O O . ASP F 1 92 ? 35.207 63.530 -12.004 1.00 46.91 92 ASP F O 1
ATOM 11569 N N . SER F 1 93 ? 35.652 61.432 -11.339 1.00 40.61 93 SER F N 1
ATOM 11570 C CA . SER F 1 93 ? 35.635 60.962 -12.717 1.00 45.19 93 SER F CA 1
ATOM 11571 C C . SER F 1 93 ? 34.291 60.350 -13.123 1.00 44.73 93 SER F C 1
ATOM 11572 O O . SER F 1 93 ? 34.117 60.015 -14.286 1.00 49.02 93 SER F O 1
ATOM 11575 N N . ALA F 1 94 ? 33.352 60.199 -12.179 1.00 43.85 94 ALA F N 1
ATOM 11576 C CA . ALA F 1 94 ? 31.972 59.842 -12.490 1.00 44.31 94 ALA F CA 1
ATOM 11577 C C . ALA F 1 94 ? 31.075 60.209 -11.313 1.00 43.23 94 ALA F C 1
ATOM 11578 O O . ALA F 1 94 ? 31.535 60.275 -10.167 1.00 46.02 94 ALA F O 1
ATOM 11580 N N . PRO F 1 95 ? 29.756 60.409 -11.513 1.00 40.64 95 PRO F N 1
ATOM 11581 C CA . PRO F 1 95 ? 28.854 60.652 -10.382 1.00 42.09 95 PRO F CA 1
ATOM 11582 C C . PRO F 1 95 ? 28.802 59.392 -9.516 1.00 40.53 95 PRO F C 1
ATOM 11583 O O . PRO F 1 95 ? 28.718 58.279 -10.041 1.00 47.38 95 PRO F O 1
ATOM 11587 N N . LEU F 1 96 ? 28.925 59.565 -8.196 1.00 38.65 96 LEU F N 1
ATOM 11588 C CA . LEU F 1 96 ? 28.798 58.456 -7.282 1.00 35.01 96 LEU F CA 1
ATOM 11589 C C . LEU F 1 96 ? 27.447 58.580 -6.602 1.00 32.59 96 LEU F C 1
ATOM 11590 O O . LEU F 1 96 ? 27.201 59.570 -5.941 1.00 37.90 96 LEU F O 1
ATOM 11595 N N . LEU F 1 97 ? 26.560 57.603 -6.835 1.00 34.22 97 LEU F N 1
ATOM 11596 C CA . LEU F 1 97 ? 25.187 57.674 -6.373 1.00 36.20 97 LEU F CA 1
ATOM 11597 C C . LEU F 1 97 ? 25.036 56.757 -5.169 1.00 37.60 97 LEU F C 1
ATOM 11598 O O . LEU F 1 97 ? 25.615 55.686 -5.132 1.00 40.20 97 LEU F O 1
ATOM 11603 N N . ASP F 1 98 ? 24.278 57.216 -4.180 1.00 40.03 98 ASP F N 1
ATOM 11604 C CA . ASP F 1 98 ? 23.987 56.438 -2.995 1.00 45.56 98 ASP F CA 1
ATOM 11605 C C . ASP F 1 98 ? 22.492 56.155 -3.044 1.00 40.76 98 ASP F C 1
ATOM 11606 O O . ASP F 1 98 ? 21.674 56.972 -3.462 1.00 43.88 98 ASP F O 1
ATOM 11611 N N . LEU F 1 99 ? 22.144 55.030 -2.469 1.00 32.24 99 LEU F N 1
ATOM 11612 C CA . LEU F 1 99 ? 20.785 54.529 -2.444 1.00 37.79 99 LEU F CA 1
ATOM 11613 C C . LEU F 1 99 ? 19.852 55.509 -1.730 1.00 42.51 99 LEU F C 1
ATOM 11614 O O . LEU F 1 99 ? 18.739 55.748 -2.191 1.00 40.43 99 LEU F O 1
ATOM 11619 N N . ARG F 1 100 ? 20.338 56.142 -0.652 1.00 49.08 100 ARG F N 1
ATOM 11620 C CA . ARG F 1 100 ? 19.491 56.975 0.186 1.00 55.31 100 ARG F CA 1
ATOM 11621 C C . ARG F 1 100 ? 19.019 58.227 -0.553 1.00 54.03 100 ARG F C 1
ATOM 11622 O O . ARG F 1 100 ? 17.882 58.644 -0.335 1.00 60.54 100 ARG F O 1
ATOM 11630 N N . ARG F 1 101 ? 19.874 58.818 -1.403 1.00 51.19 101 ARG F N 1
ATOM 11631 C CA . ARG F 1 101 ? 19.523 60.046 -2.108 1.00 50.24 101 ARG F CA 1
ATOM 11632 C C . ARG F 1 101 ? 18.974 59.766 -3.509 1.00 46.37 101 ARG F C 1
ATOM 11633 O O . ARG F 1 101 ? 18.154 60.515 -3.997 1.00 49.48 101 ARG F O 1
ATOM 11641 N N . SER F 1 102 ? 19.444 58.703 -4.169 1.00 42.87 102 SER F N 1
ATOM 11642 C CA . SER F 1 102 ? 19.184 58.499 -5.581 1.00 40.57 102 SER F CA 1
ATOM 11643 C C . SER F 1 102 ? 18.568 57.128 -5.816 1.00 34.75 102 SER F C 1
ATOM 11644 O O . SER F 1 102 ? 18.524 56.713 -6.952 1.00 34.80 102 SER F O 1
ATOM 11647 N N . GLY F 1 103 ? 18.091 56.430 -4.783 1.00 34.63 103 GLY F N 1
ATOM 11648 C CA . GLY F 1 103 ? 17.581 55.078 -4.944 1.00 40.94 103 GLY F CA 1
ATOM 11649 C C . GLY F 1 103 ? 16.486 54.946 -6.013 1.00 41.41 103 GLY F C 1
ATOM 11650 O O . GLY F 1 103 ? 16.365 53.922 -6.662 1.00 41.13 103 GLY F O 1
ATOM 11651 N N . GLN F 1 104 ? 15.699 56.002 -6.210 1.00 43.77 104 GLN F N 1
ATOM 11652 C CA . GLN F 1 104 ? 14.604 55.999 -7.174 1.00 45.53 104 GLN F CA 1
ATOM 11653 C C . GLN F 1 104 ? 15.127 55.881 -8.605 1.00 41.52 104 GLN F C 1
ATOM 11654 O O . GLN F 1 104 ? 14.398 55.470 -9.488 1.00 45.47 104 GLN F O 1
ATOM 11660 N N . LEU F 1 105 ? 16.364 56.311 -8.857 1.00 39.01 105 LEU F N 1
ATOM 11661 C CA . LEU F 1 105 ? 16.955 56.291 -10.186 1.00 40.87 105 LEU F CA 1
ATOM 11662 C C . LEU F 1 105 ? 17.447 54.890 -10.563 1.00 38.38 105 LEU F C 1
ATOM 11663 O O . LEU F 1 105 ? 17.855 54.675 -11.708 1.00 38.77 105 LEU F O 1
ATOM 11668 N N . PHE F 1 106 ? 17.537 53.959 -9.608 1.00 35.11 106 PHE F N 1
ATOM 11669 C CA . PHE F 1 106 ? 18.100 52.644 -9.902 1.00 30.99 106 PHE F CA 1
ATOM 11670 C C . PHE F 1 106 ? 16.972 51.736 -10.395 1.00 28.84 106 PHE F C 1
ATOM 11671 O O . PHE F 1 106 ? 15.864 51.806 -9.879 1.00 30.36 106 PHE F O 1
ATOM 11679 N N . ASP F 1 107 ? 17.269 50.855 -11.355 1.00 30.21 107 ASP F N 1
ATOM 11680 C CA . ASP F 1 107 ? 16.390 49.736 -11.640 1.00 36.82 107 ASP F CA 1
ATOM 11681 C C . ASP F 1 107 ? 16.377 48.784 -10.448 1.00 35.96 107 ASP F C 1
ATOM 11682 O O . ASP F 1 107 ? 17.302 48.773 -9.629 1.00 35.46 107 ASP F O 1
ATOM 11687 N N . ASP F 1 108 ? 15.297 47.990 -10.386 1.00 35.81 108 ASP F N 1
ATOM 11688 C CA . ASP F 1 108 ? 14.933 47.189 -9.230 1.00 35.81 108 ASP F CA 1
ATOM 11689 C C . ASP F 1 108 ? 16.100 46.285 -8.821 1.00 33.85 108 ASP F C 1
ATOM 11690 O O . ASP F 1 108 ? 16.467 46.227 -7.649 1.00 35.93 108 ASP F O 1
ATOM 11695 N N . THR F 1 109 ? 16.666 45.567 -9.798 1.00 32.89 109 THR F N 1
ATOM 11696 C CA . THR F 1 109 ? 17.716 44.596 -9.535 1.00 33.05 109 THR F CA 1
ATOM 11697 C C . THR F 1 109 ? 18.969 45.294 -9.019 1.00 30.79 109 THR F C 1
ATOM 11698 O O . THR F 1 109 ? 19.602 44.810 -8.106 1.00 30.55 109 THR F O 1
ATOM 11702 N N . SER F 1 110 ? 19.318 46.437 -9.595 1.00 31.23 110 SER F N 1
ATOM 11703 C CA . SER F 1 110 ? 20.469 47.210 -9.155 1.00 28.78 110 SER F CA 1
ATOM 11704 C C . SER F 1 110 ? 20.259 47.679 -7.717 1.00 28.42 110 SER F C 1
ATOM 11705 O O . SER F 1 110 ? 21.196 47.695 -6.929 1.00 28.70 110 SER F O 1
ATOM 11708 N N . ALA F 1 111 ? 19.037 48.115 -7.396 1.00 29.48 111 ALA F N 1
ATOM 11709 C CA . ALA F 1 111 ? 18.737 48.635 -6.073 1.00 30.32 111 ALA F CA 1
ATOM 11710 C C . ALA F 1 111 ? 18.934 47.533 -5.028 1.00 31.81 111 ALA F C 1
ATOM 11711 O O . ALA F 1 111 ? 19.515 47.772 -3.980 1.00 35.50 111 ALA F O 1
ATOM 11713 N N . ALA F 1 112 ? 18.490 46.321 -5.353 1.00 31.44 112 ALA F N 1
ATOM 11714 C CA . ALA F 1 112 ? 18.604 45.183 -4.459 1.00 33.05 112 ALA F CA 1
ATOM 11715 C C . ALA F 1 112 ? 20.061 44.728 -4.345 1.00 32.58 112 ALA F C 1
ATOM 11716 O O . ALA F 1 112 ? 20.502 44.387 -3.264 1.00 34.05 112 ALA F O 1
ATOM 11718 N N . LEU F 1 113 ? 20.803 44.697 -5.451 1.00 32.26 113 LEU F N 1
ATOM 11719 C CA . LEU F 1 113 ? 22.224 44.368 -5.435 1.00 32.45 113 LEU F CA 1
ATOM 11720 C C . LEU F 1 113 ? 22.946 45.325 -4.502 1.00 29.23 113 LEU F C 1
ATOM 11721 O O . LEU F 1 113 ? 23.773 44.897 -3.708 1.00 30.11 113 LEU F O 1
ATOM 11726 N N . LEU F 1 114 ? 22.636 46.618 -4.621 1.00 28.95 114 LEU F N 1
ATOM 11727 C CA . LEU F 1 114 ? 23.315 47.622 -3.833 1.00 29.92 114 LEU F CA 1
ATOM 11728 C C . LEU F 1 114 ? 22.918 47.526 -2.361 1.00 29.81 114 LEU F C 1
ATOM 11729 O O . LEU F 1 114 ? 23.769 47.663 -1.498 1.00 26.80 114 LEU F O 1
ATOM 11734 N N . ALA F 1 115 ? 21.631 47.353 -2.076 1.00 27.04 115 ALA F N 1
ATOM 11735 C CA . ALA F 1 115 ? 21.172 47.233 -0.699 1.00 27.32 115 ALA F CA 1
ATOM 11736 C C . ALA F 1 115 ? 21.885 46.054 -0.022 1.00 27.07 115 ALA F C 1
ATOM 11737 O O . ALA F 1 115 ? 22.399 46.208 1.084 1.00 31.05 115 ALA F O 1
ATOM 11739 N N . THR F 1 116 ? 21.952 44.914 -0.711 1.00 27.72 116 THR F N 1
ATOM 11740 C CA . THR F 1 116 ? 22.623 43.730 -0.192 1.00 29.73 116 THR F CA 1
ATOM 11741 C C . THR F 1 116 ? 24.116 44.014 0.015 1.00 28.56 116 THR F C 1
ATOM 11742 O O . THR F 1 116 ? 24.660 43.750 1.080 1.00 27.04 116 THR F O 1
ATOM 11746 N N . ALA F 1 117 ? 24.781 44.543 -1.012 1.00 28.99 117 ALA F N 1
ATOM 11747 C CA . ALA F 1 117 ? 26.223 44.747 -0.961 1.00 31.90 117 ALA F CA 1
ATOM 11748 C C . ALA F 1 117 ? 26.564 45.733 0.157 1.00 31.58 117 ALA F C 1
ATOM 11749 O O . ALA F 1 117 ? 27.521 45.539 0.908 1.00 30.50 117 ALA F O 1
ATOM 11751 N N . MET F 1 118 ? 25.765 46.791 0.273 1.00 26.67 118 MET F N 1
ATOM 11752 C CA . MET F 1 118 ? 25.996 47.836 1.257 1.00 31.99 118 MET F CA 1
ATOM 11753 C C . MET F 1 118 ? 25.920 47.236 2.657 1.00 27.79 118 MET F C 1
ATOM 11754 O O . MET F 1 118 ? 26.847 47.392 3.458 1.00 26.84 118 MET F O 1
ATOM 11759 N N . ALA F 1 119 ? 24.823 46.521 2.928 1.00 26.31 119 ALA F N 1
ATOM 11760 C CA . ALA F 1 119 ? 24.597 45.914 4.232 1.00 26.30 119 ALA F CA 1
ATOM 11761 C C . ALA F 1 119 ? 25.697 44.908 4.549 1.00 26.17 119 ALA F C 1
ATOM 11762 O O . ALA F 1 119 ? 26.216 44.889 5.651 1.00 28.77 119 ALA F O 1
ATOM 11764 N N . MET F 1 120 ? 26.057 44.075 3.576 1.00 25.84 120 MET F N 1
ATOM 11765 C CA . MET F 1 120 ? 26.979 42.973 3.806 1.00 24.63 120 MET F CA 1
ATOM 11766 C C . MET F 1 120 ? 28.407 43.484 4.015 1.00 23.02 120 MET F C 1
ATOM 11767 O O . MET F 1 120 ? 29.083 43.017 4.932 1.00 23.75 120 MET F O 1
ATOM 11772 N N . LEU F 1 121 ? 28.865 44.442 3.215 1.00 24.87 121 LEU F N 1
ATOM 11773 C CA . LEU F 1 121 ? 30.212 44.981 3.397 1.00 26.26 121 LEU F CA 1
ATOM 11774 C C . LEU F 1 121 ? 30.292 45.796 4.691 1.00 25.95 121 LEU F C 1
ATOM 11775 O O . LEU F 1 121 ? 31.304 45.777 5.373 1.00 25.46 121 LEU F O 1
ATOM 11780 N N . ALA F 1 122 ? 29.226 46.525 5.048 1.00 25.60 122 ALA F N 1
ATOM 11781 C CA . ALA F 1 122 ? 29.208 47.242 6.325 1.00 26.88 122 ALA F CA 1
ATOM 11782 C C . ALA F 1 122 ? 29.252 46.239 7.478 1.00 26.00 122 ALA F C 1
ATOM 11783 O O . ALA F 1 122 ? 29.878 46.476 8.485 1.00 26.44 122 ALA F O 1
ATOM 11785 N N . TRP F 1 123 ? 28.543 45.116 7.357 1.00 25.06 123 TRP F N 1
ATOM 11786 C CA . TRP F 1 123 ? 28.597 44.089 8.378 1.00 25.14 123 TRP F CA 1
ATOM 11787 C C . TRP F 1 123 ? 30.042 43.618 8.564 1.00 27.25 123 TRP F C 1
ATOM 11788 O O . TRP F 1 123 ? 30.526 43.548 9.688 1.00 27.53 123 TRP F O 1
ATOM 11799 N N . HIS F 1 124 ? 30.719 43.273 7.473 1.00 27.66 124 HIS F N 1
ATOM 11800 C CA . HIS F 1 124 ? 32.102 42.815 7.528 1.00 30.27 124 HIS F CA 1
ATOM 11801 C C . HIS F 1 124 ? 32.976 43.828 8.272 1.00 27.84 124 HIS F C 1
ATOM 11802 O O . HIS F 1 124 ? 33.738 43.451 9.137 1.00 24.49 124 HIS F O 1
ATOM 11809 N N . ASP F 1 125 ? 32.828 45.107 7.944 1.00 27.33 125 ASP F N 1
ATOM 11810 C CA . ASP F 1 125 ? 33.561 46.179 8.604 1.00 33.50 125 ASP F CA 1
ATOM 11811 C C . ASP F 1 125 ? 33.347 46.174 10.111 1.00 30.73 125 ASP F C 1
ATOM 11812 O O . ASP F 1 125 ? 34.240 46.569 10.835 1.00 32.51 125 ASP F O 1
ATOM 11817 N N . ASN F 1 126 ? 32.180 45.714 10.572 1.00 31.65 126 ASN F N 1
ATOM 11818 C CA . ASN F 1 126 ? 31.797 45.779 11.976 1.00 29.97 126 ASN F CA 1
ATOM 11819 C C . ASN F 1 126 ? 31.726 44.408 12.645 1.00 28.35 126 ASN F C 1
ATOM 11820 O O . ASN F 1 126 ? 31.130 44.271 13.720 1.00 32.09 126 ASN F O 1
ATOM 11825 N N . ALA F 1 127 ? 32.305 43.386 12.013 1.00 26.85 127 ALA F N 1
ATOM 11826 C CA . ALA F 1 127 ? 32.204 42.021 12.509 1.00 27.61 127 ALA F CA 1
ATOM 11827 C C . ALA F 1 127 ? 33.562 41.347 12.455 1.00 27.60 127 ALA F C 1
ATOM 11828 O O . ALA F 1 127 ? 33.635 40.135 12.438 1.00 31.69 127 ALA F O 1
ATOM 11830 N N . GLY F 1 128 ? 34.642 42.133 12.496 1.00 30.31 128 GLY F N 1
ATOM 11831 C CA . GLY F 1 128 ? 35.990 41.593 12.427 1.00 31.58 128 GLY F CA 1
ATOM 11832 C C . GLY F 1 128 ? 36.354 40.758 13.644 1.00 32.11 128 GLY F C 1
ATOM 11833 O O . GLY F 1 128 ? 37.317 40.008 13.585 1.00 34.42 128 GLY F O 1
ATOM 11834 N N . TYR F 1 129 ? 35.595 40.892 14.743 1.00 32.62 129 TYR F N 1
ATOM 11835 C CA . TYR F 1 129 ? 35.877 40.139 15.957 1.00 32.20 129 TYR F CA 1
ATOM 11836 C C . TYR F 1 129 ? 34.614 39.468 16.491 1.00 27.38 129 TYR F C 1
ATOM 11837 O O . TYR F 1 129 ? 33.532 39.977 16.326 1.00 26.68 129 TYR F O 1
ATOM 11846 N N . SER F 1 130 ? 34.791 38.352 17.182 1.00 28.04 130 SER F N 1
ATOM 11847 C CA . SER F 1 130 ? 33.708 37.674 17.865 1.00 30.16 130 SER F CA 1
ATOM 11848 C C . SER F 1 130 ? 33.205 38.534 19.019 1.00 33.65 130 SER F C 1
ATOM 11849 O O . SER F 1 130 ? 33.988 38.971 19.845 1.00 35.24 130 SER F O 1
ATOM 11852 N N . PRO F 1 131 ? 31.884 38.804 19.105 1.00 30.21 131 PRO F N 1
ATOM 11853 C CA . PRO F 1 131 ? 31.311 39.419 20.297 1.00 30.93 131 PRO F CA 1
ATOM 11854 C C . PRO F 1 131 ? 31.339 38.477 21.499 1.00 29.14 131 PRO F C 1
ATOM 11855 O O . PRO F 1 131 ? 31.242 38.933 22.643 1.00 25.83 131 PRO F O 1
ATOM 11859 N N . VAL F 1 132 ? 31.504 37.173 21.238 1.00 28.87 132 VAL F N 1
ATOM 11860 C CA . VAL F 1 132 ? 31.460 36.172 22.292 1.00 30.48 132 VAL F CA 1
ATOM 11861 C C . VAL F 1 132 ? 32.780 36.176 23.074 1.00 33.26 132 VAL F C 1
ATOM 11862 O O . VAL F 1 132 ? 32.759 36.216 24.289 1.00 36.46 132 VAL F O 1
ATOM 11866 N N . ASP F 1 133 ? 33.921 36.151 22.385 1.00 31.81 133 ASP F N 1
ATOM 11867 C CA . ASP F 1 133 ? 35.193 35.944 23.055 1.00 33.99 133 ASP F CA 1
ATOM 11868 C C . ASP F 1 133 ? 36.279 36.881 22.547 1.00 34.08 133 ASP F C 1
ATOM 11869 O O . ASP F 1 133 ? 37.413 36.788 23.000 1.00 40.19 133 ASP F O 1
ATOM 11874 N N . GLY F 1 134 ? 35.965 37.761 21.592 1.00 35.38 134 GLY F N 1
ATOM 11875 C CA . GLY F 1 134 ? 36.907 38.784 21.154 1.00 28.35 134 GLY F CA 1
ATOM 11876 C C . GLY F 1 134 ? 37.894 38.309 20.092 1.00 29.47 134 GLY F C 1
ATOM 11877 O O . GLY F 1 134 ? 38.693 39.109 19.627 1.00 30.29 134 GLY F O 1
ATOM 11878 N N . SER F 1 135 ? 37.864 37.026 19.690 1.00 33.59 135 SER F N 1
ATOM 11879 C CA . SER F 1 135 ? 38.802 36.528 18.689 1.00 33.82 135 SER F CA 1
ATOM 11880 C C . SER F 1 135 ? 38.554 37.194 17.340 1.00 33.74 135 SER F C 1
ATOM 11881 O O . SER F 1 135 ? 37.409 37.443 16.979 1.00 35.45 135 SER F O 1
ATOM 11884 N N . PRO F 1 136 ? 39.601 37.451 16.528 1.00 31.97 136 PRO F N 1
ATOM 11885 C CA . PRO F 1 136 ? 39.403 37.840 15.139 1.00 34.89 136 PRO F CA 1
ATOM 11886 C C . PRO F 1 136 ? 38.557 36.803 14.396 1.00 33.17 136 PRO F C 1
ATOM 11887 O O . PRO F 1 136 ? 38.609 35.613 14.690 1.00 29.53 136 PRO F O 1
ATOM 11891 N N . THR F 1 137 ? 37.769 37.280 13.423 1.00 31.16 137 THR F N 1
ATOM 11892 C CA . THR F 1 137 ? 36.974 36.402 12.589 1.00 30.03 137 THR F CA 1
ATOM 11893 C C . THR F 1 137 ? 37.478 36.526 11.161 1.00 30.94 137 THR F C 1
ATOM 11894 O O . THR F 1 137 ? 38.001 37.555 10.801 1.00 35.02 137 THR F O 1
ATOM 11898 N N . ILE F 1 138 ? 37.296 35.475 10.360 1.00 35.83 138 ILE F N 1
ATOM 11899 C CA . ILE F 1 138 ? 37.794 35.404 8.998 1.00 33.34 138 ILE F CA 1
ATOM 11900 C C . ILE F 1 138 ? 36.586 35.165 8.107 1.00 32.26 138 ILE F C 1
ATOM 11901 O O . ILE F 1 138 ? 35.798 34.267 8.375 1.00 39.01 138 ILE F O 1
ATOM 11906 N N . PRO F 1 139 ? 36.391 35.920 7.010 1.00 30.25 139 PRO F N 1
ATOM 11907 C CA . PRO F 1 139 ? 35.243 35.686 6.148 1.00 30.39 139 PRO F CA 1
ATOM 11908 C C . PRO F 1 139 ? 35.345 34.296 5.516 1.00 35.71 139 PRO F C 1
ATOM 11909 O O . PRO F 1 139 ? 36.447 33.781 5.322 1.00 33.40 139 PRO F O 1
ATOM 11913 N N . ALA F 1 140 ? 34.183 33.699 5.240 1.00 33.85 140 ALA F N 1
ATOM 11914 C CA . ALA F 1 140 ? 34.093 32.430 4.553 1.00 33.28 140 ALA F CA 1
ATOM 11915 C C . ALA F 1 140 ? 32.745 32.367 3.840 1.00 34.96 140 ALA F C 1
ATOM 11916 O O . ALA F 1 140 ? 31.932 33.293 3.963 1.00 32.31 140 ALA F O 1
ATOM 11918 N N . LYS F 1 141 ? 32.542 31.279 3.077 1.00 32.90 141 LYS F N 1
ATOM 11919 C CA . LYS F 1 141 ? 31.296 31.012 2.386 1.00 33.09 141 LYS F CA 1
ATOM 11920 C C . LYS F 1 141 ? 30.871 32.224 1.558 1.00 36.29 141 LYS F C 1
ATOM 11921 O O . LYS F 1 141 ? 29.742 32.686 1.658 1.00 36.34 141 LYS F O 1
ATOM 11927 N N . GLY F 1 142 ? 31.780 32.692 0.704 1.00 32.71 142 GLY F N 1
ATOM 11928 C CA . GLY F 1 142 ? 31.498 33.754 -0.237 1.00 30.96 142 GLY F CA 1
ATOM 11929 C C . GLY F 1 142 ? 31.211 35.074 0.449 1.00 29.76 142 GLY F C 1
ATOM 11930 O O . GLY F 1 142 ? 30.598 35.948 -0.138 1.00 31.45 142 GLY F O 1
ATOM 11931 N N . GLY F 1 143 ? 31.675 35.213 1.690 1.00 32.65 143 GLY F N 1
ATOM 11932 C CA . GLY F 1 143 ? 31.430 36.409 2.478 1.00 30.64 143 GLY F CA 1
ATOM 11933 C C . GLY F 1 143 ? 30.119 36.388 3.274 1.00 27.52 143 GLY F C 1
ATOM 11934 O O . GLY F 1 143 ? 29.731 37.430 3.801 1.00 30.42 143 GLY F O 1
ATOM 11935 N N . TRP F 1 144 ? 29.474 35.224 3.423 1.00 25.12 144 TRP F N 1
ATOM 11936 C CA . TRP F 1 144 ? 28.183 35.154 4.100 1.00 27.04 144 TRP F CA 1
ATOM 11937 C C . TRP F 1 144 ? 28.305 34.737 5.554 1.00 28.66 144 TRP F C 1
ATOM 11938 O O . TRP F 1 144 ? 27.326 34.748 6.266 1.00 30.85 144 TRP F O 1
ATOM 11949 N N . VAL F 1 145 ? 29.512 34.346 5.982 1.00 29.85 145 VAL F N 1
ATOM 11950 C CA . VAL F 1 145 ? 29.771 34.128 7.388 1.00 28.89 145 VAL F CA 1
ATOM 11951 C C . VAL F 1 145 ? 31.162 34.679 7.653 1.00 29.75 145 VAL F C 1
ATOM 11952 O O . VAL F 1 145 ? 31.903 34.960 6.718 1.00 28.07 145 VAL F O 1
ATOM 11956 N N . ARG F 1 146 ? 31.469 34.839 8.940 1.00 28.82 146 ARG F N 1
ATOM 11957 C CA . ARG F 1 146 ? 32.820 35.021 9.415 1.00 29.63 146 ARG F CA 1
ATOM 11958 C C . ARG F 1 146 ? 33.061 33.968 10.488 1.00 30.77 146 ARG F C 1
ATOM 11959 O O . ARG F 1 146 ? 32.186 33.723 11.313 1.00 33.40 146 ARG F O 1
ATOM 11967 N N . VAL F 1 147 ? 34.255 33.356 10.450 1.00 31.39 147 VAL F N 1
ATOM 11968 C CA . VAL F 1 147 ? 34.581 32.225 11.299 1.00 30.53 147 VAL F CA 1
ATOM 11969 C C . VAL F 1 147 ? 35.520 32.704 12.394 1.00 31.85 147 VAL F C 1
ATOM 11970 O O . VAL F 1 147 ? 36.524 33.368 12.125 1.00 31.59 147 VAL F O 1
ATOM 11974 N N . ASN F 1 148 ? 35.164 32.364 13.636 1.00 32.04 148 ASN F N 1
ATOM 11975 C CA . ASN F 1 148 ? 36.009 32.602 14.786 1.00 34.29 148 ASN F CA 1
ATOM 11976 C C . ASN F 1 148 ? 37.334 31.852 14.584 1.00 36.98 148 ASN F C 1
ATOM 11977 O O . ASN F 1 148 ? 37.349 30.632 14.474 1.00 34.59 148 ASN F O 1
ATOM 11982 N N . SER F 1 149 ? 38.442 32.598 14.511 1.00 37.34 149 SER F N 1
ATOM 11983 C CA . SER F 1 149 ? 39.753 32.025 14.242 1.00 40.80 149 SER F CA 1
ATOM 11984 C C . SER F 1 149 ? 40.175 31.062 15.355 1.00 41.12 149 SER F C 1
ATOM 11985 O O . SER F 1 149 ? 40.858 30.081 15.075 1.00 46.59 149 SER F O 1
ATOM 11988 N N . ALA F 1 150 ? 39.719 31.301 16.597 1.00 37.14 150 ALA F N 1
ATOM 11989 C CA . ALA F 1 150 ? 40.067 30.448 17.718 1.00 37.07 150 ALA F CA 1
ATOM 11990 C C . ALA F 1 150 ? 39.162 29.221 17.795 1.00 42.63 150 ALA F C 1
ATOM 11991 O O . ALA F 1 150 ? 39.661 28.119 18.019 1.00 53.80 150 ALA F O 1
ATOM 11993 N N . THR F 1 151 ? 37.839 29.391 17.639 1.00 41.33 151 THR F N 1
ATOM 11994 C CA . THR F 1 151 ? 36.916 28.316 17.975 1.00 39.72 151 THR F CA 1
ATOM 11995 C C . THR F 1 151 ? 36.268 27.677 16.755 1.00 38.23 151 THR F C 1
ATOM 11996 O O . THR F 1 151 ? 35.632 26.641 16.887 1.00 43.27 151 THR F O 1
ATOM 12000 N N . GLY F 1 152 ? 36.350 28.313 15.584 1.00 41.71 152 GLY F N 1
ATOM 12001 C CA . GLY F 1 152 ? 35.619 27.824 14.422 1.00 37.65 152 GLY F CA 1
ATOM 12002 C C . GLY F 1 152 ? 34.125 28.194 14.417 1.00 40.25 152 GLY F C 1
ATOM 12003 O O . GLY F 1 152 ? 33.427 27.880 13.464 1.00 43.86 152 GLY F O 1
ATOM 12004 N N . GLN F 1 153 ? 33.633 28.889 15.448 1.00 40.91 153 GLN F N 1
ATOM 12005 C CA . GLN F 1 153 ? 32.232 29.296 15.512 1.00 45.39 153 GLN F CA 1
ATOM 12006 C C . GLN F 1 153 ? 31.926 30.329 14.414 1.00 39.14 153 GLN F C 1
ATOM 12007 O O . GLN F 1 153 ? 32.689 31.266 14.198 1.00 30.87 153 GLN F O 1
ATOM 12013 N N . GLU F 1 154 ? 30.797 30.140 13.728 1.00 37.50 154 GLU F N 1
ATOM 12014 C CA . GLU F 1 154 ? 30.338 31.054 12.698 1.00 36.16 154 GLU F CA 1
ATOM 12015 C C . GLU F 1 154 ? 29.587 32.234 13.303 1.00 34.93 154 GLU F C 1
ATOM 12016 O O . GLU F 1 154 ? 28.736 32.039 14.159 1.00 36.65 154 GLU F O 1
ATOM 12022 N N . GLU F 1 155 ? 29.896 33.436 12.790 1.00 32.58 155 GLU F N 1
ATOM 12023 C CA . GLU F 1 155 ? 29.103 34.638 12.975 1.00 30.60 155 GLU F CA 1
ATOM 12024 C C . GLU F 1 155 ? 28.351 34.945 11.677 1.00 32.31 155 GLU F C 1
ATOM 12025 O O . GLU F 1 155 ? 28.902 34.815 10.594 1.00 32.75 155 GLU F O 1
ATOM 12031 N N . PHE F 1 156 ? 27.109 35.428 11.813 1.00 28.82 156 PHE F N 1
ATOM 12032 C CA . PHE F 1 156 ? 26.192 35.651 10.710 1.00 27.23 156 PHE F CA 1
ATOM 12033 C C . PHE F 1 156 ? 25.840 37.134 10.583 1.00 22.02 156 PHE F C 1
ATOM 12034 O O . PHE F 1 156 ? 25.837 37.874 11.550 1.00 21.49 156 PHE F O 1
ATOM 12042 N N . PRO F 1 157 ? 25.531 37.620 9.364 1.00 21.16 157 PRO F N 1
ATOM 12043 C CA . PRO F 1 157 ? 25.181 39.021 9.153 1.00 22.37 157 PRO F CA 1
ATOM 12044 C C . PRO F 1 157 ? 24.021 39.465 10.017 1.00 24.38 157 PRO F C 1
ATOM 12045 O O . PRO F 1 157 ? 23.063 38.721 10.193 1.00 23.55 157 PRO F O 1
ATOM 12049 N N . ARG F 1 158 ? 24.114 40.700 10.515 1.00 26.25 158 ARG F N 1
ATOM 12050 C CA . ARG F 1 158 ? 23.097 41.199 11.419 1.00 24.44 158 ARG F CA 1
ATOM 12051 C C . ARG F 1 158 ? 22.156 42.164 10.705 1.00 24.69 158 ARG F C 1
ATOM 12052 O O . ARG F 1 158 ? 22.604 43.121 10.079 1.00 25.83 158 ARG F O 1
ATOM 12060 N N . THR F 1 159 ? 20.853 41.929 10.892 1.00 23.52 159 THR F N 1
ATOM 12061 C CA . THR F 1 159 ? 19.816 42.845 10.454 1.00 24.24 159 THR F CA 1
ATOM 12062 C C . THR F 1 159 ? 18.901 43.137 11.642 1.00 24.93 159 THR F C 1
ATOM 12063 O O . THR F 1 159 ? 18.264 42.228 12.154 1.00 26.80 159 THR F O 1
ATOM 12067 N N . ASP F 1 160 ? 18.866 44.397 12.085 1.00 25.77 160 ASP F N 1
ATOM 12068 C CA . ASP F 1 160 ? 18.054 44.811 13.211 1.00 27.65 160 ASP F CA 1
ATOM 12069 C C . ASP F 1 160 ? 16.646 45.164 12.737 1.00 27.65 160 ASP F C 1
ATOM 12070 O O . ASP F 1 160 ? 16.469 46.045 11.916 1.00 29.81 160 ASP F O 1
ATOM 12075 N N . PRO F 1 161 ? 15.596 44.482 13.222 1.00 25.56 161 PRO F N 1
ATOM 12076 C CA . PRO F 1 161 ? 14.233 44.849 12.847 1.00 26.88 161 PRO F CA 1
ATOM 12077 C C . PRO F 1 161 ? 13.808 46.139 13.539 1.00 27.82 161 PRO F C 1
ATOM 12078 O O . PRO F 1 161 ? 14.070 46.334 14.719 1.00 25.52 161 PRO F O 1
ATOM 12082 N N . ALA F 1 162 ? 13.192 47.031 12.770 1.00 28.33 162 ALA F N 1
ATOM 12083 C CA . ALA F 1 162 ? 12.621 48.262 13.292 1.00 34.44 162 ALA F CA 1
ATOM 12084 C C . ALA F 1 162 ? 11.200 48.388 12.765 1.00 30.22 162 ALA F C 1
ATOM 12085 O O . ALA F 1 162 ? 10.920 47.977 11.640 1.00 33.42 162 ALA F O 1
ATOM 12087 N N . ILE F 1 163 ? 10.314 48.933 13.597 1.00 28.90 163 ILE F N 1
ATOM 12088 C CA . ILE F 1 163 ? 8.938 49.154 13.197 1.00 28.05 163 ILE F CA 1
ATOM 12089 C C . ILE F 1 163 ? 8.804 50.626 12.848 1.00 28.75 163 ILE F C 1
ATOM 12090 O O . ILE F 1 163 ? 9.568 51.462 13.318 1.00 26.52 163 ILE F O 1
ATOM 12095 N N . ILE F 1 164 ? 7.839 50.917 11.973 1.00 29.53 164 ILE F N 1
ATOM 12096 C CA . ILE F 1 164 ? 7.436 52.264 11.657 1.00 25.54 164 ILE F CA 1
ATOM 12097 C C . ILE F 1 164 ? 5.914 52.244 11.519 1.00 29.93 164 ILE F C 1
ATOM 12098 O O . ILE F 1 164 ? 5.359 51.398 10.817 1.00 27.43 164 ILE F O 1
ATOM 12103 N N . CYS F 1 165 ? 5.230 53.139 12.261 1.00 34.15 165 CYS F N 1
ATOM 12104 C CA . CYS F 1 165 ? 3.797 53.024 12.453 1.00 28.48 165 CYS F CA 1
ATOM 12105 C C . CYS F 1 165 ? 3.051 54.313 12.108 1.00 27.64 165 CYS F C 1
ATOM 12106 O O . CYS F 1 165 ? 3.434 55.405 12.523 1.00 28.16 165 CYS F O 1
ATOM 12109 N N . LEU F 1 166 ? 1.964 54.153 11.359 1.00 29.06 166 LEU F N 1
ATOM 12110 C CA . LEU F 1 166 ? 0.952 55.183 11.186 1.00 33.06 166 LEU F CA 1
ATOM 12111 C C . LEU F 1 166 ? -0.220 54.878 12.120 1.00 30.64 166 LEU F C 1
ATOM 12112 O O . LEU F 1 166 ? -0.988 53.936 11.898 1.00 29.56 166 LEU F O 1
ATOM 12117 N N . VAL F 1 167 ? -0.319 55.679 13.181 1.00 31.26 167 VAL F N 1
ATOM 12118 C CA . VAL F 1 167 ? -1.467 55.653 14.068 1.00 32.87 167 VAL F CA 1
ATOM 12119 C C . VAL F 1 167 ? -2.575 56.501 13.453 1.00 34.58 167 VAL F C 1
ATOM 12120 O O . VAL F 1 167 ? -2.341 57.659 13.106 1.00 34.06 167 VAL F O 1
ATOM 12124 N N . HIS F 1 168 ? -3.771 55.921 13.323 1.00 37.40 168 HIS F N 1
ATOM 12125 C CA . HIS F 1 168 ? -4.926 56.653 12.829 1.00 38.87 168 HIS F CA 1
ATOM 12126 C C . HIS F 1 168 ? -6.140 56.376 13.711 1.00 38.04 168 HIS F C 1
ATOM 12127 O O . HIS F 1 168 ? -6.084 55.529 14.604 1.00 32.40 168 HIS F O 1
ATOM 12134 N N . ASP F 1 169 ? -7.239 57.096 13.445 1.00 46.43 169 ASP F N 1
ATOM 12135 C CA . ASP F 1 169 ? -8.424 57.063 14.300 1.00 44.92 169 ASP F CA 1
ATOM 12136 C C . ASP F 1 169 ? -9.478 56.111 13.750 1.00 45.14 169 ASP F C 1
ATOM 12137 O O . ASP F 1 169 ? -10.558 56.025 14.312 1.00 51.60 169 ASP F O 1
ATOM 12142 N N . GLY F 1 170 ? -9.154 55.396 12.669 1.00 45.10 170 GLY F N 1
ATOM 12143 C CA . GLY F 1 170 ? -10.092 54.501 12.014 1.00 43.93 170 GLY F CA 1
ATOM 12144 C C . GLY F 1 170 ? -10.873 55.217 10.922 1.00 44.93 170 GLY F C 1
ATOM 12145 O O . GLY F 1 170 ? -11.588 54.571 10.171 1.00 47.84 170 GLY F O 1
ATOM 12146 N N . GLY F 1 171 ? -10.711 56.545 10.836 1.00 49.07 171 GLY F N 1
ATOM 12147 C CA . GLY F 1 171 ? -11.389 57.371 9.852 1.00 48.82 171 GLY F CA 1
ATOM 12148 C C . GLY F 1 171 ? -10.407 58.204 9.031 1.00 51.34 171 GLY F C 1
ATOM 12149 O O . GLY F 1 171 ? -9.710 57.675 8.175 1.00 68.68 171 GLY F O 1
ATOM 12150 N N . ASP F 1 172 ? -10.341 59.508 9.295 1.00 49.97 172 ASP F N 1
ATOM 12151 C CA . ASP F 1 172 ? -9.736 60.439 8.356 1.00 47.78 172 ASP F CA 1
ATOM 12152 C C . ASP F 1 172 ? -8.613 61.225 9.025 1.00 44.78 172 ASP F C 1
ATOM 12153 O O . ASP F 1 172 ? -8.143 62.228 8.467 1.00 49.72 172 ASP F O 1
ATOM 12158 N N . ARG F 1 173 ? -8.155 60.770 10.203 1.00 42.77 173 ARG F N 1
ATOM 12159 C CA . ARG F 1 173 ? -7.084 61.474 10.889 1.00 46.36 173 ARG F CA 1
ATOM 12160 C C . ARG F 1 173 ? -5.969 60.517 11.308 1.00 40.32 173 ARG F C 1
ATOM 12161 O O . ARG F 1 173 ? -6.219 59.393 11.737 1.00 37.27 173 ARG F O 1
ATOM 12169 N N . ALA F 1 174 ? -4.737 61.023 11.231 1.00 37.63 174 ALA F N 1
ATOM 12170 C CA . ALA F 1 174 ? -3.560 60.223 11.497 1.00 41.13 174 ALA F CA 1
ATOM 12171 C C . ALA F 1 174 ? -2.529 61.058 12.238 1.00 36.17 174 ALA F C 1
ATOM 12172 O O . ALA F 1 174 ? -2.384 62.238 11.955 1.00 37.73 174 ALA F O 1
ATOM 12174 N N . VAL F 1 175 ? -1.789 60.399 13.122 1.00 33.67 175 VAL F N 1
ATOM 12175 C CA . VAL F 1 175 ? -0.743 61.032 13.902 1.00 36.61 175 VAL F CA 1
ATOM 12176 C C . VAL F 1 175 ? 0.528 61.099 13.075 1.00 38.89 175 VAL F C 1
ATOM 12177 O O . VAL F 1 175 ? 0.944 60.095 12.503 1.00 38.89 175 VAL F O 1
ATOM 12181 N N . LEU F 1 176 ? 1.139 62.289 13.028 1.00 43.31 176 LEU F N 1
ATOM 12182 C CA . LEU F 1 176 ? 2.507 62.439 12.562 1.00 41.85 176 LEU F CA 1
ATOM 12183 C C . LEU F 1 176 ? 3.274 63.211 13.627 1.00 41.27 176 LEU F C 1
ATOM 12184 O O . LEU F 1 176 ? 2.691 63.987 14.375 1.00 45.31 176 LEU F O 1
ATOM 12189 N N . GLY F 1 177 ? 4.579 62.983 13.676 1.00 38.61 177 GLY F N 1
ATOM 12190 C CA . GLY F 1 177 ? 5.401 63.474 14.757 1.00 40.70 177 GLY F CA 1
ATOM 12191 C C . GLY F 1 177 ? 6.708 64.038 14.220 1.00 40.82 177 GLY F C 1
ATOM 12192 O O . GLY F 1 177 ? 7.170 63.620 13.165 1.00 40.92 177 GLY F O 1
ATOM 12193 N N . ARG F 1 178 ? 7.251 65.009 14.956 1.00 43.17 178 ARG F N 1
ATOM 12194 C CA . ARG F 1 178 ? 8.436 65.739 14.553 1.00 46.02 178 ARG F CA 1
ATOM 12195 C C . ARG F 1 178 ? 9.462 65.583 15.662 1.00 45.37 178 ARG F C 1
ATOM 12196 O O . ARG F 1 178 ? 9.167 65.893 16.806 1.00 39.18 178 ARG F O 1
ATOM 12204 N N . GLN F 1 179 ? 10.652 65.086 15.318 1.00 52.43 179 GLN F N 1
ATOM 12205 C CA . GLN F 1 179 ? 11.702 64.917 16.295 1.00 57.02 179 GLN F CA 1
ATOM 12206 C C . GLN F 1 179 ? 12.260 66.281 16.670 1.00 68.95 179 GLN F C 1
ATOM 12207 O O . GLN F 1 179 ? 12.212 67.216 15.875 1.00 68.72 179 GLN F O 1
ATOM 12213 N N . LYS F 1 180 ? 12.816 66.343 17.884 1.00 87.84 180 LYS F N 1
ATOM 12214 C CA . LYS F 1 180 ? 13.438 67.546 18.408 1.00 93.78 180 LYS F CA 1
ATOM 12215 C C . LYS F 1 180 ? 14.476 68.121 17.443 1.00 89.68 180 LYS F C 1
ATOM 12216 O O . LYS F 1 180 ? 14.487 69.333 17.263 1.00 89.05 180 LYS F O 1
ATOM 12222 N N . PHE F 1 181 ? 15.311 67.283 16.801 1.00 97.25 181 PHE F N 1
ATOM 12223 C CA . PHE F 1 181 ? 16.409 67.763 15.978 1.00 96.50 181 PHE F CA 1
ATOM 12224 C C . PHE F 1 181 ? 15.943 68.355 14.642 1.00 88.55 181 PHE F C 1
ATOM 12225 O O . PHE F 1 181 ? 16.754 68.917 13.917 1.00 91.13 181 PHE F O 1
ATOM 12233 N N . TRP F 1 182 ? 14.654 68.195 14.313 1.00 76.23 182 TRP F N 1
ATOM 12234 C CA . TRP F 1 182 ? 14.195 68.274 12.940 1.00 70.02 182 TRP F CA 1
ATOM 12235 C C . TRP F 1 182 ? 13.759 69.696 12.588 1.00 67.86 182 TRP F C 1
ATOM 12236 O O . TRP F 1 182 ? 13.209 70.408 13.431 1.00 54.43 182 TRP F O 1
ATOM 12247 N N . PRO F 1 183 ? 13.957 70.122 11.317 1.00 68.68 183 PRO F N 1
ATOM 12248 C CA . PRO F 1 183 ? 13.357 71.352 10.806 1.00 67.69 183 PRO F CA 1
ATOM 12249 C C . PRO F 1 183 ? 11.861 71.431 11.072 1.00 65.80 183 PRO F C 1
ATOM 12250 O O . PRO F 1 183 ? 11.147 70.440 10.940 1.00 68.44 183 PRO F O 1
ATOM 12254 N N . GLU F 1 184 ? 11.388 72.638 11.392 1.00 67.73 184 GLU F N 1
ATOM 12255 C CA . GLU F 1 184 ? 9.961 72.879 11.505 1.00 76.19 184 GLU F CA 1
ATOM 12256 C C . GLU F 1 184 ? 9.283 72.367 10.236 1.00 67.59 184 GLU F C 1
ATOM 12257 O O . GLU F 1 184 ? 9.840 72.418 9.146 1.00 65.29 184 GLU F O 1
ATOM 12263 N N . ARG F 1 185 ? 8.105 71.792 10.439 1.00 65.81 185 ARG F N 1
ATOM 12264 C CA . ARG F 1 185 ? 7.232 71.321 9.375 1.00 69.19 185 ARG F CA 1
ATOM 12265 C C . ARG F 1 185 ? 7.659 69.945 8.863 1.00 58.15 185 ARG F C 1
ATOM 12266 O O . ARG F 1 185 ? 6.907 69.370 8.080 1.00 53.05 185 ARG F O 1
ATOM 12274 N N . MET F 1 186 ? 8.814 69.402 9.285 1.00 51.67 186 MET F N 1
ATOM 12275 C CA . MET F 1 186 ? 9.177 68.043 8.909 1.00 55.01 186 MET F CA 1
ATOM 12276 C C . MET F 1 186 ? 8.546 67.059 9.903 1.00 53.64 186 MET F C 1
ATOM 12277 O O . MET F 1 186 ? 9.014 66.946 11.033 1.00 55.32 186 MET F O 1
ATOM 12282 N N . PHE F 1 187 ? 7.454 66.396 9.494 1.00 47.67 187 PHE F N 1
ATOM 12283 C CA . PHE F 1 187 ? 6.787 65.387 10.304 1.00 54.38 187 PHE F CA 1
ATOM 12284 C C . PHE F 1 187 ? 6.867 64.027 9.609 1.00 56.21 187 PHE F C 1
ATOM 12285 O O . PHE F 1 187 ? 7.002 63.960 8.384 1.00 55.90 187 PHE F O 1
ATOM 12293 N N . SER F 1 188 ? 6.779 62.950 10.406 1.00 51.01 188 SER F N 1
ATOM 12294 C CA . SER F 1 188 ? 6.778 61.606 9.859 1.00 49.42 188 SER F CA 1
ATOM 12295 C C . SER F 1 188 ? 6.049 60.632 10.792 1.00 42.33 188 SER F C 1
ATOM 12296 O O . SER F 1 188 ? 5.442 61.022 11.791 1.00 36.04 188 SER F O 1
ATOM 12299 N N . LEU F 1 189 ? 6.152 59.348 10.446 1.00 35.43 189 LEU F N 1
ATOM 12300 C CA . LEU F 1 189 ? 5.592 58.265 11.235 1.00 35.11 189 LEU F CA 1
ATOM 12301 C C . LEU F 1 189 ? 6.456 58.040 12.467 1.00 31.35 189 LEU F C 1
ATOM 12302 O O . LEU F 1 189 ? 7.530 58.595 12.580 1.00 29.73 189 LEU F O 1
ATOM 12307 N N . LEU F 1 190 ? 5.974 57.197 13.379 1.00 31.75 190 LEU F N 1
ATOM 12308 C CA . LEU F 1 190 ? 6.698 56.866 14.597 1.00 32.77 190 LEU F CA 1
ATOM 12309 C C . LEU F 1 190 ? 7.449 55.551 14.370 1.00 34.53 190 LEU F C 1
ATOM 12310 O O . LEU F 1 190 ? 6.883 54.584 13.852 1.00 29.62 190 LEU F O 1
ATOM 12315 N N . ALA F 1 191 ? 8.719 55.516 14.789 1.00 34.03 191 ALA F N 1
ATOM 12316 C CA . ALA F 1 191 ? 9.628 54.432 14.462 1.00 33.37 191 ALA F CA 1
ATOM 12317 C C . ALA F 1 191 ? 10.396 53.982 15.695 1.00 32.97 191 ALA F C 1
ATOM 12318 O O . ALA F 1 191 ? 10.626 54.775 16.587 1.00 41.94 191 ALA F O 1
ATOM 12320 N N . GLY F 1 192 ? 10.799 52.710 15.740 1.00 33.31 192 GLY F N 1
ATOM 12321 C CA . GLY F 1 192 ? 11.686 52.247 16.793 1.00 30.47 192 GLY F CA 1
ATOM 12322 C C . GLY F 1 192 ? 12.195 50.832 16.551 1.00 32.13 192 GLY F C 1
ATOM 12323 O O . GLY F 1 192 ? 11.594 50.072 15.802 1.00 30.68 192 GLY F O 1
ATOM 12324 N N . PHE F 1 193 ? 13.301 50.486 17.219 1.00 35.63 193 PHE F N 1
ATOM 12325 C CA . PHE F 1 193 ? 13.891 49.173 17.124 1.00 34.00 193 PHE F CA 1
ATOM 12326 C C . PHE F 1 193 ? 13.093 48.179 17.963 1.00 35.59 193 PHE F C 1
ATOM 12327 O O . PHE F 1 193 ? 12.627 48.495 19.059 1.00 33.79 193 PHE F O 1
ATOM 12335 N N . VAL F 1 194 ? 12.935 46.965 17.423 1.00 33.30 194 VAL F N 1
ATOM 12336 C CA . VAL F 1 194 ? 12.353 45.867 18.174 1.00 33.27 194 VAL F CA 1
ATOM 12337 C C . VAL F 1 194 ? 13.353 45.445 19.245 1.00 31.53 194 VAL F C 1
ATOM 12338 O O . VAL F 1 194 ? 14.525 45.200 18.947 1.00 29.43 194 VAL F O 1
ATOM 12342 N N . GLU F 1 195 ? 12.864 45.313 20.482 1.00 29.13 195 GLU F N 1
ATOM 12343 C CA . GLU F 1 195 ? 13.701 44.870 21.577 1.00 29.85 195 GLU F CA 1
ATOM 12344 C C . GLU F 1 195 ? 13.559 43.365 21.768 1.00 29.74 195 GLU F C 1
ATOM 12345 O O . GLU F 1 195 ? 12.597 42.749 21.302 1.00 31.96 195 GLU F O 1
ATOM 12351 N N . ALA F 1 196 ? 14.524 42.802 22.490 1.00 30.23 196 ALA F N 1
ATOM 12352 C CA . ALA F 1 196 ? 14.499 41.407 22.888 1.00 32.86 196 ALA F CA 1
ATOM 12353 C C . ALA F 1 196 ? 13.247 41.138 23.709 1.00 33.15 196 ALA F C 1
ATOM 12354 O O . ALA F 1 196 ? 12.878 41.929 24.578 1.00 32.79 196 ALA F O 1
ATOM 12356 N N . GLY F 1 197 ? 12.596 40.009 23.420 1.00 30.92 197 GLY F N 1
ATOM 12357 C CA . GLY F 1 197 ? 11.529 39.526 24.269 1.00 30.70 197 GLY F CA 1
ATOM 12358 C C . GLY F 1 197 ? 10.153 40.068 23.906 1.00 27.70 197 GLY F C 1
ATOM 12359 O O . GLY F 1 197 ? 9.178 39.744 24.571 1.00 35.09 197 GLY F O 1
ATOM 12360 N N . GLU F 1 198 ? 10.034 40.848 22.833 1.00 29.93 198 GLU F N 1
ATOM 12361 C CA . GLU F 1 198 ? 8.729 41.384 22.466 1.00 30.54 198 GLU F CA 1
ATOM 12362 C C . GLU F 1 198 ? 8.358 41.009 21.033 1.00 27.37 198 GLU F C 1
ATOM 12363 O O . GLU F 1 198 ? 9.217 40.798 20.188 1.00 33.34 198 GLU F O 1
ATOM 12369 N N . SER F 1 199 ? 7.045 40.907 20.800 1.00 26.23 199 SER F N 1
ATOM 12370 C CA . SER F 1 199 ? 6.487 40.739 19.468 1.00 24.49 199 SER F CA 1
ATOM 12371 C C . SER F 1 199 ? 6.561 42.069 18.719 1.00 25.81 199 SER F C 1
ATOM 12372 O O . SER F 1 199 ? 6.772 43.121 19.311 1.00 26.79 199 SER F O 1
ATOM 12375 N N . LEU F 1 200 ? 6.342 42.038 17.407 1.00 26.25 200 LEU F N 1
ATOM 12376 C CA . LEU F 1 200 ? 6.286 43.262 16.632 1.00 26.59 200 LEU F CA 1
ATOM 12377 C C . LEU F 1 200 ? 5.109 44.112 17.107 1.00 28.12 200 LEU F C 1
ATOM 12378 O O . LEU F 1 200 ? 5.225 45.332 17.178 1.00 30.59 200 LEU F O 1
ATOM 12383 N N . GLU F 1 201 ? 3.972 43.474 17.393 1.00 26.21 201 GLU F N 1
ATOM 12384 C CA . GLU F 1 201 ? 2.779 44.203 17.797 1.00 26.86 201 GLU F CA 1
ATOM 12385 C C . GLU F 1 201 ? 3.038 44.887 19.139 1.00 25.31 201 GLU F C 1
ATOM 12386 O O . GLU F 1 201 ? 2.696 46.044 19.307 1.00 30.45 201 GLU F O 1
ATOM 12392 N N . ALA F 1 202 ? 3.688 44.193 20.074 1.00 26.30 202 ALA F N 1
ATOM 12393 C CA . ALA F 1 202 ? 4.022 44.788 21.363 1.00 34.38 202 ALA F CA 1
ATOM 12394 C C . ALA F 1 202 ? 5.028 45.925 21.185 1.00 32.89 202 ALA F C 1
ATOM 12395 O O . ALA F 1 202 ? 4.939 46.955 21.859 1.00 33.04 202 ALA F O 1
ATOM 12397 N N . CYS F 1 203 ? 5.968 45.745 20.257 1.00 33.67 203 CYS F N 1
ATOM 12398 C CA . CYS F 1 203 ? 6.954 46.765 19.979 1.00 33.71 203 CYS F CA 1
ATOM 12399 C C . CYS F 1 203 ? 6.273 48.032 19.460 1.00 33.36 203 CYS F C 1
ATOM 12400 O O . CYS F 1 203 ? 6.610 49.139 19.880 1.00 29.85 203 CYS F O 1
ATOM 12403 N N . VAL F 1 204 ? 5.316 47.874 18.538 1.00 32.01 204 VAL F N 1
ATOM 12404 C CA . VAL F 1 204 ? 4.615 49.024 17.987 1.00 34.96 204 VAL F CA 1
ATOM 12405 C C . VAL F 1 204 ? 3.900 49.784 19.108 1.00 33.10 204 VAL F C 1
ATOM 12406 O O . VAL F 1 204 ? 4.011 50.996 19.212 1.00 33.41 204 VAL F O 1
ATOM 12410 N N . ALA F 1 205 ? 3.128 49.078 19.929 1.00 34.97 205 ALA F N 1
ATOM 12411 C CA . ALA F 1 205 ? 2.364 49.711 20.990 1.00 35.37 205 ALA F CA 1
ATOM 12412 C C . ALA F 1 205 ? 3.311 50.407 21.960 1.00 35.13 205 ALA F C 1
ATOM 12413 O O . ALA F 1 205 ? 3.052 51.540 22.360 1.00 31.76 205 ALA F O 1
ATOM 12415 N N . ARG F 1 206 ? 4.405 49.730 22.325 1.00 29.33 206 ARG F N 1
ATOM 12416 C CA . ARG F 1 206 ? 5.350 50.295 23.267 1.00 32.30 206 ARG F CA 1
ATOM 12417 C C . ARG F 1 206 ? 5.928 51.591 22.704 1.00 34.28 206 ARG F C 1
ATOM 12418 O O . ARG F 1 206 ? 5.955 52.605 23.397 1.00 34.76 206 ARG F O 1
ATOM 12426 N N . GLU F 1 207 ? 6.391 51.563 21.444 1.00 33.02 207 GLU F N 1
ATOM 12427 C CA . GLU F 1 207 ? 7.084 52.696 20.856 1.00 32.17 207 GLU F CA 1
ATOM 12428 C C . GLU F 1 207 ? 6.137 53.881 20.680 1.00 29.53 207 GLU F C 1
ATOM 12429 O O . GLU F 1 207 ? 6.519 55.017 20.921 1.00 35.29 207 GLU F O 1
ATOM 12435 N N . VAL F 1 208 ? 4.902 53.638 20.260 1.00 27.97 208 VAL F N 1
ATOM 12436 C CA . VAL F 1 208 ? 3.950 54.723 20.127 1.00 30.43 208 VAL F CA 1
ATOM 12437 C C . VAL F 1 208 ? 3.701 55.364 21.496 1.00 37.25 208 VAL F C 1
ATOM 12438 O O . VAL F 1 208 ? 3.717 56.587 21.609 1.00 39.08 208 VAL F O 1
ATOM 12442 N N . ALA F 1 209 ? 3.516 54.542 22.541 1.00 37.40 209 ALA F N 1
ATOM 12443 C CA . ALA F 1 209 ? 3.324 55.036 23.903 1.00 38.84 209 ALA F CA 1
ATOM 12444 C C . ALA F 1 209 ? 4.522 55.870 24.357 1.00 35.78 209 ALA F C 1
ATOM 12445 O O . ALA F 1 209 ? 4.332 56.974 24.861 1.00 39.73 209 ALA F O 1
ATOM 12447 N N . GLU F 1 210 ? 5.741 55.368 24.137 1.00 40.08 210 GLU F N 1
ATOM 12448 C CA . GLU F 1 210 ? 6.963 56.070 24.539 1.00 41.24 210 GLU F CA 1
ATOM 12449 C C . GLU F 1 210 ? 7.079 57.420 23.837 1.00 43.54 210 GLU F C 1
ATOM 12450 O O . GLU F 1 210 ? 7.540 58.375 24.439 1.00 43.41 210 GLU F O 1
ATOM 12456 N N . GLU F 1 211 ? 6.683 57.501 22.561 1.00 47.16 211 GLU F N 1
ATOM 12457 C CA . GLU F 1 211 ? 6.985 58.685 21.777 1.00 49.89 211 GLU F CA 1
ATOM 12458 C C . GLU F 1 211 ? 5.903 59.748 21.922 1.00 40.76 211 GLU F C 1
ATOM 12459 O O . GLU F 1 211 ? 6.220 60.919 22.006 1.00 47.75 211 GLU F O 1
ATOM 12465 N N . VAL F 1 212 ? 4.637 59.352 21.875 1.00 45.22 212 VAL F N 1
ATOM 12466 C CA . VAL F 1 212 ? 3.554 60.326 21.864 1.00 44.50 212 VAL F CA 1
ATOM 12467 C C . VAL F 1 212 ? 2.469 59.977 22.886 1.00 46.79 212 VAL F C 1
ATOM 12468 O O . VAL F 1 212 ? 1.424 60.633 22.895 1.00 41.11 212 VAL F O 1
ATOM 12472 N N . GLY F 1 213 ? 2.707 58.958 23.738 1.00 41.35 213 GLY F N 1
ATOM 12473 C CA . GLY F 1 213 ? 1.857 58.723 24.895 1.00 41.73 213 GLY F CA 1
ATOM 12474 C C . GLY F 1 213 ? 0.505 58.087 24.569 1.00 46.38 213 GLY F C 1
ATOM 12475 O O . GLY F 1 213 ? -0.303 57.908 25.472 1.00 45.61 213 GLY F O 1
ATOM 12476 N N . LEU F 1 214 ? 0.257 57.707 23.311 1.00 44.50 214 LEU F N 1
ATOM 12477 C CA . LEU F 1 214 ? -1.012 57.084 22.966 1.00 44.41 214 LEU F CA 1
ATOM 12478 C C . LEU F 1 214 ? -0.973 55.570 23.176 1.00 45.28 214 LEU F C 1
ATOM 12479 O O . LEU F 1 214 ? 0.051 54.914 22.960 1.00 41.18 214 LEU F O 1
ATOM 12484 N N . THR F 1 215 ? -2.129 55.041 23.591 1.00 36.29 215 THR F N 1
ATOM 12485 C CA . THR F 1 215 ? -2.407 53.621 23.649 1.00 40.04 215 THR F CA 1
ATOM 12486 C C . THR F 1 215 ? -3.080 53.220 22.345 1.00 46.38 215 THR F C 1
ATOM 12487 O O . THR F 1 215 ? -4.115 53.791 21.996 1.00 40.68 215 THR F O 1
ATOM 12491 N N . VAL F 1 216 ? -2.501 52.245 21.624 1.00 38.47 216 VAL F N 1
ATOM 12492 C CA . VAL F 1 216 ? -3.053 51.898 20.321 1.00 36.72 216 VAL F CA 1
ATOM 12493 C C . VAL F 1 216 ? -3.441 50.429 20.314 1.00 37.34 216 VAL F C 1
ATOM 12494 O O . VAL F 1 216 ? -2.896 49.634 21.071 1.00 37.39 216 VAL F O 1
ATOM 12498 N N . THR F 1 217 ? -4.395 50.100 19.441 1.00 37.80 217 THR F N 1
ATOM 12499 C CA . THR F 1 217 ? -4.879 48.739 19.277 1.00 40.68 217 THR F CA 1
ATOM 12500 C C . THR F 1 217 ? -4.871 48.407 17.790 1.00 39.71 217 THR F C 1
ATOM 12501 O O . THR F 1 217 ? -4.584 49.284 16.969 1.00 38.02 217 THR F O 1
ATOM 12505 N N . ASP F 1 218 ? -5.219 47.154 17.465 1.00 36.14 218 ASP F N 1
ATOM 12506 C CA . ASP F 1 218 ? -5.358 46.700 16.090 1.00 38.31 218 ASP F CA 1
ATOM 12507 C C . ASP F 1 218 ? -4.089 47.017 15.290 1.00 36.26 218 ASP F C 1
ATOM 12508 O O . ASP F 1 218 ? -4.167 47.562 14.190 1.00 37.42 218 ASP F O 1
ATOM 12513 N N . VAL F 1 219 ? -2.927 46.677 15.856 1.00 32.87 219 VAL F N 1
ATOM 12514 C CA . VAL F 1 219 ? -1.664 46.828 15.163 1.00 32.35 219 VAL F CA 1
ATOM 12515 C C . VAL F 1 219 ? -1.650 45.880 13.970 1.00 32.15 219 VAL F C 1
ATOM 12516 O O . VAL F 1 219 ? -1.734 44.679 14.142 1.00 31.16 219 VAL F O 1
ATOM 12520 N N . GLN F 1 220 ? -1.514 46.436 12.762 1.00 30.76 220 GLN F N 1
ATOM 12521 C CA . GLN F 1 220 ? -1.639 45.674 11.530 1.00 33.14 220 GLN F CA 1
ATOM 12522 C C . GLN F 1 220 ? -0.444 45.964 10.633 1.00 28.70 220 GLN F C 1
ATOM 12523 O O . GLN F 1 220 ? -0.102 47.121 10.396 1.00 23.47 220 GLN F O 1
ATOM 12529 N N . TYR F 1 221 ? 0.119 44.884 10.095 1.00 25.32 221 TYR F N 1
ATOM 12530 C CA . TYR F 1 221 ? 1.299 44.924 9.258 1.00 26.69 221 TYR F CA 1
ATOM 12531 C C . TYR F 1 221 ? 0.940 45.372 7.856 1.00 25.78 221 TYR F C 1
ATOM 12532 O O . TYR F 1 221 ? -0.044 44.917 7.298 1.00 23.85 221 TYR F O 1
ATOM 12541 N N . LEU F 1 222 ? 1.803 46.210 7.270 1.00 25.42 222 LEU F N 1
ATOM 12542 C CA . LEU F 1 222 ? 1.581 46.716 5.924 1.00 24.93 222 LEU F CA 1
ATOM 12543 C C . LEU F 1 222 ? 2.629 46.181 4.950 1.00 23.27 222 LEU F C 1
ATOM 12544 O O . LEU F 1 222 ? 2.302 45.924 3.800 1.00 21.65 222 LEU F O 1
ATOM 12549 N N . GLY F 1 223 ? 3.883 46.061 5.394 1.00 23.01 223 GLY F N 1
ATOM 12550 C CA . GLY F 1 223 ? 4.958 45.744 4.472 1.00 22.16 223 GLY F CA 1
ATOM 12551 C C . GLY F 1 223 ? 6.332 45.940 5.110 1.00 23.25 223 GLY F C 1
ATOM 12552 O O . GLY F 1 223 ? 6.449 46.214 6.296 1.00 24.09 223 GLY F O 1
ATOM 12553 N N . SER F 1 224 ? 7.375 45.759 4.313 1.00 21.79 224 SER F N 1
ATOM 12554 C CA . SER F 1 224 ? 8.726 45.768 4.812 1.00 21.59 224 SER F CA 1
ATOM 12555 C C . SER F 1 224 ? 9.673 46.280 3.741 1.00 24.30 224 SER F C 1
ATOM 12556 O O . SER F 1 224 ? 9.390 46.215 2.547 1.00 24.53 224 SER F O 1
ATOM 12559 N N . GLN F 1 225 ? 10.840 46.716 4.205 1.00 24.05 225 GLN F N 1
ATOM 12560 C CA . GLN F 1 225 ? 11.840 47.269 3.323 1.00 22.52 225 GLN F CA 1
ATOM 12561 C C . GLN F 1 225 ? 13.209 47.106 3.967 1.00 24.58 225 GLN F C 1
ATOM 12562 O O . GLN F 1 225 ? 13.421 47.511 5.103 1.00 26.09 225 GLN F O 1
ATOM 12568 N N . PRO F 1 226 ? 14.202 46.557 3.253 1.00 25.79 226 PRO F N 1
ATOM 12569 C CA . PRO F 1 226 ? 15.585 46.598 3.709 1.00 28.01 226 PRO F CA 1
ATOM 12570 C C . PRO F 1 226 ? 15.992 48.054 3.883 1.00 28.78 226 PRO F C 1
ATOM 12571 O O . PRO F 1 226 ? 15.589 48.909 3.115 1.00 30.79 226 PRO F O 1
ATOM 12575 N N . TRP F 1 227 ? 16.786 48.326 4.919 1.00 30.68 227 TRP F N 1
ATOM 12576 C CA . TRP F 1 227 ? 17.137 49.690 5.255 1.00 28.16 227 TRP F CA 1
ATOM 12577 C C . TRP F 1 227 ? 18.574 49.702 5.744 1.00 26.10 227 TRP F C 1
ATOM 12578 O O . TRP F 1 227 ? 18.845 49.866 6.932 1.00 25.37 227 TRP F O 1
ATOM 12589 N N . PRO F 1 228 ? 19.534 49.492 4.816 1.00 24.50 228 PRO F N 1
ATOM 12590 C CA . PRO F 1 228 ? 20.937 49.275 5.193 1.00 25.98 228 PRO F CA 1
ATOM 12591 C C . PRO F 1 228 ? 21.653 50.561 5.574 1.00 24.72 228 PRO F C 1
ATOM 12592 O O . PRO F 1 228 ? 22.641 50.926 4.945 1.00 31.39 228 PRO F O 1
ATOM 12596 N N . PHE F 1 229 ? 21.131 51.244 6.590 1.00 25.69 229 PHE F N 1
ATOM 12597 C CA . PHE F 1 229 ? 21.695 52.527 6.967 1.00 30.92 229 PHE F CA 1
ATOM 12598 C C . PHE F 1 229 ? 21.969 52.559 8.460 1.00 26.54 229 PHE F C 1
ATOM 12599 O O . PHE F 1 229 ? 21.450 53.424 9.134 1.00 32.00 229 PHE F O 1
ATOM 12607 N N . PRO F 1 230 ? 22.849 51.707 9.014 1.00 28.50 230 PRO F N 1
ATOM 12608 C CA . PRO F 1 230 ? 23.579 50.701 8.245 1.00 28.30 230 PRO F CA 1
ATOM 12609 C C . PRO F 1 230 ? 23.022 49.272 8.200 1.00 29.10 230 PRO F C 1
ATOM 12610 O O . PRO F 1 230 ? 23.472 48.483 7.362 1.00 29.14 230 PRO F O 1
ATOM 12614 N N . ARG F 1 231 ? 22.048 48.912 9.047 1.00 28.60 231 ARG F N 1
ATOM 12615 C CA . ARG F 1 231 ? 21.740 47.489 9.160 1.00 25.66 231 ARG F CA 1
ATOM 12616 C C . ARG F 1 231 ? 20.313 47.165 9.607 1.00 25.81 231 ARG F C 1
ATOM 12617 O O . ARG F 1 231 ? 20.096 46.185 10.298 1.00 28.11 231 ARG F O 1
ATOM 12625 N N . SER F 1 232 ? 19.321 47.910 9.143 1.00 26.16 232 SER F N 1
ATOM 12626 C CA . SER F 1 232 ? 17.955 47.686 9.581 1.00 26.42 232 SER F CA 1
ATOM 12627 C C . SER F 1 232 ? 17.149 46.958 8.518 1.00 24.19 232 SER F C 1
ATOM 12628 O O . SER F 1 232 ? 17.516 46.925 7.342 1.00 27.40 232 SER F O 1
ATOM 12631 N N . ILE F 1 233 ? 16.012 46.419 8.956 1.00 26.50 233 ILE F N 1
ATOM 12632 C CA . ILE F 1 233 ? 14.880 46.158 8.087 1.00 26.24 233 ILE F CA 1
ATOM 12633 C C . ILE F 1 233 ? 13.688 46.884 8.693 1.00 23.75 233 ILE F C 1
ATOM 12634 O O . ILE F 1 233 ? 13.413 46.734 9.867 1.00 23.45 233 ILE F O 1
ATOM 12639 N N . MET F 1 234 ? 13.008 47.694 7.894 1.00 23.59 234 MET F N 1
ATOM 12640 C CA . MET F 1 234 ? 11.903 48.496 8.377 1.00 23.29 234 MET F CA 1
ATOM 12641 C C . MET F 1 234 ? 10.611 47.729 8.141 1.00 22.06 234 MET F C 1
ATOM 12642 O O . MET F 1 234 ? 10.335 47.312 7.020 1.00 23.09 234 MET F O 1
ATOM 12647 N N . LEU F 1 235 ? 9.824 47.583 9.204 1.00 24.28 235 LEU F N 1
ATOM 12648 C CA . LEU F 1 235 ? 8.567 46.845 9.168 1.00 24.46 235 LEU F CA 1
ATOM 12649 C C . LEU F 1 235 ? 7.430 47.833 9.404 1.00 23.65 235 LEU F C 1
ATOM 12650 O O . LEU F 1 235 ? 7.331 48.463 10.455 1.00 24.78 235 LEU F O 1
ATOM 12655 N N . GLY F 1 236 ? 6.622 48.023 8.371 1.00 22.57 236 GLY F N 1
ATOM 12656 C CA . GLY F 1 236 ? 5.595 49.044 8.384 1.00 26.79 236 GLY F CA 1
ATOM 12657 C C . GLY F 1 236 ? 4.282 48.534 8.973 1.00 23.63 236 GLY F C 1
ATOM 12658 O O . GLY F 1 236 ? 3.878 47.401 8.697 1.00 23.43 236 GLY F O 1
ATOM 12659 N N . PHE F 1 237 ? 3.663 49.366 9.806 1.00 25.15 237 PHE F N 1
ATOM 12660 C CA . PHE F 1 237 ? 2.414 49.022 10.474 1.00 26.98 237 PHE F CA 1
ATOM 12661 C C . PHE F 1 237 ? 1.472 50.221 10.511 1.00 29.87 237 PHE F C 1
ATOM 12662 O O . PHE F 1 237 ? 1.910 51.362 10.383 1.00 26.68 237 PHE F O 1
ATOM 12670 N N . HIS F 1 238 ? 0.175 49.945 10.717 1.00 33.40 238 HIS F N 1
ATOM 12671 C CA . HIS F 1 238 ? -0.761 50.967 11.155 1.00 32.11 238 HIS F CA 1
ATOM 12672 C C . HIS F 1 238 ? -1.459 50.474 12.424 1.00 37.77 238 HIS F C 1
ATOM 12673 O O . HIS F 1 238 ? -1.470 49.273 12.717 1.00 35.24 238 HIS F O 1
ATOM 12680 N N . ALA F 1 239 ? -1.976 51.426 13.209 1.00 35.79 239 ALA F N 1
ATOM 12681 C CA . ALA F 1 239 ? -2.634 51.099 14.459 1.00 33.73 239 ALA F CA 1
ATOM 12682 C C . ALA F 1 239 ? -3.749 52.110 14.727 1.00 36.16 239 ALA F C 1
ATOM 12683 O O . ALA F 1 239 ? -3.709 53.221 14.190 1.00 32.79 239 ALA F O 1
ATOM 12685 N N . ILE F 1 240 ? -4.728 51.717 15.550 1.00 35.70 240 ILE F N 1
ATOM 12686 C CA . ILE F 1 240 ? -5.843 52.587 15.895 1.00 37.01 240 ILE F CA 1
ATOM 12687 C C . ILE F 1 240 ? -5.531 53.277 17.218 1.00 36.22 240 ILE F C 1
ATOM 12688 O O . ILE F 1 240 ? -5.271 52.622 18.219 1.00 35.63 240 ILE F O 1
ATOM 12693 N N . GLY F 1 241 ? -5.512 54.608 17.195 1.00 40.69 241 GLY F N 1
ATOM 12694 C CA . GLY F 1 241 ? -5.389 55.413 18.401 1.00 41.97 241 GLY F CA 1
ATOM 12695 C C . GLY F 1 241 ? -6.663 56.221 18.648 1.00 47.42 241 GLY F C 1
ATOM 12696 O O . GLY F 1 241 ? -7.546 56.277 17.789 1.00 43.31 241 GLY F O 1
ATOM 12697 N N . ASP F 1 242 ? -6.741 56.836 19.834 1.00 49.42 242 ASP F N 1
ATOM 12698 C CA . ASP F 1 242 ? -7.918 57.574 20.270 1.00 50.17 242 ASP F CA 1
ATOM 12699 C C . ASP F 1 242 ? -7.561 59.054 20.376 1.00 42.53 242 ASP F C 1
ATOM 12700 O O . ASP F 1 242 ? -6.805 59.436 21.268 1.00 42.58 242 ASP F O 1
ATOM 12705 N N . PRO F 1 243 ? -8.082 59.935 19.491 1.00 41.24 243 PRO F N 1
ATOM 12706 C CA . PRO F 1 243 ? -7.729 61.356 19.526 1.00 48.79 243 PRO F CA 1
ATOM 12707 C C . PRO F 1 243 ? -8.196 62.085 20.795 1.00 57.14 243 PRO F C 1
ATOM 12708 O O . PRO F 1 243 ? -7.705 63.168 21.086 1.00 55.28 243 PRO F O 1
ATOM 12712 N N . SER F 1 244 ? -9.114 61.491 21.569 1.00 59.27 244 SER F N 1
ATOM 12713 C CA . SER F 1 244 ? -9.556 62.101 22.817 1.00 64.37 244 SER F CA 1
ATOM 12714 C C . SER F 1 244 ? -8.521 61.893 23.924 1.00 64.67 244 SER F C 1
ATOM 12715 O O . SER F 1 244 ? -8.533 62.605 24.927 1.00 62.51 244 SER F O 1
ATOM 12718 N N . GLN F 1 245 ? -7.617 60.925 23.738 1.00 57.12 245 GLN F N 1
ATOM 12719 C CA . GLN F 1 245 ? -6.488 60.765 24.640 1.00 59.48 245 GLN F CA 1
ATOM 12720 C C . GLN F 1 245 ? -5.432 61.805 24.281 1.00 54.09 245 GLN F C 1
ATOM 12721 O O . GLN F 1 245 ? -5.145 62.010 23.108 1.00 61.09 245 GLN F O 1
ATOM 12727 N N . PRO F 1 246 ? -4.845 62.523 25.261 1.00 53.92 246 PRO F N 1
ATOM 12728 C CA . PRO F 1 246 ? -3.885 63.581 24.956 1.00 52.31 246 PRO F CA 1
ATOM 12729 C C . PRO F 1 246 ? -2.490 63.037 24.677 1.00 49.44 246 PRO F C 1
ATOM 12730 O O . PRO F 1 246 ? -2.116 62.000 25.213 1.00 54.97 246 PRO F O 1
ATOM 12734 N N . PHE F 1 247 ? -1.723 63.758 23.853 1.00 49.91 247 PHE F N 1
ATOM 12735 C CA . PHE F 1 247 ? -0.332 63.424 23.619 1.00 49.59 247 PHE F CA 1
ATOM 12736 C C . PHE F 1 247 ? 0.446 63.591 24.916 1.00 46.11 247 PHE F C 1
ATOM 12737 O O . PHE F 1 247 ? -0.030 64.222 25.844 1.00 51.95 247 PHE F O 1
ATOM 12745 N N . ALA F 1 248 ? 1.629 62.977 24.957 1.00 48.77 248 ALA F N 1
ATOM 12746 C CA . ALA F 1 248 ? 2.573 63.126 26.049 1.00 46.95 248 ALA F CA 1
ATOM 12747 C C . ALA F 1 248 ? 3.934 62.694 25.531 1.00 49.90 248 ALA F C 1
ATOM 12748 O O . ALA F 1 248 ? 4.103 61.549 25.109 1.00 62.84 248 ALA F O 1
ATOM 12750 N N . PHE F 1 249 ? 4.908 63.609 25.566 1.00 49.14 249 PHE F N 1
ATOM 12751 C CA . PHE F 1 249 ? 6.173 63.410 24.871 1.00 56.10 249 PHE F CA 1
ATOM 12752 C C . PHE F 1 249 ? 7.195 62.827 25.859 1.00 67.05 249 PHE F C 1
ATOM 12753 O O . PHE F 1 249 ? 8.193 63.439 26.212 1.00 57.43 249 PHE F O 1
ATOM 12761 N N . ASN F 1 250 ? 6.911 61.564 26.236 1.00 80.95 250 ASN F N 1
ATOM 12762 C CA . ASN F 1 250 ? 7.451 60.910 27.421 1.00 76.55 250 ASN F CA 1
ATOM 12763 C C . ASN F 1 250 ? 8.960 60.759 27.325 1.00 77.04 250 ASN F C 1
ATOM 12764 O O . ASN F 1 250 ? 9.711 61.338 28.111 1.00 76.78 250 ASN F O 1
ATOM 12769 N N . ASP F 1 251 ? 9.382 59.897 26.394 1.00 77.10 251 ASP F N 1
ATOM 12770 C CA . ASP F 1 251 ? 10.775 59.597 26.134 1.00 91.99 251 ASP F CA 1
ATOM 12771 C C . ASP F 1 251 ? 11.172 60.624 25.080 1.00 98.75 251 ASP F C 1
ATOM 12772 O O . ASP F 1 251 ? 11.395 60.302 23.905 1.00 106.63 251 ASP F O 1
ATOM 12777 N N . GLY F 1 252 ? 11.138 61.897 25.503 1.00 97.06 252 GLY F N 1
ATOM 12778 C CA . GLY F 1 252 ? 11.592 62.992 24.667 1.00 94.14 252 GLY F CA 1
ATOM 12779 C C . GLY F 1 252 ? 11.392 62.557 23.228 1.00 98.71 252 GLY F C 1
ATOM 12780 O O . GLY F 1 252 ? 10.280 62.210 22.841 1.00 103.16 252 GLY F O 1
ATOM 12781 N N . GLU F 1 253 ? 12.501 62.468 22.496 1.00 88.50 253 GLU F N 1
ATOM 12782 C CA . GLU F 1 253 ? 12.522 62.158 21.071 1.00 81.17 253 GLU F CA 1
ATOM 12783 C C . GLU F 1 253 ? 11.604 63.063 20.241 1.00 66.04 253 GLU F C 1
ATOM 12784 O O . GLU F 1 253 ? 12.078 63.673 19.287 1.00 65.12 253 GLU F O 1
ATOM 12790 N N . ILE F 1 254 ? 10.309 63.140 20.579 1.00 58.21 254 ILE F N 1
ATOM 12791 C CA . ILE F 1 254 ? 9.344 63.905 19.805 1.00 56.93 254 ILE F CA 1
ATOM 12792 C C . ILE F 1 254 ? 9.139 65.274 20.453 1.00 59.63 254 ILE F C 1
ATOM 12793 O O . ILE F 1 254 ? 8.867 65.360 21.646 1.00 71.83 254 ILE F O 1
ATOM 12798 N N . ALA F 1 255 ? 9.251 66.331 19.641 1.00 63.77 255 ALA F N 1
ATOM 12799 C CA . ALA F 1 255 ? 9.037 67.703 20.072 1.00 67.92 255 ALA F CA 1
ATOM 12800 C C . ALA F 1 255 ? 7.558 68.065 19.957 1.00 71.24 255 ALA F C 1
ATOM 12801 O O . ALA F 1 255 ? 7.003 68.724 20.836 1.00 92.52 255 ALA F O 1
ATOM 12803 N N . GLU F 1 256 ? 6.919 67.650 18.862 1.00 60.18 256 GLU F N 1
ATOM 12804 C CA . GLU F 1 256 ? 5.496 67.876 18.709 1.00 60.79 256 GLU F CA 1
ATOM 12805 C C . GLU F 1 256 ? 4.913 66.806 17.791 1.00 58.75 256 GLU F C 1
ATOM 12806 O O . GLU F 1 256 ? 5.613 66.168 17.002 1.00 61.38 256 GLU F O 1
ATOM 12812 N N . ALA F 1 257 ? 3.598 66.646 17.913 1.00 52.54 257 ALA F N 1
ATOM 12813 C CA . ALA F 1 257 ? 2.843 65.739 17.080 1.00 53.63 257 ALA F CA 1
ATOM 12814 C C . ALA F 1 257 ? 1.416 66.245 17.038 1.00 50.21 257 ALA F C 1
ATOM 12815 O O . ALA F 1 257 ? 1.005 67.006 17.905 1.00 42.05 257 ALA F O 1
ATOM 12817 N N . ASP F 1 258 ? 0.665 65.819 16.027 1.00 48.11 258 ASP F N 1
ATOM 12818 C CA . ASP F 1 258 ? -0.710 66.260 15.912 1.00 52.15 258 ASP F CA 1
ATOM 12819 C C . ASP F 1 258 ? -1.446 65.230 15.068 1.00 48.18 258 ASP F C 1
ATOM 12820 O O . ASP F 1 258 ? -0.809 64.372 14.457 1.00 44.95 258 ASP F O 1
ATOM 12825 N N . TRP F 1 259 ? -2.777 65.302 15.104 1.00 44.47 259 TRP F N 1
ATOM 12826 C CA . TRP F 1 259 ? -3.636 64.594 14.176 1.00 50.25 259 TRP F CA 1
ATOM 12827 C C . TRP F 1 259 ? -3.799 65.437 12.912 1.00 52.70 259 TRP F C 1
ATOM 12828 O O . TRP F 1 259 ? -4.023 66.633 13.000 1.00 62.26 259 TRP F O 1
ATOM 12839 N N . PHE F 1 260 ? -3.630 64.806 11.746 1.00 54.17 260 PHE F N 1
ATOM 12840 C CA . PHE F 1 260 ? -3.770 65.452 10.452 1.00 44.61 260 PHE F CA 1
ATOM 12841 C C . PHE F 1 260 ? -4.839 64.711 9.663 1.00 47.41 260 PHE F C 1
ATOM 12842 O O . PHE F 1 260 ? -4.967 63.490 9.813 1.00 43.69 260 PHE F O 1
ATOM 12850 N N . THR F 1 261 ? -5.591 65.460 8.840 1.00 48.52 261 THR F N 1
ATOM 12851 C CA . THR F 1 261 ? -6.634 64.879 8.008 1.00 49.45 261 THR F CA 1
ATOM 12852 C C . THR F 1 261 ? -6.010 64.279 6.750 1.00 46.95 261 THR F C 1
ATOM 12853 O O . THR F 1 261 ? -4.880 64.618 6.399 1.00 49.33 261 THR F O 1
ATOM 12857 N N . ARG F 1 262 ? -6.774 63.420 6.056 1.00 47.76 262 ARG F N 1
ATOM 12858 C CA . ARG F 1 262 ? -6.340 62.884 4.779 1.00 49.67 262 ARG F CA 1
ATOM 12859 C C . ARG F 1 262 ? -6.046 64.013 3.789 1.00 52.67 262 ARG F C 1
ATOM 12860 O O . ARG F 1 262 ? -5.120 63.909 2.981 1.00 49.27 262 ARG F O 1
ATOM 12868 N N . ALA F 1 263 ? -6.859 65.078 3.849 1.00 56.66 263 ALA F N 1
ATOM 12869 C CA . ALA F 1 263 ? -6.749 66.190 2.915 1.00 55.72 263 ALA F CA 1
ATOM 12870 C C . ALA F 1 263 ? -5.412 66.905 3.098 1.00 48.94 263 ALA F C 1
ATOM 12871 O O . ALA F 1 263 ? -4.692 67.133 2.136 1.00 55.84 263 ALA F O 1
ATOM 12873 N N . GLU F 1 264 ? -5.074 67.241 4.344 1.00 50.04 264 GLU F N 1
ATOM 12874 C CA . GLU F 1 264 ? -3.788 67.847 4.655 1.00 52.73 264 GLU F CA 1
ATOM 12875 C C . GLU F 1 264 ? -2.649 66.976 4.143 1.00 51.39 264 GLU F C 1
ATOM 12876 O O . GLU F 1 264 ? -1.687 67.479 3.570 1.00 51.16 264 GLU F O 1
ATOM 12882 N N . VAL F 1 265 ? -2.744 65.669 4.390 1.00 48.70 265 VAL F N 1
ATOM 12883 C CA . VAL F 1 265 ? -1.654 64.766 4.061 1.00 45.89 265 VAL F CA 1
ATOM 12884 C C . VAL F 1 265 ? -1.499 64.705 2.540 1.00 43.71 265 VAL F C 1
ATOM 12885 O O . VAL F 1 265 ? -0.380 64.880 2.028 1.00 39.35 265 VAL F O 1
ATOM 12889 N N . ARG F 1 266 ? -2.621 64.497 1.828 1.00 40.03 266 ARG F N 1
ATOM 12890 C CA . ARG F 1 266 ? -2.569 64.475 0.375 1.00 44.85 266 ARG F CA 1
ATOM 12891 C C . ARG F 1 266 ? -1.920 65.754 -0.148 1.00 49.55 266 ARG F C 1
ATOM 12892 O O . ARG F 1 266 ? -1.079 65.706 -1.033 1.00 54.82 266 ARG F O 1
ATOM 12900 N N . SER F 1 267 ? -2.347 66.891 0.404 1.00 49.99 267 SER F N 1
ATOM 12901 C CA . SER F 1 267 ? -1.828 68.190 0.022 1.00 50.63 267 SER F CA 1
ATOM 12902 C C . SER F 1 267 ? -0.320 68.241 0.218 1.00 53.58 267 SER F C 1
ATOM 12903 O O . SER F 1 267 ? 0.408 68.619 -0.704 1.00 59.76 267 SER F O 1
ATOM 12906 N N . ALA F 1 268 ? 0.156 67.838 1.404 1.00 47.12 268 ALA F N 1
ATOM 12907 C CA . ALA F 1 268 ? 1.583 67.879 1.692 1.00 51.71 268 ALA F CA 1
ATOM 12908 C C . ALA F 1 268 ? 2.350 66.933 0.761 1.00 54.20 268 ALA F C 1
ATOM 12909 O O . ALA F 1 268 ? 3.491 67.221 0.397 1.00 51.99 268 ALA F O 1
ATOM 12911 N N . LEU F 1 269 ? 1.720 65.809 0.380 1.00 52.19 269 LEU F N 1
ATOM 12912 C CA . LEU F 1 269 ? 2.366 64.841 -0.498 1.00 48.56 269 LEU F CA 1
ATOM 12913 C C . LEU F 1 269 ? 2.536 65.428 -1.901 1.00 49.54 269 LEU F C 1
ATOM 12914 O O . LEU F 1 269 ? 3.593 65.263 -2.491 1.00 48.23 269 LEU F O 1
ATOM 12919 N N . GLU F 1 270 ? 1.495 66.099 -2.417 1.00 53.46 270 GLU F N 1
ATOM 12920 C CA . GLU F 1 270 ? 1.512 66.697 -3.744 1.00 54.70 270 GLU F CA 1
ATOM 12921 C C . GLU F 1 270 ? 2.583 67.783 -3.847 1.00 54.58 270 GLU F C 1
ATOM 12922 O O . GLU F 1 270 ? 3.138 67.964 -4.918 1.00 67.09 270 GLU F O 1
ATOM 12928 N N . ALA F 1 271 ? 2.928 68.461 -2.744 1.00 57.37 271 ALA F N 1
ATOM 12929 C CA . ALA F 1 271 ? 4.187 69.197 -2.677 1.00 56.07 271 ALA F CA 1
ATOM 12930 C C . ALA F 1 271 ? 5.340 68.188 -2.511 1.00 55.84 271 ALA F C 1
ATOM 12931 O O . ALA F 1 271 ? 6.478 68.584 -2.148 1.00 55.52 271 ALA F O 1
ATOM 12933 N N . ARG F 1 281 ? 0.812 73.011 7.650 1.00 87.35 281 ARG F N 1
ATOM 12934 C CA . ARG F 1 281 ? 2.007 73.173 8.527 1.00 84.20 281 ARG F CA 1
ATOM 12935 C C . ARG F 1 281 ? 3.004 72.023 8.316 1.00 81.06 281 ARG F C 1
ATOM 12936 O O . ARG F 1 281 ? 3.887 71.799 9.144 1.00 65.39 281 ARG F O 1
ATOM 12944 N N . LEU F 1 282 ? 2.857 71.301 7.193 1.00 78.99 282 LEU F N 1
ATOM 12945 C CA . LEU F 1 282 ? 3.360 69.937 7.056 1.00 64.16 282 LEU F CA 1
ATOM 12946 C C . LEU F 1 282 ? 4.119 69.770 5.742 1.00 58.13 282 LEU F C 1
ATOM 12947 O O . LEU F 1 282 ? 3.554 69.952 4.669 1.00 63.76 282 LEU F O 1
ATOM 12952 N N . MET F 1 283 ? 5.392 69.377 5.847 1.00 59.18 283 MET F N 1
ATOM 12953 C CA . MET F 1 283 ? 6.237 69.099 4.699 1.00 71.03 283 MET F CA 1
ATOM 12954 C C . MET F 1 283 ? 6.524 67.594 4.651 1.00 73.04 283 MET F C 1
ATOM 12955 O O . MET F 1 283 ? 7.096 67.026 5.583 1.00 65.98 283 MET F O 1
ATOM 12960 N N . LEU F 1 284 ? 6.137 66.964 3.536 1.00 77.10 284 LEU F N 1
ATOM 12961 C CA . LEU F 1 284 ? 6.524 65.601 3.215 1.00 76.77 284 LEU F CA 1
ATOM 12962 C C . LEU F 1 284 ? 7.364 65.629 1.936 1.00 72.47 284 LEU F C 1
ATOM 12963 O O . LEU F 1 284 ? 6.821 65.639 0.820 1.00 55.70 284 LEU F O 1
ATOM 12968 N N . PRO F 1 285 ? 8.720 65.565 2.023 1.00 83.16 285 PRO F N 1
ATOM 12969 C CA . PRO F 1 285 ? 9.564 65.524 0.821 1.00 84.10 285 PRO F CA 1
ATOM 12970 C C . PRO F 1 285 ? 9.410 64.200 0.071 1.00 88.79 285 PRO F C 1
ATOM 12971 O O . PRO F 1 285 ? 8.841 63.242 0.598 1.00 114.47 285 PRO F O 1
ATOM 12975 N N . GLY F 1 286 ? 9.900 64.130 -1.173 1.00 81.09 286 GLY F N 1
ATOM 12976 C CA . GLY F 1 286 ? 10.022 62.866 -1.894 1.00 78.83 286 GLY F CA 1
ATOM 12977 C C . GLY F 1 286 ? 11.010 61.923 -1.199 1.00 72.91 286 GLY F C 1
ATOM 12978 O O . GLY F 1 286 ? 11.961 62.390 -0.572 1.00 78.53 286 GLY F O 1
ATOM 12979 N N . SER F 1 287 ? 10.789 60.607 -1.292 1.00 59.30 287 SER F N 1
ATOM 12980 C CA . SER F 1 287 ? 11.456 59.692 -0.380 1.00 50.09 287 SER F CA 1
ATOM 12981 C C . SER F 1 287 ? 11.301 58.253 -0.843 1.00 50.73 287 SER F C 1
ATOM 12982 O O . SER F 1 287 ? 10.240 57.874 -1.311 1.00 48.91 287 SER F O 1
ATOM 12985 N N . ILE F 1 288 ? 12.390 57.475 -0.700 1.00 48.29 288 ILE F N 1
ATOM 12986 C CA . ILE F 1 288 ? 12.383 56.048 -0.943 1.00 43.49 288 ILE F CA 1
ATOM 12987 C C . ILE F 1 288 ? 11.886 55.293 0.288 1.00 37.55 288 ILE F C 1
ATOM 12988 O O . ILE F 1 288 ? 11.826 54.078 0.256 1.00 38.01 288 ILE F O 1
ATOM 12993 N N . SER F 1 289 ? 11.594 55.979 1.400 1.00 34.05 289 SER F N 1
ATOM 12994 C CA . SER F 1 289 ? 11.281 55.314 2.654 1.00 34.06 289 SER F CA 1
ATOM 12995 C C . SER F 1 289 ? 9.890 54.686 2.572 1.00 32.81 289 SER F C 1
ATOM 12996 O O . SER F 1 289 ? 8.969 55.268 1.982 1.00 28.14 289 SER F O 1
ATOM 12999 N N . ILE F 1 290 ? 9.733 53.537 3.236 1.00 27.64 290 ILE F N 1
ATOM 13000 C CA . ILE F 1 290 ? 8.427 52.923 3.346 1.00 29.66 290 ILE F CA 1
ATOM 13001 C C . ILE F 1 290 ? 7.471 53.874 4.085 1.00 28.34 290 ILE F C 1
ATOM 13002 O O . ILE F 1 290 ? 6.257 53.821 3.852 1.00 28.99 290 ILE F O 1
ATOM 13007 N N . ALA F 1 291 ? 8.009 54.766 4.932 1.00 25.02 291 ALA F N 1
ATOM 13008 C CA . ALA F 1 291 ? 7.215 55.779 5.612 1.00 27.12 291 ALA F CA 1
ATOM 13009 C C . ALA F 1 291 ? 6.305 56.545 4.641 1.00 30.99 291 ALA F C 1
ATOM 13010 O O . ALA F 1 291 ? 5.106 56.747 4.894 1.00 30.56 291 ALA F O 1
ATOM 13012 N N . ARG F 1 292 ? 6.890 56.974 3.521 1.00 29.12 292 ARG F N 1
ATOM 13013 C CA . ARG F 1 292 ? 6.150 57.775 2.566 1.00 32.27 292 ARG F CA 1
ATOM 13014 C C . ARG F 1 292 ? 5.082 56.912 1.893 1.00 33.66 292 ARG F C 1
ATOM 13015 O O . ARG F 1 292 ? 3.954 57.362 1.685 1.00 31.88 292 ARG F O 1
ATOM 13023 N N . GLU F 1 293 ? 5.442 55.660 1.578 1.00 30.46 293 GLU F N 1
ATOM 13024 C CA . GLU F 1 293 ? 4.509 54.726 0.972 1.00 33.40 293 GLU F CA 1
ATOM 13025 C C . GLU F 1 293 ? 3.319 54.447 1.897 1.00 28.45 293 GLU F C 1
ATOM 13026 O O . GLU F 1 293 ? 2.191 54.303 1.428 1.00 31.39 293 GLU F O 1
ATOM 13032 N N . ILE F 1 294 ? 3.571 54.352 3.207 1.00 25.88 294 ILE F N 1
ATOM 13033 C CA . ILE F 1 294 ? 2.494 54.098 4.146 1.00 28.17 294 ILE F CA 1
ATOM 13034 C C . ILE F 1 294 ? 1.552 55.303 4.175 1.00 29.48 294 ILE F C 1
ATOM 13035 O O . ILE F 1 294 ? 0.345 55.145 4.072 1.00 28.26 294 ILE F O 1
ATOM 13040 N N . VAL F 1 295 ? 2.116 56.500 4.314 1.00 31.23 295 VAL F N 1
ATOM 13041 C CA . VAL F 1 295 ? 1.339 57.724 4.411 1.00 36.35 295 VAL F CA 1
ATOM 13042 C C . VAL F 1 295 ? 0.519 57.917 3.131 1.00 40.63 295 VAL F C 1
ATOM 13043 O O . VAL F 1 295 ? -0.686 58.165 3.204 1.00 39.51 295 VAL F O 1
ATOM 13047 N N . GLU F 1 296 ? 1.178 57.785 1.971 1.00 36.35 296 GLU F N 1
ATOM 13048 C CA . GLU F 1 296 ? 0.511 57.891 0.688 1.00 36.14 296 GLU F CA 1
ATOM 13049 C C . GLU F 1 296 ? -0.644 56.904 0.604 1.00 35.26 296 GLU F C 1
ATOM 13050 O O . GLU F 1 296 ? -1.753 57.266 0.206 1.00 37.52 296 GLU F O 1
ATOM 13056 N N . SER F 1 297 ? -0.373 55.641 0.949 1.00 29.68 297 SER F N 1
ATOM 13057 C CA . SER F 1 297 ? -1.387 54.609 0.799 1.00 27.84 297 SER F CA 1
ATOM 13058 C C . SER F 1 297 ? -2.579 54.916 1.707 1.00 29.24 297 SER F C 1
ATOM 13059 O O . SER F 1 297 ? -3.733 54.654 1.356 1.00 35.39 297 SER F O 1
ATOM 13062 N N . TRP F 1 298 ? -2.307 55.473 2.892 1.00 34.81 298 TRP F N 1
ATOM 13063 C CA . TRP F 1 298 ? -3.372 55.823 3.809 1.00 36.39 298 TRP F CA 1
ATOM 13064 C C . TRP F 1 298 ? -4.168 57.006 3.261 1.00 37.74 298 TRP F C 1
ATOM 13065 O O . TRP F 1 298 ? -5.390 56.931 3.191 1.00 40.25 298 TRP F O 1
ATOM 13076 N N . ALA F 1 299 ? -3.455 58.057 2.852 1.00 34.02 299 ALA F N 1
ATOM 13077 C CA . ALA F 1 299 ? -4.053 59.311 2.441 1.00 37.66 299 ALA F CA 1
ATOM 13078 C C . ALA F 1 299 ? -5.020 59.135 1.265 1.00 44.10 299 ALA F C 1
ATOM 13079 O O . ALA F 1 299 ? -6.005 59.862 1.200 1.00 40.31 299 ALA F O 1
ATOM 13081 N N . TYR F 1 300 ? -4.757 58.186 0.354 1.00 40.96 300 TYR F N 1
ATOM 13082 C CA . TYR F 1 300 ? -5.585 57.989 -0.825 1.00 39.98 300 TYR F CA 1
ATOM 13083 C C . TYR F 1 300 ? -6.466 56.737 -0.718 1.00 40.60 300 TYR F C 1
ATOM 13084 O O . TYR F 1 300 ? -7.111 56.385 -1.692 1.00 46.48 300 TYR F O 1
ATOM 13093 N N . ALA F 1 301 ? -6.498 56.073 0.439 1.00 43.49 301 ALA F N 1
ATOM 13094 C CA . ALA F 1 301 ? -7.345 54.897 0.583 1.00 46.31 301 ALA F CA 1
ATOM 13095 C C . ALA F 1 301 ? -8.828 55.300 0.578 1.00 50.68 301 ALA F C 1
ATOM 13096 O O . ALA F 1 301 ? -9.193 56.062 1.496 1.00 49.37 301 ALA F O 1
#

Foldseek 3Di:
DFAFPDAFQLRPDDDQQVLVCLQVQPVQLVLQQAAWEFEAEPQLWAFDDQQAGDTDRSPVVHSGDDQLKAWRHDDPPRHTYIYHYDDDDVPPGPTDHCWPCVVSHDRNRSNSSLVNQQLSVQCVVPQADPVPGAGWTAGSRSQWTARPPPRDTDGRDAWEKEWEWEAAVDFKTKWFDFPVGDPLCTFTFMDTDDPPDDPQRVVQVRCCQAWNWGWAPKAWHHWHRDPPPHYIYTYTYTYTDQVDGTDGHNRGTPDMDMDGLVRLVVCLVPNHDDDGSDVRNSVNVRSSVD/DAFPDAFQLRHDDDAQPLVCLQPQPVQLVLLQAAWEWEAEPQLDADDCGDTDRSPVVHSGDDQQKAWRHADPVGRTYIYHYDDDVDLLHHPNVSSNSSLVNQQLNLQCVVPQADPVPGAGWTAGSRSQWTARPPPRDTDGRDAWEKEWEWEAAVDFKTKWFDFPPRPDQETFTFMDTDDPPDDPQRVVQVRCCQAWNWGWAPWAWHHWHRDPSPHYIYTYTYTHTDQVDGTDGPRHRTPDMDMDGLVCLVVCLVPPRHYRDSNDVRNSVNVRVSVD/DAFPDAFQLRDDDQAQPLVCLQVQPVQLVLLQAAWEFEAEPQLWFADDPQAGDTDRSPVVHSGDDQLKAWRGADPVGHTYIYHYDDDVGDIDDCWFCVVSHDRNRRNSSLVNQQLSVQCVVPQADPVPGAGWTAGSRSQWTARPPPRDTDGRAAWEKEWEWEAAVDFKTKWFDVHPQQETFTFMDTDDPPDDPQRVVQVRCCAAWNWGWAPWAWHHWHRDPPPHYIYTYTYTHTDQVDGTDGDNPTPDMDMDGLVRLVVLLVPPSHHDDDTSDVRNSVSVSVSVD/DAFPDAFQLRFDQFPQPLVCLQPQPVQLVLQQAAWEWEAEPQLAFDADPQEGDTDRSPVVHSGDDQQKAWRHAGPVGRTYIYHYDHDDPQPDPGHHDRHRSPSSLSRQQLNLQCVVPQADPVPGAGWTAGSRSQWTARPPPRDTDGRDAWEKEWEWEAAVDFKTKWFDFPPHPPLQTFTFMDTDDPPDDPQVVVQVRCCLAWNWGWAPKAWHHWHRDPSPHYIYTYTYTHTDQVDGTDGHNHRTPDMDMDGLVRLVVCLVPSPYGDSNDVRNSVSVRSSVD/DAQPDAFQLRHDDFAQPLVCLQVQPVQLVLLQAAWEFEAEPQLWAADDPQAGDTDRSPVVHSGDDQLKAWRHAHPVGHTYIYHYDHPPDNDTDDCWVCVVSHPRVRSNSSLVNQQLSVQCVVPQADPVPGAGWTAGSRSQWTARPPPRDTDGRDAWEKEWEWEAAVDFKTKWFDFPVVQTFTFMGTDDPPDDPQVVVQVRCCQAWNWGWAPWAWHHWHRDPSPHYIYTYTYTHTDQVDGTDGHNVGTPDMDMDGLVRLVVVLCSDDTSDVRNSVNVRVSVD/DAFPDAFQLRHDDDAQPLVCLQVQPVQLVLLQAAWEFEAEPLLWAFDDQQAGDTDRNPVVHSGDDQLKAWRHADPVGRTYIYHYDDDDCPPGPTDHCFPCVVSHPRNRSNSSLVRQQLSVQCVVPQADPVPGAGWTAGSRSQWTARPPPRDTDGRDAWEKEWEWEDAVDFKTKWFDFPVGPQQETFTFMDTDDPPDDPQRVVQVRCCQAWNWGWAPKAWHHWHRDPPPHYIYTYTYTHTDQVDGTDRHNRRTPDMDMDGLVVLVVLLVPNHHDDDGSDVRNSVSVRSSVD

Solvent-accessible surface area: 71447 Å² total; per-residue (Å²): 127,28,185,15,123,56,102,10,41,8,13,104,62,58,27,72,13,12,32,90,29,25,71,48,99,121,73,10,40,143,12,1,74,86,3,5,2,0,19,0,10,123,93,2,32,0,37,30,96,137,14,98,5,50,64,53,94,0,46,164,86,28,135,110,33,36,116,100,2,0,0,1,0,108,29,129,73,58,116,18,0,6,0,5,53,38,144,32,86,121,132,83,34,107,27,35,18,0,131,155,17,3,95,112,15,62,62,68,4,7,3,8,0,0,0,0,21,11,0,5,19,24,19,85,56,6,16,75,1,20,61,55,15,18,73,7,77,19,37,89,12,4,13,9,27,42,3,62,79,73,45,101,49,16,94,31,27,14,19,3,5,0,14,0,0,0,4,41,50,34,72,94,0,1,1,1,28,24,88,29,66,72,133,130,73,21,27,10,3,43,13,114,11,31,2,9,9,1,0,48,15,0,0,34,30,17,0,39,21,8,0,18,0,96,10,76,97,25,85,37,23,6,1,0,4,31,4,46,84,67,13,1,19,0,0,0,4,0,54,6,71,44,99,49,104,48,43,75,95,50,27,70,5,37,66,13,78,29,17,46,47,56,83,1,90,68,8,10,130,84,44,57,15,65,65,48,7,23,0,10,52,20,0,3,43,2,3,1,90,85,66,209,30,196,57,100,11,34,9,13,90,53,57,20,70,14,3,28,82,19,24,77,48,88,107,77,8,50,158,22,1,74,146,1,0,2,0,18,0,19,78,118,2,75,21,65,123,135,3,62,45,54,77,0,48,165,85,31,134,61,26,21,50,107,1,0,0,0,0,62,32,126,91,41,81,19,0,5,0,8,15,22,73,50,144,84,17,141,181,29,70,70,41,3,8,9,2,0,0,1,0,10,9,0,4,15,21,22,60,56,6,16,75,0,21,46,54,15,19,50,5,6,15,20,93,13,3,14,9,28,8,0,4,46,46,16,84,59,14,96,28,25,11,19,4,5,0,15,0,0,0,15,38,54,34,71,97,0,0,0,1,18,52,84,69,71,47,98,114,76,21,10,7,4,37,14,114,14,32,4,9,11,3,0,51,22,0,0,37,43,21,0,45,27,13,0,34,1,114,10,77,96,22,98,37,23,5,1,0,3,40,6,47,79,62,13,0,18,0,0,0,21,0,52,4,64,42,91,92,106,48,51,60,129,59,5,104,6,40,71,13,78,30,20,46,45,68,85,0,91,70,14,12,131,84,196,35,85,22,34,41,64,33,15,0,1,43,15,0,1,55,9,3,0,108,85,67,206,30,141,78,91,11,61,7,4,81,73,62,39,63,10,4,38,80,18,18,75,45,92,104,75,9,53,154,19,1,73,144,0,0,1,0,10,0,11,127,178,9,64,4,22,8,81,41,26,73,8,37,54,73,65,0,46,191,83,31,130,121,30,34,116,106,2,0,0,0,1,64,32,127,89,41,78,21,0,5,0,6,55,41,145,72,164,55,45,41,1,45,4,112,134,0,2,82,24,14,64,67,50,5,5,8,5,1,0,0,0,18,9,0,5,17,22,22,84,54,8,16,74,0,21,48,55,15,18,72,5,81,17,38,89,13,3,13,8,27,42,1,67,78,89,46,84,60,14,96,27,25,11,19,3,5,0,15,0,1,0,14,35,55,34,74,91,0,0,0,1,36,230,119,86,123,71,59,13,38,13,2,42,14,116,12,32,4,8,10,3,0,51,17,0,0,36,32,16,0,46,38,19,0,22,0,96,12,77,95,24,99,38,23,5,1,0,3,35,5,41,84,65,13,0,20,0,0,0,20,0,50,5,72,41,99,50,104,48,59,68,151,24,158,22,58,78,12,54,25,0,44,50,44,51,0,59,56,5,15,103,103,90,110,7,70,17,64,68,54,7,20,0,11,52,20,0,5,43,1,3,0,58,72,65,174,30,125,78,116,12,62,2,10,38,94,31,23,72,17,3,44,106,16,16,76,53,87,111,73,9,48,155,20,2,69,147,0,0,4,1,39,0,19,106,164,10,66,3,62,20,78,146,23,103,5,47,44,90,44,0,45,190,74,29,134,122,35,31,116,110,2,0,0,0,0,65,27,101,89,43,92,23,0,6,0,8,49,88,102,93,33,9,59,165,33,78,61,150,16,58,70,19,3,0,11,2,0,0,1,0,9,9,0,4,13,18,23,77,49,6,16,73,0,20,46,54,14,19,74,6,80,15,33,90,14,3,14,8,29,38,1,70,78,88,45,83,60,15,95,27,24,11,22,4,4,0,16,1,0,1,16,42,54,34,77,86,0,1,1,1,25,49,89,69,53,76,125,136,68,17,12,11,4,48,12,116,14,32,2,8,10,2,0,49,20,0,0,37,44,14,0,46,28,8,0,23,0,95,11,77,96,24,74,35,23,5,1,0,2,45,6,42,78,58,13,0,21,0,0,0,22,0,52,5,72,43,99,50,104,49,54,62,118,78,16,80,6,40,63,13,77,22,20,41,61,71,83,0,92,70,13,13,131,117,34,84,24,39,40,67,16,18,3,3,42,14,0,0,28,0,2,0,77,85,68,181,31,181,50,105,11,43,7,13,104,51,60,21,69,12,3,46,74,17,17,75,54,94,118,69,10,4,136,8,1,78,124,1,0,4,0,31,0,9,108,163,8,57,4,33,48,82,130,35,94,6,37,54,80,76,0,46,178,88,29,133,18,26,32,83,103,2,0,0,0,1,65,34,124,88,41,70,19,0,6,0,8,44,39,115,47,113,132,71,103,24,36,24,5,110,194,14,4,109,82,13,59,56,32,4,5,4,5,0,0,0,0,13,12,0,6,19,21,22,80,58,7,16,76,0,19,48,52,14,19,73,7,91,23,36,58,11,4,14,8,27,34,1,67,78,87,41,82,32,14,95,30,25,14,18,3,5,0,14,0,0,1,16,38,54,29,87,96,0,0,4,5,52,58,169,214,230,101,16,44,13,2,41,13,114,12,32,2,8,11,3,0,51,20,0,0,37,35,15,0,39,29,3,0,18,0,97,12,79,87,25,68,38,23,6,1,0,4,43,7,40,84,67,10,0,18,0,0,0,21,0,62,6,70,42,100,51,104,48,44,74,107,51,62,81,10,38,77,13,76,29,21,52,42,70,79,3,102,67,51,18,175,48,88,69,55,9,20,0,10,50,20,0,4,53,6,3,0,115,81,72,186,17,191,59,102,11,45,9,10,105,49,61,25,71,12,4,41,93,17,26,74,53,90,114,64,10,52,142,20,0,69,148,1,0,4,0,29,0,10,124,168,2,35,1,42,31,96,142,17,98,4,50,44,94,68,0,47,186,90,30,118,120,34,28,127,89,2,0,0,1,0,70,36,134,90,39,80,17,1,6,0,6,53,39,140,26,89,106,136,86,36,106,20,34,32,0,131,202,14,3,105,106,14,59,63,55,3,6,4,6,0,0,0,0,18,11,0,6,19,25,22,86,59,6,17,74,0,21,48,55,16,17,71,5,98,29,37,93,12,3,13,8,27,43,1,69,78,87,46,82,58,15,94,30,27,11,19,4,5,0,14,0,0,0,16,38,54,31,86,97,0,0,0,1,26,51,129,180,72,82,124,123,66,8,28,10,2,44,14,116,12,29,3,6,9,0,0,34,10,0,0,13,29,15,0,39,24,9,0,18,0,95,8,78,89,26,78,36,24,5,1,0,4,32,5,54,87,68,13,1,19,0,0,0,9,0,49,6,71,43,99,50,104,50,44,74,100,23,24,94,6,38,62,13,56,28,0,55,39,55,57,1,88,70,9,10,129,84,141,12,59,16,68,69,61,12,24,0,11,51,21,0,4,50,7,3,0,111,77

Secondary structure (DSSP, 8-state):
----SSPPTTSS------HHHHT-HHHHHHHGGG-EEEEE-TTS-B-EETTEE--EEGGGG-SS--TT-EEEEEETTTEEEEEEE----TTTS--B-HHHHGGGS-HHHHHHHHHHHHHHHHHHT-SB-TTT--BEEEEGGGTEEEETTT--EE----EEEEEEEEE-SSSEEEEEEETTS-TTB-B-EEEEPPTT--HHHHHHHHHHHHH----EEEEEEEEEEETTTTEEEEEEEEE--TTSPP--TTS-EEEEEEEEHHHHHHHHH--B----SSHHHHHHHHHHT-/---SS--GGGS---B--GGGTT-HHHHHHHGGG-EEEEE-TTS--------EEGGGG-SS--TT-EEEEEETTTEEEEEEE----------HHHHHHHHHHHHHHHHHHT-SB-TTT--BEEEEGGGTEEEETTT--EE----EEEEEEEEE-SSSEEEEEEETTS-TTB-B-EEEEPPTT--HHHHHHHHHHHHH----EEEEEEEEEEETTTTEEEEEEEEE--TTSPP--TTSSEEEEEEEEHHHHHHHHH---B---TTSHHHHHHHHHHT-/---SSPPTT--S--B--GGGTT-HHHHHHHTTT-EEEEE-TTS-EEEETTEE--EEGGGG-SS--TT-EEEEE-TTS-EEEEEE-----PEEPHHHHGGGS-HHHHHHHHHHHHHHHHHHT-SB-TTT--BEEEEGGGTEEEETTT-PEE----EEEEEEEEE-SSSEEEEE--PPTTB-B-EEEEPPTT--HHHHHHHHHHHHH----EEEEEEEEEEETTTTEEEEEEEEE--TTSPP------S-EEEEEHHHHHHHHH----B----SSHHHHHHHHHHT-/---SS--GGG----B--GGGTT-HHHHHHHGGG-EEEEE-TT--B-EETTEE--EEGGGG-SS--TT-EEEEE-TTS-EEEEEE--B-TTT------HHHHHHHHHHHHHHHHHHT-SB-TTT--BEEEEGGGTEEEETTT-PEE----EEEEEEEEE-SSSEEEEEEETTSPTTB-B-EEEEPPTT--HHHHHHHHHHHHH----EEEEEEEEEEETTTTEEEEEEEEE--TTSPP--TTSSEEEEEEEEHHHHHHHHH--B---TTSHHHHHHHHHHT-/---SSPPTTSS---B--GGGTT-HHHHHHHTTT-EEEEE-TTS-B-EETTEE--EEGGGG-SS--TT-EEEEEETTTEEEEEEE------PPBPHHHHGGGS-HHHHHHHHHHHHHHHHHHT-SB-TTT--BEEEEGGGTEEEETTT--EE----EEEEEEEEE-SSSEEEEEEE-----B-EEEEPPTT--HHHHHHHHHHHHH----EEEEEEEEEEETTTTEEEEEEEEE--TTSPP--TTS-EEEEEEEEHHHHHHHH-----SSHHHHHHHHHHT-/---SSPPTT-S---B--GGGTT-HHHHHHHTTT-EEEEE-TT--B-EETTEE--EEGGGG-SS--TT-EEEEEETTTEEEEEEE----TTTS--B-HHHHGGGS-HHHHHHHHHHHHHHHHHHT-SB-TTT--BEEEEGGGTEEEETTT--EE----EEEEEEEEE-SSSEEEEEEETTSPTTB-B-EEEEPPTT--HHHHHHHHHHHHH----EEEEEEEEEEETTTTEEEEEEEEE--TTSPP--TTSSEEEEEEEEHHHHHHHHH---B----SSHHHHHHHHHHT-

Radius of gyration: 42.23 Å; Cα contacts (8 Å, |Δi|>4): 4112; chains: 6; bounding box: 82×101×128 Å

Sequence (1703 aa):
TFRLRNIPLLSRVGLDRADELRSNPEELAKGWAEAGLITLDVRGRVNIVDGQVVIEDAARIGDQPPEHAVFLGRIPGGRHVWAVRADLDEDSAPLLDLRRSGQLFDDTSAALLATAMAMLAWHDNAGYSPVDGSPTIPAKGGWVRVNSATGQEEFPRTDPAIICLVHDGGDRAVLGRQKFWPERMFSLLAGFVEAGESLEACVAREVAEEVGLTVTDVQYLGSQPWPFPRSIMLGFHAIGDPSQPFAFNDGEIAEADWFTRAEVRSALEALMLPGSISIAREIVESWAYAFRLRNIPLLSRVGLDRADELRSNPEELAKGWAEAGLITLDVRGRVNIQVVIEDAARIGDQPPEHAVFLGRIPGGRHVWAVRADLDDLRLFDDTSAALLATAMAMLAWHDNAGYSPVDGSPTIPAKGGWVRVNSATGQEEFPRTDPAIICLVHDGGDRAVLGRQKFWPERMFSLLAGFVEAGESLEACVAREVAEEVGLTVTDVQYLGSQPWPFPRSIMLGFHAIGDPSQPFAFNDGEIAEADWFTRAEVRSALEARLMLPGSISIAREIVESWAYAFRLRNIPLLSRVGLDRADELRSNPEELAKGWAEAGLITLDVRGRVNIVDGQVVIEDAARIGDQPPEHAVFLGRIPGGRHVWAVRADLSAPLLDLRRSGQLFDDTSAALLATAMAMLAWHDNAGYSPVDGSPTIPAKGGWVRVNSATGQEEFPRTDPAIICLVHDGGDRAVLGRFWPERMFSLLAGFVEAGESLEACVAREVAEEVGLTVTDVQYLGSQPWPFPRSIMLGFHAIGDPSQPFAFNGEIAEADWFTRAEVRSALEASRLMLPGSISIAREIVESWAYAFRLRNIPLLSRVGLDRADELRSNPEELAKGWAEAGLITLDVRGRVNIVDGQVVIEDAARIGDQPPEHAVFLGRIPGGRHVWAVRALLDLRRSGQLFDDTSAALLATAMAMLAWHDNAGYSPVDGSPTIPAKGGWVRVNSATGQEEFPRTDPAIICLVHDGGDRAVLGRQKFWPERMFSLLAGFVEAGESLEACVAREVAEEVGLTVTDVQYLGSQPWPFPRSIMLGFHAIGDPSQPFAFNDGEIAEADWFTRAEVRSALEALMLPGSISIAREIVESWAYAFRLRNIPLLSRVGLDRADELRSNPEELAKGWAEAGLITLDVRGRVNIVDGQVVIEDAARIGDQPPEHAVFLGRIPGGRHVWAVRADLDEAPLLDLRRSGQLFDDTSAALLATAMAMLAWHDNAGYSPVDGSPTIPAKGGWVRVNSATGQEEFPRTDPAIICLVHDGGDRAVLGRQKFRMFSLLAGFVEAGESLEACVAREVAEEVGLTVTDVQYLGSQPWPFPRSIMLGFHAIGDPSQPFAFNDGEIAEADWFTRAEVRSALELPGSISIAREIVESWAYAFRLRNIPLLSRVGLDRADELRSNPEELAKGWAEAGLITLDVRGRVNIVDGQVVIEDAARIGDQPPEHAVFLGRIPGGRHVWAVRADLDEDSAPLLDLRRSGQLFDDTSAALLATAMAMLAWHDNAGYSPVDGSPTIPAKGGWVRVNSATGQEEFPRTDPAIICLVHDGGDRAVLGRQKFWPERMFSLLAGFVEAGESLEACVAREVAEEVGLTVTDVQYLGSQPWPFPRSIMLGFHAIGDPSQPFAFNDGEIAEADWFTRAEVRSALEARLMLPGSISIAREIVESWAYA

InterPro domains:
  IPR000086 NUDIX hydrolase domain [PF00293] (160-270)
  IPR000086 NUDIX hydrolase domain [PS51462] (157-282)
  IPR015375 NADH pyrophosphatase-like, N-terminal [PF09296] (64-123)
  IPR015376 Zinc ribbon, NADH pyrophosphatase [PF09297] (125-156)
  IPR015797 NUDIX hydrolase-like domain superfamily [SSF55811] (111-277)
  IPR020084 NUDIX hydrolase, conserved site [PS00893] (192-213)
  IPR049734 NADH pyrophosphatase-like, C-terminal domain [cd03429] (160-299)
  IPR050241 NAD-capped RNA hydrolase NudC subfamily [PTHR42904] (12-303)

Organism: NCBI:txid36809

B-factor: mean 47.62, std 17.97, range [20.54, 149.06]